Protein 2EQN (pdb70)

Organism: Homo sapiens (NCBI:txid9606)

Nearest PDB structures (foldseek):
  2eqn-assembly1_A  TM=1.010E+00  e=2.983E-18  Homo sapiens
  2v3m-assembly3_E  TM=7.539E-01  e=5.782E-04  Saccharomyces cerevisiae
  2rfk-assembly1_C  TM=7.757E-01  e=4.959E-03  Pyrococcus furiosus
  7v9a-assembly1_H  TM=7.697E-01  e=3.229E-02  Homo sapiens
  7v9a-assembly1_D  TM=6.393E-01  e=1.761E-02  Homo sapiens

Structure (mmCIF, N/CA/C/O backbone):
data_2EQN
#
_entry.id   2EQN
#
loop_
_atom_site.group_PDB
_atom_site.id
_atom_site.type_symbol
_atom_site.label_atom_id
_atom_site.label_alt_id
_atom_site.label_comp_id
_atom_site.label_asym_id
_atom_site.label_entity_id
_atom_site.label_seq_id
_atom_site.pdbx_PDB_ins_code
_atom_site.Cartn_x
_atom_site.Cartn_y
_atom_site.Cartn_z
_atom_site.occupancy
_atom_site.B_iso_or_equiv
_atom_site.auth_seq_id
_atom_site.auth_comp_id
_atom_site.auth_asym_id
_atom_site.auth_atom_id
_atom_site.pdbx_PDB_model_num
ATOM 1 N N . GLY A 1 1 ? -21.863 -13.633 -4.469 1.00 0.00 1 GLY A N 1
ATOM 2 C CA . GLY A 1 1 ? -21.122 -13.632 -5.716 1.00 0.00 1 GLY A CA 1
ATOM 3 C C . GLY A 1 1 ? -20.234 -14.852 -5.864 1.00 0.00 1 GLY A C 1
ATOM 4 O O . GLY A 1 1 ? -20.328 -15.795 -5.079 1.00 0.00 1 GLY A O 1
ATOM 8 N N . SER A 1 2 ? -19.370 -14.834 -6.874 1.00 0.00 2 SER A N 1
ATOM 9 C CA . SER A 1 2 ? -18.465 -15.950 -7.125 1.00 0.00 2 SER A CA 1
ATOM 10 C C . SER A 1 2 ? -17.498 -15.620 -8.258 1.00 0.00 2 SER A C 1
ATOM 11 O O . SER A 1 2 ? -17.709 -14.671 -9.013 1.00 0.00 2 SER A O 1
ATOM 19 N N . SER A 1 3 ? -16.435 -16.411 -8.369 1.00 0.00 3 SER A N 1
ATOM 20 C CA . SER A 1 3 ? -15.432 -16.202 -9.407 1.00 0.00 3 SER A CA 1
ATOM 21 C C . SER A 1 3 ? -14.700 -17.503 -9.725 1.00 0.00 3 SER A C 1
ATOM 22 O O . SER A 1 3 ? -14.262 -18.217 -8.824 1.00 0.00 3 SER A O 1
ATOM 30 N N . GLY A 1 4 ? -14.572 -17.803 -11.014 1.00 0.00 4 GLY A N 1
ATOM 31 C CA . GLY A 1 4 ? -13.893 -19.016 -11.429 1.00 0.00 4 GLY A CA 1
ATOM 32 C C . GLY A 1 4 ? -13.500 -18.989 -12.892 1.00 0.00 4 GLY A C 1
ATOM 33 O O . GLY A 1 4 ? -14.289 -19.361 -13.761 1.00 0.00 4 GLY A O 1
ATOM 37 N N . SER A 1 5 ? -12.277 -18.547 -13.167 1.00 0.00 5 SER A N 1
ATOM 38 C CA . SER A 1 5 ? -11.783 -18.467 -14.537 1.00 0.00 5 SER A CA 1
ATOM 39 C C . SER A 1 5 ? -10.330 -18.925 -14.618 1.00 0.00 5 SER A C 1
ATOM 40 O O . SER A 1 5 ? -9.607 -18.910 -13.622 1.00 0.00 5 SER A O 1
ATOM 48 N N . SER A 1 6 ? -9.910 -19.333 -15.812 1.00 0.00 6 SER A N 1
ATOM 49 C CA . SER A 1 6 ? -8.545 -19.799 -16.023 1.00 0.00 6 SER A CA 1
ATOM 50 C C . SER A 1 6 ? -7.796 -18.872 -16.976 1.00 0.00 6 SER A C 1
ATOM 51 O O . SER A 1 6 ? -7.720 -19.127 -18.177 1.00 0.00 6 SER A O 1
ATOM 59 N N . GLY A 1 7 ? -7.243 -17.794 -16.429 1.00 0.00 7 GLY A N 1
ATOM 60 C CA . GLY A 1 7 ? -6.507 -16.844 -17.243 1.00 0.00 7 GLY A CA 1
ATOM 61 C C . GLY A 1 7 ? -6.094 -15.611 -16.464 1.00 0.00 7 GLY A C 1
ATOM 62 O O . GLY A 1 7 ? -6.914 -14.732 -16.202 1.00 0.00 7 GLY A O 1
ATOM 66 N N . GLU A 1 8 ? -4.819 -15.546 -16.093 1.00 0.00 8 GLU A N 1
ATOM 67 C CA . GLU A 1 8 ? -4.300 -14.412 -15.338 1.00 0.00 8 GLU A CA 1
ATOM 68 C C . GLU A 1 8 ? -3.963 -13.248 -16.266 1.00 0.00 8 GLU A C 1
ATOM 69 O O . GLU A 1 8 ? -3.734 -13.439 -17.461 1.00 0.00 8 GLU A O 1
ATOM 81 N N . LEU A 1 9 ? -3.935 -12.043 -15.707 1.00 0.00 9 LEU A N 1
ATOM 82 C CA . LEU A 1 9 ? -3.626 -10.847 -16.484 1.00 0.00 9 LEU A CA 1
ATOM 83 C C . LEU A 1 9 ? -2.300 -10.238 -16.041 1.00 0.00 9 LEU A C 1
ATOM 84 O O . LEU A 1 9 ? -1.869 -10.391 -14.897 1.00 0.00 9 LEU A O 1
ATOM 100 N N . PRO A 1 10 ? -1.636 -9.529 -16.966 1.00 0.00 10 PRO A N 1
ATOM 101 C CA . PRO A 1 10 ? -0.350 -8.880 -16.693 1.00 0.00 10 PRO A CA 1
ATOM 102 C C . PRO A 1 10 ? -0.489 -7.695 -15.743 1.00 0.00 10 PRO A C 1
ATOM 103 O O . PRO A 1 10 ? 0.355 -7.483 -14.873 1.00 0.00 10 PRO A O 1
ATOM 114 N N . SER A 1 11 ? -1.560 -6.926 -15.915 1.00 0.00 11 SER A N 1
ATOM 115 C CA . SER A 1 11 ? -1.807 -5.761 -15.075 1.00 0.00 11 SER A CA 1
ATOM 116 C C . SER A 1 11 ? -2.478 -6.167 -13.766 1.00 0.00 11 SER A C 1
ATOM 117 O O . SER A 1 11 ? -3.288 -7.094 -13.732 1.00 0.00 11 SER A O 1
ATOM 125 N N . VAL A 1 12 ? -2.136 -5.466 -12.690 1.00 0.00 12 VAL A N 1
ATOM 126 C CA . VAL A 1 12 ? -2.706 -5.752 -11.379 1.00 0.00 12 VAL A CA 1
ATOM 127 C C . VAL A 1 12 ? -4.202 -5.458 -11.353 1.00 0.00 12 VAL A C 1
ATOM 128 O O . VAL A 1 12 ? -4.680 -4.564 -12.050 1.00 0.00 12 VAL A O 1
ATOM 141 N N . GLU A 1 13 ? -4.934 -6.217 -10.544 1.00 0.00 13 GLU A N 1
ATOM 142 C CA . GLU A 1 13 ? -6.377 -6.038 -10.429 1.00 0.00 13 GLU A CA 1
ATOM 143 C C . GLU A 1 13 ? -6.707 -4.844 -9.537 1.00 0.00 13 GLU A C 1
ATOM 144 O O . GLU A 1 13 ? -6.480 -4.878 -8.329 1.00 0.00 13 GLU A O 1
ATOM 156 N N . GLU A 1 14 ? -7.244 -3.790 -10.145 1.00 0.00 14 GLU A N 1
ATOM 157 C CA . GLU A 1 14 ? -7.604 -2.585 -9.406 1.00 0.00 14 GLU A CA 1
ATOM 158 C C . GLU A 1 14 ? -8.207 -2.939 -8.049 1.00 0.00 14 GLU A C 1
ATOM 159 O O . GLU A 1 14 ? -9.401 -3.221 -7.943 1.00 0.00 14 GLU A O 1
ATOM 171 N N . LEU A 1 15 ? -7.373 -2.921 -7.016 1.00 0.00 15 LEU A N 1
ATOM 172 C CA . LEU A 1 15 ? -7.822 -3.240 -5.665 1.00 0.00 15 LEU A CA 1
ATOM 173 C C . LEU A 1 15 ? -8.614 -2.082 -5.067 1.00 0.00 15 LEU A C 1
ATOM 174 O O . LEU A 1 15 ? -8.042 -1.079 -4.639 1.00 0.00 15 LEU A O 1
ATOM 190 N N . THR A 1 16 ? -9.935 -2.227 -5.039 1.00 0.00 16 THR A N 1
ATOM 191 C CA . THR A 1 16 ? -10.807 -1.195 -4.492 1.00 0.00 16 THR A CA 1
ATOM 192 C C . THR A 1 16 ? -11.642 -1.734 -3.337 1.00 0.00 16 THR A C 1
ATOM 193 O O . THR A 1 16 ? -12.659 -2.395 -3.549 1.00 0.00 16 THR A O 1
ATOM 204 N N . ILE A 1 17 ? -11.206 -1.449 -2.114 1.00 0.00 17 ILE A N 1
ATOM 205 C CA . ILE A 1 17 ? -11.915 -1.905 -0.925 1.00 0.00 17 ILE A CA 1
ATOM 206 C C . ILE A 1 17 ? -12.094 -0.770 0.077 1.00 0.00 17 ILE A C 1
ATOM 207 O O . ILE A 1 17 ? -11.120 -0.156 0.515 1.00 0.00 17 ILE A O 1
ATOM 223 N N . ILE A 1 18 ? -13.343 -0.498 0.438 1.00 0.00 18 ILE A N 1
ATOM 224 C CA . ILE A 1 18 ? -13.649 0.561 1.392 1.00 0.00 18 ILE A CA 1
ATOM 225 C C . ILE A 1 18 ? -13.770 0.008 2.808 1.00 0.00 18 ILE A C 1
ATOM 226 O O . ILE A 1 18 ? -14.495 -0.958 3.049 1.00 0.00 18 ILE A O 1
ATOM 242 N N . LEU A 1 19 ? -13.057 0.627 3.742 1.00 0.00 19 LEU A N 1
ATOM 243 C CA . LEU A 1 19 ? -13.085 0.199 5.136 1.00 0.00 19 LEU A CA 1
ATOM 244 C C . LEU A 1 19 ? -14.140 0.970 5.921 1.00 0.00 19 LEU A C 1
ATOM 245 O O . LEU A 1 19 ? -14.270 2.189 5.803 1.00 0.00 19 LEU A O 1
ATOM 261 N N . PRO A 1 20 ? -14.913 0.246 6.745 1.00 0.00 20 PRO A N 1
ATOM 262 C CA . PRO A 1 20 ? -15.968 0.843 7.569 1.00 0.00 20 PRO A CA 1
ATOM 263 C C . PRO A 1 20 ? -15.408 1.705 8.694 1.00 0.00 20 PRO A C 1
ATOM 264 O O . PRO A 1 20 ? -14.196 1.893 8.799 1.00 0.00 20 PRO A O 1
ATOM 275 N N . GLU A 1 21 ? -16.298 2.227 9.533 1.00 0.00 21 GLU A N 1
ATOM 276 C CA . GLU A 1 21 ? -15.890 3.071 10.650 1.00 0.00 21 GLU A CA 1
ATOM 277 C C . GLU A 1 21 ? -15.741 2.248 11.927 1.00 0.00 21 GLU A C 1
ATOM 278 O O . GLU A 1 21 ? -15.802 2.784 13.034 1.00 0.00 21 GLU A O 1
ATOM 290 N N . ASP A 1 22 ? -15.547 0.944 11.764 1.00 0.00 22 ASP A N 1
ATOM 291 C CA . ASP A 1 22 ? -15.389 0.046 12.902 1.00 0.00 22 ASP A CA 1
ATOM 292 C C . ASP A 1 22 ? -13.954 -0.462 12.999 1.00 0.00 22 ASP A C 1
ATOM 293 O O . ASP A 1 22 ? -13.565 -1.065 13.999 1.00 0.00 22 ASP A O 1
ATOM 302 N N . ILE A 1 23 ? -13.173 -0.216 11.952 1.00 0.00 23 ILE A N 1
ATOM 303 C CA . ILE A 1 23 ? -11.782 -0.649 11.919 1.00 0.00 23 ILE A CA 1
ATOM 304 C C . ILE A 1 23 ? -10.845 0.480 12.336 1.00 0.00 23 ILE A C 1
ATOM 305 O O . ILE A 1 23 ? -11.124 1.653 12.091 1.00 0.00 23 ILE A O 1
ATOM 321 N N . GLU A 1 24 ? -9.732 0.116 12.965 1.00 0.00 24 GLU A N 1
ATOM 322 C CA . GLU A 1 24 ? -8.753 1.099 13.414 1.00 0.00 24 GLU A CA 1
ATOM 323 C C . GLU A 1 24 ? -7.551 1.138 12.475 1.00 0.00 24 GLU A C 1
ATOM 324 O O . GLU A 1 24 ? -6.742 0.210 12.443 1.00 0.00 24 GLU A O 1
ATOM 336 N N . LEU A 1 25 ? -7.440 2.219 11.710 1.00 0.00 25 LEU A N 1
ATOM 337 C CA . LEU A 1 25 ? -6.337 2.380 10.769 1.00 0.00 25 LEU A CA 1
ATOM 338 C C . LEU A 1 25 ? -5.088 2.896 11.476 1.00 0.00 25 LEU A C 1
ATOM 339 O O . LEU A 1 25 ? -5.076 4.006 12.009 1.00 0.00 25 LEU A O 1
ATOM 355 N N . LYS A 1 26 ? -4.036 2.084 11.476 1.00 0.00 26 LYS A N 1
ATOM 356 C CA . LYS A 1 26 ? -2.780 2.458 12.114 1.00 0.00 26 LYS A CA 1
ATOM 357 C C . LYS A 1 26 ? -1.796 3.019 11.092 1.00 0.00 26 LYS A C 1
ATOM 358 O O . LYS A 1 26 ? -1.724 2.565 9.950 1.00 0.00 26 LYS A O 1
ATOM 377 N N . PRO A 1 27 ? -1.018 4.028 11.510 1.00 0.00 27 PRO A N 1
ATOM 378 C CA . PRO A 1 27 ? -0.023 4.671 10.647 1.00 0.00 27 PRO A CA 1
ATOM 379 C C . PRO A 1 27 ? 1.159 3.756 10.344 1.00 0.00 27 PRO A C 1
ATOM 380 O O . PRO A 1 27 ? 2.064 3.601 11.165 1.00 0.00 27 PRO A O 1
ATOM 391 N N . LEU A 1 28 ? 1.145 3.151 9.161 1.00 0.00 28 LEU A N 1
ATOM 392 C CA . LEU A 1 28 ? 2.217 2.251 8.749 1.00 0.00 28 LEU A CA 1
ATOM 393 C C . LEU A 1 28 ? 3.498 3.027 8.459 1.00 0.00 28 LEU A C 1
ATOM 394 O O . LEU A 1 28 ? 4.588 2.614 8.852 1.00 0.00 28 LEU A O 1
ATOM 410 N N . GLY A 1 29 ? 3.357 4.155 7.769 1.00 0.00 29 GLY A N 1
ATOM 411 C CA . GLY A 1 29 ? 4.511 4.971 7.440 1.00 0.00 29 GLY A CA 1
ATOM 412 C C . GLY A 1 29 ? 4.152 6.158 6.568 1.00 0.00 29 GLY A C 1
ATOM 413 O O . GLY A 1 29 ? 3.142 6.822 6.798 1.00 0.00 29 GLY A O 1
ATOM 417 N N . MET A 1 30 ? 4.981 6.425 5.564 1.00 0.00 30 MET A N 1
ATOM 418 C CA . MET A 1 30 ? 4.745 7.541 4.655 1.00 0.00 30 MET A CA 1
ATOM 419 C C . MET A 1 30 ? 5.572 7.389 3.382 1.00 0.00 30 MET A C 1
ATOM 420 O O . MET A 1 30 ? 6.746 7.024 3.433 1.00 0.00 30 MET A O 1
ATOM 434 N N . VAL A 1 31 ? 4.951 7.671 2.241 1.00 0.00 31 VAL A N 1
ATOM 435 C CA . VAL A 1 31 ? 5.630 7.567 0.955 1.00 0.00 31 VAL A CA 1
ATOM 436 C C . VAL A 1 31 ? 6.968 8.297 0.979 1.00 0.00 31 VAL A C 1
ATOM 437 O O . VAL A 1 31 ? 7.015 9.525 1.053 1.00 0.00 31 VAL A O 1
ATOM 450 N N . SER A 1 32 ? 8.054 7.534 0.916 1.00 0.00 32 SER A N 1
ATOM 451 C CA . SER A 1 32 ? 9.394 8.109 0.933 1.00 0.00 32 SER A CA 1
ATOM 452 C C . SER A 1 32 ? 9.951 8.232 -0.482 1.00 0.00 32 SER A C 1
ATOM 453 O O . SER A 1 32 ? 10.783 9.095 -0.761 1.00 0.00 32 SER A O 1
ATOM 461 N N . SER A 1 33 ? 9.486 7.361 -1.372 1.00 0.00 33 SER A N 1
ATOM 462 C CA . SER A 1 33 ? 9.939 7.368 -2.758 1.00 0.00 33 SER A CA 1
ATOM 463 C C . SER A 1 33 ? 8.941 6.650 -3.660 1.00 0.00 33 SER A C 1
ATOM 464 O O . SER A 1 33 ? 8.003 6.011 -3.181 1.00 0.00 33 SER A O 1
ATOM 472 N N . ILE A 1 34 ? 9.149 6.759 -4.968 1.00 0.00 34 ILE A N 1
ATOM 473 C CA . ILE A 1 34 ? 8.269 6.119 -5.937 1.00 0.00 34 ILE A CA 1
ATOM 474 C C . ILE A 1 34 ? 9.070 5.410 -7.024 1.00 0.00 34 ILE A C 1
ATOM 475 O O . ILE A 1 34 ? 10.002 5.980 -7.593 1.00 0.00 34 ILE A O 1
ATOM 491 N N . ILE A 1 35 ? 8.700 4.166 -7.308 1.00 0.00 35 ILE A N 1
ATOM 492 C CA . ILE A 1 35 ? 9.383 3.381 -8.328 1.00 0.00 35 ILE A CA 1
ATOM 493 C C . ILE A 1 35 ? 8.790 3.640 -9.709 1.00 0.00 35 ILE A C 1
ATOM 494 O O . ILE A 1 35 ? 7.642 4.065 -9.832 1.00 0.00 35 ILE A O 1
ATOM 510 N N . GLU A 1 36 ? 9.581 3.379 -10.745 1.00 0.00 36 GLU A N 1
ATOM 511 C CA . GLU A 1 36 ? 9.133 3.583 -12.118 1.00 0.00 36 GLU A CA 1
ATOM 512 C C . GLU A 1 36 ? 7.646 3.271 -12.257 1.00 0.00 36 GLU A C 1
ATOM 513 O O . GLU A 1 36 ? 6.922 3.960 -12.975 1.00 0.00 36 GLU A O 1
ATOM 525 N N . GLN A 1 37 ? 7.199 2.228 -11.565 1.00 0.00 37 GLN A N 1
ATOM 526 C CA . GLN A 1 37 ? 5.799 1.824 -11.613 1.00 0.00 37 GLN A CA 1
ATOM 527 C C . GLN A 1 37 ? 5.237 1.642 -10.207 1.00 0.00 37 GLN A C 1
ATOM 528 O O . GLN A 1 37 ? 4.088 1.994 -9.936 1.00 0.00 37 GLN A O 1
ATOM 542 N N . LEU A 1 38 ? 6.053 1.091 -9.315 1.00 0.00 38 LEU A N 1
ATOM 543 C CA . LEU A 1 38 ? 5.637 0.863 -7.936 1.00 0.00 38 LEU A CA 1
ATOM 544 C C . LEU A 1 38 ? 5.894 2.097 -7.078 1.00 0.00 38 LEU A C 1
ATOM 545 O O . LEU A 1 38 ? 6.461 3.084 -7.546 1.00 0.00 38 LEU A O 1
ATOM 561 N N . VAL A 1 39 ? 5.474 2.034 -5.818 1.00 0.00 39 VAL A N 1
ATOM 562 C CA . VAL A 1 39 ? 5.662 3.145 -4.893 1.00 0.00 39 VAL A CA 1
ATOM 563 C C . VAL A 1 39 ? 6.360 2.687 -3.618 1.00 0.00 39 VAL A C 1
ATOM 564 O O . VAL A 1 39 ? 6.041 1.632 -3.068 1.00 0.00 39 VAL A O 1
ATOM 577 N N . ILE A 1 40 ? 7.314 3.486 -3.152 1.00 0.00 40 ILE A N 1
ATOM 578 C CA . ILE A 1 40 ? 8.056 3.163 -1.940 1.00 0.00 40 ILE A CA 1
ATOM 579 C C . ILE A 1 40 ? 7.487 3.902 -0.733 1.00 0.00 40 ILE A C 1
ATOM 580 O O . ILE A 1 40 ? 7.310 5.120 -0.765 1.00 0.00 40 ILE A O 1
ATOM 596 N N . ILE A 1 41 ? 7.204 3.157 0.330 1.00 0.00 41 ILE A N 1
ATOM 597 C CA . ILE A 1 41 ? 6.658 3.742 1.548 1.00 0.00 41 ILE A CA 1
ATOM 598 C C . ILE A 1 41 ? 7.536 3.422 2.753 1.00 0.00 41 ILE A C 1
ATOM 599 O O . ILE A 1 41 ? 7.689 2.261 3.131 1.00 0.00 41 ILE A O 1
ATOM 615 N N . GLU A 1 42 ? 8.110 4.461 3.352 1.00 0.00 42 GLU A N 1
ATOM 616 C CA . GLU A 1 42 ? 8.973 4.290 4.516 1.00 0.00 42 GLU A CA 1
ATOM 617 C C . GLU A 1 42 ? 8.146 4.151 5.791 1.00 0.00 42 GLU A C 1
ATOM 618 O O . GLU A 1 42 ? 7.161 4.864 5.986 1.00 0.00 42 GLU A O 1
ATOM 630 N N . SER A 1 43 ? 8.552 3.226 6.655 1.00 0.00 43 SER A N 1
ATOM 631 C CA . SER A 1 43 ? 7.847 2.989 7.909 1.00 0.00 43 SER A CA 1
ATOM 632 C C . SER A 1 43 ? 8.352 3.927 9.002 1.00 0.00 43 SER A C 1
ATOM 633 O O . SER A 1 43 ? 9.240 4.747 8.769 1.00 0.00 43 SER A O 1
ATOM 641 N N . MET A 1 44 ? 7.780 3.798 10.194 1.00 0.00 44 MET A N 1
ATOM 642 C CA . MET A 1 44 ? 8.172 4.633 11.324 1.00 0.00 44 MET A CA 1
ATOM 643 C C . MET A 1 44 ? 8.576 3.776 12.519 1.00 0.00 44 MET A C 1
ATOM 644 O O . MET A 1 44 ? 9.756 3.679 12.857 1.00 0.00 44 MET A O 1
ATOM 658 N N . THR A 1 45 ? 7.589 3.154 13.156 1.00 0.00 45 THR A N 1
ATOM 659 C CA . THR A 1 45 ? 7.841 2.306 14.314 1.00 0.00 45 THR A CA 1
ATOM 660 C C . THR A 1 45 ? 6.558 1.643 14.801 1.00 0.00 45 THR A C 1
ATOM 661 O O . THR A 1 45 ? 5.463 1.989 14.359 1.00 0.00 45 THR A O 1
ATOM 672 N N . ASN A 1 46 ? 6.700 0.688 15.715 1.00 0.00 46 ASN A N 1
ATOM 673 C CA . ASN A 1 46 ? 5.551 -0.023 16.262 1.00 0.00 46 ASN A CA 1
ATOM 674 C C . ASN A 1 46 ? 4.745 -0.691 15.151 1.00 0.00 46 ASN A C 1
ATOM 675 O O . ASN A 1 46 ? 3.528 -0.848 15.260 1.00 0.00 46 ASN A O 1
ATOM 686 N N . LEU A 1 47 ? 5.431 -1.081 14.083 1.00 0.00 47 LEU A N 1
ATOM 687 C CA . LEU A 1 47 ? 4.780 -1.732 12.951 1.00 0.00 47 LEU A CA 1
ATOM 688 C C . LEU A 1 47 ? 4.624 -3.229 13.200 1.00 0.00 47 LEU A C 1
ATOM 689 O O . LEU A 1 47 ? 5.577 -3.928 13.545 1.00 0.00 47 LEU A O 1
ATOM 705 N N . PRO A 1 48 ? 3.395 -3.734 13.020 1.00 0.00 48 PRO A N 1
ATOM 706 C CA . PRO A 1 48 ? 3.086 -5.153 13.217 1.00 0.00 48 PRO A CA 1
ATOM 707 C C . PRO A 1 48 ? 3.713 -6.038 12.145 1.00 0.00 48 PRO A C 1
ATOM 708 O O . PRO A 1 48 ? 4.025 -5.590 11.041 1.00 0.00 48 PRO A O 1
ATOM 719 N N . PRO A 1 49 ? 3.902 -7.324 12.473 1.00 0.00 49 PRO A N 1
ATOM 720 C CA . PRO A 1 49 ? 4.492 -8.298 11.551 1.00 0.00 49 PRO A CA 1
ATOM 721 C C . PRO A 1 49 ? 3.564 -8.630 10.387 1.00 0.00 49 PRO A C 1
ATOM 722 O O . PRO A 1 49 ? 2.890 -9.660 10.391 1.00 0.00 49 PRO A O 1
ATOM 733 N N . VAL A 1 50 ? 3.535 -7.751 9.390 1.00 0.00 50 VAL A N 1
ATOM 734 C CA . VAL A 1 50 ? 2.691 -7.952 8.218 1.00 0.00 50 VAL A CA 1
ATOM 735 C C . VAL A 1 50 ? 3.512 -8.428 7.025 1.00 0.00 50 VAL A C 1
ATOM 736 O O . VAL A 1 50 ? 4.624 -7.956 6.796 1.00 0.00 50 VAL A O 1
ATOM 749 N N . ASN A 1 51 ? 2.954 -9.367 6.267 1.00 0.00 51 ASN A N 1
ATOM 750 C CA . ASN A 1 51 ? 3.635 -9.908 5.096 1.00 0.00 51 ASN A CA 1
ATOM 751 C C . ASN A 1 51 ? 3.167 -9.209 3.824 1.00 0.00 51 ASN A C 1
ATOM 752 O O . ASN A 1 51 ? 2.297 -8.340 3.866 1.00 0.00 51 ASN A O 1
ATOM 763 N N . GLU A 1 52 ? 3.751 -9.595 2.694 1.00 0.00 52 GLU A N 1
ATOM 764 C CA . GLU A 1 52 ? 3.394 -9.004 1.409 1.00 0.00 52 GLU A CA 1
ATOM 765 C C . GLU A 1 52 ? 1.883 -9.028 1.201 1.00 0.00 52 GLU A C 1
ATOM 766 O O . GLU A 1 52 ? 1.267 -7.997 0.931 1.00 0.00 52 GLU A O 1
ATOM 778 N N . GLU A 1 53 ? 1.292 -10.212 1.329 1.00 0.00 53 GLU A N 1
ATOM 779 C CA . GLU A 1 53 ? -0.147 -10.370 1.153 1.00 0.00 53 GLU A CA 1
ATOM 780 C C . GLU A 1 53 ? -0.907 -9.240 1.842 1.00 0.00 53 GLU A C 1
ATOM 781 O O . GLU A 1 53 ? -2.039 -8.923 1.475 1.00 0.00 53 GLU A O 1
ATOM 793 N N . THR A 1 54 ? -0.276 -8.635 2.844 1.00 0.00 54 THR A N 1
ATOM 794 C CA . THR A 1 54 ? -0.891 -7.542 3.586 1.00 0.00 54 THR A CA 1
ATOM 795 C C . THR A 1 54 ? -1.265 -6.391 2.659 1.00 0.00 54 THR A C 1
ATOM 796 O O . THR A 1 54 ? -0.435 -5.902 1.893 1.00 0.00 54 THR A O 1
ATOM 807 N N . VAL A 1 55 ? -2.521 -5.961 2.735 1.00 0.00 55 VAL A N 1
ATOM 808 C CA . VAL A 1 55 ? -3.005 -4.865 1.904 1.00 0.00 55 VAL A CA 1
ATOM 809 C C . VAL A 1 55 ? -2.848 -3.526 2.615 1.00 0.00 55 VAL A C 1
ATOM 810 O O . VAL A 1 55 ? -3.155 -3.401 3.801 1.00 0.00 55 VAL A O 1
ATOM 823 N N . ILE A 1 56 ? -2.369 -2.526 1.882 1.00 0.00 56 ILE A N 1
ATOM 824 C CA . ILE A 1 56 ? -2.173 -1.195 2.442 1.00 0.00 56 ILE A CA 1
ATOM 825 C C . ILE A 1 56 ? -3.343 -0.277 2.102 1.00 0.00 56 ILE A C 1
ATOM 826 O O . ILE A 1 56 ? -3.636 -0.036 0.931 1.00 0.00 56 ILE A O 1
ATOM 842 N N . PHE A 1 57 ? -4.007 0.233 3.133 1.00 0.00 57 PHE A N 1
ATOM 843 C CA . PHE A 1 57 ? -5.145 1.125 2.944 1.00 0.00 57 PHE A CA 1
ATOM 844 C C . PHE A 1 57 ? -4.698 2.584 2.941 1.00 0.00 57 PHE A C 1
ATOM 845 O O . PHE A 1 57 ? -3.781 2.966 3.668 1.00 0.00 57 PHE A O 1
ATOM 862 N N . LYS A 1 58 ? -5.352 3.395 2.117 1.00 0.00 58 LYS A N 1
ATOM 863 C CA . LYS A 1 58 ? -5.024 4.813 2.018 1.00 0.00 58 LYS A CA 1
ATOM 864 C C . LYS A 1 58 ? -5.635 5.595 3.176 1.00 0.00 58 LYS A C 1
ATOM 865 O O . LYS A 1 58 ? -6.349 5.035 4.007 1.00 0.00 58 LYS A O 1
ATOM 884 N N . SER A 1 59 ? -5.351 6.893 3.223 1.00 0.00 59 SER A N 1
ATOM 885 C CA . SER A 1 59 ? -5.871 7.751 4.281 1.00 0.00 59 SER A CA 1
ATOM 886 C C . SER A 1 59 ? -7.379 7.936 4.137 1.00 0.00 59 SER A C 1
ATOM 887 O O . SER A 1 59 ? -8.078 8.205 5.115 1.00 0.00 59 SER A O 1
ATOM 895 N N . ASP A 1 60 ? -7.872 7.791 2.913 1.00 0.00 60 ASP A N 1
ATOM 896 C CA . ASP A 1 60 ? -9.297 7.941 2.640 1.00 0.00 60 ASP A CA 1
ATOM 897 C C . ASP A 1 60 ? -10.020 6.604 2.772 1.00 0.00 60 ASP A C 1
ATOM 898 O O . ASP A 1 60 ? -11.119 6.427 2.247 1.00 0.00 60 ASP A O 1
ATOM 907 N N . ARG A 1 61 ? -9.394 5.666 3.476 1.00 0.00 61 ARG A N 1
ATOM 908 C CA . ARG A 1 61 ? -9.976 4.345 3.675 1.00 0.00 61 ARG A CA 1
ATOM 909 C C . ARG A 1 61 ? -10.194 3.640 2.339 1.00 0.00 61 ARG A C 1
ATOM 910 O O . ARG A 1 61 ? -11.259 3.075 2.091 1.00 0.00 61 ARG A O 1
ATOM 931 N N . GLN A 1 62 ? -9.179 3.678 1.482 1.00 0.00 62 GLN A N 1
ATOM 932 C CA . GLN A 1 62 ? -9.261 3.045 0.172 1.00 0.00 62 GLN A CA 1
ATOM 933 C C . GLN A 1 62 ? -8.039 2.170 -0.087 1.00 0.00 62 GLN A C 1
ATOM 934 O O . GLN A 1 62 ? -6.915 2.664 -0.168 1.00 0.00 62 GLN A O 1
ATOM 948 N N . ALA A 1 63 ? -8.267 0.867 -0.216 1.00 0.00 63 ALA A N 1
ATOM 949 C CA . ALA A 1 63 ? -7.185 -0.077 -0.467 1.00 0.00 63 ALA A CA 1
ATOM 950 C C . ALA A 1 63 ? -6.346 0.356 -1.666 1.00 0.00 63 ALA A C 1
ATOM 951 O O . ALA A 1 63 ? -6.694 0.074 -2.812 1.00 0.00 63 ALA A O 1
ATOM 958 N N . ALA A 1 64 ? -5.241 1.041 -1.392 1.00 0.00 64 ALA A N 1
ATOM 959 C CA . ALA A 1 64 ? -4.353 1.512 -2.448 1.00 0.00 64 ALA A CA 1
ATOM 960 C C . ALA A 1 64 ? -3.741 0.342 -3.211 1.00 0.00 64 ALA A C 1
ATOM 961 O O . ALA A 1 64 ? -3.485 0.437 -4.411 1.00 0.00 64 ALA A O 1
ATOM 968 N N . GLY A 1 65 ? -3.507 -0.761 -2.507 1.00 0.00 65 GLY A N 1
ATOM 969 C CA . GLY A 1 65 ? -2.926 -1.933 -3.136 1.00 0.00 65 GLY A CA 1
ATOM 970 C C . GLY A 1 65 ? -2.171 -2.804 -2.151 1.00 0.00 65 GLY A C 1
ATOM 971 O O . GLY A 1 65 ? -1.919 -2.398 -1.016 1.00 0.00 65 GLY A O 1
ATOM 975 N N . LYS A 1 66 ? -1.809 -4.007 -2.585 1.00 0.00 66 LYS A N 1
ATOM 976 C CA . LYS A 1 66 ? -1.078 -4.939 -1.735 1.00 0.00 66 LYS A CA 1
ATOM 977 C C . LYS A 1 66 ? 0.426 -4.706 -1.838 1.00 0.00 66 LYS A C 1
ATOM 978 O O . LYS A 1 66 ? 0.917 -4.202 -2.848 1.00 0.00 66 LYS A O 1
ATOM 997 N N . ILE A 1 67 ? 1.151 -5.076 -0.787 1.00 0.00 67 ILE A N 1
ATOM 998 C CA . ILE A 1 67 ? 2.598 -4.909 -0.762 1.00 0.00 67 ILE A CA 1
ATOM 999 C C . ILE A 1 67 ? 3.258 -5.648 -1.922 1.00 0.00 67 ILE A C 1
ATOM 1000 O O . ILE A 1 67 ? 3.238 -6.877 -1.980 1.00 0.00 67 ILE A O 1
ATOM 1016 N N . PHE A 1 68 ? 3.842 -4.889 -2.843 1.00 0.00 68 PHE A N 1
ATOM 1017 C CA . PHE A 1 68 ? 4.509 -5.471 -4.002 1.00 0.00 68 PHE A CA 1
ATOM 1018 C C . PHE A 1 68 ? 5.860 -6.063 -3.612 1.0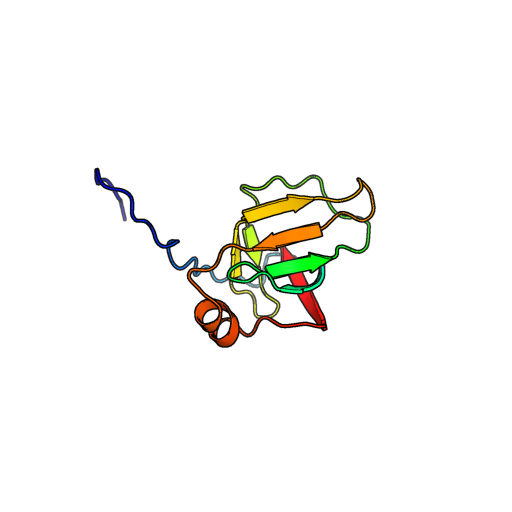0 0.00 68 PHE A C 1
ATOM 1019 O O . PHE A 1 68 ? 6.311 -7.046 -4.198 1.00 0.00 68 PHE A O 1
ATOM 1036 N N . GLU A 1 69 ? 6.501 -5.455 -2.618 1.00 0.00 69 GLU A N 1
ATOM 1037 C CA . GLU A 1 69 ? 7.801 -5.920 -2.151 1.00 0.00 69 GLU A CA 1
ATOM 1038 C C . GLU A 1 69 ? 8.253 -5.131 -0.925 1.00 0.00 69 GLU A C 1
ATOM 1039 O O . GLU A 1 69 ? 7.898 -3.963 -0.760 1.00 0.00 69 GLU A O 1
ATOM 1051 N N . ILE A 1 70 ? 9.037 -5.777 -0.069 1.00 0.00 70 ILE A N 1
ATOM 1052 C CA . ILE A 1 70 ? 9.538 -5.137 1.141 1.00 0.00 70 ILE A CA 1
ATOM 1053 C C . ILE A 1 70 ? 11.054 -5.262 1.242 1.00 0.00 70 ILE A C 1
ATOM 1054 O O . ILE A 1 70 ? 11.618 -6.329 0.999 1.00 0.00 70 ILE A O 1
ATOM 1070 N N . PHE A 1 71 ? 11.710 -4.164 1.603 1.00 0.00 71 PHE A N 1
ATOM 1071 C CA . PHE A 1 71 ? 13.162 -4.151 1.738 1.00 0.00 71 PHE A CA 1
ATOM 1072 C C . PHE A 1 71 ? 13.594 -3.234 2.879 1.00 0.00 71 PHE A C 1
ATOM 1073 O O . PHE A 1 71 ? 12.797 -2.455 3.400 1.00 0.00 71 PHE A O 1
ATOM 1090 N N . GLY A 1 72 ? 14.864 -3.334 3.262 1.00 0.00 72 GLY A N 1
ATOM 1091 C CA . GLY A 1 72 ? 15.380 -2.510 4.339 1.00 0.00 72 GLY A CA 1
ATOM 1092 C C . GLY A 1 72 ? 15.617 -3.300 5.611 1.00 0.00 72 GLY A C 1
ATOM 1093 O O . GLY A 1 72 ? 15.612 -4.531 5.613 1.00 0.00 72 GLY A O 1
ATOM 1097 N N . PRO A 1 73 ? 15.833 -2.585 6.725 1.00 0.00 73 PRO A N 1
ATOM 1098 C CA . PRO A 1 73 ? 16.078 -3.206 8.030 1.00 0.00 73 PRO A CA 1
ATOM 1099 C C . PRO A 1 73 ? 14.835 -3.887 8.591 1.00 0.00 73 PRO A C 1
ATOM 1100 O O . PRO A 1 73 ? 13.873 -4.141 7.865 1.00 0.00 73 PRO A O 1
ATOM 1111 N N . VAL A 1 74 ? 14.860 -4.180 9.887 1.00 0.00 74 VAL A N 1
ATOM 1112 C CA . VAL A 1 74 ? 13.733 -4.830 10.546 1.00 0.00 74 VAL A CA 1
ATOM 1113 C C . VAL A 1 74 ? 12.970 -3.847 11.427 1.00 0.00 74 VAL A C 1
ATOM 1114 O O . VAL A 1 74 ? 11.874 -4.145 11.902 1.00 0.00 74 VAL A O 1
ATOM 1127 N N . ALA A 1 75 ? 13.556 -2.674 11.641 1.00 0.00 75 ALA A N 1
ATOM 1128 C CA . ALA A 1 75 ? 12.930 -1.646 12.462 1.00 0.00 75 ALA A CA 1
ATOM 1129 C C . ALA A 1 75 ? 12.480 -0.462 11.613 1.00 0.00 75 ALA A C 1
ATOM 1130 O O . ALA A 1 75 ? 11.491 0.200 11.926 1.00 0.00 75 ALA A O 1
ATOM 1137 N N . HIS A 1 76 ? 13.214 -0.200 10.535 1.00 0.00 76 HIS A N 1
ATOM 1138 C CA . HIS A 1 76 ? 12.890 0.905 9.640 1.00 0.00 76 HIS A CA 1
ATOM 1139 C C . HIS A 1 76 ? 12.829 0.430 8.191 1.00 0.00 76 HIS A C 1
ATOM 1140 O O . HIS A 1 76 ? 13.420 1.028 7.291 1.00 0.00 76 HIS A O 1
ATOM 1154 N N . PRO A 1 77 ? 12.099 -0.671 7.959 1.00 0.00 77 PRO A N 1
ATOM 1155 C CA . PRO A 1 77 ? 11.945 -1.250 6.621 1.00 0.00 77 PRO A CA 1
ATOM 1156 C C . PRO A 1 77 ? 11.096 -0.376 5.705 1.00 0.00 77 PRO A C 1
ATOM 1157 O O . PRO A 1 77 ? 10.559 0.648 6.130 1.00 0.00 77 PRO A O 1
ATOM 1168 N N . PHE A 1 78 ? 10.977 -0.785 4.446 1.00 0.00 78 PHE A N 1
ATOM 1169 C CA . PHE A 1 78 ? 10.193 -0.038 3.470 1.00 0.00 78 PHE A CA 1
ATOM 1170 C C . PHE A 1 78 ? 9.285 -0.970 2.673 1.00 0.00 78 PHE A C 1
ATOM 1171 O O . PHE A 1 78 ? 9.734 -1.986 2.141 1.00 0.00 78 PHE A O 1
ATOM 1188 N N . TYR A 1 79 ? 8.007 -0.617 2.596 1.00 0.00 79 TYR A N 1
ATOM 1189 C CA . TYR A 1 79 ? 7.035 -1.423 1.867 1.00 0.00 79 TYR A CA 1
ATOM 1190 C C . TYR A 1 79 ? 6.748 -0.821 0.495 1.00 0.00 79 TYR A C 1
ATOM 1191 O O . TYR A 1 79 ? 6.622 0.395 0.351 1.00 0.00 79 TYR A O 1
ATOM 1209 N N . VAL A 1 80 ? 6.644 -1.682 -0.512 1.00 0.00 80 VAL A N 1
ATOM 1210 C CA . VAL A 1 80 ? 6.370 -1.238 -1.874 1.00 0.00 80 VAL A CA 1
ATOM 1211 C C . VAL A 1 80 ? 4.923 -1.520 -2.263 1.00 0.00 80 VAL A C 1
ATOM 1212 O O . VAL A 1 80 ? 4.304 -2.458 -1.758 1.00 0.00 80 VAL A O 1
ATOM 1225 N N . LEU A 1 81 ? 4.389 -0.704 -3.165 1.00 0.00 81 LEU A N 1
ATOM 1226 C CA . LEU A 1 81 ? 3.014 -0.865 -3.623 1.00 0.00 81 LEU A CA 1
ATOM 1227 C C . LEU A 1 81 ? 2.971 -1.192 -5.113 1.00 0.00 81 LEU A C 1
ATOM 1228 O O . LEU A 1 81 ? 3.734 -0.635 -5.902 1.00 0.00 81 LEU A O 1
ATOM 1244 N N . ARG A 1 82 ? 2.074 -2.096 -5.490 1.00 0.00 82 ARG A N 1
ATOM 1245 C CA . ARG A 1 82 ? 1.931 -2.496 -6.885 1.00 0.00 82 ARG A CA 1
ATOM 1246 C C . ARG A 1 82 ? 1.013 -1.535 -7.634 1.00 0.00 82 ARG A C 1
ATOM 1247 O O . ARG A 1 82 ? -0.016 -1.107 -7.111 1.00 0.00 82 ARG A O 1
ATOM 1268 N N . PHE A 1 83 ? 1.392 -1.200 -8.863 1.00 0.00 83 PHE A N 1
ATOM 1269 C CA . PHE A 1 83 ? 0.604 -0.289 -9.685 1.00 0.00 83 PHE A CA 1
ATOM 1270 C C . PHE A 1 83 ? 0.936 -0.465 -11.164 1.00 0.00 83 PHE A C 1
ATOM 1271 O O . PHE A 1 83 ? 2.103 -0.544 -11.544 1.00 0.00 83 PHE A O 1
ATOM 1288 N N . ASN A 1 84 ? -0.101 -0.527 -11.993 1.00 0.00 84 ASN A N 1
ATOM 1289 C CA . ASN A 1 84 ? 0.079 -0.695 -13.431 1.00 0.00 84 ASN A CA 1
ATOM 1290 C C . ASN A 1 84 ? 1.126 0.278 -13.965 1.00 0.00 84 ASN A C 1
ATOM 1291 O O . ASN A 1 84 ? 2.037 -0.114 -14.695 1.00 0.00 84 ASN A O 1
ATOM 1302 N N . SER A 1 85 ? 0.991 1.547 -13.595 1.00 0.00 85 SER A N 1
ATOM 1303 C CA . SER A 1 85 ? 1.923 2.577 -14.039 1.00 0.00 85 SER A CA 1
ATOM 1304 C C . SER A 1 85 ? 1.831 3.813 -13.150 1.00 0.00 85 SER A C 1
ATOM 1305 O O . SER A 1 85 ? 1.073 3.839 -12.180 1.00 0.00 85 SER A O 1
ATOM 1313 N N . SER A 1 86 ? 2.607 4.837 -13.489 1.00 0.00 86 SER A N 1
ATOM 1314 C CA . SER A 1 86 ? 2.617 6.076 -12.721 1.00 0.00 86 SER A CA 1
ATOM 1315 C C . SER A 1 86 ? 1.200 6.608 -12.529 1.00 0.00 86 SER A C 1
ATOM 1316 O O . SER A 1 86 ? 0.794 6.937 -11.414 1.00 0.00 86 SER A O 1
ATOM 1324 N N . ASP A 1 87 ? 0.452 6.689 -13.624 1.00 0.00 87 ASP A N 1
ATOM 1325 C CA . ASP A 1 87 ? -0.920 7.180 -13.578 1.00 0.00 87 ASP A CA 1
ATOM 1326 C C . ASP A 1 87 ? -1.703 6.501 -12.459 1.00 0.00 87 ASP A C 1
ATOM 1327 O O . ASP A 1 87 ? -2.264 7.166 -11.587 1.00 0.00 87 ASP A O 1
ATOM 1336 N N . HIS A 1 88 ? -1.738 5.172 -12.490 1.00 0.00 88 HIS A N 1
ATOM 1337 C CA . HIS A 1 88 ? -2.452 4.402 -11.478 1.00 0.00 88 HIS A CA 1
ATOM 1338 C C . HIS A 1 88 ? -2.280 5.028 -10.097 1.00 0.00 88 HIS A C 1
ATOM 1339 O O . HIS A 1 88 ? -3.190 4.985 -9.268 1.00 0.00 88 HIS A O 1
ATOM 1353 N N . ILE A 1 89 ? -1.109 5.609 -9.858 1.00 0.00 89 ILE A N 1
ATOM 1354 C CA . ILE A 1 89 ? -0.820 6.244 -8.578 1.00 0.00 89 ILE A CA 1
ATOM 1355 C C . ILE A 1 89 ? -1.489 7.610 -8.478 1.00 0.00 89 ILE A C 1
ATOM 1356 O O . ILE A 1 89 ? -2.268 7.864 -7.561 1.00 0.00 89 ILE A O 1
ATOM 1372 N N . GLU A 1 90 ? -1.179 8.486 -9.430 1.00 0.00 90 GLU A N 1
ATOM 1373 C CA . GLU A 1 90 ? -1.752 9.826 -9.449 1.00 0.00 90 GLU A CA 1
ATOM 1374 C C . GLU A 1 90 ? -3.233 9.791 -9.080 1.00 0.00 90 GLU A C 1
ATOM 1375 O O . GLU A 1 90 ? -3.706 10.606 -8.289 1.00 0.00 90 GLU A O 1
ATOM 1387 N N . SER A 1 91 ? -3.958 8.840 -9.661 1.00 0.00 91 SER A N 1
ATOM 1388 C CA . SER A 1 91 ? -5.386 8.700 -9.398 1.00 0.00 91 SER A CA 1
ATOM 1389 C C . SER A 1 91 ? -5.641 8.414 -7.921 1.00 0.00 91 SER A C 1
ATOM 1390 O O . SER A 1 91 ? -6.347 9.161 -7.244 1.00 0.00 91 SER A O 1
ATOM 1398 N N . LYS A 1 92 ? -5.060 7.325 -7.428 1.00 0.00 92 LYS A N 1
ATOM 1399 C CA . LYS A 1 92 ? -5.222 6.938 -6.031 1.00 0.00 92 LYS A CA 1
ATOM 1400 C C . LYS A 1 92 ? -4.975 8.125 -5.106 1.00 0.00 92 LYS A C 1
ATOM 1401 O O . LYS A 1 92 ? -5.523 8.191 -4.006 1.00 0.00 92 LYS A O 1
ATOM 1420 N N . GLY A 1 93 ? -4.146 9.061 -5.559 1.00 0.00 93 GLY A N 1
ATOM 1421 C CA . GLY A 1 93 ? -3.843 10.233 -4.759 1.00 0.00 93 GLY A CA 1
ATOM 1422 C C . GLY A 1 93 ? -2.593 10.055 -3.919 1.00 0.00 93 GLY A C 1
ATOM 1423 O O . GLY A 1 93 ? -2.266 10.907 -3.093 1.00 0.00 93 GLY A O 1
ATOM 1427 N N . ILE A 1 94 ? -1.895 8.944 -4.130 1.00 0.00 94 ILE A N 1
ATOM 1428 C CA . ILE A 1 94 ? -0.675 8.657 -3.386 1.00 0.00 94 ILE A CA 1
ATOM 1429 C C . ILE A 1 94 ? 0.493 9.492 -3.901 1.00 0.00 94 ILE A C 1
ATOM 1430 O O . ILE A 1 94 ? 0.623 9.723 -5.103 1.00 0.00 94 ILE A O 1
ATOM 1446 N N . LYS A 1 95 ? 1.341 9.942 -2.983 1.00 0.00 95 LYS A N 1
ATOM 1447 C CA . LYS A 1 95 ? 2.501 10.749 -3.342 1.00 0.00 95 LYS A CA 1
ATOM 1448 C C . LYS A 1 95 ? 3.439 10.915 -2.151 1.00 0.00 95 LYS A C 1
ATOM 1449 O O . LYS A 1 95 ? 3.143 10.455 -1.048 1.00 0.00 95 LYS A O 1
ATOM 1468 N N . ILE A 1 96 ? 4.569 11.575 -2.381 1.00 0.00 96 ILE A N 1
ATOM 1469 C CA . ILE A 1 96 ? 5.549 11.803 -1.326 1.00 0.00 96 ILE A CA 1
ATOM 1470 C C . ILE A 1 96 ? 4.926 12.546 -0.149 1.00 0.00 96 ILE A C 1
ATOM 1471 O O . ILE A 1 96 ? 4.093 13.435 -0.332 1.00 0.00 96 ILE A O 1
ATOM 1487 N N . LYS A 1 97 ? 5.336 12.179 1.060 1.00 0.00 97 LYS A N 1
ATOM 1488 C CA . LYS A 1 97 ? 4.822 12.813 2.268 1.00 0.00 97 LYS A CA 1
ATOM 1489 C C . LYS A 1 97 ? 3.368 12.419 2.513 1.00 0.00 97 LYS A C 1
ATOM 1490 O O . LYS A 1 97 ? 2.575 13.218 3.008 1.00 0.00 97 LYS A O 1
ATOM 1509 N N . GLU A 1 98 ? 3.028 11.183 2.163 1.00 0.00 98 GLU A N 1
ATOM 1510 C CA . GLU A 1 98 ? 1.670 10.684 2.345 1.00 0.00 98 GLU A CA 1
ATOM 1511 C C . GLU A 1 98 ? 1.648 9.511 3.321 1.00 0.00 98 GLU A C 1
ATOM 1512 O O . GLU A 1 98 ? 2.141 8.424 3.015 1.00 0.00 98 GLU A O 1
ATOM 1524 N N . THR A 1 99 ? 1.072 9.738 4.498 1.00 0.00 99 THR A N 1
ATOM 1525 C CA . THR A 1 99 ? 0.986 8.702 5.519 1.00 0.00 99 THR A CA 1
ATOM 1526 C C . THR A 1 99 ? -0.088 7.677 5.174 1.00 0.00 99 THR A C 1
ATOM 1527 O O . THR A 1 99 ? -1.243 8.031 4.939 1.00 0.00 99 THR A O 1
ATOM 1538 N N . MET A 1 100 ? 0.299 6.406 5.147 1.00 0.00 100 MET A N 1
ATOM 1539 C CA . MET A 1 100 ? -0.633 5.330 4.832 1.00 0.00 100 MET A CA 1
ATOM 1540 C C . MET A 1 100 ? -0.991 4.537 6.085 1.00 0.00 100 MET A C 1
ATOM 1541 O O . MET A 1 100 ? -0.418 4.755 7.153 1.00 0.00 100 MET A O 1
ATOM 1555 N N . TYR A 1 101 ? -1.939 3.618 5.947 1.00 0.00 101 TYR A N 1
ATOM 1556 C CA . TYR A 1 101 ? -2.375 2.794 7.069 1.00 0.00 101 TYR A CA 1
ATOM 1557 C C . TYR A 1 101 ? -2.789 1.404 6.596 1.00 0.00 101 TYR A C 1
ATOM 1558 O O . TYR A 1 101 ? -2.896 1.150 5.396 1.00 0.00 101 TYR A O 1
ATOM 1576 N N . PHE A 1 102 ? -3.023 0.508 7.549 1.00 0.00 102 PHE A N 1
ATOM 1577 C CA . PHE A 1 102 ? -3.426 -0.858 7.231 1.00 0.00 102 PHE A CA 1
ATOM 1578 C C . PHE A 1 102 ? -4.566 -1.313 8.137 1.00 0.00 102 PHE A C 1
ATOM 1579 O O . PHE A 1 102 ? -4.922 -0.629 9.096 1.00 0.00 102 PHE A O 1
ATOM 1596 N N . ALA A 1 103 ? -5.136 -2.472 7.825 1.00 0.00 103 ALA A N 1
ATOM 1597 C CA . ALA A 1 103 ? -6.235 -3.020 8.610 1.00 0.00 103 ALA A CA 1
ATOM 1598 C C . ALA A 1 103 ? -5.916 -4.432 9.090 1.00 0.00 103 ALA A C 1
ATOM 1599 O O . ALA A 1 103 ? -6.811 -5.179 9.486 1.00 0.00 103 ALA A O 1
ATOM 1606 N N . GLY A 1 1 ? -25.573 -8.845 -17.243 1.00 0.00 1 GLY A N 2
ATOM 1607 C CA . GLY A 1 1 ? -24.828 -9.800 -16.443 1.00 0.00 1 GLY A CA 2
ATOM 1608 C C . GLY A 1 1 ? -23.512 -10.193 -17.086 1.00 0.00 1 GLY A C 2
ATOM 1609 O O . GLY A 1 1 ? -23.326 -10.020 -18.290 1.00 0.00 1 GLY A O 2
ATOM 1613 N N . SER A 1 2 ? -22.597 -10.722 -16.280 1.00 0.00 2 SER A N 2
ATOM 1614 C CA . SER A 1 2 ? -21.289 -11.135 -16.776 1.00 0.00 2 SER A CA 2
ATOM 1615 C C . SER A 1 2 ? -21.403 -11.734 -18.174 1.00 0.00 2 SER A C 2
ATOM 1616 O O . SER A 1 2 ? -22.415 -12.345 -18.519 1.00 0.00 2 SER A O 2
ATOM 1624 N N . SER A 1 3 ? -20.358 -11.554 -18.975 1.00 0.00 3 SER A N 2
ATOM 1625 C CA . SER A 1 3 ? -20.341 -12.073 -20.338 1.00 0.00 3 SER A CA 2
ATOM 1626 C C . SER A 1 3 ? -19.490 -13.336 -20.428 1.00 0.00 3 SER A C 2
ATOM 1627 O O . SER A 1 3 ? -18.331 -13.348 -20.014 1.00 0.00 3 SER A O 2
ATOM 1635 N N . GLY A 1 4 ? -20.074 -14.399 -20.973 1.00 0.00 4 GLY A N 2
ATOM 1636 C CA . GLY A 1 4 ? -19.355 -15.652 -21.108 1.00 0.00 4 GLY A CA 2
ATOM 1637 C C . GLY A 1 4 ? -19.071 -16.305 -19.770 1.00 0.00 4 GLY A C 2
ATOM 1638 O O . GLY A 1 4 ? -19.933 -16.335 -18.891 1.00 0.00 4 GLY A O 2
ATOM 1642 N N . SER A 1 5 ? -17.861 -16.831 -19.615 1.00 0.00 5 SER A N 2
ATOM 1643 C CA . SER A 1 5 ? -17.468 -17.492 -18.376 1.00 0.00 5 SER A CA 2
ATOM 1644 C C . SER A 1 5 ? -16.107 -16.992 -17.902 1.00 0.00 5 SER A C 2
ATOM 1645 O O . SER A 1 5 ? -15.947 -16.592 -16.748 1.00 0.00 5 SER A O 2
ATOM 1653 N N . SER A 1 6 ? -15.128 -17.017 -18.801 1.00 0.00 6 SER A N 2
ATOM 1654 C CA . SER A 1 6 ? -13.779 -16.570 -18.475 1.00 0.00 6 SER A CA 2
ATOM 1655 C C . SER A 1 6 ? -13.519 -15.174 -19.032 1.00 0.00 6 SER A C 2
ATOM 1656 O O . SER A 1 6 ? -14.279 -14.673 -19.861 1.00 0.00 6 SER A O 2
ATOM 1664 N N . GLY A 1 7 ? -12.439 -14.550 -18.571 1.00 0.00 7 GLY A N 2
ATOM 1665 C CA . GLY A 1 7 ? -12.098 -13.218 -19.034 1.00 0.00 7 GLY A CA 2
ATOM 1666 C C . GLY A 1 7 ? -11.086 -12.534 -18.136 1.00 0.00 7 GLY A C 2
ATOM 1667 O O . GLY A 1 7 ? -11.271 -12.466 -16.922 1.00 0.00 7 GLY A O 2
ATOM 1671 N N . GLU A 1 8 ? -10.012 -12.027 -18.735 1.00 0.00 8 GLU A N 2
ATOM 1672 C CA . GLU A 1 8 ? -8.966 -11.348 -17.980 1.00 0.00 8 GLU A CA 2
ATOM 1673 C C . GLU A 1 8 ? -8.497 -10.092 -18.710 1.00 0.00 8 GLU A C 2
ATOM 1674 O O . GLU A 1 8 ? -8.726 -9.936 -19.910 1.00 0.00 8 GLU A O 2
ATOM 1686 N N . LEU A 1 9 ? -7.840 -9.201 -17.977 1.00 0.00 9 LEU A N 2
ATOM 1687 C CA . LEU A 1 9 ? -7.338 -7.958 -18.552 1.00 0.00 9 LEU A CA 2
ATOM 1688 C C . LEU A 1 9 ? -5.835 -7.821 -18.326 1.00 0.00 9 LEU A C 2
ATOM 1689 O O . LEU A 1 9 ? -5.265 -8.406 -17.405 1.00 0.00 9 LEU A O 2
ATOM 1705 N N . PRO A 1 10 ? -5.177 -7.027 -19.185 1.00 0.00 10 PRO A N 2
ATOM 1706 C CA . PRO A 1 10 ? -3.733 -6.792 -19.097 1.00 0.00 10 PRO A CA 2
ATOM 1707 C C . PRO A 1 10 ? -3.355 -5.955 -17.881 1.00 0.00 10 PRO A C 2
ATOM 1708 O O . PRO A 1 10 ? -2.365 -6.236 -17.205 1.00 0.00 10 PRO A O 2
ATOM 1719 N N . SER A 1 11 ? -4.149 -4.925 -17.606 1.00 0.00 11 SER A N 2
ATOM 1720 C CA . SER A 1 11 ? -3.895 -4.044 -16.472 1.00 0.00 11 SER A CA 2
ATOM 1721 C C . SER A 1 11 ? -4.111 -4.780 -15.154 1.00 0.00 11 SER A C 2
ATOM 1722 O O . SER A 1 11 ? -5.122 -5.458 -14.966 1.00 0.00 11 SER A O 2
ATOM 1730 N N . VAL A 1 12 ? -3.153 -4.642 -14.242 1.00 0.00 12 VAL A N 2
ATOM 1731 C CA . VAL A 1 12 ? -3.237 -5.292 -12.940 1.00 0.00 12 VAL A CA 2
ATOM 1732 C C . VAL A 1 12 ? -4.631 -5.143 -12.340 1.00 0.00 12 VAL A C 2
ATOM 1733 O O . VAL A 1 12 ? -5.239 -4.076 -12.418 1.00 0.00 12 VAL A O 2
ATOM 1746 N N . GLU A 1 13 ? -5.130 -6.220 -11.742 1.00 0.00 13 GLU A N 2
ATOM 1747 C CA . GLU A 1 13 ? -6.453 -6.207 -11.128 1.00 0.00 13 GLU A CA 2
ATOM 1748 C C . GLU A 1 13 ? -6.556 -5.104 -10.079 1.00 0.00 13 GLU A C 2
ATOM 1749 O O . GLU A 1 13 ? -6.304 -5.333 -8.897 1.00 0.00 13 GLU A O 2
ATOM 1761 N N . GLU A 1 14 ? -6.929 -3.907 -10.522 1.00 0.00 14 GLU A N 2
ATOM 1762 C CA . GLU A 1 14 ? -7.064 -2.768 -9.621 1.00 0.00 14 GLU A CA 2
ATOM 1763 C C . GLU A 1 14 ? -7.712 -3.189 -8.305 1.00 0.00 14 GLU A C 2
ATOM 1764 O O . GLU A 1 14 ? -8.766 -3.827 -8.295 1.00 0.00 14 GLU A O 2
ATOM 1776 N N . LEU A 1 15 ? -7.074 -2.829 -7.197 1.00 0.00 15 LEU A N 2
ATOM 1777 C CA . LEU A 1 15 ? -7.587 -3.169 -5.874 1.00 0.00 15 LEU A CA 2
ATOM 1778 C C . LEU A 1 15 ? -8.393 -2.014 -5.289 1.00 0.00 15 LEU A C 2
ATOM 1779 O O . LEU A 1 15 ? -7.830 -1.017 -4.834 1.00 0.00 15 LEU A O 2
ATOM 1795 N N . THR A 1 16 ? -9.715 -2.154 -5.303 1.00 0.00 16 THR A N 2
ATOM 1796 C CA . THR A 1 16 ? -10.598 -1.123 -4.773 1.00 0.00 16 THR A CA 2
ATOM 1797 C C . THR A 1 16 ? -11.454 -1.665 -3.634 1.00 0.00 16 THR A C 2
ATOM 1798 O O . THR A 1 16 ? -12.477 -2.310 -3.866 1.00 0.00 16 THR A O 2
ATOM 1809 N N . ILE A 1 17 ? -11.030 -1.399 -2.403 1.00 0.00 17 ILE A N 2
ATOM 1810 C CA . ILE A 1 17 ? -11.759 -1.859 -1.228 1.00 0.00 17 ILE A CA 2
ATOM 1811 C C . ILE A 1 17 ? -11.948 -0.729 -0.221 1.00 0.00 17 ILE A C 2
ATOM 1812 O O . ILE A 1 17 ? -10.983 -0.089 0.197 1.00 0.00 17 ILE A O 2
ATOM 1828 N N . ILE A 1 18 ? -13.197 -0.490 0.165 1.00 0.00 18 ILE A N 2
ATOM 1829 C CA . ILE A 1 18 ? -13.512 0.560 1.125 1.00 0.00 18 ILE A CA 2
ATOM 1830 C C . ILE A 1 18 ? -13.686 -0.012 2.528 1.00 0.00 18 ILE A C 2
ATOM 1831 O O . ILE A 1 18 ? -14.362 -1.023 2.719 1.00 0.00 18 ILE A O 2
ATOM 1847 N N . LEU A 1 19 ? -13.072 0.643 3.508 1.00 0.00 19 LEU A N 2
ATOM 1848 C CA . LEU A 1 19 ? -13.160 0.201 4.895 1.00 0.00 19 LEU A CA 2
ATOM 1849 C C . LEU A 1 19 ? -14.184 1.028 5.666 1.00 0.00 19 LEU A C 2
ATOM 1850 O O . LEU A 1 19 ? -14.237 2.253 5.559 1.00 0.00 19 LEU A O 2
ATOM 1866 N N . PRO A 1 20 ? -15.018 0.344 6.464 1.00 0.00 20 PRO A N 2
ATOM 1867 C CA . PRO A 1 20 ? -16.054 0.995 7.270 1.00 0.00 20 PRO A CA 2
ATOM 1868 C C . PRO A 1 20 ? -15.468 1.811 8.418 1.00 0.00 20 PRO A C 2
ATOM 1869 O O . PRO A 1 20 ? -14.251 1.923 8.552 1.00 0.00 20 PRO A O 2
ATOM 1880 N N . GLU A 1 21 ? -16.344 2.378 9.242 1.00 0.00 21 GLU A N 2
ATOM 1881 C CA . GLU A 1 21 ? -15.912 3.184 10.378 1.00 0.00 21 GLU A CA 2
ATOM 1882 C C . GLU A 1 21 ? -15.789 2.329 11.636 1.00 0.00 21 GLU A C 2
ATOM 1883 O O . GLU A 1 21 ? -15.685 2.851 12.746 1.00 0.00 21 GLU A O 2
ATOM 1895 N N . ASP A 1 22 ? -15.803 1.013 11.454 1.00 0.00 22 ASP A N 2
ATOM 1896 C CA . ASP A 1 22 ? -15.693 0.085 12.573 1.00 0.00 22 ASP A CA 2
ATOM 1897 C C . ASP A 1 22 ? -14.269 -0.446 12.701 1.00 0.00 22 ASP A C 2
ATOM 1898 O O . ASP A 1 22 ? -13.921 -1.085 13.694 1.00 0.00 22 ASP A O 2
ATOM 1907 N N . ILE A 1 23 ? -13.450 -0.179 11.689 1.00 0.00 23 ILE A N 2
ATOM 1908 C CA . ILE A 1 23 ? -12.064 -0.630 11.689 1.00 0.00 23 ILE A CA 2
ATOM 1909 C C . ILE A 1 23 ? -11.121 0.493 12.106 1.00 0.00 23 ILE A C 2
ATOM 1910 O O . ILE A 1 23 ? -11.378 1.665 11.835 1.00 0.00 23 ILE A O 2
ATOM 1926 N N . GLU A 1 24 ? -10.027 0.125 12.766 1.00 0.00 24 GLU A N 2
ATOM 1927 C CA . GLU A 1 24 ? -9.044 1.102 13.219 1.00 0.00 24 GLU A CA 2
ATOM 1928 C C . GLU A 1 24 ? -7.808 1.086 12.324 1.00 0.00 24 GLU A C 2
ATOM 1929 O O . GLU A 1 24 ? -7.066 0.104 12.288 1.00 0.00 24 GLU A O 2
ATOM 1941 N N . LEU A 1 25 ? -7.595 2.181 11.602 1.00 0.00 25 LEU A N 2
ATOM 1942 C CA . LEU A 1 25 ? -6.449 2.295 10.706 1.00 0.00 25 LEU A CA 2
ATOM 1943 C C . LEU A 1 25 ? -5.222 2.806 11.453 1.00 0.00 25 LEU A C 2
ATOM 1944 O O . LEU A 1 25 ? -5.244 3.888 12.039 1.00 0.00 25 LEU A O 2
ATOM 1960 N N . LYS A 1 26 ? -4.150 2.020 11.427 1.00 0.00 26 LYS A N 2
ATOM 1961 C CA . LYS A 1 26 ? -2.911 2.393 12.098 1.00 0.00 26 LYS A CA 2
ATOM 1962 C C . LYS A 1 26 ? -1.908 2.973 11.106 1.00 0.00 26 LYS A C 2
ATOM 1963 O O . LYS A 1 26 ? -1.809 2.536 9.959 1.00 0.00 26 LYS A O 2
ATOM 1982 N N . PRO A 1 27 ? -1.145 3.981 11.555 1.00 0.00 27 PRO A N 2
ATOM 1983 C CA . PRO A 1 27 ? -0.135 4.641 10.722 1.00 0.00 27 PRO A CA 2
ATOM 1984 C C . PRO A 1 27 ? 1.058 3.736 10.433 1.00 0.00 27 PRO A C 2
ATOM 1985 O O . PRO A 1 27 ? 1.955 3.588 11.265 1.00 0.00 27 PRO A O 2
ATOM 1996 N N . LEU A 1 28 ? 1.064 3.133 9.249 1.00 0.00 28 LEU A N 2
ATOM 1997 C CA . LEU A 1 28 ? 2.149 2.243 8.850 1.00 0.00 28 LEU A CA 2
ATOM 1998 C C . LEU A 1 28 ? 3.438 3.025 8.618 1.00 0.00 28 LEU A C 2
ATOM 1999 O O . LEU A 1 28 ? 4.507 2.631 9.081 1.00 0.00 28 LEU A O 2
ATOM 2015 N N . GLY A 1 29 ? 3.328 4.138 7.898 1.00 0.00 29 GLY A N 2
ATOM 2016 C CA . GLY A 1 29 ? 4.492 4.959 7.619 1.00 0.00 29 GLY A CA 2
ATOM 2017 C C . GLY A 1 29 ? 4.157 6.169 6.769 1.00 0.00 29 GLY A C 2
ATOM 2018 O O . GLY A 1 29 ? 3.170 6.859 7.022 1.00 0.00 29 GLY A O 2
ATOM 2022 N N . MET A 1 30 ? 4.982 6.429 5.761 1.00 0.00 30 MET A N 2
ATOM 2023 C CA . MET A 1 30 ? 4.769 7.565 4.872 1.00 0.00 30 MET A CA 2
ATOM 2024 C C . MET A 1 30 ? 5.593 7.421 3.597 1.00 0.00 30 MET A C 2
ATOM 2025 O O . MET A 1 30 ? 6.750 7.002 3.638 1.00 0.00 30 MET A O 2
ATOM 2039 N N . VAL A 1 31 ? 4.990 7.769 2.465 1.00 0.00 31 VAL A N 2
ATOM 2040 C CA . VAL A 1 31 ? 5.669 7.679 1.178 1.00 0.00 31 VAL A CA 2
ATOM 2041 C C . VAL A 1 31 ? 7.018 8.388 1.217 1.00 0.00 31 VAL A C 2
ATOM 2042 O O . VAL A 1 31 ? 7.116 9.535 1.652 1.00 0.00 31 VAL A O 2
ATOM 2055 N N . SER A 1 32 ? 8.057 7.697 0.759 1.00 0.00 32 SER A N 2
ATOM 2056 C CA . SER A 1 32 ? 9.402 8.258 0.744 1.00 0.00 32 SER A CA 2
ATOM 2057 C C . SER A 1 32 ? 9.947 8.329 -0.679 1.00 0.00 32 SER A C 2
ATOM 2058 O O . SER A 1 32 ? 10.752 9.200 -1.005 1.00 0.00 32 SER A O 2
ATOM 2066 N N . SER A 1 33 ? 9.500 7.404 -1.523 1.00 0.00 33 SER A N 2
ATOM 2067 C CA . SER A 1 33 ? 9.944 7.357 -2.911 1.00 0.00 33 SER A CA 2
ATOM 2068 C C . SER A 1 33 ? 8.915 6.650 -3.788 1.00 0.00 33 SER A C 2
ATOM 2069 O O . SER A 1 33 ? 7.980 6.025 -3.285 1.00 0.00 33 SER A O 2
ATOM 2077 N N . ILE A 1 34 ? 9.093 6.754 -5.100 1.00 0.00 34 ILE A N 2
ATOM 2078 C CA . ILE A 1 34 ? 8.181 6.125 -6.047 1.00 0.00 34 ILE A CA 2
ATOM 2079 C C . ILE A 1 34 ? 8.947 5.420 -7.162 1.00 0.00 34 ILE A C 2
ATOM 2080 O O . ILE A 1 34 ? 9.871 5.985 -7.747 1.00 0.00 34 ILE A O 2
ATOM 2096 N N . ILE A 1 35 ? 8.554 4.184 -7.452 1.00 0.00 35 ILE A N 2
ATOM 2097 C CA . ILE A 1 35 ? 9.201 3.403 -8.498 1.00 0.00 35 ILE A CA 2
ATOM 2098 C C . ILE A 1 35 ? 8.568 3.676 -9.859 1.00 0.00 35 ILE A C 2
ATOM 2099 O O . ILE A 1 35 ? 7.419 4.109 -9.943 1.00 0.00 35 ILE A O 2
ATOM 2115 N N . GLU A 1 36 ? 9.324 3.416 -10.920 1.00 0.00 36 GLU A N 2
ATOM 2116 C CA . GLU A 1 36 ? 8.835 3.632 -12.277 1.00 0.00 36 GLU A CA 2
ATOM 2117 C C . GLU A 1 36 ? 7.340 3.343 -12.369 1.00 0.00 36 GLU A C 2
ATOM 2118 O O . GLU A 1 36 ? 6.598 4.067 -13.033 1.00 0.00 36 GLU A O 2
ATOM 2130 N N . GLN A 1 37 ? 6.906 2.281 -11.699 1.00 0.00 37 GLN A N 2
ATOM 2131 C CA . GLN A 1 37 ? 5.500 1.895 -11.706 1.00 0.00 37 GLN A CA 2
ATOM 2132 C C . GLN A 1 37 ? 4.983 1.693 -10.286 1.00 0.00 37 GLN A C 2
ATOM 2133 O O . GLN A 1 37 ? 3.843 2.038 -9.973 1.00 0.00 37 GLN A O 2
ATOM 2147 N N . LEU A 1 38 ? 5.829 1.131 -9.429 1.00 0.00 38 LEU A N 2
ATOM 2148 C CA . LEU A 1 38 ? 5.458 0.883 -8.040 1.00 0.00 38 LEU A CA 2
ATOM 2149 C C . LEU A 1 38 ? 5.745 2.104 -7.172 1.00 0.00 38 LEU A C 2
ATOM 2150 O O . LEU A 1 38 ? 6.307 3.094 -7.642 1.00 0.00 38 LEU A O 2
ATOM 2166 N N . VAL A 1 39 ? 5.358 2.026 -5.903 1.00 0.00 39 VAL A N 2
ATOM 2167 C CA . VAL A 1 39 ? 5.577 3.124 -4.969 1.00 0.00 39 VAL A CA 2
ATOM 2168 C C . VAL A 1 39 ? 6.341 2.652 -3.736 1.00 0.00 39 VAL A C 2
ATOM 2169 O O . VAL A 1 39 ? 6.145 1.532 -3.263 1.00 0.00 39 VAL A O 2
ATOM 2182 N N . ILE A 1 40 ? 7.211 3.514 -3.221 1.00 0.00 40 ILE A N 2
ATOM 2183 C CA . ILE A 1 40 ? 8.004 3.186 -2.043 1.00 0.00 40 ILE A CA 2
ATOM 2184 C C . ILE A 1 40 ? 7.485 3.917 -0.810 1.00 0.00 40 ILE A C 2
ATOM 2185 O O . ILE A 1 40 ? 7.382 5.144 -0.802 1.00 0.00 40 ILE A O 2
ATOM 2201 N N . ILE A 1 41 ? 7.161 3.157 0.230 1.00 0.00 41 ILE A N 2
ATOM 2202 C CA . ILE A 1 41 ? 6.655 3.734 1.470 1.00 0.00 41 ILE A CA 2
ATOM 2203 C C . ILE A 1 41 ? 7.578 3.414 2.641 1.00 0.00 41 ILE A C 2
ATOM 2204 O O . ILE A 1 41 ? 7.853 2.249 2.927 1.00 0.00 41 ILE A O 2
ATOM 2220 N N . GLU A 1 42 ? 8.051 4.457 3.316 1.00 0.00 42 GLU A N 2
ATOM 2221 C CA . GLU A 1 42 ? 8.943 4.287 4.457 1.00 0.00 42 GLU A CA 2
ATOM 2222 C C . GLU A 1 42 ? 8.147 4.094 5.745 1.00 0.00 42 GLU A C 2
ATOM 2223 O O . GLU A 1 42 ? 7.044 4.622 5.890 1.00 0.00 42 GLU A O 2
ATOM 2235 N N . SER A 1 43 ? 8.714 3.335 6.676 1.00 0.00 43 SER A N 2
ATOM 2236 C CA . SER A 1 43 ? 8.056 3.068 7.950 1.00 0.00 43 SER A CA 2
ATOM 2237 C C . SER A 1 43 ? 8.615 3.968 9.049 1.00 0.00 43 SER A C 2
ATOM 2238 O O . SER A 1 43 ? 9.551 4.734 8.822 1.00 0.00 43 SER A O 2
ATOM 2246 N N . MET A 1 44 ? 8.033 3.869 10.239 1.00 0.00 44 MET A N 2
ATOM 2247 C CA . MET A 1 44 ? 8.472 4.673 11.374 1.00 0.00 44 MET A CA 2
ATOM 2248 C C . MET A 1 44 ? 8.861 3.785 12.551 1.00 0.00 44 MET A C 2
ATOM 2249 O O . MET A 1 44 ? 10.040 3.655 12.882 1.00 0.00 44 MET A O 2
ATOM 2263 N N . THR A 1 45 ? 7.862 3.174 13.181 1.00 0.00 45 THR A N 2
ATOM 2264 C CA . THR A 1 45 ? 8.100 2.299 14.323 1.00 0.00 45 THR A CA 2
ATOM 2265 C C . THR A 1 45 ? 6.805 1.652 14.799 1.00 0.00 45 THR A C 2
ATOM 2266 O O . THR A 1 45 ? 5.718 2.016 14.352 1.00 0.00 45 THR A O 2
ATOM 2277 N N . ASN A 1 46 ? 6.928 0.692 15.709 1.00 0.00 46 ASN A N 2
ATOM 2278 C CA . ASN A 1 46 ? 5.766 -0.006 16.247 1.00 0.00 46 ASN A CA 2
ATOM 2279 C C . ASN A 1 46 ? 4.956 -0.656 15.128 1.00 0.00 46 ASN A C 2
ATOM 2280 O O . ASN A 1 46 ? 3.745 -0.841 15.250 1.00 0.00 46 ASN A O 2
ATOM 2291 N N . LEU A 1 47 ? 5.634 -1.001 14.039 1.00 0.00 47 LEU A N 2
ATOM 2292 C CA . LEU A 1 47 ? 4.979 -1.631 12.898 1.00 0.00 47 LEU A CA 2
ATOM 2293 C C . LEU A 1 47 ? 4.817 -3.131 13.124 1.00 0.00 47 LEU A C 2
ATOM 2294 O O . LEU A 1 47 ? 5.766 -3.839 13.464 1.00 0.00 47 LEU A O 2
ATOM 2310 N N . PRO A 1 48 ? 3.588 -3.630 12.928 1.00 0.00 48 PRO A N 2
ATOM 2311 C CA . PRO A 1 48 ? 3.273 -5.051 13.102 1.00 0.00 48 PRO A CA 2
ATOM 2312 C C . PRO A 1 48 ? 3.905 -5.921 12.020 1.00 0.00 48 PRO A C 2
ATOM 2313 O O . PRO A 1 48 ? 4.224 -5.458 10.925 1.00 0.00 48 PRO A O 2
ATOM 2324 N N . PRO A 1 49 ? 4.089 -7.213 12.331 1.00 0.00 49 PRO A N 2
ATOM 2325 C CA . PRO A 1 49 ? 4.683 -8.175 11.398 1.00 0.00 49 PRO A CA 2
ATOM 2326 C C . PRO A 1 49 ? 3.762 -8.487 10.223 1.00 0.00 49 PRO A C 2
ATOM 2327 O O . PRO A 1 49 ? 3.085 -9.516 10.209 1.00 0.00 49 PRO A O 2
ATOM 2338 N N . VAL A 1 50 ? 3.741 -7.594 9.239 1.00 0.00 50 VAL A N 2
ATOM 2339 C CA . VAL A 1 50 ? 2.904 -7.776 8.059 1.00 0.00 50 VAL A CA 2
ATOM 2340 C C . VAL A 1 50 ? 3.724 -8.277 6.875 1.00 0.00 50 VAL A C 2
ATOM 2341 O O . VAL A 1 50 ? 4.871 -7.872 6.687 1.00 0.00 50 VAL A O 2
ATOM 2354 N N . ASN A 1 51 ? 3.128 -9.158 6.080 1.00 0.00 51 ASN A N 2
ATOM 2355 C CA . ASN A 1 51 ? 3.803 -9.715 4.913 1.00 0.00 51 ASN A CA 2
ATOM 2356 C C . ASN A 1 51 ? 3.309 -9.052 3.631 1.00 0.00 51 ASN A C 2
ATOM 2357 O O . ASN A 1 51 ? 2.474 -8.149 3.670 1.00 0.00 51 ASN A O 2
ATOM 2368 N N . GLU A 1 52 ? 3.830 -9.508 2.496 1.00 0.00 52 GLU A N 2
ATOM 2369 C CA . GLU A 1 52 ? 3.441 -8.959 1.203 1.00 0.00 52 GLU A CA 2
ATOM 2370 C C . GLU A 1 52 ? 1.927 -9.013 1.021 1.00 0.00 52 GLU A C 2
ATOM 2371 O O . GLU A 1 52 ? 1.290 -8.000 0.736 1.00 0.00 52 GLU A O 2
ATOM 2383 N N . GLU A 1 53 ? 1.360 -10.204 1.189 1.00 0.00 53 GLU A N 2
ATOM 2384 C CA . GLU A 1 53 ? -0.079 -10.391 1.042 1.00 0.00 53 GLU A CA 2
ATOM 2385 C C . GLU A 1 53 ? -0.847 -9.282 1.755 1.00 0.00 53 GLU A C 2
ATOM 2386 O O . GLU A 1 53 ? -1.998 -8.996 1.425 1.00 0.00 53 GLU A O 2
ATOM 2398 N N . THR A 1 54 ? -0.202 -8.661 2.738 1.00 0.00 54 THR A N 2
ATOM 2399 C CA . THR A 1 54 ? -0.824 -7.585 3.500 1.00 0.00 54 THR A CA 2
ATOM 2400 C C . THR A 1 54 ? -1.259 -6.445 2.587 1.00 0.00 54 THR A C 2
ATOM 2401 O O . THR A 1 54 ? -0.505 -6.012 1.715 1.00 0.00 54 THR A O 2
ATOM 2412 N N . VAL A 1 55 ? -2.479 -5.960 2.794 1.00 0.00 55 VAL A N 2
ATOM 2413 C CA . VAL A 1 55 ? -3.014 -4.867 1.990 1.00 0.00 55 VAL A CA 2
ATOM 2414 C C . VAL A 1 55 ? -2.749 -3.519 2.650 1.00 0.00 55 VAL A C 2
ATOM 2415 O O . VAL A 1 55 ? -2.710 -3.413 3.876 1.00 0.00 55 VAL A O 2
ATOM 2428 N N . ILE A 1 56 ? -2.567 -2.490 1.828 1.00 0.00 56 ILE A N 2
ATOM 2429 C CA . ILE A 1 56 ? -2.307 -1.147 2.333 1.00 0.00 56 ILE A CA 2
ATOM 2430 C C . ILE A 1 56 ? -3.478 -0.214 2.040 1.00 0.00 56 ILE A C 2
ATOM 2431 O O . ILE A 1 56 ? -3.850 -0.012 0.884 1.00 0.00 56 ILE A O 2
ATOM 2447 N N . PHE A 1 57 ? -4.053 0.353 3.095 1.00 0.00 57 PHE A N 2
ATOM 2448 C CA . PHE A 1 57 ? -5.180 1.267 2.952 1.00 0.00 57 PHE A CA 2
ATOM 2449 C C . PHE A 1 57 ? -4.708 2.717 2.944 1.00 0.00 57 PHE A C 2
ATOM 2450 O O . PHE A 1 57 ? -3.758 3.077 3.640 1.00 0.00 57 PHE A O 2
ATOM 2467 N N . LYS A 1 58 ? -5.377 3.547 2.152 1.00 0.00 58 LYS A N 2
ATOM 2468 C CA . LYS A 1 58 ? -5.029 4.960 2.052 1.00 0.00 58 LYS A CA 2
ATOM 2469 C C . LYS A 1 58 ? -5.670 5.759 3.182 1.00 0.00 58 LYS A C 2
ATOM 2470 O O . LYS A 1 58 ? -6.522 5.250 3.909 1.00 0.00 58 LYS A O 2
ATOM 2489 N N . SER A 1 59 ? -5.255 7.014 3.322 1.00 0.00 59 SER A N 2
ATOM 2490 C CA . SER A 1 59 ? -5.788 7.883 4.365 1.00 0.00 59 SER A CA 2
ATOM 2491 C C . SER A 1 59 ? -7.272 8.155 4.140 1.00 0.00 59 SER A C 2
ATOM 2492 O O . SER A 1 59 ? -7.975 8.607 5.043 1.00 0.00 59 SER A O 2
ATOM 2500 N N . ASP A 1 60 ? -7.741 7.876 2.929 1.00 0.00 60 ASP A N 2
ATOM 2501 C CA . ASP A 1 60 ? -9.142 8.088 2.584 1.00 0.00 60 ASP A CA 2
ATOM 2502 C C . ASP A 1 60 ? -9.936 6.792 2.713 1.00 0.00 60 ASP A C 2
ATOM 2503 O O . ASP A 1 60 ? -11.015 6.654 2.137 1.00 0.00 60 ASP A O 2
ATOM 2512 N N . ARG A 1 61 ? -9.394 5.845 3.471 1.00 0.00 61 ARG A N 2
ATOM 2513 C CA . ARG A 1 61 ? -10.050 4.559 3.673 1.00 0.00 61 ARG A CA 2
ATOM 2514 C C . ARG A 1 61 ? -10.252 3.836 2.344 1.00 0.00 61 ARG A C 2
ATOM 2515 O O . ARG A 1 61 ? -11.315 3.272 2.090 1.00 0.00 61 ARG A O 2
ATOM 2536 N N . GLN A 1 62 ? -9.224 3.859 1.502 1.00 0.00 62 GLN A N 2
ATOM 2537 C CA . GLN A 1 62 ? -9.289 3.207 0.200 1.00 0.00 62 GLN A CA 2
ATOM 2538 C C . GLN A 1 62 ? -8.078 2.307 -0.020 1.00 0.00 62 GLN A C 2
ATOM 2539 O O . GLN A 1 62 ? -6.939 2.771 -0.018 1.00 0.00 62 GLN A O 2
ATOM 2553 N N . ALA A 1 63 ? -8.333 1.016 -0.208 1.00 0.00 63 ALA A N 2
ATOM 2554 C CA . ALA A 1 63 ? -7.264 0.051 -0.431 1.00 0.00 63 ALA A CA 2
ATOM 2555 C C . ALA A 1 63 ? -6.404 0.450 -1.625 1.00 0.00 63 ALA A C 2
ATOM 2556 O O . ALA A 1 63 ? -6.746 0.161 -2.772 1.00 0.00 63 ALA A O 2
ATOM 2563 N N . ALA A 1 64 ? -5.288 1.115 -1.349 1.00 0.00 64 ALA A N 2
ATOM 2564 C CA . ALA A 1 64 ? -4.379 1.552 -2.401 1.00 0.00 64 ALA A CA 2
ATOM 2565 C C . ALA A 1 64 ? -3.819 0.362 -3.173 1.00 0.00 64 ALA A C 2
ATOM 2566 O O . ALA A 1 64 ? -3.625 0.432 -4.386 1.00 0.00 64 ALA A O 2
ATOM 2573 N N . GLY A 1 65 ? -3.562 -0.731 -2.461 1.00 0.00 65 GLY A N 2
ATOM 2574 C CA . GLY A 1 65 ? -3.026 -1.921 -3.096 1.00 0.00 65 GLY A CA 2
ATOM 2575 C C . GLY A 1 65 ? -2.237 -2.787 -2.134 1.00 0.00 65 GLY A C 2
ATOM 2576 O O . GLY A 1 65 ? -1.879 -2.347 -1.042 1.00 0.00 65 GLY A O 2
ATOM 2580 N N . LYS A 1 66 ? -1.966 -4.023 -2.539 1.00 0.00 66 LYS A N 2
ATOM 2581 C CA . LYS A 1 66 ? -1.214 -4.954 -1.706 1.00 0.00 66 LYS A CA 2
ATOM 2582 C C . LYS A 1 66 ? 0.287 -4.766 -1.899 1.00 0.00 66 LYS A C 2
ATOM 2583 O O . LYS A 1 66 ? 0.737 -4.331 -2.959 1.00 0.00 66 LYS A O 2
ATOM 2602 N N . ILE A 1 67 ? 1.057 -5.098 -0.868 1.00 0.00 67 ILE A N 2
ATOM 2603 C CA . ILE A 1 67 ? 2.508 -4.968 -0.926 1.00 0.00 67 ILE A CA 2
ATOM 2604 C C . ILE A 1 67 ? 3.090 -5.804 -2.061 1.00 0.00 67 ILE A C 2
ATOM 2605 O O . ILE A 1 67 ? 2.817 -7.000 -2.169 1.00 0.00 67 ILE A O 2
ATOM 2621 N N . PHE A 1 68 ? 3.894 -5.167 -2.905 1.00 0.00 68 PHE A N 2
ATOM 2622 C CA . PHE A 1 68 ? 4.516 -5.851 -4.033 1.00 0.00 68 PHE A CA 2
ATOM 2623 C C . PHE A 1 68 ? 5.914 -6.342 -3.667 1.00 0.00 68 PHE A C 2
ATOM 2624 O O . PHE A 1 68 ? 6.421 -7.296 -4.255 1.00 0.00 68 PHE A O 2
ATOM 2641 N N . GLU A 1 69 ? 6.531 -5.681 -2.692 1.00 0.00 69 GLU A N 2
ATOM 2642 C CA . GLU A 1 69 ? 7.870 -6.049 -2.248 1.00 0.00 69 GLU A CA 2
ATOM 2643 C C . GLU A 1 69 ? 8.270 -5.256 -1.007 1.00 0.00 69 GLU A C 2
ATOM 2644 O O . GLU A 1 69 ? 7.811 -4.132 -0.802 1.00 0.00 69 GLU A O 2
ATOM 2656 N N . ILE A 1 70 ? 9.126 -5.850 -0.183 1.00 0.00 70 ILE A N 2
ATOM 2657 C CA . ILE A 1 70 ? 9.588 -5.200 1.037 1.00 0.00 70 ILE A CA 2
ATOM 2658 C C . ILE A 1 70 ? 11.103 -5.303 1.175 1.00 0.00 70 ILE A C 2
ATOM 2659 O O . ILE A 1 70 ? 11.687 -6.362 0.946 1.00 0.00 70 ILE A O 2
ATOM 2675 N N . PHE A 1 71 ? 11.734 -4.196 1.553 1.00 0.00 71 PHE A N 2
ATOM 2676 C CA . PHE A 1 71 ? 13.182 -4.162 1.723 1.00 0.00 71 PHE A CA 2
ATOM 2677 C C . PHE A 1 71 ? 13.573 -3.221 2.859 1.00 0.00 71 PHE A C 2
ATOM 2678 O O . PHE A 1 71 ? 12.731 -2.518 3.416 1.00 0.00 71 PHE A O 2
ATOM 2695 N N . GLY A 1 72 ? 14.859 -3.214 3.197 1.00 0.00 72 GLY A N 2
ATOM 2696 C CA . GLY A 1 72 ? 15.341 -2.357 4.264 1.00 0.00 72 GLY A CA 2
ATOM 2697 C C . GLY A 1 72 ? 15.642 -3.126 5.535 1.00 0.00 72 GLY A C 2
ATOM 2698 O O . GLY A 1 72 ? 15.745 -4.353 5.533 1.00 0.00 72 GLY A O 2
ATOM 2702 N N . PRO A 1 73 ? 15.789 -2.398 6.652 1.00 0.00 73 PRO A N 2
ATOM 2703 C CA . PRO A 1 73 ? 16.083 -3.000 7.956 1.00 0.00 73 PRO A CA 2
ATOM 2704 C C . PRO A 1 73 ? 14.902 -3.789 8.510 1.00 0.00 73 PRO A C 2
ATOM 2705 O O . PRO A 1 73 ? 13.973 -4.131 7.778 1.00 0.00 73 PRO A O 2
ATOM 2716 N N . VAL A 1 74 ? 14.944 -4.076 9.807 1.00 0.00 74 VAL A N 2
ATOM 2717 C CA . VAL A 1 74 ? 13.876 -4.825 10.459 1.00 0.00 74 VAL A CA 2
ATOM 2718 C C . VAL A 1 74 ? 13.049 -3.922 11.368 1.00 0.00 74 VAL A C 2
ATOM 2719 O O . VAL A 1 74 ? 12.025 -4.340 11.908 1.00 0.00 74 VAL A O 2
ATOM 2732 N N . ALA A 1 75 ? 13.499 -2.683 11.531 1.00 0.00 75 ALA A N 2
ATOM 2733 C CA . ALA A 1 75 ? 12.799 -1.720 12.372 1.00 0.00 75 ALA A CA 2
ATOM 2734 C C . ALA A 1 75 ? 12.253 -0.562 11.543 1.00 0.00 75 ALA A C 2
ATOM 2735 O O . ALA A 1 75 ? 11.208 0.005 11.864 1.00 0.00 75 ALA A O 2
ATOM 2742 N N . HIS A 1 76 ? 12.966 -0.215 10.477 1.00 0.00 76 HIS A N 2
ATOM 2743 C CA . HIS A 1 76 ? 12.552 0.876 9.602 1.00 0.00 76 HIS A CA 2
ATOM 2744 C C . HIS A 1 76 ? 12.522 0.423 8.145 1.00 0.00 76 HIS A C 2
ATOM 2745 O O . HIS A 1 76 ? 13.020 1.103 7.248 1.00 0.00 76 HIS A O 2
ATOM 2759 N N . PRO A 1 77 ? 11.925 -0.754 7.903 1.00 0.00 77 PRO A N 2
ATOM 2760 C CA . PRO A 1 77 ? 11.816 -1.324 6.557 1.00 0.00 77 PRO A CA 2
ATOM 2761 C C . PRO A 1 77 ? 10.851 -0.542 5.673 1.00 0.00 77 PRO A C 2
ATOM 2762 O O . PRO A 1 77 ? 9.923 0.099 6.165 1.00 0.00 77 PRO A O 2
ATOM 2773 N N . PHE A 1 78 ? 11.077 -0.598 4.364 1.00 0.00 78 PHE A N 2
ATOM 2774 C CA . PHE A 1 78 ? 10.228 0.106 3.411 1.00 0.00 78 PHE A CA 2
ATOM 2775 C C . PHE A 1 78 ? 9.391 -0.878 2.599 1.00 0.00 78 PHE A C 2
ATOM 2776 O O . PHE A 1 78 ? 9.907 -1.864 2.074 1.00 0.00 78 PHE A O 2
ATOM 2793 N N . TYR A 1 79 ? 8.095 -0.602 2.500 1.00 0.00 79 TYR A N 2
ATOM 2794 C CA . TYR A 1 79 ? 7.184 -1.463 1.755 1.00 0.00 79 TYR A CA 2
ATOM 2795 C C . TYR A 1 79 ? 6.867 -0.866 0.388 1.00 0.00 79 TYR A C 2
ATOM 2796 O O . TYR A 1 79 ? 6.768 0.352 0.236 1.00 0.00 79 TYR A O 2
ATOM 2814 N N . VAL A 1 80 ? 6.707 -1.734 -0.607 1.00 0.00 80 VAL A N 2
ATOM 2815 C CA . VAL A 1 80 ? 6.398 -1.294 -1.962 1.00 0.00 80 VAL A CA 2
ATOM 2816 C C . VAL A 1 80 ? 4.954 -1.618 -2.330 1.00 0.00 80 VAL A C 2
ATOM 2817 O O . VAL A 1 80 ? 4.398 -2.622 -1.883 1.00 0.00 80 VAL A O 2
ATOM 2830 N N . LEU A 1 81 ? 4.352 -0.760 -3.146 1.00 0.00 81 LEU A N 2
ATOM 2831 C CA . LEU A 1 81 ? 2.971 -0.954 -3.575 1.00 0.00 81 LEU A CA 2
ATOM 2832 C C . LEU A 1 81 ? 2.905 -1.304 -5.058 1.00 0.00 81 LEU A C 2
ATOM 2833 O O . LEU A 1 81 ? 3.695 -0.803 -5.860 1.00 0.00 81 LEU A O 2
ATOM 2849 N N . ARG A 1 82 ? 1.958 -2.165 -5.417 1.00 0.00 82 ARG A N 2
ATOM 2850 C CA . ARG A 1 82 ? 1.789 -2.580 -6.804 1.00 0.00 82 ARG A CA 2
ATOM 2851 C C . ARG A 1 82 ? 0.986 -1.545 -7.588 1.00 0.00 82 ARG A C 2
ATOM 2852 O O . ARG A 1 82 ? 0.046 -0.948 -7.064 1.00 0.00 82 ARG A O 2
ATOM 2873 N N . PHE A 1 83 ? 1.365 -1.339 -8.845 1.00 0.00 83 PHE A N 2
ATOM 2874 C CA . PHE A 1 83 ? 0.682 -0.375 -9.700 1.00 0.00 83 PHE A CA 2
ATOM 2875 C C . PHE A 1 83 ? 1.089 -0.559 -11.159 1.00 0.00 83 PHE A C 2
ATOM 2876 O O . PHE A 1 83 ? 2.225 -0.926 -11.456 1.00 0.00 83 PHE A O 2
ATOM 2893 N N . ASN A 1 84 ? 0.152 -0.301 -12.066 1.00 0.00 84 ASN A N 2
ATOM 2894 C CA . ASN A 1 84 ? 0.412 -0.438 -13.494 1.00 0.00 84 ASN A CA 2
ATOM 2895 C C . ASN A 1 84 ? 1.460 0.570 -13.956 1.00 0.00 84 ASN A C 2
ATOM 2896 O O . ASN A 1 84 ? 2.465 0.202 -14.563 1.00 0.00 84 ASN A O 2
ATOM 2907 N N . SER A 1 85 ? 1.217 1.844 -13.663 1.00 0.00 85 SER A N 2
ATOM 2908 C CA . SER A 1 85 ? 2.137 2.906 -14.050 1.00 0.00 85 SER A CA 2
ATOM 2909 C C . SER A 1 85 ? 1.924 4.149 -13.193 1.00 0.00 85 SER A C 2
ATOM 2910 O O . SER A 1 85 ? 0.929 4.260 -12.476 1.00 0.00 85 SER A O 2
ATOM 2918 N N . SER A 1 86 ? 2.866 5.084 -13.271 1.00 0.00 86 SER A N 2
ATOM 2919 C CA . SER A 1 86 ? 2.785 6.318 -12.499 1.00 0.00 86 SER A CA 2
ATOM 2920 C C . SER A 1 86 ? 1.342 6.807 -12.407 1.00 0.00 86 SER A C 2
ATOM 2921 O O . SER A 1 86 ? 0.929 7.368 -11.392 1.00 0.00 86 SER A O 2
ATOM 2929 N N . ASP A 1 87 ? 0.582 6.590 -13.474 1.00 0.00 87 ASP A N 2
ATOM 2930 C CA . ASP A 1 87 ? -0.815 7.007 -13.515 1.00 0.00 87 ASP A CA 2
ATOM 2931 C C . ASP A 1 87 ? -1.618 6.328 -12.410 1.00 0.00 87 ASP A C 2
ATOM 2932 O O . ASP A 1 87 ? -2.213 6.994 -11.562 1.00 0.00 87 ASP A O 2
ATOM 2941 N N . HIS A 1 88 ? -1.630 4.999 -12.425 1.00 0.00 88 HIS A N 2
ATOM 2942 C CA . HIS A 1 88 ? -2.360 4.229 -11.424 1.00 0.00 88 HIS A CA 2
ATOM 2943 C C . HIS A 1 88 ? -2.187 4.840 -10.037 1.00 0.00 88 HIS A C 2
ATOM 2944 O O . HIS A 1 88 ? -3.073 4.737 -9.188 1.00 0.00 88 HIS A O 2
ATOM 2958 N N . ILE A 1 89 ? -1.042 5.475 -9.814 1.00 0.00 89 ILE A N 2
ATOM 2959 C CA . ILE A 1 89 ? -0.754 6.103 -8.530 1.00 0.00 89 ILE A CA 2
ATOM 2960 C C . ILE A 1 89 ? -1.470 7.443 -8.400 1.00 0.00 89 ILE A C 2
ATOM 2961 O O . ILE A 1 89 ? -2.285 7.637 -7.499 1.00 0.00 89 ILE A O 2
ATOM 2977 N N . GLU A 1 90 ? -1.161 8.363 -9.308 1.00 0.00 90 GLU A N 2
ATOM 2978 C CA . GLU A 1 90 ? -1.777 9.685 -9.295 1.00 0.00 90 GLU A CA 2
ATOM 2979 C C . GLU A 1 90 ? -3.260 9.591 -8.949 1.00 0.00 90 GLU A C 2
ATOM 2980 O O . GLU A 1 90 ? -3.725 10.211 -7.993 1.00 0.00 90 GLU A O 2
ATOM 2992 N N . SER A 1 91 ? -3.997 8.811 -9.733 1.00 0.00 91 SER A N 2
ATOM 2993 C CA . SER A 1 91 ? -5.428 8.639 -9.513 1.00 0.00 91 SER A CA 2
ATOM 2994 C C . SER A 1 91 ? -5.722 8.370 -8.040 1.00 0.00 91 SER A C 2
ATOM 2995 O O . SER A 1 91 ? -6.595 9.002 -7.444 1.00 0.00 91 SER A O 2
ATOM 3003 N N . LYS A 1 92 ? -4.987 7.428 -7.459 1.00 0.00 92 LYS A N 2
ATOM 3004 C CA . LYS A 1 92 ? -5.166 7.074 -6.056 1.00 0.00 92 LYS A CA 2
ATOM 3005 C C . LYS A 1 92 ? -4.898 8.275 -5.153 1.00 0.00 92 LYS A C 2
ATOM 3006 O O . LYS A 1 92 ? -5.485 8.400 -4.080 1.00 0.00 92 LYS A O 2
ATOM 3025 N N . GLY A 1 93 ? -4.008 9.157 -5.598 1.00 0.00 93 GLY A N 2
ATOM 3026 C CA . GLY A 1 93 ? -3.679 10.336 -4.819 1.00 0.00 93 GLY A CA 2
ATOM 3027 C C . GLY A 1 93 ? -2.438 10.143 -3.970 1.00 0.00 93 GLY A C 2
ATOM 3028 O O . GLY A 1 93 ? -2.077 11.015 -3.180 1.00 0.00 93 GLY A O 2
ATOM 3032 N N . ILE A 1 94 ? -1.785 8.997 -4.132 1.00 0.00 94 ILE A N 2
ATOM 3033 C CA . ILE A 1 94 ? -0.578 8.693 -3.374 1.00 0.00 94 ILE A CA 2
ATOM 3034 C C . ILE A 1 94 ? 0.604 9.522 -3.865 1.00 0.00 94 ILE A C 2
ATOM 3035 O O . ILE A 1 94 ? 0.737 9.788 -5.060 1.00 0.00 94 ILE A O 2
ATOM 3051 N N . LYS A 1 95 ? 1.461 9.928 -2.935 1.00 0.00 95 LYS A N 2
ATOM 3052 C CA . LYS A 1 95 ? 2.635 10.725 -3.271 1.00 0.00 95 LYS A CA 2
ATOM 3053 C C . LYS A 1 95 ? 3.559 10.869 -2.066 1.00 0.00 95 LYS A C 2
ATOM 3054 O O . LYS A 1 95 ? 3.227 10.435 -0.963 1.00 0.00 95 LYS A O 2
ATOM 3073 N N . ILE A 1 96 ? 4.718 11.482 -2.285 1.00 0.00 96 ILE A N 2
ATOM 3074 C CA . ILE A 1 96 ? 5.687 11.684 -1.215 1.00 0.00 96 ILE A CA 2
ATOM 3075 C C . ILE A 1 96 ? 5.065 12.437 -0.044 1.00 0.00 96 ILE A C 2
ATOM 3076 O O . ILE A 1 96 ? 4.235 13.326 -0.234 1.00 0.00 96 ILE A O 2
ATOM 3092 N N . LYS A 1 97 ? 5.472 12.075 1.168 1.00 0.00 97 LYS A N 2
ATOM 3093 C CA . LYS A 1 97 ? 4.958 12.718 2.372 1.00 0.00 97 LYS A CA 2
ATOM 3094 C C . LYS A 1 97 ? 3.480 12.396 2.571 1.00 0.00 97 LYS A C 2
ATOM 3095 O O . LYS A 1 97 ? 2.680 13.279 2.879 1.00 0.00 97 LYS A O 2
ATOM 3114 N N . GLU A 1 98 ? 3.126 11.127 2.394 1.00 0.00 98 GLU A N 2
ATOM 3115 C CA . GLU A 1 98 ? 1.744 10.690 2.556 1.00 0.00 98 GLU A CA 2
ATOM 3116 C C . GLU A 1 98 ? 1.655 9.510 3.519 1.00 0.00 98 GLU A C 2
ATOM 3117 O O . GLU A 1 98 ? 2.053 8.392 3.188 1.00 0.00 98 GLU A O 2
ATOM 3129 N N . THR A 1 99 ? 1.132 9.766 4.714 1.00 0.00 99 THR A N 2
ATOM 3130 C CA . THR A 1 99 ? 0.992 8.727 5.726 1.00 0.00 99 THR A CA 2
ATOM 3131 C C . THR A 1 99 ? -0.102 7.735 5.348 1.00 0.00 99 THR A C 2
ATOM 3132 O O . THR A 1 99 ? -1.257 8.113 5.158 1.00 0.00 99 THR A O 2
ATOM 3143 N N . MET A 1 100 ? 0.270 6.464 5.242 1.00 0.00 100 MET A N 2
ATOM 3144 C CA . MET A 1 100 ? -0.681 5.416 4.889 1.00 0.00 100 MET A CA 2
ATOM 3145 C C . MET A 1 100 ? -1.061 4.591 6.114 1.00 0.00 100 MET A C 2
ATOM 3146 O O . MET A 1 100 ? -0.487 4.760 7.190 1.00 0.00 100 MET A O 2
ATOM 3160 N N . TYR A 1 101 ? -2.031 3.700 5.943 1.00 0.00 101 TYR A N 2
ATOM 3161 C CA . TYR A 1 101 ? -2.490 2.851 7.036 1.00 0.00 101 TYR A CA 2
ATOM 3162 C C . TYR A 1 101 ? -2.880 1.468 6.525 1.00 0.00 101 TYR A C 2
ATOM 3163 O O . TYR A 1 101 ? -2.996 1.249 5.319 1.00 0.00 101 TYR A O 2
ATOM 3181 N N . PHE A 1 102 ? -3.081 0.536 7.451 1.00 0.00 102 PHE A N 2
ATOM 3182 C CA . PHE A 1 102 ? -3.458 -0.827 7.096 1.00 0.00 102 PHE A CA 2
ATOM 3183 C C . PHE A 1 102 ? -4.577 -1.335 8.000 1.00 0.00 102 PHE A C 2
ATOM 3184 O O . PHE A 1 102 ? -4.981 -0.659 8.945 1.00 0.00 102 PHE A O 2
ATOM 3201 N N . ALA A 1 103 ? -5.075 -2.530 7.700 1.00 0.00 103 ALA A N 2
ATOM 3202 C CA . ALA A 1 103 ? -6.147 -3.130 8.485 1.00 0.00 103 ALA A CA 2
ATOM 3203 C C . ALA A 1 103 ? -5.836 -4.585 8.817 1.00 0.00 103 ALA A C 2
ATOM 3204 O O . ALA A 1 103 ? -6.718 -5.341 9.227 1.00 0.00 103 ALA A O 2
ATOM 3211 N N . GLY A 1 1 ? -28.459 -14.878 -9.596 1.00 0.00 1 GLY A N 3
ATOM 3212 C CA . GLY A 1 1 ? -28.422 -15.769 -10.742 1.00 0.00 1 GLY A CA 3
ATOM 3213 C C . GLY A 1 1 ? -27.099 -16.498 -10.867 1.00 0.00 1 GLY A C 3
ATOM 3214 O O . GLY A 1 1 ? -26.975 -17.648 -10.446 1.00 0.00 1 GLY A O 3
ATOM 3218 N N . SER A 1 2 ? -26.109 -15.829 -11.448 1.00 0.00 2 SER A N 3
ATOM 3219 C CA . SER A 1 2 ? -24.790 -16.424 -11.632 1.00 0.00 2 SER A CA 3
ATOM 3220 C C . SER A 1 2 ? -23.805 -15.399 -12.187 1.00 0.00 2 SER A C 3
ATOM 3221 O O . SER A 1 2 ? -24.169 -14.254 -12.455 1.00 0.00 2 SER A O 3
ATOM 3229 N N . SER A 1 3 ? -22.555 -15.819 -12.355 1.00 0.00 3 SER A N 3
ATOM 3230 C CA . SER A 1 3 ? -21.516 -14.938 -12.873 1.00 0.00 3 SER A CA 3
ATOM 3231 C C . SER A 1 3 ? -20.413 -15.742 -13.555 1.00 0.00 3 SER A C 3
ATOM 3232 O O . SER A 1 3 ? -20.318 -16.957 -13.384 1.00 0.00 3 SER A O 3
ATOM 3240 N N . GLY A 1 4 ? -19.580 -15.053 -14.330 1.00 0.00 4 GLY A N 3
ATOM 3241 C CA . GLY A 1 4 ? -18.494 -15.718 -15.027 1.00 0.00 4 GLY A CA 3
ATOM 3242 C C . GLY A 1 4 ? -17.479 -14.741 -15.586 1.00 0.00 4 GLY A C 3
ATOM 3243 O O . GLY A 1 4 ? -17.731 -13.537 -15.638 1.00 0.00 4 GLY A O 3
ATOM 3247 N N . SER A 1 5 ? -16.329 -15.259 -16.003 1.00 0.00 5 SER A N 3
ATOM 3248 C CA . SER A 1 5 ? -15.269 -14.422 -16.555 1.00 0.00 5 SER A CA 3
ATOM 3249 C C . SER A 1 5 ? -14.548 -15.139 -17.692 1.00 0.00 5 SER A C 3
ATOM 3250 O O . SER A 1 5 ? -14.772 -16.325 -17.934 1.00 0.00 5 SER A O 3
ATOM 3258 N N . SER A 1 6 ? -13.680 -14.411 -18.387 1.00 0.00 6 SER A N 3
ATOM 3259 C CA . SER A 1 6 ? -12.927 -14.975 -19.501 1.00 0.00 6 SER A CA 3
ATOM 3260 C C . SER A 1 6 ? -11.437 -14.686 -19.351 1.00 0.00 6 SER A C 3
ATOM 3261 O O . SER A 1 6 ? -10.978 -13.576 -19.617 1.00 0.00 6 SER A O 3
ATOM 3269 N N . GLY A 1 7 ? -10.684 -15.696 -18.924 1.00 0.00 7 GLY A N 3
ATOM 3270 C CA . GLY A 1 7 ? -9.253 -15.531 -18.746 1.00 0.00 7 GLY A CA 3
ATOM 3271 C C . GLY A 1 7 ? -8.915 -14.459 -17.728 1.00 0.00 7 GLY A C 3
ATOM 3272 O O . GLY A 1 7 ? -9.525 -14.394 -16.661 1.00 0.00 7 GLY A O 3
ATOM 3276 N N . GLU A 1 8 ? -7.940 -13.619 -18.058 1.00 0.00 8 GLU A N 3
ATOM 3277 C CA . GLU A 1 8 ? -7.521 -12.547 -17.163 1.00 0.00 8 GLU A CA 3
ATOM 3278 C C . GLU A 1 8 ? -6.668 -11.521 -17.904 1.00 0.00 8 GLU A C 3
ATOM 3279 O O . GLU A 1 8 ? -6.020 -11.840 -18.902 1.00 0.00 8 GLU A O 3
ATOM 3291 N N . LEU A 1 9 ? -6.673 -10.288 -17.409 1.00 0.00 9 LEU A N 3
ATOM 3292 C CA . LEU A 1 9 ? -5.901 -9.214 -18.024 1.00 0.00 9 LEU A CA 3
ATOM 3293 C C . LEU A 1 9 ? -4.528 -9.088 -17.371 1.00 0.00 9 LEU A C 3
ATOM 3294 O O . LEU A 1 9 ? -4.323 -9.476 -16.221 1.00 0.00 9 LEU A O 3
ATOM 3310 N N . PRO A 1 10 ? -3.565 -8.530 -18.119 1.00 0.00 10 PRO A N 3
ATOM 3311 C CA . PRO A 1 10 ? -2.196 -8.336 -17.633 1.00 0.00 10 PRO A CA 3
ATOM 3312 C C . PRO A 1 10 ? -2.111 -7.265 -16.551 1.00 0.00 10 PRO A C 3
ATOM 3313 O O . PRO A 1 10 ? -1.347 -7.395 -15.594 1.00 0.00 10 PRO A O 3
ATOM 3324 N N . SER A 1 11 ? -2.901 -6.208 -16.708 1.00 0.00 11 SER A N 3
ATOM 3325 C CA . SER A 1 11 ? -2.912 -5.112 -15.745 1.00 0.00 11 SER A CA 3
ATOM 3326 C C . SER A 1 11 ? -3.386 -5.596 -14.378 1.00 0.00 11 SER A C 3
ATOM 3327 O O . SER A 1 11 ? -4.382 -6.312 -14.271 1.00 0.00 11 SER A O 3
ATOM 3335 N N . VAL A 1 12 ? -2.665 -5.198 -13.334 1.00 0.00 12 VAL A N 3
ATOM 3336 C CA . VAL A 1 12 ? -3.011 -5.589 -11.973 1.00 0.00 12 VAL A CA 3
ATOM 3337 C C . VAL A 1 12 ? -4.479 -5.302 -11.675 1.00 0.00 12 VAL A C 3
ATOM 3338 O O . VAL A 1 12 ? -5.053 -4.348 -12.200 1.00 0.00 12 VAL A O 3
ATOM 3351 N N . GLU A 1 13 ? -5.079 -6.133 -10.829 1.00 0.00 13 GLU A N 3
ATOM 3352 C CA . GLU A 1 13 ? -6.480 -5.968 -10.461 1.00 0.00 13 GLU A CA 3
ATOM 3353 C C . GLU A 1 13 ? -6.660 -4.779 -9.521 1.00 0.00 13 GLU A C 3
ATOM 3354 O O . GLU A 1 13 ? -6.485 -4.902 -8.309 1.00 0.00 13 GLU A O 3
ATOM 3366 N N . GLU A 1 14 ? -7.009 -3.630 -10.089 1.00 0.00 14 GLU A N 3
ATOM 3367 C CA . GLU A 1 14 ? -7.211 -2.419 -9.302 1.00 0.00 14 GLU A CA 3
ATOM 3368 C C . GLU A 1 14 ? -7.886 -2.741 -7.972 1.00 0.00 14 GLU A C 3
ATOM 3369 O O . GLU A 1 14 ? -9.105 -2.908 -7.906 1.00 0.00 14 GLU A O 3
ATOM 3381 N N . LEU A 1 15 ? -7.087 -2.828 -6.915 1.00 0.00 15 LEU A N 3
ATOM 3382 C CA . LEU A 1 15 ? -7.606 -3.131 -5.586 1.00 0.00 15 LEU A CA 3
ATOM 3383 C C . LEU A 1 15 ? -8.345 -1.930 -5.003 1.00 0.00 15 LEU A C 3
ATOM 3384 O O . LEU A 1 15 ? -7.728 -0.953 -4.579 1.00 0.00 15 LEU A O 3
ATOM 3400 N N . THR A 1 16 ? -9.672 -2.011 -4.983 1.00 0.00 16 THR A N 3
ATOM 3401 C CA . THR A 1 16 ? -10.496 -0.933 -4.452 1.00 0.00 16 THR A CA 3
ATOM 3402 C C . THR A 1 16 ? -11.418 -1.437 -3.349 1.00 0.00 16 THR A C 3
ATOM 3403 O O . THR A 1 16 ? -12.444 -2.061 -3.622 1.00 0.00 16 THR A O 3
ATOM 3414 N N . ILE A 1 17 ? -11.047 -1.164 -2.102 1.00 0.00 17 ILE A N 3
ATOM 3415 C CA . ILE A 1 17 ? -11.843 -1.590 -0.958 1.00 0.00 17 ILE A CA 3
ATOM 3416 C C . ILE A 1 17 ? -12.002 -0.459 0.052 1.00 0.00 17 ILE A C 3
ATOM 3417 O O . ILE A 1 17 ? -11.017 0.105 0.529 1.00 0.00 17 ILE A O 3
ATOM 3433 N N . ILE A 1 18 ? -13.249 -0.133 0.376 1.00 0.00 18 ILE A N 3
ATOM 3434 C CA . ILE A 1 18 ? -13.538 0.929 1.332 1.00 0.00 18 ILE A CA 3
ATOM 3435 C C . ILE A 1 18 ? -13.717 0.368 2.738 1.00 0.00 18 ILE A C 3
ATOM 3436 O O . ILE A 1 18 ? -14.395 -0.642 2.934 1.00 0.00 18 ILE A O 3
ATOM 3452 N N . LEU A 1 19 ? -13.108 1.030 3.716 1.00 0.00 19 LEU A N 3
ATOM 3453 C CA . LEU A 1 19 ? -13.203 0.600 5.106 1.00 0.00 19 LEU A CA 3
ATOM 3454 C C . LEU A 1 19 ? -14.151 1.500 5.892 1.00 0.00 19 LEU A C 3
ATOM 3455 O O . LEU A 1 19 ? -14.113 2.726 5.786 1.00 0.00 19 LEU A O 3
ATOM 3471 N N . PRO A 1 20 ? -15.021 0.879 6.703 1.00 0.00 20 PRO A N 3
ATOM 3472 C CA . PRO A 1 20 ? -15.993 1.605 7.525 1.00 0.00 20 PRO A CA 3
ATOM 3473 C C . PRO A 1 20 ? -15.331 2.374 8.663 1.00 0.00 20 PRO A C 3
ATOM 3474 O O . PRO A 1 20 ? -14.106 2.405 8.772 1.00 0.00 20 PRO A O 3
ATOM 3485 N N . GLU A 1 21 ? -16.149 2.992 9.509 1.00 0.00 21 GLU A N 3
ATOM 3486 C CA . GLU A 1 21 ? -15.641 3.761 10.638 1.00 0.00 21 GLU A CA 3
ATOM 3487 C C . GLU A 1 21 ? -15.546 2.892 11.889 1.00 0.00 21 GLU A C 3
ATOM 3488 O O . GLU A 1 21 ? -15.371 3.398 12.998 1.00 0.00 21 GLU A O 3
ATOM 3500 N N . ASP A 1 22 ? -15.662 1.582 11.702 1.00 0.00 22 ASP A N 3
ATOM 3501 C CA . ASP A 1 22 ? -15.589 0.642 12.815 1.00 0.00 22 ASP A CA 3
ATOM 3502 C C . ASP A 1 22 ? -14.200 0.017 12.907 1.00 0.00 22 ASP A C 3
ATOM 3503 O O . ASP A 1 22 ? -13.870 -0.641 13.894 1.00 0.00 22 ASP A O 3
ATOM 3512 N N . ILE A 1 23 ? -13.393 0.226 11.873 1.00 0.00 23 ILE A N 3
ATOM 3513 C CA . ILE A 1 23 ? -12.040 -0.316 11.838 1.00 0.00 23 ILE A CA 3
ATOM 3514 C C . ILE A 1 23 ? -11.016 0.733 12.258 1.00 0.00 23 ILE A C 3
ATOM 3515 O O . ILE A 1 23 ? -11.199 1.925 12.014 1.00 0.00 23 ILE A O 3
ATOM 3531 N N . GLU A 1 24 ? -9.938 0.279 12.890 1.00 0.00 24 GLU A N 3
ATOM 3532 C CA . GLU A 1 24 ? -8.884 1.180 13.343 1.00 0.00 24 GLU A CA 3
ATOM 3533 C C . GLU A 1 24 ? -7.686 1.134 12.398 1.00 0.00 24 GLU A C 3
ATOM 3534 O O . GLU A 1 24 ? -7.029 0.102 12.260 1.00 0.00 24 GLU A O 3
ATOM 3546 N N . LEU A 1 25 ? -7.409 2.260 11.749 1.00 0.00 25 LEU A N 3
ATOM 3547 C CA . LEU A 1 25 ? -6.291 2.350 10.817 1.00 0.00 25 LEU A CA 3
ATOM 3548 C C . LEU A 1 25 ? -5.030 2.838 11.523 1.00 0.00 25 LEU A C 3
ATOM 3549 O O . LEU A 1 25 ? -4.978 3.964 12.017 1.00 0.00 25 LEU A O 3
ATOM 3565 N N . LYS A 1 26 ? -4.014 1.983 11.567 1.00 0.00 26 LYS A N 3
ATOM 3566 C CA . LYS A 1 26 ? -2.751 2.327 12.209 1.00 0.00 26 LYS A CA 3
ATOM 3567 C C . LYS A 1 26 ? -1.768 2.910 11.199 1.00 0.00 26 LYS A C 3
ATOM 3568 O O . LYS A 1 26 ? -1.683 2.469 10.053 1.00 0.00 26 LYS A O 3
ATOM 3587 N N . PRO A 1 27 ? -1.007 3.926 11.633 1.00 0.00 27 PRO A N 3
ATOM 3588 C CA . PRO A 1 27 ? -0.014 4.590 10.782 1.00 0.00 27 PRO A CA 3
ATOM 3589 C C . PRO A 1 27 ? 1.182 3.694 10.478 1.00 0.00 27 PRO A C 3
ATOM 3590 O O . PRO A 1 27 ? 2.110 3.587 11.281 1.00 0.00 27 PRO A O 3
ATOM 3601 N N . LEU A 1 28 ? 1.154 3.053 9.315 1.00 0.00 28 LEU A N 3
ATOM 3602 C CA . LEU A 1 28 ? 2.237 2.166 8.905 1.00 0.00 28 LEU A CA 3
ATOM 3603 C C . LEU A 1 28 ? 3.497 2.960 8.577 1.00 0.00 28 LEU A C 3
ATOM 3604 O O . LEU A 1 28 ? 4.605 2.559 8.928 1.00 0.00 28 LEU A O 3
ATOM 3620 N N . GLY A 1 29 ? 3.318 4.092 7.902 1.00 0.00 29 GLY A N 3
ATOM 3621 C CA . GLY A 1 29 ? 4.449 4.927 7.540 1.00 0.00 29 GLY A CA 3
ATOM 3622 C C . GLY A 1 29 ? 4.066 6.040 6.586 1.00 0.00 29 GLY A C 3
ATOM 3623 O O . GLY A 1 29 ? 2.885 6.342 6.416 1.00 0.00 29 GLY A O 3
ATOM 3627 N N . MET A 1 30 ? 5.066 6.653 5.962 1.00 0.00 30 MET A N 3
ATOM 3628 C CA . MET A 1 30 ? 4.828 7.740 5.020 1.00 0.00 30 MET A CA 3
ATOM 3629 C C . MET A 1 30 ? 5.635 7.539 3.741 1.00 0.00 30 MET A C 3
ATOM 3630 O O . MET A 1 30 ? 6.785 7.101 3.783 1.00 0.00 30 MET A O 3
ATOM 3644 N N . VAL A 1 31 ? 5.025 7.860 2.604 1.00 0.00 31 VAL A N 3
ATOM 3645 C CA . VAL A 1 31 ? 5.687 7.715 1.314 1.00 0.00 31 VAL A CA 3
ATOM 3646 C C . VAL A 1 31 ? 7.063 8.372 1.325 1.00 0.00 31 VAL A C 3
ATOM 3647 O O . VAL A 1 31 ? 7.195 9.553 1.647 1.00 0.00 31 VAL A O 3
ATOM 3660 N N . SER A 1 32 ? 8.085 7.600 0.971 1.00 0.00 32 SER A N 3
ATOM 3661 C CA . SER A 1 32 ? 9.452 8.106 0.943 1.00 0.00 32 SER A CA 3
ATOM 3662 C C . SER A 1 32 ? 9.954 8.235 -0.492 1.00 0.00 32 SER A C 3
ATOM 3663 O O . SER A 1 32 ? 10.664 9.182 -0.830 1.00 0.00 32 SER A O 3
ATOM 3671 N N . SER A 1 33 ? 9.581 7.274 -1.331 1.00 0.00 33 SER A N 3
ATOM 3672 C CA . SER A 1 33 ? 9.997 7.277 -2.729 1.00 0.00 33 SER A CA 3
ATOM 3673 C C . SER A 1 33 ? 8.952 6.594 -3.608 1.00 0.00 33 SER A C 3
ATOM 3674 O O . SER A 1 33 ? 8.000 5.996 -3.107 1.00 0.00 33 SER A O 3
ATOM 3682 N N . ILE A 1 34 ? 9.139 6.689 -4.920 1.00 0.00 34 ILE A N 3
ATOM 3683 C CA . ILE A 1 34 ? 8.215 6.080 -5.868 1.00 0.00 34 ILE A CA 3
ATOM 3684 C C . ILE A 1 34 ? 8.965 5.413 -7.015 1.00 0.00 34 ILE A C 3
ATOM 3685 O O . ILE A 1 34 ? 9.865 6.006 -7.611 1.00 0.00 34 ILE A O 3
ATOM 3701 N N . ILE A 1 35 ? 8.588 4.176 -7.321 1.00 0.00 35 ILE A N 3
ATOM 3702 C CA . ILE A 1 35 ? 9.223 3.428 -8.399 1.00 0.00 35 ILE A CA 3
ATOM 3703 C C . ILE A 1 35 ? 8.560 3.726 -9.739 1.00 0.00 35 ILE A C 3
ATOM 3704 O O . ILE A 1 35 ? 7.397 4.125 -9.792 1.00 0.00 35 ILE A O 3
ATOM 3720 N N . GLU A 1 36 ? 9.307 3.526 -10.821 1.00 0.00 36 GLU A N 3
ATOM 3721 C CA . GLU A 1 36 ? 8.790 3.773 -12.162 1.00 0.00 36 GLU A CA 3
ATOM 3722 C C . GLU A 1 36 ? 7.316 3.388 -12.256 1.00 0.00 36 GLU A C 3
ATOM 3723 O O . GLU A 1 36 ? 6.515 4.104 -12.856 1.00 0.00 36 GLU A O 3
ATOM 3735 N N . GLN A 1 37 ? 6.968 2.252 -11.659 1.00 0.00 37 GLN A N 3
ATOM 3736 C CA . GLN A 1 37 ? 5.592 1.772 -11.677 1.00 0.00 37 GLN A CA 3
ATOM 3737 C C . GLN A 1 37 ? 5.064 1.579 -10.259 1.00 0.00 37 GLN A C 3
ATOM 3738 O O . GLN A 1 37 ? 3.899 1.859 -9.976 1.00 0.00 37 GLN A O 3
ATOM 3752 N N . LEU A 1 38 ? 5.928 1.099 -9.372 1.00 0.00 38 LEU A N 3
ATOM 3753 C CA . LEU A 1 38 ? 5.549 0.868 -7.982 1.00 0.00 38 LEU A CA 3
ATOM 3754 C C . LEU A 1 38 ? 5.833 2.100 -7.129 1.00 0.00 38 LEU A C 3
ATOM 3755 O O . LEU A 1 38 ? 6.399 3.083 -7.607 1.00 0.00 38 LEU A O 3
ATOM 3771 N N . VAL A 1 39 ? 5.437 2.040 -5.861 1.00 0.00 39 VAL A N 3
ATOM 3772 C CA . VAL A 1 39 ? 5.651 3.149 -4.940 1.00 0.00 39 VAL A CA 3
ATOM 3773 C C . VAL A 1 39 ? 6.370 2.684 -3.678 1.00 0.00 39 VAL A C 3
ATOM 3774 O O . VAL A 1 39 ? 6.105 1.596 -3.166 1.00 0.00 39 VAL A O 3
ATOM 3787 N N . ILE A 1 40 ? 7.280 3.516 -3.183 1.00 0.00 40 ILE A N 3
ATOM 3788 C CA . ILE A 1 40 ? 8.037 3.190 -1.980 1.00 0.00 40 ILE A CA 3
ATOM 3789 C C . ILE A 1 40 ? 7.479 3.924 -0.765 1.00 0.00 40 ILE A C 3
ATOM 3790 O O . ILE A 1 40 ? 7.331 5.146 -0.779 1.00 0.00 40 ILE A O 3
ATOM 3806 N N . ILE A 1 41 ? 7.174 3.170 0.286 1.00 0.00 41 ILE A N 3
ATOM 3807 C CA . ILE A 1 41 ? 6.636 3.749 1.510 1.00 0.00 41 ILE A CA 3
ATOM 3808 C C . ILE A 1 41 ? 7.558 3.485 2.695 1.00 0.00 41 ILE A C 3
ATOM 3809 O O . ILE A 1 41 ? 7.777 2.337 3.079 1.00 0.00 41 ILE A O 3
ATOM 3825 N N . GLU A 1 42 ? 8.095 4.556 3.271 1.00 0.00 42 GLU A N 3
ATOM 3826 C CA . GLU A 1 42 ? 8.993 4.439 4.414 1.00 0.00 42 GLU A CA 3
ATOM 3827 C C . GLU A 1 42 ? 8.206 4.285 5.712 1.00 0.00 42 GLU A C 3
ATOM 3828 O O . GLU A 1 42 ? 7.337 5.099 6.024 1.00 0.00 42 GLU A O 3
ATOM 3840 N N . SER A 1 43 ? 8.516 3.234 6.464 1.00 0.00 43 SER A N 3
ATOM 3841 C CA . SER A 1 43 ? 7.835 2.969 7.726 1.00 0.00 43 SER A CA 3
ATOM 3842 C C . SER A 1 43 ? 8.420 3.822 8.848 1.00 0.00 43 SER A C 3
ATOM 3843 O O . SER A 1 43 ? 9.514 4.370 8.719 1.00 0.00 43 SER A O 3
ATOM 3851 N N . MET A 1 44 ? 7.681 3.929 9.947 1.00 0.00 44 MET A N 3
ATOM 3852 C CA . MET A 1 44 ? 8.126 4.714 11.093 1.00 0.00 44 MET A CA 3
ATOM 3853 C C . MET A 1 44 ? 8.606 3.806 12.220 1.00 0.00 44 MET A C 3
ATOM 3854 O O . MET A 1 44 ? 9.805 3.714 12.490 1.00 0.00 44 MET A O 3
ATOM 3868 N N . THR A 1 45 ? 7.664 3.136 12.877 1.00 0.00 45 THR A N 3
ATOM 3869 C CA . THR A 1 45 ? 7.992 2.237 13.976 1.00 0.00 45 THR A CA 3
ATOM 3870 C C . THR A 1 45 ? 6.745 1.531 14.499 1.00 0.00 45 THR A C 3
ATOM 3871 O O . THR A 1 45 ? 5.642 1.751 14.001 1.00 0.00 45 THR A O 3
ATOM 3882 N N . ASN A 1 46 ? 6.929 0.683 15.505 1.00 0.00 46 ASN A N 3
ATOM 3883 C CA . ASN A 1 46 ? 5.819 -0.056 16.095 1.00 0.00 46 ASN A CA 3
ATOM 3884 C C . ASN A 1 46 ? 4.959 -0.701 15.013 1.00 0.00 46 ASN A C 3
ATOM 3885 O O . ASN A 1 46 ? 3.739 -0.803 15.152 1.00 0.00 46 ASN A O 3
ATOM 3896 N N . LEU A 1 47 ? 5.602 -1.136 13.935 1.00 0.00 47 LEU A N 3
ATOM 3897 C CA . LEU A 1 47 ? 4.896 -1.773 12.828 1.00 0.00 47 LEU A CA 3
ATOM 3898 C C . LEU A 1 47 ? 4.669 -3.255 13.108 1.00 0.00 47 LEU A C 3
ATOM 3899 O O . LEU A 1 47 ? 5.592 -3.996 13.449 1.00 0.00 47 LEU A O 3
ATOM 3915 N N . PRO A 1 48 ? 3.413 -3.700 12.958 1.00 0.00 48 PRO A N 3
ATOM 3916 C CA . PRO A 1 48 ? 3.036 -5.098 13.187 1.00 0.00 48 PRO A CA 3
ATOM 3917 C C . PRO A 1 48 ? 3.598 -6.032 12.120 1.00 0.00 48 PRO A C 3
ATOM 3918 O O . PRO A 1 48 ? 4.004 -5.605 11.039 1.00 0.00 48 PRO A O 3
ATOM 3929 N N . PRO A 1 49 ? 3.621 -7.337 12.429 1.00 0.00 49 PRO A N 3
ATOM 3930 C CA . PRO A 1 49 ? 4.130 -8.358 11.508 1.00 0.00 49 PRO A CA 3
ATOM 3931 C C . PRO A 1 49 ? 3.218 -8.559 10.303 1.00 0.00 49 PRO A C 3
ATOM 3932 O O . PRO A 1 49 ? 2.428 -9.502 10.260 1.00 0.00 49 PRO A O 3
ATOM 3943 N N . VAL A 1 50 ? 3.333 -7.667 9.324 1.00 0.00 50 VAL A N 3
ATOM 3944 C CA . VAL A 1 50 ? 2.520 -7.747 8.117 1.00 0.00 50 VAL A CA 3
ATOM 3945 C C . VAL A 1 50 ? 3.330 -8.287 6.944 1.00 0.00 50 VAL A C 3
ATOM 3946 O O . VAL A 1 50 ? 4.454 -7.851 6.700 1.00 0.00 50 VAL A O 3
ATOM 3959 N N . ASN A 1 51 ? 2.750 -9.238 6.219 1.00 0.00 51 ASN A N 3
ATOM 3960 C CA . ASN A 1 51 ? 3.418 -9.838 5.070 1.00 0.00 51 ASN A CA 3
ATOM 3961 C C . ASN A 1 51 ? 2.985 -9.160 3.774 1.00 0.00 51 ASN A C 3
ATOM 3962 O O . ASN A 1 51 ? 2.093 -8.313 3.774 1.00 0.00 51 ASN A O 3
ATOM 3973 N N . GLU A 1 52 ? 3.622 -9.541 2.671 1.00 0.00 52 GLU A N 3
ATOM 3974 C CA . GLU A 1 52 ? 3.302 -8.969 1.368 1.00 0.00 52 GLU A CA 3
ATOM 3975 C C . GLU A 1 52 ? 1.799 -9.013 1.110 1.00 0.00 52 GLU A C 3
ATOM 3976 O O . GLU A 1 52 ? 1.194 -8.009 0.736 1.00 0.00 52 GLU A O 3
ATOM 3988 N N . GLU A 1 53 ? 1.204 -10.185 1.310 1.00 0.00 53 GLU A N 3
ATOM 3989 C CA . GLU A 1 53 ? -0.228 -10.360 1.097 1.00 0.00 53 GLU A CA 3
ATOM 3990 C C . GLU A 1 53 ? -1.021 -9.255 1.791 1.00 0.00 53 GLU A C 3
ATOM 3991 O O . GLU A 1 53 ? -2.164 -8.975 1.430 1.00 0.00 53 GLU A O 3
ATOM 4003 N N . THR A 1 54 ? -0.404 -8.631 2.789 1.00 0.00 54 THR A N 3
ATOM 4004 C CA . THR A 1 54 ? -1.051 -7.558 3.535 1.00 0.00 54 THR A CA 3
ATOM 4005 C C . THR A 1 54 ? -1.439 -6.406 2.616 1.00 0.00 54 THR A C 3
ATOM 4006 O O . THR A 1 54 ? -0.626 -5.932 1.821 1.00 0.00 54 THR A O 3
ATOM 4017 N N . VAL A 1 55 ? -2.685 -5.957 2.730 1.00 0.00 55 VAL A N 3
ATOM 4018 C CA . VAL A 1 55 ? -3.179 -4.858 1.910 1.00 0.00 55 VAL A CA 3
ATOM 4019 C C . VAL A 1 55 ? -2.918 -3.513 2.578 1.00 0.00 55 VAL A C 3
ATOM 4020 O O . VAL A 1 55 ? -3.068 -3.372 3.793 1.00 0.00 55 VAL A O 3
ATOM 4033 N N . ILE A 1 56 ? -2.528 -2.526 1.778 1.00 0.00 56 ILE A N 3
ATOM 4034 C CA . ILE A 1 56 ? -2.248 -1.192 2.293 1.00 0.00 56 ILE A CA 3
ATOM 4035 C C . ILE A 1 56 ? -3.405 -0.239 2.010 1.00 0.00 56 ILE A C 3
ATOM 4036 O O . ILE A 1 56 ? -3.777 -0.022 0.857 1.00 0.00 56 ILE A O 3
ATOM 4052 N N . PHE A 1 57 ? -3.969 0.328 3.071 1.00 0.00 57 PHE A N 3
ATOM 4053 C CA . PHE A 1 57 ? -5.084 1.258 2.938 1.00 0.00 57 PHE A CA 3
ATOM 4054 C C . PHE A 1 57 ? -4.589 2.701 2.914 1.00 0.00 57 PHE A C 3
ATOM 4055 O O . PHE A 1 57 ? -3.556 3.025 3.502 1.00 0.00 57 PHE A O 3
ATOM 4072 N N . LYS A 1 58 ? -5.332 3.565 2.231 1.00 0.00 58 LYS A N 3
ATOM 4073 C CA . LYS A 1 58 ? -4.971 4.974 2.130 1.00 0.00 58 LYS A CA 3
ATOM 4074 C C . LYS A 1 58 ? -5.587 5.777 3.271 1.00 0.00 58 LYS A C 3
ATOM 4075 O O . LYS A 1 58 ? -6.353 5.244 4.074 1.00 0.00 58 LYS A O 3
ATOM 4094 N N . SER A 1 59 ? -5.250 7.061 3.334 1.00 0.00 59 SER A N 3
ATOM 4095 C CA . SER A 1 59 ? -5.769 7.937 4.379 1.00 0.00 59 SER A CA 3
ATOM 4096 C C . SER A 1 59 ? -7.270 8.153 4.210 1.00 0.00 59 SER A C 3
ATOM 4097 O O . SER A 1 59 ? -7.971 8.489 5.164 1.00 0.00 59 SER A O 3
ATOM 4105 N N . ASP A 1 60 ? -7.756 7.957 2.989 1.00 0.00 60 ASP A N 3
ATOM 4106 C CA . ASP A 1 60 ? -9.174 8.129 2.694 1.00 0.00 60 ASP A CA 3
ATOM 4107 C C . ASP A 1 60 ? -9.925 6.810 2.847 1.00 0.00 60 ASP A C 3
ATOM 4108 O O . ASP A 1 60 ? -11.042 6.660 2.352 1.00 0.00 60 ASP A O 3
ATOM 4117 N N . ARG A 1 61 ? -9.303 5.857 3.533 1.00 0.00 61 ARG A N 3
ATOM 4118 C CA . ARG A 1 61 ? -9.911 4.550 3.749 1.00 0.00 61 ARG A CA 3
ATOM 4119 C C . ARG A 1 61 ? -10.083 3.806 2.428 1.00 0.00 61 ARG A C 3
ATOM 4120 O O . ARG A 1 61 ? -11.047 3.064 2.245 1.00 0.00 61 ARG A O 3
ATOM 4141 N N . GLN A 1 62 ? -9.141 4.010 1.513 1.00 0.00 62 GLN A N 3
ATOM 4142 C CA . GLN A 1 62 ? -9.189 3.359 0.209 1.00 0.00 62 GLN A CA 3
ATOM 4143 C C . GLN A 1 62 ? -7.998 2.425 0.023 1.00 0.00 62 GLN A C 3
ATOM 4144 O O . GLN A 1 62 ? -6.847 2.860 0.041 1.00 0.00 62 GLN A O 3
ATOM 4158 N N . ALA A 1 63 ? -8.283 1.139 -0.157 1.00 0.00 63 ALA A N 3
ATOM 4159 C CA . ALA A 1 63 ? -7.235 0.144 -0.348 1.00 0.00 63 ALA A CA 3
ATOM 4160 C C . ALA A 1 63 ? -6.308 0.537 -1.493 1.00 0.00 63 ALA A C 3
ATOM 4161 O O . ALA A 1 63 ? -6.597 0.267 -2.659 1.00 0.00 63 ALA A O 3
ATOM 4168 N N . ALA A 1 64 ? -5.193 1.175 -1.154 1.00 0.00 64 ALA A N 3
ATOM 4169 C CA . ALA A 1 64 ? -4.223 1.604 -2.154 1.00 0.00 64 ALA A CA 3
ATOM 4170 C C . ALA A 1 64 ? -3.717 0.419 -2.970 1.00 0.00 64 ALA A C 3
ATOM 4171 O O . ALA A 1 64 ? -3.504 0.530 -4.177 1.00 0.00 64 ALA A O 3
ATOM 4178 N N . GLY A 1 65 ? -3.525 -0.715 -2.303 1.00 0.00 65 GLY A N 3
ATOM 4179 C CA . GLY A 1 65 ? -3.044 -1.903 -2.983 1.00 0.00 65 GLY A CA 3
ATOM 4180 C C . GLY A 1 65 ? -2.252 -2.815 -2.066 1.00 0.00 65 GLY A C 3
ATOM 4181 O O . GLY A 1 65 ? -1.865 -2.419 -0.967 1.00 0.00 65 GLY A O 3
ATOM 4185 N N . LYS A 1 66 ? -2.011 -4.041 -2.518 1.00 0.00 66 LYS A N 3
ATOM 4186 C CA . LYS A 1 66 ? -1.261 -5.013 -1.732 1.00 0.00 66 LYS A CA 3
ATOM 4187 C C . LYS A 1 66 ? 0.241 -4.832 -1.932 1.00 0.00 66 LYS A C 3
ATOM 4188 O O . LYS A 1 66 ? 0.690 -4.448 -3.013 1.00 0.00 66 LYS A O 3
ATOM 4207 N N . ILE A 1 67 ? 1.010 -5.113 -0.887 1.00 0.00 67 ILE A N 3
ATOM 4208 C CA . ILE A 1 67 ? 2.461 -4.983 -0.950 1.00 0.00 67 ILE A CA 3
ATOM 4209 C C . ILE A 1 67 ? 3.035 -5.791 -2.109 1.00 0.00 67 ILE A C 3
ATOM 4210 O O . ILE A 1 67 ? 2.594 -6.909 -2.379 1.00 0.00 67 ILE A O 3
ATOM 4226 N N . PHE A 1 68 ? 4.023 -5.219 -2.789 1.00 0.00 68 PHE A N 3
ATOM 4227 C CA . PHE A 1 68 ? 4.659 -5.886 -3.919 1.00 0.00 68 PHE A CA 3
ATOM 4228 C C . PHE A 1 68 ? 6.056 -6.374 -3.547 1.00 0.00 68 PHE A C 3
ATOM 4229 O O . PHE A 1 68 ? 6.549 -7.356 -4.100 1.00 0.00 68 PHE A O 3
ATOM 4246 N N . GLU A 1 69 ? 6.687 -5.680 -2.605 1.00 0.00 69 GLU A N 3
ATOM 4247 C CA . GLU A 1 69 ? 8.027 -6.042 -2.160 1.00 0.00 69 GLU A CA 3
ATOM 4248 C C . GLU A 1 69 ? 8.402 -5.283 -0.889 1.00 0.00 69 GLU A C 3
ATOM 4249 O O . GLU A 1 69 ? 7.949 -4.160 -0.669 1.00 0.00 69 GLU A O 3
ATOM 4261 N N . ILE A 1 70 ? 9.231 -5.906 -0.058 1.00 0.00 70 ILE A N 3
ATOM 4262 C CA . ILE A 1 70 ? 9.667 -5.290 1.189 1.00 0.00 70 ILE A CA 3
ATOM 4263 C C . ILE A 1 70 ? 11.184 -5.344 1.328 1.00 0.00 70 ILE A C 3
ATOM 4264 O O . ILE A 1 70 ? 11.794 -6.405 1.188 1.00 0.00 70 ILE A O 3
ATOM 4280 N N . PHE A 1 71 ? 11.789 -4.194 1.606 1.00 0.00 71 PHE A N 3
ATOM 4281 C CA . PHE A 1 71 ? 13.236 -4.110 1.765 1.00 0.00 71 PHE A CA 3
ATOM 4282 C C . PHE A 1 71 ? 13.603 -3.184 2.921 1.00 0.00 71 PHE A C 3
ATOM 4283 O O . PHE A 1 71 ? 12.740 -2.528 3.504 1.00 0.00 71 PHE A O 3
ATOM 4300 N N . GLY A 1 72 ? 14.891 -3.138 3.249 1.00 0.00 72 GLY A N 3
ATOM 4301 C CA . GLY A 1 72 ? 15.350 -2.292 4.335 1.00 0.00 72 GLY A CA 3
ATOM 4302 C C . GLY A 1 72 ? 15.656 -3.079 5.594 1.00 0.00 72 GLY A C 3
ATOM 4303 O O . GLY A 1 72 ? 15.781 -4.303 5.571 1.00 0.00 72 GLY A O 3
ATOM 4307 N N . PRO A 1 73 ? 15.782 -2.368 6.724 1.00 0.00 73 PRO A N 3
ATOM 4308 C CA . PRO A 1 73 ? 16.078 -2.987 8.020 1.00 0.00 73 PRO A CA 3
ATOM 4309 C C . PRO A 1 73 ? 14.907 -3.807 8.551 1.00 0.00 73 PRO A C 3
ATOM 4310 O O . PRO A 1 73 ? 13.989 -4.152 7.806 1.00 0.00 73 PRO A O 3
ATOM 4321 N N . VAL A 1 74 ? 14.945 -4.117 9.843 1.00 0.00 74 VAL A N 3
ATOM 4322 C CA . VAL A 1 74 ? 13.886 -4.896 10.474 1.00 0.00 74 VAL A CA 3
ATOM 4323 C C . VAL A 1 74 ? 13.034 -4.024 11.389 1.00 0.00 74 VAL A C 3
ATOM 4324 O O . VAL A 1 74 ? 12.015 -4.470 11.916 1.00 0.00 74 VAL A O 3
ATOM 4337 N N . ALA A 1 75 ? 13.458 -2.778 11.574 1.00 0.00 75 ALA A N 3
ATOM 4338 C CA . ALA A 1 75 ? 12.732 -1.842 12.424 1.00 0.00 75 ALA A CA 3
ATOM 4339 C C . ALA A 1 75 ? 12.172 -0.682 11.609 1.00 0.00 75 ALA A C 3
ATOM 4340 O O . ALA A 1 75 ? 11.117 -0.135 11.933 1.00 0.00 75 ALA A O 3
ATOM 4347 N N . HIS A 1 76 ? 12.885 -0.309 10.551 1.00 0.00 76 HIS A N 3
ATOM 4348 C CA . HIS A 1 76 ? 12.458 0.788 9.689 1.00 0.00 76 HIS A CA 3
ATOM 4349 C C . HIS A 1 76 ? 12.447 0.356 8.226 1.00 0.00 76 HIS A C 3
ATOM 4350 O O . HIS A 1 76 ? 12.938 1.060 7.342 1.00 0.00 76 HIS A O 3
ATOM 4364 N N . PRO A 1 77 ? 11.875 -0.828 7.961 1.00 0.00 77 PRO A N 3
ATOM 4365 C CA . PRO A 1 77 ? 11.787 -1.379 6.606 1.00 0.00 77 PRO A CA 3
ATOM 4366 C C . PRO A 1 77 ? 10.814 -0.602 5.726 1.00 0.00 77 PRO A C 3
ATOM 4367 O O . PRO A 1 77 ? 9.863 0.004 6.220 1.00 0.00 77 PRO A O 3
ATOM 4378 N N . PHE A 1 78 ? 11.056 -0.625 4.420 1.00 0.00 78 PHE A N 3
ATOM 4379 C CA . PHE A 1 78 ? 10.201 0.078 3.471 1.00 0.00 78 PHE A CA 3
ATOM 4380 C C . PHE A 1 78 ? 9.393 -0.909 2.632 1.00 0.00 78 PHE A C 3
ATOM 4381 O O . PHE A 1 78 ? 9.932 -1.889 2.117 1.00 0.00 78 PHE A O 3
ATOM 4398 N N . TYR A 1 79 ? 8.099 -0.642 2.501 1.00 0.00 79 TYR A N 3
ATOM 4399 C CA . TYR A 1 79 ? 7.215 -1.507 1.728 1.00 0.00 79 TYR A CA 3
ATOM 4400 C C . TYR A 1 79 ? 6.904 -0.892 0.367 1.00 0.00 79 TYR A C 3
ATOM 4401 O O . TYR A 1 79 ? 6.808 0.328 0.231 1.00 0.00 79 TYR A O 3
ATOM 4419 N N . VAL A 1 80 ? 6.748 -1.746 -0.640 1.00 0.00 80 VAL A N 3
ATOM 4420 C CA . VAL A 1 80 ? 6.446 -1.288 -1.991 1.00 0.00 80 VAL A CA 3
ATOM 4421 C C . VAL A 1 80 ? 5.005 -1.608 -2.370 1.00 0.00 80 VAL A C 3
ATOM 4422 O O . VAL A 1 80 ? 4.443 -2.612 -1.929 1.00 0.00 80 VAL A O 3
ATOM 4435 N N . LEU A 1 81 ? 4.410 -0.749 -3.191 1.00 0.00 81 LEU A N 3
ATOM 4436 C CA . LEU A 1 81 ? 3.033 -0.940 -3.631 1.00 0.00 81 LEU A CA 3
ATOM 4437 C C . LEU A 1 81 ? 2.977 -1.264 -5.121 1.00 0.00 81 LEU A C 3
ATOM 4438 O O . LEU A 1 81 ? 3.786 -0.767 -5.905 1.00 0.00 81 LEU A O 3
ATOM 4454 N N . ARG A 1 82 ? 2.016 -2.098 -5.505 1.00 0.00 82 ARG A N 3
ATOM 4455 C CA . ARG A 1 82 ? 1.854 -2.487 -6.901 1.00 0.00 82 ARG A CA 3
ATOM 4456 C C . ARG A 1 82 ? 0.980 -1.483 -7.647 1.00 0.00 82 ARG A C 3
ATOM 4457 O O . ARG A 1 82 ? -0.015 -0.993 -7.112 1.00 0.00 82 ARG A O 3
ATOM 4478 N N . PHE A 1 83 ? 1.358 -1.182 -8.884 1.00 0.00 83 PHE A N 3
ATOM 4479 C CA . PHE A 1 83 ? 0.610 -0.236 -9.703 1.00 0.00 83 PHE A CA 3
ATOM 4480 C C . PHE A 1 83 ? 0.976 -0.384 -11.177 1.00 0.00 83 PHE A C 3
ATOM 4481 O O . PHE A 1 83 ? 2.152 -0.400 -11.537 1.00 0.00 83 PHE A O 3
ATOM 4498 N N . ASN A 1 84 ? -0.041 -0.493 -12.026 1.00 0.00 84 ASN A N 3
ATOM 4499 C CA . ASN A 1 84 ? 0.172 -0.641 -13.461 1.00 0.00 84 ASN A CA 3
ATOM 4500 C C . ASN A 1 84 ? 1.213 0.356 -13.961 1.00 0.00 84 ASN A C 3
ATOM 4501 O O . ASN A 1 84 ? 2.187 -0.023 -14.612 1.00 0.00 84 ASN A O 3
ATOM 4512 N N . SER A 1 85 ? 1.000 1.631 -13.653 1.00 0.00 85 SER A N 3
ATOM 4513 C CA . SER A 1 85 ? 1.918 2.683 -14.074 1.00 0.00 85 SER A CA 3
ATOM 4514 C C . SER A 1 85 ? 1.705 3.950 -13.252 1.00 0.00 85 SER A C 3
ATOM 4515 O O . SER A 1 85 ? 0.866 3.986 -12.352 1.00 0.00 85 SER A O 3
ATOM 4523 N N . SER A 1 86 ? 2.471 4.989 -13.569 1.00 0.00 86 SER A N 3
ATOM 4524 C CA . SER A 1 86 ? 2.370 6.258 -12.858 1.00 0.00 86 SER A CA 3
ATOM 4525 C C . SER A 1 86 ? 0.916 6.704 -12.745 1.00 0.00 86 SER A C 3
ATOM 4526 O O . SER A 1 86 ? 0.435 7.024 -11.658 1.00 0.00 86 SER A O 3
ATOM 4534 N N . ASP A 1 87 ? 0.220 6.723 -13.877 1.00 0.00 87 ASP A N 3
ATOM 4535 C CA . ASP A 1 87 ? -1.180 7.128 -13.907 1.00 0.00 87 ASP A CA 3
ATOM 4536 C C . ASP A 1 87 ? -1.954 6.499 -12.753 1.00 0.00 87 ASP A C 3
ATOM 4537 O O . ASP A 1 87 ? -2.688 7.181 -12.038 1.00 0.00 87 ASP A O 3
ATOM 4546 N N . HIS A 1 88 ? -1.784 5.192 -12.577 1.00 0.00 88 HIS A N 3
ATOM 4547 C CA . HIS A 1 88 ? -2.466 4.470 -11.509 1.00 0.00 88 HIS A CA 3
ATOM 4548 C C . HIS A 1 88 ? -2.250 5.157 -10.164 1.00 0.00 88 HIS A C 3
ATOM 4549 O O . HIS A 1 88 ? -3.193 5.347 -9.395 1.00 0.00 88 HIS A O 3
ATOM 4563 N N . ILE A 1 89 ? -1.004 5.526 -9.887 1.00 0.00 89 ILE A N 3
ATOM 4564 C CA . ILE A 1 89 ? -0.666 6.191 -8.635 1.00 0.00 89 ILE A CA 3
ATOM 4565 C C . ILE A 1 89 ? -1.341 7.555 -8.538 1.00 0.00 89 ILE A C 3
ATOM 4566 O O . ILE A 1 89 ? -2.074 7.829 -7.588 1.00 0.00 89 ILE A O 3
ATOM 4582 N N . GLU A 1 90 ? -1.089 8.406 -9.528 1.00 0.00 90 GLU A N 3
ATOM 4583 C CA . GLU A 1 90 ? -1.674 9.742 -9.554 1.00 0.00 90 GLU A CA 3
ATOM 4584 C C . GLU A 1 90 ? -3.166 9.689 -9.238 1.00 0.00 90 GLU A C 3
ATOM 4585 O O . GLU A 1 90 ? -3.691 10.544 -8.525 1.00 0.00 90 GLU A O 3
ATOM 4597 N N . SER A 1 91 ? -3.843 8.678 -9.775 1.00 0.00 91 SER A N 3
ATOM 4598 C CA . SER A 1 91 ? -5.275 8.515 -9.555 1.00 0.00 91 SER A CA 3
ATOM 4599 C C . SER A 1 91 ? -5.579 8.326 -8.071 1.00 0.00 91 SER A C 3
ATOM 4600 O O . SER A 1 91 ? -6.366 9.069 -7.486 1.00 0.00 91 SER A O 3
ATOM 4608 N N . LYS A 1 92 ? -4.947 7.324 -7.468 1.00 0.00 92 LYS A N 3
ATOM 4609 C CA . LYS A 1 92 ? -5.147 7.035 -6.053 1.00 0.00 92 LYS A CA 3
ATOM 4610 C C . LYS A 1 92 ? -4.841 8.261 -5.199 1.00 0.00 92 LYS A C 3
ATOM 4611 O O . LYS A 1 92 ? -5.437 8.456 -4.140 1.00 0.00 92 LYS A O 3
ATOM 4630 N N . GLY A 1 93 ? -3.910 9.086 -5.667 1.00 0.00 93 GLY A N 3
ATOM 4631 C CA . GLY A 1 93 ? -3.543 10.283 -4.934 1.00 0.00 93 GLY A CA 3
ATOM 4632 C C . GLY A 1 93 ? -2.314 10.080 -4.070 1.00 0.00 93 GLY A C 3
ATOM 4633 O O . GLY A 1 93 ? -1.928 10.969 -3.310 1.00 0.00 93 GLY A O 3
ATOM 4637 N N . ILE A 1 94 ? -1.699 8.908 -4.185 1.00 0.00 94 ILE A N 3
ATOM 4638 C CA . ILE A 1 94 ? -0.508 8.591 -3.407 1.00 0.00 94 ILE A CA 3
ATOM 4639 C C . ILE A 1 94 ? 0.696 9.391 -3.895 1.00 0.00 94 ILE A C 3
ATOM 4640 O O . ILE A 1 94 ? 0.960 9.466 -5.096 1.00 0.00 94 ILE A O 3
ATOM 4656 N N . LYS A 1 95 ? 1.425 9.985 -2.957 1.00 0.00 95 LYS A N 3
ATOM 4657 C CA . LYS A 1 95 ? 2.603 10.777 -3.290 1.00 0.00 95 LYS A CA 3
ATOM 4658 C C . LYS A 1 95 ? 3.521 10.921 -2.080 1.00 0.00 95 LYS A C 3
ATOM 4659 O O . LYS A 1 95 ? 3.203 10.447 -0.988 1.00 0.00 95 LYS A O 3
ATOM 4678 N N . ILE A 1 96 ? 4.658 11.578 -2.281 1.00 0.00 96 ILE A N 3
ATOM 4679 C CA . ILE A 1 96 ? 5.620 11.786 -1.205 1.00 0.00 96 ILE A CA 3
ATOM 4680 C C . ILE A 1 96 ? 4.989 12.545 -0.043 1.00 0.00 96 ILE A C 3
ATOM 4681 O O . ILE A 1 96 ? 4.184 13.454 -0.244 1.00 0.00 96 ILE A O 3
ATOM 4697 N N . LYS A 1 97 ? 5.362 12.167 1.175 1.00 0.00 97 LYS A N 3
ATOM 4698 C CA . LYS A 1 97 ? 4.836 12.813 2.372 1.00 0.00 97 LYS A CA 3
ATOM 4699 C C . LYS A 1 97 ? 3.372 12.445 2.589 1.00 0.00 97 LYS A C 3
ATOM 4700 O O . LYS A 1 97 ? 2.570 13.278 3.012 1.00 0.00 97 LYS A O 3
ATOM 4719 N N . GLU A 1 98 ? 3.031 11.194 2.299 1.00 0.00 98 GLU A N 3
ATOM 4720 C CA . GLU A 1 98 ? 1.662 10.718 2.464 1.00 0.00 98 GLU A CA 3
ATOM 4721 C C . GLU A 1 98 ? 1.610 9.536 3.429 1.00 0.00 98 GLU A C 3
ATOM 4722 O O . GLU A 1 98 ? 2.065 8.438 3.110 1.00 0.00 98 GLU A O 3
ATOM 4734 N N . THR A 1 99 ? 1.051 9.771 4.613 1.00 0.00 99 THR A N 3
ATOM 4735 C CA . THR A 1 99 ? 0.941 8.728 5.625 1.00 0.00 99 THR A CA 3
ATOM 4736 C C . THR A 1 99 ? -0.140 7.718 5.258 1.00 0.00 99 THR A C 3
ATOM 4737 O O . THR A 1 99 ? -1.278 8.090 4.971 1.00 0.00 99 THR A O 3
ATOM 4748 N N . MET A 1 100 ? 0.222 6.440 5.271 1.00 0.00 100 MET A N 3
ATOM 4749 C CA . MET A 1 100 ? -0.719 5.376 4.941 1.00 0.00 100 MET A CA 3
ATOM 4750 C C . MET A 1 100 ? -1.081 4.566 6.182 1.00 0.00 100 MET A C 3
ATOM 4751 O O . MET A 1 100 ? -0.483 4.740 7.245 1.00 0.00 100 MET A O 3
ATOM 4765 N N . TYR A 1 101 ? -2.061 3.680 6.041 1.00 0.00 101 TYR A N 3
ATOM 4766 C CA . TYR A 1 101 ? -2.503 2.846 7.151 1.00 0.00 101 TYR A CA 3
ATOM 4767 C C . TYR A 1 101 ? -2.962 1.478 6.655 1.00 0.00 101 TYR A C 3
ATOM 4768 O O . TYR A 1 101 ? -3.181 1.279 5.460 1.00 0.00 101 TYR A O 3
ATOM 4786 N N . PHE A 1 102 ? -3.105 0.537 7.583 1.00 0.00 102 PHE A N 3
ATOM 4787 C CA . PHE A 1 102 ? -3.537 -0.814 7.242 1.00 0.00 102 PHE A CA 3
ATOM 4788 C C . PHE A 1 102 ? -4.645 -1.283 8.180 1.00 0.00 102 PHE A C 3
ATOM 4789 O O . PHE A 1 102 ? -4.904 -0.663 9.211 1.00 0.00 102 PHE A O 3
ATOM 4806 N N . ALA A 1 103 ? -5.296 -2.382 7.814 1.00 0.00 103 ALA A N 3
ATOM 4807 C CA . ALA A 1 103 ? -6.375 -2.937 8.623 1.00 0.00 103 ALA A CA 3
ATOM 4808 C C . ALA A 1 103 ? -6.076 -4.377 9.024 1.00 0.00 103 ALA A C 3
ATOM 4809 O O . ALA A 1 103 ? -5.733 -5.208 8.182 1.00 0.00 103 ALA A O 3
ATOM 4816 N N . GLY A 1 1 ? -21.167 -12.851 -13.607 1.00 0.00 1 GLY A N 4
ATOM 4817 C CA . GLY A 1 1 ? -21.081 -14.160 -14.227 1.00 0.00 1 GLY A CA 4
ATOM 4818 C C . GLY A 1 1 ? -20.493 -14.103 -15.622 1.00 0.00 1 GLY A C 4
ATOM 4819 O O . GLY A 1 1 ? -20.920 -13.299 -16.451 1.00 0.00 1 GLY A O 4
ATOM 4823 N N . SER A 1 2 ? -19.509 -14.958 -15.883 1.00 0.00 2 SER A N 4
ATOM 4824 C CA . SER A 1 2 ? -18.856 -14.998 -17.187 1.00 0.00 2 SER A CA 4
ATOM 4825 C C . SER A 1 2 ? -18.754 -16.431 -17.699 1.00 0.00 2 SER A C 4
ATOM 4826 O O . SER A 1 2 ? -18.779 -17.384 -16.920 1.00 0.00 2 SER A O 4
ATOM 4834 N N . SER A 1 3 ? -18.640 -16.575 -19.016 1.00 0.00 3 SER A N 4
ATOM 4835 C CA . SER A 1 3 ? -18.538 -17.892 -19.634 1.00 0.00 3 SER A CA 4
ATOM 4836 C C . SER A 1 3 ? -17.099 -18.398 -19.600 1.00 0.00 3 SER A C 4
ATOM 4837 O O . SER A 1 3 ? -16.593 -18.931 -20.586 1.00 0.00 3 SER A O 4
ATOM 4845 N N . GLY A 1 4 ? -16.446 -18.228 -18.454 1.00 0.00 4 GLY A N 4
ATOM 4846 C CA . GLY A 1 4 ? -15.072 -18.672 -18.311 1.00 0.00 4 GLY A CA 4
ATOM 4847 C C . GLY A 1 4 ? -14.434 -18.181 -17.027 1.00 0.00 4 GLY A C 4
ATOM 4848 O O . GLY A 1 4 ? -14.770 -17.105 -16.531 1.00 0.00 4 GLY A O 4
ATOM 4852 N N . SER A 1 5 ? -13.513 -18.971 -16.485 1.00 0.00 5 SER A N 4
ATOM 4853 C CA . SER A 1 5 ? -12.831 -18.613 -15.247 1.00 0.00 5 SER A CA 4
ATOM 4854 C C . SER A 1 5 ? -11.327 -18.491 -15.471 1.00 0.00 5 SER A C 4
ATOM 4855 O O . SER A 1 5 ? -10.590 -18.055 -14.587 1.00 0.00 5 SER A O 4
ATOM 4863 N N . SER A 1 6 ? -10.879 -18.881 -16.660 1.00 0.00 6 SER A N 4
ATOM 4864 C CA . SER A 1 6 ? -9.462 -18.820 -17.000 1.00 0.00 6 SER A CA 4
ATOM 4865 C C . SER A 1 6 ? -9.170 -17.621 -17.898 1.00 0.00 6 SER A C 4
ATOM 4866 O O . SER A 1 6 ? -10.010 -17.212 -18.699 1.00 0.00 6 SER A O 4
ATOM 4874 N N . GLY A 1 7 ? -7.972 -17.061 -17.756 1.00 0.00 7 GLY A N 4
ATOM 4875 C CA . GLY A 1 7 ? -7.590 -15.915 -18.560 1.00 0.00 7 GLY A CA 4
ATOM 4876 C C . GLY A 1 7 ? -7.176 -14.727 -17.714 1.00 0.00 7 GLY A C 4
ATOM 4877 O O . GLY A 1 7 ? -7.994 -14.156 -16.993 1.00 0.00 7 GLY A O 4
ATOM 4881 N N . GLU A 1 8 ? -5.903 -14.355 -17.802 1.00 0.00 8 GLU A N 4
ATOM 4882 C CA . GLU A 1 8 ? -5.383 -13.228 -17.036 1.00 0.00 8 GLU A CA 4
ATOM 4883 C C . GLU A 1 8 ? -5.472 -11.935 -17.842 1.00 0.00 8 GLU A C 4
ATOM 4884 O O . GLU A 1 8 ? -5.561 -11.961 -19.070 1.00 0.00 8 GLU A O 4
ATOM 4896 N N . LEU A 1 9 ? -5.448 -10.807 -17.142 1.00 0.00 9 LEU A N 4
ATOM 4897 C CA . LEU A 1 9 ? -5.527 -9.502 -17.790 1.00 0.00 9 LEU A CA 4
ATOM 4898 C C . LEU A 1 9 ? -4.152 -8.845 -17.861 1.00 0.00 9 LEU A C 4
ATOM 4899 O O . LEU A 1 9 ? -3.249 -9.153 -17.083 1.00 0.00 9 LEU A O 4
ATOM 4915 N N . PRO A 1 10 ? -3.989 -7.916 -18.814 1.00 0.00 10 PRO A N 4
ATOM 4916 C CA . PRO A 1 10 ? -2.728 -7.193 -19.007 1.00 0.00 10 PRO A CA 4
ATOM 4917 C C . PRO A 1 10 ? -2.438 -6.219 -17.870 1.00 0.00 10 PRO A C 4
ATOM 4918 O O . PRO A 1 10 ? -1.315 -6.151 -17.370 1.00 0.00 10 PRO A O 4
ATOM 4929 N N . SER A 1 11 ? -3.457 -5.468 -17.466 1.00 0.00 11 SER A N 4
ATOM 4930 C CA . SER A 1 11 ? -3.310 -4.495 -16.390 1.00 0.00 11 SER A CA 4
ATOM 4931 C C . SER A 1 11 ? -3.622 -5.130 -15.038 1.00 0.00 11 SER A C 4
ATOM 4932 O O . SER A 1 11 ? -4.631 -5.817 -14.879 1.00 0.00 11 SER A O 4
ATOM 4940 N N . VAL A 1 12 ? -2.748 -4.894 -14.064 1.00 0.00 12 VAL A N 4
ATOM 4941 C CA . VAL A 1 12 ? -2.929 -5.441 -12.725 1.00 0.00 12 VAL A CA 4
ATOM 4942 C C . VAL A 1 12 ? -4.352 -5.212 -12.226 1.00 0.00 12 VAL A C 4
ATOM 4943 O O . VAL A 1 12 ? -4.869 -4.098 -12.287 1.00 0.00 12 VAL A O 4
ATOM 4956 N N . GLU A 1 13 ? -4.978 -6.276 -11.733 1.00 0.00 13 GLU A N 4
ATOM 4957 C CA . GLU A 1 13 ? -6.342 -6.191 -11.224 1.00 0.00 13 GLU A CA 4
ATOM 4958 C C . GLU A 1 13 ? -6.429 -5.201 -10.065 1.00 0.00 13 GLU A C 4
ATOM 4959 O O . GLU A 1 13 ? -6.324 -5.584 -8.900 1.00 0.00 13 GLU A O 4
ATOM 4971 N N . GLU A 1 14 ? -6.621 -3.928 -10.396 1.00 0.00 14 GLU A N 4
ATOM 4972 C CA . GLU A 1 14 ? -6.720 -2.883 -9.383 1.00 0.00 14 GLU A CA 4
ATOM 4973 C C . GLU A 1 14 ? -7.515 -3.371 -8.175 1.00 0.00 14 GLU A C 4
ATOM 4974 O O . GLU A 1 14 ? -8.571 -3.989 -8.320 1.00 0.00 14 GLU A O 4
ATOM 4986 N N . LEU A 1 15 ? -7.001 -3.089 -6.983 1.00 0.00 15 LEU A N 4
ATOM 4987 C CA . LEU A 1 15 ? -7.662 -3.499 -5.748 1.00 0.00 15 LEU A CA 4
ATOM 4988 C C . LEU A 1 15 ? -8.419 -2.332 -5.123 1.00 0.00 15 LEU A C 4
ATOM 4989 O O . LEU A 1 15 ? -7.818 -1.428 -4.541 1.00 0.00 15 LEU A O 4
ATOM 5005 N N . THR A 1 16 ? -9.743 -2.359 -5.245 1.00 0.00 16 THR A N 4
ATOM 5006 C CA . THR A 1 16 ? -10.583 -1.304 -4.691 1.00 0.00 16 THR A CA 4
ATOM 5007 C C . THR A 1 16 ? -11.431 -1.826 -3.537 1.00 0.00 16 THR A C 4
ATOM 5008 O O . THR A 1 16 ? -12.380 -2.582 -3.745 1.00 0.00 16 THR A O 4
ATOM 5019 N N . ILE A 1 17 ? -11.083 -1.418 -2.321 1.00 0.00 17 ILE A N 4
ATOM 5020 C CA . ILE A 1 17 ? -11.815 -1.843 -1.135 1.00 0.00 17 ILE A CA 4
ATOM 5021 C C . ILE A 1 17 ? -12.024 -0.680 -0.171 1.00 0.00 17 ILE A C 4
ATOM 5022 O O . ILE A 1 17 ? -11.069 -0.020 0.238 1.00 0.00 17 ILE A O 4
ATOM 5038 N N . ILE A 1 18 ? -13.280 -0.435 0.187 1.00 0.00 18 ILE A N 4
ATOM 5039 C CA . ILE A 1 18 ? -13.615 0.647 1.105 1.00 0.00 18 ILE A CA 4
ATOM 5040 C C . ILE A 1 18 ? -13.732 0.136 2.537 1.00 0.00 18 ILE A C 4
ATOM 5041 O O . ILE A 1 18 ? -14.330 -0.911 2.788 1.00 0.00 18 ILE A O 4
ATOM 5057 N N . LEU A 1 19 ? -13.158 0.883 3.474 1.00 0.00 19 LEU A N 4
ATOM 5058 C CA . LEU A 1 19 ? -13.199 0.508 4.883 1.00 0.00 19 LEU A CA 4
ATOM 5059 C C . LEU A 1 19 ? -14.208 1.361 5.645 1.00 0.00 19 LEU A C 4
ATOM 5060 O O . LEU A 1 19 ? -14.260 2.583 5.500 1.00 0.00 19 LEU A O 4
ATOM 5076 N N . PRO A 1 20 ? -15.029 0.705 6.478 1.00 0.00 20 PRO A N 4
ATOM 5077 C CA . PRO A 1 20 ? -16.050 1.384 7.282 1.00 0.00 20 PRO A CA 4
ATOM 5078 C C . PRO A 1 20 ? -15.443 2.234 8.392 1.00 0.00 20 PRO A C 4
ATOM 5079 O O . PRO A 1 20 ? -14.222 2.328 8.517 1.00 0.00 20 PRO A O 4
ATOM 5090 N N . GLU A 1 21 ? -16.303 2.852 9.196 1.00 0.00 21 GLU A N 4
ATOM 5091 C CA . GLU A 1 21 ? -15.849 3.694 10.296 1.00 0.00 21 GLU A CA 4
ATOM 5092 C C . GLU A 1 21 ? -15.772 2.898 11.596 1.00 0.00 21 GLU A C 4
ATOM 5093 O O . GLU A 1 21 ? -15.809 3.466 12.688 1.00 0.00 21 GLU A O 4
ATOM 5105 N N . ASP A 1 22 ? -15.664 1.580 11.469 1.00 0.00 22 ASP A N 4
ATOM 5106 C CA . ASP A 1 22 ? -15.580 0.705 12.633 1.00 0.00 22 ASP A CA 4
ATOM 5107 C C . ASP A 1 22 ? -14.184 0.104 12.761 1.00 0.00 22 ASP A C 4
ATOM 5108 O O . ASP A 1 22 ? -13.849 -0.500 13.781 1.00 0.00 22 ASP A O 4
ATOM 5117 N N . ILE A 1 23 ? -13.375 0.273 11.721 1.00 0.00 23 ILE A N 4
ATOM 5118 C CA . ILE A 1 23 ? -12.015 -0.253 11.719 1.00 0.00 23 ILE A CA 4
ATOM 5119 C C . ILE A 1 23 ? -11.012 0.815 12.139 1.00 0.00 23 ILE A C 4
ATOM 5120 O O . ILE A 1 23 ? -11.196 1.999 11.857 1.00 0.00 23 ILE A O 4
ATOM 5136 N N . GLU A 1 24 ? -9.949 0.388 12.815 1.00 0.00 24 GLU A N 4
ATOM 5137 C CA . GLU A 1 24 ? -8.916 1.309 13.273 1.00 0.00 24 GLU A CA 4
ATOM 5138 C C . GLU A 1 24 ? -7.697 1.259 12.357 1.00 0.00 24 GLU A C 4
ATOM 5139 O O . GLU A 1 24 ? -6.992 0.250 12.297 1.00 0.00 24 GLU A O 4
ATOM 5151 N N . LEU A 1 25 ? -7.454 2.354 11.644 1.00 0.00 25 LEU A N 4
ATOM 5152 C CA . LEU A 1 25 ? -6.320 2.436 10.730 1.00 0.00 25 LEU A CA 4
ATOM 5153 C C . LEU A 1 25 ? -5.059 2.881 11.464 1.00 0.00 25 LEU A C 4
ATOM 5154 O O . LEU A 1 25 ? -4.990 3.996 11.980 1.00 0.00 25 LEU A O 4
ATOM 5170 N N . LYS A 1 26 ? -4.063 2.003 11.505 1.00 0.00 26 LYS A N 4
ATOM 5171 C CA . LYS A 1 26 ? -2.803 2.305 12.172 1.00 0.00 26 LYS A CA 4
ATOM 5172 C C . LYS A 1 26 ? -1.780 2.851 11.181 1.00 0.00 26 LYS A C 4
ATOM 5173 O O . LYS A 1 26 ? -1.692 2.408 10.036 1.00 0.00 26 LYS A O 4
ATOM 5192 N N . PRO A 1 27 ? -0.986 3.835 11.630 1.00 0.00 27 PRO A N 4
ATOM 5193 C CA . PRO A 1 27 ? 0.046 4.461 10.798 1.00 0.00 27 PRO A CA 4
ATOM 5194 C C . PRO A 1 27 ? 1.211 3.518 10.513 1.00 0.00 27 PRO A C 4
ATOM 5195 O O . PRO A 1 27 ? 1.987 3.186 11.410 1.00 0.00 27 PRO A O 4
ATOM 5206 N N . LEU A 1 28 ? 1.327 3.091 9.261 1.00 0.00 28 LEU A N 4
ATOM 5207 C CA . LEU A 1 28 ? 2.399 2.187 8.858 1.00 0.00 28 LEU A CA 4
ATOM 5208 C C . LEU A 1 28 ? 3.633 2.967 8.417 1.00 0.00 28 LEU A C 4
ATOM 5209 O O . LEU A 1 28 ? 4.763 2.574 8.702 1.00 0.00 28 LEU A O 4
ATOM 5225 N N . GLY A 1 29 ? 3.408 4.078 7.721 1.00 0.00 29 GLY A N 4
ATOM 5226 C CA . GLY A 1 29 ? 4.511 4.897 7.254 1.00 0.00 29 GLY A CA 4
ATOM 5227 C C . GLY A 1 29 ? 4.061 5.984 6.298 1.00 0.00 29 GLY A C 4
ATOM 5228 O O . GLY A 1 29 ? 2.865 6.239 6.155 1.00 0.00 29 GLY A O 4
ATOM 5232 N N . MET A 1 30 ? 5.021 6.628 5.642 1.00 0.00 30 MET A N 4
ATOM 5233 C CA . MET A 1 30 ? 4.717 7.694 4.695 1.00 0.00 30 MET A CA 4
ATOM 5234 C C . MET A 1 30 ? 5.521 7.525 3.410 1.00 0.00 30 MET A C 4
ATOM 5235 O O . MET A 1 30 ? 6.677 7.104 3.440 1.00 0.00 30 MET A O 4
ATOM 5249 N N . VAL A 1 31 ? 4.901 7.856 2.281 1.00 0.00 31 VAL A N 4
ATOM 5250 C CA . VAL A 1 31 ? 5.559 7.741 0.985 1.00 0.00 31 VAL A CA 4
ATOM 5251 C C . VAL A 1 31 ? 6.917 8.435 0.995 1.00 0.00 31 VAL A C 4
ATOM 5252 O O . VAL A 1 31 ? 6.999 9.658 1.102 1.00 0.00 31 VAL A O 4
ATOM 5265 N N . SER A 1 32 ? 7.979 7.644 0.883 1.00 0.00 32 SER A N 4
ATOM 5266 C CA . SER A 1 32 ? 9.335 8.182 0.882 1.00 0.00 32 SER A CA 4
ATOM 5267 C C . SER A 1 32 ? 9.867 8.312 -0.542 1.00 0.00 32 SER A C 4
ATOM 5268 O O . SER A 1 32 ? 10.585 9.259 -0.864 1.00 0.00 32 SER A O 4
ATOM 5276 N N . SER A 1 33 ? 9.509 7.353 -1.390 1.00 0.00 33 SER A N 4
ATOM 5277 C CA . SER A 1 33 ? 9.953 7.357 -2.779 1.00 0.00 33 SER A CA 4
ATOM 5278 C C . SER A 1 33 ? 8.941 6.650 -3.675 1.00 0.00 33 SER A C 4
ATOM 5279 O O . SER A 1 33 ? 8.015 5.999 -3.190 1.00 0.00 33 SER A O 4
ATOM 5287 N N . ILE A 1 34 ? 9.125 6.782 -4.984 1.00 0.00 34 ILE A N 4
ATOM 5288 C CA . ILE A 1 34 ? 8.229 6.155 -5.948 1.00 0.00 34 ILE A CA 4
ATOM 5289 C C . ILE A 1 34 ? 9.013 5.461 -7.056 1.00 0.00 34 ILE A C 4
ATOM 5290 O O . ILE A 1 34 ? 9.917 6.047 -7.653 1.00 0.00 34 ILE A O 4
ATOM 5306 N N . ILE A 1 35 ? 8.660 4.209 -7.327 1.00 0.00 35 ILE A N 4
ATOM 5307 C CA . ILE A 1 35 ? 9.329 3.435 -8.366 1.00 0.00 35 ILE A CA 4
ATOM 5308 C C . ILE A 1 35 ? 8.691 3.678 -9.729 1.00 0.00 35 ILE A C 4
ATOM 5309 O O . ILE A 1 35 ? 7.530 4.075 -9.820 1.00 0.00 35 ILE A O 4
ATOM 5325 N N . GLU A 1 36 ? 9.458 3.434 -10.788 1.00 0.00 36 GLU A N 4
ATOM 5326 C CA . GLU A 1 36 ? 8.966 3.626 -12.147 1.00 0.00 36 GLU A CA 4
ATOM 5327 C C . GLU A 1 36 ? 7.481 3.287 -12.241 1.00 0.00 36 GLU A C 4
ATOM 5328 O O . GLU A 1 36 ? 6.702 4.029 -12.839 1.00 0.00 36 GLU A O 4
ATOM 5340 N N . GLN A 1 37 ? 7.098 2.162 -11.646 1.00 0.00 37 GLN A N 4
ATOM 5341 C CA . GLN A 1 37 ? 5.707 1.724 -11.664 1.00 0.00 37 GLN A CA 4
ATOM 5342 C C . GLN A 1 37 ? 5.183 1.519 -10.246 1.00 0.00 37 GLN A C 4
ATOM 5343 O O . GLN A 1 37 ? 4.014 1.784 -9.961 1.00 0.00 37 GLN A O 4
ATOM 5357 N N . LEU A 1 38 ? 6.053 1.045 -9.362 1.00 0.00 38 LEU A N 4
ATOM 5358 C CA . LEU A 1 38 ? 5.679 0.804 -7.973 1.00 0.00 38 LEU A CA 4
ATOM 5359 C C . LEU A 1 38 ? 5.940 2.038 -7.116 1.00 0.00 38 LEU A C 4
ATOM 5360 O O . LEU A 1 38 ? 6.502 3.027 -7.587 1.00 0.00 38 LEU A O 4
ATOM 5376 N N . VAL A 1 39 ? 5.529 1.973 -5.853 1.00 0.00 39 VAL A N 4
ATOM 5377 C CA . VAL A 1 39 ? 5.721 3.084 -4.929 1.00 0.00 39 VAL A CA 4
ATOM 5378 C C . VAL A 1 39 ? 6.431 2.626 -3.660 1.00 0.00 39 VAL A C 4
ATOM 5379 O O . VAL A 1 39 ? 6.184 1.528 -3.160 1.00 0.00 39 VAL A O 4
ATOM 5392 N N . ILE A 1 40 ? 7.314 3.475 -3.143 1.00 0.00 40 ILE A N 4
ATOM 5393 C CA . ILE A 1 40 ? 8.058 3.158 -1.931 1.00 0.00 40 ILE A CA 4
ATOM 5394 C C . ILE A 1 40 ? 7.497 3.909 -0.728 1.00 0.00 40 ILE A C 4
ATOM 5395 O O . ILE A 1 40 ? 7.336 5.130 -0.766 1.00 0.00 40 ILE A O 4
ATOM 5411 N N . ILE A 1 41 ? 7.202 3.173 0.338 1.00 0.00 41 ILE A N 4
ATOM 5412 C CA . ILE A 1 41 ? 6.662 3.771 1.553 1.00 0.00 41 ILE A CA 4
ATOM 5413 C C . ILE A 1 41 ? 7.572 3.507 2.747 1.00 0.00 41 ILE A C 4
ATOM 5414 O O . ILE A 1 41 ? 7.832 2.357 3.099 1.00 0.00 41 ILE A O 4
ATOM 5430 N N . GLU A 1 42 ? 8.052 4.581 3.367 1.00 0.00 42 GLU A N 4
ATOM 5431 C CA . GLU A 1 42 ? 8.933 4.464 4.523 1.00 0.00 42 GLU A CA 4
ATOM 5432 C C . GLU A 1 42 ? 8.125 4.315 5.810 1.00 0.00 42 GLU A C 4
ATOM 5433 O O . GLU A 1 42 ? 7.170 5.054 6.045 1.00 0.00 42 GLU A O 4
ATOM 5445 N N . SER A 1 43 ? 8.517 3.352 6.639 1.00 0.00 43 SER A N 4
ATOM 5446 C CA . SER A 1 43 ? 7.827 3.102 7.899 1.00 0.00 43 SER A CA 4
ATOM 5447 C C . SER A 1 43 ? 8.344 4.031 8.994 1.00 0.00 43 SER A C 4
ATOM 5448 O O . SER A 1 43 ? 9.294 4.784 8.787 1.00 0.00 43 SER A O 4
ATOM 5456 N N . MET A 1 44 ? 7.709 3.971 10.160 1.00 0.00 44 MET A N 4
ATOM 5457 C CA . MET A 1 44 ? 8.104 4.805 11.289 1.00 0.00 44 MET A CA 4
ATOM 5458 C C . MET A 1 44 ? 8.609 3.950 12.446 1.00 0.00 44 MET A C 4
ATOM 5459 O O . MET A 1 44 ? 9.807 3.920 12.733 1.00 0.00 44 MET A O 4
ATOM 5473 N N . THR A 1 45 ? 7.690 3.256 13.110 1.00 0.00 45 THR A N 4
ATOM 5474 C CA . THR A 1 45 ? 8.042 2.402 14.237 1.00 0.00 45 THR A CA 4
ATOM 5475 C C . THR A 1 45 ? 6.823 1.653 14.762 1.00 0.00 45 THR A C 4
ATOM 5476 O O . THR A 1 45 ? 5.696 1.910 14.340 1.00 0.00 45 THR A O 4
ATOM 5487 N N . ASN A 1 46 ? 7.055 0.727 15.687 1.00 0.00 46 ASN A N 4
ATOM 5488 C CA . ASN A 1 46 ? 5.974 -0.059 16.270 1.00 0.00 46 ASN A CA 4
ATOM 5489 C C . ASN A 1 46 ? 5.118 -0.699 15.181 1.00 0.00 46 ASN A C 4
ATOM 5490 O O . ASN A 1 46 ? 3.907 -0.855 15.340 1.00 0.00 46 ASN A O 4
ATOM 5501 N N . LEU A 1 47 ? 5.757 -1.070 14.077 1.00 0.00 47 LEU A N 4
ATOM 5502 C CA . LEU A 1 47 ? 5.055 -1.695 12.961 1.00 0.00 47 LEU A CA 4
ATOM 5503 C C . LEU A 1 47 ? 4.870 -3.189 13.202 1.00 0.00 47 LEU A C 4
ATOM 5504 O O . LEU A 1 47 ? 5.817 -3.916 13.505 1.00 0.00 47 LEU A O 4
ATOM 5520 N N . PRO A 1 48 ? 3.623 -3.662 13.063 1.00 0.00 48 PRO A N 4
ATOM 5521 C CA . PRO A 1 48 ? 3.285 -5.075 13.259 1.00 0.00 48 PRO A CA 4
ATOM 5522 C C . PRO A 1 48 ? 3.849 -5.964 12.156 1.00 0.00 48 PRO A C 4
ATOM 5523 O O . PRO A 1 48 ? 4.182 -5.504 11.064 1.00 0.00 48 PRO A O 4
ATOM 5534 N N . PRO A 1 49 ? 3.960 -7.269 12.446 1.00 0.00 49 PRO A N 4
ATOM 5535 C CA . PRO A 1 49 ? 4.484 -8.250 11.491 1.00 0.00 49 PRO A CA 4
ATOM 5536 C C . PRO A 1 49 ? 3.530 -8.490 10.325 1.00 0.00 49 PRO A C 4
ATOM 5537 O O . PRO A 1 49 ? 2.786 -9.470 10.310 1.00 0.00 49 PRO A O 4
ATOM 5548 N N . VAL A 1 50 ? 3.559 -7.588 9.348 1.00 0.00 50 VAL A N 4
ATOM 5549 C CA . VAL A 1 50 ? 2.698 -7.702 8.177 1.00 0.00 50 VAL A CA 4
ATOM 5550 C C . VAL A 1 50 ? 3.461 -8.276 6.988 1.00 0.00 50 VAL A C 4
ATOM 5551 O O . VAL A 1 50 ? 4.593 -7.879 6.714 1.00 0.00 50 VAL A O 4
ATOM 5564 N N . ASN A 1 51 ? 2.833 -9.213 6.285 1.00 0.00 51 ASN A N 4
ATOM 5565 C CA . ASN A 1 51 ? 3.453 -9.842 5.125 1.00 0.00 51 ASN A CA 4
ATOM 5566 C C . ASN A 1 51 ? 3.019 -9.152 3.835 1.00 0.00 51 ASN A C 4
ATOM 5567 O O . ASN A 1 51 ? 2.180 -8.252 3.854 1.00 0.00 51 ASN A O 4
ATOM 5578 N N . GLU A 1 52 ? 3.596 -9.582 2.717 1.00 0.00 52 GLU A N 4
ATOM 5579 C CA . GLU A 1 52 ? 3.268 -9.005 1.419 1.00 0.00 52 GLU A CA 4
ATOM 5580 C C . GLU A 1 52 ? 1.762 -9.035 1.174 1.00 0.00 52 GLU A C 4
ATOM 5581 O O . GLU A 1 52 ? 1.153 -8.012 0.863 1.00 0.00 52 GLU A O 4
ATOM 5593 N N . GLU A 1 53 ? 1.169 -10.216 1.318 1.00 0.00 53 GLU A N 4
ATOM 5594 C CA . GLU A 1 53 ? -0.265 -10.380 1.111 1.00 0.00 53 GLU A CA 4
ATOM 5595 C C . GLU A 1 53 ? -1.045 -9.260 1.793 1.00 0.00 53 GLU A C 4
ATOM 5596 O O . GLU A 1 53 ? -2.186 -8.972 1.432 1.00 0.00 53 GLU A O 4
ATOM 5608 N N . THR A 1 54 ? -0.420 -8.630 2.784 1.00 0.00 54 THR A N 4
ATOM 5609 C CA . THR A 1 54 ? -1.054 -7.543 3.519 1.00 0.00 54 THR A CA 4
ATOM 5610 C C . THR A 1 54 ? -1.460 -6.410 2.583 1.00 0.00 54 THR A C 4
ATOM 5611 O O . THR A 1 54 ? -0.722 -6.057 1.663 1.00 0.00 54 THR A O 4
ATOM 5622 N N . VAL A 1 55 ? -2.638 -5.843 2.824 1.00 0.00 55 VAL A N 4
ATOM 5623 C CA . VAL A 1 55 ? -3.142 -4.749 2.003 1.00 0.00 55 VAL A CA 4
ATOM 5624 C C . VAL A 1 55 ? -2.868 -3.400 2.659 1.00 0.00 55 VAL A C 4
ATOM 5625 O O . VAL A 1 55 ? -2.958 -3.262 3.879 1.00 0.00 55 VAL A O 4
ATOM 5638 N N . ILE A 1 56 ? -2.535 -2.407 1.841 1.00 0.00 56 ILE A N 4
ATOM 5639 C CA . ILE A 1 56 ? -2.250 -1.068 2.341 1.00 0.00 56 ILE A CA 4
ATOM 5640 C C . ILE A 1 56 ? -3.421 -0.125 2.085 1.00 0.00 56 ILE A C 4
ATOM 5641 O O . ILE A 1 56 ? -3.791 0.125 0.937 1.00 0.00 56 ILE A O 4
ATOM 5657 N N . PHE A 1 57 ? -3.999 0.398 3.161 1.00 0.00 57 PHE A N 4
ATOM 5658 C CA . PHE A 1 57 ? -5.128 1.315 3.053 1.00 0.00 57 PHE A CA 4
ATOM 5659 C C . PHE A 1 57 ? -4.650 2.764 3.027 1.00 0.00 57 PHE A C 4
ATOM 5660 O O . PHE A 1 57 ? -3.718 3.136 3.741 1.00 0.00 57 PHE A O 4
ATOM 5677 N N . LYS A 1 58 ? -5.295 3.579 2.199 1.00 0.00 58 LYS A N 4
ATOM 5678 C CA . LYS A 1 58 ? -4.939 4.988 2.079 1.00 0.00 58 LYS A CA 4
ATOM 5679 C C . LYS A 1 58 ? -5.562 5.804 3.207 1.00 0.00 58 LYS A C 4
ATOM 5680 O O . LYS A 1 58 ? -6.425 5.316 3.936 1.00 0.00 58 LYS A O 4
ATOM 5699 N N . SER A 1 59 ? -5.120 7.051 3.343 1.00 0.00 59 SER A N 4
ATOM 5700 C CA . SER A 1 59 ? -5.633 7.934 4.384 1.00 0.00 59 SER A CA 4
ATOM 5701 C C . SER A 1 59 ? -7.102 8.265 4.139 1.00 0.00 59 SER A C 4
ATOM 5702 O O . SER A 1 59 ? -7.761 8.875 4.982 1.00 0.00 59 SER A O 4
ATOM 5710 N N . ASP A 1 60 ? -7.608 7.860 2.980 1.00 0.00 60 ASP A N 4
ATOM 5711 C CA . ASP A 1 60 ? -9.000 8.112 2.624 1.00 0.00 60 ASP A CA 4
ATOM 5712 C C . ASP A 1 60 ? -9.841 6.851 2.792 1.00 0.00 60 ASP A C 4
ATOM 5713 O O . ASP A 1 60 ? -10.985 6.790 2.340 1.00 0.00 60 ASP A O 4
ATOM 5722 N N . ARG A 1 61 ? -9.266 5.845 3.444 1.00 0.00 61 ARG A N 4
ATOM 5723 C CA . ARG A 1 61 ? -9.962 4.584 3.670 1.00 0.00 61 ARG A CA 4
ATOM 5724 C C . ARG A 1 61 ? -10.152 3.825 2.360 1.00 0.00 61 ARG A C 4
ATOM 5725 O O . ARG A 1 61 ? -11.186 3.195 2.141 1.00 0.00 61 ARG A O 4
ATOM 5746 N N . GLN A 1 62 ? -9.146 3.891 1.493 1.00 0.00 62 GLN A N 4
ATOM 5747 C CA . GLN A 1 62 ? -9.203 3.212 0.204 1.00 0.00 62 GLN A CA 4
ATOM 5748 C C . GLN A 1 62 ? -7.971 2.337 -0.005 1.00 0.00 62 GLN A C 4
ATOM 5749 O O . GLN A 1 62 ? -6.852 2.839 -0.105 1.00 0.00 62 GLN A O 4
ATOM 5763 N N . ALA A 1 63 ? -8.186 1.027 -0.069 1.00 0.00 63 ALA A N 4
ATOM 5764 C CA . ALA A 1 63 ? -7.093 0.083 -0.267 1.00 0.00 63 ALA A CA 4
ATOM 5765 C C . ALA A 1 63 ? -6.230 0.485 -1.458 1.00 0.00 63 ALA A C 4
ATOM 5766 O O . ALA A 1 63 ? -6.547 0.165 -2.603 1.00 0.00 63 ALA A O 4
ATOM 5773 N N . ALA A 1 64 ? -5.137 1.190 -1.181 1.00 0.00 64 ALA A N 4
ATOM 5774 C CA . ALA A 1 64 ? -4.228 1.635 -2.229 1.00 0.00 64 ALA A CA 4
ATOM 5775 C C . ALA A 1 64 ? -3.677 0.451 -3.017 1.00 0.00 64 ALA A C 4
ATOM 5776 O O . ALA A 1 64 ? -3.361 0.573 -4.199 1.00 0.00 64 ALA A O 4
ATOM 5783 N N . GLY A 1 65 ? -3.564 -0.695 -2.352 1.00 0.00 65 GLY A N 4
ATOM 5784 C CA . GLY A 1 65 ? -3.051 -1.885 -3.006 1.00 0.00 65 GLY A CA 4
ATOM 5785 C C . GLY A 1 65 ? -2.316 -2.801 -2.049 1.00 0.00 65 GLY A C 4
ATOM 5786 O O . GLY A 1 65 ? -2.095 -2.452 -0.889 1.00 0.00 65 GLY A O 4
ATOM 5790 N N . LYS A 1 66 ? -1.936 -3.979 -2.533 1.00 0.00 66 LYS A N 4
ATOM 5791 C CA . LYS A 1 66 ? -1.222 -4.950 -1.713 1.00 0.00 66 LYS A CA 4
ATOM 5792 C C . LYS A 1 66 ? 0.285 -4.824 -1.909 1.00 0.00 66 LYS A C 4
ATOM 5793 O O . LYS A 1 66 ? 0.753 -4.489 -2.998 1.00 0.00 66 LYS A O 4
ATOM 5812 N N . ILE A 1 67 ? 1.040 -5.095 -0.849 1.00 0.00 67 ILE A N 4
ATOM 5813 C CA . ILE A 1 67 ? 2.494 -5.014 -0.907 1.00 0.00 67 ILE A CA 4
ATOM 5814 C C . ILE A 1 67 ? 3.046 -5.848 -2.058 1.00 0.00 67 ILE A C 4
ATOM 5815 O O . ILE A 1 67 ? 2.672 -7.007 -2.235 1.00 0.00 67 ILE A O 4
ATOM 5831 N N . PHE A 1 68 ? 3.940 -5.250 -2.839 1.00 0.00 68 PHE A N 4
ATOM 5832 C CA . PHE A 1 68 ? 4.545 -5.937 -3.974 1.00 0.00 68 PHE A CA 4
ATOM 5833 C C . PHE A 1 68 ? 5.976 -6.360 -3.654 1.00 0.00 68 PHE A C 4
ATOM 5834 O O . PHE A 1 68 ? 6.532 -7.244 -4.303 1.00 0.00 68 PHE A O 4
ATOM 5851 N N . GLU A 1 69 ? 6.565 -5.720 -2.648 1.00 0.00 69 GLU A N 4
ATOM 5852 C CA . GLU A 1 69 ? 7.931 -6.028 -2.243 1.00 0.00 69 GLU A CA 4
ATOM 5853 C C . GLU A 1 69 ? 8.299 -5.288 -0.960 1.00 0.00 69 GLU A C 4
ATOM 5854 O O . GLU A 1 69 ? 7.776 -4.208 -0.683 1.00 0.00 69 GLU A O 4
ATOM 5866 N N . ILE A 1 70 ? 9.200 -5.877 -0.181 1.00 0.00 70 ILE A N 4
ATOM 5867 C CA . ILE A 1 70 ? 9.638 -5.274 1.071 1.00 0.00 70 ILE A CA 4
ATOM 5868 C C . ILE A 1 70 ? 11.153 -5.351 1.218 1.00 0.00 70 ILE A C 4
ATOM 5869 O O . ILE A 1 70 ? 11.753 -6.409 1.028 1.00 0.00 70 ILE A O 4
ATOM 5885 N N . PHE A 1 71 ? 11.767 -4.223 1.561 1.00 0.00 71 PHE A N 4
ATOM 5886 C CA . PHE A 1 71 ? 13.214 -4.163 1.735 1.00 0.00 71 PHE A CA 4
ATOM 5887 C C . PHE A 1 71 ? 13.583 -3.256 2.905 1.00 0.00 71 PHE A C 4
ATOM 5888 O O . PHE A 1 71 ? 12.725 -2.594 3.487 1.00 0.00 71 PHE A O 4
ATOM 5905 N N . GLY A 1 72 ? 14.869 -3.233 3.245 1.00 0.00 72 GLY A N 4
ATOM 5906 C CA . GLY A 1 72 ? 15.330 -2.405 4.345 1.00 0.00 72 GLY A CA 4
ATOM 5907 C C . GLY A 1 72 ? 15.618 -3.211 5.596 1.00 0.00 72 GLY A C 4
ATOM 5908 O O . GLY A 1 72 ? 15.721 -4.437 5.560 1.00 0.00 72 GLY A O 4
ATOM 5912 N N . PRO A 1 73 ? 15.753 -2.515 6.734 1.00 0.00 73 PRO A N 4
ATOM 5913 C CA . PRO A 1 73 ? 16.034 -3.153 8.024 1.00 0.00 73 PRO A CA 4
ATOM 5914 C C . PRO A 1 73 ? 14.848 -3.959 8.542 1.00 0.00 73 PRO A C 4
ATOM 5915 O O . PRO A 1 73 ? 13.927 -4.280 7.791 1.00 0.00 73 PRO A O 4
ATOM 5926 N N . VAL A 1 74 ? 14.876 -4.282 9.832 1.00 0.00 74 VAL A N 4
ATOM 5927 C CA . VAL A 1 74 ? 13.802 -5.049 10.451 1.00 0.00 74 VAL A CA 4
ATOM 5928 C C . VAL A 1 74 ? 12.944 -4.166 11.351 1.00 0.00 74 VAL A C 4
ATOM 5929 O O . VAL A 1 74 ? 11.905 -4.595 11.850 1.00 0.00 74 VAL A O 4
ATOM 5942 N N . ALA A 1 75 ? 13.387 -2.929 11.552 1.00 0.00 75 ALA A N 4
ATOM 5943 C CA . ALA A 1 75 ? 12.659 -1.984 12.390 1.00 0.00 75 ALA A CA 4
ATOM 5944 C C . ALA A 1 75 ? 12.129 -0.816 11.566 1.00 0.00 75 ALA A C 4
ATOM 5945 O O . ALA A 1 75 ? 11.050 -0.289 11.840 1.00 0.00 75 ALA A O 4
ATOM 5952 N N . HIS A 1 76 ? 12.894 -0.415 10.555 1.00 0.00 76 HIS A N 4
ATOM 5953 C CA . HIS A 1 76 ? 12.500 0.692 9.691 1.00 0.00 76 HIS A CA 4
ATOM 5954 C C . HIS A 1 76 ? 12.472 0.256 8.229 1.00 0.00 76 HIS A C 4
ATOM 5955 O O . HIS A 1 76 ? 12.973 0.946 7.340 1.00 0.00 76 HIS A O 4
ATOM 5969 N N . PRO A 1 77 ? 11.872 -0.916 7.972 1.00 0.00 77 PRO A N 4
ATOM 5970 C CA . PRO A 1 77 ? 11.765 -1.470 6.619 1.00 0.00 77 PRO A CA 4
ATOM 5971 C C . PRO A 1 77 ? 10.804 -0.674 5.742 1.00 0.00 77 PRO A C 4
ATOM 5972 O O . PRO A 1 77 ? 9.869 -0.046 6.239 1.00 0.00 77 PRO A O 4
ATOM 5983 N N . PHE A 1 78 ? 11.040 -0.705 4.434 1.00 0.00 78 PHE A N 4
ATOM 5984 C CA . PHE A 1 78 ? 10.196 0.014 3.487 1.00 0.00 78 PHE A CA 4
ATOM 5985 C C . PHE A 1 78 ? 9.360 -0.957 2.658 1.00 0.00 78 PHE A C 4
ATOM 5986 O O . PHE A 1 78 ? 9.876 -1.943 2.130 1.00 0.00 78 PHE A O 4
ATOM 6003 N N . TYR A 1 79 ? 8.068 -0.671 2.548 1.00 0.00 79 TYR A N 4
ATOM 6004 C CA . TYR A 1 79 ? 7.160 -1.519 1.785 1.00 0.00 79 TYR A CA 4
ATOM 6005 C C . TYR A 1 79 ? 6.885 -0.924 0.408 1.00 0.00 79 TYR A C 4
ATOM 6006 O O . TYR A 1 79 ? 6.854 0.296 0.240 1.00 0.00 79 TYR A O 4
ATOM 6024 N N . VAL A 1 80 ? 6.686 -1.794 -0.577 1.00 0.00 80 VAL A N 4
ATOM 6025 C CA . VAL A 1 80 ? 6.412 -1.356 -1.941 1.00 0.00 80 VAL A CA 4
ATOM 6026 C C . VAL A 1 80 ? 4.972 -1.663 -2.338 1.00 0.00 80 VAL A C 4
ATOM 6027 O O . VAL A 1 80 ? 4.411 -2.685 -1.939 1.00 0.00 80 VAL A O 4
ATOM 6040 N N . LEU A 1 81 ? 4.379 -0.773 -3.126 1.00 0.00 81 LEU A N 4
ATOM 6041 C CA . LEU A 1 81 ? 3.003 -0.949 -3.578 1.00 0.00 81 LEU A CA 4
ATOM 6042 C C . LEU A 1 81 ? 2.961 -1.347 -5.050 1.00 0.00 81 LEU A C 4
ATOM 6043 O O . LEU A 1 81 ? 3.842 -0.980 -5.828 1.00 0.00 81 LEU A O 4
ATOM 6059 N N . ARG A 1 82 ? 1.931 -2.097 -5.425 1.00 0.00 82 ARG A N 4
ATOM 6060 C CA . ARG A 1 82 ? 1.773 -2.544 -6.804 1.00 0.00 82 ARG A CA 4
ATOM 6061 C C . ARG A 1 82 ? 0.984 -1.524 -7.619 1.00 0.00 82 ARG A C 4
ATOM 6062 O O . ARG A 1 82 ? -0.001 -0.960 -7.142 1.00 0.00 82 ARG A O 4
ATOM 6083 N N . PHE A 1 83 ? 1.424 -1.291 -8.852 1.00 0.00 83 PHE A N 4
ATOM 6084 C CA . PHE A 1 83 ? 0.759 -0.337 -9.733 1.00 0.00 83 PHE A CA 4
ATOM 6085 C C . PHE A 1 83 ? 1.222 -0.517 -11.176 1.00 0.00 83 PHE A C 4
ATOM 6086 O O . PHE A 1 83 ? 2.393 -0.793 -11.433 1.00 0.00 83 PHE A O 4
ATOM 6103 N N . ASN A 1 84 ? 0.293 -0.359 -12.113 1.00 0.00 84 ASN A N 4
ATOM 6104 C CA . ASN A 1 84 ? 0.604 -0.505 -13.530 1.00 0.00 84 ASN A CA 4
ATOM 6105 C C . ASN A 1 84 ? 1.607 0.554 -13.978 1.00 0.00 84 ASN A C 4
ATOM 6106 O O . ASN A 1 84 ? 2.629 0.236 -14.588 1.00 0.00 84 ASN A O 4
ATOM 6117 N N . SER A 1 85 ? 1.309 1.812 -13.671 1.00 0.00 85 SER A N 4
ATOM 6118 C CA . SER A 1 85 ? 2.183 2.918 -14.045 1.00 0.00 85 SER A CA 4
ATOM 6119 C C . SER A 1 85 ? 1.893 4.151 -13.195 1.00 0.00 85 SER A C 4
ATOM 6120 O O . SER A 1 85 ? 0.968 4.155 -12.382 1.00 0.00 85 SER A O 4
ATOM 6128 N N . SER A 1 86 ? 2.689 5.197 -13.390 1.00 0.00 86 SER A N 4
ATOM 6129 C CA . SER A 1 86 ? 2.521 6.436 -12.639 1.00 0.00 86 SER A CA 4
ATOM 6130 C C . SER A 1 86 ? 1.046 6.804 -12.522 1.00 0.00 86 SER A C 4
ATOM 6131 O O . SER A 1 86 ? 0.558 7.121 -11.437 1.00 0.00 86 SER A O 4
ATOM 6139 N N . ASP A 1 87 ? 0.340 6.760 -13.647 1.00 0.00 87 ASP A N 4
ATOM 6140 C CA . ASP A 1 87 ? -1.080 7.088 -13.672 1.00 0.00 87 ASP A CA 4
ATOM 6141 C C . ASP A 1 87 ? -1.816 6.406 -12.523 1.00 0.00 87 ASP A C 4
ATOM 6142 O O . ASP A 1 87 ? -2.403 7.069 -11.667 1.00 0.00 87 ASP A O 4
ATOM 6151 N N . HIS A 1 88 ? -1.781 5.077 -12.510 1.00 0.00 88 HIS A N 4
ATOM 6152 C CA . HIS A 1 88 ? -2.445 4.305 -11.466 1.00 0.00 88 HIS A CA 4
ATOM 6153 C C . HIS A 1 88 ? -2.226 4.942 -10.097 1.00 0.00 88 HIS A C 4
ATOM 6154 O O . HIS A 1 88 ? -3.120 4.937 -9.250 1.00 0.00 88 HIS A O 4
ATOM 6168 N N . ILE A 1 89 ? -1.033 5.488 -9.888 1.00 0.00 89 ILE A N 4
ATOM 6169 C CA . ILE A 1 89 ? -0.698 6.129 -8.622 1.00 0.00 89 ILE A CA 4
ATOM 6170 C C . ILE A 1 89 ? -1.352 7.502 -8.511 1.00 0.00 89 ILE A C 4
ATOM 6171 O O . ILE A 1 89 ? -2.139 7.753 -7.598 1.00 0.00 89 ILE A O 4
ATOM 6187 N N . GLU A 1 90 ? -1.023 8.386 -9.447 1.00 0.00 90 GLU A N 4
ATOM 6188 C CA . GLU A 1 90 ? -1.579 9.733 -9.454 1.00 0.00 90 GLU A CA 4
ATOM 6189 C C . GLU A 1 90 ? -3.061 9.712 -9.089 1.00 0.00 90 GLU A C 4
ATOM 6190 O O . GLU A 1 90 ? -3.516 10.490 -8.251 1.00 0.00 90 GLU A O 4
ATOM 6202 N N . SER A 1 91 ? -3.808 8.816 -9.726 1.00 0.00 91 SER A N 4
ATOM 6203 C CA . SER A 1 91 ? -5.239 8.695 -9.472 1.00 0.00 91 SER A CA 4
ATOM 6204 C C . SER A 1 91 ? -5.507 8.407 -7.998 1.00 0.00 91 SER A C 4
ATOM 6205 O O . SER A 1 91 ? -6.204 9.163 -7.321 1.00 0.00 91 SER A O 4
ATOM 6213 N N . LYS A 1 92 ? -4.948 7.306 -7.506 1.00 0.00 92 LYS A N 4
ATOM 6214 C CA . LYS A 1 92 ? -5.123 6.916 -6.112 1.00 0.00 92 LYS A CA 4
ATOM 6215 C C . LYS A 1 92 ? -4.869 8.096 -5.180 1.00 0.00 92 LYS A C 4
ATOM 6216 O O . LYS A 1 92 ? -5.407 8.155 -4.075 1.00 0.00 92 LYS A O 4
ATOM 6235 N N . GLY A 1 93 ? -4.046 9.037 -5.634 1.00 0.00 93 GLY A N 4
ATOM 6236 C CA . GLY A 1 93 ? -3.736 10.204 -4.829 1.00 0.00 93 GLY A CA 4
ATOM 6237 C C . GLY A 1 93 ? -2.491 10.013 -3.986 1.00 0.00 93 GLY A C 4
ATOM 6238 O O . GLY A 1 93 ? -2.132 10.882 -3.191 1.00 0.00 93 GLY A O 4
ATOM 6242 N N . ILE A 1 94 ? -1.832 8.872 -4.158 1.00 0.00 94 ILE A N 4
ATOM 6243 C CA . ILE A 1 94 ? -0.620 8.570 -3.406 1.00 0.00 94 ILE A CA 4
ATOM 6244 C C . ILE A 1 94 ? 0.561 9.389 -3.914 1.00 0.00 94 ILE A C 4
ATOM 6245 O O . ILE A 1 94 ? 0.792 9.486 -5.120 1.00 0.00 94 ILE A O 4
ATOM 6261 N N . LYS A 1 95 ? 1.308 9.978 -2.986 1.00 0.00 95 LYS A N 4
ATOM 6262 C CA . LYS A 1 95 ? 2.469 10.787 -3.338 1.00 0.00 95 LYS A CA 4
ATOM 6263 C C . LYS A 1 95 ? 3.392 10.966 -2.137 1.00 0.00 95 LYS A C 4
ATOM 6264 O O . LYS A 1 95 ? 3.054 10.576 -1.019 1.00 0.00 95 LYS A O 4
ATOM 6283 N N . ILE A 1 96 ? 4.557 11.558 -2.375 1.00 0.00 96 ILE A N 4
ATOM 6284 C CA . ILE A 1 96 ? 5.527 11.791 -1.312 1.00 0.00 96 ILE A CA 4
ATOM 6285 C C . ILE A 1 96 ? 4.888 12.520 -0.135 1.00 0.00 96 ILE A C 4
ATOM 6286 O O . ILE A 1 96 ? 4.037 13.391 -0.317 1.00 0.00 96 ILE A O 4
ATOM 6302 N N . LYS A 1 97 ? 5.306 12.160 1.074 1.00 0.00 97 LYS A N 4
ATOM 6303 C CA . LYS A 1 97 ? 4.778 12.781 2.283 1.00 0.00 97 LYS A CA 4
ATOM 6304 C C . LYS A 1 97 ? 3.316 12.401 2.496 1.00 0.00 97 LYS A C 4
ATOM 6305 O O . LYS A 1 97 ? 2.498 13.237 2.878 1.00 0.00 97 LYS A O 4
ATOM 6324 N N . GLU A 1 98 ? 2.996 11.135 2.248 1.00 0.00 98 GLU A N 4
ATOM 6325 C CA . GLU A 1 98 ? 1.633 10.645 2.414 1.00 0.00 98 GLU A CA 4
ATOM 6326 C C . GLU A 1 98 ? 1.588 9.486 3.406 1.00 0.00 98 GLU A C 4
ATOM 6327 O O . GLU A 1 98 ? 2.071 8.390 3.120 1.00 0.00 98 GLU A O 4
ATOM 6339 N N . THR A 1 99 ? 1.005 9.736 4.574 1.00 0.00 99 THR A N 4
ATOM 6340 C CA . THR A 1 99 ? 0.898 8.715 5.608 1.00 0.00 99 THR A CA 4
ATOM 6341 C C . THR A 1 99 ? -0.167 7.683 5.255 1.00 0.00 99 THR A C 4
ATOM 6342 O O . THR A 1 99 ? -1.326 8.027 5.025 1.00 0.00 99 THR A O 4
ATOM 6353 N N . MET A 1 100 ? 0.233 6.417 5.215 1.00 0.00 100 MET A N 4
ATOM 6354 C CA . MET A 1 100 ? -0.689 5.334 4.891 1.00 0.00 100 MET A CA 4
ATOM 6355 C C . MET A 1 100 ? -1.022 4.514 6.133 1.00 0.00 100 MET A C 4
ATOM 6356 O O . MET A 1 100 ? -0.408 4.687 7.186 1.00 0.00 100 MET A O 4
ATOM 6370 N N . TYR A 1 101 ? -1.997 3.621 6.003 1.00 0.00 101 TYR A N 4
ATOM 6371 C CA . TYR A 1 101 ? -2.413 2.776 7.116 1.00 0.00 101 TYR A CA 4
ATOM 6372 C C . TYR A 1 101 ? -2.836 1.395 6.623 1.00 0.00 101 TYR A C 4
ATOM 6373 O O . TYR A 1 101 ? -2.949 1.160 5.420 1.00 0.00 101 TYR A O 4
ATOM 6391 N N . PHE A 1 102 ? -3.068 0.485 7.563 1.00 0.00 102 PHE A N 4
ATOM 6392 C CA . PHE A 1 102 ? -3.478 -0.873 7.227 1.00 0.00 102 PHE A CA 4
ATOM 6393 C C . PHE A 1 102 ? -4.610 -1.341 8.137 1.00 0.00 102 PHE A C 4
ATOM 6394 O O . PHE A 1 102 ? -4.924 -0.695 9.137 1.00 0.00 102 PHE A O 4
ATOM 6411 N N . ALA A 1 103 ? -5.219 -2.468 7.783 1.00 0.00 103 ALA A N 4
ATOM 6412 C CA . ALA A 1 103 ? -6.315 -3.023 8.568 1.00 0.00 103 ALA A CA 4
ATOM 6413 C C . ALA A 1 103 ? -6.275 -4.548 8.564 1.00 0.00 103 ALA A C 4
ATOM 6414 O O . ALA A 1 103 ? -6.002 -5.169 7.536 1.00 0.00 103 ALA A O 4
ATOM 6421 N N . GLY A 1 1 ? -20.028 -18.434 -13.047 1.00 0.00 1 GLY A N 5
ATOM 6422 C CA . GLY A 1 1 ? -19.439 -18.030 -14.311 1.00 0.00 1 GLY A CA 5
ATOM 6423 C C . GLY A 1 1 ? -17.978 -17.649 -14.174 1.00 0.00 1 GLY A C 5
ATOM 6424 O O . GLY A 1 1 ? -17.573 -16.559 -14.577 1.00 0.00 1 GLY A O 5
ATOM 6428 N N . SER A 1 2 ? -17.185 -18.550 -13.603 1.00 0.00 2 SER A N 5
ATOM 6429 C CA . SER A 1 2 ? -15.761 -18.301 -13.410 1.00 0.00 2 SER A CA 5
ATOM 6430 C C . SER A 1 2 ? -14.965 -19.599 -13.503 1.00 0.00 2 SER A C 5
ATOM 6431 O O . SER A 1 2 ? -15.339 -20.613 -12.913 1.00 0.00 2 SER A O 5
ATOM 6439 N N . SER A 1 3 ? -13.865 -19.559 -14.248 1.00 0.00 3 SER A N 5
ATOM 6440 C CA . SER A 1 3 ? -13.017 -20.733 -14.422 1.00 0.00 3 SER A CA 5
ATOM 6441 C C . SER A 1 3 ? -11.653 -20.518 -13.774 1.00 0.00 3 SER A C 5
ATOM 6442 O O . SER A 1 3 ? -11.356 -19.436 -13.270 1.00 0.00 3 SER A O 5
ATOM 6450 N N . GLY A 1 4 ? -10.826 -21.560 -13.791 1.00 0.00 4 GLY A N 5
ATOM 6451 C CA . GLY A 1 4 ? -9.503 -21.466 -13.202 1.00 0.00 4 GLY A CA 5
ATOM 6452 C C . GLY A 1 4 ? -8.676 -20.349 -13.807 1.00 0.00 4 GLY A C 5
ATOM 6453 O O . GLY A 1 4 ? -8.866 -19.987 -14.969 1.00 0.00 4 GLY A O 5
ATOM 6457 N N . SER A 1 5 ? -7.757 -19.800 -13.019 1.00 0.00 5 SER A N 5
ATOM 6458 C CA . SER A 1 5 ? -6.902 -18.714 -13.483 1.00 0.00 5 SER A CA 5
ATOM 6459 C C . SER A 1 5 ? -5.798 -19.242 -14.394 1.00 0.00 5 SER A C 5
ATOM 6460 O O . SER A 1 5 ? -5.068 -20.165 -14.032 1.00 0.00 5 SER A O 5
ATOM 6468 N N . SER A 1 6 ? -5.684 -18.651 -15.578 1.00 0.00 6 SER A N 5
ATOM 6469 C CA . SER A 1 6 ? -4.672 -19.063 -16.544 1.00 0.00 6 SER A CA 5
ATOM 6470 C C . SER A 1 6 ? -3.415 -18.208 -16.413 1.00 0.00 6 SER A C 5
ATOM 6471 O O . SER A 1 6 ? -3.288 -17.168 -17.058 1.00 0.00 6 SER A O 5
ATOM 6479 N N . GLY A 1 7 ? -2.488 -18.655 -15.571 1.00 0.00 7 GLY A N 5
ATOM 6480 C CA . GLY A 1 7 ? -1.253 -17.920 -15.369 1.00 0.00 7 GLY A CA 5
ATOM 6481 C C . GLY A 1 7 ? -1.485 -16.553 -14.756 1.00 0.00 7 GLY A C 5
ATOM 6482 O O . GLY A 1 7 ? -2.389 -16.379 -13.939 1.00 0.00 7 GLY A O 5
ATOM 6486 N N . GLU A 1 8 ? -0.667 -15.582 -15.149 1.00 0.00 8 GLU A N 5
ATOM 6487 C CA . GLU A 1 8 ? -0.787 -14.225 -14.629 1.00 0.00 8 GLU A CA 5
ATOM 6488 C C . GLU A 1 8 ? -1.260 -13.266 -15.717 1.00 0.00 8 GLU A C 5
ATOM 6489 O O . GLU A 1 8 ? -1.053 -13.508 -16.907 1.00 0.00 8 GLU A O 5
ATOM 6501 N N . LEU A 1 9 ? -1.896 -12.176 -15.301 1.00 0.00 9 LEU A N 5
ATOM 6502 C CA . LEU A 1 9 ? -2.399 -11.179 -16.239 1.00 0.00 9 LEU A CA 5
ATOM 6503 C C . LEU A 1 9 ? -1.467 -9.973 -16.304 1.00 0.00 9 LEU A C 5
ATOM 6504 O O . LEU A 1 9 ? -0.723 -9.681 -15.367 1.00 0.00 9 LEU A O 5
ATOM 6520 N N . PRO A 1 10 ? -1.509 -9.252 -17.434 1.00 0.00 10 PRO A N 5
ATOM 6521 C CA . PRO A 1 10 ? -0.677 -8.064 -17.647 1.00 0.00 10 PRO A CA 5
ATOM 6522 C C . PRO A 1 10 ? -1.104 -6.893 -16.769 1.00 0.00 10 PRO A C 5
ATOM 6523 O O . PRO A 1 10 ? -0.266 -6.190 -16.204 1.00 0.00 10 PRO A O 5
ATOM 6534 N N . SER A 1 11 ? -2.413 -6.688 -16.658 1.00 0.00 11 SER A N 5
ATOM 6535 C CA . SER A 1 11 ? -2.951 -5.599 -15.850 1.00 0.00 11 SER A CA 5
ATOM 6536 C C . SER A 1 11 ? -3.349 -6.097 -14.464 1.00 0.00 11 SER A C 5
ATOM 6537 O O . SER A 1 11 ? -3.713 -7.260 -14.290 1.00 0.00 11 SER A O 5
ATOM 6545 N N . VAL A 1 12 ? -3.278 -5.206 -13.480 1.00 0.00 12 VAL A N 5
ATOM 6546 C CA . VAL A 1 12 ? -3.632 -5.552 -12.108 1.00 0.00 12 VAL A CA 5
ATOM 6547 C C . VAL A 1 12 ? -5.033 -5.063 -11.762 1.00 0.00 12 VAL A C 5
ATOM 6548 O O . VAL A 1 12 ? -5.348 -3.885 -11.929 1.00 0.00 12 VAL A O 5
ATOM 6561 N N . GLU A 1 13 ? -5.870 -5.975 -11.278 1.00 0.00 13 GLU A N 5
ATOM 6562 C CA . GLU A 1 13 ? -7.239 -5.635 -10.908 1.00 0.00 13 GLU A CA 5
ATOM 6563 C C . GLU A 1 13 ? -7.261 -4.498 -9.890 1.00 0.00 13 GLU A C 5
ATOM 6564 O O . GLU A 1 13 ? -7.056 -4.717 -8.697 1.00 0.00 13 GLU A O 5
ATOM 6576 N N . GLU A 1 14 ? -7.512 -3.285 -10.372 1.00 0.00 14 GLU A N 5
ATOM 6577 C CA . GLU A 1 14 ? -7.559 -2.114 -9.504 1.00 0.00 14 GLU A CA 5
ATOM 6578 C C . GLU A 1 14 ? -8.178 -2.462 -8.154 1.00 0.00 14 GLU A C 5
ATOM 6579 O O . GLU A 1 14 ? -9.400 -2.553 -8.023 1.00 0.00 14 GLU A O 5
ATOM 6591 N N . LEU A 1 15 ? -7.328 -2.657 -7.152 1.00 0.00 15 LEU A N 5
ATOM 6592 C CA . LEU A 1 15 ? -7.790 -2.996 -5.810 1.00 0.00 15 LEU A CA 5
ATOM 6593 C C . LEU A 1 15 ? -8.548 -1.829 -5.184 1.00 0.00 15 LEU A C 5
ATOM 6594 O O . LEU A 1 15 ? -7.946 -0.849 -4.743 1.00 0.00 15 LEU A O 5
ATOM 6610 N N . THR A 1 16 ? -9.872 -1.941 -5.1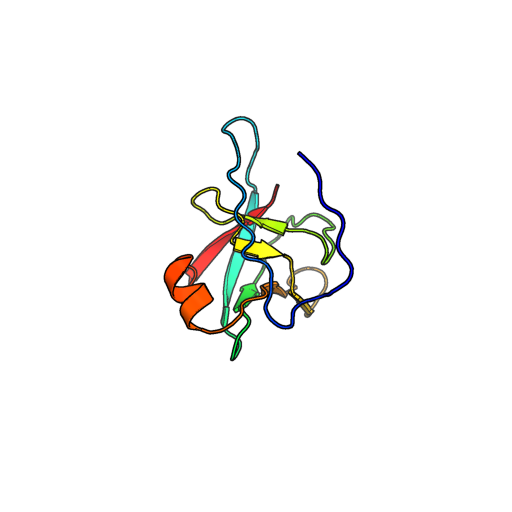47 1.00 0.00 16 THR A N 5
ATOM 6611 C CA . THR A 1 16 ? -10.711 -0.897 -4.574 1.00 0.00 16 THR A CA 5
ATOM 6612 C C . THR A 1 16 ? -11.579 -1.446 -3.446 1.00 0.00 16 THR A C 5
ATOM 6613 O O . THR A 1 16 ? -12.612 -2.069 -3.693 1.00 0.00 16 THR A O 5
ATOM 6624 N N . ILE A 1 17 ? -11.153 -1.209 -2.210 1.00 0.00 17 ILE A N 5
ATOM 6625 C CA . ILE A 1 17 ? -11.892 -1.679 -1.045 1.00 0.00 17 ILE A CA 5
ATOM 6626 C C . ILE A 1 17 ? -12.123 -0.548 -0.048 1.00 0.00 17 ILE A C 5
ATOM 6627 O O . ILE A 1 17 ? -11.173 0.038 0.471 1.00 0.00 17 ILE A O 5
ATOM 6643 N N . ILE A 1 18 ? -13.390 -0.248 0.215 1.00 0.00 18 ILE A N 5
ATOM 6644 C CA . ILE A 1 18 ? -13.745 0.810 1.152 1.00 0.00 18 ILE A CA 5
ATOM 6645 C C . ILE A 1 18 ? -13.925 0.258 2.563 1.00 0.00 18 ILE A C 5
ATOM 6646 O O . ILE A 1 18 ? -14.555 -0.782 2.759 1.00 0.00 18 ILE A O 5
ATOM 6662 N N . LEU A 1 19 ? -13.368 0.962 3.542 1.00 0.00 19 LEU A N 5
ATOM 6663 C CA . LEU A 1 19 ? -13.468 0.544 4.937 1.00 0.00 19 LEU A CA 5
ATOM 6664 C C . LEU A 1 19 ? -14.464 1.415 5.696 1.00 0.00 19 LEU A C 5
ATOM 6665 O O . LEU A 1 19 ? -14.475 2.640 5.574 1.00 0.00 19 LEU A O 5
ATOM 6681 N N . PRO A 1 20 ? -15.320 0.769 6.502 1.00 0.00 20 PRO A N 5
ATOM 6682 C CA . PRO A 1 20 ? -16.334 1.466 7.300 1.00 0.00 20 PRO A CA 5
ATOM 6683 C C . PRO A 1 20 ? -15.721 2.275 8.437 1.00 0.00 20 PRO A C 5
ATOM 6684 O O . PRO A 1 20 ? -14.502 2.305 8.602 1.00 0.00 20 PRO A O 5
ATOM 6695 N N . GLU A 1 21 ? -16.575 2.930 9.218 1.00 0.00 21 GLU A N 5
ATOM 6696 C CA . GLU A 1 21 ? -16.115 3.740 10.340 1.00 0.00 21 GLU A CA 5
ATOM 6697 C C . GLU A 1 21 ? -16.060 2.914 11.622 1.00 0.00 21 GLU A C 5
ATOM 6698 O O . GLU A 1 21 ? -16.082 3.458 12.726 1.00 0.00 21 GLU A O 5
ATOM 6710 N N . ASP A 1 22 ? -15.988 1.597 11.466 1.00 0.00 22 ASP A N 5
ATOM 6711 C CA . ASP A 1 22 ? -15.929 0.694 12.610 1.00 0.00 22 ASP A CA 5
ATOM 6712 C C . ASP A 1 22 ? -14.544 0.066 12.736 1.00 0.00 22 ASP A C 5
ATOM 6713 O O . ASP A 1 22 ? -14.229 -0.568 13.744 1.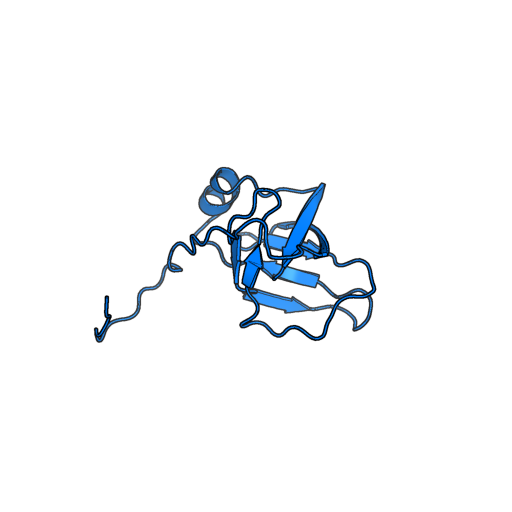00 0.00 22 ASP A O 5
ATOM 6722 N N . ILE A 1 23 ? -13.723 0.247 11.708 1.00 0.00 23 ILE A N 5
ATOM 6723 C CA . ILE A 1 23 ? -12.372 -0.301 11.704 1.00 0.00 23 ILE A CA 5
ATOM 6724 C C . ILE A 1 23 ? -11.350 0.751 12.122 1.00 0.00 23 ILE A C 5
ATOM 6725 O O . ILE A 1 23 ? -11.524 1.939 11.853 1.00 0.00 23 ILE A O 5
ATOM 6741 N N . GLU A 1 24 ? -10.284 0.305 12.778 1.00 0.00 24 GLU A N 5
ATOM 6742 C CA . GLU A 1 24 ? -9.234 1.209 13.231 1.00 0.00 24 GLU A CA 5
ATOM 6743 C C . GLU A 1 24 ? -8.039 1.175 12.282 1.00 0.00 24 GLU A C 5
ATOM 6744 O O . GLU A 1 24 ? -7.470 0.115 12.019 1.00 0.00 24 GLU A O 5
ATOM 6756 N N . LEU A 1 25 ? -7.666 2.343 11.770 1.00 0.00 25 LEU A N 5
ATOM 6757 C CA . LEU A 1 25 ? -6.540 2.448 10.848 1.00 0.00 25 LEU A CA 5
ATOM 6758 C C . LEU A 1 25 ? -5.279 2.900 11.579 1.00 0.00 25 LEU A C 5
ATOM 6759 O O . LEU A 1 25 ? -5.258 3.958 12.209 1.00 0.00 25 LEU A O 5
ATOM 6775 N N . LYS A 1 26 ? -4.228 2.093 11.488 1.00 0.00 26 LYS A N 5
ATOM 6776 C CA . LYS A 1 26 ? -2.961 2.410 12.137 1.00 0.00 26 LYS A CA 5
ATOM 6777 C C . LYS A 1 26 ? -1.959 2.968 11.131 1.00 0.00 26 LYS A C 5
ATOM 6778 O O . LYS A 1 26 ? -1.916 2.560 9.970 1.00 0.00 26 LYS A O 5
ATOM 6797 N N . PRO A 1 27 ? -1.133 3.922 11.585 1.00 0.00 27 PRO A N 5
ATOM 6798 C CA . PRO A 1 27 ? -0.115 4.555 10.740 1.00 0.00 27 PRO A CA 5
ATOM 6799 C C . PRO A 1 27 ? 1.021 3.601 10.389 1.00 0.00 27 PRO A C 5
ATOM 6800 O O . PRO A 1 27 ? 1.910 3.350 11.205 1.00 0.00 27 PRO A O 5
ATOM 6811 N N . LEU A 1 28 ? 0.988 3.071 9.171 1.00 0.00 28 LEU A N 5
ATOM 6812 C CA . LEU A 1 28 ? 2.017 2.145 8.711 1.00 0.00 28 LEU A CA 5
ATOM 6813 C C . LEU A 1 28 ? 3.319 2.880 8.413 1.00 0.00 28 LEU A C 5
ATOM 6814 O O . LEU A 1 28 ? 4.406 2.376 8.692 1.00 0.00 28 LEU A O 5
ATOM 6830 N N . GLY A 1 29 ? 3.201 4.078 7.847 1.00 0.00 29 GLY A N 5
ATOM 6831 C CA . GLY A 1 29 ? 4.376 4.865 7.523 1.00 0.00 29 GLY A CA 5
ATOM 6832 C C . GLY A 1 29 ? 4.054 6.046 6.629 1.00 0.00 29 GLY A C 5
ATOM 6833 O O . GLY A 1 29 ? 2.984 6.642 6.739 1.00 0.00 29 GLY A O 5
ATOM 6837 N N . MET A 1 30 ? 4.985 6.385 5.743 1.00 0.00 30 MET A N 5
ATOM 6838 C CA . MET A 1 30 ? 4.794 7.504 4.827 1.00 0.00 30 MET A CA 5
ATOM 6839 C C . MET A 1 30 ? 5.592 7.297 3.543 1.00 0.00 30 MET A C 5
ATOM 6840 O O . MET A 1 30 ? 6.680 6.722 3.562 1.00 0.00 30 MET A O 5
ATOM 6854 N N . VAL A 1 31 ? 5.043 7.769 2.428 1.00 0.00 31 VAL A N 5
ATOM 6855 C CA . VAL A 1 31 ? 5.704 7.637 1.135 1.00 0.00 31 VAL A CA 5
ATOM 6856 C C . VAL A 1 31 ? 7.110 8.225 1.174 1.00 0.00 31 VAL A C 5
ATOM 6857 O O . VAL A 1 31 ? 7.287 9.421 1.407 1.00 0.00 31 VAL A O 5
ATOM 6870 N N . SER A 1 32 ? 8.107 7.378 0.942 1.00 0.00 32 SER A N 5
ATOM 6871 C CA . SER A 1 32 ? 9.499 7.813 0.954 1.00 0.00 32 SER A CA 5
ATOM 6872 C C . SER A 1 32 ? 10.024 7.991 -0.468 1.00 0.00 32 SER A C 5
ATOM 6873 O O . SER A 1 32 ? 10.798 8.907 -0.745 1.00 0.00 32 SER A O 5
ATOM 6881 N N . SER A 1 33 ? 9.597 7.108 -1.365 1.00 0.00 33 SER A N 5
ATOM 6882 C CA . SER A 1 33 ? 10.026 7.164 -2.757 1.00 0.00 33 SER A CA 5
ATOM 6883 C C . SER A 1 33 ? 8.979 6.538 -3.674 1.00 0.00 33 SER A C 5
ATOM 6884 O O . SER A 1 33 ? 8.006 5.944 -3.208 1.00 0.00 33 SER A O 5
ATOM 6892 N N . ILE A 1 34 ? 9.187 6.676 -4.979 1.00 0.00 34 ILE A N 5
ATOM 6893 C CA . ILE A 1 34 ? 8.263 6.124 -5.962 1.00 0.00 34 ILE A CA 5
ATOM 6894 C C . ILE A 1 34 ? 9.013 5.437 -7.097 1.00 0.00 34 ILE A C 5
ATOM 6895 O O . ILE A 1 34 ? 9.912 6.021 -7.704 1.00 0.00 34 ILE A O 5
ATOM 6911 N N . ILE A 1 35 ? 8.638 4.194 -7.381 1.00 0.00 35 ILE A N 5
ATOM 6912 C CA . ILE A 1 35 ? 9.274 3.429 -8.446 1.00 0.00 35 ILE A CA 5
ATOM 6913 C C . ILE A 1 35 ? 8.601 3.692 -9.789 1.00 0.00 35 ILE A C 5
ATOM 6914 O O . ILE A 1 35 ? 7.429 4.063 -9.845 1.00 0.00 35 ILE A O 5
ATOM 6930 N N . GLU A 1 36 ? 9.352 3.497 -10.869 1.00 0.00 36 GLU A N 5
ATOM 6931 C CA . GLU A 1 36 ? 8.827 3.713 -12.212 1.00 0.00 36 GLU A CA 5
ATOM 6932 C C . GLU A 1 36 ? 7.346 3.354 -12.282 1.00 0.00 36 GLU A C 5
ATOM 6933 O O . GLU A 1 36 ? 6.540 4.106 -12.830 1.00 0.00 36 GLU A O 5
ATOM 6945 N N . GLN A 1 37 ? 6.995 2.201 -11.722 1.00 0.00 37 GLN A N 5
ATOM 6946 C CA . GLN A 1 37 ? 5.611 1.742 -11.722 1.00 0.00 37 GLN A CA 5
ATOM 6947 C C . GLN A 1 37 ? 5.096 1.568 -10.297 1.00 0.00 37 GLN A C 5
ATOM 6948 O O . GLN A 1 37 ? 3.940 1.875 -10.002 1.00 0.00 37 GLN A O 5
ATOM 6962 N N . LEU A 1 38 ? 5.959 1.072 -9.418 1.00 0.00 38 LEU A N 5
ATOM 6963 C CA . LEU A 1 38 ? 5.591 0.855 -8.023 1.00 0.00 38 LEU A CA 5
ATOM 6964 C C . LEU A 1 38 ? 5.874 2.099 -7.186 1.00 0.00 38 LEU A C 5
ATOM 6965 O O . LEU A 1 38 ? 6.440 3.075 -7.678 1.00 0.00 38 LEU A O 5
ATOM 6981 N N . VAL A 1 39 ? 5.477 2.055 -5.918 1.00 0.00 39 VAL A N 5
ATOM 6982 C CA . VAL A 1 39 ? 5.691 3.177 -5.011 1.00 0.00 39 VAL A CA 5
ATOM 6983 C C . VAL A 1 39 ? 6.391 2.726 -3.734 1.00 0.00 39 VAL A C 5
ATOM 6984 O O . VAL A 1 39 ? 6.033 1.704 -3.146 1.00 0.00 39 VAL A O 5
ATOM 6997 N N . ILE A 1 40 ? 7.389 3.493 -3.310 1.00 0.00 40 ILE A N 5
ATOM 6998 C CA . ILE A 1 40 ? 8.137 3.173 -2.101 1.00 0.00 40 ILE A CA 5
ATOM 6999 C C . ILE A 1 40 ? 7.550 3.884 -0.886 1.00 0.00 40 ILE A C 5
ATOM 7000 O O . ILE A 1 40 ? 7.226 5.070 -0.945 1.00 0.00 40 ILE A O 5
ATOM 7016 N N . ILE A 1 41 ? 7.418 3.151 0.214 1.00 0.00 41 ILE A N 5
ATOM 7017 C CA . ILE A 1 41 ? 6.873 3.712 1.444 1.00 0.00 41 ILE A CA 5
ATOM 7018 C C . ILE A 1 41 ? 7.748 3.363 2.643 1.00 0.00 41 ILE A C 5
ATOM 7019 O O . ILE A 1 41 ? 8.053 2.195 2.881 1.00 0.00 41 ILE A O 5
ATOM 7035 N N . GLU A 1 42 ? 8.146 4.384 3.395 1.00 0.00 42 GLU A N 5
ATOM 7036 C CA . GLU A 1 42 ? 8.986 4.184 4.571 1.00 0.00 42 GLU A CA 5
ATOM 7037 C C . GLU A 1 42 ? 8.135 3.898 5.805 1.00 0.00 42 GLU A C 5
ATOM 7038 O O . GLU A 1 42 ? 6.961 4.264 5.861 1.00 0.00 42 GLU A O 5
ATOM 7050 N N . SER A 1 43 ? 8.736 3.242 6.792 1.00 0.00 43 SER A N 5
ATOM 7051 C CA . SER A 1 43 ? 8.034 2.903 8.024 1.00 0.00 43 SER A CA 5
ATOM 7052 C C . SER A 1 43 ? 8.505 3.782 9.178 1.00 0.00 43 SER A C 5
ATOM 7053 O O . SER A 1 43 ? 9.598 4.347 9.136 1.00 0.00 43 SER A O 5
ATOM 7061 N N . MET A 1 44 ? 7.673 3.892 10.208 1.00 0.00 44 MET A N 5
ATOM 7062 C CA . MET A 1 44 ? 8.004 4.701 11.375 1.00 0.00 44 MET A CA 5
ATOM 7063 C C . MET A 1 44 ? 8.496 3.825 12.522 1.00 0.00 44 MET A C 5
ATOM 7064 O O . MET A 1 44 ? 9.689 3.798 12.830 1.00 0.00 44 MET A O 5
ATOM 7078 N N . THR A 1 45 ? 7.571 3.109 13.153 1.00 0.00 45 THR A N 5
ATOM 7079 C CA . THR A 1 45 ? 7.911 2.232 14.267 1.00 0.00 45 THR A CA 5
ATOM 7080 C C . THR A 1 45 ? 6.688 1.465 14.756 1.00 0.00 45 THR A C 5
ATOM 7081 O O . THR A 1 45 ? 5.559 1.770 14.375 1.00 0.00 45 THR A O 5
ATOM 7092 N N . ASN A 1 46 ? 6.920 0.468 15.604 1.00 0.00 46 ASN A N 5
ATOM 7093 C CA . ASN A 1 46 ? 5.836 -0.343 16.146 1.00 0.00 46 ASN A CA 5
ATOM 7094 C C . ASN A 1 46 ? 5.020 -0.979 15.024 1.00 0.00 46 ASN A C 5
ATOM 7095 O O . ASN A 1 46 ? 3.825 -1.235 15.179 1.00 0.00 46 ASN A O 5
ATOM 7106 N N . LEU A 1 47 ? 5.673 -1.232 13.895 1.00 0.00 47 LEU A N 5
ATOM 7107 C CA . LEU A 1 47 ? 5.009 -1.839 12.747 1.00 0.00 47 LEU A CA 5
ATOM 7108 C C . LEU A 1 47 ? 4.884 -3.349 12.926 1.00 0.00 47 LEU A C 5
ATOM 7109 O O . LEU A 1 47 ? 5.856 -4.046 13.219 1.00 0.00 47 LEU A O 5
ATOM 7125 N N . PRO A 1 48 ? 3.661 -3.868 12.743 1.00 0.00 48 PRO A N 5
ATOM 7126 C CA . PRO A 1 48 ? 3.381 -5.301 12.876 1.00 0.00 48 PRO A CA 5
ATOM 7127 C C . PRO A 1 48 ? 4.004 -6.120 11.750 1.00 0.00 48 PRO A C 5
ATOM 7128 O O . PRO A 1 48 ? 4.290 -5.612 10.666 1.00 0.00 48 PRO A O 5
ATOM 7139 N N . PRO A 1 49 ? 4.219 -7.418 12.011 1.00 0.00 49 PRO A N 5
ATOM 7140 C CA . PRO A 1 49 ? 4.809 -8.335 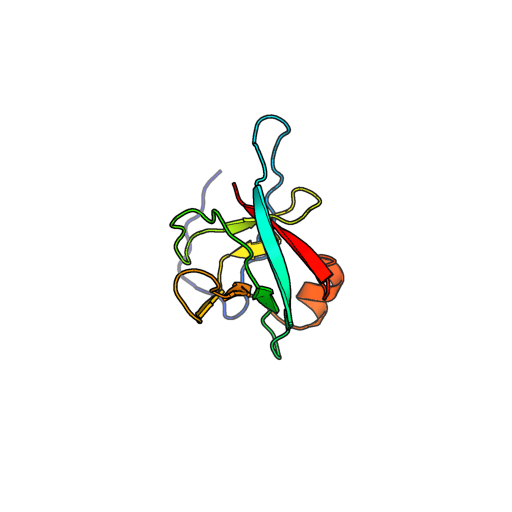11.032 1.00 0.00 49 PRO A CA 5
ATOM 7141 C C . PRO A 1 49 ? 3.867 -8.624 9.867 1.00 0.00 49 PRO A C 5
ATOM 7142 O O . PRO A 1 49 ? 3.199 -9.657 9.838 1.00 0.00 49 PRO A O 5
ATOM 7153 N N . VAL A 1 50 ? 3.820 -7.704 8.908 1.00 0.00 50 VAL A N 5
ATOM 7154 C CA . VAL A 1 50 ? 2.961 -7.861 7.741 1.00 0.00 50 VAL A CA 5
ATOM 7155 C C . VAL A 1 50 ? 3.772 -8.251 6.510 1.00 0.00 50 VAL A C 5
ATOM 7156 O O . VAL A 1 50 ? 4.805 -7.650 6.219 1.00 0.00 50 VAL A O 5
ATOM 7169 N N . ASN A 1 51 ? 3.297 -9.263 5.791 1.00 0.00 51 ASN A N 5
ATOM 7170 C CA . ASN A 1 51 ? 3.979 -9.734 4.591 1.00 0.00 51 ASN A CA 5
ATOM 7171 C C . ASN A 1 51 ? 3.392 -9.083 3.341 1.00 0.00 51 ASN A C 5
ATOM 7172 O O . ASN A 1 51 ? 2.440 -8.308 3.422 1.00 0.00 51 ASN A O 5
ATOM 7183 N N . GLU A 1 52 ? 3.968 -9.405 2.187 1.00 0.00 52 GLU A N 5
ATOM 7184 C CA . GLU A 1 52 ? 3.502 -8.852 0.921 1.00 0.00 52 GLU A CA 5
ATOM 7185 C C . GLU A 1 52 ? 1.985 -8.966 0.802 1.00 0.00 52 GLU A C 5
ATOM 7186 O O . GLU A 1 52 ? 1.299 -7.984 0.525 1.00 0.00 52 GLU A O 5
ATOM 7198 N N . GLU A 1 53 ? 1.470 -10.174 1.014 1.00 0.00 53 GLU A N 5
ATOM 7199 C CA . GLU A 1 53 ? 0.035 -10.417 0.930 1.00 0.00 53 GLU A CA 5
ATOM 7200 C C . GLU A 1 53 ? -0.744 -9.345 1.687 1.00 0.00 53 GLU A C 5
ATOM 7201 O O . GLU A 1 53 ? -1.927 -9.120 1.427 1.00 0.00 53 GLU A O 5
ATOM 7213 N N . THR A 1 54 ? -0.072 -8.686 2.625 1.00 0.00 54 THR A N 5
ATOM 7214 C CA . THR A 1 54 ? -0.700 -7.639 3.422 1.00 0.00 54 THR A CA 5
ATOM 7215 C C . THR A 1 54 ? -1.162 -6.482 2.543 1.00 0.00 54 THR A C 5
ATOM 7216 O O . THR A 1 54 ? -0.413 -5.994 1.697 1.00 0.00 54 THR A O 5
ATOM 7227 N N . VAL A 1 55 ? -2.401 -6.046 2.750 1.00 0.00 55 VAL A N 5
ATOM 7228 C CA . VAL A 1 55 ? -2.963 -4.944 1.978 1.00 0.00 55 VAL A CA 5
ATOM 7229 C C . VAL A 1 55 ? -2.723 -3.608 2.672 1.00 0.00 55 VAL A C 5
ATOM 7230 O O . VAL A 1 55 ? -2.824 -3.506 3.895 1.00 0.00 55 VAL A O 5
ATOM 7243 N N . ILE A 1 56 ? -2.406 -2.587 1.884 1.00 0.00 56 ILE A N 5
ATOM 7244 C CA . ILE A 1 56 ? -2.154 -1.256 2.423 1.00 0.00 56 ILE A CA 5
ATOM 7245 C C . ILE A 1 56 ? -3.304 -0.307 2.104 1.00 0.00 56 ILE A C 5
ATOM 7246 O O . ILE A 1 56 ? -3.689 -0.147 0.946 1.00 0.00 56 ILE A O 5
ATOM 7262 N N . PHE A 1 57 ? -3.848 0.322 3.141 1.00 0.00 57 PHE A N 5
ATOM 7263 C CA . PHE A 1 57 ? -4.955 1.257 2.972 1.00 0.00 57 PHE A CA 5
ATOM 7264 C C . PHE A 1 57 ? -4.448 2.696 2.923 1.00 0.00 57 PHE A C 5
ATOM 7265 O O . PHE A 1 57 ? -3.414 3.023 3.506 1.00 0.00 57 PHE A O 5
ATOM 7282 N N . LYS A 1 58 ? -5.184 3.552 2.221 1.00 0.00 58 LYS A N 5
ATOM 7283 C CA . LYS A 1 58 ? -4.812 4.956 2.095 1.00 0.00 58 LYS A CA 5
ATOM 7284 C C . LYS A 1 58 ? -5.390 5.778 3.243 1.00 0.00 58 LYS A C 5
ATOM 7285 O O . LYS A 1 58 ? -6.230 5.295 4.002 1.00 0.00 58 LYS A O 5
ATOM 7304 N N . SER A 1 59 ? -4.936 7.021 3.362 1.00 0.00 59 SER A N 5
ATOM 7305 C CA . SER A 1 59 ? -5.407 7.909 4.418 1.00 0.00 59 SER A CA 5
ATOM 7306 C C . SER A 1 59 ? -6.888 8.228 4.240 1.00 0.00 59 SER A C 5
ATOM 7307 O O . SER A 1 59 ? -7.564 8.639 5.183 1.00 0.00 59 SER A O 5
ATOM 7315 N N . ASP A 1 60 ? -7.386 8.036 3.023 1.00 0.00 60 ASP A N 5
ATOM 7316 C CA . ASP A 1 60 ? -8.787 8.301 2.719 1.00 0.00 60 ASP A CA 5
ATOM 7317 C C . ASP A 1 60 ? -9.632 7.045 2.909 1.00 0.00 60 ASP A C 5
ATOM 7318 O O . ASP A 1 60 ? -10.749 6.954 2.401 1.00 0.00 60 ASP A O 5
ATOM 7327 N N . ARG A 1 61 ? -9.090 6.079 3.643 1.00 0.00 61 ARG A N 5
ATOM 7328 C CA . ARG A 1 61 ? -9.792 4.827 3.898 1.00 0.00 61 ARG A CA 5
ATOM 7329 C C . ARG A 1 61 ? -10.072 4.086 2.594 1.00 0.00 61 ARG A C 5
ATOM 7330 O O . ARG A 1 61 ? -11.171 3.572 2.385 1.00 0.00 61 ARG A O 5
ATOM 7351 N N . GLN A 1 62 ? -9.072 4.036 1.721 1.00 0.00 62 GLN A N 5
ATOM 7352 C CA . GLN A 1 62 ? -9.211 3.359 0.437 1.00 0.00 62 GLN A CA 5
ATOM 7353 C C . GLN A 1 62 ? -8.018 2.448 0.169 1.00 0.00 62 GLN A C 5
ATOM 7354 O O . GLN A 1 62 ? -6.875 2.901 0.132 1.00 0.00 62 GLN A O 5
ATOM 7368 N N . ALA A 1 63 ? -8.292 1.161 -0.017 1.00 0.00 63 ALA A N 5
ATOM 7369 C CA . ALA A 1 63 ? -7.241 0.186 -0.282 1.00 0.00 63 ALA A CA 5
ATOM 7370 C C . ALA A 1 63 ? -6.427 0.579 -1.510 1.00 0.00 63 ALA A C 5
ATOM 7371 O O . ALA A 1 63 ? -6.889 0.443 -2.643 1.00 0.00 63 ALA A O 5
ATOM 7378 N N . ALA A 1 64 ? -5.213 1.067 -1.278 1.00 0.00 64 ALA A N 5
ATOM 7379 C CA . ALA A 1 64 ? -4.334 1.478 -2.366 1.00 0.00 64 ALA A CA 5
ATOM 7380 C C . ALA A 1 64 ? -3.809 0.269 -3.134 1.00 0.00 64 ALA A C 5
ATOM 7381 O O . ALA A 1 64 ? -3.647 0.319 -4.352 1.00 0.00 64 ALA A O 5
ATOM 7388 N N . GLY A 1 65 ? -3.546 -0.816 -2.413 1.00 0.00 65 GLY A N 5
ATOM 7389 C CA . GLY A 1 65 ? -3.042 -2.022 -3.044 1.00 0.00 65 GLY A CA 5
ATOM 7390 C C . GLY A 1 65 ? -2.290 -2.913 -2.076 1.00 0.00 65 GLY A C 5
ATOM 7391 O O . GLY A 1 65 ? -2.075 -2.545 -0.920 1.00 0.00 65 GLY A O 5
ATOM 7395 N N . LYS A 1 66 ? -1.888 -4.089 -2.545 1.00 0.00 66 LYS A N 5
ATOM 7396 C CA . LYS A 1 66 ? -1.156 -5.036 -1.714 1.00 0.00 66 LYS A CA 5
ATOM 7397 C C . LYS A 1 66 ? 0.349 -4.852 -1.876 1.00 0.00 66 LYS A C 5
ATOM 7398 O O . LYS A 1 66 ? 0.835 -4.567 -2.971 1.00 0.00 66 LYS A O 5
ATOM 7417 N N . ILE A 1 67 ? 1.083 -5.019 -0.780 1.00 0.00 67 ILE A N 5
ATOM 7418 C CA . ILE A 1 67 ? 2.533 -4.873 -0.803 1.00 0.00 67 ILE A CA 5
ATOM 7419 C C . ILE A 1 67 ? 3.152 -5.715 -1.913 1.00 0.00 67 ILE A C 5
ATOM 7420 O O . ILE A 1 67 ? 2.895 -6.915 -2.014 1.00 0.00 67 ILE A O 5
ATOM 7436 N N . PHE A 1 68 ? 3.973 -5.079 -2.743 1.00 0.00 68 PHE A N 5
ATOM 7437 C CA . PHE A 1 68 ? 4.631 -5.770 -3.846 1.00 0.00 68 PHE A CA 5
ATOM 7438 C C . PHE A 1 68 ? 5.999 -6.294 -3.420 1.00 0.00 68 PHE A C 5
ATOM 7439 O O . PHE A 1 68 ? 6.428 -7.362 -3.855 1.00 0.00 68 PHE A O 5
ATOM 7456 N N . GLU A 1 69 ? 6.679 -5.533 -2.567 1.00 0.00 69 GLU A N 5
ATOM 7457 C CA . GLU A 1 69 ? 7.999 -5.920 -2.084 1.00 0.00 69 GLU A CA 5
ATOM 7458 C C . GLU A 1 69 ? 8.356 -5.161 -0.810 1.00 0.00 69 GLU A C 5
ATOM 7459 O O . GLU A 1 69 ? 7.907 -4.034 -0.600 1.00 0.00 69 GLU A O 5
ATOM 7471 N N . ILE A 1 70 ? 9.166 -5.787 0.037 1.00 0.00 70 ILE A N 5
ATOM 7472 C CA . ILE A 1 70 ? 9.583 -5.171 1.291 1.00 0.00 70 ILE A CA 5
ATOM 7473 C C . ILE A 1 70 ? 11.096 -5.255 1.467 1.00 0.00 70 ILE A C 5
ATOM 7474 O O . ILE A 1 70 ? 11.680 -6.336 1.402 1.00 0.00 70 ILE A O 5
ATOM 7490 N N . PHE A 1 71 ? 11.724 -4.106 1.692 1.00 0.00 71 PHE A N 5
ATOM 7491 C CA . PHE A 1 71 ? 13.169 -4.048 1.879 1.00 0.00 71 PHE A CA 5
ATOM 7492 C C . PHE A 1 71 ? 13.531 -3.124 3.038 1.00 0.00 71 PHE A C 5
ATOM 7493 O O . PHE A 1 71 ? 12.670 -2.450 3.602 1.00 0.00 71 PHE A O 5
ATOM 7510 N N . GLY A 1 72 ? 14.814 -3.098 3.389 1.00 0.00 72 GLY A N 5
ATOM 7511 C CA . GLY A 1 72 ? 15.268 -2.255 4.478 1.00 0.00 72 GLY A CA 5
ATOM 7512 C C . GLY A 1 72 ? 15.502 -3.035 5.757 1.00 0.00 72 GLY A C 5
ATOM 7513 O O . GLY A 1 72 ? 15.542 -4.265 5.760 1.00 0.00 72 GLY A O 5
ATOM 7517 N N . PRO A 1 73 ? 15.664 -2.311 6.875 1.00 0.00 73 PRO A N 5
ATOM 7518 C CA . PRO A 1 73 ? 15.899 -2.923 8.186 1.00 0.00 73 PRO A CA 5
ATOM 7519 C C . PRO A 1 73 ? 14.667 -3.649 8.716 1.00 0.00 73 PRO A C 5
ATOM 7520 O O . PRO A 1 73 ? 13.738 -3.946 7.966 1.00 0.00 73 PRO A O 5
ATOM 7531 N N . VAL A 1 74 ? 14.667 -3.933 10.015 1.00 0.00 74 VAL A N 5
ATOM 7532 C CA . VAL A 1 74 ? 13.548 -4.623 10.647 1.00 0.00 74 VAL A CA 5
ATOM 7533 C C . VAL A 1 74 ? 12.745 -3.674 11.529 1.00 0.00 74 VAL A C 5
ATOM 7534 O O . VAL A 1 74 ? 11.690 -4.037 12.049 1.00 0.00 74 VAL A O 5
ATOM 7547 N N . ALA A 1 75 ? 13.251 -2.457 11.694 1.00 0.00 75 ALA A N 5
ATOM 7548 C CA . ALA A 1 75 ? 12.580 -1.454 12.512 1.00 0.00 75 ALA A CA 5
ATOM 7549 C C . ALA A 1 75 ? 12.043 -0.315 11.653 1.00 0.00 75 ALA A C 5
ATOM 7550 O O . ALA A 1 75 ? 11.011 0.280 11.967 1.00 0.00 75 ALA A O 5
ATOM 7557 N N . HIS A 1 76 ? 12.749 -0.014 10.568 1.00 0.00 76 HIS A N 5
ATOM 7558 C CA . HIS A 1 76 ? 12.342 1.055 9.663 1.00 0.00 76 HIS A CA 5
ATOM 7559 C C . HIS A 1 76 ? 12.354 0.575 8.215 1.00 0.00 76 HIS A C 5
ATOM 7560 O O . HIS A 1 76 ? 12.900 1.226 7.324 1.00 0.00 76 HIS A O 5
ATOM 7574 N N . PRO A 1 77 ? 11.737 -0.591 7.972 1.00 0.00 77 PRO A N 5
ATOM 7575 C CA . PRO A 1 77 ? 11.663 -1.184 6.634 1.00 0.00 77 PRO A CA 5
ATOM 7576 C C . PRO A 1 77 ? 10.751 -0.396 5.700 1.00 0.00 77 PRO A C 5
ATOM 7577 O O . PRO A 1 77 ? 9.810 0.262 6.145 1.00 0.00 77 PRO A O 5
ATOM 7588 N N . PHE A 1 78 ? 11.035 -0.466 4.404 1.00 0.00 78 PHE A N 5
ATOM 7589 C CA . PHE A 1 78 ? 10.240 0.242 3.407 1.00 0.00 78 PHE A CA 5
ATOM 7590 C C . PHE A 1 78 ? 9.404 -0.735 2.585 1.00 0.00 78 PHE A C 5
ATOM 7591 O O . PHE A 1 78 ? 9.917 -1.731 2.074 1.00 0.00 78 PHE A O 5
ATOM 7608 N N . TYR A 1 79 ? 8.114 -0.442 2.462 1.00 0.00 79 TYR A N 5
ATOM 7609 C CA . TYR A 1 79 ? 7.205 -1.295 1.705 1.00 0.00 79 TYR A CA 5
ATOM 7610 C C . TYR A 1 79 ? 6.958 -0.725 0.311 1.00 0.00 79 TYR A C 5
ATOM 7611 O O . TYR A 1 79 ? 7.005 0.488 0.106 1.00 0.00 79 TYR A O 5
ATOM 7629 N N . VAL A 1 80 ? 6.694 -1.610 -0.645 1.00 0.00 80 VAL A N 5
ATOM 7630 C CA . VAL A 1 80 ? 6.437 -1.198 -2.019 1.00 0.00 80 VAL A CA 5
ATOM 7631 C C . VAL A 1 80 ? 5.001 -1.505 -2.426 1.00 0.00 80 VAL A C 5
ATOM 7632 O O . VAL A 1 80 ? 4.401 -2.470 -1.948 1.00 0.00 80 VAL A O 5
ATOM 7645 N N . LEU A 1 81 ? 4.453 -0.680 -3.311 1.00 0.00 81 LEU A N 5
ATOM 7646 C CA . LEU A 1 81 ? 3.085 -0.864 -3.784 1.00 0.00 81 LEU A CA 5
ATOM 7647 C C . LEU A 1 81 ? 3.058 -1.115 -5.288 1.00 0.00 81 LEU A C 5
ATOM 7648 O O . LEU A 1 81 ? 3.740 -0.433 -6.054 1.00 0.00 81 LEU A O 5
ATOM 7664 N N . ARG A 1 82 ? 2.265 -2.096 -5.705 1.00 0.00 82 ARG A N 5
ATOM 7665 C CA . ARG A 1 82 ? 2.148 -2.437 -7.117 1.00 0.00 82 ARG A CA 5
ATOM 7666 C C . ARG A 1 82 ? 1.180 -1.494 -7.826 1.00 0.00 82 ARG A C 5
ATOM 7667 O O . ARG A 1 82 ? 0.204 -1.030 -7.235 1.00 0.00 82 ARG A O 5
ATOM 7688 N N . PHE A 1 83 ? 1.456 -1.214 -9.095 1.00 0.00 83 PHE A N 5
ATOM 7689 C CA . PHE A 1 83 ? 0.611 -0.325 -9.884 1.00 0.00 83 PHE A CA 5
ATOM 7690 C C . PHE A 1 83 ? 0.902 -0.479 -11.374 1.00 0.00 83 PHE A C 5
ATOM 7691 O O . PHE A 1 83 ? 2.055 -0.612 -11.781 1.00 0.00 83 PHE A O 5
ATOM 7708 N N . ASN A 1 84 ? -0.153 -0.460 -12.182 1.00 0.00 84 ASN A N 5
ATOM 7709 C CA . ASN A 1 84 ? -0.012 -0.598 -13.627 1.00 0.00 84 ASN A CA 5
ATOM 7710 C C . ASN A 1 84 ? 0.998 0.407 -14.173 1.00 0.00 84 ASN A C 5
ATOM 7711 O O . ASN A 1 84 ? 1.944 0.036 -14.868 1.00 0.00 84 ASN A O 5
ATOM 7722 N N . SER A 1 85 ? 0.790 1.680 -13.853 1.00 0.00 85 SER A N 5
ATOM 7723 C CA . SER A 1 85 ? 1.680 2.739 -14.314 1.00 0.00 85 SER A CA 5
ATOM 7724 C C . SER A 1 85 ? 1.567 3.971 -13.421 1.00 0.00 85 SER A C 5
ATOM 7725 O O . SER A 1 85 ? 0.734 4.021 -12.516 1.00 0.00 85 SER A O 5
ATOM 7733 N N . SER A 1 86 ? 2.412 4.963 -13.683 1.00 0.00 86 SER A N 5
ATOM 7734 C CA . SER A 1 86 ? 2.410 6.195 -12.901 1.00 0.00 86 SER A CA 5
ATOM 7735 C C . SER A 1 86 ? 0.990 6.721 -12.719 1.00 0.00 86 SER A C 5
ATOM 7736 O O . SER A 1 86 ? 0.619 7.178 -11.638 1.00 0.00 86 SER A O 5
ATOM 7744 N N . ASP A 1 87 ? 0.200 6.654 -13.785 1.00 0.00 87 ASP A N 5
ATOM 7745 C CA . ASP A 1 87 ? -1.180 7.122 -13.745 1.00 0.00 87 ASP A CA 5
ATOM 7746 C C . ASP A 1 87 ? -1.934 6.493 -12.578 1.00 0.00 87 ASP A C 5
ATOM 7747 O O . ASP A 1 87 ? -2.479 7.195 -11.726 1.00 0.00 87 ASP A O 5
ATOM 7756 N N . HIS A 1 88 ? -1.963 5.164 -12.547 1.00 0.00 88 HIS A N 5
ATOM 7757 C CA . HIS A 1 88 ? -2.651 4.439 -11.484 1.00 0.00 88 HIS A CA 5
ATOM 7758 C C . HIS A 1 88 ? -2.400 5.094 -10.129 1.00 0.00 88 HIS A C 5
ATOM 7759 O O . HIS A 1 88 ? -3.305 5.195 -9.301 1.00 0.00 88 HIS A O 5
ATOM 7773 N N . ILE A 1 89 ? -1.166 5.536 -9.911 1.00 0.00 89 ILE A N 5
ATOM 7774 C CA . ILE A 1 89 ? -0.797 6.181 -8.657 1.00 0.00 89 ILE A CA 5
ATOM 7775 C C . ILE A 1 89 ? -1.441 7.557 -8.536 1.00 0.00 89 ILE A C 5
ATOM 7776 O O . ILE A 1 89 ? -2.172 7.830 -7.584 1.00 0.00 89 ILE A O 5
ATOM 7792 N N . GLU A 1 90 ? -1.167 8.421 -9.509 1.00 0.00 90 GLU A N 5
ATOM 7793 C CA . GLU A 1 90 ? -1.721 9.770 -9.511 1.00 0.00 90 GLU A CA 5
ATOM 7794 C C . GLU A 1 90 ? -3.206 9.748 -9.158 1.00 0.00 90 GLU A C 5
ATOM 7795 O O . GLU A 1 90 ? -3.685 10.587 -8.396 1.00 0.00 90 GLU A O 5
ATOM 7807 N N . SER A 1 91 ? -3.927 8.783 -9.719 1.00 0.00 91 SER A N 5
ATOM 7808 C CA . SER A 1 91 ? -5.358 8.654 -9.468 1.00 0.00 91 SER A CA 5
ATOM 7809 C C . SER A 1 91 ? -5.633 8.457 -7.980 1.00 0.00 91 SER A C 5
ATOM 7810 O O . SER A 1 91 ? -6.422 9.187 -7.380 1.00 0.00 91 SER A O 5
ATOM 7818 N N . LYS A 1 92 ? -4.975 7.464 -7.391 1.00 0.00 92 LYS A N 5
ATOM 7819 C CA . LYS A 1 92 ? -5.145 7.168 -5.973 1.00 0.00 92 LYS A CA 5
ATOM 7820 C C . LYS A 1 92 ? -4.818 8.390 -5.120 1.00 0.00 92 LYS A C 5
ATOM 7821 O O . LYS A 1 92 ? -5.400 8.589 -4.054 1.00 0.00 92 LYS A O 5
ATOM 7840 N N . GLY A 1 93 ? -3.883 9.206 -5.596 1.00 0.00 93 GLY A N 5
ATOM 7841 C CA . GLY A 1 93 ? -3.495 10.398 -4.865 1.00 0.00 93 GLY A CA 5
ATOM 7842 C C . GLY A 1 93 ? -2.280 10.170 -3.988 1.00 0.00 93 GLY A C 5
ATOM 7843 O O . GLY A 1 93 ? -1.932 11.019 -3.166 1.00 0.00 93 GLY A O 5
ATOM 7847 N N . ILE A 1 94 ? -1.634 9.022 -4.161 1.00 0.00 94 ILE A N 5
ATOM 7848 C CA . ILE A 1 94 ? -0.451 8.686 -3.378 1.00 0.00 94 ILE A CA 5
ATOM 7849 C C . ILE A 1 94 ? 0.767 9.466 -3.860 1.00 0.00 94 ILE A C 5
ATOM 7850 O O . ILE A 1 94 ? 1.027 9.554 -5.061 1.00 0.00 94 ILE A O 5
ATOM 7866 N N . LYS A 1 95 ? 1.513 10.030 -2.917 1.00 0.00 95 LYS A N 5
ATOM 7867 C CA . LYS A 1 95 ? 2.707 10.801 -3.244 1.00 0.00 95 LYS A CA 5
ATOM 7868 C C . LYS A 1 95 ? 3.616 10.938 -2.027 1.00 0.00 95 LYS A C 5
ATOM 7869 O O . LYS A 1 95 ? 3.254 10.535 -0.921 1.00 0.00 95 LYS A O 5
ATOM 7888 N N . ILE A 1 96 ? 4.797 11.510 -2.238 1.00 0.00 96 ILE A N 5
ATOM 7889 C CA . ILE A 1 96 ? 5.756 11.702 -1.157 1.00 0.00 96 ILE A CA 5
ATOM 7890 C C . ILE A 1 96 ? 5.124 12.451 0.012 1.00 0.00 96 ILE A C 5
ATOM 7891 O O . ILE A 1 96 ? 4.310 13.353 -0.182 1.00 0.00 96 ILE A O 5
ATOM 7907 N N . LYS A 1 97 ? 5.507 12.072 1.227 1.00 0.00 97 LYS A N 5
ATOM 7908 C CA . LYS A 1 97 ? 4.982 12.709 2.428 1.00 0.00 97 LYS A CA 5
ATOM 7909 C C . LYS A 1 97 ? 3.506 12.375 2.620 1.00 0.00 97 LYS A C 5
ATOM 7910 O O . LYS A 1 97 ? 2.712 13.232 3.008 1.00 0.00 97 LYS A O 5
ATOM 7929 N N . GLU A 1 98 ? 3.146 11.125 2.346 1.00 0.00 98 GLU A N 5
ATOM 7930 C CA . GLU A 1 98 ? 1.764 10.680 2.489 1.00 0.00 98 GLU A CA 5
ATOM 7931 C C . GLU A 1 98 ? 1.665 9.525 3.481 1.00 0.00 98 GLU A C 5
ATOM 7932 O O . GLU A 1 98 ? 2.121 8.414 3.207 1.00 0.00 98 GLU A O 5
ATOM 7944 N N . THR A 1 99 ? 1.066 9.795 4.637 1.00 0.00 99 THR A N 5
ATOM 7945 C CA . THR A 1 99 ? 0.908 8.780 5.671 1.00 0.00 99 THR A CA 5
ATOM 7946 C C . THR A 1 99 ? -0.167 7.769 5.290 1.00 0.00 99 THR A C 5
ATOM 7947 O O . THR A 1 99 ? -1.309 8.138 5.015 1.00 0.00 99 THR A O 5
ATOM 7958 N N . MET A 1 100 ? 0.205 6.494 5.277 1.00 0.00 100 MET A N 5
ATOM 7959 C CA . MET A 1 100 ? -0.730 5.429 4.931 1.00 0.00 100 MET A CA 5
ATOM 7960 C C . MET A 1 100 ? -1.112 4.619 6.165 1.00 0.00 100 MET A C 5
ATOM 7961 O O . MET A 1 100 ? -0.522 4.782 7.234 1.00 0.00 100 MET A O 5
ATOM 7975 N N . TYR A 1 101 ? -2.103 3.747 6.012 1.00 0.00 101 TYR A N 5
ATOM 7976 C CA . TYR A 1 101 ? -2.566 2.914 7.115 1.00 0.00 101 TYR A CA 5
ATOM 7977 C C . TYR A 1 101 ? -3.055 1.561 6.608 1.00 0.00 101 TYR A C 5
ATOM 7978 O O . TYR A 1 101 ? -3.273 1.375 5.411 1.00 0.00 101 TYR A O 5
ATOM 7996 N N . PHE A 1 102 ? -3.226 0.618 7.529 1.00 0.00 102 PHE A N 5
ATOM 7997 C CA . PHE A 1 102 ? -3.689 -0.719 7.177 1.00 0.00 102 PHE A CA 5
ATOM 7998 C C . PHE A 1 102 ? -4.794 -1.178 8.124 1.00 0.00 102 PHE A C 5
ATOM 7999 O O . PHE A 1 102 ? -5.129 -0.488 9.085 1.00 0.00 102 PHE A O 5
ATOM 8016 N N . ALA A 1 103 ? -5.357 -2.349 7.842 1.00 0.00 103 ALA A N 5
ATOM 8017 C CA . ALA A 1 103 ? -6.423 -2.902 8.668 1.00 0.00 103 ALA A CA 5
ATOM 8018 C C . ALA A 1 103 ? -6.263 -4.410 8.834 1.00 0.00 103 ALA A C 5
ATOM 8019 O O . ALA A 1 103 ? -5.443 -5.034 8.160 1.00 0.00 103 ALA A O 5
ATOM 8026 N N . GLY A 1 1 ? -27.538 -13.646 -11.646 1.00 0.00 1 GLY A N 6
ATOM 8027 C CA . GLY A 1 1 ? -26.950 -13.681 -12.973 1.00 0.00 1 GLY A CA 6
ATOM 8028 C C . GLY A 1 1 ? -25.492 -14.093 -12.949 1.00 0.00 1 GLY A C 6
ATOM 8029 O O . GLY A 1 1 ? -24.920 -14.318 -11.883 1.00 0.00 1 GLY A O 6
ATOM 8033 N N . SER A 1 2 ? -24.888 -14.193 -14.129 1.00 0.00 2 SER A N 6
ATOM 8034 C CA . SER A 1 2 ? -23.488 -14.585 -14.241 1.00 0.00 2 SER A CA 6
ATOM 8035 C C . SER A 1 2 ? -22.862 -14.014 -15.509 1.00 0.00 2 SER A C 6
ATOM 8036 O O . SER A 1 2 ? -23.328 -14.278 -16.618 1.00 0.00 2 SER A O 6
ATOM 8044 N N . SER A 1 3 ? -21.804 -13.228 -15.338 1.00 0.00 3 SER A N 6
ATOM 8045 C CA . SER A 1 3 ? -21.116 -12.615 -16.468 1.00 0.00 3 SER A CA 6
ATOM 8046 C C . SER A 1 3 ? -19.694 -12.216 -16.086 1.00 0.00 3 SER A C 6
ATOM 8047 O O . SER A 1 3 ? -19.477 -11.520 -15.095 1.00 0.00 3 SER A O 6
ATOM 8055 N N . GLY A 1 4 ? -18.727 -12.662 -16.882 1.00 0.00 4 GLY A N 6
ATOM 8056 C CA . GLY A 1 4 ? -17.337 -12.343 -16.612 1.00 0.00 4 GLY A CA 6
ATOM 8057 C C . GLY A 1 4 ? -16.456 -13.575 -16.575 1.00 0.00 4 GLY A C 6
ATOM 8058 O O . GLY A 1 4 ? -16.716 -14.555 -17.274 1.00 0.00 4 GLY A O 6
ATOM 8062 N N . SER A 1 5 ? -15.408 -13.527 -15.759 1.00 0.00 5 SER A N 6
ATOM 8063 C CA . SER A 1 5 ? -14.481 -14.647 -15.637 1.00 0.00 5 SER A CA 6
ATOM 8064 C C . SER A 1 5 ? -14.157 -15.234 -17.008 1.00 0.00 5 SER A C 6
ATOM 8065 O O . SER A 1 5 ? -14.030 -16.449 -17.160 1.00 0.00 5 SER A O 6
ATOM 8073 N N . SER A 1 6 ? -14.023 -14.362 -18.002 1.00 0.00 6 SER A N 6
ATOM 8074 C CA . SER A 1 6 ? -13.717 -14.793 -19.361 1.00 0.00 6 SER A CA 6
ATOM 8075 C C . SER A 1 6 ? -12.265 -15.248 -19.473 1.00 0.00 6 SER A C 6
ATOM 8076 O O . SER A 1 6 ? -11.984 -16.365 -19.906 1.00 0.00 6 SER A O 6
ATOM 8084 N N . GLY A 1 7 ? -11.345 -14.373 -19.077 1.00 0.00 7 GLY A N 6
ATOM 8085 C CA . GLY A 1 7 ? -9.933 -14.701 -19.141 1.00 0.00 7 GLY A CA 6
ATOM 8086 C C . GLY A 1 7 ? -9.095 -13.836 -18.221 1.00 0.00 7 GLY A C 6
ATOM 8087 O O . GLY A 1 7 ? -9.512 -13.517 -17.108 1.00 0.00 7 GLY A O 6
ATOM 8091 N N . GLU A 1 8 ? -7.908 -13.457 -18.686 1.00 0.00 8 GLU A N 6
ATOM 8092 C CA . GLU A 1 8 ? -7.009 -12.626 -17.894 1.00 0.00 8 GLU A CA 6
ATOM 8093 C C . GLU A 1 8 ? -6.780 -11.277 -18.569 1.00 0.00 8 GLU A C 6
ATOM 8094 O O . GLU A 1 8 ? -6.982 -11.131 -19.776 1.00 0.00 8 GLU A O 6
ATOM 8106 N N . LEU A 1 9 ? -6.357 -10.293 -17.783 1.00 0.00 9 LEU A N 6
ATOM 8107 C CA . LEU A 1 9 ? -6.101 -8.954 -18.304 1.00 0.00 9 LEU A CA 6
ATOM 8108 C C . LEU A 1 9 ? -4.630 -8.583 -18.149 1.00 0.00 9 LEU A C 6
ATOM 8109 O O . LEU A 1 9 ? -3.932 -9.067 -17.259 1.00 0.00 9 LEU A O 6
ATOM 8125 N N . PRO A 1 10 ? -4.146 -7.700 -19.036 1.00 0.00 10 PRO A N 6
ATOM 8126 C CA . PRO A 1 10 ? -2.754 -7.241 -19.017 1.00 0.00 10 PRO A CA 6
ATOM 8127 C C . PRO A 1 10 ? -2.454 -6.349 -17.818 1.00 0.00 10 PRO A C 6
ATOM 8128 O O . PRO A 1 10 ? -1.454 -6.540 -17.125 1.00 0.00 10 PRO A O 6
ATOM 8139 N N . SER A 1 11 ? -3.325 -5.375 -17.577 1.00 0.00 11 SER A N 6
ATOM 8140 C CA . SER A 1 11 ? -3.151 -4.451 -16.462 1.00 0.00 11 SER A CA 6
ATOM 8141 C C . SER A 1 11 ? -3.565 -5.103 -15.147 1.00 0.00 11 SER A C 6
ATOM 8142 O O . SER A 1 11 ? -4.607 -5.752 -15.063 1.00 0.00 11 SER A O 6
ATOM 8150 N N . VAL A 1 12 ? -2.738 -4.926 -14.120 1.00 0.00 12 VAL A N 6
ATOM 8151 C CA . VAL A 1 12 ? -3.017 -5.496 -12.808 1.00 0.00 12 VAL A CA 6
ATOM 8152 C C . VAL A 1 12 ? -4.447 -5.198 -12.371 1.00 0.00 12 VAL A C 6
ATOM 8153 O O . VAL A 1 12 ? -4.989 -4.135 -12.672 1.00 0.00 12 VAL A O 6
ATOM 8166 N N . GLU A 1 13 ? -5.053 -6.143 -11.660 1.00 0.00 13 GLU A N 6
ATOM 8167 C CA . GLU A 1 13 ? -6.421 -5.981 -11.182 1.00 0.00 13 GLU A CA 6
ATOM 8168 C C . GLU A 1 13 ? -6.478 -4.993 -10.021 1.00 0.00 13 GLU A C 6
ATOM 8169 O O . GLU A 1 13 ? -6.463 -5.388 -8.856 1.00 0.00 13 GLU A O 6
ATOM 8181 N N . GLU A 1 14 ? -6.543 -3.706 -10.349 1.00 0.00 14 GLU A N 6
ATOM 8182 C CA . GLU A 1 14 ? -6.601 -2.662 -9.334 1.00 0.00 14 GLU A CA 6
ATOM 8183 C C . GLU A 1 14 ? -7.463 -3.098 -8.153 1.00 0.00 14 GLU A C 6
ATOM 8184 O O . GLU A 1 14 ? -8.596 -3.550 -8.329 1.00 0.00 14 GLU A O 6
ATOM 8196 N N . LEU A 1 15 ? -6.920 -2.961 -6.948 1.00 0.00 15 LEU A N 6
ATOM 8197 C CA . LEU A 1 15 ? -7.638 -3.341 -5.737 1.00 0.00 15 LEU A CA 6
ATOM 8198 C C . LEU A 1 15 ? -8.392 -2.150 -5.154 1.00 0.00 15 LEU A C 6
ATOM 8199 O O . LEU A 1 15 ? -7.788 -1.222 -4.613 1.00 0.00 15 LEU A O 6
ATOM 8215 N N . THR A 1 16 ? -9.716 -2.182 -5.266 1.00 0.00 16 THR A N 6
ATOM 8216 C CA . THR A 1 16 ? -10.553 -1.106 -4.750 1.00 0.00 16 THR A CA 6
ATOM 8217 C C . THR A 1 16 ? -11.461 -1.604 -3.632 1.00 0.00 16 THR A C 6
ATOM 8218 O O . THR A 1 16 ? -12.471 -2.262 -3.886 1.00 0.00 16 THR A O 6
ATOM 8229 N N . ILE A 1 17 ? -11.097 -1.286 -2.394 1.00 0.00 17 ILE A N 6
ATOM 8230 C CA . ILE A 1 17 ? -11.881 -1.701 -1.237 1.00 0.00 17 ILE A CA 6
ATOM 8231 C C . ILE A 1 17 ? -12.015 -0.564 -0.229 1.00 0.00 17 ILE A C 6
ATOM 8232 O O . ILE A 1 17 ? -11.018 -0.051 0.279 1.00 0.00 17 ILE A O 6
ATOM 8248 N N . ILE A 1 18 ? -13.254 -0.179 0.057 1.00 0.00 18 ILE A N 6
ATOM 8249 C CA . ILE A 1 18 ? -13.519 0.895 1.007 1.00 0.00 18 ILE A CA 6
ATOM 8250 C C . ILE A 1 18 ? -13.709 0.346 2.417 1.00 0.00 18 ILE A C 6
ATOM 8251 O O . ILE A 1 18 ? -14.414 -0.642 2.621 1.00 0.00 18 ILE A O 6
ATOM 8267 N N . LEU A 1 19 ? -13.076 0.995 3.388 1.00 0.00 19 LEU A N 6
ATOM 8268 C CA . LEU A 1 19 ? -13.176 0.574 4.781 1.00 0.00 19 LEU A CA 6
ATOM 8269 C C . LEU A 1 19 ? -14.168 1.447 5.544 1.00 0.00 19 LEU A C 6
ATOM 8270 O O . LEU A 1 19 ? -14.179 2.672 5.420 1.00 0.00 19 LEU A O 6
ATOM 8286 N N . PRO A 1 20 ? -15.021 0.803 6.355 1.00 0.00 20 PRO A N 6
ATOM 8287 C CA . PRO A 1 20 ? -16.031 1.501 7.156 1.00 0.00 20 PRO A CA 6
ATOM 8288 C C . PRO A 1 20 ? -15.412 2.312 8.289 1.00 0.00 20 PRO A C 6
ATOM 8289 O O . PRO A 1 20 ? -14.192 2.348 8.445 1.00 0.00 20 PRO A O 6
ATOM 8300 N N . GLU A 1 21 ? -16.263 2.962 9.078 1.00 0.00 21 GLU A N 6
ATOM 8301 C CA . GLU A 1 21 ? -15.798 3.773 10.197 1.00 0.00 21 GLU A CA 6
ATOM 8302 C C . GLU A 1 21 ? -15.725 2.944 11.477 1.00 0.00 21 GLU A C 6
ATOM 8303 O O . GLU A 1 21 ? -15.637 3.489 12.577 1.00 0.00 21 GLU A O 6
ATOM 8315 N N . ASP A 1 22 ? -15.761 1.625 11.323 1.00 0.00 22 ASP A N 6
ATOM 8316 C CA . ASP A 1 22 ? -15.699 0.720 12.464 1.00 0.00 22 ASP A CA 6
ATOM 8317 C C . ASP A 1 22 ? -14.303 0.124 12.609 1.00 0.00 22 ASP A C 6
ATOM 8318 O O . ASP A 1 22 ? -13.993 -0.519 13.613 1.00 0.00 22 ASP A O 6
ATOM 8327 N N . ILE A 1 23 ? -13.465 0.340 11.601 1.00 0.00 23 ILE A N 6
ATOM 8328 C CA . ILE A 1 23 ? -12.102 -0.177 11.616 1.00 0.00 23 ILE A CA 6
ATOM 8329 C C . ILE A 1 23 ? -11.109 0.905 12.026 1.00 0.00 23 ILE A C 6
ATOM 8330 O O . ILE A 1 23 ? -11.308 2.085 11.738 1.00 0.00 23 ILE A O 6
ATOM 8346 N N . GLU A 1 24 ? -10.037 0.494 12.697 1.00 0.00 24 GLU A N 6
ATOM 8347 C CA . GLU A 1 24 ? -9.012 1.429 13.145 1.00 0.00 24 GLU A CA 6
ATOM 8348 C C . GLU A 1 24 ? -7.786 1.367 12.239 1.00 0.00 24 GLU A C 6
ATOM 8349 O O . GLU A 1 24 ? -7.085 0.355 12.192 1.00 0.00 24 GLU A O 6
ATOM 8361 N N . LEU A 1 25 ? -7.532 2.456 11.521 1.00 0.00 25 LEU A N 6
ATOM 8362 C CA . LEU A 1 25 ? -6.391 2.527 10.616 1.00 0.00 25 LEU A CA 6
ATOM 8363 C C . LEU A 1 25 ? -5.135 2.974 11.356 1.00 0.00 25 LEU A C 6
ATOM 8364 O O . LEU A 1 25 ? -5.049 4.108 11.826 1.00 0.00 25 LEU A O 6
ATOM 8380 N N . LYS A 1 26 ? -4.161 2.075 11.455 1.00 0.00 26 LYS A N 6
ATOM 8381 C CA . LYS A 1 26 ? -2.907 2.377 12.135 1.00 0.00 26 LYS A CA 6
ATOM 8382 C C . LYS A 1 26 ? -1.887 2.960 11.162 1.00 0.00 26 LYS A C 6
ATOM 8383 O O . LYS A 1 26 ? -1.781 2.539 10.010 1.00 0.00 26 LYS A O 6
ATOM 8402 N N . PRO A 1 27 ? -1.118 3.951 11.635 1.00 0.00 27 PRO A N 6
ATOM 8403 C CA . PRO A 1 27 ? -0.091 4.612 10.823 1.00 0.00 27 PRO A CA 6
ATOM 8404 C C . PRO A 1 27 ? 1.095 3.698 10.532 1.00 0.00 27 PRO A C 6
ATOM 8405 O O . PRO A 1 27 ? 1.985 3.535 11.367 1.00 0.00 27 PRO A O 6
ATOM 8416 N N . LEU A 1 28 ? 1.101 3.105 9.344 1.00 0.00 28 LEU A N 6
ATOM 8417 C CA . LEU A 1 28 ? 2.178 2.207 8.942 1.00 0.00 28 LEU A CA 6
ATOM 8418 C C . LEU A 1 28 ? 3.430 2.993 8.567 1.00 0.00 28 LEU A C 6
ATOM 8419 O O . LEU A 1 28 ? 4.546 2.600 8.903 1.00 0.00 28 LEU A O 6
ATOM 8435 N N . GLY A 1 29 ? 3.236 4.108 7.869 1.00 0.00 29 GLY A N 6
ATOM 8436 C CA . GLY A 1 29 ? 4.358 4.933 7.462 1.00 0.00 29 GLY A CA 6
ATOM 8437 C C . GLY A 1 29 ? 3.949 6.039 6.509 1.00 0.00 29 GLY A C 6
ATOM 8438 O O . GLY A 1 29 ? 2.779 6.416 6.451 1.00 0.00 29 GLY A O 6
ATOM 8442 N N . MET A 1 30 ? 4.916 6.562 5.762 1.00 0.00 30 MET A N 6
ATOM 8443 C CA . MET A 1 30 ? 4.649 7.632 4.807 1.00 0.00 30 MET A CA 6
ATOM 8444 C C . MET A 1 30 ? 5.471 7.444 3.536 1.00 0.00 30 MET A C 6
ATOM 8445 O O . MET A 1 30 ? 6.626 7.023 3.588 1.00 0.00 30 MET A O 6
ATOM 8459 N N . VAL A 1 31 ? 4.867 7.758 2.394 1.00 0.00 31 VAL A N 6
ATOM 8460 C CA . VAL A 1 31 ? 5.543 7.624 1.110 1.00 0.00 31 VAL A CA 6
ATOM 8461 C C . VAL A 1 31 ? 6.921 8.274 1.144 1.00 0.00 31 VAL A C 6
ATOM 8462 O O . VAL A 1 31 ? 7.048 9.471 1.400 1.00 0.00 31 VAL A O 6
ATOM 8475 N N . SER A 1 32 ? 7.952 7.477 0.882 1.00 0.00 32 SER A N 6
ATOM 8476 C CA . SER A 1 32 ? 9.323 7.974 0.886 1.00 0.00 32 SER A CA 6
ATOM 8477 C C . SER A 1 32 ? 9.848 8.130 -0.538 1.00 0.00 32 SER A C 6
ATOM 8478 O O . SER A 1 32 ? 10.578 9.073 -0.842 1.00 0.00 32 SER A O 6
ATOM 8486 N N . SER A 1 33 ? 9.471 7.197 -1.407 1.00 0.00 33 SER A N 6
ATOM 8487 C CA . SER A 1 33 ? 9.906 7.228 -2.798 1.00 0.00 33 SER A CA 6
ATOM 8488 C C . SER A 1 33 ? 8.893 6.530 -3.700 1.00 0.00 33 SER A C 6
ATOM 8489 O O . SER A 1 33 ? 7.944 5.908 -3.221 1.00 0.00 33 SER A O 6
ATOM 8497 N N . ILE A 1 34 ? 9.100 6.639 -5.008 1.00 0.00 34 ILE A N 6
ATOM 8498 C CA . ILE A 1 34 ? 8.206 6.018 -5.977 1.00 0.00 34 ILE A CA 6
ATOM 8499 C C . ILE A 1 34 ? 8.992 5.330 -7.088 1.00 0.00 34 ILE A C 6
ATOM 8500 O O . ILE A 1 34 ? 9.866 5.935 -7.710 1.00 0.00 34 ILE A O 6
ATOM 8516 N N . ILE A 1 35 ? 8.674 4.063 -7.334 1.00 0.00 35 ILE A N 6
ATOM 8517 C CA . ILE A 1 35 ? 9.349 3.295 -8.372 1.00 0.00 35 ILE A CA 6
ATOM 8518 C C . ILE A 1 35 ? 8.674 3.489 -9.726 1.00 0.00 35 ILE A C 6
ATOM 8519 O O . ILE A 1 35 ? 7.500 3.849 -9.799 1.00 0.00 35 ILE A O 6
ATOM 8535 N N . GLU A 1 36 ? 9.425 3.246 -10.796 1.00 0.00 36 GLU A N 6
ATOM 8536 C CA . GLU A 1 36 ? 8.898 3.393 -12.147 1.00 0.00 36 GLU A CA 6
ATOM 8537 C C . GLU A 1 36 ? 7.411 3.051 -12.192 1.00 0.00 36 GLU A C 6
ATOM 8538 O O . GLU A 1 36 ? 6.601 3.829 -12.694 1.00 0.00 36 GLU A O 6
ATOM 8550 N N . GLN A 1 37 ? 7.063 1.882 -11.665 1.00 0.00 37 GLN A N 6
ATOM 8551 C CA . GLN A 1 37 ? 5.675 1.436 -11.646 1.00 0.00 37 GLN A CA 6
ATOM 8552 C C . GLN A 1 37 ? 5.171 1.286 -10.215 1.00 0.00 37 GLN A C 6
ATOM 8553 O O . GLN A 1 37 ? 4.024 1.619 -9.911 1.00 0.00 37 GLN A O 6
ATOM 8567 N N . LEU A 1 38 ? 6.034 0.783 -9.339 1.00 0.00 38 LEU A N 6
ATOM 8568 C CA . LEU A 1 38 ? 5.676 0.588 -7.938 1.00 0.00 38 LEU A CA 6
ATOM 8569 C C . LEU A 1 38 ? 5.963 1.845 -7.123 1.00 0.00 38 LEU A C 6
ATOM 8570 O O . LEU A 1 38 ? 6.559 2.799 -7.622 1.00 0.00 38 LEU A O 6
ATOM 8586 N N . VAL A 1 39 ? 5.536 1.838 -5.864 1.00 0.00 39 VAL A N 6
ATOM 8587 C CA . VAL A 1 39 ? 5.750 2.976 -4.978 1.00 0.00 39 VAL A CA 6
ATOM 8588 C C . VAL A 1 39 ? 6.437 2.546 -3.686 1.00 0.00 39 VAL A C 6
ATOM 8589 O O . VAL A 1 39 ? 6.123 1.495 -3.125 1.00 0.00 39 VAL A O 6
ATOM 8602 N N . ILE A 1 40 ? 7.374 3.363 -3.220 1.00 0.00 40 ILE A N 6
ATOM 8603 C CA . ILE A 1 40 ? 8.104 3.068 -1.994 1.00 0.00 40 ILE A CA 6
ATOM 8604 C C . ILE A 1 40 ? 7.516 3.825 -0.808 1.00 0.00 40 ILE A C 6
ATOM 8605 O O . ILE A 1 40 ? 7.241 5.022 -0.897 1.00 0.00 40 ILE A O 6
ATOM 8621 N N . ILE A 1 41 ? 7.327 3.119 0.302 1.00 0.00 41 ILE A N 6
ATOM 8622 C CA . ILE A 1 41 ? 6.774 3.726 1.507 1.00 0.00 41 ILE A CA 6
ATOM 8623 C C . ILE A 1 41 ? 7.677 3.479 2.711 1.00 0.00 41 ILE A C 6
ATOM 8624 O O . ILE A 1 41 ? 8.012 2.337 3.024 1.00 0.00 41 ILE A O 6
ATOM 8640 N N . GLU A 1 42 ? 8.067 4.558 3.382 1.00 0.00 42 GLU A N 6
ATOM 8641 C CA . GLU A 1 42 ? 8.931 4.458 4.553 1.00 0.00 42 GLU A CA 6
ATOM 8642 C C . GLU A 1 42 ? 8.109 4.231 5.818 1.00 0.00 42 GLU A C 6
ATOM 8643 O O . GLU A 1 42 ? 6.986 4.721 5.937 1.00 0.00 42 GLU A O 6
ATOM 8655 N N . SER A 1 43 ? 8.677 3.485 6.760 1.00 0.00 43 SER A N 6
ATOM 8656 C CA . SER A 1 43 ? 7.996 3.189 8.015 1.00 0.00 43 SER A CA 6
ATOM 8657 C C . SER A 1 43 ? 8.603 3.988 9.164 1.00 0.00 43 SER A C 6
ATOM 8658 O O . SER A 1 43 ? 9.734 4.464 9.073 1.00 0.00 43 SER A O 6
ATOM 8666 N N . MET A 1 44 ? 7.842 4.129 10.245 1.00 0.00 44 MET A N 6
ATOM 8667 C CA . MET A 1 44 ? 8.305 4.869 11.413 1.00 0.00 44 MET A CA 6
ATOM 8668 C C . MET A 1 44 ? 8.711 3.917 12.534 1.00 0.00 44 MET A C 6
ATOM 8669 O O . MET A 1 44 ? 9.895 3.765 12.836 1.00 0.00 44 MET A O 6
ATOM 8683 N N . THR A 1 45 ? 7.720 3.277 13.148 1.00 0.00 45 THR A N 6
ATOM 8684 C CA . THR A 1 45 ? 7.974 2.342 14.236 1.00 0.00 45 THR A CA 6
ATOM 8685 C C . THR A 1 45 ? 6.683 1.677 14.702 1.00 0.00 45 THR A C 6
ATOM 8686 O O . THR A 1 45 ? 5.595 2.030 14.251 1.00 0.00 45 THR A O 6
ATOM 8697 N N . ASN A 1 46 ? 6.813 0.714 15.609 1.00 0.00 46 ASN A N 6
ATOM 8698 C CA . ASN A 1 46 ? 5.655 0.000 16.136 1.00 0.00 46 ASN A CA 6
ATOM 8699 C C . ASN A 1 46 ? 4.861 -0.655 15.010 1.00 0.00 46 ASN A C 6
ATOM 8700 O O . ASN A 1 46 ? 3.643 -0.811 15.104 1.00 0.00 46 ASN A O 6
ATOM 8711 N N . LEU A 1 47 ? 5.559 -1.038 13.946 1.00 0.00 47 LEU A N 6
ATOM 8712 C CA . LEU A 1 47 ? 4.919 -1.677 12.802 1.00 0.00 47 LEU A CA 6
ATOM 8713 C C . LEU A 1 47 ? 4.715 -3.167 13.054 1.00 0.00 47 LEU A C 6
ATOM 8714 O O . LEU A 1 47 ? 5.646 -3.898 13.394 1.00 0.00 47 LEU A O 6
ATOM 8730 N N . PRO A 1 48 ? 3.468 -3.631 12.884 1.00 0.00 48 PRO A N 6
ATOM 8731 C CA . PRO A 1 48 ? 3.113 -5.039 13.086 1.00 0.00 48 PRO A CA 6
ATOM 8732 C C . PRO A 1 48 ? 3.702 -5.945 12.010 1.00 0.00 48 PRO A C 6
ATOM 8733 O O . PRO A 1 48 ? 4.070 -5.501 10.923 1.00 0.00 48 PRO A O 6
ATOM 8744 N N . PRO A 1 49 ? 3.794 -7.248 12.318 1.00 0.00 49 PRO A N 6
ATOM 8745 C CA . PRO A 1 49 ? 4.337 -8.244 11.390 1.00 0.00 49 PRO A CA 6
ATOM 8746 C C . PRO A 1 49 ? 3.416 -8.490 10.200 1.00 0.00 49 PRO A C 6
ATOM 8747 O O . PRO A 1 49 ? 2.673 -9.471 10.170 1.00 0.00 49 PRO A O 6
ATOM 8758 N N . VAL A 1 50 ? 3.471 -7.594 9.220 1.00 0.00 50 VAL A N 6
ATOM 8759 C CA . VAL A 1 50 ? 2.642 -7.715 8.026 1.00 0.00 50 VAL A CA 6
ATOM 8760 C C . VAL A 1 50 ? 3.452 -8.243 6.847 1.00 0.00 50 VAL A C 6
ATOM 8761 O O . VAL A 1 50 ? 4.553 -7.768 6.575 1.00 0.00 50 VAL A O 6
ATOM 8774 N N . ASN A 1 51 ? 2.897 -9.230 6.151 1.00 0.00 51 ASN A N 6
ATOM 8775 C CA . ASN A 1 51 ? 3.567 -9.824 5.000 1.00 0.00 51 ASN A CA 6
ATOM 8776 C C . ASN A 1 51 ? 3.091 -9.180 3.701 1.00 0.00 51 ASN A C 6
ATOM 8777 O O . ASN A 1 51 ? 2.191 -8.341 3.707 1.00 0.00 51 ASN A O 6
ATOM 8788 N N . GLU A 1 52 ? 3.702 -9.580 2.590 1.00 0.00 52 GLU A N 6
ATOM 8789 C CA . GLU A 1 52 ? 3.340 -9.042 1.284 1.00 0.00 52 GLU A CA 6
ATOM 8790 C C . GLU A 1 52 ? 1.831 -9.110 1.066 1.00 0.00 52 GLU A C 6
ATOM 8791 O O . GLU A 1 52 ? 1.209 -8.131 0.655 1.00 0.00 52 GLU A O 6
ATOM 8803 N N . GLU A 1 53 ? 1.251 -10.273 1.345 1.00 0.00 53 GLU A N 6
ATOM 8804 C CA . GLU A 1 53 ? -0.185 -10.469 1.178 1.00 0.00 53 GLU A CA 6
ATOM 8805 C C . GLU A 1 53 ? -0.970 -9.374 1.894 1.00 0.00 53 GLU A C 6
ATOM 8806 O O . GLU A 1 53 ? -2.156 -9.172 1.633 1.00 0.00 53 GLU A O 6
ATOM 8818 N N . THR A 1 54 ? -0.300 -8.668 2.800 1.00 0.00 54 THR A N 6
ATOM 8819 C CA . THR A 1 54 ? -0.933 -7.595 3.555 1.00 0.00 54 THR A CA 6
ATOM 8820 C C . THR A 1 54 ? -1.379 -6.464 2.635 1.00 0.00 54 THR A C 6
ATOM 8821 O O . THR A 1 54 ? -0.611 -5.996 1.794 1.00 0.00 54 THR A O 6
ATOM 8832 N N . VAL A 1 55 ? -2.624 -6.029 2.800 1.00 0.00 55 VAL A N 6
ATOM 8833 C CA . VAL A 1 55 ? -3.171 -4.950 1.985 1.00 0.00 55 VAL A CA 6
ATOM 8834 C C . VAL A 1 55 ? -2.971 -3.597 2.658 1.00 0.00 55 VAL A C 6
ATOM 8835 O O . VAL A 1 55 ? -3.245 -3.438 3.848 1.00 0.00 55 VAL A O 6
ATOM 8848 N N . ILE A 1 56 ? -2.491 -2.625 1.889 1.00 0.00 56 ILE A N 6
ATOM 8849 C CA . ILE A 1 56 ? -2.256 -1.285 2.411 1.00 0.00 56 ILE A CA 6
ATOM 8850 C C . ILE A 1 56 ? -3.409 -0.350 2.064 1.00 0.00 56 ILE A C 6
ATOM 8851 O O . ILE A 1 56 ? -3.770 -0.198 0.897 1.00 0.00 56 ILE A O 6
ATOM 8867 N N . PHE A 1 57 ? -3.984 0.277 3.085 1.00 0.00 57 PHE A N 6
ATOM 8868 C CA . PHE A 1 57 ? -5.096 1.199 2.889 1.00 0.00 57 PHE A CA 6
ATOM 8869 C C . PHE A 1 57 ? -4.607 2.644 2.860 1.00 0.00 57 PHE A C 6
ATOM 8870 O O . PHE A 1 57 ? -3.615 2.988 3.503 1.00 0.00 57 PHE A O 6
ATOM 8887 N N . LYS A 1 58 ? -5.309 3.485 2.110 1.00 0.00 58 LYS A N 6
ATOM 8888 C CA . LYS A 1 58 ? -4.949 4.893 1.996 1.00 0.00 58 LYS A CA 6
ATOM 8889 C C . LYS A 1 58 ? -5.570 5.707 3.126 1.00 0.00 58 LYS A C 6
ATOM 8890 O O . LYS A 1 58 ? -6.339 5.182 3.931 1.00 0.00 58 LYS A O 6
ATOM 8909 N N . SER A 1 59 ? -5.233 6.992 3.179 1.00 0.00 59 SER A N 6
ATOM 8910 C CA . SER A 1 59 ? -5.757 7.877 4.213 1.00 0.00 59 SER A CA 6
ATOM 8911 C C . SER A 1 59 ? -7.258 8.086 4.040 1.00 0.00 59 SER A C 6
ATOM 8912 O O . SER A 1 59 ? -7.960 8.438 4.988 1.00 0.00 59 SER A O 6
ATOM 8920 N N . ASP A 1 60 ? -7.743 7.865 2.824 1.00 0.00 60 ASP A N 6
ATOM 8921 C CA . ASP A 1 60 ? -9.162 8.027 2.525 1.00 0.00 60 ASP A CA 6
ATOM 8922 C C . ASP A 1 60 ? -9.902 6.700 2.668 1.00 0.00 60 ASP A C 6
ATOM 8923 O O . ASP A 1 60 ? -10.968 6.508 2.083 1.00 0.00 60 ASP A O 6
ATOM 8932 N N . ARG A 1 61 ? -9.328 5.789 3.446 1.00 0.00 61 ARG A N 6
ATOM 8933 C CA . ARG A 1 61 ? -9.932 4.480 3.664 1.00 0.00 61 ARG A CA 6
ATOM 8934 C C . ARG A 1 61 ? -10.109 3.737 2.342 1.00 0.00 61 ARG A C 6
ATOM 8935 O O . ARG A 1 61 ? -11.079 3.003 2.158 1.00 0.00 61 ARG A O 6
ATOM 8956 N N . GLN A 1 62 ? -9.164 3.934 1.428 1.00 0.00 62 GLN A N 6
ATOM 8957 C CA . GLN A 1 62 ? -9.217 3.283 0.124 1.00 0.00 62 GLN A CA 6
ATOM 8958 C C . GLN A 1 62 ? -7.996 2.395 -0.091 1.00 0.00 62 GLN A C 6
ATOM 8959 O O . GLN A 1 62 ? -6.860 2.870 -0.072 1.00 0.00 62 GLN A O 6
ATOM 8973 N N . ALA A 1 63 ? -8.237 1.104 -0.294 1.00 0.00 63 ALA A N 6
ATOM 8974 C CA . ALA A 1 63 ? -7.157 0.151 -0.514 1.00 0.00 63 ALA A CA 6
ATOM 8975 C C . ALA A 1 63 ? -6.233 0.617 -1.634 1.00 0.00 63 ALA A C 6
ATOM 8976 O O . ALA A 1 63 ? -6.589 0.558 -2.810 1.00 0.00 63 ALA A O 6
ATOM 8983 N N . ALA A 1 64 ? -5.044 1.080 -1.260 1.00 0.00 64 ALA A N 6
ATOM 8984 C CA . ALA A 1 64 ? -4.069 1.555 -2.233 1.00 0.00 64 ALA A CA 6
ATOM 8985 C C . ALA A 1 64 ? -3.507 0.400 -3.056 1.00 0.00 64 ALA A C 6
ATOM 8986 O O . ALA A 1 64 ? -3.253 0.542 -4.251 1.00 0.00 64 ALA A O 6
ATOM 8993 N N . GLY A 1 65 ? -3.315 -0.744 -2.407 1.00 0.00 65 GLY A N 6
ATOM 8994 C CA . GLY A 1 65 ? -2.784 -1.907 -3.094 1.00 0.00 65 GLY A CA 6
ATOM 8995 C C . GLY A 1 65 ? -2.039 -2.842 -2.162 1.00 0.00 65 GLY A C 6
ATOM 8996 O O . GLY A 1 65 ? -1.598 -2.437 -1.086 1.00 0.00 65 GLY A O 6
ATOM 9000 N N . LYS A 1 66 ? -1.899 -4.097 -2.573 1.00 0.00 66 LYS A N 6
ATOM 9001 C CA . LYS A 1 66 ? -1.203 -5.094 -1.767 1.00 0.00 66 LYS A CA 6
ATOM 9002 C C . LYS A 1 66 ? 0.307 -4.983 -1.950 1.00 0.00 66 LYS A C 6
ATOM 9003 O O . LYS A 1 66 ? 0.794 -4.788 -3.063 1.00 0.00 66 LYS A O 6
ATOM 9022 N N . ILE A 1 67 ? 1.042 -5.109 -0.850 1.00 0.00 67 ILE A N 6
ATOM 9023 C CA . ILE A 1 67 ? 2.496 -5.025 -0.890 1.00 0.00 67 ILE A CA 6
ATOM 9024 C C . ILE A 1 67 ? 3.061 -5.822 -2.060 1.00 0.00 67 ILE A C 6
ATOM 9025 O O . ILE A 1 67 ? 2.589 -6.918 -2.365 1.00 0.00 67 ILE A O 6
ATOM 9041 N N . PHE A 1 68 ? 4.076 -5.266 -2.713 1.00 0.00 68 PHE A N 6
ATOM 9042 C CA . PHE A 1 68 ? 4.707 -5.926 -3.851 1.00 0.00 68 PHE A CA 6
ATOM 9043 C C . PHE A 1 68 ? 6.125 -6.369 -3.505 1.00 0.00 68 PHE A C 6
ATOM 9044 O O . PHE A 1 68 ? 6.665 -7.289 -4.117 1.00 0.00 68 PHE A O 6
ATOM 9061 N N . GLU A 1 69 ? 6.722 -5.705 -2.519 1.00 0.00 69 GLU A N 6
ATOM 9062 C CA . GLU A 1 69 ? 8.078 -6.030 -2.093 1.00 0.00 69 GLU A CA 6
ATOM 9063 C C . GLU A 1 69 ? 8.451 -5.258 -0.831 1.00 0.00 69 GLU A C 6
ATOM 9064 O O . GLU A 1 69 ? 7.941 -4.164 -0.586 1.00 0.00 69 GLU A O 6
ATOM 9076 N N . ILE A 1 70 ? 9.344 -5.835 -0.033 1.00 0.00 70 ILE A N 6
ATOM 9077 C CA . ILE A 1 70 ? 9.785 -5.201 1.203 1.00 0.00 70 ILE A CA 6
ATOM 9078 C C . ILE A 1 70 ? 11.304 -5.255 1.336 1.00 0.00 70 ILE A C 6
ATOM 9079 O O . ILE A 1 70 ? 11.911 -6.318 1.210 1.00 0.00 70 ILE A O 6
ATOM 9095 N N . PHE A 1 71 ? 11.911 -4.101 1.593 1.00 0.00 71 PHE A N 6
ATOM 9096 C CA . PHE A 1 71 ? 13.359 -4.016 1.745 1.00 0.00 71 PHE A CA 6
ATOM 9097 C C . PHE A 1 71 ? 13.731 -3.095 2.903 1.00 0.00 71 PHE A C 6
ATOM 9098 O O . PHE A 1 71 ? 12.898 -2.339 3.402 1.00 0.00 71 PHE A O 6
ATOM 9115 N N . GLY A 1 72 ? 14.989 -3.166 3.327 1.00 0.00 72 GLY A N 6
ATOM 9116 C CA . GLY A 1 72 ? 15.451 -2.335 4.423 1.00 0.00 72 GLY A CA 6
ATOM 9117 C C . GLY A 1 72 ? 15.667 -3.125 5.698 1.00 0.00 72 GLY A C 6
ATOM 9118 O O . GLY A 1 72 ? 15.675 -4.356 5.697 1.00 0.00 72 GLY A O 6
ATOM 9122 N N . PRO A 1 73 ? 15.850 -2.410 6.818 1.00 0.00 73 PRO A N 6
ATOM 9123 C CA . PRO A 1 73 ? 16.072 -3.032 8.127 1.00 0.00 73 PRO A CA 6
ATOM 9124 C C . PRO A 1 73 ? 14.823 -3.727 8.658 1.00 0.00 73 PRO A C 6
ATOM 9125 O O . PRO A 1 73 ? 13.881 -3.989 7.910 1.00 0.00 73 PRO A O 6
ATOM 9136 N N . VAL A 1 74 ? 14.822 -4.024 9.954 1.00 0.00 74 VAL A N 6
ATOM 9137 C CA . VAL A 1 74 ? 13.688 -4.687 10.585 1.00 0.00 74 VAL A CA 6
ATOM 9138 C C . VAL A 1 74 ? 12.870 -3.706 11.417 1.00 0.00 74 VAL A C 6
ATOM 9139 O O . VAL A 1 74 ? 11.739 -3.997 11.804 1.00 0.00 74 VAL A O 6
ATOM 9152 N N . ALA A 1 75 ? 13.451 -2.542 11.689 1.00 0.00 75 ALA A N 6
ATOM 9153 C CA . ALA A 1 75 ? 12.775 -1.516 12.473 1.00 0.00 75 ALA A CA 6
ATOM 9154 C C . ALA A 1 75 ? 12.329 -0.355 11.590 1.00 0.00 75 ALA A C 6
ATOM 9155 O O . ALA A 1 75 ? 11.295 0.266 11.840 1.00 0.00 75 ALA A O 6
ATOM 9162 N N . HIS A 1 76 ? 13.114 -0.068 10.557 1.00 0.00 76 HIS A N 6
ATOM 9163 C CA . HIS A 1 76 ? 12.799 1.019 9.637 1.00 0.00 76 HIS A CA 6
ATOM 9164 C C . HIS A 1 76 ? 12.773 0.520 8.195 1.00 0.00 76 HIS A C 6
ATOM 9165 O O . HIS A 1 76 ? 13.377 1.109 7.298 1.00 0.00 76 HIS A O 6
ATOM 9179 N N . PRO A 1 77 ? 12.059 -0.592 7.966 1.00 0.00 77 PRO A N 6
ATOM 9180 C CA . PRO A 1 77 ? 11.938 -1.195 6.635 1.00 0.00 77 PRO A CA 6
ATOM 9181 C C . PRO A 1 77 ? 11.100 -0.343 5.687 1.00 0.00 77 PRO A C 6
ATOM 9182 O O . PRO A 1 77 ? 10.553 0.687 6.081 1.00 0.00 77 PRO A O 6
ATOM 9193 N N . PHE A 1 78 ? 11.004 -0.780 4.436 1.00 0.00 78 PHE A N 6
ATOM 9194 C CA . PHE A 1 78 ? 10.232 -0.058 3.431 1.00 0.00 78 PHE A CA 6
ATOM 9195 C C . PHE A 1 78 ? 9.370 -1.016 2.615 1.00 0.00 78 PHE A C 6
ATOM 9196 O O . PHE A 1 78 ? 9.861 -2.013 2.085 1.00 0.00 78 PHE A O 6
ATOM 9213 N N . TYR A 1 79 ? 8.081 -0.706 2.519 1.00 0.00 79 TYR A N 6
ATOM 9214 C CA . TYR A 1 79 ? 7.149 -1.541 1.771 1.00 0.00 79 TYR A CA 6
ATOM 9215 C C . TYR A 1 79 ? 6.884 -0.955 0.387 1.00 0.00 79 TYR A C 6
ATOM 9216 O O . TYR A 1 79 ? 6.836 0.263 0.214 1.00 0.00 79 TYR A O 6
ATOM 9234 N N . VAL A 1 80 ? 6.710 -1.833 -0.596 1.00 0.00 80 VAL A N 6
ATOM 9235 C CA . VAL A 1 80 ? 6.448 -1.405 -1.965 1.00 0.00 80 VAL A CA 6
ATOM 9236 C C . VAL A 1 80 ? 5.006 -1.696 -2.365 1.00 0.00 80 VAL A C 6
ATOM 9237 O O . VAL A 1 80 ? 4.407 -2.668 -1.904 1.00 0.00 80 VAL A O 6
ATOM 9250 N N . LEU A 1 81 ? 4.454 -0.848 -3.226 1.00 0.00 81 LEU A N 6
ATOM 9251 C CA . LEU A 1 81 ? 3.081 -1.014 -3.690 1.00 0.00 81 LEU A CA 6
ATOM 9252 C C . LEU A 1 81 ? 3.044 -1.323 -5.184 1.00 0.00 81 LEU A C 6
ATOM 9253 O O . LEU A 1 81 ? 3.833 -0.781 -5.959 1.00 0.00 81 LEU A O 6
ATOM 9269 N N . ARG A 1 82 ? 2.123 -2.194 -5.580 1.00 0.00 82 ARG A N 6
ATOM 9270 C CA . ARG A 1 82 ? 1.982 -2.573 -6.981 1.00 0.00 82 ARG A CA 6
ATOM 9271 C C . ARG A 1 82 ? 1.106 -1.573 -7.730 1.00 0.00 82 ARG A C 6
ATOM 9272 O O . ARG A 1 82 ? 0.104 -1.092 -7.201 1.00 0.00 82 ARG A O 6
ATOM 9293 N N . PHE A 1 83 ? 1.492 -1.265 -8.964 1.00 0.00 83 PHE A N 6
ATOM 9294 C CA . PHE A 1 83 ? 0.743 -0.321 -9.785 1.00 0.00 83 PHE A CA 6
ATOM 9295 C C . PHE A 1 83 ? 1.143 -0.440 -11.253 1.00 0.00 83 PHE A C 6
ATOM 9296 O O . PHE A 1 83 ? 2.327 -0.499 -11.581 1.00 0.00 83 PHE A O 6
ATOM 9313 N N . ASN A 1 84 ? 0.146 -0.475 -12.131 1.00 0.00 84 ASN A N 6
ATOM 9314 C CA . ASN A 1 84 ? 0.393 -0.589 -13.564 1.00 0.00 84 ASN A CA 6
ATOM 9315 C C . ASN A 1 84 ? 1.368 0.487 -14.034 1.00 0.00 84 ASN A C 6
ATOM 9316 O O . ASN A 1 84 ? 2.466 0.183 -14.499 1.00 0.00 84 ASN A O 6
ATOM 9327 N N . SER A 1 85 ? 0.958 1.745 -13.909 1.00 0.00 85 SER A N 6
ATOM 9328 C CA . SER A 1 85 ? 1.792 2.866 -14.324 1.00 0.00 85 SER A CA 6
ATOM 9329 C C . SER A 1 85 ? 1.600 4.060 -13.394 1.00 0.00 85 SER A C 6
ATOM 9330 O O . SER A 1 85 ? 0.736 4.046 -12.518 1.00 0.00 85 SER A O 6
ATOM 9338 N N . SER A 1 86 ? 2.413 5.094 -13.592 1.00 0.00 86 SER A N 6
ATOM 9339 C CA . SER A 1 86 ? 2.336 6.295 -12.770 1.00 0.00 86 SER A CA 6
ATOM 9340 C C . SER A 1 86 ? 0.895 6.781 -12.651 1.00 0.00 86 SER A C 6
ATOM 9341 O O . SER A 1 86 ? 0.421 7.093 -11.559 1.00 0.00 86 SER A O 6
ATOM 9349 N N . ASP A 1 87 ? 0.203 6.843 -13.784 1.00 0.00 87 ASP A N 6
ATOM 9350 C CA . ASP A 1 87 ? -1.185 7.290 -13.809 1.00 0.00 87 ASP A CA 6
ATOM 9351 C C . ASP A 1 87 ? -1.993 6.615 -12.706 1.00 0.00 87 ASP A C 6
ATOM 9352 O O . ASP A 1 87 ? -2.718 7.275 -11.961 1.00 0.00 87 ASP A O 6
ATOM 9361 N N . HIS A 1 88 ? -1.864 5.296 -12.607 1.00 0.00 88 HIS A N 6
ATOM 9362 C CA . HIS A 1 88 ? -2.583 4.531 -11.594 1.00 0.00 88 HIS A CA 6
ATOM 9363 C C . HIS A 1 88 ? -2.445 5.182 -10.222 1.00 0.00 88 HIS A C 6
ATOM 9364 O O . HIS A 1 88 ? -3.434 5.378 -9.515 1.00 0.00 88 HIS A O 6
ATOM 9378 N N . ILE A 1 89 ? -1.213 5.514 -9.851 1.00 0.00 89 ILE A N 6
ATOM 9379 C CA . ILE A 1 89 ? -0.946 6.143 -8.564 1.00 0.00 89 ILE A CA 6
ATOM 9380 C C . ILE A 1 89 ? -1.524 7.553 -8.510 1.00 0.00 89 ILE A C 6
ATOM 9381 O O . ILE A 1 89 ? -2.385 7.851 -7.683 1.00 0.00 89 ILE A O 6
ATOM 9397 N N . GLU A 1 90 ? -1.046 8.417 -9.401 1.00 0.00 90 GLU A N 6
ATOM 9398 C CA . GLU A 1 90 ? -1.518 9.796 -9.455 1.00 0.00 90 GLU A CA 6
ATOM 9399 C C . GLU A 1 90 ? -3.016 9.871 -9.178 1.00 0.00 90 GLU A C 6
ATOM 9400 O O . GLU A 1 90 ? -3.496 10.812 -8.547 1.00 0.00 90 GLU A O 6
ATOM 9412 N N . SER A 1 91 ? -3.751 8.871 -9.656 1.00 0.00 91 SER A N 6
ATOM 9413 C CA . SER A 1 91 ? -5.195 8.824 -9.465 1.00 0.00 91 SER A CA 6
ATOM 9414 C C . SER A 1 91 ? -5.541 8.540 -8.006 1.00 0.00 91 SER A C 6
ATOM 9415 O O . SER A 1 91 ? -6.349 9.243 -7.398 1.00 0.00 91 SER A O 6
ATOM 9423 N N . LYS A 1 92 ? -4.924 7.503 -7.450 1.00 0.00 92 LYS A N 6
ATOM 9424 C CA . LYS A 1 92 ? -5.163 7.124 -6.062 1.00 0.00 92 LYS A CA 6
ATOM 9425 C C . LYS A 1 92 ? -4.953 8.312 -5.129 1.00 0.00 92 LYS A C 6
ATOM 9426 O O . LYS A 1 92 ? -5.654 8.460 -4.129 1.00 0.00 92 LYS A O 6
ATOM 9445 N N . GLY A 1 93 ? -3.984 9.158 -5.465 1.00 0.00 93 GLY A N 6
ATOM 9446 C CA . GLY A 1 93 ? -3.701 10.324 -4.647 1.00 0.00 93 GLY A CA 6
ATOM 9447 C C . GLY A 1 93 ? -2.451 10.152 -3.807 1.00 0.00 93 GLY A C 6
ATOM 9448 O O . GLY A 1 93 ? -2.106 11.026 -3.011 1.00 0.00 93 GLY A O 6
ATOM 9452 N N . ILE A 1 94 ? -1.773 9.023 -3.982 1.00 0.00 94 ILE A N 6
ATOM 9453 C CA . ILE A 1 94 ? -0.555 8.740 -3.232 1.00 0.00 94 ILE A CA 6
ATOM 9454 C C . ILE A 1 94 ? 0.612 9.579 -3.743 1.00 0.00 94 ILE A C 6
ATOM 9455 O O . ILE A 1 94 ? 0.792 9.743 -4.949 1.00 0.00 94 ILE A O 6
ATOM 9471 N N . LYS A 1 95 ? 1.404 10.106 -2.815 1.00 0.00 95 LYS A N 6
ATOM 9472 C CA . LYS A 1 95 ? 2.557 10.926 -3.170 1.00 0.00 95 LYS A CA 6
ATOM 9473 C C . LYS A 1 95 ? 3.520 11.047 -1.993 1.00 0.00 95 LYS A C 6
ATOM 9474 O O . LYS A 1 95 ? 3.202 10.644 -0.874 1.00 0.00 95 LYS A O 6
ATOM 9493 N N . ILE A 1 96 ? 4.697 11.607 -2.253 1.00 0.00 96 ILE A N 6
ATOM 9494 C CA . ILE A 1 96 ? 5.704 11.784 -1.215 1.00 0.00 96 ILE A CA 6
ATOM 9495 C C . ILE A 1 96 ? 5.125 12.511 -0.006 1.00 0.00 96 ILE A C 6
ATOM 9496 O O . ILE A 1 96 ? 4.301 13.414 -0.146 1.00 0.00 96 ILE A O 6
ATOM 9512 N N . LYS A 1 97 ? 5.565 12.112 1.183 1.00 0.00 97 LYS A N 6
ATOM 9513 C CA . LYS A 1 97 ? 5.094 12.727 2.419 1.00 0.00 97 LYS A CA 6
ATOM 9514 C C . LYS A 1 97 ? 3.621 12.410 2.657 1.00 0.00 97 LYS A C 6
ATOM 9515 O O . LYS A 1 97 ? 2.877 13.236 3.185 1.00 0.00 97 LYS A O 6
ATOM 9534 N N . GLU A 1 98 ? 3.208 11.209 2.265 1.00 0.00 98 GLU A N 6
ATOM 9535 C CA . GLU A 1 98 ? 1.823 10.784 2.437 1.00 0.00 98 GLU A CA 6
ATOM 9536 C C . GLU A 1 98 ? 1.730 9.617 3.416 1.00 0.00 98 GLU A C 6
ATOM 9537 O O . GLU A 1 98 ? 2.191 8.512 3.130 1.00 0.00 98 GLU A O 6
ATOM 9549 N N . THR A 1 99 ? 1.130 9.871 4.575 1.00 0.00 99 THR A N 6
ATOM 9550 C CA . THR A 1 99 ? 0.977 8.844 5.598 1.00 0.00 99 THR A CA 6
ATOM 9551 C C . THR A 1 99 ? -0.075 7.818 5.193 1.00 0.00 99 THR A C 6
ATOM 9552 O O . THR A 1 99 ? -1.171 8.175 4.763 1.00 0.00 99 THR A O 6
ATOM 9563 N N . MET A 1 100 ? 0.266 6.541 5.334 1.00 0.00 100 MET A N 6
ATOM 9564 C CA . MET A 1 100 ? -0.651 5.462 4.984 1.00 0.00 100 MET A CA 6
ATOM 9565 C C . MET A 1 100 ? -1.032 4.651 6.219 1.00 0.00 100 MET A C 6
ATOM 9566 O O . MET A 1 100 ? -0.479 4.852 7.300 1.00 0.00 100 MET A O 6
ATOM 9580 N N . TYR A 1 101 ? -1.979 3.735 6.050 1.00 0.00 101 TYR A N 6
ATOM 9581 C CA . TYR A 1 101 ? -2.436 2.896 7.151 1.00 0.00 101 TYR A CA 6
ATOM 9582 C C . TYR A 1 101 ? -2.891 1.531 6.644 1.00 0.00 101 TYR A C 6
ATOM 9583 O O . TYR A 1 101 ? -3.020 1.315 5.438 1.00 0.00 101 TYR A O 6
ATOM 9601 N N . PHE A 1 102 ? -3.135 0.613 7.573 1.00 0.00 102 PHE A N 6
ATOM 9602 C CA . PHE A 1 102 ? -3.576 -0.732 7.221 1.00 0.00 102 PHE A CA 6
ATOM 9603 C C . PHE A 1 102 ? -4.724 -1.181 8.122 1.00 0.00 102 PHE A C 6
ATOM 9604 O O . PHE A 1 102 ? -5.080 -0.495 9.079 1.00 0.00 102 PHE A O 6
ATOM 9621 N N . ALA A 1 103 ? -5.298 -2.336 7.806 1.00 0.00 103 ALA A N 6
ATOM 9622 C CA . ALA A 1 103 ? -6.404 -2.878 8.586 1.00 0.00 103 ALA A CA 6
ATOM 9623 C C . ALA A 1 103 ? -6.188 -4.356 8.891 1.00 0.00 103 ALA A C 6
ATOM 9624 O O . ALA A 1 103 ? -5.510 -5.062 8.143 1.00 0.00 103 ALA A O 6
ATOM 9631 N N . GLY A 1 1 ? 2.809 -11.482 -22.806 1.00 0.00 1 GLY A N 7
ATOM 9632 C CA . GLY A 1 1 ? 2.058 -12.688 -22.510 1.00 0.00 1 GLY A CA 7
ATOM 9633 C C . GLY A 1 1 ? 2.051 -13.666 -23.667 1.00 0.00 1 GLY A C 7
ATOM 9634 O O . GLY A 1 1 ? 3.072 -14.278 -23.978 1.00 0.00 1 GLY A O 7
ATOM 9638 N N . SER A 1 2 ? 0.895 -13.815 -24.308 1.00 0.00 2 SER A N 7
ATOM 9639 C CA . SER A 1 2 ? 0.758 -14.730 -25.434 1.00 0.00 2 SER A CA 7
ATOM 9640 C C . SER A 1 2 ? -0.292 -14.225 -26.419 1.00 0.00 2 SER A C 7
ATOM 9641 O O . SER A 1 2 ? -1.229 -13.524 -26.039 1.00 0.00 2 SER A O 7
ATOM 9649 N N . SER A 1 3 ? -0.128 -14.589 -27.687 1.00 0.00 3 SER A N 7
ATOM 9650 C CA . SER A 1 3 ? -1.059 -14.170 -28.729 1.00 0.00 3 SER A CA 7
ATOM 9651 C C . SER A 1 3 ? -2.478 -14.627 -28.404 1.00 0.00 3 SER A C 7
ATOM 9652 O O . SER A 1 3 ? -2.883 -15.733 -28.758 1.00 0.00 3 SER A O 7
ATOM 9660 N N . GLY A 1 4 ? -3.230 -13.764 -27.727 1.00 0.00 4 GLY A N 7
ATOM 9661 C CA . GLY A 1 4 ? -4.596 -14.095 -27.365 1.00 0.00 4 GLY A CA 7
ATOM 9662 C C . GLY A 1 4 ? -4.720 -14.546 -25.923 1.00 0.00 4 GLY A C 7
ATOM 9663 O O . GLY A 1 4 ? -5.445 -15.495 -25.622 1.00 0.00 4 GLY A O 7
ATOM 9667 N N . SER A 1 5 ? -4.011 -13.865 -25.028 1.00 0.00 5 SER A N 7
ATOM 9668 C CA . SER A 1 5 ? -4.041 -14.204 -23.610 1.00 0.00 5 SER A CA 7
ATOM 9669 C C . SER A 1 5 ? -5.427 -14.693 -23.198 1.00 0.00 5 SER A C 7
ATOM 9670 O O . SER A 1 5 ? -6.417 -13.974 -23.334 1.00 0.00 5 SER A O 7
ATOM 9678 N N . SER A 1 6 ? -5.488 -15.921 -22.694 1.00 0.00 6 SER A N 7
ATOM 9679 C CA . SER A 1 6 ? -6.751 -16.509 -22.265 1.00 0.00 6 SER A CA 7
ATOM 9680 C C . SER A 1 6 ? -6.662 -16.994 -20.821 1.00 0.00 6 SER A C 7
ATOM 9681 O O . SER A 1 6 ? -6.441 -18.177 -20.564 1.00 0.00 6 SER A O 7
ATOM 9689 N N . GLY A 1 7 ? -6.836 -16.070 -19.881 1.00 0.00 7 GLY A N 7
ATOM 9690 C CA . GLY A 1 7 ? -6.772 -16.421 -18.474 1.00 0.00 7 GLY A CA 7
ATOM 9691 C C . GLY A 1 7 ? -6.293 -15.270 -17.611 1.00 0.00 7 GLY A C 7
ATOM 9692 O O . GLY A 1 7 ? -6.921 -14.938 -16.606 1.00 0.00 7 GLY A O 7
ATOM 9696 N N . GLU A 1 8 ? -5.178 -14.663 -18.003 1.00 0.00 8 GLU A N 7
ATOM 9697 C CA . GLU A 1 8 ? -4.615 -13.545 -17.255 1.00 0.00 8 GLU A CA 7
ATOM 9698 C C . GLU A 1 8 ? -4.709 -12.250 -18.058 1.00 0.00 8 GLU A C 7
ATOM 9699 O O . GLU A 1 8 ? -4.809 -12.274 -19.286 1.00 0.00 8 GLU A O 7
ATOM 9711 N N . LEU A 1 9 ? -4.677 -11.123 -17.357 1.00 0.00 9 LEU A N 7
ATOM 9712 C CA . LEU A 1 9 ? -4.759 -9.817 -18.003 1.00 0.00 9 LEU A CA 7
ATOM 9713 C C . LEU A 1 9 ? -3.440 -9.062 -17.874 1.00 0.00 9 LEU A C 7
ATOM 9714 O O . LEU A 1 9 ? -2.653 -9.291 -16.956 1.00 0.00 9 LEU A O 7
ATOM 9730 N N . PRO A 1 10 ? -3.193 -8.137 -18.814 1.00 0.00 10 PRO A N 7
ATOM 9731 C CA . PRO A 1 10 ? -1.972 -7.327 -18.826 1.00 0.00 10 PRO A CA 7
ATOM 9732 C C . PRO A 1 10 ? -1.935 -6.317 -17.684 1.00 0.00 10 PRO A C 7
ATOM 9733 O O . PRO A 1 10 ? -0.895 -6.112 -17.057 1.00 0.00 10 PRO A O 7
ATOM 9744 N N . SER A 1 11 ? -3.076 -5.690 -17.418 1.00 0.00 11 SER A N 7
ATOM 9745 C CA . SER A 1 11 ? -3.173 -4.699 -16.352 1.00 0.00 11 SER A CA 7
ATOM 9746 C C . SER A 1 11 ? -3.576 -5.355 -15.035 1.00 0.00 11 SER A C 7
ATOM 9747 O O . SER A 1 11 ? -4.374 -6.292 -15.013 1.00 0.00 11 SER A O 7
ATOM 9755 N N . VAL A 1 12 ? -3.016 -4.856 -13.937 1.00 0.00 12 VAL A N 7
ATOM 9756 C CA . VAL A 1 12 ? -3.316 -5.391 -12.615 1.00 0.00 12 VAL A CA 7
ATOM 9757 C C . VAL A 1 12 ? -4.686 -4.928 -12.132 1.00 0.00 12 VAL A C 7
ATOM 9758 O O . VAL A 1 12 ? -4.989 -3.736 -12.148 1.00 0.00 12 VAL A O 7
ATOM 9771 N N . GLU A 1 13 ? -5.509 -5.880 -11.704 1.00 0.00 13 GLU A N 7
ATOM 9772 C CA . GLU A 1 13 ? -6.848 -5.568 -11.217 1.00 0.00 13 GLU A CA 7
ATOM 9773 C C . GLU A 1 13 ? -6.782 -4.760 -9.924 1.00 0.00 13 GLU A C 7
ATOM 9774 O O . GLU A 1 13 ? -6.737 -5.322 -8.831 1.00 0.00 13 GLU A O 7
ATOM 9786 N N . GLU A 1 14 ? -6.777 -3.438 -10.060 1.00 0.00 14 GLU A N 7
ATOM 9787 C CA . GLU A 1 14 ? -6.715 -2.552 -8.903 1.00 0.00 14 GLU A CA 7
ATOM 9788 C C . GLU A 1 14 ? -7.601 -3.069 -7.774 1.00 0.00 14 GLU A C 7
ATOM 9789 O O . GLU A 1 14 ? -8.635 -3.693 -8.017 1.00 0.00 14 GLU A O 7
ATOM 9801 N N . LEU A 1 15 ? -7.189 -2.806 -6.539 1.00 0.00 15 LEU A N 7
ATOM 9802 C CA . LEU A 1 15 ? -7.945 -3.245 -5.370 1.00 0.00 15 LEU A CA 7
ATOM 9803 C C . LEU A 1 15 ? -8.721 -2.085 -4.756 1.00 0.00 15 LEU A C 7
ATOM 9804 O O . LEU A 1 15 ? -8.146 -1.218 -4.097 1.00 0.00 15 LEU A O 7
ATOM 9820 N N . THR A 1 16 ? -10.032 -2.074 -4.975 1.00 0.00 16 THR A N 7
ATOM 9821 C CA . THR A 1 16 ? -10.888 -1.022 -4.443 1.00 0.00 16 THR A CA 7
ATOM 9822 C C . THR A 1 16 ? -11.731 -1.534 -3.281 1.00 0.00 16 THR A C 7
ATOM 9823 O O . THR A 1 16 ? -12.789 -2.130 -3.486 1.00 0.00 16 THR A O 7
ATOM 9834 N N . ILE A 1 17 ? -11.258 -1.297 -2.063 1.00 0.00 17 ILE A N 7
ATOM 9835 C CA . ILE A 1 17 ? -11.970 -1.733 -0.868 1.00 0.00 17 ILE A CA 7
ATOM 9836 C C . ILE A 1 17 ? -12.148 -0.583 0.117 1.00 0.00 17 ILE A C 7
ATOM 9837 O O . ILE A 1 17 ? -11.171 0.003 0.585 1.00 0.00 17 ILE A O 7
ATOM 9853 N N . ILE A 1 18 ? -13.400 -0.266 0.428 1.00 0.00 18 ILE A N 7
ATOM 9854 C CA . ILE A 1 18 ? -13.706 0.813 1.360 1.00 0.00 18 ILE A CA 7
ATOM 9855 C C . ILE A 1 18 ? -13.883 0.280 2.778 1.00 0.00 18 ILE A C 7
ATOM 9856 O O . ILE A 1 18 ? -14.530 -0.746 2.992 1.00 0.00 18 ILE A O 7
ATOM 9872 N N . LEU A 1 19 ? -13.305 0.984 3.745 1.00 0.00 19 LEU A N 7
ATOM 9873 C CA . LEU A 1 19 ? -13.400 0.584 5.145 1.00 0.00 19 LEU A CA 7
ATOM 9874 C C . LEU A 1 19 ? -14.388 1.469 5.898 1.00 0.00 19 LEU A C 7
ATOM 9875 O O . LEU A 1 19 ? -14.393 2.692 5.760 1.00 0.00 19 LEU A O 7
ATOM 9891 N N . PRO A 1 20 ? -15.242 0.838 6.717 1.00 0.00 20 PRO A N 7
ATOM 9892 C CA . PRO A 1 20 ? -16.249 1.550 7.511 1.00 0.00 20 PRO A CA 7
ATOM 9893 C C . PRO A 1 20 ? -15.626 2.371 8.635 1.00 0.00 20 PRO A C 7
ATOM 9894 O O . PRO A 1 20 ? -14.403 2.461 8.745 1.00 0.00 20 PRO A O 7
ATOM 9905 N N . GLU A 1 21 ? -16.474 2.968 9.466 1.00 0.00 21 GLU A N 7
ATOM 9906 C CA . GLU A 1 21 ? -16.005 3.782 10.581 1.00 0.00 21 GLU A CA 7
ATOM 9907 C C . GLU A 1 21 ? -15.921 2.955 11.861 1.00 0.00 21 GLU A C 7
ATOM 9908 O O . GLU A 1 21 ? -15.908 3.500 12.965 1.00 0.00 21 GLU A O 7
ATOM 9920 N N . ASP A 1 22 ? -15.864 1.637 11.704 1.00 0.00 22 ASP A N 7
ATOM 9921 C CA . ASP A 1 22 ? -15.781 0.734 12.846 1.00 0.00 22 ASP A CA 7
ATOM 9922 C C . ASP A 1 22 ? -14.391 0.113 12.947 1.00 0.00 22 ASP A C 7
ATOM 9923 O O . ASP A 1 22 ? -14.054 -0.517 13.950 1.00 0.00 22 ASP A O 7
ATOM 9932 N N . ILE A 1 23 ? -13.590 0.295 11.903 1.00 0.00 23 ILE A N 7
ATOM 9933 C CA . ILE A 1 23 ? -12.238 -0.248 11.875 1.00 0.00 23 ILE A CA 7
ATOM 9934 C C . ILE A 1 23 ? -11.214 0.807 12.281 1.00 0.00 23 ILE A C 7
ATOM 9935 O O . ILE A 1 23 ? -11.354 1.983 11.947 1.00 0.00 23 ILE A O 7
ATOM 9951 N N . GLU A 1 24 ? -10.183 0.377 13.001 1.00 0.00 24 GLU A N 7
ATOM 9952 C CA . GLU A 1 24 ? -9.134 1.285 13.452 1.00 0.00 24 GLU A CA 7
ATOM 9953 C C . GLU A 1 24 ? -7.926 1.225 12.521 1.00 0.00 24 GLU A C 7
ATOM 9954 O O . GLU A 1 24 ? -7.296 0.177 12.369 1.00 0.00 24 GLU A O 7
ATOM 9966 N N . LEU A 1 25 ? -7.609 2.355 11.900 1.00 0.00 25 LEU A N 7
ATOM 9967 C CA . LEU A 1 25 ? -6.477 2.433 10.983 1.00 0.00 25 LEU A CA 7
ATOM 9968 C C . LEU A 1 25 ? -5.218 2.893 11.711 1.00 0.00 25 LEU A C 7
ATOM 9969 O O . LEU A 1 25 ? -5.208 3.942 12.356 1.00 0.00 25 LEU A O 7
ATOM 9985 N N . LYS A 1 26 ? -4.155 2.103 11.601 1.00 0.00 26 LYS A N 7
ATOM 9986 C CA . LYS A 1 26 ? -2.889 2.430 12.245 1.00 0.00 26 LYS A CA 7
ATOM 9987 C C . LYS A 1 26 ? -1.884 2.964 11.229 1.00 0.00 26 LYS A C 7
ATOM 9988 O O . LYS A 1 26 ? -1.830 2.521 10.082 1.00 0.00 26 LYS A O 7
ATOM 10007 N N . PRO A 1 27 ? -1.066 3.936 11.659 1.00 0.00 27 PRO A N 7
ATOM 10008 C CA . PRO A 1 27 ? -0.047 4.550 10.803 1.00 0.00 27 PRO A CA 7
ATOM 10009 C C . PRO A 1 27 ? 1.098 3.593 10.488 1.00 0.00 27 PRO A C 7
ATOM 10010 O O . PRO A 1 27 ? 1.910 3.273 11.356 1.00 0.00 27 PRO A O 7
ATOM 10021 N N . LEU A 1 28 ? 1.156 3.139 9.241 1.00 0.00 28 LEU A N 7
ATOM 10022 C CA . LEU A 1 28 ? 2.203 2.218 8.810 1.00 0.00 28 LEU A CA 7
ATOM 10023 C C . LEU A 1 28 ? 3.475 2.973 8.440 1.00 0.00 28 LEU A C 7
ATOM 10024 O O . LEU A 1 28 ? 4.584 2.498 8.681 1.00 0.00 28 LEU A O 7
ATOM 10040 N N . GLY A 1 29 ? 3.306 4.155 7.854 1.00 0.00 29 GLY A N 7
ATOM 10041 C CA . GLY A 1 29 ? 4.448 4.959 7.462 1.00 0.00 29 GLY A CA 7
ATOM 10042 C C . GLY A 1 29 ? 4.062 6.117 6.564 1.00 0.00 29 GLY A C 7
ATOM 10043 O O . GLY A 1 29 ? 2.987 6.697 6.716 1.00 0.00 29 GLY A O 7
ATOM 10047 N N . MET A 1 30 ? 4.941 6.456 5.626 1.00 0.00 30 MET A N 7
ATOM 10048 C CA . MET A 1 30 ? 4.686 7.553 4.701 1.00 0.00 30 MET A CA 7
ATOM 10049 C C . MET A 1 30 ? 5.518 7.399 3.432 1.00 0.00 30 MET A C 7
ATOM 10050 O O . MET A 1 30 ? 6.689 7.024 3.487 1.00 0.00 30 MET A O 7
ATOM 10064 N N . VAL A 1 31 ? 4.905 7.690 2.288 1.00 0.00 31 VAL A N 7
ATOM 10065 C CA . VAL A 1 31 ? 5.590 7.585 1.005 1.00 0.00 31 VAL A CA 7
ATOM 10066 C C . VAL A 1 31 ? 6.979 8.210 1.071 1.00 0.00 31 VAL A C 7
ATOM 10067 O O . VAL A 1 31 ? 7.120 9.411 1.299 1.00 0.00 31 VAL A O 7
ATOM 10080 N N . SER A 1 32 ? 8.002 7.386 0.869 1.00 0.00 32 SER A N 7
ATOM 10081 C CA . SER A 1 32 ? 9.382 7.857 0.908 1.00 0.00 32 SER A CA 7
ATOM 10082 C C . SER A 1 32 ? 9.931 8.048 -0.503 1.00 0.00 32 SER A C 7
ATOM 10083 O O . SER A 1 32 ? 10.718 8.960 -0.757 1.00 0.00 32 SER A O 7
ATOM 10091 N N . SER A 1 33 ? 9.510 7.180 -1.417 1.00 0.00 33 SER A N 7
ATOM 10092 C CA . SER A 1 33 ? 9.962 7.249 -2.802 1.00 0.00 33 SER A CA 7
ATOM 10093 C C . SER A 1 33 ? 8.933 6.627 -3.741 1.00 0.00 33 SER A C 7
ATOM 10094 O O . SER A 1 33 ? 7.957 6.022 -3.296 1.00 0.00 33 SER A O 7
ATOM 10102 N N . ILE A 1 34 ? 9.158 6.781 -5.041 1.00 0.00 34 ILE A N 7
ATOM 10103 C CA . ILE A 1 34 ? 8.252 6.234 -6.043 1.00 0.00 34 ILE A CA 7
ATOM 10104 C C . ILE A 1 34 ? 9.021 5.520 -7.149 1.00 0.00 34 ILE A C 7
ATOM 10105 O O . ILE A 1 34 ? 9.931 6.088 -7.753 1.00 0.00 34 ILE A O 7
ATOM 10121 N N . ILE A 1 35 ? 8.649 4.271 -7.409 1.00 0.00 35 ILE A N 7
ATOM 10122 C CA . ILE A 1 35 ? 9.302 3.480 -8.445 1.00 0.00 35 ILE A CA 7
ATOM 10123 C C . ILE A 1 35 ? 8.662 3.722 -9.807 1.00 0.00 35 ILE A C 7
ATOM 10124 O O . ILE A 1 35 ? 7.487 4.078 -9.898 1.00 0.00 35 ILE A O 7
ATOM 10140 N N . GLU A 1 36 ? 9.443 3.525 -10.865 1.00 0.00 36 GLU A N 7
ATOM 10141 C CA . GLU A 1 36 ? 8.951 3.722 -12.224 1.00 0.00 36 GLU A CA 7
ATOM 10142 C C . GLU A 1 36 ? 7.473 3.357 -12.326 1.00 0.00 36 GLU A C 7
ATOM 10143 O O . GLU A 1 36 ? 6.686 4.079 -12.937 1.00 0.00 36 GLU A O 7
ATOM 10155 N N . GLN A 1 37 ? 7.104 2.231 -11.723 1.00 0.00 37 GLN A N 7
ATOM 10156 C CA . GLN A 1 37 ? 5.722 1.769 -11.746 1.00 0.00 37 GLN A CA 7
ATOM 10157 C C . GLN A 1 37 ? 5.186 1.580 -10.331 1.00 0.00 37 GLN A C 7
ATOM 10158 O O . GLN A 1 37 ? 4.019 1.860 -10.054 1.00 0.00 37 GLN A O 7
ATOM 10172 N N . LEU A 1 38 ? 6.046 1.103 -9.438 1.00 0.00 38 LEU A N 7
ATOM 10173 C CA . LEU A 1 38 ? 5.660 0.876 -8.049 1.00 0.00 38 LEU A CA 7
ATOM 10174 C C . LEU A 1 38 ? 5.937 2.111 -7.198 1.00 0.00 38 LEU A C 7
ATOM 10175 O O . LEU A 1 38 ? 6.497 3.096 -7.679 1.00 0.00 38 LEU A O 7
ATOM 10191 N N . VAL A 1 39 ? 5.543 2.050 -5.930 1.00 0.00 39 VAL A N 7
ATOM 10192 C CA . VAL A 1 39 ? 5.752 3.161 -5.010 1.00 0.00 39 VAL A CA 7
ATOM 10193 C C . VAL A 1 39 ? 6.425 2.692 -3.725 1.00 0.00 39 VAL A C 7
ATOM 10194 O O . VAL A 1 39 ? 6.085 1.640 -3.183 1.00 0.00 39 VAL A O 7
ATOM 10207 N N . ILE A 1 40 ? 7.380 3.479 -3.242 1.00 0.00 40 ILE A N 7
ATOM 10208 C CA . ILE A 1 40 ? 8.100 3.145 -2.020 1.00 0.00 40 ILE A CA 7
ATOM 10209 C C . ILE A 1 40 ? 7.498 3.861 -0.815 1.00 0.00 40 ILE A C 7
ATOM 10210 O O . ILE A 1 40 ? 7.212 5.057 -0.870 1.00 0.00 40 ILE A O 7
ATOM 10226 N N . ILE A 1 41 ? 7.310 3.120 0.272 1.00 0.00 41 ILE A N 7
ATOM 10227 C CA . ILE A 1 41 ? 6.745 3.685 1.492 1.00 0.00 41 ILE A CA 7
ATOM 10228 C C . ILE A 1 41 ? 7.601 3.339 2.706 1.00 0.00 41 ILE A C 7
ATOM 10229 O O . ILE A 1 41 ? 7.749 2.171 3.060 1.00 0.00 41 ILE A O 7
ATOM 10245 N N . GLU A 1 42 ? 8.162 4.365 3.339 1.00 0.00 42 GLU A N 7
ATOM 10246 C CA . GLU A 1 42 ? 9.003 4.170 4.514 1.00 0.00 42 GLU A CA 7
ATOM 10247 C C . GLU A 1 42 ? 8.158 4.106 5.783 1.00 0.00 42 GLU A C 7
ATOM 10248 O O . GLU A 1 42 ? 7.209 4.873 5.949 1.00 0.00 42 GLU A O 7
ATOM 10260 N N . SER A 1 43 ? 8.509 3.185 6.675 1.00 0.00 43 SER A N 7
ATOM 10261 C CA . SER A 1 43 ? 7.781 3.018 7.928 1.00 0.00 43 SER A CA 7
ATOM 10262 C C . SER A 1 43 ? 8.417 3.845 9.040 1.00 0.00 43 SER A C 7
ATOM 10263 O O . SER A 1 43 ? 9.557 4.293 8.922 1.00 0.00 43 SER A O 7
ATOM 10271 N N . MET A 1 44 ? 7.670 4.044 10.122 1.00 0.00 44 MET A N 7
ATOM 10272 C CA . MET A 1 44 ? 8.161 4.816 11.257 1.00 0.00 44 MET A CA 7
ATOM 10273 C C . MET A 1 44 ? 8.557 3.898 12.409 1.00 0.00 44 MET A C 7
ATOM 10274 O O . MET A 1 44 ? 9.740 3.733 12.707 1.00 0.00 44 MET A O 7
ATOM 10288 N N . THR A 1 45 ? 7.559 3.303 13.056 1.00 0.00 45 THR A N 7
ATOM 10289 C CA . THR A 1 45 ? 7.803 2.403 14.176 1.00 0.00 45 THR A CA 7
ATOM 10290 C C . THR A 1 45 ? 6.504 1.780 14.674 1.00 0.00 45 THR A C 7
ATOM 10291 O O . THR A 1 45 ? 5.417 2.165 14.247 1.00 0.00 45 THR A O 7
ATOM 10302 N N . ASN A 1 46 ? 6.625 0.815 15.579 1.00 0.00 46 ASN A N 7
ATOM 10303 C CA . ASN A 1 46 ? 5.460 0.138 16.136 1.00 0.00 46 ASN A CA 7
ATOM 10304 C C . ASN A 1 46 ? 4.638 -0.525 15.034 1.00 0.00 46 ASN A C 7
ATOM 10305 O O . ASN A 1 46 ? 3.416 -0.638 15.139 1.00 0.00 46 ASN A O 7
ATOM 10316 N N . LEU A 1 47 ? 5.316 -0.960 13.978 1.00 0.00 47 LEU A N 7
ATOM 10317 C CA . LEU A 1 47 ? 4.650 -1.613 12.857 1.00 0.00 47 LEU A CA 7
ATOM 10318 C C . LEU A 1 47 ? 4.497 -3.109 13.110 1.00 0.00 47 LEU A C 7
ATOM 10319 O O . LEU A 1 47 ? 5.451 -3.806 13.454 1.00 0.00 47 LEU A O 7
ATOM 10335 N N . PRO A 1 48 ? 3.267 -3.616 12.933 1.00 0.00 48 PRO A N 7
ATOM 10336 C CA . PRO A 1 48 ? 2.960 -5.035 13.135 1.00 0.00 48 PRO A CA 7
ATOM 10337 C C . PRO A 1 48 ? 3.586 -5.921 12.063 1.00 0.00 48 PRO A C 7
ATOM 10338 O O . PRO A 1 48 ? 3.944 -5.465 10.977 1.00 0.00 48 PRO A O 7
ATOM 10349 N N . PRO A 1 49 ? 3.721 -7.220 12.372 1.00 0.00 49 PRO A N 7
ATOM 10350 C CA . PRO A 1 49 ? 4.303 -8.197 11.447 1.00 0.00 49 PRO A CA 7
ATOM 10351 C C . PRO A 1 49 ? 3.397 -8.475 10.252 1.00 0.00 49 PRO A C 7
ATOM 10352 O O . PRO A 1 49 ? 2.687 -9.480 10.219 1.00 0.00 49 PRO A O 7
ATOM 10363 N N . VAL A 1 50 ? 3.428 -7.578 9.272 1.00 0.00 50 VAL A N 7
ATOM 10364 C CA . VAL A 1 50 ? 2.611 -7.728 8.073 1.00 0.00 50 VAL A CA 7
ATOM 10365 C C . VAL A 1 50 ? 3.446 -8.219 6.896 1.00 0.00 50 VAL A C 7
ATOM 10366 O O . VAL A 1 50 ? 4.518 -7.683 6.616 1.00 0.00 50 VAL A O 7
ATOM 10379 N N . ASN A 1 51 ? 2.948 -9.242 6.210 1.00 0.00 51 ASN A N 7
ATOM 10380 C CA . ASN A 1 51 ? 3.648 -9.806 5.062 1.00 0.00 51 ASN A CA 7
ATOM 10381 C C . ASN A 1 51 ? 3.190 -9.144 3.766 1.00 0.00 51 ASN A C 7
ATOM 10382 O O . ASN A 1 51 ? 2.278 -8.318 3.768 1.00 0.00 51 ASN A O 7
ATOM 10393 N N . GLU A 1 52 ? 3.829 -9.514 2.660 1.00 0.00 52 GLU A N 7
ATOM 10394 C CA . GLU A 1 52 ? 3.487 -8.956 1.358 1.00 0.00 52 GLU A CA 7
ATOM 10395 C C . GLU A 1 52 ? 1.982 -9.024 1.115 1.00 0.00 52 GLU A C 7
ATOM 10396 O O . GLU A 1 52 ? 1.363 -8.040 0.713 1.00 0.00 52 GLU A O 7
ATOM 10408 N N . GLU A 1 53 ? 1.401 -10.194 1.362 1.00 0.00 53 GLU A N 7
ATOM 10409 C CA . GLU A 1 53 ? -0.031 -10.391 1.169 1.00 0.00 53 GLU A CA 7
ATOM 10410 C C . GLU A 1 53 ? -0.830 -9.301 1.876 1.00 0.00 53 GLU A C 7
ATOM 10411 O O . GLU A 1 53 ? -1.989 -9.047 1.543 1.00 0.00 53 GLU A O 7
ATOM 10423 N N . THR A 1 54 ? -0.204 -8.657 2.857 1.00 0.00 54 THR A N 7
ATOM 10424 C CA . THR A 1 54 ? -0.856 -7.595 3.613 1.00 0.00 54 THR A CA 7
ATOM 10425 C C . THR A 1 54 ? -1.268 -6.445 2.702 1.00 0.00 54 THR A C 7
ATOM 10426 O O . THR A 1 54 ? -0.489 -5.995 1.861 1.00 0.00 54 THR A O 7
ATOM 10437 N N . VAL A 1 55 ? -2.498 -5.971 2.874 1.00 0.00 55 VAL A N 7
ATOM 10438 C CA . VAL A 1 55 ? -3.013 -4.871 2.068 1.00 0.00 55 VAL A CA 7
ATOM 10439 C C . VAL A 1 55 ? -2.742 -3.527 2.735 1.00 0.00 55 VAL A C 7
ATOM 10440 O O . VAL A 1 55 ? -2.867 -3.390 3.952 1.00 0.00 55 VAL A O 7
ATOM 10453 N N . ILE A 1 56 ? -2.370 -2.537 1.929 1.00 0.00 56 ILE A N 7
ATOM 10454 C CA . ILE A 1 56 ? -2.083 -1.203 2.442 1.00 0.00 56 ILE A CA 7
ATOM 10455 C C . ILE A 1 56 ? -3.221 -0.238 2.129 1.00 0.00 56 ILE A C 7
ATOM 10456 O O . ILE A 1 56 ? -3.517 0.034 0.965 1.00 0.00 56 ILE A O 7
ATOM 10472 N N . PHE A 1 57 ? -3.855 0.280 3.176 1.00 0.00 57 PHE A N 7
ATOM 10473 C CA . PHE A 1 57 ? -4.960 1.217 3.013 1.00 0.00 57 PHE A CA 7
ATOM 10474 C C . PHE A 1 57 ? -4.451 2.655 2.956 1.00 0.00 57 PHE A C 7
ATOM 10475 O O . PHE A 1 57 ? -3.419 2.984 3.541 1.00 0.00 57 PHE A O 7
ATOM 10492 N N . LYS A 1 58 ? -5.182 3.507 2.246 1.00 0.00 58 LYS A N 7
ATOM 10493 C CA . LYS A 1 58 ? -4.807 4.909 2.111 1.00 0.00 58 LYS A CA 7
ATOM 10494 C C . LYS A 1 58 ? -5.377 5.738 3.258 1.00 0.00 58 LYS A C 7
ATOM 10495 O O . LYS A 1 58 ? -6.210 5.259 4.028 1.00 0.00 58 LYS A O 7
ATOM 10514 N N . SER A 1 59 ? -4.923 6.983 3.365 1.00 0.00 59 SER A N 7
ATOM 10515 C CA . SER A 1 59 ? -5.386 7.877 4.420 1.00 0.00 59 SER A CA 7
ATOM 10516 C C . SER A 1 59 ? -6.853 8.243 4.216 1.00 0.00 59 SER A C 7
ATOM 10517 O O . SER A 1 59 ? -7.498 8.790 5.111 1.00 0.00 59 SER A O 7
ATOM 10525 N N . ASP A 1 60 ? -7.374 7.937 3.033 1.00 0.00 60 ASP A N 7
ATOM 10526 C CA . ASP A 1 60 ? -8.765 8.232 2.711 1.00 0.00 60 ASP A CA 7
ATOM 10527 C C . ASP A 1 60 ? -9.632 6.984 2.850 1.00 0.00 60 ASP A C 7
ATOM 10528 O O . ASP A 1 60 ? -10.738 6.922 2.314 1.00 0.00 60 ASP A O 7
ATOM 10537 N N . ARG A 1 61 ? -9.121 5.993 3.573 1.00 0.00 61 ARG A N 7
ATOM 10538 C CA . ARG A 1 61 ? -9.847 4.746 3.780 1.00 0.00 61 ARG A CA 7
ATOM 10539 C C . ARG A 1 61 ? -10.078 4.024 2.456 1.00 0.00 61 ARG A C 7
ATOM 10540 O O . ARG A 1 61 ? -11.180 3.550 2.181 1.00 0.00 61 ARG A O 7
ATOM 10561 N N . GLN A 1 62 ? -9.032 3.946 1.640 1.00 0.00 62 GLN A N 7
ATOM 10562 C CA . GLN A 1 62 ? -9.122 3.284 0.344 1.00 0.00 62 GLN A CA 7
ATOM 10563 C C . GLN A 1 62 ? -7.930 2.359 0.121 1.00 0.00 62 GLN A C 7
ATOM 10564 O O . GLN A 1 62 ? -6.784 2.807 0.079 1.00 0.00 62 GLN A O 7
ATOM 10578 N N . ALA A 1 63 ? -8.207 1.067 -0.020 1.00 0.00 63 ALA A N 7
ATOM 10579 C CA . ALA A 1 63 ? -7.158 0.080 -0.240 1.00 0.00 63 ALA A CA 7
ATOM 10580 C C . ALA A 1 63 ? -6.282 0.465 -1.428 1.00 0.00 63 ALA A C 7
ATOM 10581 O O . ALA A 1 63 ? -6.630 0.203 -2.579 1.00 0.00 63 ALA A O 7
ATOM 10588 N N . ALA A 1 64 ? -5.144 1.090 -1.140 1.00 0.00 64 ALA A N 7
ATOM 10589 C CA . ALA A 1 64 ? -4.218 1.510 -2.185 1.00 0.00 64 ALA A CA 7
ATOM 10590 C C . ALA A 1 64 ? -3.694 0.311 -2.968 1.00 0.00 64 ALA A C 7
ATOM 10591 O O . ALA A 1 64 ? -3.439 0.405 -4.168 1.00 0.00 64 ALA A O 7
ATOM 10598 N N . GLY A 1 65 ? -3.535 -0.816 -2.281 1.00 0.00 65 GLY A N 7
ATOM 10599 C CA . GLY A 1 65 ? -3.041 -2.016 -2.930 1.00 0.00 65 GLY A CA 7
ATOM 10600 C C . GLY A 1 65 ? -2.267 -2.910 -1.982 1.00 0.00 65 GLY A C 7
ATOM 10601 O O . GLY A 1 65 ? -2.003 -2.536 -0.839 1.00 0.00 65 GLY A O 7
ATOM 10605 N N . LYS A 1 66 ? -1.902 -4.097 -2.455 1.00 0.00 66 LYS A N 7
ATOM 10606 C CA . LYS A 1 66 ? -1.153 -5.049 -1.642 1.00 0.00 66 LYS A CA 7
ATOM 10607 C C . LYS A 1 66 ? 0.349 -4.857 -1.825 1.00 0.00 66 LYS A C 7
ATOM 10608 O O . LYS A 1 66 ? 0.813 -4.520 -2.915 1.00 0.00 66 LYS A O 7
ATOM 10627 N N . ILE A 1 67 ? 1.103 -5.074 -0.753 1.00 0.00 67 ILE A N 7
ATOM 10628 C CA . ILE A 1 67 ? 2.552 -4.927 -0.797 1.00 0.00 67 ILE A CA 7
ATOM 10629 C C . ILE A 1 67 ? 3.149 -5.710 -1.961 1.00 0.00 67 ILE A C 7
ATOM 10630 O O . ILE A 1 67 ? 2.899 -6.906 -2.112 1.00 0.00 67 ILE A O 7
ATOM 10646 N N . PHE A 1 68 ? 3.941 -5.028 -2.782 1.00 0.00 68 PHE A N 7
ATOM 10647 C CA . PHE A 1 68 ? 4.575 -5.660 -3.933 1.00 0.00 68 PHE A CA 7
ATOM 10648 C C . PHE A 1 68 ? 5.965 -6.176 -3.573 1.00 0.00 68 PHE A C 7
ATOM 10649 O O . PHE A 1 68 ? 6.467 -7.118 -4.187 1.00 0.00 68 PHE A O 7
ATOM 10666 N N . GLU A 1 69 ? 6.582 -5.552 -2.574 1.00 0.00 69 GLU A N 7
ATOM 10667 C CA . GLU A 1 69 ? 7.914 -5.948 -2.133 1.00 0.00 69 GLU A CA 7
ATOM 10668 C C . GLU A 1 69 ? 8.330 -5.167 -0.890 1.00 0.00 69 GLU A C 7
ATOM 10669 O O . GLU A 1 69 ? 7.903 -4.030 -0.687 1.00 0.00 69 GLU A O 7
ATOM 10681 N N . ILE A 1 70 ? 9.165 -5.786 -0.061 1.00 0.00 70 ILE A N 7
ATOM 10682 C CA . ILE A 1 70 ? 9.638 -5.149 1.161 1.00 0.00 70 ILE A CA 7
ATOM 10683 C C . ILE A 1 70 ? 11.158 -5.225 1.267 1.00 0.00 70 ILE A C 7
ATOM 10684 O O . ILE A 1 70 ? 11.752 -6.287 1.084 1.00 0.00 70 ILE A O 7
ATOM 10700 N N . PHE A 1 71 ? 11.782 -4.089 1.564 1.00 0.00 71 PHE A N 7
ATOM 10701 C CA . PHE A 1 71 ? 13.233 -4.026 1.695 1.00 0.00 71 PHE A CA 7
ATOM 10702 C C . PHE A 1 71 ? 13.635 -3.104 2.842 1.00 0.00 71 PHE A C 7
ATOM 10703 O O . PHE A 1 71 ? 12.844 -2.279 3.297 1.00 0.00 71 PHE A O 7
ATOM 10720 N N . GLY A 1 72 ? 14.873 -3.250 3.305 1.00 0.00 72 GLY A N 7
ATOM 10721 C CA . GLY A 1 72 ? 15.360 -2.425 4.394 1.00 0.00 72 GLY A CA 7
ATOM 10722 C C . GLY A 1 72 ? 15.554 -3.211 5.676 1.00 0.00 72 GLY A C 7
ATOM 10723 O O . GLY A 1 72 ? 15.538 -4.442 5.682 1.00 0.00 72 GLY A O 7
ATOM 10727 N N . PRO A 1 73 ? 15.746 -2.493 6.792 1.00 0.00 73 PRO A N 7
ATOM 10728 C CA . PRO A 1 73 ? 15.949 -3.112 8.106 1.00 0.00 73 PRO A CA 7
ATOM 10729 C C . PRO A 1 73 ? 14.684 -3.779 8.634 1.00 0.00 73 PRO A C 7
ATOM 10730 O O . PRO A 1 73 ? 13.741 -4.028 7.883 1.00 0.00 73 PRO A O 7
ATOM 10741 N N . VAL A 1 74 ? 14.670 -4.066 9.932 1.00 0.00 74 VAL A N 7
ATOM 10742 C CA . VAL A 1 74 ? 13.519 -4.704 10.561 1.00 0.00 74 VAL A CA 7
ATOM 10743 C C . VAL A 1 74 ? 12.735 -3.709 11.409 1.00 0.00 74 VAL A C 7
ATOM 10744 O O . VAL A 1 74 ? 11.613 -3.986 11.831 1.00 0.00 74 VAL A O 7
ATOM 10757 N N . ALA A 1 75 ? 13.333 -2.547 11.653 1.00 0.00 75 ALA A N 7
ATOM 10758 C CA . ALA A 1 75 ? 12.689 -1.509 12.448 1.00 0.00 75 ALA A CA 7
ATOM 10759 C C . ALA A 1 75 ? 12.272 -0.330 11.575 1.00 0.00 75 ALA A C 7
ATOM 10760 O O . ALA A 1 75 ? 11.293 0.358 11.870 1.00 0.00 75 ALA A O 7
ATOM 10767 N N . HIS A 1 76 ? 13.020 -0.100 10.501 1.00 0.00 76 HIS A N 7
ATOM 10768 C CA . HIS A 1 76 ? 12.728 0.998 9.586 1.00 0.00 76 HIS A CA 7
ATOM 10769 C C . HIS A 1 76 ? 12.729 0.513 8.139 1.00 0.00 76 HIS A C 7
ATOM 10770 O O . HIS A 1 76 ? 13.360 1.102 7.262 1.00 0.00 76 HIS A O 7
ATOM 10784 N N . PRO A 1 77 ? 12.005 -0.587 7.882 1.00 0.00 77 PRO A N 7
ATOM 10785 C CA . PRO A 1 77 ? 11.907 -1.175 6.543 1.00 0.00 77 PRO A CA 7
ATOM 10786 C C . PRO A 1 77 ? 11.102 -0.303 5.585 1.00 0.00 77 PRO A C 7
ATOM 10787 O O . PRO A 1 77 ? 10.610 0.761 5.962 1.00 0.00 77 PRO A O 7
ATOM 10798 N N . PHE A 1 78 ? 10.972 -0.761 4.344 1.00 0.00 78 PHE A N 7
ATOM 10799 C CA . PHE A 1 78 ? 10.227 -0.022 3.332 1.00 0.00 78 PHE A CA 7
ATOM 10800 C C . PHE A 1 78 ? 9.302 -0.951 2.551 1.00 0.00 78 PHE A C 7
ATOM 10801 O O . PHE A 1 78 ? 9.735 -1.977 2.024 1.00 0.00 78 PHE A O 7
ATOM 10818 N N . TYR A 1 79 ? 8.027 -0.585 2.480 1.00 0.00 79 TYR A N 7
ATOM 10819 C CA . TYR A 1 79 ? 7.040 -1.386 1.767 1.00 0.00 79 TYR A CA 7
ATOM 10820 C C . TYR A 1 79 ? 6.751 -0.795 0.390 1.00 0.00 79 TYR A C 7
ATOM 10821 O O . TYR A 1 79 ? 6.590 0.416 0.242 1.00 0.00 79 TYR A O 7
ATOM 10839 N N . VAL A 1 80 ? 6.686 -1.661 -0.616 1.00 0.00 80 VAL A N 7
ATOM 10840 C CA . VAL A 1 80 ? 6.415 -1.228 -1.982 1.00 0.00 80 VAL A CA 7
ATOM 10841 C C . VAL A 1 80 ? 4.970 -1.518 -2.374 1.00 0.00 80 VAL A C 7
ATOM 10842 O O . VAL A 1 80 ? 4.357 -2.461 -1.872 1.00 0.00 80 VAL A O 7
ATOM 10855 N N . LEU A 1 81 ? 4.432 -0.702 -3.273 1.00 0.00 81 LEU A N 7
ATOM 10856 C CA . LEU A 1 81 ? 3.059 -0.870 -3.734 1.00 0.00 81 LEU A CA 7
ATOM 10857 C C . LEU A 1 81 ? 3.017 -1.140 -5.235 1.00 0.00 81 LEU A C 7
ATOM 10858 O O . LEU A 1 81 ? 3.748 -0.520 -6.008 1.00 0.00 81 LEU A O 7
ATOM 10874 N N . ARG A 1 82 ? 2.155 -2.067 -5.641 1.00 0.00 82 ARG A N 7
ATOM 10875 C CA . ARG A 1 82 ? 2.018 -2.417 -7.049 1.00 0.00 82 ARG A CA 7
ATOM 10876 C C . ARG A 1 82 ? 1.109 -1.426 -7.770 1.00 0.00 82 ARG A C 7
ATOM 10877 O O . ARG A 1 82 ? 0.130 -0.939 -7.203 1.00 0.00 82 ARG A O 7
ATOM 10898 N N . PHE A 1 83 ? 1.440 -1.131 -9.023 1.00 0.00 83 PHE A N 7
ATOM 10899 C CA . PHE A 1 83 ? 0.655 -0.196 -9.821 1.00 0.00 83 PHE A CA 7
ATOM 10900 C C . PHE A 1 83 ? 1.031 -0.292 -11.297 1.00 0.00 83 PHE A C 7
ATOM 10901 O O . PHE A 1 83 ? 2.209 -0.267 -11.651 1.00 0.00 83 PHE A O 7
ATOM 10918 N N . ASN A 1 84 ? 0.020 -0.402 -12.153 1.00 0.00 84 ASN A N 7
ATOM 10919 C CA . ASN A 1 84 ? 0.244 -0.502 -13.590 1.00 0.00 84 ASN A CA 7
ATOM 10920 C C . ASN A 1 84 ? 1.315 0.485 -14.045 1.00 0.00 84 ASN A C 7
ATOM 10921 O O . ASN A 1 84 ? 2.294 0.103 -14.686 1.00 0.00 84 ASN A O 7
ATOM 10932 N N . SER A 1 85 ? 1.121 1.756 -13.708 1.00 0.00 85 SER A N 7
ATOM 10933 C CA . SER A 1 85 ? 2.068 2.799 -14.083 1.00 0.00 85 SER A CA 7
ATOM 10934 C C . SER A 1 85 ? 1.911 4.024 -13.187 1.00 0.00 85 SER A C 7
ATOM 10935 O O . SER A 1 85 ? 1.075 4.043 -12.284 1.00 0.00 85 SER A O 7
ATOM 10943 N N . SER A 1 86 ? 2.721 5.046 -13.445 1.00 0.00 86 SER A N 7
ATOM 10944 C CA . SER A 1 86 ? 2.676 6.274 -12.660 1.00 0.00 86 SER A CA 7
ATOM 10945 C C . SER A 1 86 ? 1.248 6.802 -12.560 1.00 0.00 86 SER A C 7
ATOM 10946 O O . SER A 1 86 ? 0.850 7.356 -11.535 1.00 0.00 86 SER A O 7
ATOM 10954 N N . ASP A 1 87 ? 0.483 6.628 -13.632 1.00 0.00 87 ASP A N 7
ATOM 10955 C CA . ASP A 1 87 ? -0.901 7.086 -13.666 1.00 0.00 87 ASP A CA 7
ATOM 10956 C C . ASP A 1 87 ? -1.714 6.441 -12.548 1.00 0.00 87 ASP A C 7
ATOM 10957 O O . ASP A 1 87 ? -2.325 7.133 -11.732 1.00 0.00 87 ASP A O 7
ATOM 10966 N N . HIS A 1 88 ? -1.719 5.112 -12.516 1.00 0.00 88 HIS A N 7
ATOM 10967 C CA . HIS A 1 88 ? -2.458 4.374 -11.498 1.00 0.00 88 HIS A CA 7
ATOM 10968 C C . HIS A 1 88 ? -2.269 5.008 -10.123 1.00 0.00 88 HIS A C 7
ATOM 10969 O O . HIS A 1 88 ? -3.146 4.920 -9.263 1.00 0.00 88 HIS A O 7
ATOM 10983 N N . ILE A 1 89 ? -1.120 5.645 -9.924 1.00 0.00 89 ILE A N 7
ATOM 10984 C CA . ILE A 1 89 ? -0.818 6.293 -8.654 1.00 0.00 89 ILE A CA 7
ATOM 10985 C C . ILE A 1 89 ? -1.494 7.656 -8.557 1.00 0.00 89 ILE A C 7
ATOM 10986 O O . ILE A 1 89 ? -2.244 7.923 -7.619 1.00 0.00 89 ILE A O 7
ATOM 11002 N N . GLU A 1 90 ? -1.224 8.515 -9.536 1.00 0.00 90 GLU A N 7
ATOM 11003 C CA . GLU A 1 90 ? -1.808 9.851 -9.561 1.00 0.00 90 GLU A CA 7
ATOM 11004 C C . GLU A 1 90 ? -3.292 9.803 -9.209 1.00 0.00 90 GLU A C 7
ATOM 11005 O O . GLU A 1 90 ? -3.798 10.661 -8.486 1.00 0.00 90 GLU A O 7
ATOM 11017 N N . SER A 1 91 ? -3.985 8.793 -9.727 1.00 0.00 91 SER A N 7
ATOM 11018 C CA . SER A 1 91 ? -5.412 8.635 -9.472 1.00 0.00 91 SER A CA 7
ATOM 11019 C C . SER A 1 91 ? -5.675 8.390 -7.989 1.00 0.00 91 SER A C 7
ATOM 11020 O O . SER A 1 91 ? -6.512 9.053 -7.377 1.00 0.00 91 SER A O 7
ATOM 11028 N N . LYS A 1 92 ? -4.953 7.433 -7.417 1.00 0.00 92 LYS A N 7
ATOM 11029 C CA . LYS A 1 92 ? -5.105 7.099 -6.006 1.00 0.00 92 LYS A CA 7
ATOM 11030 C C . LYS A 1 92 ? -4.725 8.283 -5.123 1.00 0.00 92 LYS A C 7
ATOM 11031 O O . LYS A 1 92 ? -5.154 8.376 -3.973 1.00 0.00 92 LYS A O 7
ATOM 11050 N N . GLY A 1 93 ? -3.918 9.188 -5.669 1.00 0.00 93 GLY A N 7
ATOM 11051 C CA . GLY A 1 93 ? -3.496 10.355 -4.916 1.00 0.00 93 GLY A CA 7
ATOM 11052 C C . GLY A 1 93 ? -2.236 10.102 -4.112 1.00 0.00 93 GLY A C 7
ATOM 11053 O O . GLY A 1 93 ? -1.750 10.991 -3.412 1.00 0.00 93 GLY A O 7
ATOM 11057 N N . ILE A 1 94 ? -1.709 8.887 -4.210 1.00 0.00 94 ILE A N 7
ATOM 11058 C CA . ILE A 1 94 ? -0.499 8.519 -3.484 1.00 0.00 94 ILE A CA 7
ATOM 11059 C C . ILE A 1 94 ? 0.702 9.322 -3.976 1.00 0.00 94 ILE A C 7
ATOM 11060 O O . ILE A 1 94 ? 0.955 9.408 -5.177 1.00 0.00 94 ILE A O 7
ATOM 11076 N N . LYS A 1 95 ? 1.439 9.907 -3.038 1.00 0.00 95 LYS A N 7
ATOM 11077 C CA . LYS A 1 95 ? 2.615 10.700 -3.373 1.00 0.00 95 LYS A CA 7
ATOM 11078 C C . LYS A 1 95 ? 3.525 10.864 -2.160 1.00 0.00 95 LYS A C 7
ATOM 11079 O O . LYS A 1 95 ? 3.199 10.410 -1.063 1.00 0.00 95 LYS A O 7
ATOM 11098 N N . ILE A 1 96 ? 4.665 11.516 -2.365 1.00 0.00 96 ILE A N 7
ATOM 11099 C CA . ILE A 1 96 ? 5.619 11.741 -1.286 1.00 0.00 96 ILE A CA 7
ATOM 11100 C C . ILE A 1 96 ? 4.971 12.488 -0.126 1.00 0.00 96 ILE A C 7
ATOM 11101 O O . ILE A 1 96 ? 4.136 13.369 -0.329 1.00 0.00 96 ILE A O 7
ATOM 11117 N N . LYS A 1 97 ? 5.364 12.132 1.093 1.00 0.00 97 LYS A N 7
ATOM 11118 C CA . LYS A 1 97 ? 4.824 12.770 2.288 1.00 0.00 97 LYS A CA 7
ATOM 11119 C C . LYS A 1 97 ? 3.350 12.423 2.471 1.00 0.00 97 LYS A C 7
ATOM 11120 O O . LYS A 1 97 ? 2.533 13.291 2.778 1.00 0.00 97 LYS A O 7
ATOM 11139 N N . GLU A 1 98 ? 3.018 11.150 2.283 1.00 0.00 98 GLU A N 7
ATOM 11140 C CA . GLU A 1 98 ? 1.642 10.690 2.429 1.00 0.00 98 GLU A CA 7
ATOM 11141 C C . GLU A 1 98 ? 1.559 9.527 3.413 1.00 0.00 98 GLU A C 7
ATOM 11142 O O . GLU A 1 98 ? 1.987 8.412 3.113 1.00 0.00 98 GLU A O 7
ATOM 11154 N N . THR A 1 99 ? 1.004 9.795 4.592 1.00 0.00 99 THR A N 7
ATOM 11155 C CA . THR A 1 99 ? 0.866 8.773 5.621 1.00 0.00 99 THR A CA 7
ATOM 11156 C C . THR A 1 99 ? -0.199 7.750 5.241 1.00 0.00 99 THR A C 7
ATOM 11157 O O . THR A 1 99 ? -1.334 8.108 4.929 1.00 0.00 99 THR A O 7
ATOM 11168 N N . MET A 1 100 ? 0.176 6.475 5.268 1.00 0.00 100 MET A N 7
ATOM 11169 C CA . MET A 1 100 ? -0.748 5.400 4.928 1.00 0.00 100 MET A CA 7
ATOM 11170 C C . MET A 1 100 ? -1.143 4.608 6.170 1.00 0.00 100 MET A C 7
ATOM 11171 O O . MET A 1 100 ? -0.589 4.813 7.251 1.00 0.00 100 MET A O 7
ATOM 11185 N N . TYR A 1 101 ? -2.104 3.705 6.010 1.00 0.00 101 TYR A N 7
ATOM 11186 C CA . TYR A 1 101 ? -2.574 2.885 7.120 1.00 0.00 101 TYR A CA 7
ATOM 11187 C C . TYR A 1 101 ? -3.002 1.503 6.634 1.00 0.00 101 TYR A C 7
ATOM 11188 O O . TYR A 1 101 ? -3.173 1.280 5.435 1.00 0.00 101 TYR A O 7
ATOM 11206 N N . PHE A 1 102 ? -3.174 0.580 7.573 1.00 0.00 102 PHE A N 7
ATOM 11207 C CA . PHE A 1 102 ? -3.582 -0.781 7.242 1.00 0.00 102 PHE A CA 7
ATOM 11208 C C . PHE A 1 102 ? -4.715 -1.246 8.153 1.00 0.00 102 PHE A C 7
ATOM 11209 O O . PHE A 1 102 ? -5.095 -0.549 9.094 1.00 0.00 102 PHE A O 7
ATOM 11226 N N . ALA A 1 103 ? -5.250 -2.428 7.865 1.00 0.00 103 ALA A N 7
ATOM 11227 C CA . ALA A 1 103 ? -6.337 -2.987 8.658 1.00 0.00 103 ALA A CA 7
ATOM 11228 C C . ALA A 1 103 ? -5.996 -4.392 9.145 1.00 0.00 103 ALA A C 7
ATOM 11229 O O . ALA A 1 103 ? -6.130 -4.698 10.330 1.00 0.00 103 ALA A O 7
ATOM 11236 N N . GLY A 1 1 ? -17.192 -17.253 -7.401 1.00 0.00 1 GLY A N 8
ATOM 11237 C CA . GLY A 1 1 ? -16.546 -16.009 -7.776 1.00 0.00 1 GLY A CA 8
ATOM 11238 C C . GLY A 1 1 ? -16.082 -16.008 -9.219 1.00 0.00 1 GLY A C 8
ATOM 11239 O O . GLY A 1 1 ? -15.574 -17.013 -9.715 1.00 0.00 1 GLY A O 8
ATOM 11243 N N . SER A 1 2 ? -16.258 -14.877 -9.895 1.00 0.00 2 SER A N 8
ATOM 11244 C CA . SER A 1 2 ? -15.859 -14.752 -11.292 1.00 0.00 2 SER A CA 8
ATOM 11245 C C . SER A 1 2 ? -14.810 -13.657 -11.461 1.00 0.00 2 SER A C 8
ATOM 11246 O O . SER A 1 2 ? -14.775 -12.692 -10.697 1.00 0.00 2 SER A O 8
ATOM 11254 N N . SER A 1 3 ? -13.956 -13.814 -12.467 1.00 0.00 3 SER A N 8
ATOM 11255 C CA . SER A 1 3 ? -12.903 -12.842 -12.735 1.00 0.00 3 SER A CA 8
ATOM 11256 C C . SER A 1 3 ? -13.169 -12.099 -14.040 1.00 0.00 3 SER A C 8
ATOM 11257 O O . SER A 1 3 ? -13.299 -10.875 -14.056 1.00 0.00 3 SER A O 8
ATOM 11265 N N . GLY A 1 4 ? -13.250 -12.849 -15.136 1.00 0.00 4 GLY A N 8
ATOM 11266 C CA . GLY A 1 4 ? -13.500 -12.245 -16.431 1.00 0.00 4 GLY A CA 8
ATOM 11267 C C . GLY A 1 4 ? -13.979 -13.252 -17.457 1.00 0.00 4 GLY A C 8
ATOM 11268 O O . GLY A 1 4 ? -13.174 -13.876 -18.148 1.00 0.00 4 GLY A O 8
ATOM 11272 N N . SER A 1 5 ? -15.295 -13.413 -17.557 1.00 0.00 5 SER A N 8
ATOM 11273 C CA . SER A 1 5 ? -15.881 -14.356 -18.502 1.00 0.00 5 SER A CA 8
ATOM 11274 C C . SER A 1 5 ? -15.323 -14.136 -19.905 1.00 0.00 5 SER A C 8
ATOM 11275 O O . SER A 1 5 ? -14.778 -15.053 -20.519 1.00 0.00 5 SER A O 8
ATOM 11283 N N . SER A 1 6 ? -15.463 -12.913 -20.406 1.00 0.00 6 SER A N 8
ATOM 11284 C CA . SER A 1 6 ? -14.978 -12.571 -21.737 1.00 0.00 6 SER A CA 8
ATOM 11285 C C . SER A 1 6 ? -13.470 -12.784 -21.837 1.00 0.00 6 SER A C 8
ATOM 11286 O O . SER A 1 6 ? -12.983 -13.439 -22.757 1.00 0.00 6 SER A O 8
ATOM 11294 N N . GLY A 1 7 ? -12.735 -12.224 -20.880 1.00 0.00 7 GLY A N 8
ATOM 11295 C CA . GLY A 1 7 ? -11.291 -12.362 -20.877 1.00 0.00 7 GLY A CA 8
ATOM 11296 C C . GLY A 1 7 ? -10.636 -11.588 -19.750 1.00 0.00 7 GLY A C 8
ATOM 11297 O O . GLY A 1 7 ? -11.288 -11.246 -18.764 1.00 0.00 7 GLY A O 8
ATOM 11301 N N . GLU A 1 8 ? -9.344 -11.314 -19.895 1.00 0.00 8 GLU A N 8
ATOM 11302 C CA . GLU A 1 8 ? -8.601 -10.577 -18.879 1.00 0.00 8 GLU A CA 8
ATOM 11303 C C . GLU A 1 8 ? -8.483 -9.103 -19.253 1.00 0.00 8 GLU A C 8
ATOM 11304 O O . GLU A 1 8 ? -8.624 -8.733 -20.420 1.00 0.00 8 GLU A O 8
ATOM 11316 N N . LEU A 1 9 ? -8.223 -8.265 -18.256 1.00 0.00 9 LEU A N 8
ATOM 11317 C CA . LEU A 1 9 ? -8.086 -6.829 -18.479 1.00 0.00 9 LEU A CA 8
ATOM 11318 C C . LEU A 1 9 ? -6.620 -6.441 -18.639 1.00 0.00 9 LEU A C 8
ATOM 11319 O O . LEU A 1 9 ? -5.716 -7.119 -18.150 1.00 0.00 9 LEU A O 8
ATOM 11335 N N . PRO A 1 10 ? -6.377 -5.322 -19.337 1.00 0.00 10 PRO A N 8
ATOM 11336 C CA . PRO A 1 10 ? -5.021 -4.816 -19.575 1.00 0.00 10 PRO A CA 8
ATOM 11337 C C . PRO A 1 10 ? -4.371 -4.281 -18.304 1.00 0.00 10 PRO A C 8
ATOM 11338 O O . PRO A 1 10 ? -3.187 -4.511 -18.057 1.00 0.00 10 PRO A O 8
ATOM 11349 N N . SER A 1 11 ? -5.152 -3.567 -17.500 1.00 0.00 11 SER A N 8
ATOM 11350 C CA . SER A 1 11 ? -4.651 -2.997 -16.255 1.00 0.00 11 SER A CA 8
ATOM 11351 C C . SER A 1 11 ? -4.752 -4.006 -15.115 1.00 0.00 11 SER A C 8
ATOM 11352 O O . SER A 1 11 ? -5.780 -4.660 -14.940 1.00 0.00 11 SER A O 8
ATOM 11360 N N . VAL A 1 12 ? -3.677 -4.126 -14.342 1.00 0.00 12 VAL A N 8
ATOM 11361 C CA . VAL A 1 12 ? -3.644 -5.054 -13.218 1.00 0.00 12 VAL A CA 8
ATOM 11362 C C . VAL A 1 12 ? -4.946 -5.005 -12.426 1.00 0.00 12 VAL A C 8
ATOM 11363 O O . VAL A 1 12 ? -5.580 -3.955 -12.321 1.00 0.00 12 VAL A O 8
ATOM 11376 N N . GLU A 1 13 ? -5.338 -6.147 -11.871 1.00 0.00 13 GLU A N 8
ATOM 11377 C CA . GLU A 1 13 ? -6.566 -6.233 -11.088 1.00 0.00 13 GLU A CA 8
ATOM 11378 C C . GLU A 1 13 ? -6.503 -5.310 -9.875 1.00 0.00 13 GLU A C 8
ATOM 11379 O O . GLU A 1 13 ? -6.294 -5.761 -8.750 1.00 0.00 13 GLU A O 8
ATOM 11391 N N . GLU A 1 14 ? -6.687 -4.015 -10.114 1.00 0.00 14 GLU A N 8
ATOM 11392 C CA . GLU A 1 14 ? -6.650 -3.028 -9.042 1.00 0.00 14 GLU A CA 8
ATOM 11393 C C . GLU A 1 14 ? -7.437 -3.513 -7.828 1.00 0.00 14 GLU A C 8
ATOM 11394 O O . GLU A 1 14 ? -8.434 -4.224 -7.965 1.00 0.00 14 GLU A O 8
ATOM 11406 N N . LEU A 1 15 ? -6.983 -3.125 -6.642 1.00 0.00 15 LEU A N 8
ATOM 11407 C CA . LEU A 1 15 ? -7.645 -3.520 -5.403 1.00 0.00 15 LEU A CA 8
ATOM 11408 C C . LEU A 1 15 ? -8.436 -2.357 -4.814 1.00 0.00 15 LEU A C 8
ATOM 11409 O O . LEU A 1 15 ? -7.870 -1.456 -4.194 1.00 0.00 15 LEU A O 8
ATOM 11425 N N . THR A 1 16 ? -9.751 -2.384 -5.009 1.00 0.00 16 THR A N 8
ATOM 11426 C CA . THR A 1 16 ? -10.621 -1.333 -4.496 1.00 0.00 16 THR A CA 8
ATOM 11427 C C . THR A 1 16 ? -11.453 -1.833 -3.320 1.00 0.00 16 THR A C 8
ATOM 11428 O O . THR A 1 16 ? -12.430 -2.559 -3.503 1.00 0.00 16 THR A O 8
ATOM 11439 N N . ILE A 1 17 ? -11.059 -1.440 -2.113 1.00 0.00 17 ILE A N 8
ATOM 11440 C CA . ILE A 1 17 ? -11.769 -1.847 -0.908 1.00 0.00 17 ILE A CA 8
ATOM 11441 C C . ILE A 1 17 ? -11.916 -0.681 0.064 1.00 0.00 17 ILE A C 8
ATOM 11442 O O . ILE A 1 17 ? -10.933 -0.033 0.424 1.00 0.00 17 ILE A O 8
ATOM 11458 N N . ILE A 1 18 ? -13.148 -0.422 0.487 1.00 0.00 18 ILE A N 8
ATOM 11459 C CA . ILE A 1 18 ? -13.423 0.663 1.420 1.00 0.00 18 ILE A CA 8
ATOM 11460 C C . ILE A 1 18 ? -13.624 0.134 2.836 1.00 0.00 18 ILE A C 8
ATOM 11461 O O . ILE A 1 18 ? -14.367 -0.824 3.053 1.00 0.00 18 ILE A O 8
ATOM 11477 N N . LEU A 1 19 ? -12.957 0.764 3.797 1.00 0.00 19 LEU A N 8
ATOM 11478 C CA . LEU A 1 19 ? -13.063 0.358 5.194 1.00 0.00 19 LEU A CA 8
ATOM 11479 C C . LEU A 1 19 ? -14.076 1.223 5.937 1.00 0.00 19 LEU A C 8
ATOM 11480 O O . LEU A 1 19 ? -14.119 2.444 5.783 1.00 0.00 19 LEU A O 8
ATOM 11496 N N . PRO A 1 20 ? -14.912 0.578 6.765 1.00 0.00 20 PRO A N 8
ATOM 11497 C CA . PRO A 1 20 ? -15.938 1.269 7.551 1.00 0.00 20 PRO A CA 8
ATOM 11498 C C . PRO A 1 20 ? -15.339 2.123 8.663 1.00 0.00 20 PRO A C 8
ATOM 11499 O O . PRO A 1 20 ? -14.120 2.216 8.797 1.00 0.00 20 PRO A O 8
ATOM 11510 N N . GLU A 1 21 ? -16.206 2.744 9.457 1.00 0.00 21 GLU A N 8
ATOM 11511 C CA . GLU A 1 21 ? -15.760 3.591 10.558 1.00 0.00 21 GLU A CA 8
ATOM 11512 C C . GLU A 1 21 ? -15.645 2.788 11.850 1.00 0.00 21 GLU A C 8
ATOM 11513 O O . GLU A 1 21 ? -15.617 3.353 12.944 1.00 0.00 21 GLU A O 8
ATOM 11525 N N . ASP A 1 22 ? -15.578 1.468 11.715 1.00 0.00 22 ASP A N 8
ATOM 11526 C CA . ASP A 1 22 ? -15.465 0.586 12.871 1.00 0.00 22 ASP A CA 8
ATOM 11527 C C . ASP A 1 22 ? -14.051 0.027 12.992 1.00 0.00 22 ASP A C 8
ATOM 11528 O O . ASP A 1 22 ? -13.695 -0.573 14.007 1.00 0.00 22 ASP A O 8
ATOM 11537 N N . ILE A 1 23 ? -13.250 0.227 11.950 1.00 0.00 23 ILE A N 8
ATOM 11538 C CA . ILE A 1 23 ? -11.876 -0.257 11.940 1.00 0.00 23 ILE A CA 8
ATOM 11539 C C . ILE A 1 23 ? -10.897 0.858 12.289 1.00 0.00 23 ILE A C 8
ATOM 11540 O O . ILE A 1 23 ? -11.134 2.025 11.978 1.00 0.00 23 ILE A O 8
ATOM 11556 N N . GLU A 1 24 ? -9.796 0.491 12.937 1.00 0.00 24 GLU A N 8
ATOM 11557 C CA . GLU A 1 24 ? -8.780 1.462 13.328 1.00 0.00 24 GLU A CA 8
ATOM 11558 C C . GLU A 1 24 ? -7.559 1.369 12.417 1.00 0.00 24 GLU A C 8
ATOM 11559 O O . GLU A 1 24 ? -6.788 0.411 12.490 1.00 0.00 24 GLU A O 8
ATOM 11571 N N . LEU A 1 25 ? -7.390 2.369 11.560 1.00 0.00 25 LEU A N 8
ATOM 11572 C CA . LEU A 1 25 ? -6.264 2.401 10.634 1.00 0.00 25 LEU A CA 8
ATOM 11573 C C . LEU A 1 25 ? -4.997 2.883 11.334 1.00 0.00 25 LEU A C 8
ATOM 11574 O O . LEU A 1 25 ? -4.901 4.041 11.739 1.00 0.00 25 LEU A O 8
ATOM 11590 N N . LYS A 1 26 ? -4.025 1.987 11.470 1.00 0.00 26 LYS A N 8
ATOM 11591 C CA . LYS A 1 26 ? -2.762 2.320 12.118 1.00 0.00 26 LYS A CA 8
ATOM 11592 C C . LYS A 1 26 ? -1.772 2.900 11.112 1.00 0.00 26 LYS A C 8
ATOM 11593 O O . LYS A 1 26 ? -1.678 2.453 9.969 1.00 0.00 26 LYS A O 8
ATOM 11612 N N . PRO A 1 27 ? -1.014 3.918 11.546 1.00 0.00 27 PRO A N 8
ATOM 11613 C CA . PRO A 1 27 ? -0.016 4.578 10.700 1.00 0.00 27 PRO A CA 8
ATOM 11614 C C . PRO A 1 27 ? 1.183 3.681 10.409 1.00 0.00 27 PRO A C 8
ATOM 11615 O O . PRO A 1 27 ? 2.113 3.591 11.211 1.00 0.00 27 PRO A O 8
ATOM 11626 N N . LEU A 1 28 ? 1.154 3.020 9.257 1.00 0.00 28 LEU A N 8
ATOM 11627 C CA . LEU A 1 28 ? 2.239 2.130 8.860 1.00 0.00 28 LEU A CA 8
ATOM 11628 C C . LEU A 1 28 ? 3.492 2.923 8.501 1.00 0.00 28 LEU A C 8
ATOM 11629 O O . LEU A 1 28 ? 4.608 2.519 8.822 1.00 0.00 28 LEU A O 8
ATOM 11645 N N . GLY A 1 29 ? 3.297 4.058 7.836 1.00 0.00 29 GLY A N 8
ATOM 11646 C CA . GLY A 1 29 ? 4.419 4.892 7.447 1.00 0.00 29 GLY A CA 8
ATOM 11647 C C . GLY A 1 29 ? 4.005 6.037 6.544 1.00 0.00 29 GLY A C 8
ATOM 11648 O O . GLY A 1 29 ? 2.896 6.558 6.660 1.00 0.00 29 GLY A O 8
ATOM 11652 N N . MET A 1 30 ? 4.899 6.431 5.643 1.00 0.00 30 MET A N 8
ATOM 11653 C CA . MET A 1 30 ? 4.620 7.523 4.717 1.00 0.00 30 MET A CA 8
ATOM 11654 C C . MET A 1 30 ? 5.456 7.387 3.449 1.00 0.00 30 MET A C 8
ATOM 11655 O O . MET A 1 30 ? 6.629 7.015 3.503 1.00 0.00 30 MET A O 8
ATOM 11669 N N . VAL A 1 31 ? 4.845 7.689 2.307 1.00 0.00 31 VAL A N 8
ATOM 11670 C CA . VAL A 1 31 ? 5.534 7.601 1.025 1.00 0.00 31 VAL A CA 8
ATOM 11671 C C . VAL A 1 31 ? 6.918 8.235 1.100 1.00 0.00 31 VAL A C 8
ATOM 11672 O O . VAL A 1 31 ? 7.051 9.430 1.363 1.00 0.00 31 VAL A O 8
ATOM 11685 N N . SER A 1 32 ? 7.947 7.426 0.867 1.00 0.00 32 SER A N 8
ATOM 11686 C CA . SER A 1 32 ? 9.323 7.907 0.911 1.00 0.00 32 SER A CA 8
ATOM 11687 C C . SER A 1 32 ? 9.873 8.108 -0.498 1.00 0.00 32 SER A C 8
ATOM 11688 O O . SER A 1 32 ? 10.636 9.041 -0.751 1.00 0.00 32 SER A O 8
ATOM 11696 N N . SER A 1 33 ? 9.482 7.225 -1.411 1.00 0.00 33 SER A N 8
ATOM 11697 C CA . SER A 1 33 ? 9.939 7.301 -2.794 1.00 0.00 33 SER A CA 8
ATOM 11698 C C . SER A 1 33 ? 8.918 6.674 -3.738 1.00 0.00 33 SER A C 8
ATOM 11699 O O . SER A 1 33 ? 7.941 6.066 -3.299 1.00 0.00 33 SER A O 8
ATOM 11707 N N . ILE A 1 34 ? 9.152 6.827 -5.037 1.00 0.00 34 ILE A N 8
ATOM 11708 C CA . ILE A 1 34 ? 8.254 6.275 -6.045 1.00 0.00 34 ILE A CA 8
ATOM 11709 C C . ILE A 1 34 ? 9.033 5.554 -7.139 1.00 0.00 34 ILE A C 8
ATOM 11710 O O . ILE A 1 34 ? 9.934 6.126 -7.754 1.00 0.00 34 ILE A O 8
ATOM 11726 N N . ILE A 1 35 ? 8.679 4.295 -7.378 1.00 0.00 35 ILE A N 8
ATOM 11727 C CA . ILE A 1 35 ? 9.344 3.497 -8.401 1.00 0.00 35 ILE A CA 8
ATOM 11728 C C . ILE A 1 35 ? 8.700 3.708 -9.767 1.00 0.00 35 ILE A C 8
ATOM 11729 O O . ILE A 1 35 ? 7.529 4.071 -9.862 1.00 0.00 35 ILE A O 8
ATOM 11745 N N . GLU A 1 36 ? 9.475 3.476 -10.822 1.00 0.00 36 GLU A N 8
ATOM 11746 C CA . GLU A 1 36 ? 8.980 3.640 -12.184 1.00 0.00 36 GLU A CA 8
ATOM 11747 C C . GLU A 1 36 ? 7.505 3.258 -12.276 1.00 0.00 36 GLU A C 8
ATOM 11748 O O . GLU A 1 36 ? 6.697 3.995 -12.840 1.00 0.00 36 GLU A O 8
ATOM 11760 N N . GLN A 1 37 ? 7.165 2.100 -11.719 1.00 0.00 37 GLN A N 8
ATOM 11761 C CA . GLN A 1 37 ? 5.788 1.619 -11.739 1.00 0.00 37 GLN A CA 8
ATOM 11762 C C . GLN A 1 37 ? 5.260 1.421 -10.322 1.00 0.00 37 GLN A C 8
ATOM 11763 O O . GLN A 1 37 ? 4.068 1.592 -10.064 1.00 0.00 37 GLN A O 8
ATOM 11777 N N . LEU A 1 38 ? 6.153 1.058 -9.408 1.00 0.00 38 LEU A N 8
ATOM 11778 C CA . LEU A 1 38 ? 5.776 0.836 -8.017 1.00 0.00 38 LEU A CA 8
ATOM 11779 C C . LEU A 1 38 ? 6.045 2.079 -7.175 1.00 0.00 38 LEU A C 8
ATOM 11780 O O . LEU A 1 38 ? 6.585 3.070 -7.667 1.00 0.00 38 LEU A O 8
ATOM 11796 N N . VAL A 1 39 ? 5.666 2.019 -5.902 1.00 0.00 39 VAL A N 8
ATOM 11797 C CA . VAL A 1 39 ? 5.869 3.139 -4.990 1.00 0.00 39 VAL A CA 8
ATOM 11798 C C . VAL A 1 39 ? 6.532 2.681 -3.696 1.00 0.00 39 VAL A C 8
ATOM 11799 O O . VAL A 1 39 ? 6.208 1.618 -3.164 1.00 0.00 39 VAL A O 8
ATOM 11812 N N . ILE A 1 40 ? 7.460 3.489 -3.195 1.00 0.00 40 ILE A N 8
ATOM 11813 C CA . ILE A 1 40 ? 8.167 3.167 -1.962 1.00 0.00 40 ILE A CA 8
ATOM 11814 C C . ILE A 1 40 ? 7.543 3.881 -0.768 1.00 0.00 40 ILE A C 8
ATOM 11815 O O . ILE A 1 40 ? 7.227 5.069 -0.839 1.00 0.00 40 ILE A O 8
ATOM 11831 N N . ILE A 1 41 ? 7.371 3.151 0.328 1.00 0.00 41 ILE A N 8
ATOM 11832 C CA . ILE A 1 41 ? 6.788 3.716 1.539 1.00 0.00 41 ILE A CA 8
ATOM 11833 C C . ILE A 1 41 ? 7.656 3.419 2.757 1.00 0.00 41 ILE A C 8
ATOM 11834 O O . ILE A 1 41 ? 7.852 2.261 3.125 1.00 0.00 41 ILE A O 8
ATOM 11850 N N . GLU A 1 42 ? 8.173 4.474 3.380 1.00 0.00 42 GLU A N 8
ATOM 11851 C CA . GLU A 1 42 ? 9.020 4.326 4.558 1.00 0.00 42 GLU A CA 8
ATOM 11852 C C . GLU A 1 42 ? 8.175 4.215 5.824 1.00 0.00 42 GLU A C 8
ATOM 11853 O O . GLU A 1 42 ? 7.200 4.946 5.999 1.00 0.00 42 GLU A O 8
ATOM 11865 N N . SER A 1 43 ? 8.558 3.296 6.705 1.00 0.00 43 SER A N 8
ATOM 11866 C CA . SER A 1 43 ? 7.834 3.086 7.953 1.00 0.00 43 SER A CA 8
ATOM 11867 C C . SER A 1 43 ? 8.419 3.943 9.071 1.00 0.00 43 SER A C 8
ATOM 11868 O O . SER A 1 43 ? 9.451 4.591 8.896 1.00 0.00 43 SER A O 8
ATOM 11876 N N . MET A 1 44 ? 7.751 3.942 10.220 1.00 0.00 44 MET A N 8
ATOM 11877 C CA . MET A 1 44 ? 8.205 4.719 11.368 1.00 0.00 44 MET A CA 8
ATOM 11878 C C . MET A 1 44 ? 8.589 3.804 12.526 1.00 0.00 44 MET A C 8
ATOM 11879 O O . MET A 1 44 ? 9.767 3.664 12.857 1.00 0.00 44 MET A O 8
ATOM 11893 N N . THR A 1 45 ? 7.588 3.182 13.141 1.00 0.00 45 THR A N 8
ATOM 11894 C CA . THR A 1 45 ? 7.821 2.281 14.263 1.00 0.00 45 THR A CA 8
ATOM 11895 C C . THR A 1 45 ? 6.525 1.617 14.713 1.00 0.00 45 THR A C 8
ATOM 11896 O O . THR A 1 45 ? 5.449 1.923 14.201 1.00 0.00 45 THR A O 8
ATOM 11907 N N . ASN A 1 46 ? 6.636 0.705 15.674 1.00 0.00 46 ASN A N 8
ATOM 11908 C CA . ASN A 1 46 ? 5.471 -0.003 16.193 1.00 0.00 46 ASN A CA 8
ATOM 11909 C C . ASN A 1 46 ? 4.678 -0.649 15.062 1.00 0.00 46 ASN A C 8
ATOM 11910 O O . ASN A 1 46 ? 3.451 -0.736 15.119 1.00 0.00 46 ASN A O 8
ATOM 11921 N N . LEU A 1 47 ? 5.387 -1.102 14.033 1.00 0.00 47 LEU A N 8
ATOM 11922 C CA . LEU A 1 47 ? 4.751 -1.742 12.887 1.00 0.00 47 LEU A CA 8
ATOM 11923 C C . LEU A 1 47 ? 4.501 -3.222 13.159 1.00 0.00 47 LEU A C 8
ATOM 11924 O O . LEU A 1 47 ? 5.397 -3.964 13.563 1.00 0.00 47 LEU A O 8
ATOM 11940 N N . PRO A 1 48 ? 3.255 -3.663 12.931 1.00 0.00 48 PRO A N 8
ATOM 11941 C CA . PRO A 1 48 ? 2.859 -5.059 13.142 1.00 0.00 48 PRO A CA 8
ATOM 11942 C C . PRO A 1 48 ? 3.485 -6.000 12.119 1.00 0.00 48 PRO A C 8
ATOM 11943 O O . PRO A 1 48 ? 3.871 -5.596 11.022 1.00 0.00 48 PRO A O 8
ATOM 11954 N N . PRO A 1 49 ? 3.589 -7.287 12.483 1.00 0.00 49 PRO A N 8
ATOM 11955 C CA . PRO A 1 49 ? 4.167 -8.313 11.610 1.00 0.00 49 PRO A CA 8
ATOM 11956 C C . PRO A 1 49 ? 3.277 -8.622 10.411 1.00 0.00 49 PRO A C 8
ATOM 11957 O O . PRO A 1 49 ? 2.541 -9.609 10.410 1.00 0.00 49 PRO A O 8
ATOM 11968 N N . VAL A 1 50 ? 3.349 -7.773 9.391 1.00 0.00 50 VAL A N 8
ATOM 11969 C CA . VAL A 1 50 ? 2.551 -7.956 8.185 1.00 0.00 50 VAL A CA 8
ATOM 11970 C C . VAL A 1 50 ? 3.419 -8.404 7.015 1.00 0.00 50 VAL A C 8
ATOM 11971 O O . VAL A 1 50 ? 4.556 -7.957 6.865 1.00 0.00 50 VAL A O 8
ATOM 11984 N N . ASN A 1 51 ? 2.875 -9.289 6.186 1.00 0.00 51 ASN A N 8
ATOM 11985 C CA . ASN A 1 51 ? 3.600 -9.798 5.027 1.00 0.00 51 ASN A CA 8
ATOM 11986 C C . ASN A 1 51 ? 3.125 -9.119 3.747 1.00 0.00 51 ASN A C 8
ATOM 11987 O O . ASN A 1 51 ? 2.217 -8.288 3.774 1.00 0.00 51 ASN A O 8
ATOM 11998 N N . GLU A 1 52 ? 3.744 -9.479 2.627 1.00 0.00 52 GLU A N 8
ATOM 11999 C CA . GLU A 1 52 ? 3.383 -8.904 1.336 1.00 0.00 52 GLU A CA 8
ATOM 12000 C C . GLU A 1 52 ? 1.876 -8.979 1.109 1.00 0.00 52 GLU A C 8
ATOM 12001 O O . GLU A 1 52 ? 1.227 -7.967 0.846 1.00 0.00 52 GLU A O 8
ATOM 12013 N N . GLU A 1 53 ? 1.327 -10.185 1.213 1.00 0.00 53 GLU A N 8
ATOM 12014 C CA . GLU A 1 53 ? -0.103 -10.392 1.018 1.00 0.00 53 GLU A CA 8
ATOM 12015 C C . GLU A 1 53 ? -0.910 -9.287 1.693 1.00 0.00 53 GLU A C 8
ATOM 12016 O O . GLU A 1 53 ? -2.034 -8.987 1.288 1.00 0.00 53 GLU A O 8
ATOM 12028 N N . THR A 1 54 ? -0.329 -8.685 2.725 1.00 0.00 54 THR A N 8
ATOM 12029 C CA . THR A 1 54 ? -0.993 -7.614 3.458 1.00 0.00 54 THR A CA 8
ATOM 12030 C C . THR A 1 54 ? -1.359 -6.459 2.533 1.00 0.00 54 THR A C 8
ATOM 12031 O O . THR A 1 54 ? -0.551 -6.029 1.711 1.00 0.00 54 THR A O 8
ATOM 12042 N N . VAL A 1 55 ? -2.583 -5.960 2.674 1.00 0.00 55 VAL A N 8
ATOM 12043 C CA . VAL A 1 55 ? -3.056 -4.853 1.851 1.00 0.00 55 VAL A CA 8
ATOM 12044 C C . VAL A 1 55 ? -2.814 -3.514 2.540 1.00 0.00 55 VAL A C 8
ATOM 12045 O O . VAL A 1 55 ? -2.946 -3.399 3.759 1.00 0.00 55 VAL A O 8
ATOM 12058 N N . ILE A 1 56 ? -2.461 -2.505 1.751 1.00 0.00 56 ILE A N 8
ATOM 12059 C CA . ILE A 1 56 ? -2.202 -1.174 2.285 1.00 0.00 56 ILE A CA 8
ATOM 12060 C C . ILE A 1 56 ? -3.371 -0.234 2.009 1.00 0.00 56 ILE A C 8
ATOM 12061 O O . ILE A 1 56 ? -3.750 -0.019 0.858 1.00 0.00 56 ILE A O 8
ATOM 12077 N N . PHE A 1 57 ? -3.938 0.324 3.073 1.00 0.00 57 PHE A N 8
ATOM 12078 C CA . PHE A 1 57 ? -5.064 1.242 2.946 1.00 0.00 57 PHE A CA 8
ATOM 12079 C C . PHE A 1 57 ? -4.588 2.692 2.965 1.00 0.00 57 PHE A C 8
ATOM 12080 O O . PHE A 1 57 ? -3.643 3.039 3.674 1.00 0.00 57 PHE A O 8
ATOM 12097 N N . LYS A 1 58 ? -5.250 3.536 2.180 1.00 0.00 58 LYS A N 8
ATOM 12098 C CA . LYS A 1 58 ? -4.897 4.948 2.105 1.00 0.00 58 LYS A CA 8
ATOM 12099 C C . LYS A 1 58 ? -5.527 5.728 3.255 1.00 0.00 58 LYS A C 8
ATOM 12100 O O . LYS A 1 58 ? -6.380 5.210 3.975 1.00 0.00 58 LYS A O 8
ATOM 12119 N N . SER A 1 59 ? -5.101 6.976 3.421 1.00 0.00 59 SER A N 8
ATOM 12120 C CA . SER A 1 59 ? -5.622 7.827 4.485 1.00 0.00 59 SER A CA 8
ATOM 12121 C C . SER A 1 59 ? -7.132 7.997 4.354 1.00 0.00 59 SER A C 8
ATOM 12122 O O . SER A 1 59 ? -7.834 8.199 5.345 1.00 0.00 59 SER A O 8
ATOM 12130 N N . ASP A 1 60 ? -7.626 7.915 3.123 1.00 0.00 60 ASP A N 8
ATOM 12131 C CA . ASP A 1 60 ? -9.053 8.059 2.861 1.00 0.00 60 ASP A CA 8
ATOM 12132 C C . ASP A 1 60 ? -9.760 6.709 2.942 1.00 0.00 60 ASP A C 8
ATOM 12133 O O . ASP A 1 60 ? -10.835 6.525 2.371 1.00 0.00 60 ASP A O 8
ATOM 12142 N N . ARG A 1 61 ? -9.148 5.768 3.654 1.00 0.00 61 ARG A N 8
ATOM 12143 C CA . ARG A 1 61 ? -9.717 4.435 3.807 1.00 0.00 61 ARG A CA 8
ATOM 12144 C C . ARG A 1 61 ? -9.941 3.780 2.448 1.00 0.00 61 ARG A C 8
ATOM 12145 O O . ARG A 1 61 ? -11.019 3.253 2.172 1.00 0.00 61 ARG A O 8
ATOM 12166 N N . GLN A 1 62 ? -8.916 3.817 1.602 1.00 0.00 62 GLN A N 8
ATOM 12167 C CA . GLN A 1 62 ? -9.002 3.228 0.271 1.00 0.00 62 GLN A CA 8
ATOM 12168 C C . GLN A 1 62 ? -7.808 2.318 0.000 1.00 0.00 62 GLN A C 8
ATOM 12169 O O . GLN A 1 62 ? -6.666 2.775 -0.049 1.00 0.00 62 GLN A O 8
ATOM 12183 N N . ALA A 1 63 ? -8.080 1.029 -0.174 1.00 0.00 63 ALA A N 8
ATOM 12184 C CA . ALA A 1 63 ? -7.028 0.056 -0.442 1.00 0.00 63 ALA A CA 8
ATOM 12185 C C . ALA A 1 63 ? -6.198 0.465 -1.654 1.00 0.00 63 ALA A C 8
ATOM 12186 O O . ALA A 1 63 ? -6.567 0.186 -2.794 1.00 0.00 63 ALA A O 8
ATOM 12193 N N . ALA A 1 64 ? -5.074 1.128 -1.399 1.00 0.00 64 ALA A N 8
ATOM 12194 C CA . ALA A 1 64 ? -4.191 1.574 -2.469 1.00 0.00 64 ALA A CA 8
ATOM 12195 C C . ALA A 1 64 ? -3.607 0.388 -3.229 1.00 0.00 64 ALA A C 8
ATOM 12196 O O . ALA A 1 64 ? -3.264 0.499 -4.405 1.00 0.00 64 ALA A O 8
ATOM 12203 N N . GLY A 1 65 ? -3.496 -0.749 -2.548 1.00 0.00 65 GLY A N 8
ATOM 12204 C CA . GLY A 1 65 ? -2.952 -1.939 -3.175 1.00 0.00 65 GLY A CA 8
ATOM 12205 C C . GLY A 1 65 ? -2.187 -2.811 -2.199 1.00 0.00 65 GLY A C 8
ATOM 12206 O O . GLY A 1 65 ? -1.912 -2.400 -1.071 1.00 0.00 65 GLY A O 8
ATOM 12210 N N . LYS A 1 66 ? -1.842 -4.019 -2.631 1.00 0.00 66 LYS A N 8
ATOM 12211 C CA . LYS A 1 66 ? -1.104 -4.952 -1.788 1.00 0.00 66 LYS A CA 8
ATOM 12212 C C . LYS A 1 66 ? 0.395 -4.680 -1.858 1.00 0.00 66 LYS A C 8
ATOM 12213 O O . LYS A 1 66 ? 0.896 -4.167 -2.859 1.00 0.00 66 LYS A O 8
ATOM 12232 N N . ILE A 1 67 ? 1.105 -5.028 -0.790 1.00 0.00 67 ILE A N 8
ATOM 12233 C CA . ILE A 1 67 ? 2.547 -4.823 -0.732 1.00 0.00 67 ILE A CA 8
ATOM 12234 C C . ILE A 1 67 ? 3.249 -5.531 -1.886 1.00 0.00 67 ILE A C 8
ATOM 12235 O O . ILE A 1 67 ? 3.302 -6.760 -1.935 1.00 0.00 67 ILE A O 8
ATOM 12251 N N . PHE A 1 68 ? 3.789 -4.747 -2.813 1.00 0.00 68 PHE A N 8
ATOM 12252 C CA . PHE A 1 68 ? 4.490 -5.298 -3.967 1.00 0.00 68 PHE A CA 8
ATOM 12253 C C . PHE A 1 68 ? 5.798 -5.959 -3.544 1.00 0.00 68 PHE A C 8
ATOM 12254 O O . PHE A 1 68 ? 6.144 -7.037 -4.026 1.00 0.00 68 PHE A O 8
ATOM 12271 N N . GLU A 1 69 ? 6.521 -5.303 -2.641 1.00 0.00 69 GLU A N 8
ATOM 12272 C CA . GLU A 1 69 ? 7.792 -5.827 -2.154 1.00 0.00 69 GLU A CA 8
ATOM 12273 C C . GLU A 1 69 ? 8.269 -5.049 -0.932 1.00 0.00 69 GLU A C 8
ATOM 12274 O O . GLU A 1 69 ? 8.009 -3.852 -0.805 1.00 0.00 69 GLU A O 8
ATOM 12286 N N . ILE A 1 70 ? 8.967 -5.737 -0.035 1.00 0.00 70 ILE A N 8
ATOM 12287 C CA . ILE A 1 70 ? 9.480 -5.111 1.177 1.00 0.00 70 ILE A CA 8
ATOM 12288 C C . ILE A 1 70 ? 10.997 -5.235 1.260 1.00 0.00 70 ILE A C 8
ATOM 12289 O O . ILE A 1 70 ? 11.561 -6.292 0.974 1.00 0.00 70 ILE A O 8
ATOM 12305 N N . PHE A 1 71 ? 11.654 -4.150 1.655 1.00 0.00 71 PHE A N 8
ATOM 12306 C CA . PHE A 1 71 ? 13.107 -4.137 1.777 1.00 0.00 71 PHE A CA 8
ATOM 12307 C C . PHE A 1 71 ? 13.549 -3.234 2.925 1.00 0.00 71 PHE A C 8
ATOM 12308 O O . PHE A 1 71 ? 12.754 -2.470 3.470 1.00 0.00 71 PHE A O 8
ATOM 12325 N N . GLY A 1 72 ? 14.825 -3.329 3.288 1.00 0.00 72 GLY A N 8
ATOM 12326 C CA . GLY A 1 72 ? 15.351 -2.517 4.369 1.00 0.00 72 GLY A CA 8
ATOM 12327 C C . GLY A 1 72 ? 15.620 -3.324 5.623 1.00 0.00 72 GLY A C 8
ATOM 12328 O O . GLY A 1 72 ? 15.647 -4.555 5.601 1.00 0.00 72 GLY A O 8
ATOM 12332 N N . PRO A 1 73 ? 15.827 -2.625 6.749 1.00 0.00 73 PRO A N 8
ATOM 12333 C CA . PRO A 1 73 ? 16.100 -3.265 8.039 1.00 0.00 73 PRO A CA 8
ATOM 12334 C C . PRO A 1 73 ? 14.880 -3.990 8.597 1.00 0.00 73 PRO A C 8
ATOM 12335 O O . PRO A 1 73 ? 13.919 -4.254 7.875 1.00 0.00 73 PRO A O 8
ATOM 12346 N N . VAL A 1 74 ? 14.924 -4.308 9.887 1.00 0.00 74 VAL A N 8
ATOM 12347 C CA . VAL A 1 74 ? 13.821 -5.000 10.542 1.00 0.00 74 VAL A CA 8
ATOM 12348 C C . VAL A 1 74 ? 13.067 -4.067 11.482 1.00 0.00 74 VAL A C 8
ATOM 12349 O O . VAL A 1 74 ? 12.011 -4.419 12.007 1.00 0.00 74 VAL A O 8
ATOM 12362 N N . ALA A 1 75 ? 13.616 -2.874 11.689 1.00 0.00 75 ALA A N 8
ATOM 12363 C CA . ALA A 1 75 ? 12.994 -1.888 12.564 1.00 0.00 75 ALA A CA 8
ATOM 12364 C C . ALA A 1 75 ? 12.520 -0.674 11.773 1.00 0.00 75 ALA A C 8
ATOM 12365 O O . ALA A 1 75 ? 11.561 -0.005 12.158 1.00 0.00 75 ALA A O 8
ATOM 12372 N N . HIS A 1 76 ? 13.200 -0.393 10.666 1.00 0.00 76 HIS A N 8
ATOM 12373 C CA . HIS A 1 76 ? 12.849 0.743 9.821 1.00 0.00 76 HIS A CA 8
ATOM 12374 C C . HIS A 1 76 ? 12.763 0.323 8.356 1.00 0.00 76 HIS A C 8
ATOM 12375 O O . HIS A 1 76 ? 13.292 0.986 7.463 1.00 0.00 76 HIS A O 8
ATOM 12389 N N . PRO A 1 77 ? 12.081 -0.804 8.101 1.00 0.00 77 PRO A N 8
ATOM 12390 C CA . PRO A 1 77 ? 11.911 -1.336 6.746 1.00 0.00 77 PRO A CA 8
ATOM 12391 C C . PRO A 1 77 ? 10.989 -0.470 5.895 1.00 0.00 77 PRO A C 8
ATOM 12392 O O . PRO A 1 77 ? 10.301 0.412 6.408 1.00 0.00 77 PRO A O 8
ATOM 12403 N N . PHE A 1 78 ? 10.979 -0.729 4.591 1.00 0.00 78 PHE A N 8
ATOM 12404 C CA . PHE A 1 78 ? 10.141 0.028 3.668 1.00 0.00 78 PHE A CA 8
ATOM 12405 C C . PHE A 1 78 ? 9.273 -0.907 2.831 1.00 0.00 78 PHE A C 8
ATOM 12406 O O . PHE A 1 78 ? 9.751 -1.916 2.311 1.00 0.00 78 PHE A O 8
ATOM 12423 N N . TYR A 1 79 ? 7.996 -0.564 2.705 1.00 0.00 79 TYR A N 8
ATOM 12424 C CA . TYR A 1 79 ? 7.060 -1.373 1.934 1.00 0.00 79 TYR A CA 8
ATOM 12425 C C . TYR A 1 79 ? 6.814 -0.759 0.559 1.00 0.00 79 TYR A C 8
ATOM 12426 O O . TYR A 1 79 ? 6.745 0.462 0.414 1.00 0.00 79 TYR A O 8
ATOM 12444 N N . VAL A 1 80 ? 6.681 -1.615 -0.449 1.00 0.00 80 VAL A N 8
ATOM 12445 C CA . VAL A 1 80 ? 6.440 -1.159 -1.813 1.00 0.00 80 VAL A CA 8
ATOM 12446 C C . VAL A 1 80 ? 5.014 -1.471 -2.253 1.00 0.00 80 VAL A C 8
ATOM 12447 O O . VAL A 1 80 ? 4.381 -2.394 -1.738 1.00 0.00 80 VAL A O 8
ATOM 12460 N N . LEU A 1 81 ? 4.513 -0.695 -3.208 1.00 0.00 81 LEU A N 8
ATOM 12461 C CA . LEU A 1 81 ? 3.161 -0.888 -3.719 1.00 0.00 81 LEU A CA 8
ATOM 12462 C C . LEU A 1 81 ? 3.183 -1.212 -5.209 1.00 0.00 81 LEU A C 8
ATOM 12463 O O . LEU A 1 81 ? 3.990 -0.666 -5.961 1.00 0.00 81 LEU A O 8
ATOM 12479 N N . ARG A 1 82 ? 2.289 -2.101 -5.630 1.00 0.00 82 ARG A N 8
ATOM 12480 C CA . ARG A 1 82 ? 2.205 -2.497 -7.030 1.00 0.00 82 ARG A CA 8
ATOM 12481 C C . ARG A 1 82 ? 1.274 -1.568 -7.803 1.00 0.00 82 ARG A C 8
ATOM 12482 O O . ARG A 1 82 ? 0.330 -1.011 -7.242 1.00 0.00 82 ARG A O 8
ATOM 12503 N N . PHE A 1 83 ? 1.545 -1.405 -9.094 1.00 0.00 83 PHE A N 8
ATOM 12504 C CA . PHE A 1 83 ? 0.733 -0.543 -9.943 1.00 0.00 83 PHE A CA 8
ATOM 12505 C C . PHE A 1 83 ? 1.058 -0.769 -11.417 1.00 0.00 83 PHE A C 8
ATOM 12506 O O . PHE A 1 83 ? 2.222 -0.770 -11.813 1.00 0.00 83 PHE A O 8
ATOM 12523 N N . ASN A 1 84 ? 0.019 -0.960 -12.223 1.00 0.00 84 ASN A N 8
ATOM 12524 C CA . ASN A 1 84 ? 0.193 -1.188 -13.653 1.00 0.00 84 ASN A CA 8
ATOM 12525 C C . ASN A 1 84 ? 1.060 -0.099 -14.276 1.00 0.00 84 ASN A C 8
ATOM 12526 O O . ASN A 1 84 ? 2.005 -0.388 -15.010 1.00 0.00 84 ASN A O 8
ATOM 12537 N N . SER A 1 85 ? 0.732 1.154 -13.978 1.00 0.00 85 SER A N 8
ATOM 12538 C CA . SER A 1 85 ? 1.478 2.287 -14.512 1.00 0.00 85 SER A CA 8
ATOM 12539 C C . SER A 1 85 ? 1.562 3.414 -13.486 1.00 0.00 85 SER A C 8
ATOM 12540 O O . SER A 1 85 ? 1.072 3.284 -12.364 1.00 0.00 85 SER A O 8
ATOM 12548 N N . SER A 1 86 ? 2.186 4.519 -13.880 1.00 0.00 86 SER A N 8
ATOM 12549 C CA . SER A 1 86 ? 2.338 5.668 -12.994 1.00 0.00 86 SER A CA 8
ATOM 12550 C C . SER A 1 86 ? 0.990 6.332 -12.730 1.00 0.00 86 SER A C 8
ATOM 12551 O O . SER A 1 86 ? 0.629 6.593 -11.582 1.00 0.00 86 SER A O 8
ATOM 12559 N N . ASP A 1 87 ? 0.251 6.602 -13.800 1.00 0.00 87 ASP A N 8
ATOM 12560 C CA . ASP A 1 87 ? -1.058 7.235 -13.685 1.00 0.00 87 ASP A CA 8
ATOM 12561 C C . ASP A 1 87 ? -1.885 6.576 -12.586 1.00 0.00 87 ASP A C 8
ATOM 12562 O O . ASP A 1 87 ? -2.591 7.251 -11.836 1.00 0.00 87 ASP A O 8
ATOM 12571 N N . HIS A 1 88 ? -1.794 5.253 -12.496 1.00 0.00 88 HIS A N 8
ATOM 12572 C CA . HIS A 1 88 ? -2.535 4.502 -11.488 1.00 0.00 88 HIS A CA 8
ATOM 12573 C C . HIS A 1 88 ? -2.383 5.143 -10.112 1.00 0.00 88 HIS A C 8
ATOM 12574 O O . HIS A 1 88 ? -3.369 5.368 -9.410 1.00 0.00 88 HIS A O 8
ATOM 12588 N N . ILE A 1 89 ? -1.143 5.435 -9.734 1.00 0.00 89 ILE A N 8
ATOM 12589 C CA . ILE A 1 89 ? -0.863 6.050 -8.443 1.00 0.00 89 ILE A CA 8
ATOM 12590 C C . ILE A 1 89 ? -1.484 7.440 -8.350 1.00 0.00 89 ILE A C 8
ATOM 12591 O O . ILE A 1 89 ? -2.302 7.707 -7.471 1.00 0.00 89 ILE A O 8
ATOM 12607 N N . GLU A 1 90 ? -1.091 8.320 -9.266 1.00 0.00 90 GLU A N 8
ATOM 12608 C CA . GLU A 1 90 ? -1.611 9.682 -9.287 1.00 0.00 90 GLU A CA 8
ATOM 12609 C C . GLU A 1 90 ? -3.097 9.703 -8.941 1.00 0.00 90 GLU A C 8
ATOM 12610 O O . GLU A 1 90 ? -3.538 10.484 -8.098 1.00 0.00 90 GLU A O 8
ATOM 12622 N N . SER A 1 91 ? -3.864 8.840 -9.599 1.00 0.00 91 SER A N 8
ATOM 12623 C CA . SER A 1 91 ? -5.302 8.762 -9.365 1.00 0.00 91 SER A CA 8
ATOM 12624 C C . SER A 1 91 ? -5.598 8.476 -7.896 1.00 0.00 91 SER A C 8
ATOM 12625 O O . SER A 1 91 ? -6.450 9.121 -7.285 1.00 0.00 91 SER A O 8
ATOM 12633 N N . LYS A 1 92 ? -4.887 7.503 -7.334 1.00 0.00 92 LYS A N 8
ATOM 12634 C CA . LYS A 1 92 ? -5.071 7.130 -5.937 1.00 0.00 92 LYS A CA 8
ATOM 12635 C C . LYS A 1 92 ? -4.819 8.321 -5.018 1.00 0.00 92 LYS A C 8
ATOM 12636 O O . LYS A 1 92 ? -5.360 8.392 -3.915 1.00 0.00 92 LYS A O 8
ATOM 12655 N N . GLY A 1 93 ? -3.996 9.257 -5.481 1.00 0.00 93 GLY A N 8
ATOM 12656 C CA . GLY A 1 93 ? -3.688 10.433 -4.689 1.00 0.00 93 GLY A CA 8
ATOM 12657 C C . GLY A 1 93 ? -2.462 10.241 -3.818 1.00 0.00 93 GLY A C 8
ATOM 12658 O O . GLY A 1 93 ? -2.164 11.076 -2.963 1.00 0.00 93 GLY A O 8
ATOM 12662 N N . ILE A 1 94 ? -1.751 9.140 -4.034 1.00 0.00 94 ILE A N 8
ATOM 12663 C CA . ILE A 1 94 ? -0.552 8.842 -3.262 1.00 0.00 94 ILE A CA 8
ATOM 12664 C C . ILE A 1 94 ? 0.643 9.641 -3.771 1.00 0.00 94 ILE A C 8
ATOM 12665 O O . ILE A 1 94 ? 0.791 9.859 -4.974 1.00 0.00 94 ILE A O 8
ATOM 12681 N N . LYS A 1 95 ? 1.494 10.075 -2.848 1.00 0.00 95 LYS A N 8
ATOM 12682 C CA . LYS A 1 95 ? 2.679 10.848 -3.202 1.00 0.00 95 LYS A CA 8
ATOM 12683 C C . LYS A 1 95 ? 3.585 11.040 -1.990 1.00 0.00 95 LYS A C 8
ATOM 12684 O O . LYS A 1 95 ? 3.223 10.680 -0.870 1.00 0.00 95 LYS A O 8
ATOM 12703 N N . ILE A 1 96 ? 4.762 11.612 -2.222 1.00 0.00 96 ILE A N 8
ATOM 12704 C CA . ILE A 1 96 ? 5.718 11.854 -1.149 1.00 0.00 96 ILE A CA 8
ATOM 12705 C C . ILE A 1 96 ? 5.069 12.613 0.004 1.00 0.00 96 ILE A C 8
ATOM 12706 O O . ILE A 1 96 ? 4.229 13.488 -0.209 1.00 0.00 96 ILE A O 8
ATOM 12722 N N . LYS A 1 97 ? 5.465 12.274 1.226 1.00 0.00 97 LYS A N 8
ATOM 12723 C CA . LYS A 1 97 ? 4.926 12.925 2.414 1.00 0.00 97 LYS A CA 8
ATOM 12724 C C . LYS A 1 97 ? 3.459 12.559 2.616 1.00 0.00 97 LYS A C 8
ATOM 12725 O O . LYS A 1 97 ? 2.652 13.395 3.022 1.00 0.00 97 LYS A O 8
ATOM 12744 N N . GLU A 1 98 ? 3.122 11.305 2.332 1.00 0.00 98 GLU A N 8
ATOM 12745 C CA . GLU A 1 98 ? 1.752 10.830 2.484 1.00 0.00 98 GLU A CA 8
ATOM 12746 C C . GLU A 1 98 ? 1.693 9.631 3.426 1.00 0.00 98 GLU A C 8
ATOM 12747 O O . GLU A 1 98 ? 2.156 8.540 3.091 1.00 0.00 98 GLU A O 8
ATOM 12759 N N . THR A 1 99 ? 1.122 9.842 4.608 1.00 0.00 99 THR A N 8
ATOM 12760 C CA . THR A 1 99 ? 1.004 8.781 5.600 1.00 0.00 99 THR A CA 8
ATOM 12761 C C . THR A 1 99 ? -0.037 7.749 5.181 1.00 0.00 99 THR A C 8
ATOM 12762 O O . THR A 1 99 ? -1.141 8.102 4.766 1.00 0.00 99 THR A O 8
ATOM 12773 N N . MET A 1 100 ? 0.321 6.475 5.292 1.00 0.00 100 MET A N 8
ATOM 12774 C CA . MET A 1 100 ? -0.585 5.392 4.926 1.00 0.00 100 MET A CA 8
ATOM 12775 C C . MET A 1 100 ? -0.965 4.564 6.149 1.00 0.00 100 MET A C 8
ATOM 12776 O O . MET A 1 100 ? -0.416 4.754 7.234 1.00 0.00 100 MET A O 8
ATOM 12790 N N . TYR A 1 101 ? -1.907 3.645 5.966 1.00 0.00 101 TYR A N 8
ATOM 12791 C CA . TYR A 1 101 ? -2.362 2.791 7.056 1.00 0.00 101 TYR A CA 8
ATOM 12792 C C . TYR A 1 101 ? -2.800 1.426 6.532 1.00 0.00 101 TYR A C 8
ATOM 12793 O O . TYR A 1 101 ? -2.884 1.210 5.323 1.00 0.00 101 TYR A O 8
ATOM 12811 N N . PHE A 1 102 ? -3.078 0.508 7.452 1.00 0.00 102 PHE A N 8
ATOM 12812 C CA . PHE A 1 102 ? -3.507 -0.837 7.084 1.00 0.00 102 PHE A CA 8
ATOM 12813 C C . PHE A 1 102 ? -4.669 -1.295 7.960 1.00 0.00 102 PHE A C 8
ATOM 12814 O O . PHE A 1 102 ? -5.041 -0.620 8.919 1.00 0.00 102 PHE A O 8
ATOM 12831 N N . ALA A 1 103 ? -5.239 -2.447 7.621 1.00 0.00 103 ALA A N 8
ATOM 12832 C CA . ALA A 1 103 ? -6.358 -2.997 8.376 1.00 0.00 103 ALA A CA 8
ATOM 12833 C C . ALA A 1 103 ? -6.089 -4.442 8.781 1.00 0.00 103 ALA A C 8
ATOM 12834 O O . ALA A 1 103 ? -6.767 -4.989 9.652 1.00 0.00 103 ALA A O 8
ATOM 12841 N N . GLY A 1 1 ? -23.584 -13.463 -6.017 1.00 0.00 1 GLY A N 9
ATOM 12842 C CA . GLY A 1 1 ? -22.861 -14.646 -6.447 1.00 0.00 1 GLY A CA 9
ATOM 12843 C C . GLY A 1 1 ? -22.560 -14.633 -7.933 1.00 0.00 1 GLY A C 9
ATOM 12844 O O . GLY A 1 1 ? -22.245 -13.587 -8.500 1.00 0.00 1 GLY A O 9
ATOM 12848 N N . SER A 1 2 ? -22.654 -15.798 -8.565 1.00 0.00 2 SER A N 9
ATOM 12849 C CA . SER A 1 2 ? -22.383 -15.918 -9.992 1.00 0.00 2 SER A CA 9
ATOM 12850 C C . SER A 1 2 ? -20.940 -15.534 -10.306 1.00 0.00 2 SER A C 9
ATOM 12851 O O . SER A 1 2 ? -20.671 -14.833 -11.281 1.00 0.00 2 SER A O 9
ATOM 12859 N N . SER A 1 3 ? -20.016 -16.000 -9.472 1.00 0.00 3 SER A N 9
ATOM 12860 C CA . SER A 1 3 ? -18.600 -15.703 -9.656 1.00 0.00 3 SER A CA 9
ATOM 12861 C C . SER A 1 3 ? -17.965 -16.678 -10.643 1.00 0.00 3 SER A C 9
ATOM 12862 O O . SER A 1 3 ? -17.497 -17.749 -10.261 1.00 0.00 3 SER A O 9
ATOM 12870 N N . GLY A 1 4 ? -17.953 -16.297 -11.917 1.00 0.00 4 GLY A N 9
ATOM 12871 C CA . GLY A 1 4 ? -17.373 -17.147 -12.940 1.00 0.00 4 GLY A CA 9
ATOM 12872 C C . GLY A 1 4 ? -16.364 -16.414 -13.801 1.00 0.00 4 GLY A C 9
ATOM 12873 O O . GLY A 1 4 ? -16.732 -15.574 -14.622 1.00 0.00 4 GLY A O 9
ATOM 12877 N N . SER A 1 5 ? -15.087 -16.729 -13.610 1.00 0.00 5 SER A N 9
ATOM 12878 C CA . SER A 1 5 ? -14.020 -16.089 -14.372 1.00 0.00 5 SER A CA 9
ATOM 12879 C C . SER A 1 5 ? -12.762 -16.952 -14.374 1.00 0.00 5 SER A C 9
ATOM 12880 O O . SER A 1 5 ? -12.239 -17.310 -13.319 1.00 0.00 5 SER A O 9
ATOM 12888 N N . SER A 1 6 ? -12.280 -17.282 -15.569 1.00 0.00 6 SER A N 9
ATOM 12889 C CA . SER A 1 6 ? -11.086 -18.106 -15.710 1.00 0.00 6 SER A CA 9
ATOM 12890 C C . SER A 1 6 ? -10.047 -17.411 -16.585 1.00 0.00 6 SER A C 9
ATOM 12891 O O . SER A 1 6 ? -10.386 -16.754 -17.568 1.00 0.00 6 SER A O 9
ATOM 12899 N N . GLY A 1 7 ? -8.778 -17.561 -16.218 1.00 0.00 7 GLY A N 9
ATOM 12900 C CA . GLY A 1 7 ? -7.707 -16.942 -16.978 1.00 0.00 7 GLY A CA 9
ATOM 12901 C C . GLY A 1 7 ? -7.381 -15.545 -16.489 1.00 0.00 7 GLY A C 9
ATOM 12902 O O . GLY A 1 7 ? -7.726 -14.557 -17.137 1.00 0.00 7 GLY A O 9
ATOM 12906 N N . GLU A 1 8 ? -6.716 -15.462 -15.340 1.00 0.00 8 GLU A N 9
ATOM 12907 C CA . GLU A 1 8 ? -6.346 -14.174 -14.764 1.00 0.00 8 GLU A CA 9
ATOM 12908 C C . GLU A 1 8 ? -5.222 -13.523 -15.564 1.00 0.00 8 GLU A C 9
ATOM 12909 O O . GLU A 1 8 ? -4.524 -14.188 -16.330 1.00 0.00 8 GLU A O 9
ATOM 12921 N N . LEU A 1 9 ? -5.053 -12.218 -15.381 1.00 0.00 9 LEU A N 9
ATOM 12922 C CA . LEU A 1 9 ? -4.014 -11.475 -16.086 1.00 0.00 9 LEU A CA 9
ATOM 12923 C C . LEU A 1 9 ? -2.753 -11.362 -15.235 1.00 0.00 9 LEU A C 9
ATOM 12924 O O . LEU A 1 9 ? -2.801 -11.384 -14.005 1.00 0.00 9 LEU A O 9
ATOM 12940 N N . PRO A 1 10 ? -1.597 -11.236 -15.903 1.00 0.00 10 PRO A N 9
ATOM 12941 C CA . PRO A 1 10 ? -0.302 -11.113 -15.228 1.00 0.00 10 PRO A CA 9
ATOM 12942 C C . PRO A 1 10 ? -0.146 -9.777 -14.510 1.00 0.00 10 PRO A C 9
ATOM 12943 O O . PRO A 1 10 ? 0.507 -9.693 -13.470 1.00 0.00 10 PRO A O 9
ATOM 12954 N N . SER A 1 11 ? -0.750 -8.735 -15.072 1.00 0.00 11 SER A N 9
ATOM 12955 C CA . SER A 1 11 ? -0.676 -7.401 -14.486 1.00 0.00 11 SER A CA 9
ATOM 12956 C C . SER A 1 11 ? -1.543 -7.308 -13.235 1.00 0.00 11 SER A C 9
ATOM 12957 O O . SER A 1 11 ? -2.324 -8.212 -12.938 1.00 0.00 11 SER A O 9
ATOM 12965 N N . VAL A 1 12 ? -1.400 -6.207 -12.504 1.00 0.00 12 VAL A N 9
ATOM 12966 C CA . VAL A 1 12 ? -2.170 -5.993 -11.284 1.00 0.00 12 VAL A CA 9
ATOM 12967 C C . VAL A 1 12 ? -3.618 -5.642 -11.603 1.00 0.00 12 VAL A C 9
ATOM 12968 O O . VAL A 1 12 ? -3.913 -5.082 -12.658 1.00 0.00 12 VAL A O 9
ATOM 12981 N N . GLU A 1 13 ? -4.519 -5.976 -10.684 1.00 0.00 13 GLU A N 9
ATOM 12982 C CA . GLU A 1 13 ? -5.938 -5.695 -10.869 1.00 0.00 13 GLU A CA 9
ATOM 12983 C C . GLU A 1 13 ? -6.392 -4.560 -9.955 1.00 0.00 13 GLU A C 9
ATOM 12984 O O . GLU A 1 13 ? -6.265 -4.645 -8.734 1.00 0.00 13 GLU A O 9
ATOM 12996 N N . GLU A 1 14 ? -6.920 -3.499 -10.557 1.00 0.00 14 GLU A N 9
ATOM 12997 C CA . GLU A 1 14 ? -7.391 -2.347 -9.797 1.00 0.00 14 GLU A CA 9
ATOM 12998 C C . GLU A 1 14 ? -8.000 -2.784 -8.468 1.00 0.00 14 GLU A C 9
ATOM 12999 O O . GLU A 1 14 ? -9.179 -3.136 -8.397 1.00 0.00 14 GLU A O 9
ATOM 13011 N N . LEU A 1 15 ? -7.189 -2.759 -7.416 1.00 0.00 15 LEU A N 9
ATOM 13012 C CA . LEU A 1 15 ? -7.647 -3.153 -6.088 1.00 0.00 15 LEU A CA 9
ATOM 13013 C C . LEU A 1 15 ? -8.482 -2.047 -5.450 1.00 0.00 15 LEU A C 9
ATOM 13014 O O . LEU A 1 15 ? -7.944 -1.077 -4.915 1.00 0.00 15 LEU A O 9
ATOM 13030 N N . THR A 1 16 ? -9.801 -2.201 -5.508 1.00 0.00 16 THR A N 9
ATOM 13031 C CA . THR A 1 16 ? -10.711 -1.217 -4.935 1.00 0.00 16 THR A CA 9
ATOM 13032 C C . THR A 1 16 ? -11.487 -1.803 -3.761 1.00 0.00 16 THR A C 9
ATOM 13033 O O . THR A 1 16 ? -12.426 -2.576 -3.950 1.00 0.00 16 THR A O 9
ATOM 13044 N N . ILE A 1 17 ? -11.089 -1.430 -2.550 1.00 0.00 17 ILE A N 9
ATOM 13045 C CA . ILE A 1 17 ? -11.748 -1.918 -1.345 1.00 0.00 17 ILE A CA 9
ATOM 13046 C C . ILE A 1 17 ? -11.988 -0.785 -0.353 1.00 0.00 17 ILE A C 9
ATOM 13047 O O . ILE A 1 17 ? -11.051 -0.107 0.069 1.00 0.00 17 ILE A O 9
ATOM 13063 N N . ILE A 1 18 ? -13.249 -0.588 0.018 1.00 0.00 18 ILE A N 9
ATOM 13064 C CA . ILE A 1 18 ? -13.612 0.460 0.963 1.00 0.00 18 ILE A CA 9
ATOM 13065 C C . ILE A 1 18 ? -13.737 -0.095 2.378 1.00 0.00 18 ILE A C 9
ATOM 13066 O O . ILE A 1 18 ? -14.337 -1.149 2.592 1.00 0.00 18 ILE A O 9
ATOM 13082 N N . LEU A 1 19 ? -13.170 0.622 3.341 1.00 0.00 19 LEU A N 9
ATOM 13083 C CA . LEU A 1 19 ? -13.219 0.203 4.738 1.00 0.00 19 LEU A CA 9
ATOM 13084 C C . LEU A 1 19 ? -14.251 1.015 5.514 1.00 0.00 19 LEU A C 9
ATOM 13085 O O . LEU A 1 19 ? -14.337 2.237 5.389 1.00 0.00 19 LEU A O 9
ATOM 13101 N N . PRO A 1 20 ? -15.053 0.322 6.336 1.00 0.00 20 PRO A N 9
ATOM 13102 C CA . PRO A 1 20 ? -16.091 0.959 7.151 1.00 0.00 20 PRO A CA 9
ATOM 13103 C C . PRO A 1 20 ? -15.507 1.807 8.276 1.00 0.00 20 PRO A C 9
ATOM 13104 O O . PRO A 1 20 ? -14.289 1.922 8.410 1.00 0.00 20 PRO A O 9
ATOM 13115 N N . GLU A 1 21 ? -16.383 2.399 9.082 1.00 0.00 21 GLU A N 9
ATOM 13116 C CA . GLU A 1 21 ? -15.952 3.237 10.195 1.00 0.00 21 GLU A CA 9
ATOM 13117 C C . GLU A 1 21 ? -15.810 2.414 11.472 1.00 0.00 21 GLU A C 9
ATOM 13118 O O . GLU A 1 21 ? -15.786 2.960 12.575 1.00 0.00 21 GLU A O 9
ATOM 13130 N N . ASP A 1 22 ? -15.716 1.098 11.313 1.00 0.00 22 ASP A N 9
ATOM 13131 C CA . ASP A 1 22 ? -15.576 0.199 12.453 1.00 0.00 22 ASP A CA 9
ATOM 13132 C C . ASP A 1 22 ? -14.145 -0.318 12.564 1.00 0.00 22 ASP A C 9
ATOM 13133 O O . ASP A 1 22 ? -13.766 -0.911 13.574 1.00 0.00 22 ASP A O 9
ATOM 13142 N N . ILE A 1 23 ? -13.357 -0.091 11.519 1.00 0.00 23 ILE A N 9
ATOM 13143 C CA . ILE A 1 23 ? -11.968 -0.534 11.500 1.00 0.00 23 ILE A CA 9
ATOM 13144 C C . ILE A 1 23 ? -11.025 0.596 11.901 1.00 0.00 23 ILE A C 9
ATOM 13145 O O . ILE A 1 23 ? -11.255 1.757 11.567 1.00 0.00 23 ILE A O 9
ATOM 13161 N N . GLU A 1 24 ? -9.962 0.245 12.619 1.00 0.00 24 GLU A N 9
ATOM 13162 C CA . GLU A 1 24 ? -8.984 1.230 13.065 1.00 0.00 24 GLU A CA 9
ATOM 13163 C C . GLU A 1 24 ? -7.749 1.214 12.169 1.00 0.00 24 GLU A C 9
ATOM 13164 O O . GLU A 1 24 ? -6.992 0.242 12.153 1.00 0.00 24 GLU A O 9
ATOM 13176 N N . LEU A 1 25 ? -7.551 2.296 11.425 1.00 0.00 25 LEU A N 9
ATOM 13177 C CA . LEU A 1 25 ? -6.408 2.407 10.525 1.00 0.00 25 LEU A CA 9
ATOM 13178 C C . LEU A 1 25 ? -5.169 2.888 11.275 1.00 0.00 25 LEU A C 9
ATOM 13179 O O . LEU A 1 25 ? -5.120 4.022 11.752 1.00 0.00 25 LEU A O 9
ATOM 13195 N N . LYS A 1 26 ? -4.169 2.019 11.374 1.00 0.00 26 LYS A N 9
ATOM 13196 C CA . LYS A 1 26 ? -2.928 2.355 12.062 1.00 0.00 26 LYS A CA 9
ATOM 13197 C C . LYS A 1 26 ? -1.886 2.878 11.080 1.00 0.00 26 LYS A C 9
ATOM 13198 O O . LYS A 1 26 ? -1.780 2.415 9.944 1.00 0.00 26 LYS A O 9
ATOM 13217 N N . PRO A 1 27 ? -1.094 3.865 11.525 1.00 0.00 27 PRO A N 9
ATOM 13218 C CA . PRO A 1 27 ? -0.044 4.471 10.701 1.00 0.00 27 PRO A CA 9
ATOM 13219 C C . PRO A 1 27 ? 1.120 3.518 10.452 1.00 0.00 27 PRO A C 9
ATOM 13220 O O . PRO A 1 27 ? 1.855 3.165 11.376 1.00 0.00 27 PRO A O 9
ATOM 13231 N N . LEU A 1 28 ? 1.283 3.104 9.201 1.00 0.00 28 LEU A N 9
ATOM 13232 C CA . LEU A 1 28 ? 2.359 2.191 8.831 1.00 0.00 28 LEU A CA 9
ATOM 13233 C C . LEU A 1 28 ? 3.613 2.961 8.431 1.00 0.00 28 LEU A C 9
ATOM 13234 O O . LEU A 1 28 ? 4.730 2.560 8.755 1.00 0.00 28 LEU A O 9
ATOM 13250 N N . GLY A 1 29 ? 3.420 4.072 7.727 1.00 0.00 29 GLY A N 9
ATOM 13251 C CA . GLY A 1 29 ? 4.544 4.883 7.296 1.00 0.00 29 GLY A CA 9
ATOM 13252 C C . GLY A 1 29 ? 4.142 5.949 6.297 1.00 0.00 29 GLY A C 9
ATOM 13253 O O . GLY A 1 29 ? 2.965 6.081 5.961 1.00 0.00 29 GLY A O 9
ATOM 13257 N N . MET A 1 30 ? 5.121 6.712 5.821 1.00 0.00 30 MET A N 9
ATOM 13258 C CA . MET A 1 30 ? 4.861 7.772 4.854 1.00 0.00 30 MET A CA 9
ATOM 13259 C C . MET A 1 30 ? 5.668 7.553 3.578 1.00 0.00 30 MET A C 9
ATOM 13260 O O . MET A 1 30 ? 6.817 7.113 3.626 1.00 0.00 30 MET A O 9
ATOM 13274 N N . VAL A 1 31 ? 5.059 7.864 2.438 1.00 0.00 31 VAL A N 9
ATOM 13275 C CA . VAL A 1 31 ? 5.721 7.702 1.149 1.00 0.00 31 VAL A CA 9
ATOM 13276 C C . VAL A 1 31 ? 7.114 8.322 1.165 1.00 0.00 31 VAL A C 9
ATOM 13277 O O . VAL A 1 31 ? 7.268 9.521 1.394 1.00 0.00 31 VAL A O 9
ATOM 13290 N N . SER A 1 32 ? 8.126 7.496 0.919 1.00 0.00 32 SER A N 9
ATOM 13291 C CA . SER A 1 32 ? 9.508 7.963 0.908 1.00 0.00 32 SER A CA 9
ATOM 13292 C C . SER A 1 32 ? 10.012 8.135 -0.522 1.00 0.00 32 SER A C 9
ATOM 13293 O O . SER A 1 32 ? 10.680 9.118 -0.842 1.00 0.00 32 SER A O 9
ATOM 13301 N N . SER A 1 33 ? 9.685 7.172 -1.378 1.00 0.00 33 SER A N 9
ATOM 13302 C CA . SER A 1 33 ? 10.108 7.213 -2.773 1.00 0.00 33 SER A CA 9
ATOM 13303 C C . SER A 1 33 ? 9.066 6.559 -3.675 1.00 0.00 33 SER A C 9
ATOM 13304 O O . SER A 1 33 ? 8.105 5.957 -3.196 1.00 0.00 33 SER A O 9
ATOM 13312 N N . ILE A 1 34 ? 9.265 6.682 -4.983 1.00 0.00 34 ILE A N 9
ATOM 13313 C CA . ILE A 1 34 ? 8.344 6.102 -5.953 1.00 0.00 34 ILE A CA 9
ATOM 13314 C C . ILE A 1 34 ? 9.099 5.391 -7.071 1.00 0.00 34 ILE A C 9
ATOM 13315 O O . ILE A 1 34 ? 9.980 5.972 -7.705 1.00 0.00 34 ILE A O 9
ATOM 13331 N N . ILE A 1 35 ? 8.746 4.132 -7.308 1.00 0.00 35 ILE A N 9
ATOM 13332 C CA . ILE A 1 35 ? 9.389 3.343 -8.352 1.00 0.00 35 ILE A CA 9
ATOM 13333 C C . ILE A 1 35 ? 8.708 3.556 -9.699 1.00 0.00 35 ILE A C 9
ATOM 13334 O O . ILE A 1 35 ? 7.543 3.947 -9.762 1.00 0.00 35 ILE A O 9
ATOM 13350 N N . GLU A 1 36 ? 9.442 3.293 -10.776 1.00 0.00 36 GLU A N 9
ATOM 13351 C CA . GLU A 1 36 ? 8.908 3.455 -12.123 1.00 0.00 36 GLU A CA 9
ATOM 13352 C C . GLU A 1 36 ? 7.419 3.125 -12.160 1.00 0.00 36 GLU A C 9
ATOM 13353 O O . GLU A 1 36 ? 6.604 3.936 -12.600 1.00 0.00 36 GLU A O 9
ATOM 13365 N N . GLN A 1 37 ? 7.071 1.929 -11.697 1.00 0.00 37 GLN A N 9
ATOM 13366 C CA . GLN A 1 37 ? 5.681 1.491 -11.679 1.00 0.00 37 GLN A CA 9
ATOM 13367 C C . GLN A 1 37 ? 5.172 1.354 -10.248 1.00 0.00 37 GLN A C 9
ATOM 13368 O O . GLN A 1 37 ? 4.021 1.681 -9.953 1.00 0.00 37 GLN A O 9
ATOM 13382 N N . LEU A 1 38 ? 6.035 0.870 -9.362 1.00 0.00 38 LEU A N 9
ATOM 13383 C CA . LEU A 1 38 ? 5.672 0.689 -7.960 1.00 0.00 38 LEU A CA 9
ATOM 13384 C C . LEU A 1 38 ? 6.008 1.935 -7.147 1.00 0.00 38 LEU A C 9
ATOM 13385 O O . LEU A 1 38 ? 6.601 2.883 -7.660 1.00 0.00 38 LEU A O 9
ATOM 13401 N N . VAL A 1 39 ? 5.626 1.924 -5.873 1.00 0.00 39 VAL A N 9
ATOM 13402 C CA . VAL A 1 39 ? 5.889 3.051 -4.987 1.00 0.00 39 VAL A CA 9
ATOM 13403 C C . VAL A 1 39 ? 6.576 2.594 -3.705 1.00 0.00 39 VAL A C 9
ATOM 13404 O O . VAL A 1 39 ? 6.296 1.510 -3.192 1.00 0.00 39 VAL A O 9
ATOM 13417 N N . ILE A 1 40 ? 7.476 3.427 -3.193 1.00 0.00 40 ILE A N 9
ATOM 13418 C CA . ILE A 1 40 ? 8.202 3.108 -1.970 1.00 0.00 40 ILE A CA 9
ATOM 13419 C C . ILE A 1 40 ? 7.635 3.874 -0.779 1.00 0.00 40 ILE A C 9
ATOM 13420 O O . ILE A 1 40 ? 7.401 5.080 -0.858 1.00 0.00 40 ILE A O 9
ATOM 13436 N N . ILE A 1 41 ? 7.419 3.165 0.324 1.00 0.00 41 ILE A N 9
ATOM 13437 C CA . ILE A 1 41 ? 6.883 3.779 1.533 1.00 0.00 41 ILE A CA 9
ATOM 13438 C C . ILE A 1 41 ? 7.798 3.533 2.727 1.00 0.00 41 ILE A C 9
ATOM 13439 O O . ILE A 1 41 ? 8.186 2.397 3.000 1.00 0.00 41 ILE A O 9
ATOM 13455 N N . GLU A 1 42 ? 8.138 4.604 3.436 1.00 0.00 42 GLU A N 9
ATOM 13456 C CA . GLU A 1 42 ? 9.007 4.503 4.603 1.00 0.00 42 GLU A CA 9
ATOM 13457 C C . GLU A 1 42 ? 8.188 4.342 5.880 1.00 0.00 42 GLU A C 9
ATOM 13458 O O . GLU A 1 42 ? 7.272 5.121 6.145 1.00 0.00 42 GLU A O 9
ATOM 13470 N N . SER A 1 43 ? 8.524 3.325 6.667 1.00 0.00 43 SER A N 9
ATOM 13471 C CA . SER A 1 43 ? 7.817 3.057 7.913 1.00 0.00 43 SER A CA 9
ATOM 13472 C C . SER A 1 43 ? 8.281 4.005 9.015 1.00 0.00 43 SER A C 9
ATOM 13473 O O . SER A 1 43 ? 9.191 4.808 8.815 1.00 0.00 43 SER A O 9
ATOM 13481 N N . MET A 1 44 ? 7.648 3.904 10.179 1.00 0.00 44 MET A N 9
ATOM 13482 C CA . MET A 1 44 ? 7.996 4.751 11.314 1.00 0.00 44 MET A CA 9
ATOM 13483 C C . MET A 1 44 ? 8.364 3.907 12.530 1.00 0.00 44 MET A C 9
ATOM 13484 O O . MET A 1 44 ? 9.532 3.825 12.912 1.00 0.00 44 MET A O 9
ATOM 13498 N N . THR A 1 45 ? 7.360 3.280 13.136 1.00 0.00 45 THR A N 9
ATOM 13499 C CA . THR A 1 45 ? 7.579 2.444 14.309 1.00 0.00 45 THR A CA 9
ATOM 13500 C C . THR A 1 45 ? 6.284 1.775 14.756 1.00 0.00 45 THR A C 9
ATOM 13501 O O . THR A 1 45 ? 5.207 2.084 14.248 1.00 0.00 45 THR A O 9
ATOM 13512 N N . ASN A 1 46 ? 6.396 0.856 15.710 1.00 0.00 46 ASN A N 9
ATOM 13513 C CA . ASN A 1 46 ? 5.233 0.143 16.225 1.00 0.00 46 ASN A CA 9
ATOM 13514 C C . ASN A 1 46 ? 4.459 -0.525 15.093 1.00 0.00 46 ASN A C 9
ATOM 13515 O O . ASN A 1 46 ? 3.235 -0.650 15.152 1.00 0.00 46 ASN A O 9
ATOM 13526 N N . LEU A 1 47 ? 5.180 -0.954 14.063 1.00 0.00 47 LEU A N 9
ATOM 13527 C CA . LEU A 1 47 ? 4.562 -1.611 12.917 1.00 0.00 47 LEU A CA 9
ATOM 13528 C C . LEU A 1 47 ? 4.384 -3.104 13.175 1.00 0.00 47 LEU A C 9
ATOM 13529 O O . LEU A 1 47 ? 5.318 -3.809 13.557 1.00 0.00 47 LEU A O 9
ATOM 13545 N N . PRO A 1 48 ? 3.156 -3.599 12.961 1.00 0.00 48 PRO A N 9
ATOM 13546 C CA . PRO A 1 48 ? 2.827 -5.014 13.162 1.00 0.00 48 PRO A CA 9
ATOM 13547 C C . PRO A 1 48 ? 3.479 -5.914 12.118 1.00 0.00 48 PRO A C 9
ATOM 13548 O O . PRO A 1 48 ? 3.828 -5.480 11.021 1.00 0.00 48 PRO A O 9
ATOM 13559 N N . PRO A 1 49 ? 3.646 -7.199 12.466 1.00 0.00 49 PRO A N 9
ATOM 13560 C CA . PRO A 1 49 ? 4.256 -8.188 11.572 1.00 0.00 49 PRO A CA 9
ATOM 13561 C C . PRO A 1 49 ? 3.362 -8.524 10.383 1.00 0.00 49 PRO A C 9
ATOM 13562 O O . PRO A 1 49 ? 2.677 -9.547 10.379 1.00 0.00 49 PRO A O 9
ATOM 13573 N N . VAL A 1 50 ? 3.373 -7.657 9.376 1.00 0.00 50 VAL A N 9
ATOM 13574 C CA . VAL A 1 50 ? 2.564 -7.863 8.181 1.00 0.00 50 VAL A CA 9
ATOM 13575 C C . VAL A 1 50 ? 3.418 -8.357 7.018 1.00 0.00 50 VAL A C 9
ATOM 13576 O O . VAL A 1 50 ? 4.557 -7.927 6.845 1.00 0.00 50 VAL A O 9
ATOM 13589 N N . ASN A 1 51 ? 2.858 -9.263 6.224 1.00 0.00 51 ASN A N 9
ATOM 13590 C CA . ASN A 1 51 ? 3.568 -9.817 5.076 1.00 0.00 51 ASN A CA 9
ATOM 13591 C C . ASN A 1 51 ? 3.103 -9.160 3.780 1.00 0.00 51 ASN A C 9
ATOM 13592 O O . ASN A 1 51 ? 2.231 -8.292 3.791 1.00 0.00 51 ASN A O 9
ATOM 13603 N N . GLU A 1 52 ? 3.692 -9.581 2.665 1.00 0.00 52 GLU A N 9
ATOM 13604 C CA . GLU A 1 52 ? 3.338 -9.032 1.361 1.00 0.00 52 GLU A CA 9
ATOM 13605 C C . GLU A 1 52 ? 1.828 -9.068 1.148 1.00 0.00 52 GLU A C 9
ATOM 13606 O O . GLU A 1 52 ? 1.217 -8.059 0.795 1.00 0.00 52 GLU A O 9
ATOM 13618 N N . GLU A 1 53 ? 1.233 -10.237 1.365 1.00 0.00 53 GLU A N 9
ATOM 13619 C CA . GLU A 1 53 ? -0.206 -10.404 1.195 1.00 0.00 53 GLU A CA 9
ATOM 13620 C C . GLU A 1 53 ? -0.969 -9.270 1.873 1.00 0.00 53 GLU A C 9
ATOM 13621 O O . GLU A 1 53 ? -2.098 -8.952 1.496 1.00 0.00 53 GLU A O 9
ATOM 13633 N N . THR A 1 54 ? -0.345 -8.662 2.877 1.00 0.00 54 THR A N 9
ATOM 13634 C CA . THR A 1 54 ? -0.965 -7.565 3.610 1.00 0.00 54 THR A CA 9
ATOM 13635 C C . THR A 1 54 ? -1.326 -6.415 2.677 1.00 0.00 54 THR A C 9
ATOM 13636 O O . THR A 1 54 ? -0.502 -5.969 1.878 1.00 0.00 54 THR A O 9
ATOM 13647 N N . VAL A 1 55 ? -2.562 -5.938 2.784 1.00 0.00 55 VAL A N 9
ATOM 13648 C CA . VAL A 1 55 ? -3.032 -4.838 1.950 1.00 0.00 55 VAL A CA 9
ATOM 13649 C C . VAL A 1 55 ? -2.725 -3.491 2.594 1.00 0.00 55 VAL A C 9
ATOM 13650 O O . VAL A 1 55 ? -2.621 -3.385 3.816 1.00 0.00 55 VAL A O 9
ATOM 13663 N N . ILE A 1 56 ? -2.581 -2.463 1.764 1.00 0.00 56 ILE A N 9
ATOM 13664 C CA . ILE A 1 56 ? -2.288 -1.122 2.253 1.00 0.00 56 ILE A CA 9
ATOM 13665 C C . ILE A 1 56 ? -3.454 -0.174 1.991 1.00 0.00 56 ILE A C 9
ATOM 13666 O O . ILE A 1 56 ? -3.803 0.095 0.841 1.00 0.00 56 ILE A O 9
ATOM 13682 N N . PHE A 1 57 ? -4.052 0.330 3.065 1.00 0.00 57 PHE A N 9
ATOM 13683 C CA . PHE A 1 57 ? -5.17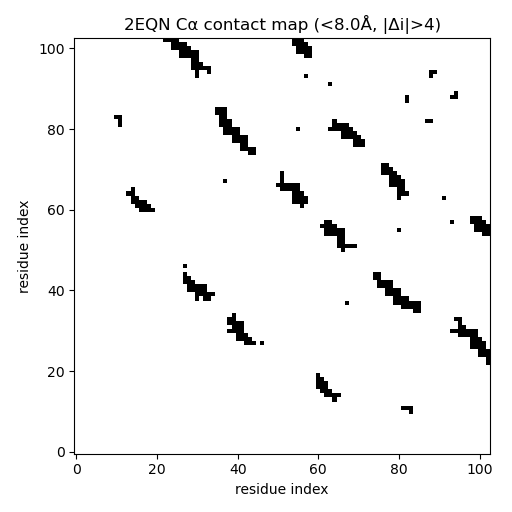8 1.249 2.952 1.00 0.00 57 PHE A CA 9
ATOM 13684 C C . PHE A 1 57 ? -4.703 2.699 2.988 1.00 0.00 57 PHE A C 9
ATOM 13685 O O . PHE A 1 57 ? -3.769 3.041 3.714 1.00 0.00 57 PHE A O 9
ATOM 13702 N N . LYS A 1 58 ? -5.353 3.548 2.199 1.00 0.00 58 LYS A N 9
ATOM 13703 C CA . LYS A 1 58 ? -5.000 4.961 2.139 1.00 0.00 58 LYS A CA 9
ATOM 13704 C C . LYS A 1 58 ? -5.636 5.730 3.293 1.00 0.00 58 LYS A C 9
ATOM 13705 O O . LYS A 1 58 ? -6.381 5.164 4.093 1.00 0.00 58 LYS A O 9
ATOM 13724 N N . SER A 1 59 ? -5.339 7.024 3.371 1.00 0.00 59 SER A N 9
ATOM 13725 C CA . SER A 1 59 ? -5.881 7.870 4.428 1.00 0.00 59 SER A CA 9
ATOM 13726 C C . SER A 1 59 ? -7.372 8.116 4.216 1.00 0.00 59 SER A C 9
ATOM 13727 O O . SER A 1 59 ? -8.067 8.593 5.113 1.00 0.00 59 SER A O 9
ATOM 13735 N N . ASP A 1 60 ? -7.856 7.786 3.024 1.00 0.00 60 ASP A N 9
ATOM 13736 C CA . ASP A 1 60 ? -9.264 7.970 2.693 1.00 0.00 60 ASP A CA 9
ATOM 13737 C C . ASP A 1 60 ? -10.026 6.654 2.813 1.00 0.00 60 ASP A C 9
ATOM 13738 O O . ASP A 1 60 ? -11.132 6.516 2.290 1.00 0.00 60 ASP A O 9
ATOM 13747 N N . ARG A 1 61 ? -9.427 5.690 3.504 1.00 0.00 61 ARG A N 9
ATOM 13748 C CA . ARG A 1 61 ? -10.049 4.385 3.691 1.00 0.00 61 ARG A CA 9
ATOM 13749 C C . ARG A 1 61 ? -10.222 3.669 2.354 1.00 0.00 61 ARG A C 9
ATOM 13750 O O . ARG A 1 61 ? -11.265 3.072 2.090 1.00 0.00 61 ARG A O 9
ATOM 13771 N N . GLN A 1 62 ? -9.193 3.735 1.515 1.00 0.00 62 GLN A N 9
ATOM 13772 C CA . GLN A 1 62 ? -9.233 3.095 0.206 1.00 0.00 62 GLN A CA 9
ATOM 13773 C C . GLN A 1 62 ? -8.016 2.199 0.001 1.00 0.00 62 GLN A C 9
ATOM 13774 O O . GLN A 1 62 ? -6.878 2.668 0.024 1.00 0.00 62 GLN A O 9
ATOM 13788 N N . ALA A 1 63 ? -8.263 0.909 -0.199 1.00 0.00 63 ALA A N 9
ATOM 13789 C CA . ALA A 1 63 ? -7.187 -0.052 -0.410 1.00 0.00 63 ALA A CA 9
ATOM 13790 C C . ALA A 1 63 ? -6.333 0.336 -1.613 1.00 0.00 63 ALA A C 9
ATOM 13791 O O . ALA A 1 63 ? -6.613 -0.067 -2.741 1.00 0.00 63 ALA A O 9
ATOM 13798 N N . ALA A 1 64 ? -5.290 1.121 -1.363 1.00 0.00 64 ALA A N 9
ATOM 13799 C CA . ALA A 1 64 ? -4.394 1.562 -2.425 1.00 0.00 64 ALA A CA 9
ATOM 13800 C C . ALA A 1 64 ? -3.811 0.373 -3.181 1.00 0.00 64 ALA A C 9
ATOM 13801 O O . ALA A 1 64 ? -3.528 0.462 -4.374 1.00 0.00 64 ALA A O 9
ATOM 13808 N N . GLY A 1 65 ? -3.634 -0.741 -2.476 1.00 0.00 65 GLY A N 9
ATOM 13809 C CA . GLY A 1 65 ? -3.085 -1.932 -3.097 1.00 0.00 65 GLY A CA 9
ATOM 13810 C C . GLY A 1 65 ? -2.321 -2.798 -2.115 1.00 0.00 65 GLY A C 9
ATOM 13811 O O . GLY A 1 65 ? -2.092 -2.401 -0.973 1.00 0.00 65 GLY A O 9
ATOM 13815 N N . LYS A 1 66 ? -1.927 -3.987 -2.559 1.00 0.00 66 LYS A N 9
ATOM 13816 C CA . LYS A 1 66 ? -1.185 -4.913 -1.712 1.00 0.00 66 LYS A CA 9
ATOM 13817 C C . LYS A 1 66 ? 0.318 -4.708 -1.868 1.00 0.00 66 LYS A C 9
ATOM 13818 O O . LYS A 1 66 ? 0.777 -4.142 -2.861 1.00 0.00 66 LYS A O 9
ATOM 13837 N N . ILE A 1 67 ? 1.079 -5.172 -0.883 1.00 0.00 67 ILE A N 9
ATOM 13838 C CA . ILE A 1 67 ? 2.531 -5.041 -0.913 1.00 0.00 67 ILE A CA 9
ATOM 13839 C C . ILE A 1 67 ? 3.131 -5.846 -2.061 1.00 0.00 67 ILE A C 9
ATOM 13840 O O . ILE A 1 67 ? 2.796 -7.014 -2.256 1.00 0.00 67 ILE A O 9
ATOM 13856 N N . PHE A 1 68 ? 4.022 -5.213 -2.817 1.00 0.00 68 PHE A N 9
ATOM 13857 C CA . PHE A 1 68 ? 4.671 -5.870 -3.946 1.00 0.00 68 PHE A CA 9
ATOM 13858 C C . PHE A 1 68 ? 6.082 -6.318 -3.576 1.00 0.00 68 PHE A C 9
ATOM 13859 O O . PHE A 1 68 ? 6.636 -7.229 -4.191 1.00 0.00 68 PHE A O 9
ATOM 13876 N N . GLU A 1 69 ? 6.657 -5.672 -2.566 1.00 0.00 69 GLU A N 9
ATOM 13877 C CA . GLU A 1 69 ? 8.003 -6.004 -2.116 1.00 0.00 69 GLU A CA 9
ATOM 13878 C C . GLU A 1 69 ? 8.376 -5.197 -0.875 1.00 0.00 69 GLU A C 9
ATOM 13879 O O . GLU A 1 69 ? 7.915 -4.070 -0.693 1.00 0.00 69 GLU A O 9
ATOM 13891 N N . ILE A 1 70 ? 9.211 -5.784 -0.024 1.00 0.00 70 ILE A N 9
ATOM 13892 C CA . ILE A 1 70 ? 9.646 -5.120 1.199 1.00 0.00 70 ILE A CA 9
ATOM 13893 C C . ILE A 1 70 ? 11.154 -5.247 1.387 1.00 0.00 70 ILE A C 9
ATOM 13894 O O . ILE A 1 70 ? 11.717 -6.334 1.260 1.00 0.00 70 ILE A O 9
ATOM 13910 N N . PHE A 1 71 ? 11.802 -4.127 1.691 1.00 0.00 71 PHE A N 9
ATOM 13911 C CA . PHE A 1 71 ? 13.246 -4.112 1.898 1.00 0.00 71 PHE A CA 9
ATOM 13912 C C . PHE A 1 71 ? 13.617 -3.216 3.076 1.00 0.00 71 PHE A C 9
ATOM 13913 O O . PHE A 1 71 ? 12.768 -2.522 3.634 1.00 0.00 71 PHE A O 9
ATOM 13930 N N . GLY A 1 72 ? 14.893 -3.239 3.450 1.00 0.00 72 GLY A N 9
ATOM 13931 C CA . GLY A 1 72 ? 15.355 -2.427 4.560 1.00 0.00 72 GLY A CA 9
ATOM 13932 C C . GLY A 1 72 ? 15.560 -3.236 5.826 1.00 0.00 72 GLY A C 9
ATOM 13933 O O . GLY A 1 72 ? 15.550 -4.467 5.809 1.00 0.00 72 GLY A O 9
ATOM 13937 N N . PRO A 1 73 ? 15.753 -2.538 6.954 1.00 0.00 73 PRO A N 9
ATOM 13938 C CA . PRO A 1 73 ? 15.966 -3.179 8.255 1.00 0.00 73 PRO A CA 9
ATOM 13939 C C . PRO A 1 73 ? 14.707 -3.863 8.778 1.00 0.00 73 PRO A C 9
ATOM 13940 O O . PRO A 1 73 ? 13.762 -4.104 8.026 1.00 0.00 73 PRO A O 9
ATOM 13951 N N . VAL A 1 74 ? 14.701 -4.174 10.070 1.00 0.00 74 VAL A N 9
ATOM 13952 C CA . VAL A 1 74 ? 13.557 -4.829 10.693 1.00 0.00 74 VAL A CA 9
ATOM 13953 C C . VAL A 1 74 ? 12.781 -3.858 11.575 1.00 0.00 74 VAL A C 9
ATOM 13954 O O . VAL A 1 74 ? 11.681 -4.164 12.035 1.00 0.00 74 VAL A O 9
ATOM 13967 N N . ALA A 1 75 ? 13.361 -2.684 11.807 1.00 0.00 75 ALA A N 9
ATOM 13968 C CA . ALA A 1 75 ? 12.722 -1.666 12.631 1.00 0.00 75 ALA A CA 9
ATOM 13969 C C . ALA A 1 75 ? 12.251 -0.489 11.784 1.00 0.00 75 ALA A C 9
ATOM 13970 O O . ALA A 1 75 ? 11.243 0.147 12.092 1.00 0.00 75 ALA A O 9
ATOM 13977 N N . HIS A 1 76 ? 12.987 -0.204 10.714 1.00 0.00 76 HIS A N 9
ATOM 13978 C CA . HIS A 1 76 ? 12.645 0.898 9.822 1.00 0.00 76 HIS A CA 9
ATOM 13979 C C . HIS A 1 76 ? 12.627 0.434 8.369 1.00 0.00 76 HIS A C 9
ATOM 13980 O O . HIS A 1 76 ? 13.219 1.056 7.486 1.00 0.00 76 HIS A O 9
ATOM 13994 N N . PRO A 1 77 ? 11.933 -0.684 8.112 1.00 0.00 77 PRO A N 9
ATOM 13995 C CA . PRO A 1 77 ? 11.821 -1.256 6.767 1.00 0.00 77 PRO A CA 9
ATOM 13996 C C . PRO A 1 77 ? 10.968 -0.397 5.840 1.00 0.00 77 PRO A C 9
ATOM 13997 O O . PRO A 1 77 ? 10.364 0.586 6.270 1.00 0.00 77 PRO A O 9
ATOM 14008 N N . PHE A 1 78 ? 10.921 -0.774 4.567 1.00 0.00 78 PHE A N 9
ATOM 14009 C CA . PHE A 1 78 ? 10.141 -0.037 3.579 1.00 0.00 78 PHE A CA 9
ATOM 14010 C C . PHE A 1 78 ? 9.292 -0.986 2.739 1.00 0.00 78 PHE A C 9
ATOM 14011 O O . PHE A 1 78 ? 9.791 -1.978 2.208 1.00 0.00 78 PHE A O 9
ATOM 14028 N N . TYR A 1 79 ? 8.006 -0.674 2.624 1.00 0.00 79 TYR A N 9
ATOM 14029 C CA . TYR A 1 79 ? 7.085 -1.500 1.851 1.00 0.00 79 TYR A CA 9
ATOM 14030 C C . TYR A 1 79 ? 6.849 -0.903 0.468 1.00 0.00 79 TYR A C 9
ATOM 14031 O O . TYR A 1 79 ? 6.848 0.316 0.296 1.00 0.00 79 TYR A O 9
ATOM 14049 N N . VAL A 1 80 ? 6.647 -1.772 -0.518 1.00 0.00 80 VAL A N 9
ATOM 14050 C CA . VAL A 1 80 ? 6.407 -1.332 -1.887 1.00 0.00 80 VAL A CA 9
ATOM 14051 C C . VAL A 1 80 ? 4.971 -1.619 -2.313 1.00 0.00 80 VAL A C 9
ATOM 14052 O O . VAL A 1 80 ? 4.384 -2.627 -1.917 1.00 0.00 80 VAL A O 9
ATOM 14065 N N . LEU A 1 81 ? 4.410 -0.727 -3.122 1.00 0.00 81 LEU A N 9
ATOM 14066 C CA . LEU A 1 81 ? 3.042 -0.885 -3.603 1.00 0.00 81 LEU A CA 9
ATOM 14067 C C . LEU A 1 81 ? 3.023 -1.214 -5.092 1.00 0.00 81 LEU A C 9
ATOM 14068 O O . LEU A 1 81 ? 3.845 -0.713 -5.859 1.00 0.00 81 LEU A O 9
ATOM 14084 N N . ARG A 1 82 ? 2.078 -2.057 -5.494 1.00 0.00 82 ARG A N 9
ATOM 14085 C CA . ARG A 1 82 ? 1.951 -2.453 -6.892 1.00 0.00 82 ARG A CA 9
ATOM 14086 C C . ARG A 1 82 ? 1.083 -1.461 -7.661 1.00 0.00 82 ARG A C 9
ATOM 14087 O O . ARG A 1 82 ? 0.088 -0.956 -7.140 1.00 0.00 82 ARG A O 9
ATOM 14108 N N . PHE A 1 83 ? 1.467 -1.185 -8.903 1.00 0.00 83 PHE A N 9
ATOM 14109 C CA . PHE A 1 83 ? 0.725 -0.252 -9.743 1.00 0.00 83 PHE A CA 9
ATOM 14110 C C . PHE A 1 83 ? 1.126 -0.403 -11.208 1.00 0.00 83 PHE A C 9
ATOM 14111 O O . PHE A 1 83 ? 2.310 -0.461 -11.536 1.00 0.00 83 PHE A O 9
ATOM 14128 N N . ASN A 1 84 ? 0.128 -0.468 -12.084 1.00 0.00 84 ASN A N 9
ATOM 14129 C CA . ASN A 1 84 ? 0.375 -0.614 -13.514 1.00 0.00 84 ASN A CA 9
ATOM 14130 C C . ASN A 1 84 ? 1.371 0.433 -14.003 1.00 0.00 84 ASN A C 9
ATOM 14131 O O . ASN A 1 84 ? 2.390 0.101 -14.609 1.00 0.00 84 ASN A O 9
ATOM 14142 N N . SER A 1 85 ? 1.069 1.700 -13.736 1.00 0.00 85 SER A N 9
ATOM 14143 C CA . SER A 1 85 ? 1.935 2.797 -14.152 1.00 0.00 85 SER A CA 9
ATOM 14144 C C . SER A 1 85 ? 1.723 4.022 -13.267 1.00 0.00 85 SER A C 9
ATOM 14145 O O . SER A 1 85 ? 0.934 3.990 -12.324 1.00 0.00 85 SER A O 9
ATOM 14153 N N . SER A 1 86 ? 2.435 5.100 -13.580 1.00 0.00 86 SER A N 9
ATOM 14154 C CA . SER A 1 86 ? 2.330 6.335 -12.812 1.00 0.00 86 SER A CA 9
ATOM 14155 C C . SER A 1 86 ? 0.872 6.764 -12.673 1.00 0.00 86 SER A C 9
ATOM 14156 O O . SER A 1 86 ? 0.398 7.041 -11.571 1.00 0.00 86 SER A O 9
ATOM 14164 N N . ASP A 1 87 ? 0.168 6.818 -13.798 1.00 0.00 87 ASP A N 9
ATOM 14165 C CA . ASP A 1 87 ? -1.236 7.214 -13.803 1.00 0.00 87 ASP A CA 9
ATOM 14166 C C . ASP A 1 87 ? -1.997 6.528 -12.673 1.00 0.00 87 ASP A C 9
ATOM 14167 O O . ASP A 1 87 ? -2.688 7.181 -11.890 1.00 0.00 87 ASP A O 9
ATOM 14176 N N . HIS A 1 88 ? -1.867 5.207 -12.595 1.00 0.00 88 HIS A N 9
ATOM 14177 C CA . HIS A 1 88 ? -2.544 4.432 -11.560 1.00 0.00 88 HIS A CA 9
ATOM 14178 C C . HIS A 1 88 ? -2.402 5.105 -10.198 1.00 0.00 88 HIS A C 9
ATOM 14179 O O . HIS A 1 88 ? -3.379 5.249 -9.463 1.00 0.00 88 HIS A O 9
ATOM 14193 N N . ILE A 1 89 ? -1.181 5.512 -9.869 1.00 0.00 89 ILE A N 9
ATOM 14194 C CA . ILE A 1 89 ? -0.913 6.169 -8.595 1.00 0.00 89 ILE A CA 9
ATOM 14195 C C . ILE A 1 89 ? -1.601 7.528 -8.522 1.00 0.00 89 ILE A C 9
ATOM 14196 O O . ILE A 1 89 ? -2.438 7.765 -7.652 1.00 0.00 89 ILE A O 9
ATOM 14212 N N . GLU A 1 90 ? -1.242 8.416 -9.444 1.00 0.00 90 GLU A N 9
ATOM 14213 C CA . GLU A 1 90 ? -1.825 9.752 -9.484 1.00 0.00 90 GLU A CA 9
ATOM 14214 C C . GLU A 1 90 ? -3.304 9.712 -9.110 1.00 0.00 90 GLU A C 9
ATOM 14215 O O . GLU A 1 90 ? -3.795 10.574 -8.382 1.00 0.00 90 GLU A O 9
ATOM 14227 N N . SER A 1 91 ? -4.008 8.703 -9.613 1.00 0.00 91 SER A N 9
ATOM 14228 C CA . SER A 1 91 ? -5.432 8.551 -9.336 1.00 0.00 91 SER A CA 9
ATOM 14229 C C . SER A 1 91 ? -5.675 8.333 -7.846 1.00 0.00 91 SER A C 9
ATOM 14230 O O . SER A 1 91 ? -6.467 9.041 -7.223 1.00 0.00 91 SER A O 9
ATOM 14238 N N . LYS A 1 92 ? -4.987 7.348 -7.279 1.00 0.00 92 LYS A N 9
ATOM 14239 C CA . LYS A 1 92 ? -5.126 7.035 -5.861 1.00 0.00 92 LYS A CA 9
ATOM 14240 C C . LYS A 1 92 ? -4.808 8.254 -5.001 1.00 0.00 92 LYS A C 9
ATOM 14241 O O . LYS A 1 92 ? -5.387 8.440 -3.932 1.00 0.00 92 LYS A O 9
ATOM 14260 N N . GLY A 1 93 ? -3.884 9.084 -5.477 1.00 0.00 93 GLY A N 9
ATOM 14261 C CA . GLY A 1 93 ? -3.506 10.275 -4.739 1.00 0.00 93 GLY A CA 9
ATOM 14262 C C . GLY A 1 93 ? -2.287 10.055 -3.866 1.00 0.00 93 GLY A C 9
ATOM 14263 O O . GLY A 1 93 ? -1.917 10.922 -3.074 1.00 0.00 93 GLY A O 9
ATOM 14267 N N . ILE A 1 94 ? -1.661 8.891 -4.009 1.00 0.00 94 ILE A N 9
ATOM 14268 C CA . ILE A 1 94 ? -0.477 8.560 -3.227 1.00 0.00 94 ILE A CA 9
ATOM 14269 C C . ILE A 1 94 ? 0.763 9.245 -3.789 1.00 0.00 94 ILE A C 9
ATOM 14270 O O . ILE A 1 94 ? 0.995 9.239 -4.999 1.00 0.00 94 ILE A O 9
ATOM 14286 N N . LYS A 1 95 ? 1.560 9.835 -2.904 1.00 0.00 95 LYS A N 9
ATOM 14287 C CA . LYS A 1 95 ? 2.780 10.523 -3.311 1.00 0.00 95 LYS A CA 9
ATOM 14288 C C . LYS A 1 95 ? 3.679 10.791 -2.108 1.00 0.00 95 LYS A C 9
ATOM 14289 O O . LYS A 1 95 ? 3.304 10.518 -0.968 1.00 0.00 95 LYS A O 9
ATOM 14308 N N . ILE A 1 96 ? 4.865 11.330 -2.371 1.00 0.00 96 ILE A N 9
ATOM 14309 C CA . ILE A 1 96 ? 5.816 11.638 -1.310 1.00 0.00 96 ILE A CA 9
ATOM 14310 C C . ILE A 1 96 ? 5.144 12.406 -0.177 1.00 0.00 96 ILE A C 9
ATOM 14311 O O . ILE A 1 96 ? 4.273 13.244 -0.410 1.00 0.00 96 ILE A O 9
ATOM 14327 N N . LYS A 1 97 ? 5.557 12.117 1.053 1.00 0.00 97 LYS A N 9
ATOM 14328 C CA . LYS A 1 97 ? 4.999 12.782 2.224 1.00 0.00 97 LYS A CA 9
ATOM 14329 C C . LYS A 1 97 ? 3.525 12.430 2.399 1.00 0.00 97 LYS A C 9
ATOM 14330 O O . LYS A 1 97 ? 2.704 13.294 2.704 1.00 0.00 97 LYS A O 9
ATOM 14349 N N . GLU A 1 98 ? 3.199 11.156 2.206 1.00 0.00 98 GLU A N 9
ATOM 14350 C CA . GLU A 1 98 ? 1.823 10.691 2.343 1.00 0.00 98 GLU A CA 9
ATOM 14351 C C . GLU A 1 98 ? 1.739 9.525 3.324 1.00 0.00 98 GLU A C 9
ATOM 14352 O O . GLU A 1 98 ? 2.236 8.431 3.051 1.00 0.00 98 GLU A O 9
ATOM 14364 N N . THR A 1 99 ? 1.106 9.765 4.468 1.00 0.00 99 THR A N 9
ATOM 14365 C CA . THR A 1 99 ? 0.957 8.737 5.490 1.00 0.00 99 THR A CA 9
ATOM 14366 C C . THR A 1 99 ? -0.113 7.724 5.099 1.00 0.00 99 THR A C 9
ATOM 14367 O O . THR A 1 99 ? -1.224 8.095 4.723 1.00 0.00 99 THR A O 9
ATOM 14378 N N . MET A 1 100 ? 0.231 6.443 5.189 1.00 0.00 100 MET A N 9
ATOM 14379 C CA . MET A 1 100 ? -0.702 5.376 4.846 1.00 0.00 100 MET A CA 9
ATOM 14380 C C . MET A 1 100 ? -1.068 4.557 6.080 1.00 0.00 100 MET A C 9
ATOM 14381 O O . MET A 1 100 ? -0.496 4.744 7.154 1.00 0.00 100 MET A O 9
ATOM 14395 N N . TYR A 1 101 ? -2.025 3.650 5.919 1.00 0.00 101 TYR A N 9
ATOM 14396 C CA . TYR A 1 101 ? -2.470 2.804 7.021 1.00 0.00 101 TYR A CA 9
ATOM 14397 C C . TYR A 1 101 ? -2.863 1.418 6.519 1.00 0.00 101 TYR A C 9
ATOM 14398 O O . TYR A 1 101 ? -2.944 1.181 5.314 1.00 0.00 101 TYR A O 9
ATOM 14416 N N . PHE A 1 102 ? -3.106 0.505 7.453 1.00 0.00 102 PHE A N 9
ATOM 14417 C CA . PHE A 1 102 ? -3.491 -0.859 7.108 1.00 0.00 102 PHE A CA 9
ATOM 14418 C C . PHE A 1 102 ? -4.650 -1.335 7.979 1.00 0.00 102 PHE A C 9
ATOM 14419 O O . PHE A 1 102 ? -5.023 -0.675 8.949 1.00 0.00 102 PHE A O 9
ATOM 14436 N N . ALA A 1 103 ? -5.215 -2.484 7.626 1.00 0.00 103 ALA A N 9
ATOM 14437 C CA . ALA A 1 103 ? -6.330 -3.050 8.376 1.00 0.00 103 ALA A CA 9
ATOM 14438 C C . ALA A 1 103 ? -6.014 -4.466 8.845 1.00 0.00 103 ALA A C 9
ATOM 14439 O O . ALA A 1 103 ? -6.049 -4.756 10.042 1.00 0.00 103 ALA A O 9
ATOM 14446 N N . GLY A 1 1 ? -17.464 -11.848 -9.341 1.00 0.00 1 GLY A N 10
ATOM 14447 C CA . GLY A 1 1 ? -18.684 -11.158 -8.962 1.00 0.00 1 GLY A CA 10
ATOM 14448 C C . GLY A 1 1 ? -19.861 -11.538 -9.839 1.00 0.00 1 GLY A C 10
ATOM 14449 O O . GLY A 1 1 ? -20.159 -12.720 -10.012 1.00 0.00 1 GLY A O 10
ATOM 14453 N N . SER A 1 2 ? -20.533 -10.534 -10.392 1.00 0.00 2 SER A N 10
ATOM 14454 C CA . SER A 1 2 ? -21.688 -10.768 -11.250 1.00 0.00 2 SER A CA 10
ATOM 14455 C C . SER A 1 2 ? -21.307 -10.636 -12.722 1.00 0.00 2 SER A C 10
ATOM 14456 O O . SER A 1 2 ? -21.646 -11.490 -13.541 1.00 0.00 2 SER A O 10
ATOM 14464 N N . SER A 1 3 ? -20.600 -9.559 -13.049 1.00 0.00 3 SER A N 10
ATOM 14465 C CA . SER A 1 3 ? -20.175 -9.312 -14.422 1.00 0.00 3 SER A CA 10
ATOM 14466 C C . SER A 1 3 ? -18.654 -9.238 -14.515 1.00 0.00 3 SER A C 10
ATOM 14467 O O . SER A 1 3 ? -18.038 -9.904 -15.346 1.00 0.00 3 SER A O 10
ATOM 14475 N N . GLY A 1 4 ? -18.054 -8.422 -13.654 1.00 0.00 4 GLY A N 10
ATOM 14476 C CA . GLY A 1 4 ? -16.610 -8.275 -13.654 1.00 0.00 4 GLY A CA 10
ATOM 14477 C C . GLY A 1 4 ? -16.052 -8.036 -15.043 1.00 0.00 4 GLY A C 10
ATOM 14478 O O . GLY A 1 4 ? -16.388 -7.046 -15.693 1.00 0.00 4 GLY A O 10
ATOM 14482 N N . SER A 1 5 ? -15.196 -8.945 -15.500 1.00 0.00 5 SER A N 10
ATOM 14483 C CA . SER A 1 5 ? -14.586 -8.826 -16.819 1.00 0.00 5 SER A CA 10
ATOM 14484 C C . SER A 1 5 ? -14.391 -10.199 -17.454 1.00 0.00 5 SER A C 10
ATOM 14485 O O . SER A 1 5 ? -13.848 -11.112 -16.831 1.00 0.00 5 SER A O 10
ATOM 14493 N N . SER A 1 6 ? -14.840 -10.339 -18.697 1.00 0.00 6 SER A N 10
ATOM 14494 C CA . SER A 1 6 ? -14.719 -11.601 -19.416 1.00 0.00 6 SER A CA 10
ATOM 14495 C C . SER A 1 6 ? -13.467 -11.613 -20.287 1.00 0.00 6 SER A C 10
ATOM 14496 O O . SER A 1 6 ? -13.490 -11.171 -21.435 1.00 0.00 6 SER A O 10
ATOM 14504 N N . GLY A 1 7 ? -12.372 -12.124 -19.731 1.00 0.00 7 GLY A N 10
ATOM 14505 C CA . GLY A 1 7 ? -11.124 -12.185 -20.469 1.00 0.00 7 GLY A CA 10
ATOM 14506 C C . GLY A 1 7 ? -9.965 -11.581 -19.700 1.00 0.00 7 GLY A C 10
ATOM 14507 O O . GLY A 1 7 ? -9.792 -10.363 -19.683 1.00 0.00 7 GLY A O 10
ATOM 14511 N N . GLU A 1 8 ? -9.172 -12.435 -19.061 1.00 0.00 8 GLU A N 10
ATOM 14512 C CA . GLU A 1 8 ? -8.026 -11.978 -18.284 1.00 0.00 8 GLU A CA 10
ATOM 14513 C C . GLU A 1 8 ? -7.283 -10.863 -19.016 1.00 0.00 8 GLU A C 10
ATOM 14514 O O . GLU A 1 8 ? -7.316 -10.782 -20.244 1.00 0.00 8 GLU A O 10
ATOM 14526 N N . LEU A 1 9 ? -6.614 -10.006 -18.253 1.00 0.00 9 LEU A N 10
ATOM 14527 C CA . LEU A 1 9 ? -5.862 -8.896 -18.827 1.00 0.00 9 LEU A CA 10
ATOM 14528 C C . LEU A 1 9 ? -4.436 -8.867 -18.287 1.00 0.00 9 LEU A C 10
ATOM 14529 O O . LEU A 1 9 ? -4.148 -9.364 -17.198 1.00 0.00 9 LEU A O 10
ATOM 14545 N N . PRO A 1 10 ? -3.521 -8.269 -19.065 1.00 0.00 10 PRO A N 10
ATOM 14546 C CA . PRO A 1 10 ? -2.110 -8.158 -18.684 1.00 0.00 10 PRO A CA 10
ATOM 14547 C C . PRO A 1 10 ? -1.897 -7.193 -17.523 1.00 0.00 10 PRO A C 10
ATOM 14548 O O . PRO A 1 10 ? -1.213 -7.517 -16.552 1.00 0.00 10 PRO A O 10
ATOM 14559 N N . SER A 1 11 ? -2.486 -6.006 -17.630 1.00 0.00 11 SER A N 10
ATOM 14560 C CA . SER A 1 11 ? -2.357 -4.992 -16.590 1.00 0.00 11 SER A CA 10
ATOM 14561 C C . SER A 1 11 ? -3.103 -5.412 -15.327 1.00 0.00 11 SER A C 10
ATOM 14562 O O . SER A 1 11 ? -4.190 -5.986 -15.396 1.00 0.00 11 SER A O 10
ATOM 14570 N N . VAL A 1 12 ? -2.510 -5.122 -14.173 1.00 0.00 12 VAL A N 10
ATOM 14571 C CA . VAL A 1 12 ? -3.117 -5.468 -12.894 1.00 0.00 12 VAL A CA 10
ATOM 14572 C C . VAL A 1 12 ? -4.427 -4.715 -12.685 1.00 0.00 12 VAL A C 10
ATOM 14573 O O . VAL A 1 12 ? -4.555 -3.555 -13.073 1.00 0.00 12 VAL A O 10
ATOM 14586 N N . GLU A 1 13 ? -5.396 -5.385 -12.070 1.00 0.00 13 GLU A N 10
ATOM 14587 C CA . GLU A 1 13 ? -6.697 -4.779 -11.810 1.00 0.00 13 GLU A CA 10
ATOM 14588 C C . GLU A 1 13 ? -6.664 -3.947 -10.531 1.00 0.00 13 GLU A C 10
ATOM 14589 O O . GLU A 1 13 ? -6.600 -4.489 -9.429 1.00 0.00 13 GLU A O 10
ATOM 14601 N N . GLU A 1 14 ? -6.707 -2.628 -10.689 1.00 0.00 14 GLU A N 10
ATOM 14602 C CA . GLU A 1 14 ? -6.681 -1.722 -9.547 1.00 0.00 14 GLU A CA 10
ATOM 14603 C C . GLU A 1 14 ? -7.487 -2.290 -8.382 1.00 0.00 14 GLU A C 10
ATOM 14604 O O . GLU A 1 14 ? -8.485 -2.983 -8.583 1.00 0.00 14 GLU A O 10
ATOM 14616 N N . LEU A 1 15 ? -7.046 -1.994 -7.165 1.00 0.00 15 LEU A N 10
ATOM 14617 C CA . LEU A 1 15 ? -7.725 -2.475 -5.967 1.00 0.00 15 LEU A CA 10
ATOM 14618 C C . LEU A 1 15 ? -8.505 -1.350 -5.294 1.00 0.00 15 LEU A C 10
ATOM 14619 O O . LEU A 1 15 ? -7.924 -0.473 -4.654 1.00 0.00 15 LEU A O 10
ATOM 14635 N N . THR A 1 16 ? -9.826 -1.383 -5.440 1.00 0.00 16 THR A N 10
ATOM 14636 C CA . THR A 1 16 ? -10.686 -0.368 -4.846 1.00 0.00 16 THR A CA 10
ATOM 14637 C C . THR A 1 16 ? -11.539 -0.955 -3.728 1.00 0.00 16 THR A C 10
ATOM 14638 O O . THR A 1 16 ? -12.598 -1.530 -3.979 1.00 0.00 16 THR A O 10
ATOM 14649 N N . ILE A 1 17 ? -11.071 -0.807 -2.493 1.00 0.00 17 ILE A N 10
ATOM 14650 C CA . ILE A 1 17 ? -11.793 -1.322 -1.336 1.00 0.00 17 ILE A CA 10
ATOM 14651 C C . ILE A 1 17 ? -12.001 -0.233 -0.289 1.00 0.00 17 ILE A C 10
ATOM 14652 O O . ILE A 1 17 ? -11.039 0.311 0.255 1.00 0.00 17 ILE A O 10
ATOM 14668 N N . ILE A 1 18 ? -13.262 0.078 -0.010 1.00 0.00 18 ILE A N 10
ATOM 14669 C CA . ILE A 1 18 ? -13.596 1.100 0.975 1.00 0.00 18 ILE A CA 10
ATOM 14670 C C . ILE A 1 18 ? -13.787 0.488 2.359 1.00 0.00 18 ILE A C 10
ATOM 14671 O O . ILE A 1 18 ? -14.536 -0.476 2.526 1.00 0.00 18 ILE A O 10
ATOM 14687 N N . LEU A 1 19 ? -13.106 1.055 3.349 1.00 0.00 19 LEU A N 10
ATOM 14688 C CA . LEU A 1 19 ? -13.202 0.567 4.720 1.00 0.00 19 LEU A CA 10
ATOM 14689 C C . LEU A 1 19 ? -14.217 1.378 5.518 1.00 0.00 19 LEU A C 10
ATOM 14690 O O . LEU A 1 19 ? -14.254 2.607 5.454 1.00 0.00 19 LEU A O 10
ATOM 14706 N N . PRO A 1 20 ? -15.061 0.677 6.290 1.00 0.00 20 PRO A N 10
ATOM 14707 C CA . PRO A 1 20 ? -16.090 1.313 7.117 1.00 0.00 20 PRO A CA 10
ATOM 14708 C C . PRO A 1 20 ? -15.497 2.080 8.293 1.00 0.00 20 PRO A C 10
ATOM 14709 O O . PRO A 1 20 ? -14.278 2.170 8.436 1.00 0.00 20 PRO A O 10
ATOM 14720 N N . GLU A 1 21 ? -16.367 2.632 9.134 1.00 0.00 21 GLU A N 10
ATOM 14721 C CA . GLU A 1 21 ? -15.927 3.393 10.297 1.00 0.00 21 GLU A CA 10
ATOM 14722 C C . GLU A 1 21 ? -15.817 2.493 11.525 1.00 0.00 21 GLU A C 10
ATOM 14723 O O . GLU A 1 21 ? -15.721 2.975 12.654 1.00 0.00 21 GLU A O 10
ATOM 14735 N N . ASP A 1 22 ? -15.832 1.185 11.296 1.00 0.00 22 ASP A N 10
ATOM 14736 C CA . ASP A 1 22 ? -15.734 0.217 12.382 1.00 0.00 22 ASP A CA 10
ATOM 14737 C C . ASP A 1 22 ? -14.316 -0.334 12.492 1.00 0.00 22 ASP A C 10
ATOM 14738 O O . ASP A 1 22 ? -13.970 -0.993 13.474 1.00 0.00 22 ASP A O 10
ATOM 14747 N N . ILE A 1 23 ? -13.500 -0.061 11.480 1.00 0.00 23 ILE A N 10
ATOM 14748 C CA . ILE A 1 23 ? -12.120 -0.530 11.463 1.00 0.00 23 ILE A CA 10
ATOM 14749 C C . ILE A 1 23 ? -11.162 0.566 11.917 1.00 0.00 23 ILE A C 10
ATOM 14750 O O . ILE A 1 23 ? -11.384 1.747 11.652 1.00 0.00 23 ILE A O 10
ATOM 14766 N N . GLU A 1 24 ? -10.095 0.166 12.602 1.00 0.00 24 GLU A N 10
ATOM 14767 C CA . GLU A 1 24 ? -9.102 1.114 13.092 1.00 0.00 24 GLU A CA 10
ATOM 14768 C C . GLU A 1 24 ? -7.871 1.129 12.190 1.00 0.00 24 GLU A C 10
ATOM 14769 O O . GLU A 1 24 ? -7.133 0.145 12.112 1.00 0.00 24 GLU A O 10
ATOM 14781 N N . LEU A 1 25 ? -7.656 2.249 11.510 1.00 0.00 25 LEU A N 10
ATOM 14782 C CA . LEU A 1 25 ? -6.515 2.393 10.613 1.00 0.00 25 LEU A CA 10
ATOM 14783 C C . LEU A 1 25 ? -5.285 2.881 11.370 1.00 0.00 25 LEU A C 10
ATOM 14784 O O . LEU A 1 25 ? -5.274 3.986 11.912 1.00 0.00 25 LEU A O 10
ATOM 14800 N N . LYS A 1 26 ? -4.248 2.050 11.402 1.00 0.00 26 LYS A N 10
ATOM 14801 C CA . LYS A 1 26 ? -3.010 2.398 12.089 1.00 0.00 26 LYS A CA 10
ATOM 14802 C C . LYS A 1 26 ? -1.981 2.954 11.109 1.00 0.00 26 LYS A C 10
ATOM 14803 O O . LYS A 1 26 ? -1.876 2.512 9.965 1.00 0.00 26 LYS A O 10
ATOM 14822 N N . PRO A 1 27 ? -1.203 3.945 11.567 1.00 0.00 27 PRO A N 10
ATOM 14823 C CA . PRO A 1 27 ? -0.167 4.582 10.747 1.00 0.00 27 PRO A CA 10
ATOM 14824 C C . PRO A 1 27 ? 1.010 3.651 10.475 1.00 0.00 27 PRO A C 10
ATOM 14825 O O . PRO A 1 27 ? 1.859 3.437 11.342 1.00 0.00 27 PRO A O 10
ATOM 14836 N N . LEU A 1 28 ? 1.056 3.101 9.267 1.00 0.00 28 LEU A N 10
ATOM 14837 C CA . LEU A 1 28 ? 2.130 2.193 8.881 1.00 0.00 28 LEU A CA 10
ATOM 14838 C C . LEU A 1 28 ? 3.412 2.963 8.579 1.00 0.00 28 LEU A C 10
ATOM 14839 O O . LEU A 1 28 ? 4.506 2.537 8.948 1.00 0.00 28 LEU A O 10
ATOM 14855 N N . GLY A 1 29 ? 3.268 4.101 7.906 1.00 0.00 29 GLY A N 10
ATOM 14856 C CA . GLY A 1 29 ? 4.422 4.914 7.568 1.00 0.00 29 GLY A CA 10
ATOM 14857 C C . GLY A 1 29 ? 4.077 6.043 6.618 1.00 0.00 29 GLY A C 10
ATOM 14858 O O . GLY A 1 29 ? 2.935 6.498 6.573 1.00 0.00 29 GLY A O 10
ATOM 14862 N N . MET A 1 30 ? 5.068 6.497 5.857 1.00 0.00 30 MET A N 10
ATOM 14863 C CA . MET A 1 30 ? 4.863 7.581 4.903 1.00 0.00 30 MET A CA 10
ATOM 14864 C C . MET A 1 30 ? 5.675 7.348 3.633 1.00 0.00 30 MET A C 10
ATOM 14865 O O . MET A 1 30 ? 6.740 6.731 3.669 1.00 0.00 30 MET A O 10
ATOM 14879 N N . VAL A 1 31 ? 5.165 7.845 2.510 1.00 0.00 31 VAL A N 10
ATO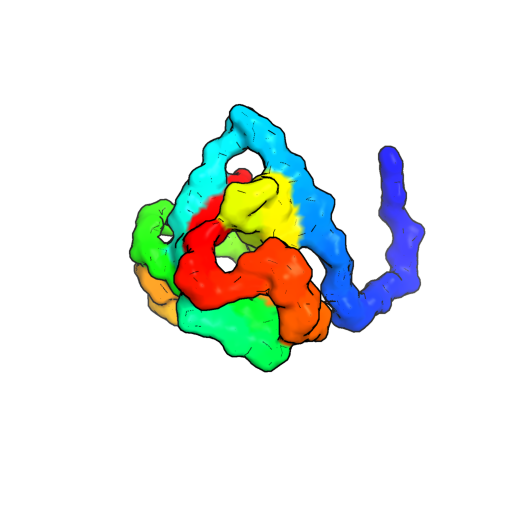M 14880 C CA . VAL A 1 31 ? 5.844 7.692 1.229 1.00 0.00 31 VAL A CA 10
ATOM 14881 C C . VAL A 1 31 ? 7.227 8.332 1.260 1.00 0.00 31 VAL A C 10
ATOM 14882 O O . VAL A 1 31 ? 7.369 9.513 1.575 1.00 0.00 31 VAL A O 10
ATOM 14895 N N . SER A 1 32 ? 8.246 7.544 0.929 1.00 0.00 32 SER A N 10
ATOM 14896 C CA . SER A 1 32 ? 9.619 8.033 0.922 1.00 0.00 32 SER A CA 10
ATOM 14897 C C . SER A 1 32 ? 10.124 8.214 -0.507 1.00 0.00 32 SER A C 10
ATOM 14898 O O . SER A 1 32 ? 10.826 9.178 -0.811 1.00 0.00 32 SER A O 10
ATOM 14906 N N . SER A 1 33 ? 9.761 7.279 -1.379 1.00 0.00 33 SER A N 10
ATOM 14907 C CA . SER A 1 33 ? 10.180 7.332 -2.775 1.00 0.00 33 SER A CA 10
ATOM 14908 C C . SER A 1 33 ? 9.162 6.635 -3.674 1.00 0.00 33 SER A C 10
ATOM 14909 O O . SER A 1 33 ? 8.233 5.987 -3.191 1.00 0.00 33 SER A O 10
ATOM 14917 N N . ILE A 1 34 ? 9.346 6.775 -4.982 1.00 0.00 34 ILE A N 10
ATOM 14918 C CA . ILE A 1 34 ? 8.445 6.159 -5.949 1.00 0.00 34 ILE A CA 10
ATOM 14919 C C . ILE A 1 34 ? 9.224 5.447 -7.050 1.00 0.00 34 ILE A C 10
ATOM 14920 O O . ILE A 1 34 ? 10.150 6.011 -7.633 1.00 0.00 34 ILE A O 10
ATOM 14936 N N . ILE A 1 35 ? 8.842 4.205 -7.329 1.00 0.00 35 ILE A N 10
ATOM 14937 C CA . ILE A 1 35 ? 9.503 3.417 -8.362 1.00 0.00 35 ILE A CA 10
ATOM 14938 C C . ILE A 1 35 ? 8.888 3.680 -9.732 1.00 0.00 35 ILE A C 10
ATOM 14939 O O . ILE A 1 35 ? 7.740 4.111 -9.835 1.00 0.00 35 ILE A O 10
ATOM 14955 N N . GLU A 1 36 ? 9.659 3.416 -10.782 1.00 0.00 36 GLU A N 10
ATOM 14956 C CA . GLU A 1 36 ? 9.189 3.624 -12.146 1.00 0.00 36 GLU A CA 10
ATOM 14957 C C . GLU A 1 36 ? 7.693 3.338 -12.255 1.00 0.00 36 GLU A C 10
ATOM 14958 O O . GLU A 1 36 ? 6.964 4.054 -12.940 1.00 0.00 36 GLU A O 10
ATOM 14970 N N . GLN A 1 37 ? 7.247 2.287 -11.576 1.00 0.00 37 GLN A N 10
ATOM 14971 C CA . GLN A 1 37 ? 5.840 1.906 -11.597 1.00 0.00 37 GLN A CA 10
ATOM 14972 C C . GLN A 1 37 ? 5.303 1.724 -10.181 1.00 0.00 37 GLN A C 10
ATOM 14973 O O . GLN A 1 37 ? 4.159 2.077 -9.889 1.00 0.00 37 GLN A O 10
ATOM 14987 N N . LEU A 1 38 ? 6.135 1.172 -9.305 1.00 0.00 38 LEU A N 10
ATOM 14988 C CA . LEU A 1 38 ? 5.744 0.944 -7.918 1.00 0.00 38 LEU A CA 10
ATOM 14989 C C . LEU A 1 38 ? 6.014 2.179 -7.065 1.00 0.00 38 LEU A C 10
ATOM 14990 O O . LEU A 1 38 ? 6.578 3.164 -7.542 1.00 0.00 38 LEU A O 10
ATOM 15006 N N . VAL A 1 39 ? 5.610 2.119 -5.800 1.00 0.00 39 VAL A N 10
ATOM 15007 C CA . VAL A 1 39 ? 5.812 3.231 -4.879 1.00 0.00 39 VAL A CA 10
ATOM 15008 C C . VAL A 1 39 ? 6.515 2.771 -3.608 1.00 0.00 39 VAL A C 10
ATOM 15009 O O . VAL A 1 39 ? 6.148 1.756 -3.015 1.00 0.00 39 VAL A O 10
ATOM 15022 N N . ILE A 1 40 ? 7.529 3.524 -3.193 1.00 0.00 40 ILE A N 10
ATOM 15023 C CA . ILE A 1 40 ? 8.283 3.194 -1.990 1.00 0.00 40 ILE A CA 10
ATOM 15024 C C . ILE A 1 40 ? 7.706 3.902 -0.768 1.00 0.00 40 ILE A C 10
ATOM 15025 O O . ILE A 1 40 ? 7.543 5.123 -0.765 1.00 0.00 40 ILE A O 10
ATOM 15041 N N . ILE A 1 41 ? 7.401 3.128 0.268 1.00 0.00 41 ILE A N 10
ATOM 15042 C CA . ILE A 1 41 ? 6.846 3.682 1.497 1.00 0.00 41 ILE A CA 10
ATOM 15043 C C . ILE A 1 41 ? 7.713 3.326 2.700 1.00 0.00 41 ILE A C 10
ATOM 15044 O O . ILE A 1 41 ? 7.975 2.153 2.963 1.00 0.00 41 ILE A O 10
ATOM 15060 N N . GLU A 1 42 ? 8.152 4.348 3.428 1.00 0.00 42 GLU A N 10
ATOM 15061 C CA . GLU A 1 42 ? 8.988 4.143 4.605 1.00 0.00 42 GLU A CA 10
ATOM 15062 C C . GLU A 1 42 ? 8.133 3.960 5.855 1.00 0.00 42 GLU A C 10
ATOM 15063 O O . GLU A 1 42 ? 7.023 4.485 5.943 1.00 0.00 42 GLU A O 10
ATOM 15075 N N . SER A 1 43 ? 8.658 3.213 6.821 1.00 0.00 43 SER A N 10
ATOM 15076 C CA . SER A 1 43 ? 7.941 2.957 8.065 1.00 0.00 43 SER A CA 10
ATOM 15077 C C . SER A 1 43 ? 8.364 3.944 9.148 1.00 0.00 43 SER A C 10
ATOM 15078 O O . SER A 1 43 ? 9.235 4.786 8.930 1.00 0.00 43 SER A O 10
ATOM 15086 N N . MET A 1 44 ? 7.740 3.834 10.316 1.00 0.00 44 MET A N 10
ATOM 15087 C CA . MET A 1 44 ? 8.052 4.716 11.435 1.00 0.00 44 MET A CA 10
ATOM 15088 C C . MET A 1 44 ? 8.501 3.913 12.651 1.00 0.00 44 MET A C 10
ATOM 15089 O O . MET A 1 44 ? 9.683 3.900 12.998 1.00 0.00 44 MET A O 10
ATOM 15103 N N . THR A 1 45 ? 7.551 3.244 13.298 1.00 0.00 45 THR A N 10
ATOM 15104 C CA . THR A 1 45 ? 7.849 2.440 14.476 1.00 0.00 45 THR A CA 10
ATOM 15105 C C . THR A 1 45 ? 6.608 1.703 14.966 1.00 0.00 45 THR A C 10
ATOM 15106 O O . THR A 1 45 ? 5.485 2.044 14.597 1.00 0.00 45 THR A O 10
ATOM 15117 N N . ASN A 1 46 ? 6.819 0.690 15.801 1.00 0.00 46 ASN A N 10
ATOM 15118 C CA . ASN A 1 46 ? 5.716 -0.096 16.343 1.00 0.00 46 ASN A CA 10
ATOM 15119 C C . ASN A 1 46 ? 4.896 -0.727 15.221 1.00 0.00 46 ASN A C 10
ATOM 15120 O O . ASN A 1 46 ? 3.694 -0.953 15.368 1.00 0.00 46 ASN A O 10
ATOM 15131 N N . LEU A 1 47 ? 5.553 -1.009 14.102 1.00 0.00 47 LEU A N 10
ATOM 15132 C CA . LEU A 1 47 ? 4.885 -1.614 12.955 1.00 0.00 47 LEU A CA 10
ATOM 15133 C C . LEU A 1 47 ? 4.696 -3.113 13.164 1.00 0.00 47 LEU A C 10
ATOM 15134 O O . LEU A 1 47 ? 5.633 -3.842 13.493 1.00 0.00 47 LEU A O 10
ATOM 15150 N N . PRO A 1 48 ? 3.457 -3.587 12.967 1.00 0.00 48 PRO A N 10
ATOM 15151 C CA . PRO A 1 48 ? 3.116 -5.004 13.126 1.00 0.00 48 PRO A CA 10
ATOM 15152 C C . PRO A 1 48 ? 3.728 -5.873 12.032 1.00 0.00 48 PRO A C 10
ATOM 15153 O O . PRO A 1 48 ? 4.055 -5.403 10.942 1.00 0.00 48 PRO A O 10
ATOM 15164 N N . PRO A 1 49 ? 3.886 -7.172 12.326 1.00 0.00 49 PRO A N 10
ATOM 15165 C CA . PRO A 1 49 ? 4.458 -8.134 11.380 1.00 0.00 49 PRO A CA 10
ATOM 15166 C C . PRO A 1 49 ? 3.529 -8.413 10.204 1.00 0.00 49 PRO A C 10
ATOM 15167 O O . PRO A 1 49 ? 2.823 -9.422 10.183 1.00 0.00 49 PRO A O 10
ATOM 15178 N N . VAL A 1 50 ? 3.533 -7.513 9.226 1.00 0.00 50 VAL A N 10
ATOM 15179 C CA . VAL A 1 50 ? 2.692 -7.664 8.045 1.00 0.00 50 VAL A CA 10
ATOM 15180 C C . VAL A 1 50 ? 3.492 -8.202 6.864 1.00 0.00 50 VAL A C 10
ATOM 15181 O O . VAL A 1 50 ? 4.627 -7.788 6.631 1.00 0.00 50 VAL A O 10
ATOM 15194 N N . ASN A 1 51 ? 2.892 -9.126 6.121 1.00 0.00 51 ASN A N 10
ATOM 15195 C CA . ASN A 1 51 ? 3.549 -9.721 4.963 1.00 0.00 51 ASN A CA 10
ATOM 15196 C C . ASN A 1 51 ? 3.101 -9.040 3.673 1.00 0.00 51 ASN A C 10
ATOM 15197 O O . ASN A 1 51 ? 2.295 -8.110 3.699 1.00 0.00 51 ASN A O 10
ATOM 15208 N N . GLU A 1 52 ? 3.629 -9.511 2.548 1.00 0.00 52 GLU A N 10
ATOM 15209 C CA . GLU A 1 52 ? 3.282 -8.947 1.248 1.00 0.00 52 GLU A CA 10
ATOM 15210 C C . GLU A 1 52 ? 1.773 -8.973 1.028 1.00 0.00 52 GLU A C 10
ATOM 15211 O O . GLU A 1 52 ? 1.154 -7.940 0.780 1.00 0.00 52 GLU A O 10
ATOM 15223 N N . GLU A 1 53 ? 1.188 -10.164 1.122 1.00 0.00 53 GLU A N 10
ATOM 15224 C CA . GLU A 1 53 ? -0.249 -10.325 0.932 1.00 0.00 53 GLU A CA 10
ATOM 15225 C C . GLU A 1 53 ? -1.019 -9.210 1.633 1.00 0.00 53 GLU A C 10
ATOM 15226 O O . GLU A 1 53 ? -2.152 -8.896 1.267 1.00 0.00 53 GLU A O 10
ATOM 15238 N N . THR A 1 54 ? -0.396 -8.614 2.645 1.00 0.00 54 THR A N 10
ATOM 15239 C CA . THR A 1 54 ? -1.022 -7.536 3.400 1.00 0.00 54 THR A CA 10
ATOM 15240 C C . THR A 1 54 ? -1.372 -6.362 2.494 1.00 0.00 54 THR A C 10
ATOM 15241 O O . THR A 1 54 ? -0.554 -5.924 1.684 1.00 0.00 54 THR A O 10
ATOM 15252 N N . VAL A 1 55 ? -2.592 -5.853 2.635 1.00 0.00 55 VAL A N 10
ATOM 15253 C CA . VAL A 1 55 ? -3.049 -4.727 1.830 1.00 0.00 55 VAL A CA 10
ATOM 15254 C C . VAL A 1 55 ? -2.766 -3.402 2.527 1.00 0.00 55 VAL A C 10
ATOM 15255 O O . VAL A 1 55 ? -2.873 -3.296 3.750 1.00 0.00 55 VAL A O 10
ATOM 15268 N N . ILE A 1 56 ? -2.403 -2.392 1.743 1.00 0.00 56 ILE A N 10
ATOM 15269 C CA . ILE A 1 56 ? -2.106 -1.072 2.285 1.00 0.00 56 ILE A CA 10
ATOM 15270 C C . ILE A 1 56 ? -3.237 -0.092 1.997 1.00 0.00 56 ILE A C 10
ATOM 15271 O O . ILE A 1 56 ? -3.552 0.187 0.840 1.00 0.00 56 ILE A O 10
ATOM 15287 N N . PHE A 1 57 ? -3.845 0.430 3.058 1.00 0.00 57 PHE A N 10
ATOM 15288 C CA . PHE A 1 57 ? -4.941 1.382 2.919 1.00 0.00 57 PHE A CA 10
ATOM 15289 C C . PHE A 1 57 ? -4.421 2.816 2.919 1.00 0.00 57 PHE A C 10
ATOM 15290 O O . PHE A 1 57 ? -3.393 3.116 3.527 1.00 0.00 57 PHE A O 10
ATOM 15307 N N . LYS A 1 58 ? -5.137 3.699 2.232 1.00 0.00 58 LYS A N 10
ATOM 15308 C CA . LYS A 1 58 ? -4.750 5.103 2.152 1.00 0.00 58 LYS A CA 10
ATOM 15309 C C . LYS A 1 58 ? -5.338 5.896 3.315 1.00 0.00 58 LYS A C 10
ATOM 15310 O O . LYS A 1 58 ? -6.063 5.352 4.147 1.00 0.00 58 LYS A O 10
ATOM 15329 N N . SER A 1 59 ? -5.021 7.186 3.365 1.00 0.00 59 SER A N 10
ATOM 15330 C CA . SER A 1 59 ? -5.515 8.054 4.427 1.00 0.00 59 SER A CA 10
ATOM 15331 C C . SER A 1 59 ? -7.016 8.288 4.282 1.00 0.00 59 SER A C 10
ATOM 15332 O O . SER A 1 59 ? -7.691 8.667 5.240 1.00 0.00 59 SER A O 10
ATOM 15340 N N . ASP A 1 60 ? -7.530 8.061 3.079 1.00 0.00 60 ASP A N 10
ATOM 15341 C CA . ASP A 1 60 ? -8.951 8.246 2.808 1.00 0.00 60 ASP A CA 10
ATOM 15342 C C . ASP A 1 60 ? -9.704 6.925 2.931 1.00 0.00 60 ASP A C 10
ATOM 15343 O O . ASP A 1 60 ? -10.805 6.775 2.401 1.00 0.00 60 ASP A O 10
ATOM 15352 N N . ARG A 1 61 ? -9.103 5.970 3.634 1.00 0.00 61 ARG A N 10
ATOM 15353 C CA . ARG A 1 61 ? -9.716 4.662 3.825 1.00 0.00 61 ARG A CA 10
ATOM 15354 C C . ARG A 1 61 ? -9.950 3.970 2.485 1.00 0.00 61 ARG A C 10
ATOM 15355 O O . ARG A 1 61 ? -10.978 3.325 2.280 1.00 0.00 61 ARG A O 10
ATOM 15376 N N . GLN A 1 62 ? -8.989 4.109 1.578 1.00 0.00 62 GLN A N 10
ATOM 15377 C CA . GLN A 1 62 ? -9.091 3.498 0.258 1.00 0.00 62 GLN A CA 10
ATOM 15378 C C . GLN A 1 62 ? -7.909 2.571 -0.006 1.00 0.00 62 GLN A C 10
ATOM 15379 O O . GLN A 1 62 ? -6.767 3.018 -0.104 1.00 0.00 62 GLN A O 10
ATOM 15393 N N . ALA A 1 63 ? -8.192 1.277 -0.120 1.00 0.00 63 ALA A N 10
ATOM 15394 C CA . ALA A 1 63 ? -7.153 0.287 -0.374 1.00 0.00 63 ALA A CA 10
ATOM 15395 C C . ALA A 1 63 ? -6.296 0.686 -1.571 1.00 0.00 63 ALA A C 10
ATOM 15396 O O . ALA A 1 63 ? -6.656 0.427 -2.718 1.00 0.00 63 ALA A O 10
ATOM 15403 N N . ALA A 1 64 ? -5.160 1.319 -1.295 1.00 0.00 64 ALA A N 10
ATOM 15404 C CA . ALA A 1 64 ? -4.251 1.752 -2.349 1.00 0.00 64 ALA A CA 10
ATOM 15405 C C . ALA A 1 64 ? -3.734 0.563 -3.151 1.00 0.00 64 ALA A C 10
ATOM 15406 O O . ALA A 1 64 ? -3.606 0.634 -4.372 1.00 0.00 64 ALA A O 10
ATOM 15413 N N . GLY A 1 65 ? -3.437 -0.531 -2.455 1.00 0.00 65 GLY A N 10
ATOM 15414 C CA . GLY A 1 65 ? -2.936 -1.720 -3.120 1.00 0.00 65 GLY A CA 10
ATOM 15415 C C . GLY A 1 65 ? -2.196 -2.644 -2.174 1.00 0.00 65 GLY A C 10
ATOM 15416 O O . GLY A 1 65 ? -1.906 -2.278 -1.035 1.00 0.00 65 GLY A O 10
ATOM 15420 N N . LYS A 1 66 ? -1.890 -3.849 -2.645 1.00 0.00 66 LYS A N 10
ATOM 15421 C CA . LYS A 1 66 ? -1.180 -4.830 -1.834 1.00 0.00 66 LYS A CA 10
ATOM 15422 C C . LYS A 1 66 ? 0.330 -4.661 -1.973 1.00 0.00 66 LYS A C 10
ATOM 15423 O O . LYS A 1 66 ? 0.817 -4.173 -2.994 1.00 0.00 66 LYS A O 10
ATOM 15442 N N . ILE A 1 67 ? 1.064 -5.068 -0.943 1.00 0.00 67 ILE A N 10
ATOM 15443 C CA . ILE A 1 67 ? 2.518 -4.963 -0.953 1.00 0.00 67 ILE A CA 10
ATOM 15444 C C . ILE A 1 67 ? 3.122 -5.809 -2.069 1.00 0.00 67 ILE A C 10
ATOM 15445 O O . ILE A 1 67 ? 2.787 -6.983 -2.223 1.00 0.00 67 ILE A O 10
ATOM 15461 N N . PHE A 1 68 ? 4.017 -5.204 -2.843 1.00 0.00 68 PHE A N 10
ATOM 15462 C CA . PHE A 1 68 ? 4.670 -5.902 -3.945 1.00 0.00 68 PHE A CA 10
ATOM 15463 C C . PHE A 1 68 ? 6.050 -6.404 -3.529 1.00 0.00 68 PHE A C 10
ATOM 15464 O O . PHE A 1 68 ? 6.521 -7.431 -4.018 1.00 0.00 68 PHE A O 10
ATOM 15481 N N . GLU A 1 69 ? 6.691 -5.672 -2.623 1.00 0.00 69 GLU A N 10
ATOM 15482 C CA . GLU A 1 69 ? 8.017 -6.043 -2.142 1.00 0.00 69 GLU A CA 10
ATOM 15483 C C . GLU A 1 69 ? 8.355 -5.301 -0.852 1.00 0.00 69 GLU A C 10
ATOM 15484 O O . GLU A 1 69 ? 7.893 -4.182 -0.628 1.00 0.00 69 GLU A O 10
ATOM 15496 N N . ILE A 1 70 ? 9.163 -5.934 -0.008 1.00 0.00 70 ILE A N 10
ATOM 15497 C CA . ILE A 1 70 ? 9.562 -5.335 1.260 1.00 0.00 70 ILE A CA 10
ATOM 15498 C C . ILE A 1 70 ? 11.074 -5.404 1.448 1.00 0.00 70 ILE A C 10
ATOM 15499 O O . ILE A 1 70 ? 11.672 -6.477 1.365 1.00 0.00 70 ILE A O 10
ATOM 15515 N N . PHE A 1 71 ? 11.686 -4.253 1.704 1.00 0.00 71 PHE A N 10
ATOM 15516 C CA . PHE A 1 71 ? 13.129 -4.183 1.906 1.00 0.00 71 PHE A CA 10
ATOM 15517 C C . PHE A 1 71 ? 13.470 -3.279 3.087 1.00 0.00 71 PHE A C 10
ATOM 15518 O O . PHE A 1 71 ? 12.596 -2.626 3.655 1.00 0.00 71 PHE A O 10
ATOM 15535 N N . GLY A 1 72 ? 14.748 -3.247 3.450 1.00 0.00 72 GLY A N 10
ATOM 15536 C CA . GLY A 1 72 ? 15.183 -2.421 4.562 1.00 0.00 72 GLY A CA 10
ATOM 15537 C C . GLY A 1 72 ? 15.425 -3.226 5.823 1.00 0.00 72 GLY A C 10
ATOM 15538 O O . GLY A 1 72 ? 15.475 -4.456 5.799 1.00 0.00 72 GLY A O 10
ATOM 15542 N N . PRO A 1 73 ? 15.583 -2.526 6.956 1.00 0.00 73 PRO A N 10
ATOM 15543 C CA . PRO A 1 73 ? 15.825 -3.163 8.253 1.00 0.00 73 PRO A CA 10
ATOM 15544 C C . PRO A 1 73 ? 14.600 -3.910 8.770 1.00 0.00 73 PRO A C 10
ATOM 15545 O O . PRO A 1 73 ? 13.671 -4.196 8.015 1.00 0.00 73 PRO A O 10
ATOM 15556 N N . VAL A 1 74 ? 14.605 -4.223 10.062 1.00 0.00 74 VAL A N 10
ATOM 15557 C CA . VAL A 1 74 ? 13.493 -4.936 10.680 1.00 0.00 74 VAL A CA 10
ATOM 15558 C C . VAL A 1 74 ? 12.679 -4.011 11.578 1.00 0.00 74 VAL A C 10
ATOM 15559 O O . VAL A 1 74 ? 11.620 -4.389 12.077 1.00 0.00 74 VAL A O 10
ATOM 15572 N N . ALA A 1 75 ? 13.182 -2.797 11.779 1.00 0.00 75 ALA A N 10
ATOM 15573 C CA . ALA A 1 75 ? 12.500 -1.817 12.615 1.00 0.00 75 ALA A CA 10
ATOM 15574 C C . ALA A 1 75 ? 11.948 -0.669 11.776 1.00 0.00 75 ALA A C 10
ATOM 15575 O O . ALA A 1 75 ? 10.906 -0.098 12.097 1.00 0.00 75 ALA A O 10
ATOM 15582 N N . HIS A 1 76 ? 12.653 -0.336 10.700 1.00 0.00 76 HIS A N 10
ATOM 15583 C CA . HIS A 1 76 ? 12.233 0.744 9.814 1.00 0.00 76 HIS A CA 10
ATOM 15584 C C . HIS A 1 76 ? 12.249 0.290 8.358 1.00 0.00 76 HIS A C 10
ATOM 15585 O O . HIS A 1 76 ? 12.794 0.959 7.480 1.00 0.00 76 HIS A O 10
ATOM 15599 N N . PRO A 1 77 ? 11.638 -0.874 8.093 1.00 0.00 77 PRO A N 10
ATOM 15600 C CA . PRO A 1 77 ? 11.569 -1.444 6.744 1.00 0.00 77 PRO A CA 10
ATOM 15601 C C . PRO A 1 77 ? 10.655 -0.642 5.823 1.00 0.00 77 PRO A C 10
ATOM 15602 O O . PRO A 1 77 ? 9.704 -0.005 6.277 1.00 0.00 77 PRO A O 10
ATOM 15613 N N . PHE A 1 78 ? 10.948 -0.679 4.528 1.00 0.00 78 PHE A N 10
ATOM 15614 C CA . PHE A 1 78 ? 10.153 0.044 3.543 1.00 0.00 78 PHE A CA 10
ATOM 15615 C C . PHE A 1 78 ? 9.337 -0.921 2.688 1.00 0.00 78 PHE A C 10
ATOM 15616 O O . PHE A 1 78 ? 9.851 -1.936 2.217 1.00 0.00 78 PHE A O 10
ATOM 15633 N N . TYR A 1 79 ? 8.064 -0.597 2.492 1.00 0.00 79 TYR A N 10
ATOM 15634 C CA . TYR A 1 79 ? 7.176 -1.436 1.696 1.00 0.00 79 TYR A CA 10
ATOM 15635 C C . TYR A 1 79 ? 6.939 -0.825 0.318 1.00 0.00 79 TYR A C 10
ATOM 15636 O O . TYR A 1 79 ? 6.937 0.395 0.159 1.00 0.00 79 TYR A O 10
ATOM 15654 N N . VAL A 1 80 ? 6.738 -1.684 -0.676 1.00 0.00 80 VAL A N 10
ATOM 15655 C CA . VAL A 1 80 ? 6.498 -1.232 -2.041 1.00 0.00 80 VAL A CA 10
ATOM 15656 C C . VAL A 1 80 ? 5.067 -1.530 -2.476 1.00 0.00 80 VAL A C 10
ATOM 15657 O O . VAL A 1 80 ? 4.506 -2.570 -2.130 1.00 0.00 80 VAL A O 10
ATOM 15670 N N . LEU A 1 81 ? 4.482 -0.611 -3.236 1.00 0.00 81 LEU A N 10
ATOM 15671 C CA . LEU A 1 81 ? 3.116 -0.774 -3.719 1.00 0.00 81 LEU A CA 10
ATOM 15672 C C . LEU A 1 81 ? 3.100 -1.094 -5.210 1.00 0.00 81 LEU A C 10
ATOM 15673 O O . LEU A 1 81 ? 3.879 -0.536 -5.983 1.00 0.00 81 LEU A O 10
ATOM 15689 N N . ARG A 1 82 ? 2.207 -1.994 -5.608 1.00 0.00 82 ARG A N 10
ATOM 15690 C CA . ARG A 1 82 ? 2.089 -2.387 -7.007 1.00 0.00 82 ARG A CA 10
ATOM 15691 C C . ARG A 1 82 ? 1.210 -1.404 -7.776 1.00 0.00 82 ARG A C 10
ATOM 15692 O O . ARG A 1 82 ? 0.222 -0.895 -7.247 1.00 0.00 82 ARG A O 10
ATOM 15713 N N . PHE A 1 83 ? 1.578 -1.143 -9.026 1.00 0.00 83 PHE A N 10
ATOM 15714 C CA . PHE A 1 83 ? 0.825 -0.220 -9.867 1.00 0.00 83 PHE A CA 10
ATOM 15715 C C . PHE A 1 83 ? 1.230 -0.364 -11.331 1.00 0.00 83 PHE A C 10
ATOM 15716 O O . PHE A 1 83 ? 2.404 -0.237 -11.676 1.00 0.00 83 PHE A O 10
ATOM 15733 N N . ASN A 1 84 ? 0.249 -0.632 -12.187 1.00 0.00 84 ASN A N 10
ATOM 15734 C CA . ASN A 1 84 ? 0.502 -0.795 -13.613 1.00 0.00 84 ASN A CA 10
ATOM 15735 C C . ASN A 1 84 ? 1.438 0.295 -14.128 1.00 0.00 84 ASN A C 10
ATOM 15736 O O . ASN A 1 84 ? 2.483 0.006 -14.712 1.00 0.00 84 ASN A O 10
ATOM 15747 N N . SER A 1 85 ? 1.056 1.548 -13.905 1.00 0.00 85 SER A N 10
ATOM 15748 C CA . SER A 1 85 ? 1.859 2.682 -14.349 1.00 0.00 85 SER A CA 10
ATOM 15749 C C . SER A 1 85 ? 1.696 3.867 -13.401 1.00 0.00 85 SER A C 10
ATOM 15750 O O . SER A 1 85 ? 0.993 3.779 -12.395 1.00 0.00 85 SER A O 10
ATOM 15758 N N . SER A 1 86 ? 2.352 4.975 -13.732 1.00 0.00 86 SER A N 10
ATOM 15759 C CA . SER A 1 86 ? 2.284 6.177 -12.909 1.00 0.00 86 SER A CA 10
ATOM 15760 C C . SER A 1 86 ? 0.837 6.619 -12.712 1.00 0.00 86 SER A C 10
ATOM 15761 O O . SER A 1 86 ? 0.409 6.899 -11.592 1.00 0.00 86 SER A O 10
ATOM 15769 N N . ASP A 1 87 ? 0.089 6.679 -13.808 1.00 0.00 87 ASP A N 10
ATOM 15770 C CA . ASP A 1 87 ? -1.311 7.086 -13.757 1.00 0.00 87 ASP A CA 10
ATOM 15771 C C . ASP A 1 87 ? -2.039 6.385 -12.614 1.00 0.00 87 ASP A C 10
ATOM 15772 O O . ASP A 1 87 ? -2.707 7.027 -11.803 1.00 0.00 87 ASP A O 10
ATOM 15781 N N . HIS A 1 88 ? -1.907 5.063 -12.557 1.00 0.00 88 HIS A N 10
ATOM 15782 C CA . HIS A 1 88 ? -2.553 4.274 -11.514 1.00 0.00 88 HIS A CA 10
ATOM 15783 C C . HIS A 1 88 ? -2.398 4.944 -10.152 1.00 0.00 88 HIS A C 10
ATOM 15784 O O . HIS A 1 88 ? -3.317 4.926 -9.333 1.00 0.00 88 HIS A O 10
ATOM 15798 N N . ILE A 1 89 ? -1.231 5.533 -9.917 1.00 0.00 89 ILE A N 10
ATOM 15799 C CA . ILE A 1 89 ? -0.957 6.209 -8.655 1.00 0.00 89 ILE A CA 10
ATOM 15800 C C . ILE A 1 89 ? -1.656 7.562 -8.592 1.00 0.00 89 ILE A C 10
ATOM 15801 O O . ILE A 1 89 ? -2.380 7.854 -7.641 1.00 0.00 89 ILE A O 10
ATOM 15817 N N . GLU A 1 90 ? -1.436 8.384 -9.614 1.00 0.00 90 GLU A N 10
ATOM 15818 C CA . GLU A 1 90 ? -2.046 9.707 -9.675 1.00 0.00 90 GLU A CA 10
ATOM 15819 C C . GLU A 1 90 ? -3.515 9.647 -9.266 1.00 0.00 90 GLU A C 10
ATOM 15820 O O . GLU A 1 90 ? -4.022 10.549 -8.600 1.00 0.00 90 GLU A O 10
ATOM 15832 N N . SER A 1 91 ? -4.193 8.578 -9.671 1.00 0.00 91 SER A N 10
ATOM 15833 C CA . SER A 1 91 ? -5.605 8.402 -9.352 1.00 0.00 91 SER A CA 10
ATOM 15834 C C . SER A 1 91 ? -5.802 8.210 -7.851 1.00 0.00 91 SER A C 10
ATOM 15835 O O . SER A 1 91 ? -6.592 8.915 -7.221 1.00 0.00 91 SER A O 10
ATOM 15843 N N . LYS A 1 92 ? -5.079 7.252 -7.283 1.00 0.00 92 LYS A N 10
ATOM 15844 C CA . LYS A 1 92 ? -5.171 6.966 -5.856 1.00 0.00 92 LYS A CA 10
ATOM 15845 C C . LYS A 1 92 ? -4.833 8.203 -5.031 1.00 0.00 92 LYS A C 10
ATOM 15846 O O . LYS A 1 92 ? -5.379 8.406 -3.947 1.00 0.00 92 LYS A O 10
ATOM 15865 N N . GLY A 1 93 ? -3.930 9.028 -5.551 1.00 0.00 93 GLY A N 10
ATOM 15866 C CA . GLY A 1 93 ? -3.536 10.236 -4.849 1.00 0.00 93 GLY A CA 10
ATOM 15867 C C . GLY A 1 93 ? -2.306 10.030 -3.987 1.00 0.00 93 GLY A C 10
ATOM 15868 O O . GLY A 1 93 ? -1.945 10.898 -3.193 1.00 0.00 93 GLY A O 10
ATOM 15872 N N . ILE A 1 94 ? -1.662 8.878 -4.143 1.00 0.00 94 ILE A N 10
ATOM 15873 C CA . ILE A 1 94 ? -0.467 8.561 -3.372 1.00 0.00 94 ILE A CA 10
ATOM 15874 C C . ILE A 1 94 ? 0.735 9.359 -3.867 1.00 0.00 94 ILE A C 10
ATOM 15875 O O . ILE A 1 94 ? 0.953 9.490 -5.072 1.00 0.00 94 ILE A O 10
ATOM 15891 N N . LYS A 1 95 ? 1.512 9.891 -2.930 1.00 0.00 95 LYS A N 10
ATOM 15892 C CA . LYS A 1 95 ? 2.694 10.674 -3.270 1.00 0.00 95 LYS A CA 10
ATOM 15893 C C . LYS A 1 95 ? 3.599 10.849 -2.054 1.00 0.00 95 LYS A C 10
ATOM 15894 O O . LYS A 1 95 ? 3.270 10.402 -0.955 1.00 0.00 95 LYS A O 10
ATOM 15913 N N . ILE A 1 96 ? 4.737 11.504 -2.258 1.00 0.00 96 ILE A N 10
ATOM 15914 C CA . ILE A 1 96 ? 5.686 11.740 -1.177 1.00 0.00 96 ILE A CA 10
ATOM 15915 C C . ILE A 1 96 ? 5.034 12.506 -0.031 1.00 0.00 96 ILE A C 10
ATOM 15916 O O . ILE A 1 96 ? 4.212 13.396 -0.252 1.00 0.00 96 ILE A O 10
ATOM 15932 N N . LYS A 1 97 ? 5.407 12.155 1.195 1.00 0.00 97 LYS A N 10
ATOM 15933 C CA . LYS A 1 97 ? 4.863 12.811 2.378 1.00 0.00 97 LYS A CA 10
ATOM 15934 C C . LYS A 1 97 ? 3.392 12.454 2.569 1.00 0.00 97 LYS A C 10
ATOM 15935 O O . LYS A 1 97 ? 2.571 13.316 2.882 1.00 0.00 97 LYS A O 10
ATOM 15954 N N . GLU A 1 98 ? 3.067 11.179 2.380 1.00 0.00 98 GLU A N 10
ATOM 15955 C CA . GLU A 1 98 ? 1.695 10.710 2.533 1.00 0.00 98 GLU A CA 10
ATOM 15956 C C . GLU A 1 98 ? 1.626 9.537 3.506 1.00 0.00 98 GLU A C 10
ATOM 15957 O O . GLU A 1 98 ? 2.102 8.440 3.210 1.00 0.00 98 GLU A O 10
ATOM 15969 N N . THR A 1 99 ? 1.031 9.776 4.671 1.00 0.00 99 THR A N 10
ATOM 15970 C CA . THR A 1 99 ? 0.901 8.741 5.689 1.00 0.00 99 THR A CA 10
ATOM 15971 C C . THR A 1 99 ? -0.163 7.720 5.302 1.00 0.00 99 THR A C 10
ATOM 15972 O O . THR A 1 99 ? -1.315 8.073 5.055 1.00 0.00 99 THR A O 10
ATOM 15983 N N . MET A 1 100 ? 0.232 6.452 5.253 1.00 0.00 100 MET A N 10
ATOM 15984 C CA . MET A 1 100 ? -0.689 5.378 4.898 1.00 0.00 100 MET A CA 10
ATOM 15985 C C . MET A 1 100 ? -1.065 4.555 6.126 1.00 0.00 100 MET A C 10
ATOM 15986 O O . MET A 1 100 ? -0.476 4.715 7.195 1.00 0.00 100 MET A O 10
ATOM 16000 N N . TYR A 1 101 ? -2.047 3.676 5.966 1.00 0.00 101 TYR A N 10
ATOM 16001 C CA . TYR A 1 101 ? -2.503 2.830 7.063 1.00 0.00 101 TYR A CA 10
ATOM 16002 C C . TYR A 1 101 ? -2.931 1.459 6.551 1.00 0.00 101 TYR A C 10
ATOM 16003 O O . TYR A 1 101 ? -3.018 1.232 5.344 1.00 0.00 101 TYR A O 10
ATOM 16021 N N . PHE A 1 102 ? -3.199 0.546 7.479 1.00 0.00 102 PHE A N 10
ATOM 16022 C CA . PHE A 1 102 ? -3.619 -0.805 7.124 1.00 0.00 102 PHE A CA 10
ATOM 16023 C C . PHE A 1 102 ? -4.766 -1.270 8.016 1.00 0.00 102 PHE A C 10
ATOM 16024 O O . PHE A 1 102 ? -5.129 -0.597 8.980 1.00 0.00 102 PHE A O 10
ATOM 16041 N N . ALA A 1 103 ? -5.333 -2.426 7.686 1.00 0.00 103 ALA A N 10
ATOM 16042 C CA . ALA A 1 103 ? -6.437 -2.983 8.457 1.00 0.00 103 ALA A CA 10
ATOM 16043 C C . ALA A 1 103 ? -6.204 -4.458 8.763 1.00 0.00 103 ALA A C 10
ATOM 16044 O O . ALA A 1 103 ? -5.672 -5.198 7.934 1.00 0.00 103 ALA A O 10
ATOM 16051 N N . GLY A 1 1 ? -21.154 -14.819 0.281 1.00 0.00 1 GLY A N 11
ATOM 16052 C CA . GLY A 1 1 ? -20.668 -16.149 -0.035 1.00 0.00 1 GLY A CA 11
ATOM 16053 C C . GLY A 1 1 ? -19.952 -16.202 -1.370 1.00 0.00 1 GLY A C 11
ATOM 16054 O O . GLY A 1 1 ? -20.267 -15.438 -2.282 1.00 0.00 1 GLY A O 11
ATOM 16058 N N . SER A 1 2 ? -18.984 -17.106 -1.485 1.00 0.00 2 SER A N 11
ATOM 16059 C CA . SER A 1 2 ? -18.218 -17.253 -2.717 1.00 0.00 2 SER A CA 11
ATOM 16060 C C . SER A 1 2 ? -18.816 -18.341 -3.603 1.00 0.00 2 SER A C 11
ATOM 16061 O O . SER A 1 2 ? -19.096 -19.448 -3.143 1.00 0.00 2 SER A O 11
ATOM 16069 N N . SER A 1 3 ? -19.009 -18.018 -4.878 1.00 0.00 3 SER A N 11
ATOM 16070 C CA . SER A 1 3 ? -19.578 -18.965 -5.829 1.00 0.00 3 SER A CA 11
ATOM 16071 C C . SER A 1 3 ? -18.477 -19.723 -6.565 1.00 0.00 3 SER A C 11
ATOM 16072 O O . SER A 1 3 ? -17.984 -19.276 -7.600 1.00 0.00 3 SER A O 11
ATOM 16080 N N . GLY A 1 4 ? -18.095 -20.876 -6.022 1.00 0.00 4 GLY A N 11
ATOM 16081 C CA . GLY A 1 4 ? -17.055 -21.678 -6.639 1.00 0.00 4 GLY A CA 11
ATOM 16082 C C . GLY A 1 4 ? -15.976 -20.832 -7.283 1.00 0.00 4 GLY A C 11
ATOM 16083 O O . GLY A 1 4 ? -15.492 -21.152 -8.369 1.00 0.00 4 GLY A O 11
ATOM 16087 N N . SER A 1 5 ? -15.597 -19.748 -6.614 1.00 0.00 5 SER A N 11
ATOM 16088 C CA . SER A 1 5 ? -14.571 -18.849 -7.131 1.00 0.00 5 SER A CA 11
ATOM 16089 C C . SER A 1 5 ? -13.349 -19.633 -7.599 1.00 0.00 5 SER A C 11
ATOM 16090 O O . SER A 1 5 ? -12.978 -20.643 -7.001 1.00 0.00 5 SER A O 11
ATOM 16098 N N . SER A 1 6 ? -12.727 -19.160 -8.674 1.00 0.00 6 SER A N 11
ATOM 16099 C CA . SER A 1 6 ? -11.548 -19.817 -9.227 1.00 0.00 6 SER A CA 11
ATOM 16100 C C . SER A 1 6 ? -10.306 -19.486 -8.405 1.00 0.00 6 SER A C 11
ATOM 16101 O O . SER A 1 6 ? -9.549 -20.375 -8.018 1.00 0.00 6 SER A O 11
ATOM 16109 N N . GLY A 1 7 ? -10.103 -18.198 -8.143 1.00 0.00 7 GLY A N 11
ATOM 16110 C CA . GLY A 1 7 ? -8.952 -17.771 -7.369 1.00 0.00 7 GLY A CA 11
ATOM 16111 C C . GLY A 1 7 ? -8.325 -16.504 -7.915 1.00 0.00 7 GLY A C 11
ATOM 16112 O O . GLY A 1 7 ? -8.190 -16.343 -9.128 1.00 0.00 7 GLY A O 11
ATOM 16116 N N . GLU A 1 8 ? -7.942 -15.600 -7.018 1.00 0.00 8 GLU A N 11
ATOM 16117 C CA . GLU A 1 8 ? -7.328 -14.340 -7.418 1.00 0.00 8 GLU A CA 11
ATOM 16118 C C . GLU A 1 8 ? -6.380 -14.546 -8.597 1.00 0.00 8 GLU A C 11
ATOM 16119 O O . GLU A 1 8 ? -5.876 -15.648 -8.817 1.00 0.00 8 GLU A O 11
ATOM 16131 N N . LEU A 1 9 ? -6.143 -13.479 -9.351 1.00 0.00 9 LEU A N 11
ATOM 16132 C CA . LEU A 1 9 ? -5.257 -13.542 -10.508 1.00 0.00 9 LEU A CA 11
ATOM 16133 C C . LEU A 1 9 ? -3.921 -12.868 -10.208 1.00 0.00 9 LEU A C 11
ATOM 16134 O O . LEU A 1 9 ? -3.823 -11.979 -9.362 1.00 0.00 9 LEU A O 11
ATOM 16150 N N . PRO A 1 10 ? -2.868 -13.298 -10.919 1.00 0.00 10 PRO A N 11
ATOM 16151 C CA . PRO A 1 10 ? -1.520 -12.747 -10.749 1.00 0.00 10 PRO A CA 11
ATOM 16152 C C . PRO A 1 10 ? -1.409 -11.316 -11.264 1.00 0.00 10 PRO A C 11
ATOM 16153 O O . PRO A 1 10 ? -0.680 -10.499 -10.703 1.00 0.00 10 PRO A O 11
ATOM 16164 N N . SER A 1 11 ? -2.137 -11.020 -12.336 1.00 0.00 11 SER A N 11
ATOM 16165 C CA . SER A 1 11 ? -2.117 -9.688 -12.929 1.00 0.00 11 SER A CA 11
ATOM 16166 C C . SER A 1 11 ? -2.679 -8.653 -11.960 1.00 0.00 11 SER A C 11
ATOM 16167 O O . SER A 1 11 ? -3.510 -8.970 -11.108 1.00 0.00 11 SER A O 11
ATOM 16175 N N . VAL A 1 12 ? -2.219 -7.413 -12.096 1.00 0.00 12 VAL A N 11
ATOM 16176 C CA . VAL A 1 12 ? -2.676 -6.330 -11.233 1.00 0.00 12 VAL A CA 11
ATOM 16177 C C . VAL A 1 12 ? -4.063 -5.849 -11.643 1.00 0.00 12 VAL A C 11
ATOM 16178 O O . VAL A 1 12 ? -4.411 -5.860 -12.824 1.00 0.00 12 VAL A O 11
ATOM 16191 N N . GLU A 1 13 ? -4.852 -5.426 -10.660 1.00 0.00 13 GLU A N 11
ATOM 16192 C CA . GLU A 1 13 ? -6.202 -4.941 -10.919 1.00 0.00 13 GLU A CA 11
ATOM 16193 C C . GLU A 1 13 ? -6.556 -3.790 -9.982 1.00 0.00 13 GLU A C 11
ATOM 16194 O O . GLU A 1 13 ? -6.347 -3.874 -8.773 1.00 0.00 13 GLU A O 11
ATOM 16206 N N . GLU A 1 14 ? -7.093 -2.715 -10.552 1.00 0.00 14 GLU A N 11
ATOM 16207 C CA . GLU A 1 14 ? -7.475 -1.546 -9.768 1.00 0.00 14 GLU A CA 11
ATOM 16208 C C . GLU A 1 14 ? -8.124 -1.963 -8.451 1.00 0.00 14 GLU A C 11
ATOM 16209 O O . GLU A 1 14 ? -9.333 -2.186 -8.385 1.00 0.00 14 GLU A O 11
ATOM 16221 N N . LEU A 1 15 ? -7.312 -2.065 -7.405 1.00 0.00 15 LEU A N 11
ATOM 16222 C CA . LEU A 1 15 ? -7.805 -2.455 -6.088 1.00 0.00 15 LEU A CA 11
ATOM 16223 C C . LEU A 1 15 ? -8.536 -1.298 -5.416 1.00 0.00 15 LEU A C 11
ATOM 16224 O O . LEU A 1 15 ? -7.913 -0.359 -4.919 1.00 0.00 15 LEU A O 11
ATOM 16240 N N . THR A 1 16 ? -9.864 -1.371 -5.403 1.00 0.00 16 THR A N 11
ATOM 16241 C CA . THR A 1 16 ? -10.680 -0.330 -4.791 1.00 0.00 16 THR A CA 11
ATOM 16242 C C . THR A 1 16 ? -11.529 -0.893 -3.657 1.00 0.00 16 THR A C 11
ATOM 16243 O O . THR A 1 16 ? -12.613 -1.431 -3.888 1.00 0.00 16 THR A O 11
ATOM 16254 N N . ILE A 1 17 ? -11.032 -0.766 -2.432 1.00 0.00 17 ILE A N 11
ATOM 16255 C CA . ILE A 1 17 ? -11.746 -1.261 -1.262 1.00 0.00 17 ILE A CA 11
ATOM 16256 C C . ILE A 1 17 ? -11.911 -0.166 -0.214 1.00 0.00 17 ILE A C 11
ATOM 16257 O O . ILE A 1 17 ? -10.928 0.363 0.306 1.00 0.00 17 ILE A O 11
ATOM 16273 N N . ILE A 1 18 ? -13.160 0.169 0.093 1.00 0.00 18 ILE A N 11
ATOM 16274 C CA . ILE A 1 18 ? -13.454 1.199 1.081 1.00 0.00 18 ILE A CA 11
ATOM 16275 C C . ILE A 1 18 ? -13.631 0.595 2.469 1.00 0.00 18 ILE A C 11
ATOM 16276 O O . ILE A 1 18 ? -14.272 -0.445 2.629 1.00 0.00 18 ILE A O 11
ATOM 16292 N N . LEU A 1 19 ? -13.061 1.253 3.473 1.00 0.00 19 LEU A N 11
ATOM 16293 C CA . LEU A 1 19 ? -13.157 0.782 4.850 1.00 0.00 19 LEU A CA 11
ATOM 16294 C C . LEU A 1 19 ? -14.119 1.649 5.656 1.00 0.00 19 LEU A C 11
ATOM 16295 O O . LEU A 1 19 ? -14.085 2.878 5.595 1.00 0.00 19 LEU A O 11
ATOM 16311 N N . PRO A 1 20 ? -14.996 0.996 6.432 1.00 0.00 20 PRO A N 11
ATOM 16312 C CA . PRO A 1 20 ? -15.982 1.688 7.268 1.00 0.00 20 PRO A CA 11
ATOM 16313 C C . PRO A 1 20 ? -15.337 2.417 8.442 1.00 0.00 20 PRO A C 11
ATOM 16314 O O . PRO A 1 20 ? -14.114 2.443 8.571 1.00 0.00 20 PRO A O 11
ATOM 16325 N N . GLU A 1 21 ? -16.169 3.008 9.295 1.00 0.00 21 GLU A N 11
ATOM 16326 C CA . GLU A 1 21 ? -15.678 3.738 10.457 1.00 0.00 21 GLU A CA 11
ATOM 16327 C C . GLU A 1 21 ? -15.621 2.832 11.684 1.00 0.00 21 GLU A C 11
ATOM 16328 O O . GLU A 1 21 ? -15.465 3.304 12.811 1.00 0.00 21 GLU A O 11
ATOM 16340 N N . ASP A 1 22 ? -15.751 1.530 11.457 1.00 0.00 22 ASP A N 11
ATOM 16341 C CA . ASP A 1 22 ? -15.714 0.557 12.543 1.00 0.00 22 ASP A CA 11
ATOM 16342 C C . ASP A 1 22 ? -14.335 -0.087 12.649 1.00 0.00 22 ASP A C 11
ATOM 16343 O O . ASP A 1 22 ? -14.042 -0.792 13.615 1.00 0.00 22 ASP A O 11
ATOM 16352 N N . ILE A 1 23 ? -13.494 0.159 11.651 1.00 0.00 23 ILE A N 11
ATOM 16353 C CA . ILE A 1 23 ? -12.147 -0.396 11.633 1.00 0.00 23 ILE A CA 11
ATOM 16354 C C . ILE A 1 23 ? -11.127 0.618 12.138 1.00 0.00 23 ILE A C 11
ATOM 16355 O O . ILE A 1 23 ? -11.292 1.823 11.951 1.00 0.00 23 ILE A O 11
ATOM 16371 N N . GLU A 1 24 ? -10.072 0.122 12.777 1.00 0.00 24 GLU A N 11
ATOM 16372 C CA . GLU A 1 24 ? -9.025 0.986 13.308 1.00 0.00 24 GLU A CA 11
ATOM 16373 C C . GLU A 1 24 ? -7.818 1.015 12.374 1.00 0.00 24 GLU A C 11
ATOM 16374 O O . GLU A 1 24 ? -7.087 0.030 12.255 1.00 0.00 24 GLU A O 11
ATOM 16386 N N . LEU A 1 25 ? -7.616 2.149 11.714 1.00 0.00 25 LEU A N 11
ATOM 16387 C CA . LEU A 1 25 ? -6.498 2.308 10.790 1.00 0.00 25 LEU A CA 11
ATOM 16388 C C . LEU A 1 25 ? -5.249 2.787 11.523 1.00 0.00 25 LEU A C 11
ATOM 16389 O O . LEU A 1 25 ? -5.222 3.888 12.072 1.00 0.00 25 LEU A O 11
ATOM 16405 N N . LYS A 1 26 ? -4.214 1.953 11.525 1.00 0.00 26 LYS A N 11
ATOM 16406 C CA . LYS A 1 26 ? -2.960 2.292 12.187 1.00 0.00 26 LYS A CA 11
ATOM 16407 C C . LYS A 1 26 ? -1.948 2.842 11.187 1.00 0.00 26 LYS A C 11
ATOM 16408 O O . LYS A 1 26 ? -1.865 2.396 10.042 1.00 0.00 26 LYS A O 11
ATOM 16427 N N . PRO A 1 27 ? -1.159 3.833 11.627 1.00 0.00 27 PRO A N 11
ATOM 16428 C CA . PRO A 1 27 ? -0.138 4.464 10.786 1.00 0.00 27 PRO A CA 11
ATOM 16429 C C . PRO A 1 27 ? 1.032 3.530 10.496 1.00 0.00 27 PRO A C 11
ATOM 16430 O O . PRO A 1 27 ? 1.873 3.284 11.361 1.00 0.00 27 PRO A O 11
ATOM 16441 N N . LEU A 1 28 ? 1.080 3.013 9.273 1.00 0.00 28 LEU A N 11
ATOM 16442 C CA . LEU A 1 28 ? 2.148 2.105 8.868 1.00 0.00 28 LEU A CA 11
ATOM 16443 C C . LEU A 1 28 ? 3.421 2.876 8.536 1.00 0.00 28 LEU A C 11
ATOM 16444 O O . LEU A 1 28 ? 4.520 2.476 8.919 1.00 0.00 28 LEU A O 11
ATOM 16460 N N . GLY A 1 29 ? 3.265 3.987 7.821 1.00 0.00 29 GLY A N 11
ATOM 16461 C CA . GLY A 1 29 ? 4.410 4.798 7.451 1.00 0.00 29 GLY A CA 11
ATOM 16462 C C . GLY A 1 29 ? 4.047 5.906 6.482 1.00 0.00 29 GLY A C 11
ATOM 16463 O O . GLY A 1 29 ? 2.869 6.191 6.268 1.00 0.00 29 GLY A O 11
ATOM 16467 N N . MET A 1 30 ? 5.061 6.533 5.896 1.00 0.00 30 MET A N 11
ATOM 16468 C CA . MET A 1 30 ? 4.842 7.617 4.944 1.00 0.00 30 MET A CA 11
ATOM 16469 C C . MET A 1 30 ? 5.652 7.394 3.671 1.00 0.00 30 MET A C 11
ATOM 16470 O O . MET A 1 30 ? 6.739 6.816 3.707 1.00 0.00 30 MET A O 11
ATOM 16484 N N . VAL A 1 31 ? 5.116 7.856 2.546 1.00 0.00 31 VAL A N 11
ATOM 16485 C CA . VAL A 1 31 ? 5.790 7.708 1.261 1.00 0.00 31 VAL A CA 11
ATOM 16486 C C . VAL A 1 31 ? 7.185 8.322 1.298 1.00 0.00 31 VAL A C 11
ATOM 16487 O O . VAL A 1 31 ? 7.352 9.490 1.649 1.00 0.00 31 VAL A O 11
ATOM 16500 N N . SER A 1 32 ? 8.185 7.526 0.933 1.00 0.00 32 SER A N 11
ATOM 16501 C CA . SER A 1 32 ? 9.568 7.989 0.928 1.00 0.00 32 SER A CA 11
ATOM 16502 C C . SER A 1 32 ? 10.074 8.172 -0.500 1.00 0.00 32 SER A C 11
ATOM 16503 O O . SER A 1 32 ? 10.877 9.063 -0.776 1.00 0.00 32 SER A O 11
ATOM 16511 N N . SER A 1 33 ? 9.598 7.320 -1.403 1.00 0.00 33 SER A N 11
ATOM 16512 C CA . SER A 1 33 ? 10.005 7.384 -2.802 1.00 0.00 33 SER A CA 11
ATOM 16513 C C . SER A 1 33 ? 9.005 6.653 -3.692 1.00 0.00 33 SER A C 11
ATOM 16514 O O . SER A 1 33 ? 8.093 5.986 -3.202 1.00 0.00 33 SER A O 11
ATOM 16522 N N . ILE A 1 34 ? 9.183 6.783 -5.002 1.00 0.00 34 ILE A N 11
ATOM 16523 C CA . ILE A 1 34 ? 8.297 6.134 -5.961 1.00 0.00 34 ILE A CA 11
ATOM 16524 C C . ILE A 1 34 ? 9.091 5.470 -7.081 1.00 0.00 34 ILE A C 11
ATOM 16525 O O . ILE A 1 34 ? 9.994 6.077 -7.659 1.00 0.00 34 ILE A O 11
ATOM 16541 N N . ILE A 1 35 ? 8.748 4.223 -7.383 1.00 0.00 35 ILE A N 11
ATOM 16542 C CA . ILE A 1 35 ? 9.427 3.478 -8.436 1.00 0.00 35 ILE A CA 11
ATOM 16543 C C . ILE A 1 35 ? 8.780 3.732 -9.794 1.00 0.00 35 ILE A C 11
ATOM 16544 O O . ILE A 1 35 ? 7.615 4.118 -9.874 1.00 0.00 35 ILE A O 11
ATOM 16560 N N . GLU A 1 36 ? 9.545 3.510 -10.858 1.00 0.00 36 GLU A N 11
ATOM 16561 C CA . GLU A 1 36 ? 9.046 3.714 -12.213 1.00 0.00 36 GLU A CA 11
ATOM 16562 C C . GLU A 1 36 ? 7.554 3.405 -12.295 1.00 0.00 36 GLU A C 11
ATOM 16563 O O . GLU A 1 36 ? 6.776 4.191 -12.834 1.00 0.00 36 GLU A O 11
ATOM 16575 N N . GLN A 1 37 ? 7.164 2.254 -11.756 1.00 0.00 37 GLN A N 11
ATOM 16576 C CA . GLN A 1 37 ? 5.766 1.840 -11.770 1.00 0.00 37 GLN A CA 11
ATOM 16577 C C . GLN A 1 37 ? 5.245 1.634 -10.351 1.00 0.00 37 GLN A C 11
ATOM 16578 O O . GLN A 1 37 ? 4.091 1.941 -10.051 1.00 0.00 37 GLN A O 11
ATOM 16592 N N . LEU A 1 38 ? 6.103 1.113 -9.481 1.00 0.00 38 LEU A N 11
ATOM 16593 C CA . LEU A 1 38 ? 5.730 0.865 -8.093 1.00 0.00 38 LEU A CA 11
ATOM 16594 C C . LEU A 1 38 ? 6.003 2.092 -7.228 1.00 0.00 38 LEU A C 11
ATOM 16595 O O . LEU A 1 38 ? 6.582 3.075 -7.692 1.00 0.00 38 LEU A O 11
ATOM 16611 N N . VAL A 1 39 ? 5.585 2.027 -5.968 1.00 0.00 39 VAL A N 11
ATOM 16612 C CA . VAL A 1 39 ? 5.787 3.131 -5.038 1.00 0.00 39 VAL A CA 11
ATOM 16613 C C . VAL A 1 39 ? 6.507 2.663 -3.778 1.00 0.00 39 VAL A C 11
ATOM 16614 O O . VAL A 1 39 ? 6.241 1.574 -3.268 1.00 0.00 39 VAL A O 11
ATOM 16627 N N . ILE A 1 40 ? 7.418 3.493 -3.281 1.00 0.00 40 ILE A N 11
ATOM 16628 C CA . ILE A 1 40 ? 8.175 3.164 -2.079 1.00 0.00 40 ILE A CA 11
ATOM 16629 C C . ILE A 1 40 ? 7.622 3.900 -0.863 1.00 0.00 40 ILE A C 11
ATOM 16630 O O . ILE A 1 40 ? 7.372 5.105 -0.915 1.00 0.00 40 ILE A O 11
ATOM 16646 N N . ILE A 1 41 ? 7.436 3.169 0.230 1.00 0.00 41 ILE A N 11
ATOM 16647 C CA . ILE A 1 41 ? 6.917 3.753 1.460 1.00 0.00 41 ILE A CA 11
ATOM 16648 C C . ILE A 1 41 ? 7.821 3.434 2.646 1.00 0.00 41 ILE A C 11
ATOM 16649 O O . ILE A 1 41 ? 8.250 2.294 2.822 1.00 0.00 41 ILE A O 11
ATOM 16665 N N . GLU A 1 42 ? 8.106 4.449 3.456 1.00 0.00 42 GLU A N 11
ATOM 16666 C CA . GLU A 1 42 ? 8.959 4.275 4.626 1.00 0.00 42 GLU A CA 11
ATOM 16667 C C . GLU A 1 42 ? 8.122 4.109 5.890 1.00 0.00 42 GLU A C 11
ATOM 16668 O O . GLU A 1 42 ? 7.098 4.771 6.061 1.00 0.00 42 GLU A O 11
ATOM 16680 N N . SER A 1 43 ? 8.564 3.220 6.774 1.00 0.00 43 SER A N 11
ATOM 16681 C CA . SER A 1 43 ? 7.854 2.963 8.021 1.00 0.00 43 SER A CA 11
ATOM 16682 C C . SER A 1 43 ? 8.391 3.844 9.144 1.00 0.00 43 SER A C 11
ATOM 16683 O O . SER A 1 43 ? 9.375 4.563 8.967 1.00 0.00 43 SER A O 11
ATOM 16691 N N . MET A 1 44 ? 7.739 3.783 10.300 1.00 0.00 44 MET A N 11
ATOM 16692 C CA . MET A 1 44 ? 8.151 4.574 11.453 1.00 0.00 44 MET A CA 11
ATOM 16693 C C . MET A 1 44 ? 8.585 3.672 12.604 1.00 0.00 44 MET A C 11
ATOM 16694 O O . MET A 1 44 ? 9.771 3.582 12.923 1.00 0.00 44 MET A O 11
ATOM 16708 N N . THR A 1 45 ? 7.617 3.007 13.226 1.00 0.00 45 THR A N 11
ATOM 16709 C CA . THR A 1 45 ? 7.898 2.113 14.343 1.00 0.00 45 THR A CA 11
ATOM 16710 C C . THR A 1 45 ? 6.635 1.398 14.806 1.00 0.00 45 THR A C 11
ATOM 16711 O O . THR A 1 45 ? 5.528 1.745 14.397 1.00 0.00 45 THR A O 11
ATOM 16722 N N . ASN A 1 46 ? 6.808 0.398 15.664 1.00 0.00 46 ASN A N 11
ATOM 16723 C CA . ASN A 1 46 ? 5.680 -0.367 16.184 1.00 0.00 46 ASN A CA 11
ATOM 16724 C C . ASN A 1 46 ? 4.891 -1.013 15.050 1.00 0.00 46 ASN A C 11
ATOM 16725 O O . ASN A 1 46 ? 3.696 -1.282 15.184 1.00 0.00 46 ASN A O 11
ATOM 16736 N N . LEU A 1 47 ? 5.566 -1.259 13.933 1.00 0.00 47 LEU A N 11
ATOM 16737 C CA . LEU A 1 47 ? 4.930 -1.875 12.773 1.00 0.00 47 LEU A CA 11
ATOM 16738 C C . LEU A 1 47 ? 4.741 -3.373 12.987 1.00 0.00 47 LEU A C 11
ATOM 16739 O O . LEU A 1 47 ? 5.683 -4.105 13.292 1.00 0.00 47 LEU A O 11
ATOM 16755 N N . PRO A 1 48 ? 3.495 -3.842 12.822 1.00 0.00 48 PRO A N 11
ATOM 16756 C CA . PRO A 1 48 ? 3.154 -5.258 12.990 1.00 0.00 48 PRO A CA 11
ATOM 16757 C C . PRO A 1 48 ? 3.734 -6.129 11.881 1.00 0.00 48 PRO A C 11
ATOM 16758 O O . PRO A 1 48 ? 4.060 -5.655 10.792 1.00 0.00 48 PRO A O 11
ATOM 16769 N N . PRO A 1 49 ? 3.866 -7.435 12.160 1.00 0.00 49 PRO A N 11
ATOM 16770 C CA . PRO A 1 49 ? 4.406 -8.399 11.198 1.00 0.00 49 PRO A CA 11
ATOM 16771 C C . PRO A 1 49 ? 3.458 -8.646 10.030 1.00 0.00 49 PRO A C 11
ATOM 16772 O O . PRO A 1 49 ? 2.730 -9.638 10.006 1.00 0.00 49 PRO A O 11
ATOM 16783 N N . VAL A 1 50 ? 3.472 -7.736 9.060 1.00 0.00 50 VAL A N 11
ATOM 16784 C CA . VAL A 1 50 ? 2.614 -7.856 7.887 1.00 0.00 50 VAL A CA 11
ATOM 16785 C C . VAL A 1 50 ? 3.402 -8.348 6.678 1.00 0.00 50 VAL A C 11
ATOM 16786 O O . VAL A 1 50 ? 4.458 -7.809 6.352 1.00 0.00 50 VAL A O 11
ATOM 16799 N N . ASN A 1 51 ? 2.880 -9.376 6.017 1.00 0.00 51 ASN A N 11
ATOM 16800 C CA . ASN A 1 51 ? 3.534 -9.941 4.843 1.00 0.00 51 ASN A CA 11
ATOM 16801 C C . ASN A 1 51 ? 3.031 -9.276 3.566 1.00 0.00 51 ASN A C 11
ATOM 16802 O O . ASN A 1 51 ? 2.140 -8.428 3.606 1.00 0.00 51 ASN A O 11
ATOM 16813 N N . GLU A 1 52 ? 3.608 -9.667 2.434 1.00 0.00 52 GLU A N 11
ATOM 16814 C CA . GLU A 1 52 ? 3.218 -9.107 1.145 1.00 0.00 52 GLU A CA 11
ATOM 16815 C C . GLU A 1 52 ? 1.701 -9.128 0.980 1.00 0.00 52 GLU A C 11
ATOM 16816 O O . GLU A 1 52 ? 1.087 -8.109 0.665 1.00 0.00 52 GLU A O 11
ATOM 16828 N N . GLU A 1 53 ? 1.105 -10.297 1.193 1.00 0.00 53 GLU A N 11
ATOM 16829 C CA . GLU A 1 53 ? -0.340 -10.451 1.066 1.00 0.00 53 GLU A CA 11
ATOM 16830 C C . GLU A 1 53 ? -1.072 -9.317 1.778 1.00 0.00 53 GLU A C 11
ATOM 16831 O O . GLU A 1 53 ? -2.231 -9.027 1.478 1.00 0.00 53 GLU A O 11
ATOM 16843 N N . THR A 1 54 ? -0.389 -8.680 2.723 1.00 0.00 54 THR A N 11
ATOM 16844 C CA . THR A 1 54 ? -0.973 -7.579 3.479 1.00 0.00 54 THR A CA 11
ATOM 16845 C C . THR A 1 54 ? -1.350 -6.421 2.562 1.00 0.00 54 THR A C 11
ATOM 16846 O O . THR A 1 54 ? -0.557 -6.002 1.718 1.00 0.00 54 THR A O 11
ATOM 16857 N N . VAL A 1 55 ? -2.563 -5.907 2.733 1.00 0.00 55 VAL A N 11
ATOM 16858 C CA . VAL A 1 55 ? -3.044 -4.795 1.922 1.00 0.00 55 VAL A CA 11
ATOM 16859 C C . VAL A 1 55 ? -2.822 -3.463 2.629 1.00 0.00 55 VAL A C 11
ATOM 16860 O O . VAL A 1 55 ? -2.945 -3.369 3.850 1.00 0.00 55 VAL A O 11
ATOM 16873 N N . ILE A 1 56 ? -2.496 -2.434 1.853 1.00 0.00 56 ILE A N 11
ATOM 16874 C CA . ILE A 1 56 ? -2.259 -1.106 2.405 1.00 0.00 56 ILE A CA 11
ATOM 16875 C C . ILE A 1 56 ? -3.404 -0.158 2.066 1.00 0.00 56 ILE A C 11
ATOM 16876 O O . ILE A 1 56 ? -3.761 0.010 0.900 1.00 0.00 56 ILE A O 11
ATOM 16892 N N . PHE A 1 57 ? -3.976 0.462 3.093 1.00 0.00 57 PHE A N 11
ATOM 16893 C CA . PHE A 1 57 ? -5.080 1.396 2.905 1.00 0.00 57 PHE A CA 11
ATOM 16894 C C . PHE A 1 57 ? -4.582 2.838 2.921 1.00 0.00 57 PHE A C 11
ATOM 16895 O O . PHE A 1 57 ? -3.563 3.148 3.538 1.00 0.00 57 PHE A O 11
ATOM 16912 N N . LYS A 1 58 ? -5.308 3.716 2.238 1.00 0.00 58 LYS A N 11
ATOM 16913 C CA . LYS A 1 58 ? -4.943 5.126 2.173 1.00 0.00 58 LYS A CA 11
ATOM 16914 C C . LYS A 1 58 ? -5.639 5.920 3.274 1.00 0.00 58 LYS A C 11
ATOM 16915 O O . LYS A 1 58 ? -6.546 5.417 3.936 1.00 0.00 58 LYS A O 11
ATOM 16934 N N . SER A 1 59 ? -5.208 7.163 3.464 1.00 0.00 59 SER A N 11
ATOM 16935 C CA . SER A 1 59 ? -5.788 8.025 4.487 1.00 0.00 59 SER A CA 11
ATOM 16936 C C . SER A 1 59 ? -7.274 8.254 4.226 1.00 0.00 59 SER A C 11
ATOM 16937 O O . SER A 1 59 ? -8.025 8.621 5.129 1.00 0.00 59 SER A O 11
ATOM 16945 N N . ASP A 1 60 ? -7.690 8.035 2.983 1.00 0.00 60 ASP A N 11
ATOM 16946 C CA . ASP A 1 60 ? -9.086 8.216 2.601 1.00 0.00 60 ASP A CA 11
ATOM 16947 C C . ASP A 1 60 ? -9.855 6.904 2.718 1.00 0.00 60 ASP A C 11
ATOM 16948 O O . ASP A 1 60 ? -10.939 6.757 2.152 1.00 0.00 60 ASP A O 11
ATOM 16957 N N . ARG A 1 61 ? -9.287 5.954 3.454 1.00 0.00 61 ARG A N 11
ATOM 16958 C CA . ARG A 1 61 ? -9.919 4.653 3.642 1.00 0.00 61 ARG A CA 11
ATOM 16959 C C . ARG A 1 61 ? -10.093 3.935 2.307 1.00 0.00 61 ARG A C 11
ATOM 16960 O O . ARG A 1 61 ? -11.141 3.346 2.041 1.00 0.00 61 ARG A O 11
ATOM 16981 N N . GLN A 1 62 ? -9.060 3.989 1.473 1.00 0.00 62 GLN A N 11
ATOM 16982 C CA . GLN A 1 62 ? -9.100 3.345 0.165 1.00 0.00 62 GLN A CA 11
ATOM 16983 C C . GLN A 1 62 ? -7.898 2.425 -0.025 1.00 0.00 62 GLN A C 11
ATOM 16984 O O . GLN A 1 62 ? -6.751 2.867 0.032 1.00 0.00 62 GLN A O 11
ATOM 16998 N N . ALA A 1 63 ? -8.170 1.144 -0.252 1.00 0.00 63 ALA A N 11
ATOM 16999 C CA . ALA A 1 63 ? -7.111 0.163 -0.453 1.00 0.00 63 ALA A CA 11
ATOM 17000 C C . ALA A 1 63 ? -6.236 0.535 -1.645 1.00 0.00 63 ALA A C 11
ATOM 17001 O O . ALA A 1 63 ? -6.563 0.220 -2.789 1.00 0.00 63 ALA A O 11
ATOM 17008 N N . ALA A 1 64 ? -5.124 1.207 -1.370 1.00 0.00 64 ALA A N 11
ATOM 17009 C CA . ALA A 1 64 ? -4.202 1.621 -2.421 1.00 0.00 64 ALA A CA 11
ATOM 17010 C C . ALA A 1 64 ? -3.663 0.416 -3.184 1.00 0.00 64 ALA A C 11
ATOM 17011 O O . ALA A 1 64 ? -3.504 0.462 -4.403 1.00 0.00 64 ALA A O 11
ATOM 17018 N N . GLY A 1 65 ? -3.382 -0.662 -2.458 1.00 0.00 65 GLY A N 11
ATOM 17019 C CA . GLY A 1 65 ? -2.863 -1.864 -3.084 1.00 0.00 65 GLY A CA 11
ATOM 17020 C C . GLY A 1 65 ? -2.144 -2.766 -2.100 1.00 0.00 65 GLY A C 11
ATOM 17021 O O . GLY A 1 65 ? -1.895 -2.379 -0.958 1.00 0.00 65 GLY A O 11
ATOM 17025 N N . LYS A 1 66 ? -1.811 -3.974 -2.542 1.00 0.00 66 LYS A N 11
ATOM 17026 C CA . LYS A 1 66 ? -1.117 -4.935 -1.693 1.00 0.00 66 LYS A CA 11
ATOM 17027 C C . LYS A 1 66 ? 0.395 -4.801 -1.843 1.00 0.00 66 LYS A C 11
ATOM 17028 O O . LYS A 1 66 ? 0.895 -4.481 -2.922 1.00 0.00 66 LYS A O 11
ATOM 17047 N N . ILE A 1 67 ? 1.117 -5.050 -0.756 1.00 0.00 67 ILE A N 11
ATOM 17048 C CA . ILE A 1 67 ? 2.572 -4.959 -0.769 1.00 0.00 67 ILE A CA 11
ATOM 17049 C C . ILE A 1 67 ? 3.163 -5.768 -1.918 1.00 0.00 67 ILE A C 11
ATOM 17050 O O . ILE A 1 67 ? 2.921 -6.970 -2.034 1.00 0.00 67 ILE A O 11
ATOM 17066 N N . PHE A 1 68 ? 3.941 -5.102 -2.765 1.00 0.00 68 PHE A N 11
ATOM 17067 C CA . PHE A 1 68 ? 4.568 -5.760 -3.906 1.00 0.00 68 PHE A CA 11
ATOM 17068 C C . PHE A 1 68 ? 5.977 -6.228 -3.556 1.00 0.00 68 PHE A C 11
ATOM 17069 O O . PHE A 1 68 ? 6.506 -7.152 -4.174 1.00 0.00 68 PHE A O 11
ATOM 17086 N N . GLU A 1 69 ? 6.579 -5.583 -2.561 1.00 0.00 69 GLU A N 11
ATOM 17087 C CA . GLU A 1 69 ? 7.927 -5.933 -2.130 1.00 0.00 69 GLU A CA 11
ATOM 17088 C C . GLU A 1 69 ? 8.277 -5.237 -0.818 1.00 0.00 69 GLU A C 11
ATOM 17089 O O . GLU A 1 69 ? 7.688 -4.213 -0.470 1.00 0.00 69 GLU A O 11
ATOM 17101 N N . ILE A 1 70 ? 9.239 -5.800 -0.094 1.00 0.00 70 ILE A N 11
ATOM 17102 C CA . ILE A 1 70 ? 9.667 -5.234 1.179 1.00 0.00 70 ILE A CA 11
ATOM 17103 C C . ILE A 1 70 ? 11.179 -5.336 1.344 1.00 0.00 70 ILE A C 11
ATOM 17104 O O . ILE A 1 70 ? 11.763 -6.405 1.167 1.00 0.00 70 ILE A O 11
ATOM 17120 N N . PHE A 1 71 ? 11.808 -4.217 1.687 1.00 0.00 71 PHE A N 11
ATOM 17121 C CA . PHE A 1 71 ? 13.253 -4.179 1.878 1.00 0.00 71 PHE A CA 11
ATOM 17122 C C . PHE A 1 71 ? 13.625 -3.265 3.042 1.00 0.00 71 PHE A C 11
ATOM 17123 O O . PHE A 1 71 ? 12.771 -2.583 3.606 1.00 0.00 71 PHE A O 11
ATOM 17140 N N . GLY A 1 72 ? 14.907 -3.257 3.395 1.00 0.00 72 GLY A N 11
ATOM 17141 C CA . GLY A 1 72 ? 15.370 -2.424 4.489 1.00 0.00 72 GLY A CA 11
ATOM 17142 C C . GLY A 1 72 ? 15.620 -3.218 5.756 1.00 0.00 72 GLY A C 11
ATOM 17143 O O . GLY A 1 72 ? 15.732 -4.444 5.734 1.00 0.00 72 GLY A O 11
ATOM 17147 N N . PRO A 1 73 ? 15.714 -2.512 6.893 1.00 0.00 73 PRO A N 11
ATOM 17148 C CA . PRO A 1 73 ? 15.955 -3.138 8.196 1.00 0.00 73 PRO A CA 11
ATOM 17149 C C . PRO A 1 73 ? 14.757 -3.946 8.682 1.00 0.00 73 PRO A C 11
ATOM 17150 O O . PRO A 1 73 ? 13.865 -4.281 7.903 1.00 0.00 73 PRO A O 11
ATOM 17161 N N . VAL A 1 74 ? 14.742 -4.256 9.974 1.00 0.00 74 VAL A N 11
ATOM 17162 C CA . VAL A 1 74 ? 13.652 -5.024 10.564 1.00 0.00 74 VAL A CA 11
ATOM 17163 C C . VAL A 1 74 ? 12.792 -4.150 11.470 1.00 0.00 74 VAL A C 11
ATOM 17164 O O . VAL A 1 74 ? 11.759 -4.589 11.974 1.00 0.00 74 VAL A O 11
ATOM 17177 N N . ALA A 1 75 ? 13.226 -2.910 11.672 1.00 0.00 75 ALA A N 11
ATOM 17178 C CA . ALA A 1 75 ? 12.494 -1.973 12.516 1.00 0.00 75 ALA A CA 11
ATOM 17179 C C . ALA A 1 75 ? 11.978 -0.790 11.703 1.00 0.00 75 ALA A C 11
ATOM 17180 O O . ALA A 1 75 ? 10.953 -0.194 12.036 1.00 0.00 75 ALA A O 11
ATOM 17187 N N . HIS A 1 76 ? 12.695 -0.454 10.635 1.00 0.00 76 HIS A N 11
ATOM 17188 C CA . HIS A 1 76 ? 12.309 0.658 9.774 1.00 0.00 76 HIS A CA 11
ATOM 17189 C C . HIS A 1 76 ? 12.351 0.248 8.305 1.00 0.00 76 HIS A C 11
ATOM 17190 O O . HIS A 1 76 ? 12.876 0.962 7.450 1.00 0.00 76 HIS A O 11
ATOM 17204 N N . PRO A 1 77 ? 11.785 -0.930 8.002 1.00 0.00 77 PRO A N 11
ATOM 17205 C CA . PRO A 1 77 ? 11.745 -1.462 6.637 1.00 0.00 77 PRO A CA 11
ATOM 17206 C C . PRO A 1 77 ? 10.808 -0.668 5.733 1.00 0.00 77 PRO A C 11
ATOM 17207 O O . PRO A 1 77 ? 9.831 -0.081 6.198 1.00 0.00 77 PRO A O 11
ATOM 17218 N N . PHE A 1 78 ? 11.111 -0.655 4.439 1.00 0.00 78 PHE A N 11
ATOM 17219 C CA . PHE A 1 78 ? 10.295 0.067 3.470 1.00 0.00 78 PHE A CA 11
ATOM 17220 C C . PHE A 1 78 ? 9.442 -0.898 2.651 1.00 0.00 78 PHE A C 11
ATOM 17221 O O . PHE A 1 78 ? 9.939 -1.900 2.136 1.00 0.00 78 PHE A O 11
ATOM 17238 N N . TYR A 1 79 ? 8.155 -0.588 2.536 1.00 0.00 79 TYR A N 11
ATOM 17239 C CA . TYR A 1 79 ? 7.231 -1.428 1.783 1.00 0.00 79 TYR A CA 11
ATOM 17240 C C . TYR A 1 79 ? 6.933 -0.820 0.416 1.00 0.00 79 TYR A C 11
ATOM 17241 O O . TYR A 1 79 ? 6.873 0.401 0.266 1.00 0.00 79 TYR A O 11
ATOM 17259 N N . VAL A 1 80 ? 6.746 -1.681 -0.579 1.00 0.00 80 VAL A N 11
ATOM 17260 C CA . VAL A 1 80 ? 6.452 -1.231 -1.935 1.00 0.00 80 VAL A CA 11
ATOM 17261 C C . VAL A 1 80 ? 5.015 -1.558 -2.322 1.00 0.00 80 VAL A C 11
ATOM 17262 O O . VAL A 1 80 ? 4.448 -2.552 -1.867 1.00 0.00 80 VAL A O 11
ATOM 17275 N N . LEU A 1 81 ? 4.429 -0.715 -3.166 1.00 0.00 81 LEU A N 11
ATOM 17276 C CA . LEU A 1 81 ? 3.056 -0.914 -3.617 1.00 0.00 81 LEU A CA 11
ATOM 17277 C C . LEU A 1 81 ? 3.019 -1.319 -5.087 1.00 0.00 81 LEU A C 11
ATOM 17278 O O . LEU A 1 81 ? 3.884 -0.927 -5.871 1.00 0.00 81 LEU A O 11
ATOM 17294 N N . ARG A 1 82 ? 2.011 -2.104 -5.454 1.00 0.00 82 ARG A N 11
ATOM 17295 C CA . ARG A 1 82 ? 1.861 -2.560 -6.831 1.00 0.00 82 ARG A CA 11
ATOM 17296 C C . ARG A 1 82 ? 1.065 -1.552 -7.654 1.00 0.00 82 ARG A C 11
ATOM 17297 O O . ARG A 1 82 ? 0.114 -0.945 -7.162 1.00 0.00 82 ARG A O 11
ATOM 17318 N N . PHE A 1 83 ? 1.462 -1.377 -8.911 1.00 0.00 83 PHE A N 11
ATOM 17319 C CA . PHE A 1 83 ? 0.788 -0.441 -9.802 1.00 0.00 83 PHE A CA 11
ATOM 17320 C C . PHE A 1 83 ? 1.172 -0.702 -11.256 1.00 0.00 83 PHE A C 11
ATOM 17321 O O . PHE A 1 83 ? 2.285 -1.136 -11.546 1.00 0.00 83 PHE A O 11
ATOM 17338 N N . ASN A 1 84 ? 0.240 -0.434 -12.165 1.00 0.00 84 ASN A N 11
ATOM 17339 C CA . ASN A 1 84 ? 0.479 -0.640 -13.589 1.00 0.00 84 ASN A CA 11
ATOM 17340 C C . ASN A 1 84 ? 1.377 0.456 -14.154 1.00 0.00 84 ASN A C 11
ATOM 17341 O O . ASN A 1 84 ? 2.338 0.177 -14.872 1.00 0.00 84 ASN A O 11
ATOM 17352 N N . SER A 1 85 ? 1.058 1.703 -13.825 1.00 0.00 85 SER A N 11
ATOM 17353 C CA . SER A 1 85 ? 1.833 2.842 -14.302 1.00 0.00 85 SER A CA 11
ATOM 17354 C C . SER A 1 85 ? 1.532 4.089 -13.476 1.00 0.00 85 SER A C 11
ATOM 17355 O O . SER A 1 85 ? 0.601 4.104 -12.671 1.00 0.00 85 SER A O 11
ATOM 17363 N N . SER A 1 86 ? 2.327 5.134 -13.681 1.00 0.00 86 SER A N 11
ATOM 17364 C CA . SER A 1 86 ? 2.149 6.385 -12.953 1.00 0.00 86 SER A CA 11
ATOM 17365 C C . SER A 1 86 ? 0.669 6.728 -12.816 1.00 0.00 86 SER A C 11
ATOM 17366 O O . SER A 1 86 ? 0.168 6.935 -11.710 1.00 0.00 86 SER A O 11
ATOM 17374 N N . ASP A 1 87 ? -0.026 6.785 -13.947 1.00 0.00 87 ASP A N 11
ATOM 17375 C CA . ASP A 1 87 ? -1.449 7.102 -13.954 1.00 0.00 87 ASP A CA 11
ATOM 17376 C C . ASP A 1 87 ? -2.161 6.433 -12.782 1.00 0.00 87 ASP A C 11
ATOM 17377 O O . ASP A 1 87 ? -2.869 7.087 -12.016 1.00 0.00 87 ASP A O 11
ATOM 17386 N N . HIS A 1 88 ? -1.969 5.124 -12.649 1.00 0.00 88 HIS A N 11
ATOM 17387 C CA . HIS A 1 88 ? -2.592 4.366 -11.570 1.00 0.00 88 HIS A CA 11
ATOM 17388 C C . HIS A 1 88 ? -2.405 5.072 -10.231 1.00 0.00 88 HIS A C 11
ATOM 17389 O O . HIS A 1 88 ? -3.367 5.291 -9.494 1.00 0.00 88 HIS A O 11
ATOM 17403 N N . ILE A 1 89 ? -1.162 5.424 -9.922 1.00 0.00 89 ILE A N 11
ATOM 17404 C CA . ILE A 1 89 ? -0.849 6.105 -8.672 1.00 0.00 89 ILE A CA 11
ATOM 17405 C C . ILE A 1 89 ? -1.496 7.485 -8.621 1.00 0.00 89 ILE A C 11
ATOM 17406 O O . ILE A 1 89 ? -2.294 7.775 -7.731 1.00 0.00 89 ILE A O 11
ATOM 17422 N N . GLU A 1 90 ? -1.146 8.332 -9.584 1.00 0.00 90 GLU A N 11
ATOM 17423 C CA . GLU A 1 90 ? -1.693 9.682 -9.649 1.00 0.00 90 GLU A CA 11
ATOM 17424 C C . GLU A 1 90 ? -3.174 9.687 -9.282 1.00 0.00 90 GLU A C 11
ATOM 17425 O O . GLU A 1 90 ? -3.663 10.617 -8.640 1.00 0.00 90 GLU A O 11
ATOM 17437 N N . SER A 1 91 ? -3.884 8.641 -9.695 1.00 0.00 91 SER A N 11
ATOM 17438 C CA . SER A 1 91 ? -5.310 8.526 -9.413 1.00 0.00 91 SER A CA 11
ATOM 17439 C C . SER A 1 91 ? -5.555 8.333 -7.920 1.00 0.00 91 SER A C 11
ATOM 17440 O O . SER A 1 91 ? -6.338 9.061 -7.308 1.00 0.00 91 SER A O 11
ATOM 17448 N N . LYS A 1 92 ? -4.881 7.347 -7.339 1.00 0.00 92 LYS A N 11
ATOM 17449 C CA . LYS A 1 92 ? -5.022 7.057 -5.917 1.00 0.00 92 LYS A CA 11
ATOM 17450 C C . LYS A 1 92 ? -4.709 8.290 -5.076 1.00 0.00 92 LYS A C 11
ATOM 17451 O O . LYS A 1 92 ? -5.278 8.482 -4.002 1.00 0.00 92 LYS A O 11
ATOM 17470 N N . GLY A 1 93 ? -3.801 9.125 -5.572 1.00 0.00 93 GLY A N 11
ATOM 17471 C CA . GLY A 1 93 ? -3.429 10.329 -4.854 1.00 0.00 93 GLY A CA 11
ATOM 17472 C C . GLY A 1 93 ? -2.198 10.133 -3.991 1.00 0.00 93 GLY A C 11
ATOM 17473 O O . GLY A 1 93 ? -1.809 11.029 -3.240 1.00 0.00 93 GLY A O 11
ATOM 17477 N N . ILE A 1 94 ? -1.584 8.960 -4.097 1.00 0.00 94 ILE A N 11
ATOM 17478 C CA . ILE A 1 94 ? -0.391 8.650 -3.320 1.00 0.00 94 ILE A CA 11
ATOM 17479 C C . ILE A 1 94 ? 0.807 9.461 -3.803 1.00 0.00 94 ILE A C 11
ATOM 17480 O O . ILE A 1 94 ? 1.085 9.524 -5.001 1.00 0.00 94 ILE A O 11
ATOM 17496 N N . LYS A 1 95 ? 1.514 10.078 -2.864 1.00 0.00 95 LYS A N 11
ATOM 17497 C CA . LYS A 1 95 ? 2.685 10.883 -3.192 1.00 0.00 95 LYS A CA 11
ATOM 17498 C C . LYS A 1 95 ? 3.617 11.002 -1.991 1.00 0.00 95 LYS A C 11
ATOM 17499 O O . LYS A 1 95 ? 3.289 10.555 -0.892 1.00 0.00 95 LYS A O 11
ATOM 17518 N N . ILE A 1 96 ? 4.779 11.610 -2.207 1.00 0.00 96 ILE A N 11
ATOM 17519 C CA . ILE A 1 96 ? 5.757 11.789 -1.142 1.00 0.00 96 ILE A CA 11
ATOM 17520 C C . ILE A 1 96 ? 5.147 12.528 0.045 1.00 0.00 96 ILE A C 11
ATOM 17521 O O . ILE A 1 96 ? 4.336 13.439 -0.126 1.00 0.00 96 ILE A O 11
ATOM 17537 N N . LYS A 1 97 ? 5.544 12.131 1.249 1.00 0.00 97 LYS A N 11
ATOM 17538 C CA . LYS A 1 97 ? 5.040 12.756 2.466 1.00 0.00 97 LYS A CA 11
ATOM 17539 C C . LYS A 1 97 ? 3.564 12.434 2.672 1.00 0.00 97 LYS A C 11
ATOM 17540 O O . LYS A 1 97 ? 2.789 13.285 3.108 1.00 0.00 97 LYS A O 11
ATOM 17559 N N . GLU A 1 98 ? 3.182 11.200 2.357 1.00 0.00 98 GLU A N 11
ATOM 17560 C CA . GLU A 1 98 ? 1.798 10.767 2.509 1.00 0.00 98 GLU A CA 11
ATOM 17561 C C . GLU A 1 98 ? 1.704 9.565 3.445 1.00 0.00 98 GLU A C 11
ATOM 17562 O O . GLU A 1 98 ? 2.143 8.465 3.109 1.00 0.00 98 GLU A O 11
ATOM 17574 N N . THR A 1 99 ? 1.128 9.784 4.623 1.00 0.00 99 THR A N 11
ATOM 17575 C CA . THR A 1 99 ? 0.977 8.722 5.609 1.00 0.00 99 THR A CA 11
ATOM 17576 C C . THR A 1 99 ? -0.076 7.711 5.171 1.00 0.00 99 THR A C 11
ATOM 17577 O O . THR A 1 99 ? -1.141 8.084 4.680 1.00 0.00 99 THR A O 11
ATOM 17588 N N . MET A 1 100 ? 0.228 6.430 5.353 1.00 0.00 100 MET A N 11
ATOM 17589 C CA . MET A 1 100 ? -0.695 5.365 4.978 1.00 0.00 100 MET A CA 11
ATOM 17590 C C . MET A 1 100 ? -1.128 4.565 6.202 1.00 0.00 100 MET A C 11
ATOM 17591 O O . MET A 1 100 ? -0.552 4.702 7.281 1.00 0.00 100 MET A O 11
ATOM 17605 N N . TYR A 1 101 ? -2.147 3.730 6.028 1.00 0.00 101 TYR A N 11
ATOM 17606 C CA . TYR A 1 101 ? -2.658 2.909 7.119 1.00 0.00 101 TYR A CA 11
ATOM 17607 C C . TYR A 1 101 ? -3.119 1.548 6.608 1.00 0.00 101 TYR A C 11
ATOM 17608 O O . TYR A 1 101 ? -3.322 1.358 5.408 1.00 0.00 101 TYR A O 11
ATOM 17626 N N . PHE A 1 102 ? -3.283 0.602 7.527 1.00 0.00 102 PHE A N 11
ATOM 17627 C CA . PHE A 1 102 ? -3.719 -0.743 7.171 1.00 0.00 102 PHE A CA 11
ATOM 17628 C C . PHE A 1 102 ? -4.832 -1.217 8.100 1.00 0.00 102 PHE A C 11
ATOM 17629 O O . PHE A 1 102 ? -5.196 -0.528 9.053 1.00 0.00 102 PHE A O 11
ATOM 17646 N N . ALA A 1 103 ? -5.369 -2.399 7.815 1.00 0.00 103 ALA A N 11
ATOM 17647 C CA . ALA A 1 103 ? -6.440 -2.967 8.626 1.00 0.00 103 ALA A CA 11
ATOM 17648 C C . ALA A 1 103 ? -6.066 -4.355 9.135 1.00 0.00 103 ALA A C 11
ATOM 17649 O O . ALA A 1 103 ? -6.085 -5.329 8.381 1.00 0.00 103 ALA A O 11
ATOM 17656 N N . GLY A 1 1 ? 9.851 -13.437 -22.543 1.00 0.00 1 GLY A N 12
ATOM 17657 C CA . GLY A 1 1 ? 9.761 -14.863 -22.793 1.00 0.00 1 GLY A CA 12
ATOM 17658 C C . GLY A 1 1 ? 9.329 -15.641 -21.565 1.00 0.00 1 GLY A C 12
ATOM 17659 O O . GLY A 1 1 ? 8.611 -15.118 -20.712 1.00 0.00 1 GLY A O 12
ATOM 17663 N N . SER A 1 2 ? 9.764 -16.893 -21.476 1.00 0.00 2 SER A N 12
ATOM 17664 C CA . SER A 1 2 ? 9.413 -17.746 -20.347 1.00 0.00 2 SER A CA 12
ATOM 17665 C C . SER A 1 2 ? 10.322 -17.469 -19.153 1.00 0.00 2 SER A C 12
ATOM 17666 O O . SER A 1 2 ? 11.354 -18.117 -18.981 1.00 0.00 2 SER A O 12
ATOM 17674 N N . SER A 1 3 ? 9.930 -16.500 -18.332 1.00 0.00 3 SER A N 12
ATOM 17675 C CA . SER A 1 3 ? 10.711 -16.133 -17.156 1.00 0.00 3 SER A CA 12
ATOM 17676 C C . SER A 1 3 ? 10.776 -17.290 -16.164 1.00 0.00 3 SER A C 12
ATOM 17677 O O . SER A 1 3 ? 11.857 -17.742 -15.790 1.00 0.00 3 SER A O 12
ATOM 17685 N N . GLY A 1 4 ? 9.608 -17.765 -15.741 1.00 0.00 4 GLY A N 12
ATOM 17686 C CA . GLY A 1 4 ? 9.553 -18.865 -14.796 1.00 0.00 4 GLY A CA 12
ATOM 17687 C C . GLY A 1 4 ? 8.245 -19.629 -14.871 1.00 0.00 4 GLY A C 12
ATOM 17688 O O . GLY A 1 4 ? 8.229 -20.856 -14.770 1.00 0.00 4 GLY A O 12
ATOM 17692 N N . SER A 1 5 ? 7.147 -18.902 -15.047 1.00 0.00 5 SER A N 12
ATOM 17693 C CA . SER A 1 5 ? 5.828 -19.519 -15.130 1.00 0.00 5 SER A CA 12
ATOM 17694 C C . SER A 1 5 ? 4.846 -18.605 -15.857 1.00 0.00 5 SER A C 12
ATOM 17695 O O . SER A 1 5 ? 4.622 -17.466 -15.449 1.00 0.00 5 SER A O 12
ATOM 17703 N N . SER A 1 6 ? 4.262 -19.115 -16.937 1.00 0.00 6 SER A N 12
ATOM 17704 C CA . SER A 1 6 ? 3.306 -18.344 -17.724 1.00 0.00 6 SER A CA 12
ATOM 17705 C C . SER A 1 6 ? 1.875 -18.651 -17.294 1.00 0.00 6 SER A C 12
ATOM 17706 O O . SER A 1 6 ? 1.297 -19.661 -17.695 1.00 0.00 6 SER A O 12
ATOM 17714 N N . GLY A 1 7 ? 1.309 -17.771 -16.473 1.00 0.00 7 GLY A N 12
ATOM 17715 C CA . GLY A 1 7 ? -0.050 -17.965 -16.001 1.00 0.00 7 GLY A CA 12
ATOM 17716 C C . GLY A 1 7 ? -0.766 -16.655 -15.742 1.00 0.00 7 GLY A C 12
ATOM 17717 O O . GLY A 1 7 ? -1.583 -16.216 -16.550 1.00 0.00 7 GLY A O 12
ATOM 17721 N N . GLU A 1 8 ? -0.460 -16.029 -14.609 1.00 0.00 8 GLU A N 12
ATOM 17722 C CA . GLU A 1 8 ? -1.083 -14.762 -14.245 1.00 0.00 8 GLU A CA 12
ATOM 17723 C C . GLU A 1 8 ? -0.720 -13.669 -15.247 1.00 0.00 8 GLU A C 12
ATOM 17724 O O . GLU A 1 8 ? 0.232 -13.808 -16.016 1.00 0.00 8 GLU A O 12
ATOM 17736 N N . LEU A 1 9 ? -1.485 -12.583 -15.232 1.00 0.00 9 LEU A N 12
ATOM 17737 C CA . LEU A 1 9 ? -1.246 -11.466 -16.139 1.00 0.00 9 LEU A CA 12
ATOM 17738 C C . LEU A 1 9 ? -0.478 -10.350 -15.438 1.00 0.00 9 LEU A C 12
ATOM 17739 O O . LEU A 1 9 ? -0.474 -10.242 -14.212 1.00 0.00 9 LEU A O 12
ATOM 17755 N N . PRO A 1 10 ? 0.186 -9.499 -16.233 1.00 0.00 10 PRO A N 12
ATOM 17756 C CA . PRO A 1 10 ? 0.967 -8.374 -15.711 1.00 0.00 10 PRO A CA 12
ATOM 17757 C C . PRO A 1 10 ? 0.085 -7.282 -15.114 1.00 0.00 10 PRO A C 12
ATOM 17758 O O . PRO A 1 10 ? 0.439 -6.665 -14.110 1.00 0.00 10 PRO A O 12
ATOM 17769 N N . SER A 1 11 ? -1.065 -7.051 -15.738 1.00 0.00 11 SER A N 12
ATOM 17770 C CA . SER A 1 11 ? -1.997 -6.031 -15.270 1.00 0.00 11 SER A CA 12
ATOM 17771 C C . SER A 1 11 ? -2.636 -6.446 -13.948 1.00 0.00 11 SER A C 12
ATOM 17772 O O . SER A 1 11 ? -3.123 -7.567 -13.805 1.00 0.00 11 SER A O 12
ATOM 17780 N N . VAL A 1 12 ? -2.631 -5.531 -12.983 1.00 0.00 12 VAL A N 12
ATOM 17781 C CA . VAL A 1 12 ? -3.210 -5.799 -11.672 1.00 0.00 12 VAL A CA 12
ATOM 17782 C C . VAL A 1 12 ? -4.675 -5.377 -11.622 1.00 0.00 12 VAL A C 12
ATOM 17783 O O . VAL A 1 12 ? -5.064 -4.382 -12.231 1.00 0.00 12 VAL A O 12
ATOM 17796 N N . GLU A 1 13 ? -5.480 -6.142 -10.892 1.00 0.00 13 GLU A N 12
ATOM 17797 C CA . GLU A 1 13 ? -6.903 -5.847 -10.764 1.00 0.00 13 GLU A CA 12
ATOM 17798 C C . GLU A 1 13 ? -7.130 -4.660 -9.832 1.00 0.00 13 GLU A C 12
ATOM 17799 O O . GLU A 1 13 ? -6.996 -4.780 -8.614 1.00 0.00 13 GLU A O 12
ATOM 17811 N N . GLU A 1 14 ? -7.473 -3.516 -10.414 1.00 0.00 14 GLU A N 12
ATOM 17812 C CA . GLU A 1 14 ? -7.717 -2.307 -9.635 1.00 0.00 14 GLU A CA 12
ATOM 17813 C C . GLU A 1 14 ? -8.356 -2.645 -8.291 1.00 0.00 14 GLU A C 12
ATOM 17814 O O . GLU A 1 14 ? -9.576 -2.774 -8.186 1.00 0.00 14 GLU A O 12
ATOM 17826 N N . LEU A 1 15 ? -7.523 -2.787 -7.266 1.00 0.00 15 LEU A N 12
ATOM 17827 C CA . LEU A 1 15 ? -8.005 -3.111 -5.928 1.00 0.00 15 LEU A CA 12
ATOM 17828 C C . LEU A 1 15 ? -8.745 -1.927 -5.315 1.00 0.00 15 LEU A C 12
ATOM 17829 O O . LEU A 1 15 ? -8.128 -0.991 -4.804 1.00 0.00 15 LEU A O 12
ATOM 17845 N N . THR A 1 16 ? -10.073 -1.974 -5.367 1.00 0.00 16 THR A N 12
ATOM 17846 C CA . THR A 1 16 ? -10.898 -0.906 -4.816 1.00 0.00 16 THR A CA 12
ATOM 17847 C C . THR A 1 16 ? -11.738 -1.408 -3.647 1.00 0.00 16 THR A C 12
ATOM 17848 O O . THR A 1 16 ? -12.816 -1.971 -3.842 1.00 0.00 16 THR A O 12
ATOM 17859 N N . ILE A 1 17 ? -11.239 -1.200 -2.433 1.00 0.00 17 ILE A N 12
ATOM 17860 C CA . ILE A 1 17 ? -11.946 -1.631 -1.233 1.00 0.00 17 ILE A CA 12
ATOM 17861 C C . ILE A 1 17 ? -12.094 -0.482 -0.242 1.00 0.00 17 ILE A C 12
ATOM 17862 O O . ILE A 1 17 ? -11.104 0.066 0.242 1.00 0.00 17 ILE A O 12
ATOM 17878 N N . ILE A 1 18 ? -13.338 -0.124 0.058 1.00 0.00 18 ILE A N 12
ATOM 17879 C CA . ILE A 1 18 ? -13.617 0.958 0.995 1.00 0.00 18 ILE A CA 12
ATOM 17880 C C . ILE A 1 18 ? -13.806 0.424 2.411 1.00 0.00 18 ILE A C 12
ATOM 17881 O O . ILE A 1 18 ? -14.564 -0.521 2.634 1.00 0.00 18 ILE A O 12
ATOM 17897 N N . LEU A 1 19 ? -13.113 1.035 3.365 1.00 0.00 19 LEU A N 12
ATOM 17898 C CA . LEU A 1 19 ? -13.205 0.623 4.761 1.00 0.00 19 LEU A CA 12
ATOM 17899 C C . LEU A 1 19 ? -14.199 1.495 5.522 1.00 0.00 19 LEU A C 12
ATOM 17900 O O . LEU A 1 19 ? -14.203 2.721 5.406 1.00 0.00 19 LEU A O 12
ATOM 17916 N N . PRO A 1 20 ? -15.062 0.850 6.321 1.00 0.00 20 PRO A N 12
ATOM 17917 C CA . PRO A 1 20 ? -16.075 1.547 7.119 1.00 0.00 20 PRO A CA 12
ATOM 17918 C C . PRO A 1 20 ? -15.462 2.347 8.263 1.00 0.00 20 PRO A C 12
ATOM 17919 O O . PRO A 1 20 ? -14.242 2.464 8.366 1.00 0.00 20 PRO A O 12
ATOM 17930 N N . GLU A 1 21 ? -16.318 2.896 9.120 1.00 0.00 21 GLU A N 12
ATOM 17931 C CA . GLU A 1 21 ? -15.858 3.685 10.257 1.00 0.00 21 GLU A CA 12
ATOM 17932 C C . GLU A 1 21 ? -15.803 2.835 11.523 1.00 0.00 21 GLU A C 12
ATOM 17933 O O . GLU A 1 21 ? -15.749 3.360 12.635 1.00 0.00 21 GLU A O 12
ATOM 17945 N N . ASP A 1 22 ? -15.816 1.518 11.345 1.00 0.00 22 ASP A N 12
ATOM 17946 C CA . ASP A 1 22 ? -15.767 0.594 12.472 1.00 0.00 22 ASP A CA 12
ATOM 17947 C C . ASP A 1 22 ? -14.383 -0.036 12.598 1.00 0.00 22 ASP A C 12
ATOM 17948 O O . ASP A 1 22 ? -14.081 -0.700 13.590 1.00 0.00 22 ASP A O 12
ATOM 17957 N N . ILE A 1 23 ? -13.548 0.175 11.586 1.00 0.00 23 ILE A N 12
ATOM 17958 C CA . ILE A 1 23 ? -12.197 -0.372 11.584 1.00 0.00 23 ILE A CA 12
ATOM 17959 C C . ILE A 1 23 ? -11.186 0.657 12.076 1.00 0.00 23 ILE A C 12
ATOM 17960 O O . ILE A 1 23 ? -11.351 1.857 11.858 1.00 0.00 23 ILE A O 12
ATOM 17976 N N . GLU A 1 24 ? -10.139 0.179 12.740 1.00 0.00 24 GLU A N 12
ATOM 17977 C CA . GLU A 1 24 ? -9.100 1.059 13.263 1.00 0.00 24 GLU A CA 12
ATOM 17978 C C . GLU A 1 24 ? -7.890 1.085 12.333 1.00 0.00 24 GLU A C 12
ATOM 17979 O O . GLU A 1 24 ? -7.197 0.081 12.169 1.00 0.00 24 GLU A O 12
ATOM 17991 N N . LEU A 1 25 ? -7.644 2.241 11.725 1.00 0.00 25 LEU A N 12
ATOM 17992 C CA . LEU A 1 25 ? -6.519 2.399 10.810 1.00 0.00 25 LEU A CA 12
ATOM 17993 C C . LEU A 1 25 ? -5.275 2.877 11.554 1.00 0.00 25 LEU A C 12
ATOM 17994 O O . LEU A 1 25 ? -5.289 3.927 12.197 1.00 0.00 25 LEU A O 12
ATOM 18010 N N . LYS A 1 26 ? -4.201 2.101 11.459 1.00 0.00 26 LYS A N 12
ATOM 18011 C CA . LYS A 1 26 ? -2.947 2.446 12.119 1.00 0.00 26 LYS A CA 12
ATOM 18012 C C . LYS A 1 26 ? -1.936 2.992 11.116 1.00 0.00 26 LYS A C 12
ATOM 18013 O O . LYS A 1 26 ? -1.859 2.545 9.971 1.00 0.00 26 LYS A O 12
ATOM 18032 N N . PRO A 1 27 ? -1.141 3.979 11.554 1.00 0.00 27 PRO A N 12
ATOM 18033 C CA . PRO A 1 27 ? -0.119 4.605 10.710 1.00 0.00 27 PRO A CA 12
ATOM 18034 C C . PRO A 1 27 ? 1.045 3.665 10.416 1.00 0.00 27 PRO A C 12
ATOM 18035 O O . PRO A 1 27 ? 1.967 3.531 11.222 1.00 0.00 27 PRO A O 12
ATOM 18046 N N . LEU A 1 28 ? 0.998 3.017 9.257 1.00 0.00 28 LEU A N 12
ATOM 18047 C CA . LEU A 1 28 ? 2.050 2.089 8.856 1.00 0.00 28 LEU A CA 12
ATOM 18048 C C . LEU A 1 28 ? 3.330 2.838 8.499 1.00 0.00 28 LEU A C 12
ATOM 18049 O O . LEU A 1 28 ? 4.429 2.417 8.857 1.00 0.00 28 LEU A O 12
ATOM 18065 N N . GLY A 1 29 ? 3.179 3.954 7.792 1.00 0.00 29 GLY A N 12
ATOM 18066 C CA . GLY A 1 29 ? 4.331 4.746 7.400 1.00 0.00 29 GLY A CA 12
ATOM 18067 C C . GLY A 1 29 ? 3.959 5.900 6.491 1.00 0.00 29 GLY A C 12
ATOM 18068 O O . GLY A 1 29 ? 2.852 6.431 6.572 1.00 0.00 29 GLY A O 12
ATOM 18072 N N . MET A 1 30 ? 4.886 6.290 5.623 1.00 0.00 30 MET A N 12
ATOM 18073 C CA . MET A 1 30 ? 4.650 7.389 4.694 1.00 0.00 30 MET A CA 12
ATOM 18074 C C . MET A 1 30 ? 5.491 7.226 3.432 1.00 0.00 30 MET A C 12
ATOM 18075 O O . MET A 1 30 ? 6.613 6.722 3.483 1.00 0.00 30 MET A O 12
ATOM 18089 N N . VAL A 1 31 ? 4.942 7.656 2.301 1.00 0.00 31 VAL A N 12
ATOM 18090 C CA . VAL A 1 31 ? 5.643 7.558 1.026 1.00 0.00 31 VAL A CA 12
ATOM 18091 C C . VAL A 1 31 ? 7.032 8.181 1.113 1.00 0.00 31 VAL A C 12
ATOM 18092 O O . VAL A 1 31 ? 7.172 9.377 1.368 1.00 0.00 31 VAL A O 12
ATOM 18105 N N . SER A 1 32 ? 8.056 7.362 0.898 1.00 0.00 32 SER A N 12
ATOM 18106 C CA . SER A 1 32 ? 9.436 7.832 0.955 1.00 0.00 32 SER A CA 12
ATOM 18107 C C . SER A 1 32 ? 10.003 8.022 -0.448 1.00 0.00 32 SER A C 12
ATOM 18108 O O . SER A 1 32 ? 10.788 8.939 -0.694 1.00 0.00 32 SER A O 12
ATOM 18116 N N . SER A 1 33 ? 9.601 7.149 -1.366 1.00 0.00 33 SER A N 12
ATOM 18117 C CA . SER A 1 33 ? 10.072 7.218 -2.745 1.00 0.00 33 SER A CA 12
ATOM 18118 C C . SER A 1 33 ? 9.044 6.619 -3.700 1.00 0.00 33 SER A C 12
ATOM 18119 O O . SER A 1 33 ? 8.048 6.034 -3.271 1.00 0.00 33 SER A O 12
ATOM 18127 N N . ILE A 1 34 ? 9.293 6.769 -4.996 1.00 0.00 34 ILE A N 12
ATOM 18128 C CA . ILE A 1 34 ? 8.390 6.242 -6.013 1.00 0.00 34 ILE A CA 12
ATOM 18129 C C . ILE A 1 34 ? 9.159 5.488 -7.093 1.00 0.00 34 ILE A C 12
ATOM 18130 O O . ILE A 1 34 ? 10.094 6.022 -7.691 1.00 0.00 34 ILE A O 12
ATOM 18146 N N . ILE A 1 35 ? 8.758 4.246 -7.339 1.00 0.00 35 ILE A N 12
ATOM 18147 C CA . ILE A 1 35 ? 9.407 3.420 -8.349 1.00 0.00 35 ILE A CA 12
ATOM 18148 C C . ILE A 1 35 ? 8.767 3.622 -9.718 1.00 0.00 35 ILE A C 12
ATOM 18149 O O . ILE A 1 35 ? 7.618 4.050 -9.820 1.00 0.00 35 ILE A O 12
ATOM 18165 N N . GLU A 1 36 ? 9.519 3.309 -10.769 1.00 0.00 36 GLU A N 12
ATOM 18166 C CA . GLU A 1 36 ? 9.025 3.456 -12.133 1.00 0.00 36 GLU A CA 12
ATOM 18167 C C . GLU A 1 36 ? 7.517 3.224 -12.193 1.00 0.00 36 GLU A C 12
ATOM 18168 O O . GLU A 1 36 ? 6.762 4.098 -12.617 1.00 0.00 36 GLU A O 12
ATOM 18180 N N . GLN A 1 37 ? 7.089 2.041 -11.765 1.00 0.00 37 GLN A N 12
ATOM 18181 C CA . GLN A 1 37 ? 5.673 1.694 -11.771 1.00 0.00 37 GLN A CA 12
ATOM 18182 C C . GLN A 1 37 ? 5.161 1.471 -10.352 1.00 0.00 37 GLN A C 12
ATOM 18183 O O . GLN A 1 37 ? 3.976 1.659 -10.072 1.00 0.00 37 GLN A O 12
ATOM 18197 N N . LEU A 1 38 ? 6.060 1.069 -9.460 1.00 0.00 38 LEU A N 12
ATOM 18198 C CA . LEU A 1 38 ? 5.699 0.820 -8.069 1.00 0.00 38 LEU A CA 12
ATOM 18199 C C . LEU A 1 38 ? 5.975 2.048 -7.207 1.00 0.00 38 LEU A C 12
ATOM 18200 O O . LEU A 1 38 ? 6.580 3.018 -7.664 1.00 0.00 38 LEU A O 12
ATOM 18216 N N . VAL A 1 39 ? 5.530 1.998 -5.955 1.00 0.00 39 VAL A N 12
ATOM 18217 C CA . VAL A 1 39 ? 5.732 3.104 -5.027 1.00 0.00 39 VAL A CA 12
ATOM 18218 C C . VAL A 1 39 ? 6.423 2.633 -3.753 1.00 0.00 39 VAL A C 12
ATOM 18219 O O . VAL A 1 39 ? 6.156 1.537 -3.258 1.00 0.00 39 VAL A O 12
ATOM 18232 N N . ILE A 1 40 ? 7.312 3.467 -3.225 1.00 0.00 40 ILE A N 12
ATOM 18233 C CA . ILE A 1 40 ? 8.040 3.137 -2.006 1.00 0.00 40 ILE A CA 12
ATOM 18234 C C . ILE A 1 40 ? 7.482 3.898 -0.809 1.00 0.00 40 ILE A C 12
ATOM 18235 O O . ILE A 1 40 ? 7.238 5.102 -0.885 1.00 0.00 40 ILE A O 12
ATOM 18251 N N . ILE A 1 41 ? 7.284 3.187 0.297 1.00 0.00 41 ILE A N 12
ATOM 18252 C CA . ILE A 1 41 ? 6.757 3.797 1.512 1.00 0.00 41 ILE A CA 12
ATOM 18253 C C . ILE A 1 41 ? 7.651 3.495 2.710 1.00 0.00 41 ILE A C 12
ATOM 18254 O O . ILE A 1 41 ? 7.914 2.335 3.023 1.00 0.00 41 ILE A O 12
ATOM 18270 N N . GLU A 1 42 ? 8.114 4.548 3.376 1.00 0.00 42 GLU A N 12
ATOM 18271 C CA . GLU A 1 42 ? 8.977 4.395 4.541 1.00 0.00 42 GLU A CA 12
ATOM 18272 C C . GLU A 1 42 ? 8.160 4.051 5.783 1.00 0.00 42 GLU A C 12
ATOM 18273 O O . GLU A 1 42 ? 6.953 4.289 5.831 1.00 0.00 42 GLU A O 12
ATOM 18285 N N . SER A 1 43 ? 8.827 3.488 6.786 1.00 0.00 43 SER A N 12
ATOM 18286 C CA . SER A 1 43 ? 8.163 3.107 8.026 1.00 0.00 43 SER A CA 12
ATOM 18287 C C . SER A 1 43 ? 8.623 3.989 9.183 1.00 0.00 43 SER A C 12
ATOM 18288 O O . SER A 1 43 ? 9.649 4.663 9.093 1.00 0.00 43 SER A O 12
ATOM 18296 N N . MET A 1 44 ? 7.856 3.980 10.268 1.00 0.00 44 MET A N 12
ATOM 18297 C CA . MET A 1 44 ? 8.185 4.778 11.443 1.00 0.00 44 MET A CA 12
ATOM 18298 C C . MET A 1 44 ? 8.507 3.883 12.635 1.00 0.00 44 MET A C 12
ATOM 18299 O O . MET A 1 44 ? 9.661 3.780 13.054 1.00 0.00 44 MET A O 12
ATOM 18313 N N . THR A 1 45 ? 7.481 3.238 13.180 1.00 0.00 45 THR A N 12
ATOM 18314 C CA . THR A 1 45 ? 7.655 2.353 14.325 1.00 0.00 45 THR A CA 12
ATOM 18315 C C . THR A 1 45 ? 6.343 1.671 14.698 1.00 0.00 45 THR A C 12
ATOM 18316 O O . THR A 1 45 ? 5.287 1.999 14.158 1.00 0.00 45 THR A O 12
ATOM 18327 N N . ASN A 1 46 ? 6.417 0.721 15.624 1.00 0.00 46 ASN A N 12
ATOM 18328 C CA . ASN A 1 46 ? 5.235 -0.006 16.069 1.00 0.00 46 ASN A CA 12
ATOM 18329 C C . ASN A 1 46 ? 4.533 -0.676 14.892 1.00 0.00 46 ASN A C 12
ATOM 18330 O O . ASN A 1 46 ? 3.309 -0.818 14.883 1.00 0.00 46 ASN A O 12
ATOM 18341 N N . LEU A 1 47 ? 5.316 -1.087 13.900 1.00 0.00 47 LEU A N 12
ATOM 18342 C CA . LEU A 1 47 ? 4.770 -1.743 12.716 1.00 0.00 47 LEU A CA 12
ATOM 18343 C C . LEU A 1 47 ? 4.573 -3.235 12.963 1.00 0.00 47 LEU A C 12
ATOM 18344 O O . LEU A 1 47 ? 5.507 -3.963 13.299 1.00 0.00 47 LEU A O 12
ATOM 18360 N N . PRO A 1 48 ? 3.328 -3.704 12.792 1.00 0.00 48 PRO A N 12
ATOM 18361 C CA . PRO A 1 48 ? 2.979 -5.114 12.988 1.00 0.00 48 PRO A CA 12
ATOM 18362 C C . PRO A 1 48 ? 3.572 -6.014 11.909 1.00 0.00 48 PRO A C 12
ATOM 18363 O O . PRO A 1 48 ? 3.902 -5.570 10.809 1.00 0.00 48 PRO A O 12
ATOM 18374 N N . PRO A 1 49 ? 3.711 -7.309 12.227 1.00 0.00 49 PRO A N 12
ATOM 18375 C CA . PRO A 1 49 ? 4.264 -8.298 11.298 1.00 0.00 49 PRO A CA 12
ATOM 18376 C C . PRO A 1 49 ? 3.325 -8.585 10.131 1.00 0.00 49 PRO A C 12
ATOM 18377 O O . PRO A 1 49 ? 2.612 -9.589 10.127 1.00 0.00 49 PRO A O 12
ATOM 18388 N N . VAL A 1 50 ? 3.330 -7.697 9.141 1.00 0.00 50 VAL A N 12
ATOM 18389 C CA . VAL A 1 50 ? 2.479 -7.856 7.968 1.00 0.00 50 VAL A CA 12
ATOM 18390 C C . VAL A 1 50 ? 3.287 -8.326 6.763 1.00 0.00 50 VAL A C 12
ATOM 18391 O O . VAL A 1 50 ? 4.315 -7.741 6.426 1.00 0.00 50 VAL A O 12
ATOM 18404 N N . ASN A 1 51 ? 2.814 -9.388 6.118 1.00 0.00 51 ASN A N 12
ATOM 18405 C CA . ASN A 1 51 ? 3.493 -9.938 4.950 1.00 0.00 51 ASN A CA 12
ATOM 18406 C C . ASN A 1 51 ? 3.048 -9.225 3.677 1.00 0.00 51 ASN A C 12
ATOM 18407 O O . ASN A 1 51 ? 2.179 -8.354 3.713 1.00 0.00 51 ASN A O 12
ATOM 18418 N N . GLU A 1 52 ? 3.649 -9.602 2.553 1.00 0.00 52 GLU A N 12
ATOM 18419 C CA . GLU A 1 52 ? 3.314 -8.999 1.268 1.00 0.00 52 GLU A CA 12
ATOM 18420 C C . GLU A 1 52 ? 1.807 -9.029 1.030 1.00 0.00 52 GLU A C 12
ATOM 18421 O O . GLU A 1 52 ? 1.195 -8.002 0.737 1.00 0.00 52 GLU A O 12
ATOM 18433 N N . GLU A 1 53 ? 1.217 -10.213 1.157 1.00 0.00 53 GLU A N 12
ATOM 18434 C CA . GLU A 1 53 ? -0.218 -10.377 0.953 1.00 0.00 53 GLU A CA 12
ATOM 18435 C C . GLU A 1 53 ? -0.997 -9.273 1.663 1.00 0.00 53 GLU A C 12
ATOM 18436 O O . GLU A 1 53 ? -2.139 -8.976 1.308 1.00 0.00 53 GLU A O 12
ATOM 18448 N N . THR A 1 54 ? -0.373 -8.669 2.669 1.00 0.00 54 THR A N 12
ATOM 18449 C CA . THR A 1 54 ? -1.007 -7.600 3.430 1.00 0.00 54 THR A CA 12
ATOM 18450 C C . THR A 1 54 ? -1.358 -6.419 2.532 1.00 0.00 54 THR A C 12
ATOM 18451 O O . THR A 1 54 ? -0.526 -5.948 1.756 1.00 0.00 54 THR A O 12
ATOM 18462 N N . VAL A 1 55 ? -2.594 -5.943 2.644 1.00 0.00 55 VAL A N 12
ATOM 18463 C CA . VAL A 1 55 ? -3.054 -4.815 1.843 1.00 0.00 55 VAL A CA 12
ATOM 18464 C C . VAL A 1 55 ? -2.779 -3.492 2.548 1.00 0.00 55 VAL A C 12
ATOM 18465 O O . VAL A 1 55 ? -2.850 -3.404 3.774 1.00 0.00 55 VAL A O 12
ATOM 18478 N N . ILE A 1 56 ? -2.466 -2.465 1.766 1.00 0.00 56 ILE A N 12
ATOM 18479 C CA . ILE A 1 56 ? -2.182 -1.145 2.316 1.00 0.00 56 ILE A CA 12
ATOM 18480 C C . ILE A 1 56 ? -3.329 -0.178 2.044 1.00 0.00 56 ILE A C 12
ATOM 18481 O O . ILE A 1 56 ? -3.643 0.122 0.892 1.00 0.00 56 ILE A O 12
ATOM 18497 N N . PHE A 1 57 ? -3.951 0.309 3.113 1.00 0.00 57 PHE A N 12
ATOM 18498 C CA . PHE A 1 57 ? -5.063 1.243 2.991 1.00 0.00 57 PHE A CA 12
ATOM 18499 C C . PHE A 1 57 ? -4.569 2.686 3.040 1.00 0.00 57 PHE A C 12
ATOM 18500 O O . PHE A 1 57 ? -3.585 2.995 3.712 1.00 0.00 57 PHE A O 12
ATOM 18517 N N . LYS A 1 58 ? -5.260 3.567 2.323 1.00 0.00 58 LYS A N 12
ATOM 18518 C CA . LYS A 1 58 ? -4.894 4.977 2.284 1.00 0.00 58 LYS A CA 12
ATOM 18519 C C . LYS A 1 58 ? -5.553 5.742 3.427 1.00 0.00 58 LYS A C 12
ATOM 18520 O O . LYS A 1 58 ? -6.369 5.192 4.166 1.00 0.00 58 LYS A O 12
ATOM 18539 N N . SER A 1 59 ? -5.193 7.014 3.567 1.00 0.00 59 SER A N 12
ATOM 18540 C CA . SER A 1 59 ? -5.748 7.854 4.622 1.00 0.00 59 SER A CA 12
ATOM 18541 C C . SER A 1 59 ? -7.242 8.077 4.410 1.00 0.00 59 SER A C 12
ATOM 18542 O O . SER A 1 59 ? -7.956 8.489 5.325 1.00 0.00 59 SER A O 12
ATOM 18550 N N . ASP A 1 60 ? -7.709 7.800 3.197 1.00 0.00 60 ASP A N 12
ATOM 18551 C CA . ASP A 1 60 ? -9.118 7.968 2.863 1.00 0.00 60 ASP A CA 12
ATOM 18552 C C . ASP A 1 60 ? -9.878 6.657 3.035 1.00 0.00 60 ASP A C 12
ATOM 18553 O O . ASP A 1 60 ? -11.040 6.545 2.645 1.00 0.00 60 ASP A O 12
ATOM 18562 N N . ARG A 1 61 ? -9.213 5.666 3.621 1.00 0.00 61 ARG A N 12
ATOM 18563 C CA . ARG A 1 61 ? -9.825 4.361 3.842 1.00 0.00 61 ARG A CA 12
ATOM 18564 C C . ARG A 1 61 ? -10.009 3.617 2.523 1.00 0.00 61 ARG A C 12
ATOM 18565 O O . ARG A 1 61 ? -10.957 2.848 2.361 1.00 0.00 61 ARG A O 12
ATOM 18586 N N . GLN A 1 62 ? -9.098 3.851 1.585 1.00 0.00 62 GLN A N 12
ATOM 18587 C CA . GLN A 1 62 ? -9.161 3.203 0.280 1.00 0.00 62 GLN A CA 12
ATOM 18588 C C . GLN A 1 62 ? -7.936 2.326 0.047 1.00 0.00 62 GLN A C 12
ATOM 18589 O O . GLN A 1 62 ? -6.804 2.808 0.059 1.00 0.00 62 GLN A O 12
ATOM 18603 N N . ALA A 1 63 ? -8.170 1.035 -0.164 1.00 0.00 63 ALA A N 12
ATOM 18604 C CA . ALA A 1 63 ? -7.085 0.091 -0.401 1.00 0.00 63 ALA A CA 12
ATOM 18605 C C . ALA A 1 63 ? -6.235 0.519 -1.592 1.00 0.00 63 ALA A C 12
ATOM 18606 O O . ALA A 1 63 ? -6.590 0.267 -2.743 1.00 0.00 63 ALA A O 12
ATOM 18613 N N . ALA A 1 64 ? -5.111 1.169 -1.308 1.00 0.00 64 ALA A N 12
ATOM 18614 C CA . ALA A 1 64 ? -4.210 1.631 -2.356 1.00 0.00 64 ALA A CA 12
ATOM 18615 C C . ALA A 1 64 ? -3.644 0.459 -3.150 1.00 0.00 64 ALA A C 12
ATOM 18616 O O . ALA A 1 64 ? -3.433 0.559 -4.358 1.00 0.00 64 ALA A O 12
ATOM 18623 N N . GLY A 1 65 ? -3.401 -0.653 -2.463 1.00 0.00 65 GLY A N 12
ATOM 18624 C CA . GLY A 1 65 ? -2.861 -1.829 -3.122 1.00 0.00 65 GLY A CA 12
ATOM 18625 C C . GLY A 1 65 ? -2.134 -2.748 -2.161 1.00 0.00 65 GLY A C 12
ATOM 18626 O O . GLY A 1 65 ? -1.878 -2.384 -1.013 1.00 0.00 65 GLY A O 12
ATOM 18630 N N . LYS A 1 66 ? -1.800 -3.946 -2.629 1.00 0.00 66 LYS A N 12
ATOM 18631 C CA . LYS A 1 66 ? -1.098 -4.922 -1.805 1.00 0.00 66 LYS A CA 12
ATOM 18632 C C . LYS A 1 66 ? 0.413 -4.751 -1.926 1.00 0.00 66 LYS A C 12
ATOM 18633 O O . LYS A 1 66 ? 0.920 -4.365 -2.980 1.00 0.00 66 LYS A O 12
ATOM 18652 N N . ILE A 1 67 ? 1.126 -5.041 -0.843 1.00 0.00 67 ILE A N 12
ATOM 18653 C CA . ILE A 1 67 ? 2.578 -4.921 -0.831 1.00 0.00 67 ILE A CA 12
ATOM 18654 C C . ILE A 1 67 ? 3.205 -5.706 -1.978 1.00 0.00 67 ILE A C 12
ATOM 18655 O O . ILE A 1 67 ? 3.007 -6.916 -2.098 1.00 0.00 67 ILE A O 12
ATOM 18671 N N . PHE A 1 68 ? 3.963 -5.011 -2.819 1.00 0.00 68 PHE A N 12
ATOM 18672 C CA . PHE A 1 68 ? 4.620 -5.643 -3.957 1.00 0.00 68 PHE A CA 12
ATOM 18673 C C . PHE A 1 68 ? 6.004 -6.157 -3.570 1.00 0.00 68 PHE A C 12
ATOM 18674 O O . PHE A 1 68 ? 6.498 -7.129 -4.139 1.00 0.00 68 PHE A O 12
ATOM 18691 N N . GLU A 1 69 ? 6.624 -5.495 -2.598 1.00 0.00 69 GLU A N 12
ATOM 18692 C CA . GLU A 1 69 ? 7.951 -5.883 -2.136 1.00 0.00 69 GLU A CA 12
ATOM 18693 C C . GLU A 1 69 ? 8.362 -5.067 -0.914 1.00 0.00 69 GLU A C 12
ATOM 18694 O O . GLU A 1 69 ? 7.961 -3.913 -0.762 1.00 0.00 69 GLU A O 12
ATOM 18706 N N . ILE A 1 70 ? 9.162 -5.676 -0.045 1.00 0.00 70 ILE A N 12
ATOM 18707 C CA . ILE A 1 70 ? 9.628 -5.006 1.163 1.00 0.00 70 ILE A CA 12
ATOM 18708 C C . ILE A 1 70 ? 11.140 -5.134 1.315 1.00 0.00 70 ILE A C 12
ATOM 18709 O O . ILE A 1 70 ? 11.705 -6.212 1.126 1.00 0.00 70 ILE A O 12
ATOM 18725 N N . PHE A 1 71 ? 11.790 -4.027 1.658 1.00 0.00 71 PHE A N 12
ATOM 18726 C CA . PHE A 1 71 ? 13.238 -4.015 1.837 1.00 0.00 71 PHE A CA 12
ATOM 18727 C C . PHE A 1 71 ? 13.635 -3.114 3.002 1.00 0.00 71 PHE A C 12
ATOM 18728 O O . PHE A 1 71 ? 12.801 -2.406 3.565 1.00 0.00 71 PHE A O 12
ATOM 18745 N N . GLY A 1 72 ? 14.915 -3.146 3.358 1.00 0.00 72 GLY A N 12
ATOM 18746 C CA . GLY A 1 72 ? 15.401 -2.328 4.454 1.00 0.00 72 GLY A CA 12
ATOM 18747 C C . GLY A 1 72 ? 15.618 -3.129 5.723 1.00 0.00 72 GLY A C 12
ATOM 18748 O O . GLY A 1 72 ? 15.679 -4.359 5.703 1.00 0.00 72 GLY A O 12
ATOM 18752 N N . PRO A 1 73 ? 15.740 -2.425 6.858 1.00 0.00 73 PRO A N 12
ATOM 18753 C CA . PRO A 1 73 ? 15.955 -3.058 8.163 1.00 0.00 73 PRO A CA 12
ATOM 18754 C C . PRO A 1 73 ? 14.724 -3.815 8.649 1.00 0.00 73 PRO A C 12
ATOM 18755 O O . PRO A 1 73 ? 13.817 -4.112 7.871 1.00 0.00 73 PRO A O 12
ATOM 18766 N N . VAL A 1 74 ? 14.697 -4.123 9.942 1.00 0.00 74 VAL A N 12
ATOM 18767 C CA . VAL A 1 74 ? 13.576 -4.844 10.533 1.00 0.00 74 VAL A CA 12
ATOM 18768 C C . VAL A 1 74 ? 12.752 -3.933 11.437 1.00 0.00 74 VAL A C 12
ATOM 18769 O O . VAL A 1 74 ? 11.669 -4.305 11.888 1.00 0.00 74 VAL A O 12
ATOM 18782 N N . ALA A 1 75 ? 13.273 -2.739 11.696 1.00 0.00 75 ALA A N 12
ATOM 18783 C CA . ALA A 1 75 ? 12.585 -1.773 12.544 1.00 0.00 75 ALA A CA 12
ATOM 18784 C C . ALA A 1 75 ? 12.090 -0.582 11.730 1.00 0.00 75 ALA A C 12
ATOM 18785 O O . ALA A 1 75 ? 11.058 0.012 12.045 1.00 0.00 75 ALA A O 12
ATOM 18792 N N . HIS A 1 76 ? 12.832 -0.238 10.683 1.00 0.00 76 HIS A N 12
ATOM 18793 C CA . HIS A 1 76 ? 12.468 0.883 9.824 1.00 0.00 76 HIS A CA 12
ATOM 18794 C C . HIS A 1 76 ? 12.545 0.487 8.352 1.00 0.00 76 HIS A C 12
ATOM 18795 O O . HIS A 1 76 ? 13.157 1.171 7.531 1.00 0.00 76 HIS A O 12
ATOM 18809 N N . PRO A 1 77 ? 11.910 -0.644 8.009 1.00 0.00 77 PRO A N 12
ATOM 18810 C CA . PRO A 1 77 ? 11.893 -1.156 6.636 1.00 0.00 77 PRO A CA 12
ATOM 18811 C C . PRO A 1 77 ? 11.055 -0.287 5.704 1.00 0.00 77 PRO A C 12
ATOM 18812 O O . PRO A 1 77 ? 10.540 0.756 6.107 1.00 0.00 77 PRO A O 12
ATOM 18823 N N . PHE A 1 78 ? 10.922 -0.724 4.456 1.00 0.00 78 PHE A N 12
ATOM 18824 C CA . PHE A 1 78 ? 10.146 0.014 3.466 1.00 0.00 78 PHE A CA 12
ATOM 18825 C C . PHE A 1 78 ? 9.265 -0.928 2.652 1.00 0.00 78 PHE A C 12
ATOM 18826 O O . PHE A 1 78 ? 9.731 -1.948 2.143 1.00 0.00 78 PHE A O 12
ATOM 18843 N N . TYR A 1 79 ? 7.988 -0.581 2.535 1.00 0.00 79 TYR A N 12
ATOM 18844 C CA . TYR A 1 79 ? 7.039 -1.397 1.786 1.00 0.00 79 TYR A CA 12
ATOM 18845 C C . TYR A 1 79 ? 6.809 -0.822 0.392 1.00 0.00 79 TYR A C 12
ATOM 18846 O O . TYR A 1 79 ? 6.840 0.393 0.195 1.00 0.00 79 TYR A O 12
ATOM 18864 N N . VAL A 1 80 ? 6.576 -1.705 -0.574 1.00 0.00 80 VAL A N 12
ATOM 18865 C CA . VAL A 1 80 ? 6.338 -1.288 -1.951 1.00 0.00 80 VAL A CA 12
ATOM 18866 C C . VAL A 1 80 ? 4.891 -1.541 -2.359 1.00 0.00 80 VAL A C 12
ATOM 18867 O O . VAL A 1 80 ? 4.241 -2.455 -1.849 1.00 0.00 80 VAL A O 12
ATOM 18880 N N . LEU A 1 81 ? 4.392 -0.727 -3.282 1.00 0.00 81 LEU A N 12
ATOM 18881 C CA . LEU A 1 81 ? 3.020 -0.863 -3.761 1.00 0.00 81 LEU A CA 12
ATOM 18882 C C . LEU A 1 81 ? 2.994 -1.193 -5.250 1.00 0.00 81 LEU A C 12
ATOM 18883 O O . LEU A 1 81 ? 3.789 -0.665 -6.028 1.00 0.00 81 LEU A O 12
ATOM 18899 N N . ARG A 1 82 ? 2.072 -2.068 -5.641 1.00 0.00 82 ARG A N 12
ATOM 18900 C CA . ARG A 1 82 ? 1.942 -2.467 -7.037 1.00 0.00 82 ARG A CA 12
ATOM 18901 C C . ARG A 1 82 ? 1.032 -1.504 -7.795 1.00 0.00 82 ARG A C 12
ATOM 18902 O O . ARG A 1 82 ? 0.014 -1.053 -7.271 1.00 0.00 82 ARG A O 12
ATOM 18923 N N . PHE A 1 83 ? 1.408 -1.193 -9.031 1.00 0.00 83 PHE A N 12
ATOM 18924 C CA . PHE A 1 83 ? 0.628 -0.283 -9.861 1.00 0.00 83 PHE A CA 12
ATOM 18925 C C . PHE A 1 83 ? 0.969 -0.464 -11.337 1.00 0.00 83 PHE A C 12
ATOM 18926 O O . PHE A 1 83 ? 2.136 -0.597 -11.703 1.00 0.00 83 PHE A O 12
ATOM 18943 N N . ASN A 1 84 ? -0.059 -0.470 -12.180 1.00 0.00 84 ASN A N 12
ATOM 18944 C CA . ASN A 1 84 ? 0.131 -0.637 -13.616 1.00 0.00 84 ASN A CA 12
ATOM 18945 C C . ASN A 1 84 ? 1.116 0.395 -14.158 1.00 0.00 84 ASN A C 12
ATOM 18946 O O . ASN A 1 84 ? 2.094 0.048 -14.820 1.00 0.00 84 ASN A O 12
ATOM 18957 N N . SER A 1 85 ? 0.851 1.666 -13.871 1.00 0.00 85 SER A N 12
ATOM 18958 C CA . SER A 1 85 ? 1.711 2.749 -14.332 1.00 0.00 85 SER A CA 12
ATOM 18959 C C . SER A 1 85 ? 1.581 3.969 -13.425 1.00 0.00 85 SER A C 12
ATOM 18960 O O . SER A 1 85 ? 0.722 4.013 -12.544 1.00 0.00 85 SER A O 12
ATOM 18968 N N . SER A 1 86 ? 2.440 4.958 -13.648 1.00 0.00 86 SER A N 12
ATOM 18969 C CA . SER A 1 86 ? 2.425 6.179 -12.850 1.00 0.00 86 SER A CA 12
ATOM 18970 C C . SER A 1 86 ? 0.998 6.680 -12.650 1.00 0.00 86 SER A C 12
ATOM 18971 O O . SER A 1 86 ? 0.629 7.120 -11.562 1.00 0.00 86 SER A O 12
ATOM 18979 N N . ASP A 1 87 ? 0.200 6.609 -13.710 1.00 0.00 87 ASP A N 12
ATOM 18980 C CA . ASP A 1 87 ? -1.188 7.054 -13.653 1.00 0.00 87 ASP A CA 12
ATOM 18981 C C . ASP A 1 87 ? -1.918 6.407 -12.480 1.00 0.00 87 ASP A C 12
ATOM 18982 O O . ASP A 1 87 ? -2.454 7.096 -11.612 1.00 0.00 87 ASP A O 12
ATOM 18991 N N . HIS A 1 88 ? -1.937 5.078 -12.462 1.00 0.00 88 HIS A N 12
ATOM 18992 C CA . HIS A 1 88 ? -2.603 4.337 -11.396 1.00 0.00 88 HIS A CA 12
ATOM 18993 C C . HIS A 1 88 ? -2.344 4.986 -10.040 1.00 0.00 88 HIS A C 12
ATOM 18994 O O . HIS A 1 88 ? -3.230 5.035 -9.186 1.00 0.00 88 HIS A O 12
ATOM 19008 N N . ILE A 1 89 ? -1.126 5.482 -9.850 1.00 0.00 89 ILE A N 12
ATOM 19009 C CA . ILE A 1 89 ? -0.752 6.128 -8.598 1.00 0.00 89 ILE A CA 12
ATOM 19010 C C . ILE A 1 89 ? -1.405 7.500 -8.471 1.00 0.00 89 ILE A C 12
ATOM 19011 O O . ILE A 1 89 ? -2.100 7.779 -7.495 1.00 0.00 89 ILE A O 12
ATOM 19027 N N . GLU A 1 90 ? -1.176 8.352 -9.465 1.00 0.00 90 GLU A N 12
ATOM 19028 C CA . GLU A 1 90 ? -1.744 9.695 -9.464 1.00 0.00 90 GLU A CA 12
ATOM 19029 C C . GLU A 1 90 ? -3.206 9.668 -9.029 1.00 0.00 90 GLU A C 12
ATOM 19030 O O . GLU A 1 90 ? -3.642 10.495 -8.228 1.00 0.00 90 GLU A O 12
ATOM 19042 N N . SER A 1 91 ? -3.959 8.712 -9.564 1.00 0.00 91 SER A N 12
ATOM 19043 C CA . SER A 1 91 ? -5.373 8.579 -9.235 1.00 0.00 91 SER A CA 12
ATOM 19044 C C . SER A 1 91 ? -5.563 8.342 -7.740 1.00 0.00 91 SER A C 12
ATOM 19045 O O . SER A 1 91 ? -6.328 9.046 -7.080 1.00 0.00 91 SER A O 12
ATOM 19053 N N . LYS A 1 92 ? -4.862 7.344 -7.212 1.00 0.00 92 LYS A N 12
ATOM 19054 C CA . LYS A 1 92 ? -4.951 7.013 -5.794 1.00 0.00 92 LYS A CA 12
ATOM 19055 C C . LYS A 1 92 ? -4.633 8.229 -4.930 1.00 0.00 92 LYS A C 12
ATOM 19056 O O . LYS A 1 92 ? -5.186 8.392 -3.843 1.00 0.00 92 LYS A O 12
ATOM 19075 N N . GLY A 1 93 ? -3.739 9.082 -5.422 1.00 0.00 93 GLY A N 12
ATOM 19076 C CA . GLY A 1 93 ? -3.364 10.272 -4.682 1.00 0.00 93 GLY A CA 12
ATOM 19077 C C . GLY A 1 93 ? -2.136 10.057 -3.820 1.00 0.00 93 GLY A C 12
ATOM 19078 O O . GLY A 1 93 ? -1.779 10.915 -3.012 1.00 0.00 93 GLY A O 12
ATOM 19082 N N . ILE A 1 94 ? -1.489 8.909 -3.991 1.00 0.00 94 ILE A N 12
ATOM 19083 C CA . ILE A 1 94 ? -0.294 8.585 -3.222 1.00 0.00 94 ILE A CA 12
ATOM 19084 C C . ILE A 1 94 ? 0.916 9.358 -3.733 1.00 0.00 94 ILE A C 12
ATOM 19085 O O . ILE A 1 94 ? 1.180 9.397 -4.936 1.00 0.00 94 ILE A O 12
ATOM 19101 N N . LYS A 1 95 ? 1.651 9.973 -2.813 1.00 0.00 95 LYS A N 12
ATOM 19102 C CA . LYS A 1 95 ? 2.836 10.743 -3.168 1.00 0.00 95 LYS A CA 12
ATOM 19103 C C . LYS A 1 95 ? 3.741 10.941 -1.956 1.00 0.00 95 LYS A C 12
ATOM 19104 O O . LYS A 1 95 ? 3.346 10.661 -0.823 1.00 0.00 95 LYS A O 12
ATOM 19123 N N . ILE A 1 96 ? 4.954 11.424 -2.201 1.00 0.00 96 ILE A N 12
ATOM 19124 C CA . ILE A 1 96 ? 5.912 11.661 -1.129 1.00 0.00 96 ILE A CA 12
ATOM 19125 C C . ILE A 1 96 ? 5.277 12.448 0.013 1.00 0.00 96 ILE A C 12
ATOM 19126 O O . ILE A 1 96 ? 4.450 13.332 -0.212 1.00 0.00 96 ILE A O 12
ATOM 19142 N N . LYS A 1 97 ? 5.670 12.121 1.240 1.00 0.00 97 LYS A N 12
ATOM 19143 C CA . LYS A 1 97 ? 5.142 12.799 2.418 1.00 0.00 97 LYS A CA 12
ATOM 19144 C C . LYS A 1 97 ? 3.660 12.490 2.605 1.00 0.00 97 LYS A C 12
ATOM 19145 O O . LYS A 1 97 ? 2.873 13.370 2.954 1.00 0.00 97 LYS A O 12
ATOM 19164 N N . GLU A 1 98 ? 3.287 11.236 2.370 1.00 0.00 98 GLU A N 12
ATOM 19165 C CA . GLU A 1 98 ? 1.899 10.813 2.514 1.00 0.00 98 GLU A CA 12
ATOM 19166 C C . GLU A 1 98 ? 1.790 9.612 3.449 1.00 0.00 98 GLU A C 12
ATOM 19167 O O . GLU A 1 98 ? 2.215 8.506 3.111 1.00 0.00 98 GLU A O 12
ATOM 19179 N N . THR A 1 99 ? 1.217 9.836 4.627 1.00 0.00 99 THR A N 12
ATOM 19180 C CA . THR A 1 99 ? 1.053 8.774 5.612 1.00 0.00 99 THR A CA 12
ATOM 19181 C C . THR A 1 99 ? -0.012 7.776 5.173 1.00 0.00 99 THR A C 12
ATOM 19182 O O . THR A 1 99 ? -1.071 8.162 4.680 1.00 0.00 99 THR A O 12
ATOM 19193 N N . MET A 1 100 ? 0.277 6.492 5.354 1.00 0.00 100 MET A N 12
ATOM 19194 C CA . MET A 1 100 ? -0.659 5.438 4.978 1.00 0.00 100 MET A CA 12
ATOM 19195 C C . MET A 1 100 ? -1.068 4.614 6.194 1.00 0.00 100 MET A C 12
ATOM 19196 O O . MET A 1 100 ? -0.531 4.795 7.288 1.00 0.00 100 MET A O 12
ATOM 19210 N N . TYR A 1 101 ? -2.021 3.710 5.997 1.00 0.00 101 TYR A N 12
ATOM 19211 C CA . TYR A 1 101 ? -2.504 2.861 7.080 1.00 0.00 101 TYR A CA 12
ATOM 19212 C C . TYR A 1 101 ? -2.962 1.506 6.546 1.00 0.00 101 TYR A C 12
ATOM 19213 O O . TYR A 1 101 ? -3.071 1.307 5.336 1.00 0.00 101 TYR A O 12
ATOM 19231 N N . PHE A 1 102 ? -3.229 0.578 7.459 1.00 0.00 102 PHE A N 12
ATOM 19232 C CA . PHE A 1 102 ? -3.675 -0.758 7.082 1.00 0.00 102 PHE A CA 12
ATOM 19233 C C . PHE A 1 102 ? -4.847 -1.206 7.951 1.00 0.00 102 PHE A C 12
ATOM 19234 O O . PHE A 1 102 ? -5.240 -0.510 8.887 1.00 0.00 102 PHE A O 12
ATOM 19251 N N . ALA A 1 103 ? -5.401 -2.371 7.633 1.00 0.00 103 ALA A N 12
ATOM 19252 C CA . ALA A 1 103 ? -6.526 -2.913 8.385 1.00 0.00 103 ALA A CA 12
ATOM 19253 C C . ALA A 1 103 ? -6.282 -4.370 8.764 1.00 0.00 103 ALA A C 12
ATOM 19254 O O . ALA A 1 103 ? -7.164 -5.035 9.309 1.00 0.00 103 ALA A O 12
ATOM 19261 N N . GLY A 1 1 ? -22.908 -12.045 -9.880 1.00 0.00 1 GLY A N 13
ATOM 19262 C CA . GLY A 1 1 ? -22.603 -11.994 -11.298 1.00 0.00 1 GLY A CA 13
ATOM 19263 C C . GLY A 1 1 ? -21.459 -12.913 -11.678 1.00 0.00 1 GLY A C 13
ATOM 19264 O O . GLY A 1 1 ? -21.519 -14.119 -11.443 1.00 0.00 1 GLY A O 13
ATOM 19268 N N . SER A 1 2 ? -20.414 -12.341 -12.269 1.00 0.00 2 SER A N 13
ATOM 19269 C CA . SER A 1 2 ? -19.253 -13.118 -12.688 1.00 0.00 2 SER A CA 13
ATOM 19270 C C . SER A 1 2 ? -17.975 -12.295 -12.564 1.00 0.00 2 SER A C 13
ATOM 19271 O O . SER A 1 2 ? -18.019 -11.098 -12.283 1.00 0.00 2 SER A O 13
ATOM 19279 N N . SER A 1 3 ? -16.836 -12.947 -12.775 1.00 0.00 3 SER A N 13
ATOM 19280 C CA . SER A 1 3 ? -15.544 -12.278 -12.684 1.00 0.00 3 SER A CA 13
ATOM 19281 C C . SER A 1 3 ? -15.569 -10.945 -13.426 1.00 0.00 3 SER A C 13
ATOM 19282 O O . SER A 1 3 ? -15.134 -9.921 -12.901 1.00 0.00 3 SER A O 13
ATOM 19290 N N . GLY A 1 4 ? -16.080 -10.967 -14.653 1.00 0.00 4 GLY A N 13
ATOM 19291 C CA . GLY A 1 4 ? -16.153 -9.756 -15.449 1.00 0.00 4 GLY A CA 13
ATOM 19292 C C . GLY A 1 4 ? -16.659 -10.014 -16.854 1.00 0.00 4 GLY A C 13
ATOM 19293 O O . GLY A 1 4 ? -17.760 -10.534 -17.039 1.00 0.00 4 GLY A O 13
ATOM 19297 N N . SER A 1 5 ? -15.855 -9.650 -17.848 1.00 0.00 5 SER A N 13
ATOM 19298 C CA . SER A 1 5 ? -16.230 -9.841 -19.244 1.00 0.00 5 SER A CA 13
ATOM 19299 C C . SER A 1 5 ? -15.160 -10.632 -19.991 1.00 0.00 5 SER A C 13
ATOM 19300 O O . SER A 1 5 ? -13.964 -10.402 -19.811 1.00 0.00 5 SER A O 13
ATOM 19308 N N . SER A 1 6 ? -15.600 -11.565 -20.829 1.00 0.00 6 SER A N 13
ATOM 19309 C CA . SER A 1 6 ? -14.682 -12.393 -21.601 1.00 0.00 6 SER A CA 13
ATOM 19310 C C . SER A 1 6 ? -13.467 -11.586 -22.049 1.00 0.00 6 SER A C 13
ATOM 19311 O O . SER A 1 6 ? -13.598 -10.460 -22.528 1.00 0.00 6 SER A O 13
ATOM 19319 N N . GLY A 1 7 ? -12.284 -12.170 -21.889 1.00 0.00 7 GLY A N 13
ATOM 19320 C CA . GLY A 1 7 ? -11.062 -11.492 -22.280 1.00 0.00 7 GLY A CA 13
ATOM 19321 C C . GLY A 1 7 ? -10.384 -10.799 -21.115 1.00 0.00 7 GLY A C 13
ATOM 19322 O O . GLY A 1 7 ? -11.021 -10.053 -20.373 1.00 0.00 7 GLY A O 13
ATOM 19326 N N . GLU A 1 8 ? -9.088 -11.049 -20.953 1.00 0.00 8 GLU A N 13
ATOM 19327 C CA . GLU A 1 8 ? -8.324 -10.445 -19.868 1.00 0.00 8 GLU A CA 13
ATOM 19328 C C . GLU A 1 8 ? -8.061 -8.967 -20.143 1.00 0.00 8 GLU A C 13
ATOM 19329 O O . GLU A 1 8 ? -8.101 -8.522 -21.291 1.00 0.00 8 GLU A O 13
ATOM 19341 N N . LEU A 1 9 ? -7.794 -8.212 -19.084 1.00 0.00 9 LEU A N 13
ATOM 19342 C CA . LEU A 1 9 ? -7.525 -6.784 -19.210 1.00 0.00 9 LEU A CA 13
ATOM 19343 C C . LEU A 1 9 ? -6.051 -6.483 -18.957 1.00 0.00 9 LEU A C 13
ATOM 19344 O O . LEU A 1 9 ? -5.354 -7.217 -18.256 1.00 0.00 9 LEU A O 13
ATOM 19360 N N . PRO A 1 10 ? -5.564 -5.378 -19.540 1.00 0.00 10 PRO A N 13
ATOM 19361 C CA . PRO A 1 10 ? -4.169 -4.953 -19.390 1.00 0.00 10 PRO A CA 13
ATOM 19362 C C . PRO A 1 10 ? -3.860 -4.464 -17.980 1.00 0.00 10 PRO A C 13
ATOM 19363 O O . PRO A 1 10 ? -2.874 -4.878 -17.371 1.00 0.00 10 PRO A O 13
ATOM 19374 N N . SER A 1 11 ? -4.710 -3.581 -17.465 1.00 0.00 11 SER A N 13
ATOM 19375 C CA . SER A 1 11 ? -4.526 -3.033 -16.126 1.00 0.00 11 SER A CA 13
ATOM 19376 C C . SER A 1 11 ? -4.535 -4.143 -15.079 1.00 0.00 11 SER A C 13
ATOM 19377 O O . SER A 1 11 ? -5.251 -5.134 -15.215 1.00 0.00 11 SER A O 13
ATOM 19385 N N . VAL A 1 12 ? -3.733 -3.968 -14.033 1.00 0.00 12 VAL A N 13
ATOM 19386 C CA . VAL A 1 12 ? -3.648 -4.952 -12.962 1.00 0.00 12 VAL A CA 13
ATOM 19387 C C . VAL A 1 12 ? -4.944 -5.007 -12.161 1.00 0.00 12 VAL A C 13
ATOM 19388 O O . VAL A 1 12 ? -5.668 -4.016 -12.066 1.00 0.00 12 VAL A O 13
ATOM 19401 N N . GLU A 1 13 ? -5.231 -6.171 -11.587 1.00 0.00 13 GLU A N 13
ATOM 19402 C CA . GLU A 1 13 ? -6.441 -6.354 -10.795 1.00 0.00 13 GLU A CA 13
ATOM 19403 C C . GLU A 1 13 ? -6.636 -5.193 -9.824 1.00 0.00 13 GLU A C 13
ATOM 19404 O O . GLU A 1 13 ? -6.155 -5.230 -8.692 1.00 0.00 13 GLU A O 13
ATOM 19416 N N . GLU A 1 14 ? -7.345 -4.163 -10.277 1.00 0.00 14 GLU A N 13
ATOM 19417 C CA . GLU A 1 14 ? -7.603 -2.991 -9.449 1.00 0.00 14 GLU A CA 13
ATOM 19418 C C . GLU A 1 14 ? -8.227 -3.393 -8.116 1.00 0.00 14 GLU A C 13
ATOM 19419 O O . GLU A 1 14 ? -9.339 -3.921 -8.072 1.00 0.00 14 GLU A O 13
ATOM 19431 N N . LEU A 1 15 ? -7.504 -3.139 -7.030 1.00 0.00 15 LEU A N 13
ATOM 19432 C CA . LEU A 1 15 ? -7.985 -3.475 -5.695 1.00 0.00 15 LEU A CA 13
ATOM 19433 C C . LEU A 1 15 ? -8.737 -2.301 -5.076 1.00 0.00 15 LEU A C 13
ATOM 19434 O O . LEU A 1 15 ? -8.129 -1.363 -4.558 1.00 0.00 15 LEU A O 13
ATOM 19450 N N . THR A 1 16 ? -10.064 -2.359 -5.132 1.00 0.00 16 THR A N 13
ATOM 19451 C CA . THR A 1 16 ? -10.899 -1.302 -4.577 1.00 0.00 16 THR A CA 13
ATOM 19452 C C . THR A 1 16 ? -11.737 -1.818 -3.412 1.00 0.00 16 THR A C 13
ATOM 19453 O O . THR A 1 16 ? -12.730 -2.518 -3.612 1.00 0.00 16 THR A O 13
ATOM 19464 N N . ILE A 1 17 ? -11.331 -1.467 -2.197 1.00 0.00 17 ILE A N 13
ATOM 19465 C CA . ILE A 1 17 ? -12.047 -1.894 -1.001 1.00 0.00 17 ILE A CA 13
ATOM 19466 C C . ILE A 1 17 ? -12.189 -0.746 -0.006 1.00 0.00 17 ILE A C 13
ATOM 19467 O O . ILE A 1 17 ? -11.202 -0.111 0.369 1.00 0.00 17 ILE A O 13
ATOM 19483 N N . ILE A 1 18 ? -13.421 -0.487 0.419 1.00 0.00 18 ILE A N 13
ATOM 19484 C CA . ILE A 1 18 ? -13.691 0.581 1.372 1.00 0.00 18 ILE A CA 13
ATOM 19485 C C . ILE A 1 18 ? -13.815 0.035 2.790 1.00 0.00 18 ILE A C 13
ATOM 19486 O O . ILE A 1 18 ? -14.443 -1.001 3.015 1.00 0.00 18 ILE A O 13
ATOM 19502 N N . LEU A 1 19 ? -13.214 0.738 3.744 1.00 0.00 19 LEU A N 13
ATOM 19503 C CA . LEU A 1 19 ? -13.259 0.324 5.142 1.00 0.00 19 LEU A CA 13
ATOM 19504 C C . LEU A 1 19 ? -14.327 1.100 5.905 1.00 0.00 19 LEU A C 13
ATOM 19505 O O . LEU A 1 19 ? -14.464 2.316 5.768 1.00 0.00 19 LEU A O 13
ATOM 19521 N N . PRO A 1 20 ? -15.103 0.382 6.732 1.00 0.00 20 PRO A N 13
ATOM 19522 C CA . PRO A 1 20 ? -16.171 0.983 7.536 1.00 0.00 20 PRO A CA 13
ATOM 19523 C C . PRO A 1 20 ? -15.629 1.866 8.654 1.00 0.00 20 PRO A C 13
ATOM 19524 O O . PRO A 1 20 ? -14.417 1.978 8.835 1.00 0.00 20 PRO A O 13
ATOM 19535 N N . GLU A 1 21 ? -16.534 2.491 9.401 1.00 0.00 21 GLU A N 13
ATOM 19536 C CA . GLU A 1 21 ? -16.144 3.364 10.501 1.00 0.00 21 GLU A CA 13
ATOM 19537 C C . GLU A 1 21 ? -16.001 2.574 11.799 1.00 0.00 21 GLU A C 13
ATOM 19538 O O . GLU A 1 21 ? -16.126 3.127 12.892 1.00 0.00 21 GLU A O 13
ATOM 19550 N N . ASP A 1 22 ? -15.738 1.278 11.669 1.00 0.00 22 ASP A N 13
ATOM 19551 C CA . ASP A 1 22 ? -15.577 0.411 12.831 1.00 0.00 22 ASP A CA 13
ATOM 19552 C C . ASP A 1 22 ? -14.142 -0.095 12.936 1.00 0.00 22 ASP A C 13
ATOM 19553 O O . ASP A 1 22 ? -13.751 -0.676 13.950 1.00 0.00 22 ASP A O 13
ATOM 19562 N N . ILE A 1 23 ? -13.362 0.129 11.884 1.00 0.00 23 ILE A N 13
ATOM 19563 C CA . ILE A 1 23 ? -11.971 -0.304 11.859 1.00 0.00 23 ILE A CA 13
ATOM 19564 C C . ILE A 1 23 ? -11.032 0.840 12.226 1.00 0.00 23 ILE A C 13
ATOM 19565 O O . ILE A 1 23 ? -11.296 1.999 11.907 1.00 0.00 23 ILE A O 13
ATOM 19581 N N . GLU A 1 24 ? -9.934 0.506 12.898 1.00 0.00 24 GLU A N 13
ATOM 19582 C CA . GLU A 1 24 ? -8.956 1.506 13.307 1.00 0.00 24 GLU A CA 13
ATOM 19583 C C . GLU A 1 24 ? -7.723 1.461 12.409 1.00 0.00 24 GLU A C 13
ATOM 19584 O O . GLU A 1 24 ? -6.951 0.501 12.444 1.00 0.00 24 GLU A O 13
ATOM 19596 N N . LEU A 1 25 ? -7.544 2.504 11.606 1.00 0.00 25 LEU A N 13
ATOM 19597 C CA . LEU A 1 25 ? -6.406 2.584 10.698 1.00 0.00 25 LEU A CA 13
ATOM 19598 C C . LEU A 1 25 ? -5.147 3.020 11.441 1.00 0.00 25 LEU A C 13
ATOM 19599 O O . LEU A 1 25 ? -5.100 4.103 12.024 1.00 0.00 25 LEU A O 13
ATOM 19615 N N . LYS A 1 26 ? -4.126 2.170 11.413 1.00 0.00 26 LYS A N 13
ATOM 19616 C CA . LYS A 1 26 ? -2.863 2.468 12.080 1.00 0.00 26 LYS A CA 13
ATOM 19617 C C . LYS A 1 26 ? -1.833 2.994 11.085 1.00 0.00 26 LYS A C 13
ATOM 19618 O O . LYS A 1 26 ? -1.757 2.548 9.940 1.00 0.00 26 LYS A O 13
ATOM 19637 N N . PRO A 1 27 ? -1.020 3.963 11.531 1.00 0.00 27 PRO A N 13
ATOM 19638 C CA . PRO A 1 27 ? 0.021 4.569 10.696 1.00 0.00 27 PRO A CA 13
ATOM 19639 C C . PRO A 1 27 ? 1.167 3.605 10.409 1.00 0.00 27 PRO A C 13
ATOM 19640 O O . PRO A 1 27 ? 2.027 3.375 11.260 1.00 0.00 27 PRO A O 13
ATOM 19651 N N . LEU A 1 28 ? 1.174 3.043 9.205 1.00 0.00 28 LEU A N 13
ATOM 19652 C CA . LEU A 1 28 ? 2.216 2.104 8.805 1.00 0.00 28 LEU A CA 13
ATOM 19653 C C . LEU A 1 28 ? 3.511 2.837 8.469 1.00 0.00 28 LEU A C 13
ATOM 19654 O O . LEU A 1 28 ? 4.602 2.369 8.790 1.00 0.00 28 LEU A O 13
ATOM 19670 N N . GLY A 1 29 ? 3.380 3.991 7.820 1.00 0.00 29 GLY A N 13
ATOM 19671 C CA . GLY A 1 29 ? 4.548 4.771 7.453 1.00 0.00 29 GLY A CA 13
ATOM 19672 C C . GLY A 1 29 ? 4.190 6.007 6.652 1.00 0.00 29 GLY A C 13
ATOM 19673 O O . GLY A 1 29 ? 3.200 6.678 6.942 1.00 0.00 29 GLY A O 13
ATOM 19677 N N . MET A 1 30 ? 4.999 6.310 5.642 1.00 0.00 30 MET A N 13
ATOM 19678 C CA . MET A 1 30 ? 4.762 7.475 4.797 1.00 0.00 30 MET A CA 13
ATOM 19679 C C . MET A 1 30 ? 5.558 7.375 3.499 1.00 0.00 30 MET A C 13
ATOM 19680 O O . MET A 1 30 ? 6.739 7.029 3.508 1.00 0.00 30 MET A O 13
ATOM 19694 N N . VAL A 1 31 ? 4.902 7.680 2.383 1.00 0.00 31 VAL A N 13
ATOM 19695 C CA . VAL A 1 31 ? 5.548 7.625 1.078 1.00 0.00 31 VAL A CA 13
ATOM 19696 C C . VAL A 1 31 ? 6.929 8.271 1.120 1.00 0.00 31 VAL A C 13
ATOM 19697 O O . VAL A 1 31 ? 7.060 9.463 1.395 1.00 0.00 31 VAL A O 13
ATOM 19710 N N . SER A 1 32 ? 7.957 7.474 0.846 1.00 0.00 32 SER A N 13
ATOM 19711 C CA . SER A 1 32 ? 9.329 7.967 0.856 1.00 0.00 32 SER A CA 13
ATOM 19712 C C . SER A 1 32 ? 9.838 8.188 -0.566 1.00 0.00 32 SER A C 13
ATOM 19713 O O . SER A 1 32 ? 10.553 9.152 -0.838 1.00 0.00 32 SER A O 13
ATOM 19721 N N . SER A 1 33 ? 9.463 7.288 -1.468 1.00 0.00 33 SER A N 13
ATOM 19722 C CA . SER A 1 33 ? 9.883 7.381 -2.862 1.00 0.00 33 SER A CA 13
ATOM 19723 C C . SER A 1 33 ? 8.873 6.701 -3.780 1.00 0.00 33 SER A C 13
ATOM 19724 O O . SER A 1 33 ? 7.939 6.046 -3.317 1.00 0.00 33 SER A O 13
ATOM 19732 N N . ILE A 1 34 ? 9.067 6.861 -5.085 1.00 0.00 34 ILE A N 13
ATOM 19733 C CA . ILE A 1 34 ? 8.175 6.262 -6.069 1.00 0.00 34 ILE A CA 13
ATOM 19734 C C . ILE A 1 34 ? 8.962 5.544 -7.160 1.00 0.00 34 ILE A C 13
ATOM 19735 O O . ILE A 1 34 ? 9.851 6.125 -7.783 1.00 0.00 34 ILE A O 13
ATOM 19751 N N . ILE A 1 35 ? 8.628 4.278 -7.387 1.00 0.00 35 ILE A N 13
ATOM 19752 C CA . ILE A 1 35 ? 9.302 3.481 -8.404 1.00 0.00 35 ILE A CA 13
ATOM 19753 C C . ILE A 1 35 ? 8.651 3.669 -9.770 1.00 0.00 35 ILE A C 13
ATOM 19754 O O . ILE A 1 35 ? 7.484 4.048 -9.865 1.00 0.00 35 ILE A O 13
ATOM 19770 N N . GLU A 1 36 ? 9.413 3.399 -10.826 1.00 0.00 36 GLU A N 13
ATOM 19771 C CA . GLU A 1 36 ? 8.908 3.538 -12.187 1.00 0.00 36 GLU A CA 13
ATOM 19772 C C . GLU A 1 36 ? 7.416 3.223 -12.249 1.00 0.00 36 GLU A C 13
ATOM 19773 O O . GLU A 1 36 ? 6.636 3.978 -12.827 1.00 0.00 36 GLU A O 13
ATOM 19785 N N . GLN A 1 37 ? 7.029 2.101 -11.649 1.00 0.00 37 GLN A N 13
ATOM 19786 C CA . GLN A 1 37 ? 5.631 1.685 -11.637 1.00 0.00 37 GLN A CA 13
ATOM 19787 C C . GLN A 1 37 ? 5.127 1.514 -10.208 1.00 0.00 37 GLN A C 13
ATOM 19788 O O . GLN A 1 37 ? 3.970 1.812 -9.907 1.00 0.00 37 GLN A O 13
ATOM 19802 N N . LEU A 1 38 ? 6.000 1.031 -9.332 1.00 0.00 38 LEU A N 13
ATOM 19803 C CA . LEU A 1 38 ? 5.643 0.819 -7.933 1.00 0.00 38 LEU A CA 13
ATOM 19804 C C . LEU A 1 38 ? 5.951 2.058 -7.099 1.00 0.00 38 LEU A C 13
ATOM 19805 O O . LEU A 1 38 ? 6.507 3.035 -7.601 1.00 0.00 38 LEU A O 13
ATOM 19821 N N . VAL A 1 39 ? 5.586 2.010 -5.821 1.00 0.00 39 VAL A N 13
ATOM 19822 C CA . VAL A 1 39 ? 5.826 3.127 -4.916 1.00 0.00 39 VAL A CA 13
ATOM 19823 C C . VAL A 1 39 ? 6.504 2.659 -3.633 1.00 0.00 39 VAL A C 13
ATOM 19824 O O . VAL A 1 39 ? 6.180 1.597 -3.100 1.00 0.00 39 VAL A O 13
ATOM 19837 N N . ILE A 1 40 ? 7.445 3.458 -3.142 1.00 0.00 40 ILE A N 13
ATOM 19838 C CA . ILE A 1 40 ? 8.167 3.127 -1.921 1.00 0.00 40 ILE A CA 13
ATOM 19839 C C . ILE A 1 40 ? 7.580 3.859 -0.719 1.00 0.00 40 ILE A C 13
ATOM 19840 O O . ILE A 1 40 ? 7.311 5.059 -0.781 1.00 0.00 40 ILE A O 13
ATOM 19856 N N . ILE A 1 41 ? 7.386 3.129 0.375 1.00 0.00 41 ILE A N 13
ATOM 19857 C CA . ILE A 1 41 ? 6.834 3.710 1.592 1.00 0.00 41 ILE A CA 13
ATOM 19858 C C . ILE A 1 41 ? 7.666 3.325 2.811 1.00 0.00 41 ILE A C 13
ATOM 19859 O O . ILE A 1 41 ? 7.733 2.155 3.184 1.00 0.00 41 ILE A O 13
ATOM 19875 N N . GLU A 1 42 ? 8.297 4.320 3.428 1.00 0.00 42 GLU A N 13
ATOM 19876 C CA . GLU A 1 42 ? 9.123 4.085 4.606 1.00 0.00 42 GLU A CA 13
ATOM 19877 C C . GLU A 1 42 ? 8.259 3.919 5.853 1.00 0.00 42 GLU A C 13
ATOM 19878 O O . GLU A 1 42 ? 7.180 4.503 5.955 1.00 0.00 42 GLU A O 13
ATOM 19890 N N . SER A 1 43 ? 8.742 3.120 6.798 1.00 0.00 43 SER A N 13
ATOM 19891 C CA . SER A 1 43 ? 8.013 2.874 8.037 1.00 0.00 43 SER A CA 13
ATOM 19892 C C . SER A 1 43 ? 8.523 3.776 9.156 1.00 0.00 43 SER A C 13
ATOM 19893 O O . SER A 1 43 ? 9.539 4.454 9.007 1.00 0.00 43 SER A O 13
ATOM 19901 N N . MET A 1 44 ? 7.811 3.777 10.278 1.00 0.00 44 MET A N 13
ATOM 19902 C CA . MET A 1 44 ? 8.191 4.595 11.424 1.00 0.00 44 MET A CA 13
ATOM 19903 C C . MET A 1 44 ? 8.479 3.723 12.642 1.00 0.00 44 MET A C 13
ATOM 19904 O O . MET A 1 44 ? 9.629 3.579 13.058 1.00 0.00 44 MET A O 13
ATOM 19918 N N . THR A 1 45 ? 7.427 3.144 13.212 1.00 0.00 45 THR A N 13
ATOM 19919 C CA . THR A 1 45 ? 7.566 2.288 14.383 1.00 0.00 45 THR A CA 13
ATOM 19920 C C . THR A 1 45 ? 6.230 1.667 14.772 1.00 0.00 45 THR A C 13
ATOM 19921 O O . THR A 1 45 ? 5.183 2.047 14.250 1.00 0.00 45 THR A O 13
ATOM 19932 N N . ASN A 1 46 ? 6.273 0.710 15.694 1.00 0.00 46 ASN A N 13
ATOM 19933 C CA . ASN A 1 46 ? 5.064 0.037 16.154 1.00 0.00 46 ASN A CA 13
ATOM 19934 C C . ASN A 1 46 ? 4.358 -0.664 14.997 1.00 0.00 46 ASN A C 13
ATOM 19935 O O . ASN A 1 46 ? 3.138 -0.828 15.008 1.00 0.00 46 ASN A O 13
ATOM 19946 N N . LEU A 1 47 ? 5.134 -1.075 14.000 1.00 0.00 47 LEU A N 13
ATOM 19947 C CA . LEU A 1 47 ? 4.584 -1.759 12.835 1.00 0.00 47 LEU A CA 13
ATOM 19948 C C . LEU A 1 47 ? 4.436 -3.254 13.101 1.00 0.00 47 LEU A C 13
ATOM 19949 O O . LEU A 1 47 ? 5.394 -3.946 13.445 1.00 0.00 47 LEU A O 13
ATOM 19965 N N . PRO A 1 48 ? 3.207 -3.766 12.936 1.00 0.00 48 PRO A N 13
ATOM 19966 C CA . PRO A 1 48 ? 2.905 -5.184 13.150 1.00 0.00 48 PRO A CA 13
ATOM 19967 C C . PRO A 1 48 ? 3.526 -6.077 12.081 1.00 0.00 48 PRO A C 13
ATOM 19968 O O . PRO A 1 48 ? 3.949 -5.615 11.021 1.00 0.00 48 PRO A O 13
ATOM 19979 N N . PRO A 1 49 ? 3.584 -7.387 12.364 1.00 0.00 49 PRO A N 13
ATOM 19980 C CA . PRO A 1 49 ? 4.152 -8.372 11.439 1.00 0.00 49 PRO A CA 13
ATOM 19981 C C . PRO A 1 49 ? 3.280 -8.577 10.204 1.00 0.00 49 PRO A C 13
ATOM 19982 O O . PRO A 1 49 ? 2.523 -9.544 10.120 1.00 0.00 49 PRO A O 13
ATOM 19993 N N . VAL A 1 50 ? 3.393 -7.661 9.247 1.00 0.00 50 VAL A N 13
ATOM 19994 C CA . VAL A 1 50 ? 2.617 -7.743 8.016 1.00 0.00 50 VAL A CA 13
ATOM 19995 C C . VAL A 1 50 ? 3.483 -8.202 6.849 1.00 0.00 50 VAL A C 13
ATOM 19996 O O . VAL A 1 50 ? 4.579 -7.685 6.636 1.00 0.00 50 VAL A O 13
ATOM 20009 N N . ASN A 1 51 ? 2.984 -9.176 6.095 1.00 0.00 51 ASN A N 13
ATOM 20010 C CA . ASN A 1 51 ? 3.713 -9.705 4.949 1.00 0.00 51 ASN A CA 13
ATOM 20011 C C . ASN A 1 51 ? 3.227 -9.065 3.652 1.00 0.00 51 ASN A C 13
ATOM 20012 O O . ASN A 1 51 ? 2.285 -8.274 3.655 1.00 0.00 51 ASN A O 13
ATOM 20023 N N . GLU A 1 52 ? 3.878 -9.412 2.546 1.00 0.00 52 GLU A N 13
ATOM 20024 C CA . GLU A 1 52 ? 3.513 -8.870 1.243 1.00 0.00 52 GLU A CA 13
ATOM 20025 C C . GLU A 1 52 ? 2.007 -8.974 1.013 1.00 0.00 52 GLU A C 13
ATOM 20026 O O . GLU A 1 52 ? 1.349 -7.985 0.694 1.00 0.00 52 GLU A O 13
ATOM 20038 N N . GLU A 1 53 ? 1.471 -10.179 1.179 1.00 0.00 53 GLU A N 13
ATOM 20039 C CA . GLU A 1 53 ? 0.045 -10.413 0.988 1.00 0.00 53 GLU A CA 13
ATOM 20040 C C . GLU A 1 53 ? -0.781 -9.347 1.703 1.00 0.00 53 GLU A C 13
ATOM 20041 O O . GLU A 1 53 ? -1.946 -9.121 1.372 1.00 0.00 53 GLU A O 13
ATOM 20053 N N . THR A 1 54 ? -0.170 -8.694 2.687 1.00 0.00 54 THR A N 13
ATOM 20054 C CA . THR A 1 54 ? -0.847 -7.654 3.450 1.00 0.00 54 THR A CA 13
ATOM 20055 C C . THR A 1 54 ? -1.298 -6.512 2.545 1.00 0.00 54 THR A C 13
ATOM 20056 O O . THR A 1 54 ? -0.566 -6.092 1.649 1.00 0.00 54 THR A O 13
ATOM 20067 N N . VAL A 1 55 ? -2.507 -6.015 2.786 1.00 0.00 55 VAL A N 13
ATOM 20068 C CA . VAL A 1 55 ? -3.054 -4.920 1.993 1.00 0.00 55 VAL A CA 13
ATOM 20069 C C . VAL A 1 55 ? -2.789 -3.574 2.658 1.00 0.00 55 VAL A C 13
ATOM 20070 O O . VAL A 1 55 ? -2.743 -3.475 3.885 1.00 0.00 55 VAL A O 13
ATOM 20083 N N . ILE A 1 56 ? -2.617 -2.540 1.841 1.00 0.00 56 ILE A N 13
ATOM 20084 C CA . ILE A 1 56 ? -2.359 -1.199 2.351 1.00 0.00 56 ILE A CA 13
ATOM 20085 C C . ILE A 1 56 ? -3.507 -0.253 2.015 1.00 0.00 56 ILE A C 13
ATOM 20086 O O . ILE A 1 56 ? -3.888 -0.111 0.853 1.00 0.00 56 ILE A O 13
ATOM 20102 N N . PHE A 1 57 ? -4.052 0.393 3.040 1.00 0.00 57 PHE A N 13
ATOM 20103 C CA . PHE A 1 57 ? -5.156 1.327 2.854 1.00 0.00 57 PHE A CA 13
ATOM 20104 C C . PHE A 1 57 ? -4.653 2.768 2.839 1.00 0.00 57 PHE A C 13
ATOM 20105 O O . PHE A 1 57 ? -3.649 3.094 3.471 1.00 0.00 57 PHE A O 13
ATOM 20122 N N . LYS A 1 58 ? -5.359 3.627 2.110 1.00 0.00 58 LYS A N 13
ATOM 20123 C CA . LYS A 1 58 ? -4.987 5.033 2.011 1.00 0.00 58 LYS A CA 13
ATOM 20124 C C . LYS A 1 58 ? -5.605 5.841 3.148 1.00 0.00 58 LYS A C 13
ATOM 20125 O O . LYS A 1 58 ? -6.443 5.337 3.896 1.00 0.00 58 LYS A O 13
ATOM 20144 N N . SER A 1 59 ? -5.187 7.097 3.270 1.00 0.00 59 SER A N 13
ATOM 20145 C CA . SER A 1 59 ? -5.699 7.974 4.317 1.00 0.00 59 SER A CA 13
ATOM 20146 C C . SER A 1 59 ? -7.212 8.131 4.203 1.00 0.00 59 SER A C 13
ATOM 20147 O O . SER A 1 59 ? -7.880 8.526 5.158 1.00 0.00 59 SER A O 13
ATOM 20155 N N . ASP A 1 60 ? -7.745 7.819 3.027 1.00 0.00 60 ASP A N 13
ATOM 20156 C CA . ASP A 1 60 ? -9.180 7.925 2.786 1.00 0.00 60 ASP A CA 13
ATOM 20157 C C . ASP A 1 60 ? -9.849 6.557 2.885 1.00 0.00 60 ASP A C 13
ATOM 20158 O O . ASP A 1 60 ? -10.930 6.343 2.335 1.00 0.00 60 ASP A O 13
ATOM 20167 N N . ARG A 1 61 ? -9.199 5.635 3.588 1.00 0.00 61 ARG A N 13
ATOM 20168 C CA . ARG A 1 61 ? -9.731 4.288 3.756 1.00 0.00 61 ARG A CA 13
ATOM 20169 C C . ARG A 1 61 ? -9.994 3.634 2.403 1.00 0.00 61 ARG A C 13
ATOM 20170 O O . ARG A 1 61 ? -11.066 3.075 2.172 1.00 0.00 61 ARG A O 13
ATOM 20191 N N . GLN A 1 62 ? -9.009 3.710 1.513 1.00 0.00 62 GLN A N 13
ATOM 20192 C CA . GLN A 1 62 ? -9.136 3.127 0.183 1.00 0.00 62 GLN A CA 13
ATOM 20193 C C . GLN A 1 62 ? -7.940 2.236 -0.137 1.00 0.00 62 GLN A C 13
ATOM 20194 O O . GLN A 1 62 ? -6.820 2.719 -0.299 1.00 0.00 62 GLN A O 13
ATOM 20208 N N . ALA A 1 63 ? -8.186 0.933 -0.226 1.00 0.00 63 ALA A N 13
ATOM 20209 C CA . ALA A 1 63 ? -7.130 -0.025 -0.528 1.00 0.00 63 ALA A CA 13
ATOM 20210 C C . ALA A 1 63 ? -6.326 0.411 -1.748 1.00 0.00 63 ALA A C 13
ATOM 20211 O O . ALA A 1 63 ? -6.732 0.179 -2.886 1.00 0.00 63 ALA A O 13
ATOM 20218 N N . ALA A 1 64 ? -5.183 1.044 -1.502 1.00 0.00 64 ALA A N 13
ATOM 20219 C CA . ALA A 1 64 ? -4.322 1.511 -2.581 1.00 0.00 64 ALA A CA 13
ATOM 20220 C C . ALA A 1 64 ? -3.737 0.340 -3.363 1.00 0.00 64 ALA A C 13
ATOM 20221 O O . ALA A 1 64 ? -3.535 0.428 -4.574 1.00 0.00 64 ALA A O 13
ATOM 20228 N N . GLY A 1 65 ? -3.466 -0.757 -2.663 1.00 0.00 65 GLY A N 13
ATOM 20229 C CA . GLY A 1 65 ? -2.906 -1.930 -3.308 1.00 0.00 65 GLY A CA 13
ATOM 20230 C C . GLY A 1 65 ? -2.135 -2.810 -2.345 1.00 0.00 65 GLY A C 13
ATOM 20231 O O . GLY A 1 65 ? -1.814 -2.392 -1.231 1.00 0.00 65 GLY A O 13
ATOM 20235 N N . LYS A 1 66 ? -1.836 -4.032 -2.771 1.00 0.00 66 LYS A N 13
ATOM 20236 C CA . LYS A 1 66 ? -1.098 -4.975 -1.939 1.00 0.00 66 LYS A CA 13
ATOM 20237 C C . LYS A 1 66 ? 0.406 -4.767 -2.084 1.00 0.00 66 LYS A C 13
ATOM 20238 O O . LYS A 1 66 ? 0.881 -4.311 -3.125 1.00 0.00 66 LYS A O 13
ATOM 20257 N N . ILE A 1 67 ? 1.149 -5.105 -1.036 1.00 0.00 67 ILE A N 13
ATOM 20258 C CA . ILE A 1 67 ? 2.599 -4.958 -1.049 1.00 0.00 67 ILE A CA 13
ATOM 20259 C C . ILE A 1 67 ? 3.228 -5.806 -2.149 1.00 0.00 67 ILE A C 13
ATOM 20260 O O . ILE A 1 67 ? 2.942 -6.997 -2.270 1.00 0.00 67 ILE A O 13
ATOM 20276 N N . PHE A 1 68 ? 4.088 -5.184 -2.949 1.00 0.00 68 PHE A N 13
ATOM 20277 C CA . PHE A 1 68 ? 4.759 -5.882 -4.040 1.00 0.00 68 PHE A CA 13
ATOM 20278 C C . PHE A 1 68 ? 6.152 -6.340 -3.617 1.00 0.00 68 PHE A C 13
ATOM 20279 O O . PHE A 1 68 ? 6.656 -7.354 -4.099 1.00 0.00 68 PHE A O 13
ATOM 20296 N N . GLU A 1 69 ? 6.768 -5.583 -2.715 1.00 0.00 69 GLU A N 13
ATOM 20297 C CA . GLU A 1 69 ? 8.104 -5.910 -2.228 1.00 0.00 69 GLU A CA 13
ATOM 20298 C C . GLU A 1 69 ? 8.429 -5.123 -0.962 1.00 0.00 69 GLU A C 13
ATOM 20299 O O . GLU A 1 69 ? 7.946 -4.007 -0.771 1.00 0.00 69 GLU A O 13
ATOM 20311 N N . ILE A 1 70 ? 9.251 -5.713 -0.101 1.00 0.00 70 ILE A N 13
ATOM 20312 C CA . ILE A 1 70 ? 9.642 -5.068 1.146 1.00 0.00 70 ILE A CA 13
ATOM 20313 C C . ILE A 1 70 ? 11.149 -5.159 1.364 1.00 0.00 70 ILE A C 13
ATOM 20314 O O . ILE A 1 70 ? 11.742 -6.229 1.231 1.00 0.00 70 ILE A O 13
ATOM 20330 N N . PHE A 1 71 ? 11.762 -4.029 1.701 1.00 0.00 71 PHE A N 13
ATOM 20331 C CA . PHE A 1 71 ? 13.200 -3.981 1.939 1.00 0.00 71 PHE A CA 13
ATOM 20332 C C . PHE A 1 71 ? 13.532 -3.009 3.066 1.00 0.00 71 PHE A C 13
ATOM 20333 O O . PHE A 1 71 ? 12.671 -2.264 3.533 1.00 0.00 71 PHE A O 13
ATOM 20350 N N . GLY A 1 72 ? 14.789 -3.022 3.500 1.00 0.00 72 GLY A N 13
ATOM 20351 C CA . GLY A 1 72 ? 15.214 -2.139 4.570 1.00 0.00 72 GLY A CA 13
ATOM 20352 C C . GLY A 1 72 ? 15.509 -2.885 5.856 1.00 0.00 72 GLY A C 13
ATOM 20353 O O . GLY A 1 72 ? 15.710 -4.100 5.862 1.00 0.00 72 GLY A O 13
ATOM 20357 N N . PRO A 1 73 ? 15.541 -2.150 6.978 1.00 0.00 73 PRO A N 13
ATOM 20358 C CA . PRO A 1 73 ? 15.814 -2.730 8.296 1.00 0.00 73 PRO A CA 13
ATOM 20359 C C . PRO A 1 73 ? 14.673 -3.613 8.790 1.00 0.00 73 PRO A C 13
ATOM 20360 O O . PRO A 1 73 ? 13.813 -4.025 8.011 1.00 0.00 73 PRO A O 13
ATOM 20371 N N . VAL A 1 74 ? 14.671 -3.899 10.088 1.00 0.00 74 VAL A N 13
ATOM 20372 C CA . VAL A 1 74 ? 13.634 -4.731 10.685 1.00 0.00 74 VAL A CA 13
ATOM 20373 C C . VAL A 1 74 ? 12.722 -3.909 11.589 1.00 0.00 74 VAL A C 13
ATOM 20374 O O . VAL A 1 74 ? 11.709 -4.405 12.081 1.00 0.00 74 VAL A O 13
ATOM 20387 N N . ALA A 1 75 ? 13.089 -2.650 11.803 1.00 0.00 75 ALA A N 13
ATOM 20388 C CA . ALA A 1 75 ? 12.303 -1.758 12.646 1.00 0.00 75 ALA A CA 13
ATOM 20389 C C . ALA A 1 75 ? 11.697 -0.622 11.828 1.00 0.00 75 ALA A C 13
ATOM 20390 O O . ALA A 1 75 ? 10.617 -0.123 12.144 1.00 0.00 75 ALA A O 13
ATOM 20397 N N . HIS A 1 76 ? 12.400 -0.217 10.775 1.00 0.00 76 HIS A N 13
ATOM 20398 C CA . HIS A 1 76 ? 11.931 0.860 9.911 1.00 0.00 76 HIS A CA 13
ATOM 20399 C C . HIS A 1 76 ? 12.039 0.465 8.441 1.00 0.00 76 HIS A C 13
ATOM 20400 O O . HIS A 1 76 ? 12.553 1.212 7.608 1.00 0.00 76 HIS A O 13
ATOM 20414 N N . PRO A 1 77 ? 11.545 -0.738 8.113 1.00 0.00 77 PRO A N 13
ATOM 20415 C CA . PRO A 1 77 ? 11.575 -1.260 6.744 1.00 0.00 77 PRO A CA 13
ATOM 20416 C C . PRO A 1 77 ? 10.626 -0.508 5.816 1.00 0.00 77 PRO A C 13
ATOM 20417 O O . PRO A 1 77 ? 9.602 0.017 6.253 1.00 0.00 77 PRO A O 13
ATOM 20428 N N . PHE A 1 78 ? 10.973 -0.461 4.534 1.00 0.00 78 PHE A N 13
ATOM 20429 C CA . PHE A 1 78 ? 10.152 0.227 3.545 1.00 0.00 78 PHE A CA 13
ATOM 20430 C C . PHE A 1 78 ? 9.350 -0.771 2.715 1.00 0.00 78 PHE A C 13
ATOM 20431 O O . PHE A 1 78 ? 9.895 -1.750 2.204 1.00 0.00 78 PHE A O 13
ATOM 20448 N N . TYR A 1 79 ? 8.053 -0.517 2.585 1.00 0.00 79 TYR A N 13
ATOM 20449 C CA . TYR A 1 79 ? 7.175 -1.394 1.820 1.00 0.00 79 TYR A CA 13
ATOM 20450 C C . TYR A 1 79 ? 6.919 -0.827 0.427 1.00 0.00 79 TYR A C 13
ATOM 20451 O O . TYR A 1 79 ? 6.891 0.388 0.233 1.00 0.00 79 TYR A O 13
ATOM 20469 N N . VAL A 1 80 ? 6.731 -1.718 -0.542 1.00 0.00 80 VAL A N 13
ATOM 20470 C CA . VAL A 1 80 ? 6.475 -1.309 -1.918 1.00 0.00 80 VAL A CA 13
ATOM 20471 C C . VAL A 1 80 ? 5.044 -1.634 -2.331 1.00 0.00 80 VAL A C 13
ATOM 20472 O O . VAL A 1 80 ? 4.490 -2.661 -1.935 1.00 0.00 80 VAL A O 13
ATOM 20485 N N . LEU A 1 81 ? 4.450 -0.755 -3.130 1.00 0.00 81 LEU A N 13
ATOM 20486 C CA . LEU A 1 81 ? 3.082 -0.948 -3.599 1.00 0.00 81 LEU A CA 13
ATOM 20487 C C . LEU A 1 81 ? 3.061 -1.324 -5.077 1.00 0.00 81 LEU A C 13
ATOM 20488 O O . LEU A 1 81 ? 3.872 -0.834 -5.863 1.00 0.00 81 LEU A O 13
ATOM 20504 N N . ARG A 1 82 ? 2.127 -2.193 -5.448 1.00 0.00 82 ARG A N 13
ATOM 20505 C CA . ARG A 1 82 ? 1.999 -2.633 -6.832 1.00 0.00 82 ARG A CA 13
ATOM 20506 C C . ARG A 1 82 ? 1.140 -1.661 -7.635 1.00 0.00 82 ARG A C 13
ATOM 20507 O O . ARG A 1 82 ? 0.197 -1.069 -7.108 1.00 0.00 82 ARG A O 13
ATOM 20528 N N . PHE A 1 83 ? 1.472 -1.500 -8.911 1.00 0.00 83 PHE A N 13
ATOM 20529 C CA . PHE A 1 83 ? 0.731 -0.599 -9.786 1.00 0.00 83 PHE A CA 13
ATOM 20530 C C . PHE A 1 83 ? 1.103 -0.832 -11.248 1.00 0.00 83 PHE A C 13
ATOM 20531 O O . PHE A 1 83 ? 2.281 -0.853 -11.604 1.00 0.00 83 PHE A O 13
ATOM 20548 N N . ASN A 1 84 ? 0.090 -1.008 -12.089 1.00 0.00 84 ASN A N 13
ATOM 20549 C CA . ASN A 1 84 ? 0.309 -1.241 -13.512 1.00 0.00 84 ASN A CA 13
ATOM 20550 C C . ASN A 1 84 ? 1.184 -0.145 -14.114 1.00 0.00 84 ASN A C 13
ATOM 20551 O O . ASN A 1 84 ? 2.126 -0.426 -14.855 1.00 0.00 84 ASN A O 13
ATOM 20562 N N . SER A 1 85 ? 0.865 1.104 -13.790 1.00 0.00 85 SER A N 13
ATOM 20563 C CA . SER A 1 85 ? 1.619 2.242 -14.301 1.00 0.00 85 SER A CA 13
ATOM 20564 C C . SER A 1 85 ? 1.620 3.389 -13.295 1.00 0.00 85 SER A C 13
ATOM 20565 O O . SER A 1 85 ? 1.076 3.267 -12.198 1.00 0.00 85 SER A O 13
ATOM 20573 N N . SER A 1 86 ? 2.234 4.504 -13.678 1.00 0.00 86 SER A N 13
ATOM 20574 C CA . SER A 1 86 ? 2.310 5.672 -12.810 1.00 0.00 86 SER A CA 13
ATOM 20575 C C . SER A 1 86 ? 0.930 6.292 -12.611 1.00 0.00 86 SER A C 13
ATOM 20576 O O . SER A 1 86 ? 0.517 6.566 -11.484 1.00 0.00 86 SER A O 13
ATOM 20584 N N . ASP A 1 87 ? 0.222 6.510 -13.713 1.00 0.00 87 ASP A N 13
ATOM 20585 C CA . ASP A 1 87 ? -1.112 7.096 -13.662 1.00 0.00 87 ASP A CA 13
ATOM 20586 C C . ASP A 1 87 ? -1.950 6.445 -12.565 1.00 0.00 87 ASP A C 13
ATOM 20587 O O . ASP A 1 87 ? -2.685 7.123 -11.847 1.00 0.00 87 ASP A O 13
ATOM 20596 N N . HIS A 1 88 ? -1.833 5.127 -12.442 1.00 0.00 88 HIS A N 13
ATOM 20597 C CA . HIS A 1 88 ? -2.580 4.384 -11.433 1.00 0.00 88 HIS A CA 13
ATOM 20598 C C . HIS A 1 88 ? -2.461 5.053 -10.067 1.00 0.00 88 HIS A C 13
ATOM 20599 O O . HIS A 1 88 ? -3.451 5.208 -9.352 1.00 0.00 88 HIS A O 13
ATOM 20613 N N . ILE A 1 89 ? -1.242 5.447 -9.711 1.00 0.00 89 ILE A N 13
ATOM 20614 C CA . ILE A 1 89 ? -0.994 6.099 -8.431 1.00 0.00 89 ILE A CA 13
ATOM 20615 C C . ILE A 1 89 ? -1.574 7.509 -8.411 1.00 0.00 89 ILE A C 13
ATOM 20616 O O . ILE A 1 89 ? -2.439 7.823 -7.594 1.00 0.00 89 ILE A O 13
ATOM 20632 N N . GLU A 1 90 ? -1.093 8.354 -9.317 1.00 0.00 90 GLU A N 13
ATOM 20633 C CA . GLU A 1 90 ? -1.565 9.731 -9.404 1.00 0.00 90 GLU A CA 13
ATOM 20634 C C . GLU A 1 90 ? -3.052 9.818 -9.070 1.00 0.00 90 GLU A C 13
ATOM 20635 O O . GLU A 1 90 ? -3.463 10.616 -8.227 1.00 0.00 90 GLU A O 13
ATOM 20647 N N . SER A 1 91 ? -3.852 8.992 -9.736 1.00 0.00 91 SER A N 13
ATOM 20648 C CA . SER A 1 91 ? -5.293 8.979 -9.514 1.00 0.00 91 SER A CA 13
ATOM 20649 C C . SER A 1 91 ? -5.613 8.723 -8.045 1.00 0.00 91 SER A C 13
ATOM 20650 O O . SER A 1 91 ? -6.384 9.458 -7.427 1.00 0.00 91 SER A O 13
ATOM 20658 N N . LYS A 1 92 ? -5.016 7.673 -7.490 1.00 0.00 92 LYS A N 13
ATOM 20659 C CA . LYS A 1 92 ? -5.235 7.318 -6.093 1.00 0.00 92 LYS A CA 13
ATOM 20660 C C . LYS A 1 92 ? -4.946 8.504 -5.178 1.00 0.00 92 LYS A C 13
ATOM 20661 O O . LYS A 1 92 ? -5.541 8.636 -4.109 1.00 0.00 92 LYS A O 13
ATOM 20680 N N . GLY A 1 93 ? -4.030 9.367 -5.606 1.00 0.00 93 GLY A N 13
ATOM 20681 C CA . GLY A 1 93 ? -3.680 10.532 -4.814 1.00 0.00 93 GLY A CA 13
ATOM 20682 C C . GLY A 1 93 ? -2.444 10.306 -3.966 1.00 0.00 93 GLY A C 13
ATOM 20683 O O . GLY A 1 93 ? -2.070 11.161 -3.163 1.00 0.00 93 GLY A O 13
ATOM 20687 N N . ILE A 1 94 ? -1.811 9.151 -4.141 1.00 0.00 94 ILE A N 13
ATOM 20688 C CA . ILE A 1 94 ? -0.611 8.815 -3.384 1.00 0.00 94 ILE A CA 13
ATOM 20689 C C . ILE A 1 94 ? 0.580 9.648 -3.845 1.00 0.00 94 ILE A C 13
ATOM 20690 O O . ILE A 1 94 ? 0.768 9.874 -5.041 1.00 0.00 94 ILE A O 13
ATOM 20706 N N . LYS A 1 95 ? 1.384 10.100 -2.889 1.00 0.00 95 LYS A N 13
ATOM 20707 C CA . LYS A 1 95 ? 2.561 10.905 -3.196 1.00 0.00 95 LYS A CA 13
ATOM 20708 C C . LYS A 1 95 ? 3.471 11.025 -1.977 1.00 0.00 95 LYS A C 13
ATOM 20709 O O . LYS A 1 95 ? 3.142 10.535 -0.896 1.00 0.00 95 LYS A O 13
ATOM 20728 N N . ILE A 1 96 ? 4.612 11.679 -2.159 1.00 0.00 96 ILE A N 13
ATOM 20729 C CA . ILE A 1 96 ? 5.567 11.865 -1.073 1.00 0.00 96 ILE A CA 13
ATOM 20730 C C . ILE A 1 96 ? 4.930 12.604 0.099 1.00 0.00 96 ILE A C 13
ATOM 20731 O O . ILE A 1 96 ? 4.113 13.505 -0.091 1.00 0.00 96 ILE A O 13
ATOM 20747 N N . LYS A 1 97 ? 5.310 12.217 1.312 1.00 0.00 97 LYS A N 13
ATOM 20748 C CA . LYS A 1 97 ? 4.779 12.843 2.517 1.00 0.00 97 LYS A CA 13
ATOM 20749 C C . LYS A 1 97 ? 3.317 12.462 2.729 1.00 0.00 97 LYS A C 13
ATOM 20750 O O . LYS A 1 97 ? 2.504 13.290 3.137 1.00 0.00 97 LYS A O 13
ATOM 20769 N N . GLU A 1 98 ? 2.992 11.203 2.452 1.00 0.00 98 GLU A N 13
ATOM 20770 C CA . GLU A 1 98 ? 1.628 10.713 2.614 1.00 0.00 98 GLU A CA 13
ATOM 20771 C C . GLU A 1 98 ? 1.590 9.512 3.554 1.00 0.00 98 GLU A C 13
ATOM 20772 O O . GLU A 1 98 ? 1.976 8.404 3.181 1.00 0.00 98 GLU A O 13
ATOM 20784 N N . THR A 1 99 ? 1.121 9.740 4.777 1.00 0.00 99 THR A N 13
ATOM 20785 C CA . THR A 1 99 ? 1.033 8.678 5.772 1.00 0.00 99 THR A CA 13
ATOM 20786 C C . THR A 1 99 ? -0.079 7.694 5.428 1.00 0.00 99 THR A C 13
ATOM 20787 O O . THR A 1 99 ? -1.250 8.065 5.357 1.00 0.00 99 THR A O 13
ATOM 20798 N N . MET A 1 100 ? 0.295 6.436 5.217 1.00 0.00 100 MET A N 13
ATOM 20799 C CA . MET A 1 100 ? -0.672 5.397 4.882 1.00 0.00 100 MET A CA 13
ATOM 20800 C C . MET A 1 100 ? -1.056 4.593 6.120 1.00 0.00 100 MET A C 13
ATOM 20801 O O . MET A 1 100 ? -0.463 4.756 7.187 1.00 0.00 100 MET A O 13
ATOM 20815 N N . TYR A 1 101 ? -2.051 3.725 5.972 1.00 0.00 101 TYR A N 13
ATOM 20816 C CA . TYR A 1 101 ? -2.515 2.898 7.079 1.00 0.00 101 TYR A CA 13
ATOM 20817 C C . TYR A 1 101 ? -3.002 1.541 6.578 1.00 0.00 101 TYR A C 13
ATOM 20818 O O . TYR A 1 101 ? -3.183 1.338 5.377 1.00 0.00 101 TYR A O 13
ATOM 20836 N N . PHE A 1 102 ? -3.213 0.616 7.508 1.00 0.00 102 PHE A N 13
ATOM 20837 C CA . PHE A 1 102 ? -3.679 -0.722 7.163 1.00 0.00 102 PHE A CA 13
ATOM 20838 C C . PHE A 1 102 ? -4.817 -1.156 8.083 1.00 0.00 102 PHE A C 13
ATOM 20839 O O . PHE A 1 102 ? -5.177 -0.445 9.020 1.00 0.00 102 PHE A O 13
ATOM 20856 N N . ALA A 1 103 ? -5.378 -2.329 7.807 1.00 0.00 103 ALA A N 13
ATOM 20857 C CA . ALA A 1 103 ? -6.473 -2.859 8.610 1.00 0.00 103 ALA A CA 13
ATOM 20858 C C . ALA A 1 103 ? -6.146 -4.254 9.132 1.00 0.00 103 ALA A C 13
ATOM 20859 O O . ALA A 1 103 ? -6.910 -4.833 9.904 1.00 0.00 103 ALA A O 13
ATOM 20866 N N . GLY A 1 1 ? -27.364 -11.715 -18.761 1.00 0.00 1 GLY A N 14
ATOM 20867 C CA . GLY A 1 1 ? -26.051 -11.747 -19.377 1.00 0.00 1 GLY A CA 14
ATOM 20868 C C . GLY A 1 1 ? -25.030 -12.477 -18.528 1.00 0.00 1 GLY A C 14
ATOM 20869 O O . GLY A 1 1 ? -25.184 -13.664 -18.243 1.00 0.00 1 GLY A O 14
ATOM 20873 N N . SER A 1 2 ? -23.982 -11.766 -18.123 1.00 0.00 2 SER A N 14
ATOM 20874 C CA . SER A 1 2 ? -22.928 -12.355 -17.306 1.00 0.00 2 SER A CA 14
ATOM 20875 C C . SER A 1 2 ? -21.996 -11.276 -16.762 1.00 0.00 2 SER A C 14
ATOM 20876 O O . SER A 1 2 ? -21.812 -10.229 -17.382 1.00 0.00 2 SER A O 14
ATOM 20884 N N . SER A 1 3 ? -21.409 -11.541 -15.599 1.00 0.00 3 SER A N 14
ATOM 20885 C CA . SER A 1 3 ? -20.499 -10.593 -14.968 1.00 0.00 3 SER A CA 14
ATOM 20886 C C . SER A 1 3 ? -19.047 -10.944 -15.280 1.00 0.00 3 SER A C 14
ATOM 20887 O O . SER A 1 3 ? -18.687 -12.116 -15.374 1.00 0.00 3 SER A O 14
ATOM 20895 N N . GLY A 1 4 ? -18.217 -9.917 -15.440 1.00 0.00 4 GLY A N 14
ATOM 20896 C CA . GLY A 1 4 ? -16.815 -10.137 -15.740 1.00 0.00 4 GLY A CA 14
ATOM 20897 C C . GLY A 1 4 ? -16.612 -10.952 -17.002 1.00 0.00 4 GLY A C 14
ATOM 20898 O O . GLY A 1 4 ? -16.751 -12.175 -16.988 1.00 0.00 4 GLY A O 14
ATOM 20902 N N . SER A 1 5 ? -16.284 -10.273 -18.097 1.00 0.00 5 SER A N 14
ATOM 20903 C CA . SER A 1 5 ? -16.068 -10.942 -19.374 1.00 0.00 5 SER A CA 14
ATOM 20904 C C . SER A 1 5 ? -14.991 -12.015 -19.250 1.00 0.00 5 SER A C 14
ATOM 20905 O O . SER A 1 5 ? -14.085 -11.909 -18.423 1.00 0.00 5 SER A O 14
ATOM 20913 N N . SER A 1 6 ? -15.096 -13.050 -20.078 1.00 0.00 6 SER A N 14
ATOM 20914 C CA . SER A 1 6 ? -14.134 -14.145 -20.060 1.00 0.00 6 SER A CA 14
ATOM 20915 C C . SER A 1 6 ? -12.789 -13.696 -20.621 1.00 0.00 6 SER A C 14
ATOM 20916 O O . SER A 1 6 ? -12.572 -13.712 -21.832 1.00 0.00 6 SER A O 14
ATOM 20924 N N . GLY A 1 7 ? -11.887 -13.296 -19.730 1.00 0.00 7 GLY A N 14
ATOM 20925 C CA . GLY A 1 7 ? -10.573 -12.847 -20.154 1.00 0.00 7 GLY A CA 14
ATOM 20926 C C . GLY A 1 7 ? -9.902 -11.960 -19.124 1.00 0.00 7 GLY A C 14
ATOM 20927 O O . GLY A 1 7 ? -10.480 -11.669 -18.077 1.00 0.00 7 GLY A O 14
ATOM 20931 N N . GLU A 1 8 ? -8.680 -11.531 -19.421 1.00 0.00 8 GLU A N 14
ATOM 20932 C CA . GLU A 1 8 ? -7.929 -10.675 -18.510 1.00 0.00 8 GLU A CA 14
ATOM 20933 C C . GLU A 1 8 ? -8.034 -9.211 -18.930 1.00 0.00 8 GLU A C 14
ATOM 20934 O O . GLU A 1 8 ? -8.286 -8.904 -20.096 1.00 0.00 8 GLU A O 14
ATOM 20946 N N . LEU A 1 9 ? -7.840 -8.312 -17.971 1.00 0.00 9 LEU A N 14
ATOM 20947 C CA . LEU A 1 9 ? -7.913 -6.880 -18.240 1.00 0.00 9 LEU A CA 14
ATOM 20948 C C . LEU A 1 9 ? -6.517 -6.275 -18.351 1.00 0.00 9 LEU A C 14
ATOM 20949 O O . LEU A 1 9 ? -5.540 -6.806 -17.823 1.00 0.00 9 LEU A O 14
ATOM 20965 N N . PRO A 1 10 ? -6.420 -5.136 -19.053 1.00 0.00 10 PRO A N 14
ATOM 20966 C CA . PRO A 1 10 ? -5.149 -4.433 -19.248 1.00 0.00 10 PRO A CA 14
ATOM 20967 C C . PRO A 1 10 ? -4.634 -3.798 -17.961 1.00 0.00 10 PRO A C 14
ATOM 20968 O O . PRO A 1 10 ? -3.435 -3.818 -17.684 1.00 0.00 10 PRO A O 14
ATOM 20979 N N . SER A 1 11 ? -5.549 -3.236 -17.177 1.00 0.00 11 SER A N 14
ATOM 20980 C CA . SER A 1 11 ? -5.186 -2.592 -15.920 1.00 0.00 11 SER A CA 14
ATOM 20981 C C . SER A 1 11 ? -5.003 -3.626 -14.813 1.00 0.00 11 SER A C 14
ATOM 20982 O O . SER A 1 11 ? -5.843 -4.505 -14.623 1.00 0.00 11 SER A O 14
ATOM 20990 N N . VAL A 1 12 ? -3.897 -3.514 -14.084 1.00 0.00 12 VAL A N 14
ATOM 20991 C CA . VAL A 1 12 ? -3.602 -4.438 -12.995 1.00 0.00 12 VAL A CA 14
ATOM 20992 C C . VAL A 1 12 ? -4.829 -4.665 -12.120 1.00 0.00 12 VAL A C 14
ATOM 20993 O O . VAL A 1 12 ? -5.655 -3.769 -11.947 1.00 0.00 12 VAL A O 14
ATOM 21006 N N . GLU A 1 13 ? -4.942 -5.870 -11.570 1.00 0.00 13 GLU A N 14
ATOM 21007 C CA . GLU A 1 13 ? -6.069 -6.215 -10.712 1.00 0.00 13 GLU A CA 14
ATOM 21008 C C . GLU A 1 13 ? -6.511 -5.012 -9.884 1.00 0.00 13 GLU A C 14
ATOM 21009 O O . GLU A 1 13 ? -5.929 -4.717 -8.841 1.00 0.00 13 GLU A O 14
ATOM 21021 N N . GLU A 1 14 ? -7.544 -4.322 -10.357 1.00 0.00 14 GLU A N 14
ATOM 21022 C CA . GLU A 1 14 ? -8.062 -3.150 -9.661 1.00 0.00 14 GLU A CA 14
ATOM 21023 C C . GLU A 1 14 ? -8.479 -3.504 -8.236 1.00 0.00 14 GLU A C 14
ATOM 21024 O O . GLU A 1 14 ? -9.352 -4.347 -8.024 1.00 0.00 14 GLU A O 14
ATOM 21036 N N . LEU A 1 15 ? -7.849 -2.854 -7.263 1.00 0.00 15 LEU A N 14
ATOM 21037 C CA . LEU A 1 15 ? -8.154 -3.100 -5.858 1.00 0.00 15 LEU A CA 14
ATOM 21038 C C . LEU A 1 15 ? -8.887 -1.912 -5.244 1.00 0.00 15 LEU A C 14
ATOM 21039 O O . LEU A 1 15 ? -8.279 -0.891 -4.921 1.00 0.00 15 LEU A O 14
ATOM 21055 N N . THR A 1 16 ? -10.200 -2.052 -5.084 1.00 0.00 16 THR A N 14
ATOM 21056 C CA . THR A 1 16 ? -11.017 -0.991 -4.507 1.00 0.00 16 THR A CA 14
ATOM 21057 C C . THR A 1 16 ? -11.828 -1.504 -3.323 1.00 0.00 16 THR A C 14
ATOM 21058 O O . THR A 1 16 ? -12.903 -2.078 -3.497 1.00 0.00 16 THR A O 14
ATOM 21069 N N . ILE A 1 17 ? -11.306 -1.292 -2.119 1.00 0.00 17 ILE A N 14
ATOM 21070 C CA . ILE A 1 17 ? -11.984 -1.732 -0.906 1.00 0.00 17 ILE A CA 14
ATOM 21071 C C . ILE A 1 17 ? -12.043 -0.612 0.127 1.00 0.00 17 ILE A C 14
ATOM 21072 O O . ILE A 1 17 ? -11.013 -0.068 0.527 1.00 0.00 17 ILE A O 14
ATOM 21088 N N . ILE A 1 18 ? -13.254 -0.274 0.558 1.00 0.00 18 ILE A N 14
ATOM 21089 C CA . ILE A 1 18 ? -13.447 0.779 1.547 1.00 0.00 18 ILE A CA 14
ATOM 21090 C C . ILE A 1 18 ? -13.590 0.196 2.949 1.00 0.00 18 ILE A C 14
ATOM 21091 O O . ILE A 1 18 ? -14.337 -0.759 3.163 1.00 0.00 18 ILE A O 14
ATOM 21107 N N . LEU A 1 19 ? -12.870 0.778 3.901 1.00 0.00 19 LEU A N 14
ATOM 21108 C CA . LEU A 1 19 ? -12.917 0.319 5.285 1.00 0.00 19 LEU A CA 14
ATOM 21109 C C . LEU A 1 19 ? -13.940 1.115 6.089 1.00 0.00 19 LEU A C 14
ATOM 21110 O O . LEU A 1 19 ? -14.030 2.339 5.987 1.00 0.00 19 LEU A O 14
ATOM 21126 N N . PRO A 1 20 ? -14.731 0.406 6.908 1.00 0.00 20 PRO A N 14
ATOM 21127 C CA . PRO A 1 20 ? -15.760 1.026 7.748 1.00 0.00 20 PRO A CA 14
ATOM 21128 C C . PRO A 1 20 ? -15.163 1.855 8.880 1.00 0.00 20 PRO A C 14
ATOM 21129 O O . PRO A 1 20 ? -13.944 1.980 8.993 1.00 0.00 20 PRO A O 14
ATOM 21140 N N . GLU A 1 21 ? -16.030 2.418 9.715 1.00 0.00 21 GLU A N 14
ATOM 21141 C CA . GLU A 1 21 ? -15.587 3.236 10.839 1.00 0.00 21 GLU A CA 14
ATOM 21142 C C . GLU A 1 21 ? -15.431 2.390 12.099 1.00 0.00 21 GLU A C 14
ATOM 21143 O O . GLU A 1 21 ? -15.436 2.911 13.214 1.00 0.00 21 GLU A O 14
ATOM 21155 N N . ASP A 1 22 ? -15.295 1.081 11.913 1.00 0.00 22 ASP A N 14
ATOM 21156 C CA . ASP A 1 22 ? -15.137 0.162 13.034 1.00 0.00 22 ASP A CA 14
ATOM 21157 C C . ASP A 1 22 ? -13.709 -0.370 13.104 1.00 0.00 22 ASP A C 14
ATOM 21158 O O . ASP A 1 22 ? -13.318 -0.997 14.089 1.00 0.00 22 ASP A O 14
ATOM 21167 N N . ILE A 1 23 ? -12.936 -0.116 12.054 1.00 0.00 23 ILE A N 14
ATOM 21168 C CA . ILE A 1 23 ? -11.552 -0.569 11.997 1.00 0.00 23 ILE A CA 14
ATOM 21169 C C . ILE A 1 23 ? -10.590 0.555 12.366 1.00 0.00 23 ILE A C 14
ATOM 21170 O O . ILE A 1 23 ? -10.847 1.724 12.078 1.00 0.00 23 ILE A O 14
ATOM 21186 N N . GLU A 1 24 ? -9.482 0.193 13.004 1.00 0.00 24 GLU A N 14
ATOM 21187 C CA . GLU A 1 24 ? -8.481 1.171 13.412 1.00 0.00 24 GLU A CA 14
ATOM 21188 C C . GLU A 1 24 ? -7.300 1.177 12.445 1.00 0.00 24 GLU A C 14
ATOM 21189 O O . GLU A 1 24 ? -6.510 0.233 12.407 1.00 0.00 24 GLU A O 14
ATOM 21201 N N . LEU A 1 25 ? -7.188 2.246 11.665 1.00 0.00 25 LEU A N 14
ATOM 21202 C CA . LEU A 1 25 ? -6.104 2.376 10.697 1.00 0.00 25 LEU A CA 14
ATOM 21203 C C . LEU A 1 25 ? -4.832 2.884 11.368 1.00 0.00 25 LEU A C 14
ATOM 21204 O O . LEU A 1 25 ? -4.732 4.057 11.728 1.00 0.00 25 LEU A O 14
ATOM 21220 N N . LYS A 1 26 ? -3.860 1.993 11.532 1.00 0.00 26 LYS A N 14
ATOM 21221 C CA . LYS A 1 26 ? -2.592 2.350 12.156 1.00 0.00 26 LYS A CA 14
ATOM 21222 C C . LYS A 1 26 ? -1.623 2.927 11.129 1.00 0.00 26 LYS A C 14
ATOM 21223 O O . LYS A 1 26 ? -1.542 2.467 9.990 1.00 0.00 26 LYS A O 14
ATOM 21242 N N . PRO A 1 27 ? -0.868 3.957 11.539 1.00 0.00 27 PRO A N 14
ATOM 21243 C CA . PRO A 1 27 ? 0.111 4.616 10.670 1.00 0.00 27 PRO A CA 14
ATOM 21244 C C . PRO A 1 27 ? 1.313 3.727 10.371 1.00 0.00 27 PRO A C 14
ATOM 21245 O O . PRO A 1 27 ? 2.332 3.791 11.060 1.00 0.00 27 PRO A O 14
ATOM 21256 N N . LEU A 1 28 ? 1.189 2.899 9.340 1.00 0.00 28 LEU A N 14
ATOM 21257 C CA . LEU A 1 28 ? 2.266 1.996 8.949 1.00 0.00 28 LEU A CA 14
ATOM 21258 C C . LEU A 1 28 ? 3.519 2.778 8.565 1.00 0.00 28 LEU A C 14
ATOM 21259 O O . LEU A 1 28 ? 4.635 2.381 8.895 1.00 0.00 28 LEU A O 14
ATOM 21275 N N . GLY A 1 29 ? 3.324 3.893 7.868 1.00 0.00 29 GLY A N 14
ATOM 21276 C CA . GLY A 1 29 ? 4.447 4.713 7.453 1.00 0.00 29 GLY A CA 14
ATOM 21277 C C . GLY A 1 29 ? 4.023 5.876 6.578 1.00 0.00 29 GLY A C 14
ATOM 21278 O O . GLY A 1 29 ? 2.897 6.362 6.682 1.00 0.00 29 GLY A O 14
ATOM 21282 N N . MET A 1 30 ? 4.928 6.324 5.713 1.00 0.00 30 MET A N 14
ATOM 21283 C CA . MET A 1 30 ? 4.641 7.438 4.817 1.00 0.00 30 MET A CA 14
ATOM 21284 C C . MET A 1 30 ? 5.472 7.338 3.542 1.00 0.00 30 MET A C 14
ATOM 21285 O O . MET A 1 30 ? 6.663 7.030 3.588 1.00 0.00 30 MET A O 14
ATOM 21299 N N . VAL A 1 31 ? 4.836 7.598 2.404 1.00 0.00 31 VAL A N 14
ATOM 21300 C CA . VAL A 1 31 ? 5.517 7.538 1.116 1.00 0.00 31 VAL A CA 14
ATOM 21301 C C . VAL A 1 31 ? 6.908 8.156 1.201 1.00 0.00 31 VAL A C 14
ATOM 21302 O O . VAL A 1 31 ? 7.059 9.326 1.553 1.00 0.00 31 VAL A O 14
ATOM 21315 N N . SER A 1 32 ? 7.924 7.362 0.875 1.00 0.00 32 SER A N 14
ATOM 21316 C CA . SER A 1 32 ? 9.304 7.830 0.917 1.00 0.00 32 SER A CA 14
ATOM 21317 C C . SER A 1 32 ? 9.846 8.051 -0.492 1.00 0.00 32 SER A C 14
ATOM 21318 O O . SER A 1 32 ? 10.694 8.915 -0.715 1.00 0.00 32 SER A O 14
ATOM 21326 N N . SER A 1 33 ? 9.349 7.263 -1.441 1.00 0.00 33 SER A N 14
ATOM 21327 C CA . SER A 1 33 ? 9.786 7.368 -2.828 1.00 0.00 33 SER A CA 14
ATOM 21328 C C . SER A 1 33 ? 8.785 6.698 -3.765 1.00 0.00 33 SER A C 14
ATOM 21329 O O . SER A 1 33 ? 7.841 6.045 -3.318 1.00 0.00 33 SER A O 14
ATOM 21337 N N . ILE A 1 34 ? 8.998 6.865 -5.066 1.00 0.00 34 ILE A N 14
ATOM 21338 C CA . ILE A 1 34 ? 8.117 6.276 -6.066 1.00 0.00 34 ILE A CA 14
ATOM 21339 C C . ILE A 1 34 ? 8.916 5.570 -7.155 1.00 0.00 34 ILE A C 14
ATOM 21340 O O . ILE A 1 34 ? 9.808 6.159 -7.765 1.00 0.00 34 ILE A O 14
ATOM 21356 N N . ILE A 1 35 ? 8.587 4.305 -7.396 1.00 0.00 35 ILE A N 14
ATOM 21357 C CA . ILE A 1 35 ? 9.273 3.519 -8.414 1.00 0.00 35 ILE A CA 14
ATOM 21358 C C . ILE A 1 35 ? 8.636 3.721 -9.785 1.00 0.00 35 ILE A C 14
ATOM 21359 O O . ILE A 1 35 ? 7.471 4.102 -9.889 1.00 0.00 35 ILE A O 14
ATOM 21375 N N . GLU A 1 36 ? 9.409 3.461 -10.835 1.00 0.00 36 GLU A N 14
ATOM 21376 C CA . GLU A 1 36 ? 8.919 3.613 -12.200 1.00 0.00 36 GLU A CA 14
ATOM 21377 C C . GLU A 1 36 ? 7.433 3.275 -12.286 1.00 0.00 36 GLU A C 14
ATOM 21378 O O . GLU A 1 36 ? 6.664 3.979 -12.939 1.00 0.00 36 GLU A O 14
ATOM 21390 N N . GLN A 1 37 ? 7.039 2.194 -11.621 1.00 0.00 37 GLN A N 14
ATOM 21391 C CA . GLN A 1 37 ? 5.646 1.762 -11.624 1.00 0.00 37 GLN A CA 14
ATOM 21392 C C . GLN A 1 37 ? 5.132 1.576 -10.200 1.00 0.00 37 GLN A C 14
ATOM 21393 O O . GLN A 1 37 ? 3.974 1.874 -9.903 1.00 0.00 37 GLN A O 14
ATOM 21407 N N . LEU A 1 38 ? 5.998 1.082 -9.323 1.00 0.00 38 LEU A N 14
ATOM 21408 C CA . LEU A 1 38 ? 5.631 0.856 -7.929 1.00 0.00 38 LEU A CA 14
ATOM 21409 C C . LEU A 1 38 ? 5.900 2.099 -7.087 1.00 0.00 38 LEU A C 14
ATOM 21410 O O . LEU A 1 38 ? 6.435 3.092 -7.580 1.00 0.00 38 LEU A O 14
ATOM 21426 N N . VAL A 1 39 ? 5.529 2.035 -5.812 1.00 0.00 39 VAL A N 14
ATOM 21427 C CA . VAL A 1 39 ? 5.733 3.154 -4.900 1.00 0.00 39 VAL A CA 14
ATOM 21428 C C . VAL A 1 39 ? 6.422 2.699 -3.618 1.00 0.00 39 VAL A C 14
ATOM 21429 O O . VAL A 1 39 ? 6.079 1.660 -3.053 1.00 0.00 39 VAL A O 14
ATOM 21442 N N . ILE A 1 40 ? 7.394 3.483 -3.165 1.00 0.00 40 ILE A N 14
ATOM 21443 C CA . ILE A 1 40 ? 8.130 3.162 -1.948 1.00 0.00 40 ILE A CA 14
ATOM 21444 C C . ILE A 1 40 ? 7.528 3.869 -0.739 1.00 0.00 40 ILE A C 14
ATOM 21445 O O . ILE A 1 40 ? 7.199 5.054 -0.800 1.00 0.00 40 ILE A O 14
ATOM 21461 N N . ILE A 1 41 ? 7.389 3.135 0.360 1.00 0.00 41 ILE A N 14
ATOM 21462 C CA . ILE A 1 41 ? 6.830 3.693 1.585 1.00 0.00 41 ILE A CA 14
ATOM 21463 C C . ILE A 1 41 ? 7.731 3.405 2.782 1.00 0.00 41 ILE A C 14
ATOM 21464 O O . ILE A 1 41 ? 8.048 2.251 3.068 1.00 0.00 41 ILE A O 14
ATOM 21480 N N . GLU A 1 42 ? 8.137 4.462 3.478 1.00 0.00 42 GLU A N 14
ATOM 21481 C CA . GLU A 1 42 ? 9.001 4.321 4.644 1.00 0.00 42 GLU A CA 14
ATOM 21482 C C . GLU A 1 42 ? 8.174 4.162 5.917 1.00 0.00 42 GLU A C 14
ATOM 21483 O O . GLU A 1 42 ? 7.244 4.929 6.166 1.00 0.00 42 GLU A O 14
ATOM 21495 N N . SER A 1 43 ? 8.521 3.160 6.719 1.00 0.00 43 SER A N 14
ATOM 21496 C CA . SER A 1 43 ? 7.809 2.896 7.964 1.00 0.00 43 SER A CA 14
ATOM 21497 C C . SER A 1 43 ? 8.363 3.753 9.098 1.00 0.00 43 SER A C 14
ATOM 21498 O O . SER A 1 43 ? 9.388 4.416 8.946 1.00 0.00 43 SER A O 14
ATOM 21506 N N . MET A 1 44 ? 7.676 3.733 10.236 1.00 0.00 44 MET A N 14
ATOM 21507 C CA . MET A 1 44 ? 8.100 4.506 11.398 1.00 0.00 44 MET A CA 14
ATOM 21508 C C . MET A 1 44 ? 8.524 3.586 12.538 1.00 0.00 44 MET A C 14
ATOM 21509 O O . MET A 1 44 ? 9.709 3.475 12.853 1.00 0.00 44 MET A O 14
ATOM 21523 N N . THR A 1 45 ? 7.547 2.928 13.156 1.00 0.00 45 THR A N 14
ATOM 21524 C CA . THR A 1 45 ? 7.819 2.019 14.262 1.00 0.00 45 THR A CA 14
ATOM 21525 C C . THR A 1 45 ? 6.545 1.322 14.727 1.00 0.00 45 THR A C 14
ATOM 21526 O O . THR A 1 45 ? 5.453 1.623 14.249 1.00 0.00 45 THR A O 14
ATOM 21537 N N . ASN A 1 46 ? 6.694 0.390 15.663 1.00 0.00 46 ASN A N 14
ATOM 21538 C CA . ASN A 1 46 ? 5.554 -0.350 16.193 1.00 0.00 46 ASN A CA 14
ATOM 21539 C C . ASN A 1 46 ? 4.739 -0.974 15.064 1.00 0.00 46 ASN A C 14
ATOM 21540 O O . ASN A 1 46 ? 3.520 -1.113 15.168 1.00 0.00 46 ASN A O 14
ATOM 21551 N N . LEU A 1 47 ? 5.421 -1.350 13.988 1.00 0.00 47 LEU A N 14
ATOM 21552 C CA . LEU A 1 47 ? 4.761 -1.961 12.839 1.00 0.00 47 LEU A CA 14
ATOM 21553 C C . LEU A 1 47 ? 4.464 -3.434 13.101 1.00 0.00 47 LEU A C 14
ATOM 21554 O O . LEU A 1 47 ? 5.335 -4.205 13.503 1.00 0.00 47 LEU A O 14
ATOM 21570 N N . PRO A 1 48 ? 3.206 -3.836 12.867 1.00 0.00 48 PRO A N 14
ATOM 21571 C CA . PRO A 1 48 ? 2.767 -5.219 13.068 1.00 0.00 48 PRO A CA 14
ATOM 21572 C C . PRO A 1 48 ? 3.367 -6.174 12.041 1.00 0.00 48 PRO A C 14
ATOM 21573 O O . PRO A 1 48 ? 3.814 -5.768 10.968 1.00 0.00 48 PRO A O 14
ATOM 21584 N N . PRO A 1 49 ? 3.378 -7.473 12.375 1.00 0.00 49 PRO A N 14
ATOM 21585 C CA . PRO A 1 49 ? 3.920 -8.512 11.494 1.00 0.00 49 PRO A CA 14
ATOM 21586 C C . PRO A 1 49 ? 3.053 -8.735 10.260 1.00 0.00 49 PRO A C 14
ATOM 21587 O O . PRO A 1 49 ? 2.264 -9.678 10.206 1.00 0.00 49 PRO A O 14
ATOM 21598 N N . VAL A 1 50 ? 3.205 -7.863 9.269 1.00 0.00 50 VAL A N 14
ATOM 21599 C CA . VAL A 1 50 ? 2.437 -7.966 8.034 1.00 0.00 50 VAL A CA 14
ATOM 21600 C C . VAL A 1 50 ? 3.307 -8.465 6.886 1.00 0.00 50 VAL A C 14
ATOM 21601 O O . VAL A 1 50 ? 4.451 -8.039 6.730 1.00 0.00 50 VAL A O 14
ATOM 21614 N N . ASN A 1 51 ? 2.757 -9.370 6.083 1.00 0.00 51 ASN A N 14
ATOM 21615 C CA . ASN A 1 51 ? 3.483 -9.927 4.948 1.00 0.00 51 ASN A CA 14
ATOM 21616 C C . ASN A 1 51 ? 3.044 -9.267 3.644 1.00 0.00 51 ASN A C 14
ATOM 21617 O O . ASN A 1 51 ? 2.180 -8.391 3.642 1.00 0.00 51 ASN A O 14
ATOM 21628 N N . GLU A 1 52 ? 3.646 -9.695 2.539 1.00 0.00 52 GLU A N 14
ATOM 21629 C CA . GLU A 1 52 ? 3.317 -9.144 1.229 1.00 0.00 52 GLU A CA 14
ATOM 21630 C C . GLU A 1 52 ? 1.809 -9.154 0.998 1.00 0.00 52 GLU A C 14
ATOM 21631 O O . GLU A 1 52 ? 1.225 -8.147 0.600 1.00 0.00 52 GLU A O 14
ATOM 21643 N N . GLU A 1 53 ? 1.185 -10.301 1.251 1.00 0.00 53 GLU A N 14
ATOM 21644 C CA . GLU A 1 53 ? -0.255 -10.442 1.069 1.00 0.00 53 GLU A CA 14
ATOM 21645 C C . GLU A 1 53 ? -1.006 -9.313 1.770 1.00 0.00 53 GLU A C 14
ATOM 21646 O O . GLU A 1 53 ? -2.153 -9.014 1.437 1.00 0.00 53 GLU A O 14
ATOM 21658 N N . THR A 1 54 ? -0.349 -8.689 2.743 1.00 0.00 54 THR A N 14
ATOM 21659 C CA . THR A 1 54 ? -0.953 -7.595 3.493 1.00 0.00 54 THR A CA 14
ATOM 21660 C C . THR A 1 54 ? -1.325 -6.437 2.573 1.00 0.00 54 THR A C 14
ATOM 21661 O O . THR A 1 54 ? -0.506 -5.976 1.778 1.00 0.00 54 THR A O 14
ATOM 21672 N N . VAL A 1 55 ? -2.564 -5.972 2.687 1.00 0.00 55 VAL A N 14
ATOM 21673 C CA . VAL A 1 55 ? -3.044 -4.866 1.866 1.00 0.00 55 VAL A CA 14
ATOM 21674 C C . VAL A 1 55 ? -2.840 -3.530 2.571 1.00 0.00 55 VAL A C 14
ATOM 21675 O O . VAL A 1 55 ? -3.013 -3.425 3.786 1.00 0.00 55 VAL A O 14
ATOM 21688 N N . ILE A 1 56 ? -2.472 -2.511 1.802 1.00 0.00 56 ILE A N 14
ATOM 21689 C CA . ILE A 1 56 ? -2.246 -1.181 2.353 1.00 0.00 56 ILE A CA 14
ATOM 21690 C C . ILE A 1 56 ? -3.417 -0.253 2.046 1.00 0.00 56 ILE A C 14
ATOM 21691 O O . ILE A 1 56 ? -3.854 -0.145 0.900 1.00 0.00 56 ILE A O 14
ATOM 21707 N N . PHE A 1 57 ? -3.919 0.417 3.078 1.00 0.00 57 PHE A N 14
ATOM 21708 C CA . PHE A 1 57 ? -5.039 1.338 2.919 1.00 0.00 57 PHE A CA 14
ATOM 21709 C C . PHE A 1 57 ? -4.557 2.786 2.917 1.00 0.00 57 PHE A C 14
ATOM 21710 O O . PHE A 1 57 ? -3.599 3.135 3.606 1.00 0.00 57 PHE A O 14
ATOM 21727 N N . LYS A 1 58 ? -5.228 3.625 2.135 1.00 0.00 58 LYS A N 14
ATOM 21728 C CA . LYS A 1 58 ? -4.871 5.035 2.042 1.00 0.00 58 LYS A CA 14
ATOM 21729 C C . LYS A 1 58 ? -5.468 5.826 3.201 1.00 0.00 58 LYS A C 14
ATOM 21730 O O . LYS A 1 58 ? -6.304 5.316 3.948 1.00 0.00 58 LYS A O 14
ATOM 21749 N N . SER A 1 59 ? -5.034 7.074 3.346 1.00 0.00 59 SER A N 14
ATOM 21750 C CA . SER A 1 59 ? -5.524 7.934 4.417 1.00 0.00 59 SER A CA 14
ATOM 21751 C C . SER A 1 59 ? -7.031 8.144 4.299 1.00 0.00 59 SER A C 14
ATOM 21752 O O . SER A 1 59 ? -7.696 8.503 5.271 1.00 0.00 59 SER A O 14
ATOM 21760 N N . ASP A 1 60 ? -7.561 7.917 3.103 1.00 0.00 60 ASP A N 14
ATOM 21761 C CA . ASP A 1 60 ? -8.989 8.079 2.856 1.00 0.00 60 ASP A CA 14
ATOM 21762 C C . ASP A 1 60 ? -9.715 6.741 2.962 1.00 0.00 60 ASP A C 14
ATOM 21763 O O . ASP A 1 60 ? -10.782 6.554 2.377 1.00 0.00 60 ASP A O 14
ATOM 21772 N N . ARG A 1 61 ? -9.127 5.813 3.711 1.00 0.00 61 ARG A N 14
ATOM 21773 C CA . ARG A 1 61 ? -9.716 4.492 3.891 1.00 0.00 61 ARG A CA 14
ATOM 21774 C C . ARG A 1 61 ? -9.954 3.814 2.545 1.00 0.00 61 ARG A C 14
ATOM 21775 O O . ARG A 1 61 ? -11.005 3.217 2.317 1.00 0.00 61 ARG A O 14
ATOM 21796 N N . GLN A 1 62 ? -8.969 3.912 1.657 1.00 0.00 62 GLN A N 14
ATOM 21797 C CA . GLN A 1 62 ? -9.072 3.310 0.333 1.00 0.00 62 GLN A CA 14
ATOM 21798 C C . GLN A 1 62 ? -7.884 2.395 0.057 1.00 0.00 62 GLN A C 14
ATOM 21799 O O . GLN A 1 62 ? -6.741 2.848 -0.006 1.00 0.00 62 GLN A O 14
ATOM 21813 N N . ALA A 1 63 ? -8.160 1.106 -0.106 1.00 0.00 63 ALA A N 14
ATOM 21814 C CA . ALA A 1 63 ? -7.114 0.128 -0.376 1.00 0.00 63 ALA A CA 14
ATOM 21815 C C . ALA A 1 63 ? -6.252 0.559 -1.558 1.00 0.00 63 ALA A C 14
ATOM 21816 O O . ALA A 1 63 ? -6.602 0.318 -2.714 1.00 0.00 63 ALA A O 14
ATOM 21823 N N . ALA A 1 64 ? -5.126 1.198 -1.262 1.00 0.00 64 ALA A N 14
ATOM 21824 C CA . ALA A 1 64 ? -4.214 1.661 -2.300 1.00 0.00 64 ALA A CA 14
ATOM 21825 C C . ALA A 1 64 ? -3.638 0.489 -3.088 1.00 0.00 64 ALA A C 14
ATOM 21826 O O . ALA A 1 64 ? -3.368 0.604 -4.283 1.00 0.00 64 ALA A O 14
ATOM 21833 N N . GLY A 1 65 ? -3.450 -0.639 -2.409 1.00 0.00 65 GLY A N 14
ATOM 21834 C CA . GLY A 1 65 ? -2.906 -1.816 -3.062 1.00 0.00 65 GLY A CA 14
ATOM 21835 C C . GLY A 1 65 ? -2.166 -2.723 -2.099 1.00 0.00 65 GLY A C 14
ATOM 21836 O O . GLY A 1 65 ? -1.941 -2.363 -0.943 1.00 0.00 65 GLY A O 14
ATOM 21840 N N . LYS A 1 66 ? -1.787 -3.904 -2.574 1.00 0.00 66 LYS A N 14
ATOM 21841 C CA . LYS A 1 66 ? -1.068 -4.866 -1.748 1.00 0.00 66 LYS A CA 14
ATOM 21842 C C . LYS A 1 66 ? 0.439 -4.652 -1.849 1.00 0.00 66 LYS A C 14
ATOM 21843 O O . LYS A 1 66 ? 0.929 -4.075 -2.820 1.00 0.00 66 LYS A O 14
ATOM 21862 N N . ILE A 1 67 ? 1.168 -5.122 -0.843 1.00 0.00 67 ILE A N 14
ATOM 21863 C CA . ILE A 1 67 ? 2.619 -4.984 -0.821 1.00 0.00 67 ILE A CA 14
ATOM 21864 C C . ILE A 1 67 ? 3.261 -5.740 -1.979 1.00 0.00 67 ILE A C 14
ATOM 21865 O O . ILE A 1 67 ? 3.111 -6.956 -2.100 1.00 0.00 67 ILE A O 14
ATOM 21881 N N . PHE A 1 68 ? 3.978 -5.012 -2.829 1.00 0.00 68 PHE A N 14
ATOM 21882 C CA . PHE A 1 68 ? 4.644 -5.614 -3.978 1.00 0.00 68 PHE A CA 14
ATOM 21883 C C . PHE A 1 68 ? 6.018 -6.151 -3.590 1.00 0.00 68 PHE A C 14
ATOM 21884 O O . PHE A 1 68 ? 6.494 -7.134 -4.157 1.00 0.00 68 PHE A O 14
ATOM 21901 N N . GLU A 1 69 ? 6.650 -5.498 -2.620 1.00 0.00 69 GLU A N 14
ATOM 21902 C CA . GLU A 1 69 ? 7.970 -5.909 -2.157 1.00 0.00 69 GLU A CA 14
ATOM 21903 C C . GLU A 1 69 ? 8.390 -5.108 -0.928 1.00 0.00 69 GLU A C 14
ATOM 21904 O O . GLU A 1 69 ? 8.000 -3.951 -0.765 1.00 0.00 69 GLU A O 14
ATOM 21916 N N . ILE A 1 70 ? 9.187 -5.731 -0.066 1.00 0.00 70 ILE A N 14
ATOM 21917 C CA . ILE A 1 70 ? 9.660 -5.076 1.147 1.00 0.00 70 ILE A CA 14
ATOM 21918 C C . ILE A 1 70 ? 11.175 -5.188 1.277 1.00 0.00 70 ILE A C 14
ATOM 21919 O O . ILE A 1 70 ? 11.753 -6.249 1.039 1.00 0.00 70 ILE A O 14
ATOM 21935 N N . PHE A 1 71 ? 11.813 -4.086 1.657 1.00 0.00 71 PHE A N 14
ATOM 21936 C CA . PHE A 1 71 ? 13.262 -4.060 1.820 1.00 0.00 71 PHE A CA 14
ATOM 21937 C C . PHE A 1 71 ? 13.663 -3.151 2.979 1.00 0.00 71 PHE A C 14
ATOM 21938 O O . PHE A 1 71 ? 12.828 -2.454 3.553 1.00 0.00 71 PHE A O 14
ATOM 21955 N N . GLY A 1 72 ? 14.949 -3.165 3.317 1.00 0.00 72 GLY A N 14
ATOM 21956 C CA . GLY A 1 72 ? 15.439 -2.340 4.405 1.00 0.00 72 GLY A CA 14
ATOM 21957 C C . GLY A 1 72 ? 15.687 -3.137 5.671 1.00 0.00 72 GLY A C 14
ATOM 21958 O O . GLY A 1 72 ? 15.710 -4.368 5.660 1.00 0.00 72 GLY A O 14
ATOM 21962 N N . PRO A 1 73 ? 15.881 -2.428 6.793 1.00 0.00 73 PRO A N 14
ATOM 21963 C CA . PRO A 1 73 ? 16.134 -3.057 8.093 1.00 0.00 73 PRO A CA 14
ATOM 21964 C C . PRO A 1 73 ? 14.903 -3.772 8.640 1.00 0.00 73 PRO A C 14
ATOM 21965 O O . PRO A 1 73 ? 13.951 -4.040 7.907 1.00 0.00 73 PRO A O 14
ATOM 21976 N N . VAL A 1 74 ? 14.929 -4.078 9.933 1.00 0.00 74 VAL A N 14
ATOM 21977 C CA . VAL A 1 74 ? 13.814 -4.760 10.579 1.00 0.00 74 VAL A CA 14
ATOM 21978 C C . VAL A 1 74 ? 13.034 -3.809 11.480 1.00 0.00 74 VAL A C 14
ATOM 21979 O O . VAL A 1 74 ? 11.938 -4.130 11.938 1.00 0.00 74 VAL A O 14
ATOM 21992 N N . ALA A 1 75 ? 13.607 -2.636 11.729 1.00 0.00 75 ALA A N 14
ATOM 21993 C CA . ALA A 1 75 ? 12.965 -1.636 12.573 1.00 0.00 75 ALA A CA 14
ATOM 21994 C C . ALA A 1 75 ? 12.498 -0.441 11.749 1.00 0.00 75 ALA A C 14
ATOM 21995 O O . ALA A 1 75 ? 11.544 0.245 12.117 1.00 0.00 75 ALA A O 14
ATOM 22002 N N . HIS A 1 76 ? 13.178 -0.195 10.633 1.00 0.00 76 HIS A N 14
ATOM 22003 C CA . HIS A 1 76 ? 12.833 0.918 9.757 1.00 0.00 76 HIS A CA 14
ATOM 22004 C C . HIS A 1 76 ? 12.782 0.468 8.300 1.00 0.00 76 HIS A C 14
ATOM 22005 O O . HIS A 1 76 ? 13.344 1.105 7.409 1.00 0.00 76 HIS A O 14
ATOM 22019 N N . PRO A 1 77 ? 12.095 -0.656 8.051 1.00 0.00 77 PRO A N 14
ATOM 22020 C CA . PRO A 1 77 ? 11.955 -1.217 6.704 1.00 0.00 77 PRO A CA 14
ATOM 22021 C C . PRO A 1 77 ? 11.068 -0.359 5.808 1.00 0.00 77 PRO A C 14
ATOM 22022 O O . PRO A 1 77 ? 10.467 0.615 6.262 1.00 0.00 77 PRO A O 14
ATOM 22033 N N . PHE A 1 78 ? 10.990 -0.727 4.534 1.00 0.00 78 PHE A N 14
ATOM 22034 C CA . PHE A 1 78 ? 10.176 0.010 3.574 1.00 0.00 78 PHE A CA 14
ATOM 22035 C C . PHE A 1 78 ? 9.311 -0.941 2.752 1.00 0.00 78 PHE A C 14
ATOM 22036 O O . PHE A 1 78 ? 9.797 -1.941 2.223 1.00 0.00 78 PHE A O 14
ATOM 22053 N N . TYR A 1 79 ? 8.025 -0.623 2.649 1.00 0.00 79 TYR A N 14
ATOM 22054 C CA . TYR A 1 79 ? 7.090 -1.449 1.895 1.00 0.00 79 TYR A CA 14
ATOM 22055 C C . TYR A 1 79 ? 6.780 -0.821 0.539 1.00 0.00 79 TYR A C 14
ATOM 22056 O O . TYR A 1 79 ? 6.616 0.394 0.427 1.00 0.00 79 TYR A O 14
ATOM 22074 N N . VAL A 1 80 ? 6.700 -1.660 -0.489 1.00 0.00 80 VAL A N 14
ATOM 22075 C CA . VAL A 1 80 ? 6.408 -1.189 -1.838 1.00 0.00 80 VAL A CA 14
ATOM 22076 C C . VAL A 1 80 ? 4.965 -1.495 -2.226 1.00 0.00 80 VAL A C 14
ATOM 22077 O O . VAL A 1 80 ? 4.367 -2.451 -1.730 1.00 0.00 80 VAL A O 14
ATOM 22090 N N . LEU A 1 81 ? 4.412 -0.679 -3.116 1.00 0.00 81 LEU A N 14
ATOM 22091 C CA . LEU A 1 81 ? 3.039 -0.862 -3.573 1.00 0.00 81 LEU A CA 14
ATOM 22092 C C . LEU A 1 81 ? 3.000 -1.209 -5.058 1.00 0.00 81 LEU A C 14
ATOM 22093 O O . LEU A 1 81 ? 3.747 -0.644 -5.857 1.00 0.00 81 LEU A O 14
ATOM 22109 N N . ARG A 1 82 ? 2.123 -2.139 -5.420 1.00 0.00 82 ARG A N 14
ATOM 22110 C CA . ARG A 1 82 ? 1.987 -2.560 -6.809 1.00 0.00 82 ARG A CA 14
ATOM 22111 C C . ARG A 1 82 ? 1.120 -1.578 -7.592 1.00 0.00 82 ARG A C 14
ATOM 22112 O O . ARG A 1 82 ? 0.177 -0.999 -7.052 1.00 0.00 82 ARG A O 14
ATOM 22133 N N . PHE A 1 83 ? 1.447 -1.394 -8.867 1.00 0.00 83 PHE A N 14
ATOM 22134 C CA . PHE A 1 83 ? 0.700 -0.481 -9.724 1.00 0.00 83 PHE A CA 14
ATOM 22135 C C . PHE A 1 83 ? 1.054 -0.701 -11.192 1.00 0.00 83 PHE A C 14
ATOM 22136 O O . PHE A 1 83 ? 2.227 -0.762 -11.556 1.00 0.00 83 PHE A O 14
ATOM 22153 N N . ASN A 1 84 ? 0.029 -0.819 -12.030 1.00 0.00 84 ASN A N 14
ATOM 22154 C CA . ASN A 1 84 ? 0.231 -1.034 -13.458 1.00 0.00 84 ASN A CA 14
ATOM 22155 C C . ASN A 1 84 ? 1.182 0.010 -14.036 1.00 0.00 84 ASN A C 14
ATOM 22156 O O . ASN A 1 84 ? 2.110 -0.322 -14.774 1.00 0.00 84 ASN A O 14
ATOM 22167 N N . SER A 1 85 ? 0.945 1.272 -13.694 1.00 0.00 85 SER A N 14
ATOM 22168 C CA . SER A 1 85 ? 1.778 2.365 -14.181 1.00 0.00 85 SER A CA 14
ATOM 22169 C C . SER A 1 85 ? 1.646 3.591 -13.282 1.00 0.00 85 SER A C 14
ATOM 22170 O O . SER A 1 85 ? 0.865 3.596 -12.331 1.00 0.00 85 SER A O 14
ATOM 22178 N N . SER A 1 86 ? 2.415 4.630 -13.592 1.00 0.00 86 SER A N 14
ATOM 22179 C CA . SER A 1 86 ? 2.388 5.861 -12.811 1.00 0.00 86 SER A CA 14
ATOM 22180 C C . SER A 1 86 ? 0.965 6.397 -12.691 1.00 0.00 86 SER A C 14
ATOM 22181 O O . SER A 1 86 ? 0.502 6.724 -11.598 1.00 0.00 86 SER A O 14
ATOM 22189 N N . ASP A 1 87 ? 0.275 6.484 -13.823 1.00 0.00 87 ASP A N 14
ATOM 22190 C CA . ASP A 1 87 ? -1.096 6.979 -13.847 1.00 0.00 87 ASP A CA 14
ATOM 22191 C C . ASP A 1 87 ? -1.901 6.407 -12.685 1.00 0.00 87 ASP A C 14
ATOM 22192 O O . ASP A 1 87 ? -2.549 7.145 -11.942 1.00 0.00 87 ASP A O 14
ATOM 22201 N N . HIS A 1 88 ? -1.856 5.087 -12.533 1.00 0.00 88 HIS A N 14
ATOM 22202 C CA . HIS A 1 88 ? -2.581 4.416 -11.461 1.00 0.00 88 HIS A CA 14
ATOM 22203 C C . HIS A 1 88 ? -2.392 5.148 -10.135 1.00 0.00 88 HIS A C 14
ATOM 22204 O O . HIS A 1 88 ? -3.351 5.368 -9.395 1.00 0.00 88 HIS A O 14
ATOM 22218 N N . ILE A 1 89 ? -1.151 5.521 -9.843 1.00 0.00 89 ILE A N 14
ATOM 22219 C CA . ILE A 1 89 ? -0.838 6.228 -8.608 1.00 0.00 89 ILE A CA 14
ATOM 22220 C C . ILE A 1 89 ? -1.456 7.622 -8.600 1.00 0.00 89 ILE A C 14
ATOM 22221 O O . ILE A 1 89 ? -2.198 7.977 -7.684 1.00 0.00 89 ILE A O 14
ATOM 22237 N N . GLU A 1 90 ? -1.146 8.407 -9.627 1.00 0.00 90 GLU A N 14
ATOM 22238 C CA . GLU A 1 90 ? -1.673 9.762 -9.739 1.00 0.00 90 GLU A CA 14
ATOM 22239 C C . GLU A 1 90 ? -3.162 9.796 -9.403 1.00 0.00 90 GLU A C 14
ATOM 22240 O O . GLU A 1 90 ? -3.623 10.671 -8.670 1.00 0.00 90 GLU A O 14
ATOM 22252 N N . SER A 1 91 ? -3.907 8.839 -9.946 1.00 0.00 91 SER A N 14
ATOM 22253 C CA . SER A 1 91 ? -5.343 8.761 -9.708 1.00 0.00 91 SER A CA 14
ATOM 22254 C C . SER A 1 91 ? -5.641 8.631 -8.217 1.00 0.00 91 SER A C 14
ATOM 22255 O O . SER A 1 91 ? -6.431 9.395 -7.661 1.00 0.00 91 SER A O 14
ATOM 22263 N N . LYS A 1 92 ? -5.003 7.659 -7.576 1.00 0.00 92 LYS A N 14
ATOM 22264 C CA . LYS A 1 92 ? -5.197 7.427 -6.149 1.00 0.00 92 LYS A CA 14
ATOM 22265 C C . LYS A 1 92 ? -4.857 8.677 -5.344 1.00 0.00 92 LYS A C 14
ATOM 22266 O O . LYS A 1 92 ? -5.436 8.923 -4.287 1.00 0.00 92 LYS A O 14
ATOM 22285 N N . GLY A 1 93 ? -3.914 9.465 -5.853 1.00 0.00 93 GLY A N 14
ATOM 22286 C CA . GLY A 1 93 ? -3.514 10.681 -5.168 1.00 0.00 93 GLY A CA 14
ATOM 22287 C C . GLY A 1 93 ? -2.274 10.486 -4.318 1.00 0.00 93 GLY A C 14
ATOM 22288 O O . GLY A 1 93 ? -1.770 11.436 -3.719 1.00 0.00 93 GLY A O 14
ATOM 22292 N N . ILE A 1 94 ? -1.783 9.253 -4.264 1.00 0.00 94 ILE A N 14
ATOM 22293 C CA . ILE A 1 94 ? -0.595 8.938 -3.480 1.00 0.00 94 ILE A CA 14
ATOM 22294 C C . ILE A 1 94 ? 0.583 9.813 -3.893 1.00 0.00 94 ILE A C 14
ATOM 22295 O O . ILE A 1 94 ? 0.788 10.082 -5.077 1.00 0.00 94 ILE A O 14
ATOM 22311 N N . LYS A 1 95 ? 1.358 10.255 -2.908 1.00 0.00 95 LYS A N 14
ATOM 22312 C CA . LYS A 1 95 ? 2.519 11.098 -3.166 1.00 0.00 95 LYS A CA 14
ATOM 22313 C C . LYS A 1 95 ? 3.439 11.146 -1.950 1.00 0.00 95 LYS A C 14
ATOM 22314 O O . LYS A 1 95 ? 3.127 10.580 -0.902 1.00 0.00 95 LYS A O 14
ATOM 22333 N N . ILE A 1 96 ? 4.571 11.825 -2.097 1.00 0.00 96 ILE A N 14
ATOM 22334 C CA . ILE A 1 96 ? 5.534 11.948 -1.009 1.00 0.00 96 ILE A CA 14
ATOM 22335 C C . ILE A 1 96 ? 4.917 12.654 0.194 1.00 0.00 96 ILE A C 14
ATOM 22336 O O . ILE A 1 96 ? 4.120 13.580 0.043 1.00 0.00 96 ILE A O 14
ATOM 22352 N N . LYS A 1 97 ? 5.293 12.212 1.389 1.00 0.00 97 LYS A N 14
ATOM 22353 C CA . LYS A 1 97 ? 4.780 12.803 2.620 1.00 0.00 97 LYS A CA 14
ATOM 22354 C C . LYS A 1 97 ? 3.318 12.426 2.836 1.00 0.00 97 LYS A C 14
ATOM 22355 O O . LYS A 1 97 ? 2.513 13.251 3.266 1.00 0.00 97 LYS A O 14
ATOM 22374 N N . GLU A 1 98 ? 2.983 11.175 2.537 1.00 0.00 98 GLU A N 14
ATOM 22375 C CA . GLU A 1 98 ? 1.618 10.690 2.700 1.00 0.00 98 GLU A CA 14
ATOM 22376 C C . GLU A 1 98 ? 1.572 9.505 3.659 1.00 0.00 98 GLU A C 14
ATOM 22377 O O . GLU A 1 98 ? 1.970 8.392 3.310 1.00 0.00 98 GLU A O 14
ATOM 22389 N N . THR A 1 99 ? 1.085 9.750 4.871 1.00 0.00 99 THR A N 14
ATOM 22390 C CA . THR A 1 99 ? 0.989 8.704 5.882 1.00 0.00 99 THR A CA 14
ATOM 22391 C C . THR A 1 99 ? -0.104 7.701 5.533 1.00 0.00 99 THR A C 14
ATOM 22392 O O . THR A 1 99 ? -1.283 8.050 5.470 1.00 0.00 99 THR A O 14
ATOM 22403 N N . MET A 1 100 ? 0.294 6.453 5.309 1.00 0.00 100 MET A N 14
ATOM 22404 C CA . MET A 1 100 ? -0.654 5.399 4.968 1.00 0.00 100 MET A CA 14
ATOM 22405 C C . MET A 1 100 ? -0.989 4.553 6.192 1.00 0.00 100 MET A C 14
ATOM 22406 O O . MET A 1 100 ? -0.392 4.720 7.256 1.00 0.00 100 MET A O 14
ATOM 22420 N N . TYR A 1 101 ? -1.947 3.646 6.034 1.00 0.00 101 TYR A N 14
ATOM 22421 C CA . TYR A 1 101 ? -2.364 2.777 7.128 1.00 0.00 101 TYR A CA 14
ATOM 22422 C C . TYR A 1 101 ? -2.810 1.416 6.602 1.00 0.00 101 TYR A C 14
ATOM 22423 O O . TYR A 1 101 ? -2.875 1.195 5.393 1.00 0.00 101 TYR A O 14
ATOM 22441 N N . PHE A 1 102 ? -3.118 0.506 7.520 1.00 0.00 102 PHE A N 14
ATOM 22442 C CA . PHE A 1 102 ? -3.558 -0.834 7.151 1.00 0.00 102 PHE A CA 14
ATOM 22443 C C . PHE A 1 102 ? -4.710 -1.293 8.041 1.00 0.00 102 PHE A C 14
ATOM 22444 O O . PHE A 1 102 ? -5.128 -0.577 8.951 1.00 0.00 102 PHE A O 14
ATOM 22461 N N . ALA A 1 103 ? -5.219 -2.490 7.770 1.00 0.00 103 ALA A N 14
ATOM 22462 C CA . ALA A 1 103 ? -6.321 -3.045 8.546 1.00 0.00 103 ALA A CA 14
ATOM 22463 C C . ALA A 1 103 ? -6.047 -4.496 8.929 1.00 0.00 103 ALA A C 14
ATOM 22464 O O . ALA A 1 103 ? -6.945 -5.211 9.375 1.00 0.00 103 ALA A O 14
ATOM 22471 N N . GLY A 1 1 ? -32.269 -9.353 -10.163 1.00 0.00 1 GLY A N 15
ATOM 22472 C CA . GLY A 1 1 ? -31.359 -8.537 -9.380 1.00 0.00 1 GLY A CA 15
ATOM 22473 C C . GLY A 1 1 ? -30.063 -8.249 -10.112 1.00 0.00 1 GLY A C 15
ATOM 22474 O O . GLY A 1 1 ? -30.062 -8.026 -11.322 1.00 0.00 1 GLY A O 15
ATOM 22478 N N . SER A 1 2 ? -28.956 -8.252 -9.376 1.00 0.00 2 SER A N 15
ATOM 22479 C CA . SER A 1 2 ? -27.648 -7.984 -9.961 1.00 0.00 2 SER A CA 15
ATOM 22480 C C . SER A 1 2 ? -26.566 -8.811 -9.274 1.00 0.00 2 SER A C 15
ATOM 22481 O O . SER A 1 2 ? -26.780 -9.360 -8.194 1.00 0.00 2 SER A O 15
ATOM 22489 N N . SER A 1 3 ? -25.401 -8.896 -9.910 1.00 0.00 3 SER A N 15
ATOM 22490 C CA . SER A 1 3 ? -24.285 -9.659 -9.363 1.00 0.00 3 SER A CA 15
ATOM 22491 C C . SER A 1 3 ? -23.050 -8.778 -9.207 1.00 0.00 3 SER A C 15
ATOM 22492 O O . SER A 1 3 ? -22.152 -8.792 -10.048 1.00 0.00 3 SER A O 15
ATOM 22500 N N . GLY A 1 4 ? -23.012 -8.010 -8.122 1.00 0.00 4 GLY A N 15
ATOM 22501 C CA . GLY A 1 4 ? -21.883 -7.132 -7.874 1.00 0.00 4 GLY A CA 15
ATOM 22502 C C . GLY A 1 4 ? -21.372 -6.472 -9.139 1.00 0.00 4 GLY A C 15
ATOM 22503 O O . GLY A 1 4 ? -22.104 -5.740 -9.804 1.00 0.00 4 GLY A O 15
ATOM 22507 N N . SER A 1 5 ? -20.111 -6.731 -9.472 1.00 0.00 5 SER A N 15
ATOM 22508 C CA . SER A 1 5 ? -19.501 -6.152 -10.663 1.00 0.00 5 SER A CA 15
ATOM 22509 C C . SER A 1 5 ? -18.858 -7.235 -11.524 1.00 0.00 5 SER A C 15
ATOM 22510 O O . SER A 1 5 ? -18.142 -8.100 -11.021 1.00 0.00 5 SER A O 15
ATOM 22518 N N . SER A 1 6 ? -19.119 -7.179 -12.826 1.00 0.00 6 SER A N 15
ATOM 22519 C CA . SER A 1 6 ? -18.569 -8.157 -13.759 1.00 0.00 6 SER A CA 15
ATOM 22520 C C . SER A 1 6 ? -17.734 -7.470 -14.835 1.00 0.00 6 SER A C 15
ATOM 22521 O O . SER A 1 6 ? -17.930 -6.293 -15.133 1.00 0.00 6 SER A O 15
ATOM 22529 N N . GLY A 1 7 ? -16.799 -8.217 -15.416 1.00 0.00 7 GLY A N 15
ATOM 22530 C CA . GLY A 1 7 ? -15.947 -7.665 -16.453 1.00 0.00 7 GLY A CA 15
ATOM 22531 C C . GLY A 1 7 ? -14.577 -7.279 -15.932 1.00 0.00 7 GLY A C 15
ATOM 22532 O O . GLY A 1 7 ? -14.459 -6.445 -15.035 1.00 0.00 7 GLY A O 15
ATOM 22536 N N . GLU A 1 8 ? -13.538 -7.889 -16.496 1.00 0.00 8 GLU A N 15
ATOM 22537 C CA . GLU A 1 8 ? -12.169 -7.605 -16.080 1.00 0.00 8 GLU A CA 15
ATOM 22538 C C . GLU A 1 8 ? -11.889 -6.105 -16.118 1.00 0.00 8 GLU A C 15
ATOM 22539 O O . GLU A 1 8 ? -12.589 -5.348 -16.791 1.00 0.00 8 GLU A O 15
ATOM 22551 N N . LEU A 1 9 ? -10.861 -5.684 -15.390 1.00 0.00 9 LEU A N 15
ATOM 22552 C CA . LEU A 1 9 ? -10.487 -4.275 -15.339 1.00 0.00 9 LEU A CA 15
ATOM 22553 C C . LEU A 1 9 ? -9.124 -4.049 -15.985 1.00 0.00 9 LEU A C 15
ATOM 22554 O O . LEU A 1 9 ? -8.283 -4.946 -16.047 1.00 0.00 9 LEU A O 15
ATOM 22570 N N . PRO A 1 10 ? -8.897 -2.822 -16.476 1.00 0.00 10 PRO A N 15
ATOM 22571 C CA . PRO A 1 10 ? -7.636 -2.449 -17.124 1.00 0.00 10 PRO A CA 15
ATOM 22572 C C . PRO A 1 10 ? -6.477 -2.374 -16.136 1.00 0.00 10 PRO A C 15
ATOM 22573 O O . PRO A 1 10 ? -5.415 -2.953 -16.365 1.00 0.00 10 PRO A O 15
ATOM 22584 N N . SER A 1 11 ? -6.688 -1.657 -15.036 1.00 0.00 11 SER A N 15
ATOM 22585 C CA . SER A 1 11 ? -5.659 -1.504 -14.015 1.00 0.00 11 SER A CA 15
ATOM 22586 C C . SER A 1 11 ? -5.213 -2.863 -13.484 1.00 0.00 11 SER A C 15
ATOM 22587 O O . SER A 1 11 ? -5.957 -3.842 -13.550 1.00 0.00 11 SER A O 15
ATOM 22595 N N . VAL A 1 12 ? -3.994 -2.915 -12.958 1.00 0.00 12 VAL A N 15
ATOM 22596 C CA . VAL A 1 12 ? -3.448 -4.153 -12.415 1.00 0.00 12 VAL A CA 15
ATOM 22597 C C . VAL A 1 12 ? -3.847 -4.336 -10.955 1.00 0.00 12 VAL A C 15
ATOM 22598 O O . VAL A 1 12 ? -3.806 -3.391 -10.168 1.00 0.00 12 VAL A O 15
ATOM 22611 N N . GLU A 1 13 ? -4.232 -5.558 -10.601 1.00 0.00 13 GLU A N 15
ATOM 22612 C CA . GLU A 1 13 ? -4.639 -5.864 -9.235 1.00 0.00 13 GLU A CA 15
ATOM 22613 C C . GLU A 1 13 ? -5.345 -4.671 -8.597 1.00 0.00 13 GLU A C 15
ATOM 22614 O O . GLU A 1 13 ? -5.087 -4.328 -7.444 1.00 0.00 13 GLU A O 15
ATOM 22626 N N . GLU A 1 14 ? -6.237 -4.043 -9.357 1.00 0.00 14 GLU A N 15
ATOM 22627 C CA . GLU A 1 14 ? -6.979 -2.888 -8.867 1.00 0.00 14 GLU A CA 15
ATOM 22628 C C . GLU A 1 14 ? -7.789 -3.249 -7.625 1.00 0.00 14 GLU A C 15
ATOM 22629 O O . GLU A 1 14 ? -8.984 -3.537 -7.710 1.00 0.00 14 GLU A O 15
ATOM 22641 N N . LEU A 1 15 ? -7.131 -3.231 -6.471 1.00 0.00 15 LEU A N 15
ATOM 22642 C CA . LEU A 1 15 ? -7.788 -3.556 -5.210 1.00 0.00 15 LEU A CA 15
ATOM 22643 C C . LEU A 1 15 ? -8.591 -2.368 -4.691 1.00 0.00 15 LEU A C 15
ATOM 22644 O O . LEU A 1 15 ? -8.036 -1.437 -4.106 1.00 0.00 15 LEU A O 15
ATOM 22660 N N . THR A 1 16 ? -9.902 -2.406 -4.908 1.00 0.00 16 THR A N 15
ATOM 22661 C CA . THR A 1 16 ? -10.782 -1.333 -4.462 1.00 0.00 16 THR A CA 15
ATOM 22662 C C . THR A 1 16 ? -11.677 -1.795 -3.318 1.00 0.00 16 THR A C 15
ATOM 22663 O O . THR A 1 16 ? -12.694 -2.453 -3.541 1.00 0.00 16 THR A O 15
ATOM 22674 N N . ILE A 1 17 ? -11.293 -1.448 -2.095 1.00 0.00 17 ILE A N 15
ATOM 22675 C CA . ILE A 1 17 ? -12.062 -1.826 -0.917 1.00 0.00 17 ILE A CA 15
ATOM 22676 C C . ILE A 1 17 ? -12.191 -0.658 0.055 1.00 0.00 17 ILE A C 15
ATOM 22677 O O . ILE A 1 17 ? -11.199 -0.019 0.407 1.00 0.00 17 ILE A O 15
ATOM 22693 N N . ILE A 1 18 ? -13.418 -0.385 0.485 1.00 0.00 18 ILE A N 15
ATOM 22694 C CA . ILE A 1 18 ? -13.675 0.704 1.419 1.00 0.00 18 ILE A CA 15
ATOM 22695 C C . ILE A 1 18 ? -13.810 0.185 2.846 1.00 0.00 18 ILE A C 15
ATOM 22696 O O . ILE A 1 18 ? -14.546 -0.768 3.105 1.00 0.00 18 ILE A O 15
ATOM 22712 N N . LEU A 1 19 ? -13.097 0.819 3.770 1.00 0.00 19 LEU A N 15
ATOM 22713 C CA . LEU A 1 19 ? -13.137 0.423 5.173 1.00 0.00 19 LEU A CA 15
ATOM 22714 C C . LEU A 1 19 ? -14.108 1.299 5.958 1.00 0.00 19 LEU A C 15
ATOM 22715 O O . LEU A 1 19 ? -14.118 2.524 5.833 1.00 0.00 19 LEU A O 15
ATOM 22731 N N . PRO A 1 20 ? -14.944 0.659 6.790 1.00 0.00 20 PRO A N 15
ATOM 22732 C CA . PRO A 1 20 ? -15.932 1.361 7.614 1.00 0.00 20 PRO A CA 15
ATOM 22733 C C . PRO A 1 20 ? -15.284 2.171 8.732 1.00 0.00 20 PRO A C 15
ATOM 22734 O O . PRO A 1 20 ? -14.068 2.131 8.914 1.00 0.00 20 PRO A O 15
ATOM 22745 N N . GLU A 1 21 ? -16.105 2.905 9.477 1.00 0.00 21 GLU A N 15
ATOM 22746 C CA . GLU A 1 21 ? -15.610 3.724 10.577 1.00 0.00 21 GLU A CA 15
ATOM 22747 C C . GLU A 1 21 ? -15.537 2.915 11.868 1.00 0.00 21 GLU A C 15
ATOM 22748 O O . GLU A 1 21 ? -15.553 3.474 12.965 1.00 0.00 21 GLU A O 15
ATOM 22760 N N . ASP A 1 22 ? -15.456 1.596 11.729 1.00 0.00 22 ASP A N 15
ATOM 22761 C CA . ASP A 1 22 ? -15.380 0.709 12.884 1.00 0.00 22 ASP A CA 15
ATOM 22762 C C . ASP A 1 22 ? -13.995 0.080 12.995 1.00 0.00 22 ASP A C 15
ATOM 22763 O O . ASP A 1 22 ? -13.657 -0.524 14.013 1.00 0.00 22 ASP A O 15
ATOM 22772 N N . ILE A 1 23 ? -13.199 0.225 11.941 1.00 0.00 23 ILE A N 15
ATOM 22773 C CA . ILE A 1 23 ? -11.851 -0.329 11.921 1.00 0.00 23 ILE A CA 15
ATOM 22774 C C . ILE A 1 23 ? -10.814 0.734 12.268 1.00 0.00 23 ILE A C 15
ATOM 22775 O O . ILE A 1 23 ? -10.993 1.912 11.961 1.00 0.00 23 ILE A O 15
ATOM 22791 N N . GLU A 1 24 ? -9.729 0.309 12.907 1.00 0.00 24 GLU A N 15
ATOM 22792 C CA . GLU A 1 24 ? -8.663 1.225 13.295 1.00 0.00 24 GLU A CA 15
ATOM 22793 C C . GLU A 1 24 ? -7.527 1.200 12.276 1.00 0.00 24 GLU A C 15
ATOM 22794 O O . GLU A 1 24 ? -6.972 0.143 11.973 1.00 0.00 24 GLU A O 15
ATOM 22806 N N . LEU A 1 25 ? -7.187 2.371 11.749 1.00 0.00 25 LEU A N 15
ATOM 22807 C CA . LEU A 1 25 ? -6.118 2.485 10.763 1.00 0.00 25 LEU A CA 15
ATOM 22808 C C . LEU A 1 25 ? -4.824 2.962 11.416 1.00 0.00 25 LEU A C 15
ATOM 22809 O O . LEU A 1 25 ? -4.663 4.147 11.709 1.00 0.00 25 LEU A O 15
ATOM 22825 N N . LYS A 1 26 ? -3.903 2.031 11.640 1.00 0.00 26 LYS A N 15
ATOM 22826 C CA . LYS A 1 26 ? -2.621 2.355 12.255 1.00 0.00 26 LYS A CA 15
ATOM 22827 C C . LYS A 1 26 ? -1.642 2.897 11.218 1.00 0.00 26 LYS A C 15
ATOM 22828 O O . LYS A 1 26 ? -1.590 2.436 10.077 1.00 0.00 26 LYS A O 15
ATOM 22847 N N . PRO A 1 27 ? -0.845 3.898 11.621 1.00 0.00 27 PRO A N 15
ATOM 22848 C CA . PRO A 1 27 ? 0.148 4.522 10.743 1.00 0.00 27 PRO A CA 15
ATOM 22849 C C . PRO A 1 27 ? 1.313 3.590 10.430 1.00 0.00 27 PRO A C 15
ATOM 22850 O O . PRO A 1 27 ? 2.198 3.384 11.263 1.00 0.00 27 PRO A O 15
ATOM 22861 N N . LEU A 1 28 ? 1.310 3.029 9.226 1.00 0.00 28 LEU A N 15
ATOM 22862 C CA . LEU A 1 28 ? 2.368 2.118 8.803 1.00 0.00 28 LEU A CA 15
ATOM 22863 C C . LEU A 1 28 ? 3.622 2.889 8.404 1.00 0.00 28 LEU A C 15
ATOM 22864 O O . LEU A 1 28 ? 4.742 2.447 8.657 1.00 0.00 28 LEU A O 15
ATOM 22880 N N . GLY A 1 29 ? 3.426 4.046 7.779 1.00 0.00 29 GLY A N 15
ATOM 22881 C CA . GLY A 1 29 ? 4.550 4.861 7.357 1.00 0.00 29 GLY A CA 15
ATOM 22882 C C . GLY A 1 29 ? 4.127 6.022 6.479 1.00 0.00 29 GLY A C 15
ATOM 22883 O O . GLY A 1 29 ? 2.997 6.499 6.572 1.00 0.00 29 GLY A O 15
ATOM 22887 N N . MET A 1 30 ? 5.038 6.479 5.625 1.00 0.00 30 MET A N 15
ATOM 22888 C CA . MET A 1 30 ? 4.753 7.592 4.727 1.00 0.00 30 MET A CA 15
ATOM 22889 C C . MET A 1 30 ? 5.545 7.461 3.431 1.00 0.00 30 MET A C 15
ATOM 22890 O O . MET A 1 30 ? 6.720 7.094 3.443 1.00 0.00 30 MET A O 15
ATOM 22904 N N . VAL A 1 31 ? 4.894 7.763 2.312 1.00 0.00 31 VAL A N 15
ATOM 22905 C CA . VAL A 1 31 ? 5.538 7.680 1.006 1.00 0.00 31 VAL A CA 15
ATOM 22906 C C . VAL A 1 31 ? 6.880 8.404 1.008 1.00 0.00 31 VAL A C 15
ATOM 22907 O O . VAL A 1 31 ? 6.936 9.628 1.125 1.00 0.00 31 VAL A O 15
ATOM 22920 N N . SER A 1 32 ? 7.959 7.639 0.877 1.00 0.00 32 SER A N 15
ATOM 22921 C CA . SER A 1 32 ? 9.302 8.207 0.867 1.00 0.00 32 SER A CA 15
ATOM 22922 C C . SER A 1 32 ? 9.833 8.321 -0.559 1.00 0.00 32 SER A C 15
ATOM 22923 O O . SER A 1 32 ? 10.593 9.235 -0.879 1.00 0.00 32 SER A O 15
ATOM 22931 N N . SER A 1 33 ? 9.426 7.386 -1.411 1.00 0.00 33 SER A N 15
ATOM 22932 C CA . SER A 1 33 ? 9.863 7.377 -2.802 1.00 0.00 33 SER A CA 15
ATOM 22933 C C . SER A 1 33 ? 8.846 6.662 -3.687 1.00 0.00 33 SER A C 15
ATOM 22934 O O . SER A 1 33 ? 7.900 6.049 -3.193 1.00 0.00 33 SER A O 15
ATOM 22942 N N . ILE A 1 34 ? 9.050 6.746 -4.998 1.00 0.00 34 ILE A N 15
ATOM 22943 C CA . ILE A 1 34 ? 8.152 6.106 -5.952 1.00 0.00 34 ILE A CA 15
ATOM 22944 C C . ILE A 1 34 ? 8.933 5.429 -7.072 1.00 0.00 34 ILE A C 15
ATOM 22945 O O . ILE A 1 34 ? 9.863 6.009 -7.633 1.00 0.00 34 ILE A O 15
ATOM 22961 N N . ILE A 1 35 ? 8.548 4.198 -7.394 1.00 0.00 35 ILE A N 15
ATOM 22962 C CA . ILE A 1 35 ? 9.211 3.443 -8.450 1.00 0.00 35 ILE A CA 15
ATOM 22963 C C . ILE A 1 35 ? 8.571 3.717 -9.806 1.00 0.00 35 ILE A C 15
ATOM 22964 O O . ILE A 1 35 ? 7.415 4.131 -9.886 1.00 0.00 35 ILE A O 15
ATOM 22980 N N . GLU A 1 36 ? 9.331 3.482 -10.872 1.00 0.00 36 GLU A N 15
ATOM 22981 C CA . GLU A 1 36 ? 8.837 3.703 -12.226 1.00 0.00 36 GLU A CA 15
ATOM 22982 C C . GLU A 1 36 ? 7.341 3.417 -12.312 1.00 0.00 36 GLU A C 15
ATOM 22983 O O . GLU A 1 36 ? 6.587 4.178 -12.918 1.00 0.00 36 GLU A O 15
ATOM 22995 N N . GLN A 1 37 ? 6.919 2.313 -11.703 1.00 0.00 37 GLN A N 15
ATOM 22996 C CA . GLN A 1 37 ? 5.514 1.925 -11.713 1.00 0.00 37 GLN A CA 15
ATOM 22997 C C . GLN A 1 37 ? 4.994 1.727 -10.293 1.00 0.00 37 GLN A C 15
ATOM 22998 O O . GLN A 1 37 ? 3.857 2.082 -9.981 1.00 0.00 37 GLN A O 15
ATOM 23012 N N . LEU A 1 38 ? 5.834 1.157 -9.435 1.00 0.00 38 LEU A N 15
ATOM 23013 C CA . LEU A 1 38 ? 5.459 0.911 -8.047 1.00 0.00 38 LEU A CA 15
ATOM 23014 C C . LEU A 1 38 ? 5.745 2.134 -7.181 1.00 0.00 38 LEU A C 15
ATOM 23015 O O . LEU A 1 38 ? 6.302 3.125 -7.652 1.00 0.00 38 LEU A O 15
ATOM 23031 N N . VAL A 1 39 ? 5.360 2.056 -5.910 1.00 0.00 39 VAL A N 15
ATOM 23032 C CA . VAL A 1 39 ? 5.578 3.154 -4.977 1.00 0.00 39 VAL A CA 15
ATOM 23033 C C . VAL A 1 39 ? 6.319 2.679 -3.732 1.00 0.00 39 VAL A C 15
ATOM 23034 O O . VAL A 1 39 ? 6.098 1.567 -3.253 1.00 0.00 39 VAL A O 15
ATOM 23047 N N . ILE A 1 40 ? 7.199 3.530 -3.214 1.00 0.00 40 ILE A N 15
ATOM 23048 C CA . ILE A 1 40 ? 7.971 3.197 -2.024 1.00 0.00 40 ILE A CA 15
ATOM 23049 C C . ILE A 1 40 ? 7.438 3.933 -0.799 1.00 0.00 40 ILE A C 15
ATOM 23050 O O . ILE A 1 40 ? 7.253 5.150 -0.825 1.00 0.00 40 ILE A O 15
ATOM 23066 N N . ILE A 1 41 ? 7.195 3.186 0.273 1.00 0.00 41 ILE A N 15
ATOM 23067 C CA . ILE A 1 41 ? 6.686 3.768 1.509 1.00 0.00 41 ILE A CA 15
ATOM 23068 C C . ILE A 1 41 ? 7.602 3.449 2.685 1.00 0.00 41 ILE A C 15
ATOM 23069 O O . ILE A 1 41 ? 7.819 2.284 3.016 1.00 0.00 41 ILE A O 15
ATOM 23085 N N . GLU A 1 42 ? 8.135 4.492 3.313 1.00 0.00 42 GLU A N 15
ATOM 23086 C CA . GLU A 1 42 ? 9.028 4.321 4.454 1.00 0.00 42 GLU A CA 15
ATOM 23087 C C . GLU A 1 42 ? 8.233 4.158 5.747 1.00 0.00 42 GLU A C 15
ATOM 23088 O O . GLU A 1 42 ? 7.247 4.859 5.974 1.00 0.00 42 GLU A O 15
ATOM 23100 N N . SER A 1 43 ? 8.670 3.228 6.589 1.00 0.00 43 SER A N 15
ATOM 23101 C CA . SER A 1 43 ? 7.998 2.969 7.857 1.00 0.00 43 SER A CA 15
ATOM 23102 C C . SER A 1 43 ? 8.511 3.906 8.946 1.00 0.00 43 SER A C 15
ATOM 23103 O O . SER A 1 43 ? 9.545 4.553 8.785 1.00 0.00 43 SER A O 15
ATOM 23111 N N . MET A 1 44 ? 7.780 3.972 10.054 1.00 0.00 44 MET A N 15
ATOM 23112 C CA . MET A 1 44 ? 8.162 4.829 11.170 1.00 0.00 44 MET A CA 15
ATOM 23113 C C . MET A 1 44 ? 8.605 3.996 12.369 1.00 0.00 44 MET A C 15
ATOM 23114 O O . MET A 1 44 ? 9.792 3.931 12.688 1.00 0.00 44 MET A O 15
ATOM 23128 N N . THR A 1 45 ? 7.642 3.360 13.030 1.00 0.00 45 THR A N 15
ATOM 23129 C CA . THR A 1 45 ? 7.933 2.532 14.193 1.00 0.00 45 THR A CA 15
ATOM 23130 C C . THR A 1 45 ? 6.669 1.864 14.723 1.00 0.00 45 THR A C 15
ATOM 23131 O O . THR A 1 45 ? 5.560 2.198 14.309 1.00 0.00 45 THR A O 15
ATOM 23142 N N . ASN A 1 46 ? 6.845 0.920 15.642 1.00 0.00 46 ASN A N 15
ATOM 23143 C CA . ASN A 1 46 ? 5.717 0.205 16.228 1.00 0.00 46 ASN A CA 15
ATOM 23144 C C . ASN A 1 46 ? 4.887 -0.482 15.148 1.00 0.00 46 ASN A C 15
ATOM 23145 O O . ASN A 1 46 ? 3.675 -0.647 15.292 1.00 0.00 46 ASN A O 15
ATOM 23156 N N . LEU A 1 47 ? 5.547 -0.880 14.067 1.00 0.00 47 LEU A N 15
ATOM 23157 C CA . LEU A 1 47 ? 4.871 -1.551 12.961 1.00 0.00 47 LEU A CA 15
ATOM 23158 C C . LEU A 1 47 ? 4.697 -3.038 13.251 1.00 0.00 47 LEU A C 15
ATOM 23159 O O . LEU A 1 47 ? 5.649 -3.746 13.582 1.00 0.00 47 LEU A O 15
ATOM 23175 N N . PRO A 1 48 ? 3.454 -3.525 13.121 1.00 0.00 48 PRO A N 15
ATOM 23176 C CA . PRO A 1 48 ? 3.127 -4.934 13.362 1.00 0.00 48 PRO A CA 15
ATOM 23177 C C . PRO A 1 48 ? 3.704 -5.854 12.291 1.00 0.00 48 PRO A C 15
ATOM 23178 O O . PRO A 1 48 ? 4.106 -5.416 11.213 1.00 0.00 48 PRO A O 15
ATOM 23189 N N . PRO A 1 49 ? 3.747 -7.160 12.593 1.00 0.00 49 PRO A N 15
ATOM 23190 C CA . PRO A 1 49 ? 4.273 -8.169 11.669 1.00 0.00 49 PRO A CA 15
ATOM 23191 C C . PRO A 1 49 ? 3.365 -8.378 10.461 1.00 0.00 49 PRO A C 15
ATOM 23192 O O . PRO A 1 49 ? 2.591 -9.333 10.412 1.00 0.00 49 PRO A O 15
ATOM 23203 N N . VAL A 1 50 ? 3.466 -7.477 9.488 1.00 0.00 50 VAL A N 15
ATOM 23204 C CA . VAL A 1 50 ? 2.656 -7.564 8.280 1.00 0.00 50 VAL A CA 15
ATOM 23205 C C . VAL A 1 50 ? 3.465 -8.119 7.113 1.00 0.00 50 VAL A C 15
ATOM 23206 O O . VAL A 1 50 ? 4.566 -7.648 6.829 1.00 0.00 50 VAL A O 15
ATOM 23219 N N . ASN A 1 51 ? 2.912 -9.124 6.441 1.00 0.00 51 ASN A N 15
ATOM 23220 C CA . ASN A 1 51 ? 3.583 -9.744 5.305 1.00 0.00 51 ASN A CA 15
ATOM 23221 C C . ASN A 1 51 ? 3.138 -9.103 3.994 1.00 0.00 51 ASN A C 15
ATOM 23222 O O . ASN A 1 51 ? 2.240 -8.262 3.977 1.00 0.00 51 ASN A O 15
ATOM 23233 N N . GLU A 1 52 ? 3.773 -9.508 2.898 1.00 0.00 52 GLU A N 15
ATOM 23234 C CA . GLU A 1 52 ? 3.442 -8.972 1.583 1.00 0.00 52 GLU A CA 15
ATOM 23235 C C . GLU A 1 52 ? 1.943 -9.074 1.315 1.00 0.00 52 GLU A C 15
ATOM 23236 O O . GLU A 1 52 ? 1.302 -8.094 0.937 1.00 0.00 52 GLU A O 15
ATOM 23248 N N . GLU A 1 53 ? 1.393 -10.268 1.514 1.00 0.00 53 GLU A N 15
ATOM 23249 C CA . GLU A 1 53 ? -0.030 -10.498 1.292 1.00 0.00 53 GLU A CA 15
ATOM 23250 C C . GLU A 1 53 ? -0.868 -9.410 1.958 1.00 0.00 53 GLU A C 15
ATOM 23251 O O . GLU A 1 53 ? -2.020 -9.182 1.587 1.00 0.00 53 GLU A O 15
ATOM 23263 N N . THR A 1 54 ? -0.280 -8.740 2.944 1.00 0.00 54 THR A N 15
ATOM 23264 C CA . THR A 1 54 ? -0.971 -7.677 3.664 1.00 0.00 54 THR A CA 15
ATOM 23265 C C . THR A 1 54 ? -1.364 -6.543 2.724 1.00 0.00 54 THR A C 15
ATOM 23266 O O . THR A 1 54 ? -0.582 -6.135 1.865 1.00 0.00 54 THR A O 15
ATOM 23277 N N . VAL A 1 55 ? -2.582 -6.036 2.892 1.00 0.00 55 VAL A N 15
ATOM 23278 C CA . VAL A 1 55 ? -3.078 -4.947 2.060 1.00 0.00 55 VAL A CA 15
ATOM 23279 C C . VAL A 1 55 ? -2.814 -3.594 2.710 1.00 0.00 55 VAL A C 15
ATOM 23280 O O . VAL A 1 55 ? -2.790 -3.477 3.936 1.00 0.00 55 VAL A O 15
ATOM 23293 N N . ILE A 1 56 ? -2.618 -2.573 1.882 1.00 0.00 56 ILE A N 15
ATOM 23294 C CA . ILE A 1 56 ? -2.357 -1.227 2.377 1.00 0.00 56 ILE A CA 15
ATOM 23295 C C . ILE A 1 56 ? -3.513 -0.288 2.050 1.00 0.00 56 ILE A C 15
ATOM 23296 O O . ILE A 1 56 ? -3.881 -0.120 0.887 1.00 0.00 56 ILE A O 15
ATOM 23312 N N . PHE A 1 57 ? -4.082 0.324 3.084 1.00 0.00 57 PHE A N 15
ATOM 23313 C CA . PHE A 1 57 ? -5.196 1.248 2.907 1.00 0.00 57 PHE A CA 15
ATOM 23314 C C . PHE A 1 57 ? -4.704 2.692 2.869 1.00 0.00 57 PHE A C 15
ATOM 23315 O O . PHE A 1 57 ? -3.677 3.026 3.459 1.00 0.00 57 PHE A O 15
ATOM 23332 N N . LYS A 1 58 ? -5.446 3.545 2.171 1.00 0.00 58 LYS A N 15
ATOM 23333 C CA . LYS A 1 58 ? -5.088 4.954 2.055 1.00 0.00 58 LYS A CA 15
ATOM 23334 C C . LYS A 1 58 ? -5.717 5.769 3.180 1.00 0.00 58 LYS A C 15
ATOM 23335 O O . LYS A 1 58 ? -6.521 5.255 3.958 1.00 0.00 58 LYS A O 15
ATOM 23354 N N . SER A 1 59 ? -5.346 7.043 3.260 1.00 0.00 59 SER A N 15
ATOM 23355 C CA . SER A 1 59 ? -5.872 7.929 4.292 1.00 0.00 59 SER A CA 15
ATOM 23356 C C . SER A 1 59 ? -7.382 8.093 4.149 1.00 0.00 59 SER A C 15
ATOM 23357 O O . SER A 1 59 ? -8.078 8.406 5.115 1.00 0.00 59 SER A O 15
ATOM 23365 N N . ASP A 1 60 ? -7.882 7.878 2.937 1.00 0.00 60 ASP A N 15
ATOM 23366 C CA . ASP A 1 60 ? -9.310 8.001 2.666 1.00 0.00 60 ASP A CA 15
ATOM 23367 C C . ASP A 1 60 ? -10.009 6.653 2.815 1.00 0.00 60 ASP A C 15
ATOM 23368 O O . ASP A 1 60 ? -11.098 6.446 2.280 1.00 0.00 60 ASP A O 15
ATOM 23377 N N . ARG A 1 61 ? -9.374 5.740 3.543 1.00 0.00 61 ARG A N 15
ATOM 23378 C CA . ARG A 1 61 ? -9.934 4.412 3.760 1.00 0.00 61 ARG A CA 15
ATOM 23379 C C . ARG A 1 61 ? -10.162 3.694 2.433 1.00 0.00 61 ARG A C 15
ATOM 23380 O O . ARG A 1 61 ? -11.186 3.041 2.238 1.00 0.00 61 ARG A O 15
ATOM 23401 N N . GLN A 1 62 ? -9.200 3.822 1.524 1.00 0.00 62 GLN A N 15
ATOM 23402 C CA . GLN A 1 62 ? -9.296 3.187 0.216 1.00 0.00 62 GLN A CA 15
ATOM 23403 C C . GLN A 1 62 ? -8.088 2.294 -0.047 1.00 0.00 62 GLN A C 15
ATOM 23404 O O . GLN A 1 62 ? -6.961 2.775 -0.161 1.00 0.00 62 GLN A O 15
ATOM 23418 N N . ALA A 1 63 ? -8.331 0.991 -0.140 1.00 0.00 63 ALA A N 15
ATOM 23419 C CA . ALA A 1 63 ? -7.263 0.031 -0.391 1.00 0.00 63 ALA A CA 15
ATOM 23420 C C . ALA A 1 63 ? -6.414 0.453 -1.585 1.00 0.00 63 ALA A C 15
ATOM 23421 O O . ALA A 1 63 ? -6.795 0.241 -2.735 1.00 0.00 63 ALA A O 15
ATOM 23428 N N . ALA A 1 64 ? -5.261 1.052 -1.303 1.00 0.00 64 ALA A N 15
ATOM 23429 C CA . ALA A 1 64 ? -4.358 1.503 -2.354 1.00 0.00 64 ALA A CA 15
ATOM 23430 C C . ALA A 1 64 ? -3.756 0.320 -3.106 1.00 0.00 64 ALA A C 15
ATOM 23431 O O . ALA A 1 64 ? -3.455 0.416 -4.295 1.00 0.00 64 ALA A O 15
ATOM 23438 N N . GLY A 1 65 ? -3.582 -0.795 -2.403 1.00 0.00 65 GLY A N 15
ATOM 23439 C CA . GLY A 1 65 ? -3.016 -1.980 -3.020 1.00 0.00 65 GLY A CA 15
ATOM 23440 C C . GLY A 1 65 ? -2.221 -2.821 -2.041 1.00 0.00 65 GLY A C 15
ATOM 23441 O O . GLY A 1 65 ? -1.874 -2.359 -0.954 1.00 0.00 65 GLY A O 15
ATOM 23445 N N . LYS A 1 66 ? -1.933 -4.060 -2.425 1.00 0.00 66 LYS A N 15
ATOM 23446 C CA . LYS A 1 66 ? -1.175 -4.968 -1.573 1.00 0.00 66 LYS A CA 15
ATOM 23447 C C . LYS A 1 66 ? 0.324 -4.723 -1.715 1.00 0.00 66 LYS A C 15
ATOM 23448 O O . LYS A 1 66 ? 0.773 -4.106 -2.682 1.00 0.00 66 LYS A O 15
ATOM 23467 N N . ILE A 1 67 ? 1.093 -5.211 -0.748 1.00 0.00 67 ILE A N 15
ATOM 23468 C CA . ILE A 1 67 ? 2.541 -5.046 -0.767 1.00 0.00 67 ILE A CA 15
ATOM 23469 C C . ILE A 1 67 ? 3.176 -5.890 -1.868 1.00 0.00 67 ILE A C 15
ATOM 23470 O O . ILE A 1 67 ? 3.044 -7.114 -1.880 1.00 0.00 67 ILE A O 15
ATOM 23486 N N . PHE A 1 68 ? 3.866 -5.227 -2.790 1.00 0.00 68 PHE A N 15
ATOM 23487 C CA . PHE A 1 68 ? 4.523 -5.916 -3.895 1.00 0.00 68 PHE A CA 15
ATOM 23488 C C . PHE A 1 68 ? 5.898 -6.428 -3.476 1.00 0.00 68 PHE A C 15
ATOM 23489 O O . PHE A 1 68 ? 6.345 -7.479 -3.933 1.00 0.00 68 PHE A O 15
ATOM 23506 N N . GLU A 1 69 ? 6.563 -5.675 -2.605 1.00 0.00 69 GLU A N 15
ATOM 23507 C CA . GLU A 1 69 ? 7.888 -6.052 -2.127 1.00 0.00 69 GLU A CA 15
ATOM 23508 C C . GLU A 1 69 ? 8.244 -5.288 -0.854 1.00 0.00 69 GLU A C 15
ATOM 23509 O O . GLU A 1 69 ? 7.762 -4.178 -0.629 1.00 0.00 69 GLU A O 15
ATOM 23521 N N . ILE A 1 70 ? 9.089 -5.893 -0.026 1.00 0.00 70 ILE A N 15
ATOM 23522 C CA . ILE A 1 70 ? 9.510 -5.271 1.223 1.00 0.00 70 ILE A CA 15
ATOM 23523 C C . ILE A 1 70 ? 11.025 -5.336 1.387 1.00 0.00 70 ILE A C 15
ATOM 23524 O O . ILE A 1 70 ? 11.636 -6.388 1.198 1.00 0.00 70 ILE A O 15
ATOM 23540 N N . PHE A 1 71 ? 11.625 -4.205 1.741 1.00 0.00 71 PHE A N 15
ATOM 23541 C CA . PHE A 1 71 ? 13.069 -4.133 1.932 1.00 0.00 71 PHE A CA 15
ATOM 23542 C C . PHE A 1 71 ? 13.420 -3.195 3.084 1.00 0.00 71 PHE A C 15
ATOM 23543 O O . PHE A 1 71 ? 12.551 -2.524 3.638 1.00 0.00 71 PHE A O 15
ATOM 23560 N N . GLY A 1 72 ? 14.701 -3.156 3.438 1.00 0.00 72 GLY A N 15
ATOM 23561 C CA . GLY A 1 72 ? 15.145 -2.299 4.522 1.00 0.00 72 GLY A CA 15
ATOM 23562 C C . GLY A 1 72 ? 15.430 -3.073 5.793 1.00 0.00 72 GLY A C 15
ATOM 23563 O O . GLY A 1 72 ? 15.621 -4.289 5.775 1.00 0.00 72 GLY A O 15
ATOM 23567 N N . PRO A 1 73 ? 15.465 -2.361 6.929 1.00 0.00 73 PRO A N 15
ATOM 23568 C CA . PRO A 1 73 ? 15.730 -2.968 8.237 1.00 0.00 73 PRO A CA 15
ATOM 23569 C C . PRO A 1 73 ? 14.580 -3.851 8.710 1.00 0.00 73 PRO A C 15
ATOM 23570 O O . PRO A 1 73 ? 13.720 -4.243 7.921 1.00 0.00 73 PRO A O 15
ATOM 23581 N N . VAL A 1 74 ? 14.571 -4.161 10.003 1.00 0.00 74 VAL A N 15
ATOM 23582 C CA . VAL A 1 74 ? 13.525 -4.996 10.581 1.00 0.00 74 VAL A CA 15
ATOM 23583 C C . VAL A 1 74 ? 12.612 -4.182 11.491 1.00 0.00 74 VAL A C 15
ATOM 23584 O O . VAL A 1 74 ? 11.597 -4.681 11.975 1.00 0.00 74 VAL A O 15
ATOM 23597 N N . ALA A 1 75 ? 12.981 -2.926 11.719 1.00 0.00 75 ALA A N 15
ATOM 23598 C CA . ALA A 1 75 ? 12.193 -2.042 12.569 1.00 0.00 75 ALA A CA 15
ATOM 23599 C C . ALA A 1 75 ? 11.599 -0.892 11.764 1.00 0.00 75 ALA A C 15
ATOM 23600 O O . ALA A 1 75 ? 10.509 -0.406 12.067 1.00 0.00 75 ALA A O 15
ATOM 23607 N N . HIS A 1 76 ? 12.322 -0.459 10.735 1.00 0.00 76 HIS A N 15
ATOM 23608 C CA . HIS A 1 76 ? 11.866 0.634 9.886 1.00 0.00 76 HIS A CA 15
ATOM 23609 C C . HIS A 1 76 ? 11.982 0.262 8.411 1.00 0.00 76 HIS A C 15
ATOM 23610 O O . HIS A 1 76 ? 12.507 1.018 7.594 1.00 0.00 76 HIS A O 15
ATOM 23624 N N . PRO A 1 77 ? 11.481 -0.933 8.061 1.00 0.00 77 PRO A N 15
ATOM 23625 C CA . PRO A 1 77 ? 11.517 -1.433 6.683 1.00 0.00 77 PRO A CA 15
ATOM 23626 C C . PRO A 1 77 ? 10.580 -0.660 5.761 1.00 0.00 77 PRO A C 15
ATOM 23627 O O . PRO A 1 77 ? 9.560 -0.129 6.200 1.00 0.00 77 PRO A O 15
ATOM 23638 N N . PHE A 1 78 ? 10.932 -0.602 4.481 1.00 0.00 78 PHE A N 15
ATOM 23639 C CA . PHE A 1 78 ? 10.123 0.107 3.497 1.00 0.00 78 PHE A CA 15
ATOM 23640 C C . PHE A 1 78 ? 9.273 -0.869 2.688 1.00 0.00 78 PHE A C 15
ATOM 23641 O O . PHE A 1 78 ? 9.764 -1.895 2.218 1.00 0.00 78 PHE A O 15
ATOM 23658 N N . TYR A 1 79 ? 7.995 -0.541 2.531 1.00 0.00 79 TYR A N 15
ATOM 23659 C CA . TYR A 1 79 ? 7.075 -1.389 1.782 1.00 0.00 79 TYR A CA 15
ATOM 23660 C C . TYR A 1 79 ? 6.804 -0.808 0.397 1.00 0.00 79 TYR A C 15
ATOM 23661 O O . TYR A 1 79 ? 6.763 0.409 0.219 1.00 0.00 79 TYR A O 15
ATOM 23679 N N . VAL A 1 80 ? 6.619 -1.689 -0.581 1.00 0.00 80 VAL A N 15
ATOM 23680 C CA . VAL A 1 80 ? 6.349 -1.266 -1.950 1.00 0.00 80 VAL A CA 15
ATOM 23681 C C . VAL A 1 80 ? 4.924 -1.616 -2.363 1.00 0.00 80 VAL A C 15
ATOM 23682 O O . VAL A 1 80 ? 4.388 -2.653 -1.968 1.00 0.00 80 VAL A O 15
ATOM 23695 N N . LEU A 1 81 ? 4.315 -0.746 -3.160 1.00 0.00 81 LEU A N 15
ATOM 23696 C CA . LEU A 1 81 ? 2.950 -0.962 -3.628 1.00 0.00 81 LEU A CA 15
ATOM 23697 C C . LEU A 1 81 ? 2.935 -1.331 -5.109 1.00 0.00 81 LEU A C 15
ATOM 23698 O O . LEU A 1 81 ? 3.744 -0.833 -5.891 1.00 0.00 81 LEU A O 15
ATOM 23714 N N . ARG A 1 82 ? 2.006 -2.204 -5.486 1.00 0.00 82 ARG A N 15
ATOM 23715 C CA . ARG A 1 82 ? 1.884 -2.638 -6.873 1.00 0.00 82 ARG A CA 15
ATOM 23716 C C . ARG A 1 82 ? 1.060 -1.642 -7.683 1.00 0.00 82 ARG A C 15
ATOM 23717 O O . ARG A 1 82 ? 0.080 -1.083 -7.190 1.00 0.00 82 ARG A O 15
ATOM 23738 N N . PHE A 1 83 ? 1.465 -1.423 -8.930 1.00 0.00 83 PHE A N 15
ATOM 23739 C CA . PHE A 1 83 ? 0.766 -0.493 -9.809 1.00 0.00 83 PHE A CA 15
ATOM 23740 C C . PHE A 1 83 ? 1.208 -0.678 -11.258 1.00 0.00 83 PHE A C 15
ATOM 23741 O O . PHE A 1 83 ? 2.212 -1.332 -11.533 1.00 0.00 83 PHE A O 15
ATOM 23758 N N . ASN A 1 84 ? 0.449 -0.095 -12.181 1.00 0.00 84 ASN A N 15
ATOM 23759 C CA . ASN A 1 84 ? 0.761 -0.195 -13.602 1.00 0.00 84 ASN A CA 15
ATOM 23760 C C . ASN A 1 84 ? 1.779 0.865 -14.011 1.00 0.00 84 ASN A C 15
ATOM 23761 O O . ASN A 1 84 ? 2.741 0.574 -14.722 1.00 0.00 84 ASN A O 15
ATOM 23772 N N . SER A 1 85 ? 1.560 2.095 -13.558 1.00 0.00 85 SER A N 15
ATOM 23773 C CA . SER A 1 85 ? 2.456 3.199 -13.879 1.00 0.00 85 SER A CA 15
ATOM 23774 C C . SER A 1 85 ? 2.065 4.458 -13.110 1.00 0.00 85 SER A C 15
ATOM 23775 O O . SER A 1 85 ? 1.006 4.512 -12.484 1.00 0.00 85 SER A O 15
ATOM 23783 N N . SER A 1 86 ? 2.927 5.468 -13.163 1.00 0.00 86 SER A N 15
ATOM 23784 C CA . SER A 1 86 ? 2.675 6.725 -12.469 1.00 0.00 86 SER A CA 15
ATOM 23785 C C . SER A 1 86 ? 1.188 7.068 -12.489 1.00 0.00 86 SER A C 15
ATOM 23786 O O . SER A 1 86 ? 0.613 7.444 -11.467 1.00 0.00 86 SER A O 15
ATOM 23794 N N . ASP A 1 87 ? 0.573 6.936 -13.659 1.00 0.00 87 ASP A N 15
ATOM 23795 C CA . ASP A 1 87 ? -0.847 7.230 -13.813 1.00 0.00 87 ASP A CA 15
ATOM 23796 C C . ASP A 1 87 ? -1.669 6.519 -12.744 1.00 0.00 87 ASP A C 15
ATOM 23797 O O . ASP A 1 87 ? -2.397 7.155 -11.980 1.00 0.00 87 ASP A O 15
ATOM 23806 N N . HIS A 1 88 ? -1.550 5.196 -12.695 1.00 0.00 88 HIS A N 15
ATOM 23807 C CA . HIS A 1 88 ? -2.282 4.397 -11.718 1.00 0.00 88 HIS A CA 15
ATOM 23808 C C . HIS A 1 88 ? -2.193 5.022 -10.329 1.00 0.00 88 HIS A C 15
ATOM 23809 O O . HIS A 1 88 ? -3.190 5.106 -9.611 1.00 0.00 88 HIS A O 15
ATOM 23823 N N . ILE A 1 89 ? -0.994 5.457 -9.958 1.00 0.00 89 ILE A N 15
ATOM 23824 C CA . ILE A 1 89 ? -0.775 6.073 -8.655 1.00 0.00 89 ILE A CA 15
ATOM 23825 C C . ILE A 1 89 ? -1.495 7.414 -8.553 1.00 0.00 89 ILE A C 15
ATOM 23826 O O . ILE A 1 89 ? -2.356 7.603 -7.694 1.00 0.00 89 ILE A O 15
ATOM 23842 N N . GLU A 1 90 ? -1.137 8.340 -9.437 1.00 0.00 90 GLU A N 15
ATOM 23843 C CA . GLU A 1 90 ? -1.751 9.663 -9.447 1.00 0.00 90 GLU A CA 15
ATOM 23844 C C . GLU A 1 90 ? -3.234 9.577 -9.101 1.00 0.00 90 GLU A C 15
ATOM 23845 O O . GLU A 1 90 ? -3.722 10.297 -8.230 1.00 0.00 90 GLU A O 15
ATOM 23857 N N . SER A 1 91 ? -3.947 8.692 -9.790 1.00 0.00 91 SER A N 15
ATOM 23858 C CA . SER A 1 91 ? -5.376 8.514 -9.560 1.00 0.00 91 SER A CA 15
ATOM 23859 C C . SER A 1 91 ? -5.662 8.279 -8.080 1.00 0.00 91 SER A C 15
ATOM 23860 O O . SER A 1 91 ? -6.485 8.968 -7.477 1.00 0.00 91 SER A O 15
ATOM 23868 N N . LYS A 1 92 ? -4.977 7.300 -7.500 1.00 0.00 92 LYS A N 15
ATOM 23869 C CA . LYS A 1 92 ? -5.154 6.972 -6.090 1.00 0.00 92 LYS A CA 15
ATOM 23870 C C . LYS A 1 92 ? -4.900 8.192 -5.211 1.00 0.00 92 LYS A C 15
ATOM 23871 O O . LYS A 1 92 ? -5.435 8.297 -4.109 1.00 0.00 92 LYS A O 15
ATOM 23890 N N . GLY A 1 93 ? -4.080 9.113 -5.708 1.00 0.00 93 GLY A N 15
ATOM 23891 C CA . GLY A 1 93 ? -3.770 10.315 -4.955 1.00 0.00 93 GLY A CA 15
ATOM 23892 C C . GLY A 1 93 ? -2.534 10.156 -4.092 1.00 0.00 93 GLY A C 15
ATOM 23893 O O . GLY A 1 93 ? -2.101 11.104 -3.436 1.00 0.00 93 GLY A O 15
ATOM 23897 N N . ILE A 1 94 ? -1.965 8.955 -4.092 1.00 0.00 94 ILE A N 15
ATOM 23898 C CA . ILE A 1 94 ? -0.772 8.676 -3.302 1.00 0.00 94 ILE A CA 15
ATOM 23899 C C . ILE A 1 94 ? 0.434 9.437 -3.841 1.00 0.00 94 ILE A C 15
ATOM 23900 O O . ILE A 1 94 ? 0.673 9.471 -5.049 1.00 0.00 94 ILE A O 15
ATOM 23916 N N . LYS A 1 95 ? 1.194 10.047 -2.938 1.00 0.00 95 LYS A N 15
ATOM 23917 C CA . LYS A 1 95 ? 2.378 10.806 -3.320 1.00 0.00 95 LYS A CA 15
ATOM 23918 C C . LYS A 1 95 ? 3.305 11.007 -2.125 1.00 0.00 95 LYS A C 15
ATOM 23919 O O . LYS A 1 95 ? 2.978 10.622 -1.003 1.00 0.00 95 LYS A O 15
ATOM 23938 N N . ILE A 1 96 ? 4.461 11.613 -2.374 1.00 0.00 96 ILE A N 15
ATOM 23939 C CA . ILE A 1 96 ? 5.433 11.867 -1.318 1.00 0.00 96 ILE A CA 15
ATOM 23940 C C . ILE A 1 96 ? 4.798 12.626 -0.158 1.00 0.00 96 ILE A C 15
ATOM 23941 O O . ILE A 1 96 ? 3.953 13.498 -0.360 1.00 0.00 96 ILE A O 15
ATOM 23957 N N . LYS A 1 97 ? 5.212 12.290 1.059 1.00 0.00 97 LYS A N 15
ATOM 23958 C CA . LYS A 1 97 ? 4.687 12.940 2.254 1.00 0.00 97 LYS A CA 15
ATOM 23959 C C . LYS A 1 97 ? 3.234 12.544 2.496 1.00 0.00 97 LYS A C 15
ATOM 23960 O O . LYS A 1 97 ? 2.405 13.379 2.855 1.00 0.00 97 LYS A O 15
ATOM 23979 N N . GLU A 1 98 ? 2.934 11.264 2.297 1.00 0.00 98 GLU A N 15
ATOM 23980 C CA . GLU A 1 98 ? 1.581 10.757 2.495 1.00 0.00 98 GLU A CA 15
ATOM 23981 C C . GLU A 1 98 ? 1.580 9.563 3.445 1.00 0.00 98 GLU A C 15
ATOM 23982 O O . GLU A 1 98 ? 2.031 8.473 3.091 1.00 0.00 98 GLU A O 15
ATOM 23994 N N . THR A 1 99 ? 1.071 9.776 4.654 1.00 0.00 99 THR A N 15
ATOM 23995 C CA . THR A 1 99 ? 1.013 8.719 5.656 1.00 0.00 99 THR A CA 15
ATOM 23996 C C . THR A 1 99 ? -0.058 7.691 5.310 1.00 0.00 99 THR A C 15
ATOM 23997 O O . THR A 1 99 ? -1.228 8.034 5.137 1.00 0.00 99 THR A O 15
ATOM 24008 N N . MET A 1 100 ? 0.349 6.430 5.210 1.00 0.00 100 MET A N 15
ATOM 24009 C CA . MET A 1 100 ? -0.578 5.352 4.885 1.00 0.00 100 MET A CA 15
ATOM 24010 C C . MET A 1 100 ? -0.919 4.536 6.128 1.00 0.00 100 MET A C 15
ATOM 24011 O O . MET A 1 100 ? -0.318 4.719 7.187 1.00 0.00 100 MET A O 15
ATOM 24025 N N . TYR A 1 101 ? -1.886 3.636 5.992 1.00 0.00 101 TYR A N 15
ATOM 24026 C CA . TYR A 1 101 ? -2.309 2.794 7.105 1.00 0.00 101 TYR A CA 15
ATOM 24027 C C . TYR A 1 101 ? -2.753 1.420 6.611 1.00 0.00 101 TYR A C 15
ATOM 24028 O O . TYR A 1 101 ? -2.836 1.178 5.407 1.00 0.00 101 TYR A O 15
ATOM 24046 N N . PHE A 1 102 ? -3.038 0.525 7.551 1.00 0.00 102 PHE A N 15
ATOM 24047 C CA . PHE A 1 102 ? -3.474 -0.825 7.213 1.00 0.00 102 PHE A CA 15
ATOM 24048 C C . PHE A 1 102 ? -4.624 -1.266 8.113 1.00 0.00 102 PHE A C 15
ATOM 24049 O O . PHE A 1 102 ? -4.916 -0.628 9.124 1.00 0.00 102 PHE A O 15
ATOM 24066 N N . ALA A 1 103 ? -5.275 -2.363 7.737 1.00 0.00 103 ALA A N 15
ATOM 24067 C CA . ALA A 1 103 ? -6.392 -2.891 8.510 1.00 0.00 103 ALA A CA 15
ATOM 24068 C C . ALA A 1 103 ? -6.196 -4.372 8.816 1.00 0.00 103 ALA A C 15
ATOM 24069 O O . ALA A 1 103 ? -7.127 -5.055 9.246 1.00 0.00 103 ALA A O 15
ATOM 24076 N N . GLY A 1 1 ? -16.231 -18.212 -14.359 1.00 0.00 1 GLY A N 16
ATOM 24077 C CA . GLY A 1 1 ? -16.786 -18.134 -15.697 1.00 0.00 1 GLY A CA 16
ATOM 24078 C C . GLY A 1 1 ? -17.738 -19.275 -15.998 1.00 0.00 1 GLY A C 16
ATOM 24079 O O . GLY A 1 1 ? -18.114 -20.031 -15.102 1.00 0.00 1 GLY A O 16
ATOM 24083 N N . SER A 1 2 ? -18.130 -19.400 -17.262 1.00 0.00 2 SER A N 16
ATOM 24084 C CA . SER A 1 2 ? -19.048 -20.453 -17.677 1.00 0.00 2 SER A CA 16
ATOM 24085 C C . SER A 1 2 ? -18.529 -21.167 -18.921 1.00 0.00 2 SER A C 16
ATOM 24086 O O . SER A 1 2 ? -19.290 -21.464 -19.842 1.00 0.00 2 SER A O 16
ATOM 24094 N N . SER A 1 3 ? -17.228 -21.440 -18.940 1.00 0.00 3 SER A N 16
ATOM 24095 C CA . SER A 1 3 ? -16.605 -22.115 -20.072 1.00 0.00 3 SER A CA 16
ATOM 24096 C C . SER A 1 3 ? -16.789 -21.309 -21.354 1.00 0.00 3 SER A C 16
ATOM 24097 O O . SER A 1 3 ? -17.076 -21.864 -22.414 1.00 0.00 3 SER A O 16
ATOM 24105 N N . GLY A 1 4 ? -16.622 -19.994 -21.248 1.00 0.00 4 GLY A N 16
ATOM 24106 C CA . GLY A 1 4 ? -16.773 -19.131 -22.406 1.00 0.00 4 GLY A CA 16
ATOM 24107 C C . GLY A 1 4 ? -15.504 -18.370 -22.731 1.00 0.00 4 GLY A C 16
ATOM 24108 O O . GLY A 1 4 ? -14.915 -18.557 -23.795 1.00 0.00 4 GLY A O 16
ATOM 24112 N N . SER A 1 5 ? -15.081 -17.506 -21.812 1.00 0.00 5 SER A N 16
ATOM 24113 C CA . SER A 1 5 ? -13.876 -16.709 -22.010 1.00 0.00 5 SER A CA 16
ATOM 24114 C C . SER A 1 5 ? -12.828 -17.039 -20.951 1.00 0.00 5 SER A C 16
ATOM 24115 O O . SER A 1 5 ? -11.684 -17.358 -21.274 1.00 0.00 5 SER A O 16
ATOM 24123 N N . SER A 1 6 ? -13.228 -16.959 -19.686 1.00 0.00 6 SER A N 16
ATOM 24124 C CA . SER A 1 6 ? -12.323 -17.245 -18.579 1.00 0.00 6 SER A CA 16
ATOM 24125 C C . SER A 1 6 ? -10.941 -16.652 -18.840 1.00 0.00 6 SER A C 16
ATOM 24126 O O . SER A 1 6 ? -9.921 -17.290 -18.586 1.00 0.00 6 SER A O 16
ATOM 24134 N N . GLY A 1 7 ? -10.918 -15.423 -19.349 1.00 0.00 7 GLY A N 16
ATOM 24135 C CA . GLY A 1 7 ? -9.658 -14.763 -19.636 1.00 0.00 7 GLY A CA 16
ATOM 24136 C C . GLY A 1 7 ? -9.343 -13.660 -18.646 1.00 0.00 7 GLY A C 16
ATOM 24137 O O . GLY A 1 7 ? -10.248 -13.059 -18.069 1.00 0.00 7 GLY A O 16
ATOM 24141 N N . GLU A 1 8 ? -8.055 -13.394 -18.448 1.00 0.00 8 GLU A N 16
ATOM 24142 C CA . GLU A 1 8 ? -7.624 -12.357 -17.518 1.00 0.00 8 GLU A CA 16
ATOM 24143 C C . GLU A 1 8 ? -7.372 -11.041 -18.250 1.00 0.00 8 GLU A C 16
ATOM 24144 O O . GLU A 1 8 ? -7.235 -11.014 -19.473 1.00 0.00 8 GLU A O 16
ATOM 24156 N N . LEU A 1 9 ? -7.313 -9.952 -17.492 1.00 0.00 9 LEU A N 16
ATOM 24157 C CA . LEU A 1 9 ? -7.079 -8.632 -18.066 1.00 0.00 9 LEU A CA 16
ATOM 24158 C C . LEU A 1 9 ? -5.589 -8.304 -18.087 1.00 0.00 9 LEU A C 16
ATOM 24159 O O . LEU A 1 9 ? -4.802 -8.826 -17.297 1.00 0.00 9 LEU A O 16
ATOM 24175 N N . PRO A 1 10 ? -5.191 -7.416 -19.011 1.00 0.00 10 PRO A N 16
ATOM 24176 C CA . PRO A 1 10 ? -3.794 -6.996 -19.155 1.00 0.00 10 PRO A CA 16
ATOM 24177 C C . PRO A 1 10 ? -3.323 -6.138 -17.986 1.00 0.00 10 PRO A C 16
ATOM 24178 O O . PRO A 1 10 ? -2.223 -6.328 -17.468 1.00 0.00 10 PRO A O 16
ATOM 24189 N N . SER A 1 11 ? -4.163 -5.194 -17.575 1.00 0.00 11 SER A N 16
ATOM 24190 C CA . SER A 1 11 ? -3.831 -4.304 -16.468 1.00 0.00 11 SER A CA 16
ATOM 24191 C C . SER A 1 11 ? -4.187 -4.945 -15.130 1.00 0.00 11 SER A C 16
ATOM 24192 O O . SER A 1 11 ? -5.248 -5.551 -14.982 1.00 0.00 11 SER A O 16
ATOM 24200 N N . VAL A 1 12 ? -3.291 -4.806 -14.158 1.00 0.00 12 VAL A N 16
ATOM 24201 C CA . VAL A 1 12 ? -3.509 -5.369 -12.831 1.00 0.00 12 VAL A CA 16
ATOM 24202 C C . VAL A 1 12 ? -4.843 -4.911 -12.252 1.00 0.00 12 VAL A C 16
ATOM 24203 O O . VAL A 1 12 ? -5.085 -3.715 -12.096 1.00 0.00 12 VAL A O 16
ATOM 24216 N N . GLU A 1 13 ? -5.706 -5.872 -11.934 1.00 0.00 13 GLU A N 16
ATOM 24217 C CA . GLU A 1 13 ? -7.016 -5.566 -11.372 1.00 0.00 13 GLU A CA 16
ATOM 24218 C C . GLU A 1 13 ? -6.885 -4.669 -10.144 1.00 0.00 13 GLU A C 16
ATOM 24219 O O . GLU A 1 13 ? -6.767 -5.154 -9.020 1.00 0.00 13 GLU A O 16
ATOM 24231 N N . GLU A 1 14 ? -6.907 -3.359 -10.370 1.00 0.00 14 GLU A N 16
ATOM 24232 C CA . GLU A 1 14 ? -6.790 -2.395 -9.283 1.00 0.00 14 GLU A CA 16
ATOM 24233 C C . GLU A 1 14 ? -7.629 -2.824 -8.083 1.00 0.00 14 GLU A C 16
ATOM 24234 O O . GLU A 1 14 ? -8.816 -3.125 -8.216 1.00 0.00 14 GLU A O 16
ATOM 24246 N N . LEU A 1 15 ? -7.005 -2.849 -6.910 1.00 0.00 15 LEU A N 16
ATOM 24247 C CA . LEU A 1 15 ? -7.693 -3.242 -5.685 1.00 0.00 15 LEU A CA 16
ATOM 24248 C C . LEU A 1 15 ? -8.480 -2.071 -5.104 1.00 0.00 15 LEU A C 16
ATOM 24249 O O . LEU A 1 15 ? -7.914 -1.185 -4.463 1.00 0.00 15 LEU A O 16
ATOM 24265 N N . THR A 1 16 ? -9.790 -2.075 -5.331 1.00 0.00 16 THR A N 16
ATOM 24266 C CA . THR A 1 16 ? -10.655 -1.015 -4.829 1.00 0.00 16 THR A CA 16
ATOM 24267 C C . THR A 1 16 ? -11.563 -1.526 -3.716 1.00 0.00 16 THR A C 16
ATOM 24268 O O . THR A 1 16 ? -12.573 -2.181 -3.978 1.00 0.00 16 THR A O 16
ATOM 24279 N N . ILE A 1 17 ? -11.198 -1.223 -2.475 1.00 0.00 17 ILE A N 16
ATOM 24280 C CA . ILE A 1 17 ? -11.982 -1.651 -1.323 1.00 0.00 17 ILE A CA 16
ATOM 24281 C C . ILE A 1 17 ? -12.159 -0.512 -0.325 1.00 0.00 17 ILE A C 16
ATOM 24282 O O . ILE A 1 17 ? -11.184 0.090 0.125 1.00 0.00 17 ILE A O 16
ATOM 24298 N N . ILE A 1 18 ? -13.410 -0.223 0.018 1.00 0.00 18 ILE A N 16
ATOM 24299 C CA . ILE A 1 18 ? -13.715 0.842 0.965 1.00 0.00 18 ILE A CA 16
ATOM 24300 C C . ILE A 1 18 ? -13.901 0.288 2.374 1.00 0.00 18 ILE A C 16
ATOM 24301 O O . ILE A 1 18 ? -14.645 -0.671 2.583 1.00 0.00 18 ILE A O 16
ATOM 24317 N N . LEU A 1 19 ? -13.222 0.900 3.338 1.00 0.00 19 LEU A N 16
ATOM 24318 C CA . LEU A 1 19 ? -13.313 0.470 4.729 1.00 0.00 19 LEU A CA 16
ATOM 24319 C C . LEU A 1 19 ? -14.310 1.328 5.500 1.00 0.00 19 LEU A C 16
ATOM 24320 O O . LEU A 1 19 ? -14.327 2.554 5.391 1.00 0.00 19 LEU A O 16
ATOM 24336 N N . PRO A 1 20 ? -15.162 0.670 6.301 1.00 0.00 20 PRO A N 16
ATOM 24337 C CA . PRO A 1 20 ? -16.177 1.354 7.109 1.00 0.00 20 PRO A CA 16
ATOM 24338 C C . PRO A 1 20 ? -15.564 2.154 8.253 1.00 0.00 20 PRO A C 16
ATOM 24339 O O . PRO A 1 20 ? -14.346 2.181 8.420 1.00 0.00 20 PRO A O 16
ATOM 24350 N N . GLU A 1 21 ? -16.418 2.803 9.038 1.00 0.00 21 GLU A N 16
ATOM 24351 C CA . GLU A 1 21 ? -15.959 3.604 10.167 1.00 0.00 21 GLU A CA 16
ATOM 24352 C C . GLU A 1 21 ? -15.900 2.766 11.441 1.00 0.00 21 GLU A C 16
ATOM 24353 O O . GLU A 1 21 ? -15.867 3.302 12.549 1.00 0.00 21 GLU A O 16
ATOM 24365 N N . ASP A 1 22 ? -15.888 1.448 11.275 1.00 0.00 22 ASP A N 16
ATOM 24366 C CA . ASP A 1 22 ? -15.833 0.535 12.410 1.00 0.00 22 ASP A CA 16
ATOM 24367 C C . ASP A 1 22 ? -14.442 -0.076 12.549 1.00 0.00 22 ASP A C 16
ATOM 24368 O O . ASP A 1 22 ? -14.134 -0.721 13.552 1.00 0.00 22 ASP A O 16
ATOM 24377 N N . ILE A 1 23 ? -13.607 0.131 11.536 1.00 0.00 23 ILE A N 16
ATOM 24378 C CA . ILE A 1 23 ? -12.249 -0.400 11.546 1.00 0.00 23 ILE A CA 16
ATOM 24379 C C . ILE A 1 23 ? -11.242 0.675 11.940 1.00 0.00 23 ILE A C 16
ATOM 24380 O O . ILE A 1 23 ? -11.434 1.855 11.649 1.00 0.00 23 ILE A O 16
ATOM 24396 N N . GLU A 1 24 ? -10.168 0.258 12.603 1.00 0.00 24 GLU A N 16
ATOM 24397 C CA . GLU A 1 24 ? -9.129 1.185 13.036 1.00 0.00 24 GLU A CA 16
ATOM 24398 C C . GLU A 1 24 ? -7.919 1.119 12.109 1.00 0.00 24 GLU A C 16
ATOM 24399 O O . GLU A 1 24 ? -7.326 0.056 11.919 1.00 0.00 24 GLU A O 16
ATOM 24411 N N . LEU A 1 25 ? -7.558 2.261 11.534 1.00 0.00 25 LEU A N 16
ATOM 24412 C CA . LEU A 1 25 ? -6.418 2.333 10.626 1.00 0.00 25 LEU A CA 16
ATOM 24413 C C . LEU A 1 25 ? -5.165 2.799 11.361 1.00 0.00 25 LEU A C 16
ATOM 24414 O O . LEU A 1 25 ? -5.130 3.897 11.917 1.00 0.00 25 LEU A O 16
ATOM 24430 N N . LYS A 1 26 ? -4.137 1.958 11.358 1.00 0.00 26 LYS A N 16
ATOM 24431 C CA . LYS A 1 26 ? -2.880 2.283 12.021 1.00 0.00 26 LYS A CA 16
ATOM 24432 C C . LYS A 1 26 ? -1.866 2.836 11.024 1.00 0.00 26 LYS A C 16
ATOM 24433 O O . LYS A 1 26 ? -1.785 2.397 9.876 1.00 0.00 26 LYS A O 16
ATOM 24452 N N . PRO A 1 27 ? -1.072 3.820 11.470 1.00 0.00 27 PRO A N 16
ATOM 24453 C CA . PRO A 1 27 ? -0.048 4.452 10.633 1.00 0.00 27 PRO A CA 16
ATOM 24454 C C . PRO A 1 27 ? 1.117 3.514 10.336 1.00 0.00 27 PRO A C 16
ATOM 24455 O O . PRO A 1 27 ? 1.968 3.273 11.194 1.00 0.00 27 PRO A O 16
ATOM 24466 N N . LEU A 1 28 ? 1.151 2.988 9.117 1.00 0.00 28 LEU A N 16
ATOM 24467 C CA . LEU A 1 28 ? 2.213 2.076 8.706 1.00 0.00 28 LEU A CA 16
ATOM 24468 C C . LEU A 1 28 ? 3.487 2.843 8.364 1.00 0.00 28 LEU A C 16
ATOM 24469 O O . LEU A 1 28 ? 4.587 2.435 8.734 1.00 0.00 28 LEU A O 16
ATOM 24485 N N . GLY A 1 29 ? 3.329 3.958 7.657 1.00 0.00 29 GLY A N 16
ATOM 24486 C CA . GLY A 1 29 ? 4.475 4.765 7.279 1.00 0.00 29 GLY A CA 16
ATOM 24487 C C . GLY A 1 29 ? 4.092 5.939 6.400 1.00 0.00 29 GLY A C 16
ATOM 24488 O O . GLY A 1 29 ? 2.963 6.424 6.459 1.00 0.00 29 GLY A O 16
ATOM 24492 N N . MET A 1 30 ? 5.035 6.397 5.584 1.00 0.00 30 MET A N 16
ATOM 24493 C CA . MET A 1 30 ? 4.790 7.522 4.689 1.00 0.00 30 MET A CA 16
ATOM 24494 C C . MET A 1 30 ? 5.614 7.391 3.412 1.00 0.00 30 MET A C 16
ATOM 24495 O O . MET A 1 30 ? 6.791 7.032 3.455 1.00 0.00 30 MET A O 16
ATOM 24509 N N . VAL A 1 31 ? 4.989 7.683 2.276 1.00 0.00 31 VAL A N 16
ATOM 24510 C CA . VAL A 1 31 ? 5.665 7.598 0.987 1.00 0.00 31 VAL A CA 16
ATOM 24511 C C . VAL A 1 31 ? 7.053 8.225 1.052 1.00 0.00 31 VAL A C 16
ATOM 24512 O O . VAL A 1 31 ? 7.191 9.431 1.261 1.00 0.00 31 VAL A O 16
ATOM 24525 N N . SER A 1 32 ? 8.078 7.400 0.871 1.00 0.00 32 SER A N 16
ATOM 24526 C CA . SER A 1 32 ? 9.457 7.873 0.912 1.00 0.00 32 SER A CA 16
ATOM 24527 C C . SER A 1 32 ? 10.007 8.068 -0.497 1.00 0.00 32 SER A C 16
ATOM 24528 O O . SER A 1 32 ? 10.837 8.945 -0.736 1.00 0.00 32 SER A O 16
ATOM 24536 N N . SER A 1 33 ? 9.538 7.243 -1.428 1.00 0.00 33 SER A N 16
ATOM 24537 C CA . SER A 1 33 ? 9.984 7.321 -2.814 1.00 0.00 33 SER A CA 16
ATOM 24538 C C . SER A 1 33 ? 8.984 6.644 -3.746 1.00 0.00 33 SER A C 16
ATOM 24539 O O . SER A 1 33 ? 8.032 6.006 -3.295 1.00 0.00 33 SER A O 16
ATOM 24547 N N . ILE A 1 34 ? 9.207 6.787 -5.048 1.00 0.00 34 ILE A N 16
ATOM 24548 C CA . ILE A 1 34 ? 8.327 6.189 -6.044 1.00 0.00 34 ILE A CA 16
ATOM 24549 C C . ILE A 1 34 ? 9.127 5.452 -7.112 1.00 0.00 34 ILE A C 16
ATOM 24550 O O . ILE A 1 34 ? 10.067 6.001 -7.687 1.00 0.00 34 ILE A O 16
ATOM 24566 N N . ILE A 1 35 ? 8.746 4.206 -7.374 1.00 0.00 35 ILE A N 16
ATOM 24567 C CA . ILE A 1 35 ? 9.426 3.394 -8.376 1.00 0.00 35 ILE A CA 16
ATOM 24568 C C . ILE A 1 35 ? 8.832 3.620 -9.762 1.00 0.00 35 ILE A C 16
ATOM 24569 O O . ILE A 1 35 ? 7.686 4.048 -9.894 1.00 0.00 35 ILE A O 16
ATOM 24585 N N . GLU A 1 36 ? 9.619 3.326 -10.793 1.00 0.00 36 GLU A N 16
ATOM 24586 C CA . GLU A 1 36 ? 9.168 3.496 -12.169 1.00 0.00 36 GLU A CA 16
ATOM 24587 C C . GLU A 1 36 ? 7.671 3.229 -12.289 1.00 0.00 36 GLU A C 16
ATOM 24588 O O . GLU A 1 36 ? 6.952 3.965 -12.964 1.00 0.00 36 GLU A O 16
ATOM 24600 N N . GLN A 1 37 ? 7.209 2.172 -11.628 1.00 0.00 37 GLN A N 16
ATOM 24601 C CA . GLN A 1 37 ? 5.798 1.808 -11.661 1.00 0.00 37 GLN A CA 16
ATOM 24602 C C . GLN A 1 37 ? 5.249 1.625 -10.250 1.00 0.00 37 GLN A C 16
ATOM 24603 O O . GLN A 1 37 ? 4.100 1.968 -9.970 1.00 0.00 37 GLN A O 16
ATOM 24617 N N . LEU A 1 38 ? 6.078 1.084 -9.364 1.00 0.00 38 LEU A N 16
ATOM 24618 C CA . LEU A 1 38 ? 5.676 0.855 -7.981 1.00 0.00 38 LEU A CA 16
ATOM 24619 C C . LEU A 1 38 ? 5.938 2.091 -7.126 1.00 0.00 38 LEU A C 16
ATOM 24620 O O . LEU A 1 38 ? 6.501 3.078 -7.599 1.00 0.00 38 LEU A O 16
ATOM 24636 N N . VAL A 1 39 ? 5.528 2.029 -5.863 1.00 0.00 39 VAL A N 16
ATOM 24637 C CA . VAL A 1 39 ? 5.721 3.142 -4.941 1.00 0.00 39 VAL A CA 16
ATOM 24638 C C . VAL A 1 39 ? 6.414 2.682 -3.663 1.00 0.00 39 VAL A C 16
ATOM 24639 O O . VAL A 1 39 ? 6.100 1.622 -3.121 1.00 0.00 39 VAL A O 16
ATOM 24652 N N . ILE A 1 40 ? 7.359 3.487 -3.187 1.00 0.00 40 ILE A N 16
ATOM 24653 C CA . ILE A 1 40 ? 8.096 3.163 -1.972 1.00 0.00 40 ILE A CA 16
ATOM 24654 C C . ILE A 1 40 ? 7.522 3.903 -0.768 1.00 0.00 40 ILE A C 16
ATOM 24655 O O . ILE A 1 40 ? 7.249 5.102 -0.836 1.00 0.00 40 ILE A O 16
ATOM 24671 N N . ILE A 1 41 ? 7.344 3.181 0.333 1.00 0.00 41 ILE A N 16
ATOM 24672 C CA . ILE A 1 41 ? 6.806 3.770 1.553 1.00 0.00 41 ILE A CA 16
ATOM 24673 C C . ILE A 1 41 ? 7.687 3.447 2.754 1.00 0.00 41 ILE A C 16
ATOM 24674 O O . ILE A 1 41 ? 7.884 2.281 3.096 1.00 0.00 41 ILE A O 16
ATOM 24690 N N . GLU A 1 42 ? 8.215 4.488 3.392 1.00 0.00 42 GLU A N 16
ATOM 24691 C CA . GLU A 1 42 ? 9.075 4.314 4.556 1.00 0.00 42 GLU A CA 16
ATOM 24692 C C . GLU A 1 42 ? 8.244 4.147 5.826 1.00 0.00 42 GLU A C 16
ATOM 24693 O O . GLU A 1 42 ? 7.237 4.828 6.016 1.00 0.00 42 GLU A O 16
ATOM 24705 N N . SER A 1 43 ? 8.675 3.235 6.692 1.00 0.00 43 SER A N 16
ATOM 24706 C CA . SER A 1 43 ? 7.970 2.974 7.941 1.00 0.00 43 SER A CA 16
ATOM 24707 C C . SER A 1 43 ? 8.541 3.821 9.074 1.00 0.00 43 SER A C 16
ATOM 24708 O O . SER A 1 43 ? 9.644 4.357 8.968 1.00 0.00 43 SER A O 16
ATOM 24716 N N . MET A 1 44 ? 7.781 3.938 10.158 1.00 0.00 44 MET A N 16
ATOM 24717 C CA . MET A 1 44 ? 8.211 4.719 11.312 1.00 0.00 44 MET A CA 16
ATOM 24718 C C . MET A 1 44 ? 8.643 3.806 12.456 1.00 0.00 44 MET A C 16
ATOM 24719 O O . MET A 1 44 ? 9.830 3.700 12.766 1.00 0.00 44 MET A O 16
ATOM 24733 N N . THR A 1 45 ? 7.671 3.149 13.082 1.00 0.00 45 THR A N 16
ATOM 24734 C CA . THR A 1 45 ? 7.950 2.247 14.192 1.00 0.00 45 THR A CA 16
ATOM 24735 C C . THR A 1 45 ? 6.679 1.557 14.673 1.00 0.00 45 THR A C 16
ATOM 24736 O O . THR A 1 45 ? 5.587 1.833 14.178 1.00 0.00 45 THR A O 16
ATOM 24747 N N . ASN A 1 46 ? 6.829 0.658 15.640 1.00 0.00 46 ASN A N 16
ATOM 24748 C CA . ASN A 1 46 ? 5.691 -0.073 16.187 1.00 0.00 46 ASN A CA 16
ATOM 24749 C C . ASN A 1 46 ? 4.870 -0.715 15.074 1.00 0.00 46 ASN A C 16
ATOM 24750 O O . ASN A 1 46 ? 3.647 -0.819 15.170 1.00 0.00 46 ASN A O 16
ATOM 24761 N N . LEU A 1 47 ? 5.551 -1.146 14.018 1.00 0.00 47 LEU A N 16
ATOM 24762 C CA . LEU A 1 47 ? 4.886 -1.780 12.885 1.00 0.00 47 LEU A CA 16
ATOM 24763 C C . LEU A 1 47 ? 4.700 -3.274 13.128 1.00 0.00 47 LEU A C 16
ATOM 24764 O O . LEU A 1 47 ? 5.641 -3.995 13.463 1.00 0.00 47 LEU A O 16
ATOM 24780 N N . PRO A 1 48 ? 3.459 -3.753 12.956 1.00 0.00 48 PRO A N 16
ATOM 24781 C CA . PRO A 1 48 ? 3.122 -5.166 13.149 1.00 0.00 48 PRO A CA 16
ATOM 24782 C C . PRO A 1 48 ? 3.722 -6.059 12.068 1.00 0.00 48 PRO A C 16
ATOM 24783 O O . PRO A 1 48 ? 4.033 -5.613 10.963 1.00 0.00 48 PRO A O 16
ATOM 24794 N N . PRO A 1 49 ? 3.890 -7.350 12.391 1.00 0.00 49 PRO A N 16
ATOM 24795 C CA . PRO A 1 49 ? 4.453 -8.332 11.459 1.00 0.00 49 PRO A CA 16
ATOM 24796 C C . PRO A 1 49 ? 3.509 -8.642 10.303 1.00 0.00 49 PRO A C 16
ATOM 24797 O O . PRO A 1 49 ? 2.814 -9.658 10.311 1.00 0.00 49 PRO A O 16
ATOM 24808 N N . VAL A 1 50 ? 3.488 -7.760 9.309 1.00 0.00 50 VAL A N 16
ATOM 24809 C CA . VAL A 1 50 ? 2.630 -7.941 8.144 1.00 0.00 50 VAL A CA 16
ATOM 24810 C C . VAL A 1 50 ? 3.412 -8.518 6.969 1.00 0.00 50 VAL A C 16
ATOM 24811 O O . VAL A 1 50 ? 4.595 -8.229 6.796 1.00 0.00 50 VAL A O 16
ATOM 24824 N N . ASN A 1 51 ? 2.742 -9.336 6.164 1.00 0.00 51 ASN A N 16
ATOM 24825 C CA . ASN A 1 51 ? 3.375 -9.955 5.005 1.00 0.00 51 ASN A CA 16
ATOM 24826 C C . ASN A 1 51 ? 2.993 -9.223 3.722 1.00 0.00 51 ASN A C 16
ATOM 24827 O O . ASN A 1 51 ? 2.128 -8.348 3.729 1.00 0.00 51 ASN A O 16
ATOM 24838 N N . GLU A 1 52 ? 3.645 -9.589 2.622 1.00 0.00 52 GLU A N 16
ATOM 24839 C CA . GLU A 1 52 ? 3.374 -8.966 1.332 1.00 0.00 52 GLU A CA 16
ATOM 24840 C C . GLU A 1 52 ? 1.878 -8.964 1.033 1.00 0.00 52 GLU A C 16
ATOM 24841 O O . GLU A 1 52 ? 1.306 -7.933 0.681 1.00 0.00 52 GLU A O 16
ATOM 24853 N N . GLU A 1 53 ? 1.250 -10.128 1.174 1.00 0.00 53 GLU A N 16
ATOM 24854 C CA . GLU A 1 53 ? -0.179 -10.260 0.918 1.00 0.00 53 GLU A CA 16
ATOM 24855 C C . GLU A 1 53 ? -0.965 -9.170 1.641 1.00 0.00 53 GLU A C 16
ATOM 24856 O O . GLU A 1 53 ? -2.115 -8.887 1.301 1.00 0.00 53 GLU A O 16
ATOM 24868 N N . THR A 1 54 ? -0.337 -8.560 2.641 1.00 0.00 54 THR A N 16
ATOM 24869 C CA . THR A 1 54 ? -0.976 -7.503 3.414 1.00 0.00 54 THR A CA 16
ATOM 24870 C C . THR A 1 54 ? -1.414 -6.352 2.514 1.00 0.00 54 THR A C 16
ATOM 24871 O O . THR A 1 54 ? -0.636 -5.859 1.698 1.00 0.00 54 THR A O 16
ATOM 24882 N N . VAL A 1 55 ? -2.664 -5.929 2.670 1.00 0.00 55 VAL A N 16
ATOM 24883 C CA . VAL A 1 55 ? -3.205 -4.834 1.873 1.00 0.00 55 VAL A CA 16
ATOM 24884 C C . VAL A 1 55 ? -2.904 -3.485 2.515 1.00 0.00 55 VAL A C 16
ATOM 24885 O O . VAL A 1 55 ? -2.916 -3.352 3.739 1.00 0.00 55 VAL A O 16
ATOM 24898 N N . ILE A 1 56 ? -2.633 -2.487 1.681 1.00 0.00 56 ILE A N 16
ATOM 24899 C CA . ILE A 1 56 ? -2.330 -1.147 2.167 1.00 0.00 56 ILE A CA 16
ATOM 24900 C C . ILE A 1 56 ? -3.480 -0.186 1.886 1.00 0.00 56 ILE A C 16
ATOM 24901 O O . ILE A 1 56 ? -3.874 0.008 0.736 1.00 0.00 56 ILE A O 16
ATOM 24917 N N . PHE A 1 57 ? -4.014 0.415 2.944 1.00 0.00 57 PHE A N 16
ATOM 24918 C CA . PHE A 1 57 ? -5.119 1.357 2.812 1.00 0.00 57 PHE A CA 16
ATOM 24919 C C . PHE A 1 57 ? -4.612 2.796 2.819 1.00 0.00 57 PHE A C 16
ATOM 24920 O O . PHE A 1 57 ? -3.609 3.109 3.462 1.00 0.00 57 PHE A O 16
ATOM 24937 N N . LYS A 1 58 ? -5.310 3.667 2.100 1.00 0.00 58 LYS A N 16
ATOM 24938 C CA . LYS A 1 58 ? -4.933 5.073 2.022 1.00 0.00 58 LYS A CA 16
ATOM 24939 C C . LYS A 1 58 ? -5.569 5.871 3.156 1.00 0.00 58 LYS A C 16
ATOM 24940 O O . LYS A 1 58 ? -6.350 5.335 3.943 1.00 0.00 58 LYS A O 16
ATOM 24959 N N . SER A 1 59 ? -5.232 7.154 3.233 1.00 0.00 59 SER A N 16
ATOM 24960 C CA . SER A 1 59 ? -5.769 8.025 4.272 1.00 0.00 59 SER A CA 16
ATOM 24961 C C . SER A 1 59 ? -7.263 8.256 4.069 1.00 0.00 59 SER A C 16
ATOM 24962 O O . SER A 1 59 ? -7.999 8.507 5.023 1.00 0.00 59 SER A O 16
ATOM 24970 N N . ASP A 1 60 ? -7.704 8.169 2.819 1.00 0.00 60 ASP A N 16
ATOM 24971 C CA . ASP A 1 60 ? -9.110 8.368 2.488 1.00 0.00 60 ASP A CA 16
ATOM 24972 C C . ASP A 1 60 ? -9.895 7.070 2.651 1.00 0.00 60 ASP A C 16
ATOM 24973 O O . ASP A 1 60 ? -10.975 6.910 2.081 1.00 0.00 60 ASP A O 16
ATOM 24982 N N . ARG A 1 61 ? -9.345 6.145 3.431 1.00 0.00 61 ARG A N 16
ATOM 24983 C CA . ARG A 1 61 ? -9.992 4.860 3.667 1.00 0.00 61 ARG A CA 16
ATOM 24984 C C . ARG A 1 61 ? -10.224 4.120 2.353 1.00 0.00 61 ARG A C 16
ATOM 24985 O O . ARG A 1 61 ? -11.282 3.527 2.143 1.00 0.00 61 ARG A O 16
ATOM 25006 N N . GLN A 1 62 ? -9.228 4.159 1.474 1.00 0.00 62 GLN A N 16
ATOM 25007 C CA . GLN A 1 62 ? -9.325 3.492 0.180 1.00 0.00 62 GLN A CA 16
ATOM 25008 C C . GLN A 1 62 ? -8.108 2.607 -0.068 1.00 0.00 62 GLN A C 16
ATOM 25009 O O . GLN A 1 62 ? -6.973 3.081 -0.061 1.00 0.00 62 GLN A O 16
ATOM 25023 N N . ALA A 1 63 ? -8.354 1.320 -0.289 1.00 0.00 63 ALA A N 16
ATOM 25024 C CA . ALA A 1 63 ? -7.279 0.369 -0.541 1.00 0.00 63 ALA A CA 16
ATOM 25025 C C . ALA A 1 63 ? -6.386 0.841 -1.684 1.00 0.00 63 ALA A C 16
ATOM 25026 O O . ALA A 1 63 ? -6.813 0.891 -2.837 1.00 0.00 63 ALA A O 16
ATOM 25033 N N . ALA A 1 64 ? -5.146 1.186 -1.356 1.00 0.00 64 ALA A N 16
ATOM 25034 C CA . ALA A 1 64 ? -4.193 1.653 -2.356 1.00 0.00 64 ALA A CA 16
ATOM 25035 C C . ALA A 1 64 ? -3.534 0.480 -3.075 1.00 0.00 64 ALA A C 16
ATOM 25036 O O . ALA A 1 64 ? -3.165 0.585 -4.244 1.00 0.00 64 ALA A O 16
ATOM 25043 N N . GLY A 1 65 ? -3.389 -0.636 -2.369 1.00 0.00 65 GLY A N 16
ATOM 25044 C CA . GLY A 1 65 ? -2.774 -1.812 -2.957 1.00 0.00 65 GLY A CA 16
ATOM 25045 C C . GLY A 1 65 ? -2.013 -2.639 -1.939 1.00 0.00 65 GLY A C 16
ATOM 25046 O O . GLY A 1 65 ? -1.724 -2.170 -0.838 1.00 0.00 65 GLY A O 16
ATOM 25050 N N . LYS A 1 66 ? -1.690 -3.874 -2.305 1.00 0.00 66 LYS A N 16
ATOM 25051 C CA . LYS A 1 66 ? -0.958 -4.769 -1.417 1.00 0.00 66 LYS A CA 16
ATOM 25052 C C . LYS A 1 66 ? 0.546 -4.551 -1.542 1.00 0.00 66 LYS A C 16
ATOM 25053 O O . LYS A 1 66 ? 1.032 -4.091 -2.576 1.00 0.00 66 LYS A O 16
ATOM 25072 N N . ILE A 1 67 ? 1.278 -4.885 -0.485 1.00 0.00 67 ILE A N 16
ATOM 25073 C CA . ILE A 1 67 ? 2.727 -4.728 -0.479 1.00 0.00 67 ILE A CA 16
ATOM 25074 C C . ILE A 1 67 ? 3.368 -5.494 -1.631 1.00 0.00 67 ILE A C 16
ATOM 25075 O O . ILE A 1 67 ? 3.457 -6.721 -1.602 1.00 0.00 67 ILE A O 16
ATOM 25091 N N . PHE A 1 68 ? 3.815 -4.760 -2.646 1.00 0.00 68 PHE A N 16
ATOM 25092 C CA . PHE A 1 68 ? 4.449 -5.370 -3.809 1.00 0.00 68 PHE A CA 16
ATOM 25093 C C . PHE A 1 68 ? 5.795 -5.983 -3.435 1.00 0.00 68 PHE A C 16
ATOM 25094 O O . PHE A 1 68 ? 6.222 -6.975 -4.026 1.00 0.00 68 PHE A O 16
ATOM 25111 N N . GLU A 1 69 ? 6.459 -5.385 -2.451 1.00 0.00 69 GLU A N 16
ATOM 25112 C CA . GLU A 1 69 ? 7.757 -5.871 -1.999 1.00 0.00 69 GLU A CA 16
ATOM 25113 C C . GLU A 1 69 ? 8.213 -5.125 -0.748 1.00 0.00 69 GLU A C 16
ATOM 25114 O O . GLU A 1 69 ? 7.849 -3.968 -0.536 1.00 0.00 69 GLU A O 16
ATOM 25126 N N . ILE A 1 70 ? 9.009 -5.797 0.076 1.00 0.00 70 ILE A N 16
ATOM 25127 C CA . ILE A 1 70 ? 9.515 -5.198 1.306 1.00 0.00 70 ILE A CA 16
ATOM 25128 C C . ILE A 1 70 ? 11.034 -5.296 1.380 1.00 0.00 70 ILE A C 16
ATOM 25129 O O . ILE A 1 70 ? 11.611 -6.361 1.158 1.00 0.00 70 ILE A O 16
ATOM 25145 N N . PHE A 1 71 ? 11.679 -4.178 1.696 1.00 0.00 71 PHE A N 16
ATOM 25146 C CA . PHE A 1 71 ? 13.133 -4.137 1.801 1.00 0.00 71 PHE A CA 16
ATOM 25147 C C . PHE A 1 71 ? 13.571 -3.205 2.928 1.00 0.00 71 PHE A C 16
ATOM 25148 O O . PHE A 1 71 ? 12.758 -2.481 3.500 1.00 0.00 71 PHE A O 16
ATOM 25165 N N . GLY A 1 72 ? 14.863 -3.231 3.240 1.00 0.00 72 GLY A N 16
ATOM 25166 C CA . GLY A 1 72 ? 15.387 -2.385 4.297 1.00 0.00 72 GLY A CA 16
ATOM 25167 C C . GLY A 1 72 ? 15.693 -3.162 5.563 1.00 0.00 72 GLY A C 16
ATOM 25168 O O . GLY A 1 72 ? 15.784 -4.389 5.557 1.00 0.00 72 GLY A O 16
ATOM 25172 N N . PRO A 1 73 ? 15.858 -2.438 6.680 1.00 0.00 73 PRO A N 16
ATOM 25173 C CA . PRO A 1 73 ? 16.158 -3.046 7.979 1.00 0.00 73 PRO A CA 16
ATOM 25174 C C . PRO A 1 73 ? 14.975 -3.826 8.542 1.00 0.00 73 PRO A C 16
ATOM 25175 O O . PRO A 1 73 ? 14.036 -4.158 7.818 1.00 0.00 73 PRO A O 16
ATOM 25186 N N . VAL A 1 74 ? 15.026 -4.117 9.838 1.00 0.00 74 VAL A N 16
ATOM 25187 C CA . VAL A 1 74 ? 13.957 -4.857 10.499 1.00 0.00 74 VAL A CA 16
ATOM 25188 C C . VAL A 1 74 ? 13.130 -3.944 11.396 1.00 0.00 74 VAL A C 16
ATOM 25189 O O . VAL A 1 74 ? 12.084 -4.342 11.909 1.00 0.00 74 VAL A O 16
ATOM 25202 N N . ALA A 1 75 ? 13.605 -2.717 11.582 1.00 0.00 75 ALA A N 16
ATOM 25203 C CA . ALA A 1 75 ? 12.908 -1.745 12.416 1.00 0.00 75 ALA A CA 16
ATOM 25204 C C . ALA A 1 75 ? 12.393 -0.576 11.583 1.00 0.00 75 ALA A C 16
ATOM 25205 O O . ALA A 1 75 ? 11.338 -0.012 11.873 1.00 0.00 75 ALA A O 16
ATOM 25212 N N . HIS A 1 76 ? 13.145 -0.217 10.547 1.00 0.00 76 HIS A N 16
ATOM 25213 C CA . HIS A 1 76 ? 12.764 0.886 9.672 1.00 0.00 76 HIS A CA 16
ATOM 25214 C C . HIS A 1 76 ? 12.695 0.428 8.219 1.00 0.00 76 HIS A C 16
ATOM 25215 O O . HIS A 1 76 ? 13.194 1.091 7.309 1.00 0.00 76 HIS A O 16
ATOM 25229 N N . PRO A 1 77 ? 12.064 -0.734 7.993 1.00 0.00 77 PRO A N 16
ATOM 25230 C CA . PRO A 1 77 ? 11.916 -1.307 6.652 1.00 0.00 77 PRO A CA 16
ATOM 25231 C C . PRO A 1 77 ? 10.956 -0.503 5.781 1.00 0.00 77 PRO A C 16
ATOM 25232 O O . PRO A 1 77 ? 10.028 0.131 6.283 1.00 0.00 77 PRO A O 16
ATOM 25243 N N . PHE A 1 78 ? 11.185 -0.533 4.472 1.00 0.00 78 PHE A N 16
ATOM 25244 C CA . PHE A 1 78 ? 10.341 0.193 3.531 1.00 0.00 78 PHE A CA 16
ATOM 25245 C C . PHE A 1 78 ? 9.456 -0.767 2.741 1.00 0.00 78 PHE A C 16
ATOM 25246 O O . PHE A 1 78 ? 9.925 -1.787 2.235 1.00 0.00 78 PHE A O 16
ATOM 25263 N N . TYR A 1 79 ? 8.174 -0.433 2.642 1.00 0.00 79 TYR A N 16
ATOM 25264 C CA . TYR A 1 79 ? 7.222 -1.266 1.917 1.00 0.00 79 TYR A CA 16
ATOM 25265 C C . TYR A 1 79 ? 6.948 -0.698 0.527 1.00 0.00 79 TYR A C 16
ATOM 25266 O O . TYR A 1 79 ? 6.927 0.517 0.334 1.00 0.00 79 TYR A O 16
ATOM 25284 N N . VAL A 1 80 ? 6.739 -1.588 -0.438 1.00 0.00 80 VAL A N 16
ATOM 25285 C CA . VAL A 1 80 ? 6.465 -1.178 -1.810 1.00 0.00 80 VAL A CA 16
ATOM 25286 C C . VAL A 1 80 ? 5.031 -1.507 -2.206 1.00 0.00 80 VAL A C 16
ATOM 25287 O O . VAL A 1 80 ? 4.423 -2.434 -1.667 1.00 0.00 80 VAL A O 16
ATOM 25300 N N . LEU A 1 81 ? 4.494 -0.744 -3.151 1.00 0.00 81 LEU A N 16
ATOM 25301 C CA . LEU A 1 81 ? 3.129 -0.955 -3.621 1.00 0.00 81 LEU A CA 16
ATOM 25302 C C . LEU A 1 81 ? 3.112 -1.309 -5.104 1.00 0.00 81 LEU A C 16
ATOM 25303 O O . LEU A 1 81 ? 3.924 -0.807 -5.882 1.00 0.00 81 LEU A O 16
ATOM 25319 N N . ARG A 1 82 ? 2.181 -2.175 -5.490 1.00 0.00 82 ARG A N 16
ATOM 25320 C CA . ARG A 1 82 ? 2.058 -2.596 -6.881 1.00 0.00 82 ARG A CA 16
ATOM 25321 C C . ARG A 1 82 ? 1.144 -1.652 -7.656 1.00 0.00 82 ARG A C 16
ATOM 25322 O O . ARG A 1 82 ? 0.136 -1.178 -7.132 1.00 0.00 82 ARG A O 16
ATOM 25343 N N . PHE A 1 83 ? 1.504 -1.382 -8.906 1.00 0.00 83 PHE A N 16
ATOM 25344 C CA . PHE A 1 83 ? 0.718 -0.493 -9.753 1.00 0.00 83 PHE A CA 16
ATOM 25345 C C . PHE A 1 83 ? 1.055 -0.706 -11.226 1.00 0.00 83 PHE A C 16
ATOM 25346 O O . PHE A 1 83 ? 2.179 -1.068 -11.571 1.00 0.00 83 PHE A O 16
ATOM 25363 N N . ASN A 1 84 ? 0.071 -0.479 -12.091 1.00 0.00 84 ASN A N 16
ATOM 25364 C CA . ASN A 1 84 ? 0.262 -0.647 -13.527 1.00 0.00 84 ASN A CA 16
ATOM 25365 C C . ASN A 1 84 ? 1.200 0.422 -14.080 1.00 0.00 84 ASN A C 16
ATOM 25366 O O . ASN A 1 84 ? 2.170 0.113 -14.772 1.00 0.00 84 ASN A O 16
ATOM 25377 N N . SER A 1 85 ? 0.903 1.679 -13.769 1.00 0.00 85 SER A N 16
ATOM 25378 C CA . SER A 1 85 ? 1.718 2.795 -14.237 1.00 0.00 85 SER A CA 16
ATOM 25379 C C . SER A 1 85 ? 1.482 4.036 -13.381 1.00 0.00 85 SER A C 16
ATOM 25380 O O . SER A 1 85 ? 0.506 4.113 -12.635 1.00 0.00 85 SER A O 16
ATOM 25388 N N . SER A 1 86 ? 2.385 5.005 -13.494 1.00 0.00 86 SER A N 16
ATOM 25389 C CA . SER A 1 86 ? 2.279 6.242 -12.729 1.00 0.00 86 SER A CA 16
ATOM 25390 C C . SER A 1 86 ? 0.822 6.676 -12.598 1.00 0.00 86 SER A C 16
ATOM 25391 O O . SER A 1 86 ? 0.358 7.008 -11.507 1.00 0.00 86 SER A O 16
ATOM 25399 N N . ASP A 1 87 ? 0.107 6.672 -13.717 1.00 0.00 87 ASP A N 16
ATOM 25400 C CA . ASP A 1 87 ? -1.297 7.065 -13.729 1.00 0.00 87 ASP A CA 16
ATOM 25401 C C . ASP A 1 87 ? -2.059 6.391 -12.593 1.00 0.00 87 ASP A C 16
ATOM 25402 O O . ASP A 1 87 ? -2.728 7.056 -11.800 1.00 0.00 87 ASP A O 16
ATOM 25411 N N . HIS A 1 88 ? -1.955 5.068 -12.519 1.00 0.00 88 HIS A N 16
ATOM 25412 C CA . HIS A 1 88 ? -2.635 4.304 -11.479 1.00 0.00 88 HIS A CA 16
ATOM 25413 C C . HIS A 1 88 ? -2.427 4.945 -10.110 1.00 0.00 88 HIS A C 16
ATOM 25414 O O . HIS A 1 88 ? -3.350 5.007 -9.297 1.00 0.00 88 HIS A O 16
ATOM 25428 N N . ILE A 1 89 ? -1.211 5.419 -9.863 1.00 0.00 89 ILE A N 16
ATOM 25429 C CA . ILE A 1 89 ? -0.883 6.055 -8.593 1.00 0.00 89 ILE A CA 16
ATOM 25430 C C . ILE A 1 89 ? -1.479 7.457 -8.511 1.00 0.00 89 ILE A C 16
ATOM 25431 O O . ILE A 1 89 ? -2.247 7.762 -7.599 1.00 0.00 89 ILE A O 16
ATOM 25447 N N . GLU A 1 90 ? -1.120 8.304 -9.470 1.00 0.00 90 GLU A N 16
ATOM 25448 C CA . GLU A 1 90 ? -1.620 9.673 -9.505 1.00 0.00 90 GLU A CA 16
ATOM 25449 C C . GLU A 1 90 ? -3.078 9.731 -9.061 1.00 0.00 90 GLU A C 16
ATOM 25450 O O . GLU A 1 90 ? -3.446 10.539 -8.207 1.00 0.00 90 GLU A O 16
ATOM 25462 N N . SER A 1 91 ? -3.904 8.870 -9.646 1.00 0.00 91 SER A N 16
ATOM 25463 C CA . SER A 1 91 ? -5.324 8.826 -9.314 1.00 0.00 91 SER A CA 16
ATOM 25464 C C . SER A 1 91 ? -5.525 8.590 -7.820 1.00 0.00 91 SER A C 16
ATOM 25465 O O . SER A 1 91 ? -6.156 9.392 -7.132 1.00 0.00 91 SER A O 16
ATOM 25473 N N . LYS A 1 92 ? -4.983 7.482 -7.324 1.00 0.00 92 LYS A N 16
ATOM 25474 C CA . LYS A 1 92 ? -5.101 7.138 -5.912 1.00 0.00 92 LYS A CA 16
ATOM 25475 C C . LYS A 1 92 ? -4.766 8.337 -5.031 1.00 0.00 92 LYS A C 16
ATOM 25476 O O . LYS A 1 92 ? -5.182 8.406 -3.875 1.00 0.00 92 LYS A O 16
ATOM 25495 N N . GLY A 1 93 ? -4.013 9.282 -5.585 1.00 0.00 93 GLY A N 16
ATOM 25496 C CA . GLY A 1 93 ? -3.637 10.467 -4.835 1.00 0.00 93 GLY A CA 16
ATOM 25497 C C . GLY A 1 93 ? -2.395 10.250 -3.995 1.00 0.00 93 GLY A C 16
ATOM 25498 O O . GLY A 1 93 ? -1.999 11.125 -3.223 1.00 0.00 93 GLY A O 16
ATOM 25502 N N . ILE A 1 94 ? -1.778 9.083 -4.142 1.00 0.00 94 ILE A N 16
ATOM 25503 C CA . ILE A 1 94 ? -0.574 8.755 -3.390 1.00 0.00 94 ILE A CA 16
ATOM 25504 C C . ILE A 1 94 ? 0.615 9.580 -3.869 1.00 0.00 94 ILE A C 16
ATOM 25505 O O . ILE A 1 94 ? 0.808 9.773 -5.070 1.00 0.00 94 ILE A O 16
ATOM 25521 N N . LYS A 1 95 ? 1.413 10.064 -2.922 1.00 0.00 95 LYS A N 16
ATOM 25522 C CA . LYS A 1 95 ? 2.586 10.866 -3.246 1.00 0.00 95 LYS A CA 16
ATOM 25523 C C . LYS A 1 95 ? 3.495 11.016 -2.031 1.00 0.00 95 LYS A C 16
ATOM 25524 O O . LYS A 1 95 ? 3.137 10.613 -0.923 1.00 0.00 95 LYS A O 16
ATOM 25543 N N . ILE A 1 96 ? 4.670 11.598 -2.244 1.00 0.00 96 ILE A N 16
ATOM 25544 C CA . ILE A 1 96 ? 5.628 11.803 -1.165 1.00 0.00 96 ILE A CA 16
ATOM 25545 C C . ILE A 1 96 ? 4.987 12.538 0.007 1.00 0.00 96 ILE A C 16
ATOM 25546 O O . ILE A 1 96 ? 4.157 13.427 -0.183 1.00 0.00 96 ILE A O 16
ATOM 25562 N N . LYS A 1 97 ? 5.380 12.164 1.220 1.00 0.00 97 LYS A N 16
ATOM 25563 C CA . LYS A 1 97 ? 4.847 12.789 2.424 1.00 0.00 97 LYS A CA 16
ATOM 25564 C C . LYS A 1 97 ? 3.380 12.420 2.625 1.00 0.00 97 LYS A C 16
ATOM 25565 O O . LYS A 1 97 ? 2.572 13.255 3.030 1.00 0.00 97 LYS A O 16
ATOM 25584 N N . GLU A 1 98 ? 3.046 11.166 2.341 1.00 0.00 98 GLU A N 16
ATOM 25585 C CA . GLU A 1 98 ? 1.676 10.688 2.492 1.00 0.00 98 GLU A CA 16
ATOM 25586 C C . GLU A 1 98 ? 1.617 9.499 3.448 1.00 0.00 98 GLU A C 16
ATOM 25587 O O . GLU A 1 98 ? 2.098 8.410 3.133 1.00 0.00 98 GLU A O 16
ATOM 25599 N N . THR A 1 99 ? 1.023 9.716 4.617 1.00 0.00 99 THR A N 16
ATOM 25600 C CA . THR A 1 99 ? 0.902 8.665 5.619 1.00 0.00 99 THR A CA 16
ATOM 25601 C C . THR A 1 99 ? -0.155 7.642 5.218 1.00 0.00 99 THR A C 16
ATOM 25602 O O . THR A 1 99 ? -1.297 7.997 4.927 1.00 0.00 99 THR A O 16
ATOM 25613 N N . MET A 1 100 ? 0.234 6.371 5.205 1.00 0.00 100 MET A N 16
ATOM 25614 C CA . MET A 1 100 ? -0.682 5.296 4.840 1.00 0.00 100 MET A CA 16
ATOM 25615 C C . MET A 1 100 ? -1.087 4.488 6.069 1.00 0.00 100 MET A C 16
ATOM 25616 O O . MET A 1 100 ? -0.522 4.658 7.150 1.00 0.00 100 MET A O 16
ATOM 25630 N N . TYR A 1 101 ? -2.069 3.610 5.896 1.00 0.00 101 TYR A N 16
ATOM 25631 C CA . TYR A 1 101 ? -2.552 2.778 6.992 1.00 0.00 101 TYR A CA 16
ATOM 25632 C C . TYR A 1 101 ? -3.027 1.423 6.478 1.00 0.00 101 TYR A C 16
ATOM 25633 O O . TYR A 1 101 ? -3.293 1.255 5.287 1.00 0.00 101 TYR A O 16
ATOM 25651 N N . PHE A 1 102 ? -3.132 0.457 7.385 1.00 0.00 102 PHE A N 16
ATOM 25652 C CA . PHE A 1 102 ? -3.574 -0.885 7.025 1.00 0.00 102 PHE A CA 16
ATOM 25653 C C . PHE A 1 102 ? -4.717 -1.342 7.927 1.00 0.00 102 PHE A C 16
ATOM 25654 O O . PHE A 1 102 ? -5.074 -0.659 8.887 1.00 0.00 102 PHE A O 16
ATOM 25671 N N . ALA A 1 103 ? -5.285 -2.501 7.612 1.00 0.00 103 ALA A N 16
ATOM 25672 C CA . ALA A 1 103 ? -6.386 -3.050 8.394 1.00 0.00 103 ALA A CA 16
ATOM 25673 C C . ALA A 1 103 ? -6.222 -4.553 8.593 1.00 0.00 103 ALA A C 16
ATOM 25674 O O . ALA A 1 103 ? -5.604 -5.233 7.772 1.00 0.00 103 ALA A O 16
ATOM 25681 N N . GLY A 1 1 ? -27.394 -9.822 -19.924 1.00 0.00 1 GLY A N 17
ATOM 25682 C CA . GLY A 1 1 ? -28.507 -9.957 -19.002 1.00 0.00 1 GLY A CA 17
ATOM 25683 C C . GLY A 1 1 ? -28.076 -9.837 -17.554 1.00 0.00 1 GLY A C 17
ATOM 25684 O O . GLY A 1 1 ? -28.363 -8.837 -16.895 1.00 0.00 1 GLY A O 17
ATOM 25688 N N . SER A 1 2 ? -27.388 -10.859 -17.055 1.00 0.00 2 SER A N 17
ATOM 25689 C CA . SER A 1 2 ? -26.923 -10.866 -15.673 1.00 0.00 2 SER A CA 17
ATOM 25690 C C . SER A 1 2 ? -25.626 -11.658 -15.541 1.00 0.00 2 SER A C 17
ATOM 25691 O O . SER A 1 2 ? -25.611 -12.878 -15.703 1.00 0.00 2 SER A O 17
ATOM 25699 N N . SER A 1 3 ? -24.538 -10.954 -15.246 1.00 0.00 3 SER A N 17
ATOM 25700 C CA . SER A 1 3 ? -23.234 -11.590 -15.095 1.00 0.00 3 SER A CA 17
ATOM 25701 C C . SER A 1 3 ? -22.900 -11.802 -13.622 1.00 0.00 3 SER A C 17
ATOM 25702 O O . SER A 1 3 ? -22.568 -10.858 -12.906 1.00 0.00 3 SER A O 17
ATOM 25710 N N . GLY A 1 4 ? -22.991 -13.051 -13.175 1.00 0.00 4 GLY A N 17
ATOM 25711 C CA . GLY A 1 4 ? -22.696 -13.367 -11.789 1.00 0.00 4 GLY A CA 17
ATOM 25712 C C . GLY A 1 4 ? -21.804 -14.584 -11.649 1.00 0.00 4 GLY A C 17
ATOM 25713 O O . GLY A 1 4 ? -22.281 -15.718 -11.675 1.00 0.00 4 GLY A O 17
ATOM 25717 N N . SER A 1 5 ? -20.504 -14.349 -11.501 1.00 0.00 5 SER A N 17
ATOM 25718 C CA . SER A 1 5 ? -19.542 -15.436 -11.362 1.00 0.00 5 SER A CA 17
ATOM 25719 C C . SER A 1 5 ? -18.207 -14.915 -10.837 1.00 0.00 5 SER A C 17
ATOM 25720 O O . SER A 1 5 ? -17.886 -13.736 -10.985 1.00 0.00 5 SER A O 17
ATOM 25728 N N . SER A 1 6 ? -17.433 -15.804 -10.222 1.00 0.00 6 SER A N 17
ATOM 25729 C CA . SER A 1 6 ? -16.134 -15.435 -9.671 1.00 0.00 6 SER A CA 17
ATOM 25730 C C . SER A 1 6 ? -15.011 -15.804 -10.635 1.00 0.00 6 SER A C 17
ATOM 25731 O O . SER A 1 6 ? -14.544 -16.942 -10.657 1.00 0.00 6 SER A O 17
ATOM 25739 N N . GLY A 1 7 ? -14.580 -14.831 -11.433 1.00 0.00 7 GLY A N 17
ATOM 25740 C CA . GLY A 1 7 ? -13.515 -15.071 -12.389 1.00 0.00 7 GLY A CA 17
ATOM 25741 C C . GLY A 1 7 ? -12.744 -13.811 -12.727 1.00 0.00 7 GLY A C 17
ATOM 25742 O O . GLY A 1 7 ? -13.147 -13.047 -13.603 1.00 0.00 7 GLY A O 17
ATOM 25746 N N . GLU A 1 8 ? -11.634 -13.593 -12.029 1.00 0.00 8 GLU A N 17
ATOM 25747 C CA . GLU A 1 8 ? -10.807 -12.415 -12.260 1.00 0.00 8 GLU A CA 17
ATOM 25748 C C . GLU A 1 8 ? -9.393 -12.814 -12.672 1.00 0.00 8 GLU A C 17
ATOM 25749 O O . GLU A 1 8 ? -8.950 -13.934 -12.410 1.00 0.00 8 GLU A O 17
ATOM 25761 N N . LEU A 1 9 ? -8.688 -11.892 -13.318 1.00 0.00 9 LEU A N 17
ATOM 25762 C CA . LEU A 1 9 ? -7.324 -12.147 -13.768 1.00 0.00 9 LEU A CA 17
ATOM 25763 C C . LEU A 1 9 ? -6.339 -12.038 -12.608 1.00 0.00 9 LEU A C 17
ATOM 25764 O O . LEU A 1 9 ? -6.590 -11.362 -11.610 1.00 0.00 9 LEU A O 17
ATOM 25780 N N . PRO A 1 10 ? -5.190 -12.716 -12.741 1.00 0.00 10 PRO A N 17
ATOM 25781 C CA . PRO A 1 10 ? -4.143 -12.708 -11.716 1.00 0.00 10 PRO A CA 17
ATOM 25782 C C . PRO A 1 10 ? -3.446 -11.356 -11.608 1.00 0.00 10 PRO A C 17
ATOM 25783 O O . PRO A 1 10 ? -3.275 -10.820 -10.513 1.00 0.00 10 PRO A O 17
ATOM 25794 N N . SER A 1 11 ? -3.046 -10.809 -12.752 1.00 0.00 11 SER A N 17
ATOM 25795 C CA . SER A 1 11 ? -2.365 -9.520 -12.786 1.00 0.00 11 SER A CA 17
ATOM 25796 C C . SER A 1 11 ? -3.205 -8.443 -12.105 1.00 0.00 11 SER A C 17
ATOM 25797 O O . SER A 1 11 ? -4.427 -8.563 -12.007 1.00 0.00 11 SER A O 17
ATOM 25805 N N . VAL A 1 12 ? -2.542 -7.391 -11.637 1.00 0.00 12 VAL A N 17
ATOM 25806 C CA . VAL A 1 12 ? -3.226 -6.292 -10.967 1.00 0.00 12 VAL A CA 17
ATOM 25807 C C . VAL A 1 12 ? -4.075 -5.493 -11.949 1.00 0.00 12 VAL A C 17
ATOM 25808 O O . VAL A 1 12 ? -3.704 -5.324 -13.111 1.00 0.00 12 VAL A O 17
ATOM 25821 N N . GLU A 1 13 ? -5.216 -5.002 -11.474 1.00 0.00 13 GLU A N 17
ATOM 25822 C CA . GLU A 1 13 ? -6.118 -4.220 -12.312 1.00 0.00 13 GLU A CA 17
ATOM 25823 C C . GLU A 1 13 ? -6.593 -2.969 -11.579 1.00 0.00 13 GLU A C 17
ATOM 25824 O O . GLU A 1 13 ? -6.142 -1.861 -11.867 1.00 0.00 13 GLU A O 17
ATOM 25836 N N . GLU A 1 14 ? -7.507 -3.156 -10.632 1.00 0.00 14 GLU A N 17
ATOM 25837 C CA . GLU A 1 14 ? -8.044 -2.042 -9.859 1.00 0.00 14 GLU A CA 17
ATOM 25838 C C . GLU A 1 14 ? -8.506 -2.509 -8.482 1.00 0.00 14 GLU A C 17
ATOM 25839 O O . GLU A 1 14 ? -9.467 -3.269 -8.361 1.00 0.00 14 GLU A O 17
ATOM 25851 N N . LEU A 1 15 ? -7.814 -2.048 -7.445 1.00 0.00 15 LEU A N 17
ATOM 25852 C CA . LEU A 1 15 ? -8.152 -2.417 -6.075 1.00 0.00 15 LEU A CA 17
ATOM 25853 C C . LEU A 1 15 ? -8.872 -1.275 -5.365 1.00 0.00 15 LEU A C 17
ATOM 25854 O O . LEU A 1 15 ? -8.243 -0.328 -4.892 1.00 0.00 15 LEU A O 17
ATOM 25870 N N . THR A 1 16 ? -10.196 -1.371 -5.292 1.00 0.00 16 THR A N 17
ATOM 25871 C CA . THR A 1 16 ? -11.002 -0.348 -4.639 1.00 0.00 16 THR A CA 17
ATOM 25872 C C . THR A 1 16 ? -11.830 -0.941 -3.504 1.00 0.00 16 THR A C 17
ATOM 25873 O O . THR A 1 16 ? -12.835 -1.611 -3.742 1.00 0.00 16 THR A O 17
ATOM 25884 N N . ILE A 1 17 ? -11.402 -0.690 -2.272 1.00 0.00 17 ILE A N 17
ATOM 25885 C CA . ILE A 1 17 ? -12.106 -1.198 -1.101 1.00 0.00 17 ILE A CA 17
ATOM 25886 C C . ILE A 1 17 ? -12.216 -0.129 -0.019 1.00 0.00 17 ILE A C 17
ATOM 25887 O O . ILE A 1 17 ? -11.206 0.378 0.471 1.00 0.00 17 ILE A O 17
ATOM 25903 N N . ILE A 1 18 ? -13.447 0.207 0.350 1.00 0.00 18 ILE A N 17
ATOM 25904 C CA . ILE A 1 18 ? -13.689 1.213 1.377 1.00 0.00 18 ILE A CA 17
ATOM 25905 C C . ILE A 1 18 ? -13.800 0.575 2.757 1.00 0.00 18 ILE A C 17
ATOM 25906 O O . ILE A 1 18 ? -14.505 -0.419 2.938 1.00 0.00 18 ILE A O 17
ATOM 25922 N N . LEU A 1 19 ? -13.102 1.152 3.728 1.00 0.00 19 LEU A N 17
ATOM 25923 C CA . LEU A 1 19 ? -13.123 0.641 5.094 1.00 0.00 19 LEU A CA 17
ATOM 25924 C C . LEU A 1 19 ? -14.114 1.422 5.952 1.00 0.00 19 LEU A C 17
ATOM 25925 O O . LEU A 1 19 ? -14.170 2.651 5.916 1.00 0.00 19 LEU A O 17
ATOM 25941 N N . PRO A 1 20 ? -14.913 0.693 6.746 1.00 0.00 20 PRO A N 17
ATOM 25942 C CA . PRO A 1 20 ? -15.914 1.297 7.630 1.00 0.00 20 PRO A CA 17
ATOM 25943 C C . PRO A 1 20 ? -15.279 2.049 8.795 1.00 0.00 20 PRO A C 17
ATOM 25944 O O . PRO A 1 20 ? -14.056 2.141 8.893 1.00 0.00 20 PRO A O 17
ATOM 25955 N N . GLU A 1 21 ? -16.119 2.584 9.676 1.00 0.00 21 GLU A N 17
ATOM 25956 C CA . GLU A 1 21 ? -15.639 3.329 10.834 1.00 0.00 21 GLU A CA 17
ATOM 25957 C C . GLU A 1 21 ? -15.490 2.413 12.046 1.00 0.00 21 GLU A C 17
ATOM 25958 O O . GLU A 1 21 ? -15.384 2.879 13.180 1.00 0.00 21 GLU A O 17
ATOM 25970 N N . ASP A 1 22 ? -15.485 1.108 11.797 1.00 0.00 22 ASP A N 17
ATOM 25971 C CA . ASP A 1 22 ? -15.349 0.126 12.866 1.00 0.00 22 ASP A CA 17
ATOM 25972 C C . ASP A 1 22 ? -13.929 -0.429 12.917 1.00 0.00 22 ASP A C 17
ATOM 25973 O O . ASP A 1 22 ? -13.551 -1.109 13.872 1.00 0.00 22 ASP A O 17
ATOM 25982 N N . ILE A 1 23 ? -13.147 -0.136 11.883 1.00 0.00 23 ILE A N 17
ATOM 25983 C CA . ILE A 1 23 ? -11.769 -0.606 11.810 1.00 0.00 23 ILE A CA 17
ATOM 25984 C C . ILE A 1 23 ? -10.795 0.473 12.269 1.00 0.00 23 ILE A C 17
ATOM 25985 O O . ILE A 1 23 ? -11.042 1.664 12.084 1.00 0.00 23 ILE A O 17
ATOM 26001 N N . GLU A 1 24 ? -9.687 0.047 12.867 1.00 0.00 24 GLU A N 17
ATOM 26002 C CA . GLU A 1 24 ? -8.675 0.978 13.352 1.00 0.00 24 GLU A CA 17
ATOM 26003 C C . GLU A 1 24 ? -7.477 1.019 12.408 1.00 0.00 24 GLU A C 17
ATOM 26004 O O . GLU A 1 24 ? -6.708 0.061 12.320 1.00 0.00 24 GLU A O 17
ATOM 26016 N N . LEU A 1 25 ? -7.325 2.134 11.702 1.00 0.00 25 LEU A N 17
ATOM 26017 C CA . LEU A 1 25 ? -6.221 2.301 10.763 1.00 0.00 25 LEU A CA 17
ATOM 26018 C C . LEU A 1 25 ? -4.954 2.747 11.486 1.00 0.00 25 LEU A C 17
ATOM 26019 O O . LEU A 1 25 ? -4.893 3.849 12.032 1.00 0.00 25 LEU A O 17
ATOM 26035 N N . LYS A 1 26 ? -3.943 1.885 11.484 1.00 0.00 26 LYS A N 17
ATOM 26036 C CA . LYS A 1 26 ? -2.675 2.190 12.137 1.00 0.00 26 LYS A CA 17
ATOM 26037 C C . LYS A 1 26 ? -1.660 2.722 11.130 1.00 0.00 26 LYS A C 17
ATOM 26038 O O . LYS A 1 26 ? -1.596 2.279 9.983 1.00 0.00 26 LYS A O 17
ATOM 26057 N N . PRO A 1 27 ? -0.845 3.693 11.567 1.00 0.00 27 PRO A N 17
ATOM 26058 C CA . PRO A 1 27 ? 0.184 4.304 10.721 1.00 0.00 27 PRO A CA 17
ATOM 26059 C C . PRO A 1 27 ? 1.330 3.345 10.417 1.00 0.00 27 PRO A C 17
ATOM 26060 O O . PRO A 1 27 ? 2.130 3.020 11.295 1.00 0.00 27 PRO A O 17
ATOM 26071 N N . LEU A 1 28 ? 1.404 2.896 9.169 1.00 0.00 28 LEU A N 17
ATOM 26072 C CA . LEU A 1 28 ? 2.453 1.973 8.748 1.00 0.00 28 LEU A CA 17
ATOM 26073 C C . LEU A 1 28 ? 3.706 2.731 8.324 1.00 0.00 28 LEU A C 17
ATOM 26074 O O . LEU A 1 28 ? 4.826 2.272 8.543 1.00 0.00 28 LEU A O 17
ATOM 26090 N N . GLY A 1 29 ? 3.509 3.897 7.716 1.00 0.00 29 GLY A N 17
ATOM 26091 C CA . GLY A 1 29 ? 4.633 4.702 7.272 1.00 0.00 29 GLY A CA 17
ATOM 26092 C C . GLY A 1 29 ? 4.209 5.837 6.362 1.00 0.00 29 GLY A C 17
ATOM 26093 O O . GLY A 1 29 ? 3.022 6.142 6.250 1.00 0.00 29 GLY A O 17
ATOM 26097 N N . MET A 1 30 ? 5.182 6.466 5.711 1.00 0.00 30 MET A N 17
ATOM 26098 C CA . MET A 1 30 ? 4.903 7.575 4.806 1.00 0.00 30 MET A CA 17
ATOM 26099 C C . MET A 1 30 ? 5.693 7.431 3.509 1.00 0.00 30 MET A C 17
ATOM 26100 O O . MET A 1 30 ? 6.866 7.058 3.523 1.00 0.00 30 MET A O 17
ATOM 26114 N N . VAL A 1 31 ? 5.042 7.728 2.388 1.00 0.00 31 VAL A N 17
ATOM 26115 C CA . VAL A 1 31 ? 5.685 7.633 1.083 1.00 0.00 31 VAL A CA 17
ATOM 26116 C C . VAL A 1 31 ? 7.047 8.317 1.089 1.00 0.00 31 VAL A C 17
ATOM 26117 O O . VAL A 1 31 ? 7.137 9.544 1.130 1.00 0.00 31 VAL A O 17
ATOM 26130 N N . SER A 1 32 ? 8.106 7.515 1.048 1.00 0.00 32 SER A N 17
ATOM 26131 C CA . SER A 1 32 ? 9.465 8.043 1.053 1.00 0.00 32 SER A CA 17
ATOM 26132 C C . SER A 1 32 ? 9.980 8.229 -0.372 1.00 0.00 32 SER A C 17
ATOM 26133 O O . SER A 1 32 ? 10.653 9.213 -0.676 1.00 0.00 32 SER A O 17
ATOM 26141 N N . SER A 1 33 ? 9.659 7.275 -1.240 1.00 0.00 33 SER A N 17
ATOM 26142 C CA . SER A 1 33 ? 10.092 7.330 -2.631 1.00 0.00 33 SER A CA 17
ATOM 26143 C C . SER A 1 33 ? 9.038 6.723 -3.552 1.00 0.00 33 SER A C 17
ATOM 26144 O O . SER A 1 33 ? 8.053 6.145 -3.091 1.00 0.00 33 SER A O 17
ATOM 26152 N N . ILE A 1 34 ? 9.251 6.860 -4.856 1.00 0.00 34 ILE A N 17
ATOM 26153 C CA . ILE A 1 34 ? 8.321 6.325 -5.843 1.00 0.00 34 ILE A CA 17
ATOM 26154 C C . ILE A 1 34 ? 9.063 5.613 -6.969 1.00 0.00 34 ILE A C 17
ATOM 26155 O O . ILE A 1 34 ? 9.979 6.172 -7.573 1.00 0.00 34 ILE A O 17
ATOM 26171 N N . ILE A 1 35 ? 8.661 4.377 -7.246 1.00 0.00 35 ILE A N 17
ATOM 26172 C CA . ILE A 1 35 ? 9.286 3.590 -8.301 1.00 0.00 35 ILE A CA 17
ATOM 26173 C C . ILE A 1 35 ? 8.639 3.871 -9.653 1.00 0.00 35 ILE A C 17
ATOM 26174 O O . ILE A 1 35 ? 7.495 4.319 -9.723 1.00 0.00 35 ILE A O 17
ATOM 26190 N N . GLU A 1 36 ? 9.379 3.603 -10.725 1.00 0.00 36 GLU A N 17
ATOM 26191 C CA . GLU A 1 36 ? 8.876 3.826 -12.075 1.00 0.00 36 GLU A CA 17
ATOM 26192 C C . GLU A 1 36 ? 7.372 3.574 -12.144 1.00 0.00 36 GLU A C 17
ATOM 26193 O O . GLU A 1 36 ? 6.624 4.378 -12.699 1.00 0.00 36 GLU A O 17
ATOM 26205 N N . GLN A 1 37 ? 6.940 2.452 -11.578 1.00 0.00 37 GLN A N 17
ATOM 26206 C CA . GLN A 1 37 ? 5.526 2.094 -11.576 1.00 0.00 37 GLN A CA 17
ATOM 26207 C C . GLN A 1 37 ? 5.024 1.867 -10.155 1.00 0.00 37 GLN A C 17
ATOM 26208 O O . GLN A 1 37 ? 3.869 2.158 -9.839 1.00 0.00 37 GLN A O 17
ATOM 26222 N N . LEU A 1 38 ? 5.896 1.344 -9.300 1.00 0.00 38 LEU A N 17
ATOM 26223 C CA . LEU A 1 38 ? 5.541 1.078 -7.911 1.00 0.00 38 LEU A CA 17
ATOM 26224 C C . LEU A 1 38 ? 5.867 2.276 -7.026 1.00 0.00 38 LEU A C 17
ATOM 26225 O O . LEU A 1 38 ? 6.471 3.249 -7.478 1.00 0.00 38 LEU A O 17
ATOM 26241 N N . VAL A 1 39 ? 5.465 2.198 -5.761 1.00 0.00 39 VAL A N 17
ATOM 26242 C CA . VAL A 1 39 ? 5.717 3.275 -4.811 1.00 0.00 39 VAL A CA 17
ATOM 26243 C C . VAL A 1 39 ? 6.450 2.760 -3.578 1.00 0.00 39 VAL A C 17
ATOM 26244 O O . VAL A 1 39 ? 6.236 1.627 -3.145 1.00 0.00 39 VAL A O 17
ATOM 26257 N N . ILE A 1 40 ? 7.314 3.599 -3.016 1.00 0.00 40 ILE A N 17
ATOM 26258 C CA . ILE A 1 40 ? 8.078 3.228 -1.831 1.00 0.00 40 ILE A CA 17
ATOM 26259 C C . ILE A 1 40 ? 7.553 3.946 -0.593 1.00 0.00 40 ILE A C 17
ATOM 26260 O O . ILE A 1 40 ? 7.409 5.169 -0.586 1.00 0.00 40 ILE A O 17
ATOM 26276 N N . ILE A 1 41 ? 7.271 3.178 0.454 1.00 0.00 41 ILE A N 17
ATOM 26277 C CA . ILE A 1 41 ? 6.765 3.741 1.700 1.00 0.00 41 ILE A CA 17
ATOM 26278 C C . ILE A 1 41 ? 7.724 3.469 2.855 1.00 0.00 41 ILE A C 17
ATOM 26279 O O . ILE A 1 41 ? 8.129 2.330 3.082 1.00 0.00 41 ILE A O 17
ATOM 26295 N N . GLU A 1 42 ? 8.080 4.524 3.582 1.00 0.00 42 GLU A N 17
ATOM 26296 C CA . GLU A 1 42 ? 8.990 4.399 4.714 1.00 0.00 42 GLU A CA 17
ATOM 26297 C C . GLU A 1 42 ? 8.217 4.175 6.011 1.00 0.00 42 GLU A C 17
ATOM 26298 O O . GLU A 1 42 ? 7.312 4.940 6.346 1.00 0.00 42 GLU A O 17
ATOM 26310 N N . SER A 1 43 ? 8.580 3.122 6.735 1.00 0.00 43 SER A N 17
ATOM 26311 C CA . SER A 1 43 ? 7.919 2.794 7.993 1.00 0.00 43 SER A CA 17
ATOM 26312 C C . SER A 1 43 ? 8.453 3.660 9.129 1.00 0.00 43 SER A C 17
ATOM 26313 O O . SER A 1 43 ? 9.566 4.181 9.057 1.00 0.00 43 SER A O 17
ATOM 26321 N N . MET A 1 44 ? 7.652 3.809 10.179 1.00 0.00 44 MET A N 17
ATOM 26322 C CA . MET A 1 44 ? 8.044 4.611 11.332 1.00 0.00 44 MET A CA 17
ATOM 26323 C C . MET A 1 44 ? 8.462 3.719 12.497 1.00 0.00 44 MET A C 17
ATOM 26324 O O . MET A 1 44 ? 9.642 3.637 12.838 1.00 0.00 44 MET A O 17
ATOM 26338 N N . THR A 1 45 ? 7.486 3.053 13.107 1.00 0.00 45 THR A N 17
ATOM 26339 C CA . THR A 1 45 ? 7.752 2.170 14.235 1.00 0.00 45 THR A CA 17
ATOM 26340 C C . THR A 1 45 ? 6.484 1.448 14.678 1.00 0.00 45 THR A C 17
ATOM 26341 O O . THR A 1 45 ? 5.398 1.706 14.161 1.00 0.00 45 THR A O 17
ATOM 26352 N N . ASN A 1 46 ? 6.630 0.543 15.640 1.00 0.00 46 ASN A N 17
ATOM 26353 C CA . ASN A 1 46 ? 5.496 -0.216 16.154 1.00 0.00 46 ASN A CA 17
ATOM 26354 C C . ASN A 1 46 ? 4.724 -0.878 15.017 1.00 0.00 46 ASN A C 17
ATOM 26355 O O . ASN A 1 46 ? 3.511 -1.074 15.106 1.00 0.00 46 ASN A O 17
ATOM 26366 N N . LEU A 1 47 ? 5.435 -1.222 13.948 1.00 0.00 47 LEU A N 17
ATOM 26367 C CA . LEU A 1 47 ? 4.818 -1.863 12.792 1.00 0.00 47 LEU A CA 17
ATOM 26368 C C . LEU A 1 47 ? 4.576 -3.345 13.057 1.00 0.00 47 LEU A C 17
ATOM 26369 O O . LEU A 1 47 ? 5.487 -4.096 13.406 1.00 0.00 47 LEU A O 17
ATOM 26385 N N . PRO A 1 48 ? 3.318 -3.780 12.885 1.00 0.00 48 PRO A N 17
ATOM 26386 C CA . PRO A 1 48 ? 2.928 -5.177 13.097 1.00 0.00 48 PRO A CA 17
ATOM 26387 C C . PRO A 1 48 ? 3.498 -6.106 12.031 1.00 0.00 48 PRO A C 17
ATOM 26388 O O . PRO A 1 48 ? 3.878 -5.680 10.941 1.00 0.00 48 PRO A O 17
ATOM 26399 N N . PRO A 1 49 ? 3.561 -7.407 12.352 1.00 0.00 49 PRO A N 17
ATOM 26400 C CA . PRO A 1 49 ? 4.083 -8.424 11.434 1.00 0.00 49 PRO A CA 17
ATOM 26401 C C . PRO A 1 49 ? 3.159 -8.661 10.245 1.00 0.00 49 PRO A C 17
ATOM 26402 O O . PRO A 1 49 ? 2.393 -9.624 10.223 1.00 0.00 49 PRO A O 17
ATOM 26413 N N . VAL A 1 50 ? 3.236 -7.776 9.256 1.00 0.00 50 VAL A N 17
ATOM 26414 C CA . VAL A 1 50 ? 2.408 -7.890 8.061 1.00 0.00 50 VAL A CA 17
ATOM 26415 C C . VAL A 1 50 ? 3.228 -8.364 6.867 1.00 0.00 50 VAL A C 17
ATOM 26416 O O . VAL A 1 50 ? 4.378 -7.964 6.693 1.00 0.00 50 VAL A O 17
ATOM 26429 N N . ASN A 1 51 ? 2.628 -9.219 6.045 1.00 0.00 51 ASN A N 17
ATOM 26430 C CA . ASN A 1 51 ? 3.303 -9.748 4.866 1.00 0.00 51 ASN A CA 17
ATOM 26431 C C . ASN A 1 51 ? 2.879 -8.990 3.611 1.00 0.00 51 ASN A C 17
ATOM 26432 O O . ASN A 1 51 ? 1.912 -8.231 3.630 1.00 0.00 51 ASN A O 17
ATOM 26443 N N . GLU A 1 52 ? 3.611 -9.204 2.522 1.00 0.00 52 GLU A N 17
ATOM 26444 C CA . GLU A 1 52 ? 3.311 -8.541 1.258 1.00 0.00 52 GLU A CA 17
ATOM 26445 C C . GLU A 1 52 ? 1.837 -8.700 0.897 1.00 0.00 52 GLU A C 17
ATOM 26446 O O . GLU A 1 52 ? 1.183 -7.745 0.482 1.00 0.00 52 GLU A O 17
ATOM 26458 N N . GLU A 1 53 ? 1.322 -9.915 1.058 1.00 0.00 53 GLU A N 17
ATOM 26459 C CA . GLU A 1 53 ? -0.074 -10.200 0.748 1.00 0.00 53 GLU A CA 17
ATOM 26460 C C . GLU A 1 53 ? -0.998 -9.189 1.421 1.00 0.00 53 GLU A C 17
ATOM 26461 O O . GLU A 1 53 ? -2.148 -9.017 1.017 1.00 0.00 53 GLU A O 17
ATOM 26473 N N . THR A 1 54 ? -0.487 -8.524 2.452 1.00 0.00 54 THR A N 17
ATOM 26474 C CA . THR A 1 54 ? -1.265 -7.532 3.183 1.00 0.00 54 THR A CA 17
ATOM 264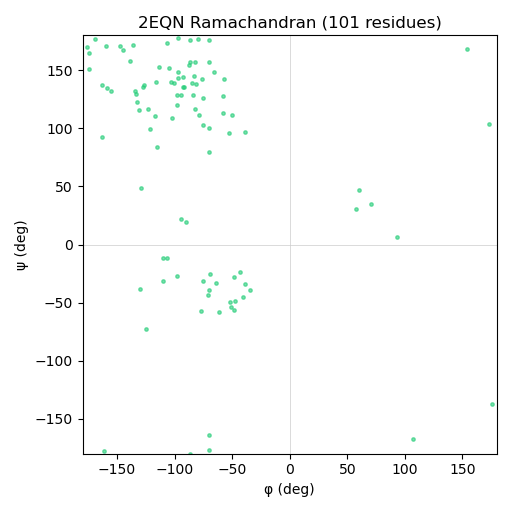75 C C . THR A 1 54 ? -1.598 -6.335 2.300 1.00 0.00 54 THR A C 17
ATOM 26476 O O . THR A 1 54 ? -0.763 -5.872 1.523 1.00 0.00 54 THR A O 17
ATOM 26487 N N . VAL A 1 55 ? -2.824 -5.836 2.425 1.00 0.00 55 VAL A N 17
ATOM 26488 C CA . VAL A 1 55 ? -3.268 -4.691 1.639 1.00 0.00 55 VAL A CA 17
ATOM 26489 C C . VAL A 1 55 ? -3.025 -3.385 2.387 1.00 0.00 55 VAL A C 17
ATOM 26490 O O . VAL A 1 55 ? -3.226 -3.305 3.599 1.00 0.00 55 VAL A O 17
ATOM 26503 N N . ILE A 1 56 ? -2.592 -2.363 1.656 1.00 0.00 56 ILE A N 17
ATOM 26504 C CA . ILE A 1 56 ? -2.323 -1.059 2.250 1.00 0.00 56 ILE A CA 17
ATOM 26505 C C . ILE A 1 56 ? -3.452 -0.078 1.956 1.00 0.00 56 ILE A C 17
ATOM 26506 O O . ILE A 1 56 ? -3.757 0.205 0.797 1.00 0.00 56 ILE A O 17
ATOM 26522 N N . PHE A 1 57 ? -4.069 0.440 3.013 1.00 0.00 57 PHE A N 17
ATOM 26523 C CA . PHE A 1 57 ? -5.165 1.391 2.868 1.00 0.00 57 PHE A CA 17
ATOM 26524 C C . PHE A 1 57 ? -4.648 2.826 2.912 1.00 0.00 57 PHE A C 17
ATOM 26525 O O . PHE A 1 57 ? -3.640 3.116 3.555 1.00 0.00 57 PHE A O 17
ATOM 26542 N N . LYS A 1 58 ? -5.347 3.721 2.222 1.00 0.00 58 LYS A N 17
ATOM 26543 C CA . LYS A 1 58 ? -4.962 5.127 2.181 1.00 0.00 58 LYS A CA 17
ATOM 26544 C C . LYS A 1 58 ? -5.564 5.891 3.356 1.00 0.00 58 LYS A C 17
ATOM 26545 O O . LYS A 1 58 ? -6.361 5.346 4.120 1.00 0.00 58 LYS A O 17
ATOM 26564 N N . SER A 1 59 ? -5.178 7.155 3.494 1.00 0.00 59 SER A N 17
ATOM 26565 C CA . SER A 1 59 ? -5.678 7.993 4.578 1.00 0.00 59 SER A CA 17
ATOM 26566 C C . SER A 1 59 ? -7.195 8.131 4.502 1.00 0.00 59 SER A C 17
ATOM 26567 O O . SER A 1 59 ? -7.873 8.228 5.525 1.00 0.00 59 SER A O 17
ATOM 26575 N N . ASP A 1 60 ? -7.722 8.140 3.283 1.00 0.00 60 ASP A N 17
ATOM 26576 C CA . ASP A 1 60 ? -9.159 8.266 3.071 1.00 0.00 60 ASP A CA 17
ATOM 26577 C C . ASP A 1 60 ? -9.837 6.900 3.120 1.00 0.00 60 ASP A C 17
ATOM 26578 O O . ASP A 1 60 ? -10.873 6.688 2.490 1.00 0.00 60 ASP A O 17
ATOM 26587 N N . ARG A 1 61 ? -9.244 5.977 3.870 1.00 0.00 61 ARG A N 17
ATOM 26588 C CA . ARG A 1 61 ? -9.789 4.631 3.999 1.00 0.00 61 ARG A CA 17
ATOM 26589 C C . ARG A 1 61 ? -10.017 4.003 2.627 1.00 0.00 61 ARG A C 17
ATOM 26590 O O . ARG A 1 61 ? -11.011 3.311 2.408 1.00 0.00 61 ARG A O 17
ATOM 26611 N N . GLN A 1 62 ? -9.089 4.250 1.708 1.00 0.00 62 GLN A N 17
ATOM 26612 C CA . GLN A 1 62 ? -9.190 3.710 0.357 1.00 0.00 62 GLN A CA 17
ATOM 26613 C C . GLN A 1 62 ? -8.007 2.799 0.046 1.00 0.00 62 GLN A C 17
ATOM 26614 O O . GLN A 1 62 ? -6.854 3.228 0.086 1.00 0.00 62 GLN A O 17
ATOM 26628 N N . ALA A 1 63 ? -8.301 1.541 -0.264 1.00 0.00 63 ALA A N 17
ATOM 26629 C CA . ALA A 1 63 ? -7.261 0.570 -0.584 1.00 0.00 63 ALA A CA 17
ATOM 26630 C C . ALA A 1 63 ? -6.408 1.045 -1.756 1.00 0.00 63 ALA A C 17
ATOM 26631 O O . ALA A 1 63 ? -6.843 1.011 -2.906 1.00 0.00 63 ALA A O 17
ATOM 26638 N N . ALA A 1 64 ? -5.192 1.489 -1.455 1.00 0.00 64 ALA A N 17
ATOM 26639 C CA . ALA A 1 64 ? -4.278 1.970 -2.483 1.00 0.00 64 ALA A CA 17
ATOM 26640 C C . ALA A 1 64 ? -3.693 0.810 -3.283 1.00 0.00 64 ALA A C 17
ATOM 26641 O O . ALA A 1 64 ? -3.470 0.924 -4.487 1.00 0.00 64 ALA A O 17
ATOM 26648 N N . GLY A 1 65 ? -3.445 -0.306 -2.604 1.00 0.00 65 GLY A N 17
ATOM 26649 C CA . GLY A 1 65 ? -2.887 -1.469 -3.267 1.00 0.00 65 GLY A CA 17
ATOM 26650 C C . GLY A 1 65 ? -2.158 -2.390 -2.308 1.00 0.00 65 GLY A C 17
ATOM 26651 O O . GLY A 1 65 ? -1.824 -1.996 -1.190 1.00 0.00 65 GLY A O 17
ATOM 26655 N N . LYS A 1 66 ? -1.912 -3.621 -2.744 1.00 0.00 66 LYS A N 17
ATOM 26656 C CA . LYS A 1 66 ? -1.219 -4.601 -1.917 1.00 0.00 66 LYS A CA 17
ATOM 26657 C C . LYS A 1 66 ? 0.293 -4.444 -2.038 1.00 0.00 66 LYS A C 17
ATOM 26658 O O . LYS A 1 66 ? 0.804 -4.068 -3.093 1.00 0.00 66 LYS A O 17
ATOM 26677 N N . ILE A 1 67 ? 1.003 -4.736 -0.953 1.00 0.00 67 ILE A N 17
ATOM 26678 C CA . ILE A 1 67 ? 2.456 -4.629 -0.940 1.00 0.00 67 ILE A CA 17
ATOM 26679 C C . ILE A 1 67 ? 3.075 -5.407 -2.096 1.00 0.00 67 ILE A C 17
ATOM 26680 O O . ILE A 1 67 ? 2.797 -6.593 -2.280 1.00 0.00 67 ILE A O 17
ATOM 26696 N N . PHE A 1 68 ? 3.917 -4.733 -2.873 1.00 0.00 68 PHE A N 17
ATOM 26697 C CA . PHE A 1 68 ? 4.576 -5.362 -4.012 1.00 0.00 68 PHE A CA 17
ATOM 26698 C C . PHE A 1 68 ? 5.900 -5.993 -3.592 1.00 0.00 68 PHE A C 17
ATOM 26699 O O . PHE A 1 68 ? 6.301 -7.030 -4.122 1.00 0.00 68 PHE A O 17
ATOM 26716 N N . GLU A 1 69 ? 6.575 -5.360 -2.638 1.00 0.00 69 GLU A N 17
ATOM 26717 C CA . GLU A 1 69 ? 7.855 -5.860 -2.148 1.00 0.00 69 GLU A CA 17
ATOM 26718 C C . GLU A 1 69 ? 8.303 -5.087 -0.911 1.00 0.00 69 GLU A C 17
ATOM 26719 O O . GLU A 1 69 ? 7.963 -3.916 -0.741 1.00 0.00 69 GLU A O 17
ATOM 26731 N N . ILE A 1 70 ? 9.068 -5.751 -0.051 1.00 0.00 70 ILE A N 17
ATOM 26732 C CA . ILE A 1 70 ? 9.563 -5.127 1.170 1.00 0.00 70 ILE A CA 17
ATOM 26733 C C . ILE A 1 70 ? 11.081 -5.234 1.265 1.00 0.00 70 ILE A C 17
ATOM 26734 O O . ILE A 1 70 ? 11.659 -6.285 0.988 1.00 0.00 70 ILE A O 17
ATOM 26750 N N . PHE A 1 71 ? 11.722 -4.138 1.659 1.00 0.00 71 PHE A N 17
ATOM 26751 C CA . PHE A 1 71 ? 13.174 -4.108 1.792 1.00 0.00 71 PHE A CA 17
ATOM 26752 C C . PHE A 1 71 ? 13.596 -3.195 2.939 1.00 0.00 71 PHE A C 17
ATOM 26753 O O . PHE A 1 71 ? 12.770 -2.506 3.535 1.00 0.00 71 PHE A O 17
ATOM 26770 N N . GLY A 1 72 ? 14.891 -3.197 3.243 1.00 0.00 72 GLY A N 17
ATOM 26771 C CA . GLY A 1 72 ? 15.401 -2.366 4.318 1.00 0.00 72 GLY A CA 17
ATOM 26772 C C . GLY A 1 72 ? 15.735 -3.167 5.561 1.00 0.00 72 GLY A C 17
ATOM 26773 O O . GLY A 1 72 ? 15.853 -4.392 5.523 1.00 0.00 72 GLY A O 17
ATOM 26777 N N . PRO A 1 73 ? 15.896 -2.468 6.695 1.00 0.00 73 PRO A N 17
ATOM 26778 C CA . PRO A 1 73 ? 16.223 -3.102 7.976 1.00 0.00 73 PRO A CA 17
ATOM 26779 C C . PRO A 1 73 ? 15.062 -3.921 8.530 1.00 0.00 73 PRO A C 17
ATOM 26780 O O . PRO A 1 73 ? 14.121 -4.251 7.807 1.00 0.00 73 PRO A O 17
ATOM 26791 N N . VAL A 1 74 ? 15.134 -4.246 9.817 1.00 0.00 74 VAL A N 17
ATOM 26792 C CA . VAL A 1 74 ? 14.088 -5.025 10.468 1.00 0.00 74 VAL A CA 17
ATOM 26793 C C . VAL A 1 74 ? 13.283 -4.164 11.435 1.00 0.00 74 VAL A C 17
ATOM 26794 O O . VAL A 1 74 ? 12.290 -4.616 12.005 1.00 0.00 74 VAL A O 17
ATOM 26807 N N . ALA A 1 75 ? 13.717 -2.921 11.614 1.00 0.00 75 ALA A N 17
ATOM 26808 C CA . ALA A 1 75 ? 13.035 -1.995 12.510 1.00 0.00 75 ALA A CA 17
ATOM 26809 C C . ALA A 1 75 ? 12.452 -0.815 11.740 1.00 0.00 75 ALA A C 17
ATOM 26810 O O . ALA A 1 75 ? 11.420 -0.262 12.121 1.00 0.00 75 ALA A O 17
ATOM 26817 N N . HIS A 1 76 ? 13.120 -0.434 10.656 1.00 0.00 76 HIS A N 17
ATOM 26818 C CA . HIS A 1 76 ? 12.667 0.682 9.832 1.00 0.00 76 HIS A CA 17
ATOM 26819 C C . HIS A 1 76 ? 12.626 0.287 8.359 1.00 0.00 76 HIS A C 17
ATOM 26820 O O . HIS A 1 76 ? 13.102 1.010 7.484 1.00 0.00 76 HIS A O 17
ATOM 26834 N N . PRO A 1 77 ? 12.043 -0.888 8.076 1.00 0.00 77 PRO A N 17
ATOM 26835 C CA . PRO A 1 77 ? 11.926 -1.405 6.710 1.00 0.00 77 PRO A CA 17
ATOM 26836 C C . PRO A 1 77 ? 10.939 -0.602 5.869 1.00 0.00 77 PRO A C 17
ATOM 26837 O O . PRO A 1 77 ? 10.005 0.001 6.397 1.00 0.00 77 PRO A O 17
ATOM 26848 N N . PHE A 1 78 ? 11.153 -0.598 4.557 1.00 0.00 78 PHE A N 17
ATOM 26849 C CA . PHE A 1 78 ? 10.282 0.132 3.643 1.00 0.00 78 PHE A CA 17
ATOM 26850 C C . PHE A 1 78 ? 9.423 -0.829 2.826 1.00 0.00 78 PHE A C 17
ATOM 26851 O O . PHE A 1 78 ? 9.911 -1.843 2.326 1.00 0.00 78 PHE A O 17
ATOM 26868 N N . TYR A 1 79 ? 8.142 -0.503 2.696 1.00 0.00 79 TYR A N 17
ATOM 26869 C CA . TYR A 1 79 ? 7.213 -1.338 1.943 1.00 0.00 79 TYR A CA 17
ATOM 26870 C C . TYR A 1 79 ? 6.920 -0.730 0.576 1.00 0.00 79 TYR A C 17
ATOM 26871 O O . TYR A 1 79 ? 6.824 0.489 0.433 1.00 0.00 79 TYR A O 17
ATOM 26889 N N . VAL A 1 80 ? 6.777 -1.589 -0.429 1.00 0.00 80 VAL A N 17
ATOM 26890 C CA . VAL A 1 80 ? 6.492 -1.138 -1.786 1.00 0.00 80 VAL A CA 17
ATOM 26891 C C . VAL A 1 80 ? 5.041 -1.412 -2.163 1.00 0.00 80 VAL A C 17
ATOM 26892 O O . VAL A 1 80 ? 4.422 -2.348 -1.655 1.00 0.00 80 VAL A O 17
ATOM 26905 N N . LEU A 1 81 ? 4.502 -0.590 -3.057 1.00 0.00 81 LEU A N 17
ATOM 26906 C CA . LEU A 1 81 ? 3.122 -0.744 -3.504 1.00 0.00 81 LEU A CA 17
ATOM 26907 C C . LEU A 1 81 ? 3.067 -1.130 -4.978 1.00 0.00 81 LEU A C 17
ATOM 26908 O O . LEU A 1 81 ? 3.766 -0.550 -5.809 1.00 0.00 81 LEU A O 17
ATOM 26924 N N . ARG A 1 82 ? 2.229 -2.112 -5.297 1.00 0.00 82 ARG A N 17
ATOM 26925 C CA . ARG A 1 82 ? 2.082 -2.575 -6.671 1.00 0.00 82 ARG A CA 17
ATOM 26926 C C . ARG A 1 82 ? 1.109 -1.688 -7.442 1.00 0.00 82 ARG A C 17
ATOM 26927 O O . ARG A 1 82 ? 0.043 -1.332 -6.938 1.00 0.00 82 ARG A O 17
ATOM 26948 N N . PHE A 1 83 ? 1.482 -1.333 -8.667 1.00 0.00 83 PHE A N 17
ATOM 26949 C CA . PHE A 1 83 ? 0.643 -0.487 -9.508 1.00 0.00 83 PHE A CA 17
ATOM 26950 C C . PHE A 1 83 ? 0.963 -0.699 -10.984 1.00 0.00 83 PHE A C 17
ATOM 26951 O O . PHE A 1 83 ? 2.116 -0.598 -11.401 1.00 0.00 83 PHE A O 17
ATOM 26968 N N . ASN A 1 84 ? -0.067 -0.993 -11.771 1.00 0.00 84 ASN A N 17
ATOM 26969 C CA . ASN A 1 84 ? 0.103 -1.220 -13.201 1.00 0.00 84 ASN A CA 17
ATOM 26970 C C . ASN A 1 84 ? 1.031 -0.175 -13.811 1.00 0.00 84 ASN A C 17
ATOM 26971 O O . ASN A 1 84 ? 2.074 -0.508 -14.374 1.00 0.00 84 ASN A O 17
ATOM 26982 N N . SER A 1 85 ? 0.644 1.092 -13.696 1.00 0.00 85 SER A N 17
ATOM 26983 C CA . SER A 1 85 ? 1.439 2.187 -14.239 1.00 0.00 85 SER A CA 17
ATOM 26984 C C . SER A 1 85 ? 1.304 3.437 -13.375 1.00 0.00 85 SER A C 17
ATOM 26985 O O . SER A 1 85 ? 0.400 3.537 -12.545 1.00 0.00 85 SER A O 17
ATOM 26993 N N . SER A 1 86 ? 2.209 4.389 -13.576 1.00 0.00 86 SER A N 17
ATOM 26994 C CA . SER A 1 86 ? 2.195 5.632 -12.814 1.00 0.00 86 SER A CA 17
ATOM 26995 C C . SER A 1 86 ? 0.770 6.152 -12.651 1.00 0.00 86 SER A C 17
ATOM 26996 O O . SER A 1 86 ? 0.321 6.427 -11.538 1.00 0.00 86 SER A O 17
ATOM 27004 N N . ASP A 1 87 ? 0.064 6.285 -13.769 1.00 0.00 87 ASP A N 17
ATOM 27005 C CA . ASP A 1 87 ? -1.310 6.772 -13.752 1.00 0.00 87 ASP A CA 17
ATOM 27006 C C . ASP A 1 87 ? -2.079 6.188 -12.570 1.00 0.00 87 ASP A C 17
ATOM 27007 O O . ASP A 1 87 ? -2.715 6.918 -11.809 1.00 0.00 87 ASP A O 17
ATOM 27016 N N . HIS A 1 88 ? -2.017 4.869 -12.424 1.00 0.00 88 HIS A N 17
ATOM 27017 C CA . HIS A 1 88 ? -2.707 4.187 -11.336 1.00 0.00 88 HIS A CA 17
ATOM 27018 C C . HIS A 1 88 ? -2.524 4.938 -10.021 1.00 0.00 88 HIS A C 17
ATOM 27019 O O . HIS A 1 88 ? -3.480 5.137 -9.270 1.00 0.00 88 HIS A O 17
ATOM 27033 N N . ILE A 1 89 ? -1.292 5.353 -9.748 1.00 0.00 89 ILE A N 17
ATOM 27034 C CA . ILE A 1 89 ? -0.984 6.082 -8.524 1.00 0.00 89 ILE A CA 17
ATOM 27035 C C . ILE A 1 89 ? -1.546 7.499 -8.573 1.00 0.00 89 ILE A C 17
ATOM 27036 O O . ILE A 1 89 ? -2.245 7.932 -7.657 1.00 0.00 89 ILE A O 17
ATOM 27052 N N . GLU A 1 90 ? -1.238 8.215 -9.650 1.00 0.00 90 GLU A N 17
ATOM 27053 C CA . GLU A 1 90 ? -1.714 9.583 -9.818 1.00 0.00 90 GLU A CA 17
ATOM 27054 C C . GLU A 1 90 ? -3.193 9.693 -9.458 1.00 0.00 90 GLU A C 17
ATOM 27055 O O . GLU A 1 90 ? -3.625 10.676 -8.856 1.00 0.00 90 GLU A O 17
ATOM 27067 N N . SER A 1 91 ? -3.964 8.677 -9.832 1.00 0.00 91 SER A N 17
ATOM 27068 C CA . SER A 1 91 ? -5.395 8.660 -9.553 1.00 0.00 91 SER A CA 17
ATOM 27069 C C . SER A 1 91 ? -5.656 8.495 -8.059 1.00 0.00 91 SER A C 17
ATOM 27070 O O . SER A 1 91 ? -6.461 9.218 -7.473 1.00 0.00 91 SER A O 17
ATOM 27078 N N . LYS A 1 92 ? -4.968 7.536 -7.448 1.00 0.00 92 LYS A N 17
ATOM 27079 C CA . LYS A 1 92 ? -5.122 7.274 -6.022 1.00 0.00 92 LYS A CA 17
ATOM 27080 C C . LYS A 1 92 ? -4.788 8.515 -5.201 1.00 0.00 92 LYS A C 17
ATOM 27081 O O . LYS A 1 92 ? -5.404 8.773 -4.168 1.00 0.00 92 LYS A O 17
ATOM 27100 N N . GLY A 1 93 ? -3.808 9.283 -5.669 1.00 0.00 93 GLY A N 17
ATOM 27101 C CA . GLY A 1 93 ? -3.411 10.489 -4.966 1.00 0.00 93 GLY A CA 17
ATOM 27102 C C . GLY A 1 93 ? -2.200 10.272 -4.080 1.00 0.00 93 GLY A C 17
ATOM 27103 O O . GLY A 1 93 ? -1.804 11.164 -3.330 1.00 0.00 93 GLY A O 17
ATOM 27107 N N . ILE A 1 94 ? -1.612 9.083 -4.166 1.00 0.00 94 ILE A N 17
ATOM 27108 C CA . ILE A 1 94 ? -0.440 8.752 -3.365 1.00 0.00 94 ILE A CA 17
ATOM 27109 C C . ILE A 1 94 ? 0.800 9.475 -3.880 1.00 0.00 94 ILE A C 17
ATOM 27110 O O . ILE A 1 94 ? 1.037 9.541 -5.087 1.00 0.00 94 ILE A O 17
ATOM 27126 N N . LYS A 1 95 ? 1.590 10.014 -2.958 1.00 0.00 95 LYS A N 17
ATOM 27127 C CA . LYS A 1 95 ? 2.809 10.729 -3.318 1.00 0.00 95 LYS A CA 17
ATOM 27128 C C . LYS A 1 95 ? 3.694 10.944 -2.094 1.00 0.00 95 LYS A C 17
ATOM 27129 O O . LYS A 1 95 ? 3.326 10.577 -0.978 1.00 0.00 95 LYS A O 17
ATOM 27148 N N . ILE A 1 96 ? 4.860 11.542 -2.312 1.00 0.00 96 ILE A N 17
ATOM 27149 C CA . ILE A 1 96 ? 5.796 11.808 -1.226 1.00 0.00 96 ILE A CA 17
ATOM 27150 C C . ILE A 1 96 ? 5.111 12.542 -0.078 1.00 0.00 96 ILE A C 17
ATOM 27151 O O . ILE A 1 96 ? 4.251 13.395 -0.296 1.00 0.00 96 ILE A O 17
ATOM 27167 N N . LYS A 1 97 ? 5.500 12.206 1.147 1.00 0.00 97 LYS A N 17
ATOM 27168 C CA . LYS A 1 97 ? 4.927 12.834 2.332 1.00 0.00 97 LYS A CA 17
ATOM 27169 C C . LYS A 1 97 ? 3.458 12.456 2.492 1.00 0.00 97 LYS A C 17
ATOM 27170 O O . LYS A 1 97 ? 2.624 13.297 2.824 1.00 0.00 97 LYS A O 17
ATOM 27189 N N . GLU A 1 98 ? 3.150 11.184 2.254 1.00 0.00 98 GLU A N 17
ATOM 27190 C CA . GLU A 1 98 ? 1.781 10.696 2.373 1.00 0.00 98 GLU A CA 17
ATOM 27191 C C . GLU A 1 98 ? 1.716 9.478 3.291 1.00 0.00 98 GLU A C 17
ATOM 27192 O O . GLU A 1 98 ? 2.115 8.377 2.911 1.00 0.00 98 GLU A O 17
ATOM 27204 N N . THR A 1 99 ? 1.210 9.684 4.503 1.00 0.00 99 THR A N 17
ATOM 27205 C CA . THR A 1 99 ? 1.093 8.606 5.476 1.00 0.00 99 THR A CA 17
ATOM 27206 C C . THR A 1 99 ? -0.011 7.630 5.085 1.00 0.00 99 THR A C 17
ATOM 27207 O O . THR A 1 99 ? -1.105 8.039 4.698 1.00 0.00 99 THR A O 17
ATOM 27218 N N . MET A 1 100 ? 0.283 6.338 5.191 1.00 0.00 100 MET A N 17
ATOM 27219 C CA . MET A 1 100 ? -0.687 5.304 4.850 1.00 0.00 100 MET A CA 17
ATOM 27220 C C . MET A 1 100 ? -1.053 4.475 6.078 1.00 0.00 100 MET A C 17
ATOM 27221 O O . MET A 1 100 ? -0.444 4.618 7.139 1.00 0.00 100 MET A O 17
ATOM 27235 N N . TYR A 1 101 ? -2.050 3.611 5.927 1.00 0.00 101 TYR A N 17
ATOM 27236 C CA . TYR A 1 101 ? -2.498 2.762 7.025 1.00 0.00 101 TYR A CA 17
ATOM 27237 C C . TYR A 1 101 ? -2.949 1.398 6.510 1.00 0.00 101 TYR A C 17
ATOM 27238 O O . TYR A 1 101 ? -3.117 1.201 5.306 1.00 0.00 101 TYR A O 17
ATOM 27256 N N . PHE A 1 102 ? -3.143 0.460 7.431 1.00 0.00 102 PHE A N 17
ATOM 27257 C CA . PHE A 1 102 ? -3.574 -0.886 7.072 1.00 0.00 102 PHE A CA 17
ATOM 27258 C C . PHE A 1 102 ? -4.705 -1.355 7.982 1.00 0.00 102 PHE A C 17
ATOM 27259 O O . PHE A 1 102 ? -5.032 -0.701 8.972 1.00 0.00 102 PHE A O 17
ATOM 27276 N N . ALA A 1 103 ? -5.300 -2.493 7.638 1.00 0.00 103 ALA A N 17
ATOM 27277 C CA . ALA A 1 103 ? -6.393 -3.051 8.423 1.00 0.00 103 ALA A CA 17
ATOM 27278 C C . ALA A 1 103 ? -6.032 -4.431 8.963 1.00 0.00 103 ALA A C 17
ATOM 27279 O O . ALA A 1 103 ? -6.701 -4.953 9.857 1.00 0.00 103 ALA A O 17
ATOM 27286 N N . GLY A 1 1 ? -29.244 -6.832 -10.522 1.00 0.00 1 GLY A N 18
ATOM 27287 C CA . GLY A 1 1 ? -27.842 -6.701 -10.873 1.00 0.00 1 GLY A CA 18
ATOM 27288 C C . GLY A 1 1 ? -27.220 -8.022 -11.280 1.00 0.00 1 GLY A C 18
ATOM 27289 O O . GLY A 1 1 ? -27.904 -9.044 -11.347 1.00 0.00 1 GLY A O 18
ATOM 27293 N N . SER A 1 2 ? -25.920 -8.003 -11.554 1.00 0.00 2 SER A N 18
ATOM 27294 C CA . SER A 1 2 ? -25.206 -9.208 -11.962 1.00 0.00 2 SER A CA 18
ATOM 27295 C C . SER A 1 2 ? -23.705 -8.949 -12.043 1.00 0.00 2 SER A C 18
ATOM 27296 O O . SER A 1 2 ? -23.271 -7.835 -12.336 1.00 0.00 2 SER A O 18
ATOM 27304 N N . SER A 1 3 ? -22.917 -9.987 -11.782 1.00 0.00 3 SER A N 18
ATOM 27305 C CA . SER A 1 3 ? -21.464 -9.873 -11.821 1.00 0.00 3 SER A CA 18
ATOM 27306 C C . SER A 1 3 ? -20.824 -11.204 -12.202 1.00 0.00 3 SER A C 18
ATOM 27307 O O . SER A 1 3 ? -21.437 -12.262 -12.063 1.00 0.00 3 SER A O 18
ATOM 27315 N N . GLY A 1 4 ? -19.586 -11.143 -12.683 1.00 0.00 4 GLY A N 18
ATOM 27316 C CA . GLY A 1 4 ? -18.883 -12.349 -13.077 1.00 0.00 4 GLY A CA 18
ATOM 27317 C C . GLY A 1 4 ? -18.346 -12.271 -14.493 1.00 0.00 4 GLY A C 18
ATOM 27318 O O . GLY A 1 4 ? -19.115 -12.231 -15.454 1.00 0.00 4 GLY A O 18
ATOM 27322 N N . SER A 1 5 ? -17.024 -12.249 -14.622 1.00 0.00 5 SER A N 18
ATOM 27323 C CA . SER A 1 5 ? -16.385 -12.170 -15.931 1.00 0.00 5 SER A CA 18
ATOM 27324 C C . SER A 1 5 ? -15.459 -13.361 -16.157 1.00 0.00 5 SER A C 18
ATOM 27325 O O . SER A 1 5 ? -15.289 -14.205 -15.277 1.00 0.00 5 SER A O 18
ATOM 27333 N N . SER A 1 6 ? -14.864 -13.423 -17.343 1.00 0.00 6 SER A N 18
ATOM 27334 C CA . SER A 1 6 ? -13.958 -14.513 -17.688 1.00 0.00 6 SER A CA 18
ATOM 27335 C C . SER A 1 6 ? -12.672 -13.975 -18.309 1.00 0.00 6 SER A C 18
ATOM 27336 O O . SER A 1 6 ? -11.576 -14.223 -17.808 1.00 0.00 6 SER A O 18
ATOM 27344 N N . GLY A 1 7 ? -12.816 -13.235 -19.404 1.00 0.00 7 GLY A N 18
ATOM 27345 C CA . GLY A 1 7 ? -11.659 -12.673 -20.077 1.00 0.00 7 GLY A CA 18
ATOM 27346 C C . GLY A 1 7 ? -10.778 -11.869 -19.141 1.00 0.00 7 GLY A C 18
ATOM 27347 O O . GLY A 1 7 ? -11.275 -11.180 -18.251 1.00 0.00 7 GLY A O 18
ATOM 27351 N N . GLU A 1 8 ? -9.467 -11.959 -19.341 1.00 0.00 8 GLU A N 18
ATOM 27352 C CA . GLU A 1 8 ? -8.516 -11.236 -18.505 1.00 0.00 8 GLU A CA 18
ATOM 27353 C C . GLU A 1 8 ? -8.293 -9.822 -19.034 1.00 0.00 8 GLU A C 18
ATOM 27354 O O . GLU A 1 8 ? -8.575 -9.530 -20.197 1.00 0.00 8 GLU A O 18
ATOM 27366 N N . LEU A 1 9 ? -7.786 -8.947 -18.172 1.00 0.00 9 LEU A N 18
ATOM 27367 C CA . LEU A 1 9 ? -7.525 -7.563 -18.551 1.00 0.00 9 LEU A CA 18
ATOM 27368 C C . LEU A 1 9 ? -6.039 -7.239 -18.440 1.00 0.00 9 LEU A C 18
ATOM 27369 O O . LEU A 1 9 ? -5.304 -7.843 -17.658 1.00 0.00 9 LEU A O 18
ATOM 27385 N N . PRO A 1 10 ? -5.585 -6.261 -19.237 1.00 0.00 10 PRO A N 18
ATOM 27386 C CA . PRO A 1 10 ? -4.183 -5.832 -19.245 1.00 0.00 10 PRO A CA 18
ATOM 27387 C C . PRO A 1 10 ? -3.794 -5.102 -17.964 1.00 0.00 10 PRO A C 18
ATOM 27388 O O . PRO A 1 10 ? -2.643 -5.159 -17.531 1.00 0.00 10 PRO A O 18
ATOM 27399 N N . SER A 1 11 ? -4.760 -4.415 -17.362 1.00 0.00 11 SER A N 18
ATOM 27400 C CA . SER A 1 11 ? -4.516 -3.671 -16.132 1.00 0.00 11 SER A CA 18
ATOM 27401 C C . SER A 1 11 ? -4.696 -4.567 -14.911 1.00 0.00 11 SER A C 18
ATOM 27402 O O . SER A 1 11 ? -5.650 -5.340 -14.828 1.00 0.00 11 SER A O 18
ATOM 27410 N N . VAL A 1 12 ? -3.770 -4.457 -13.963 1.00 0.00 12 VAL A N 18
ATOM 27411 C CA . VAL A 1 12 ? -3.826 -5.255 -12.744 1.00 0.00 12 VAL A CA 18
ATOM 27412 C C . VAL A 1 12 ? -5.200 -5.166 -12.090 1.00 0.00 12 VAL A C 18
ATOM 27413 O O . VAL A 1 12 ? -5.892 -4.156 -12.215 1.00 0.00 12 VAL A O 18
ATOM 27426 N N . GLU A 1 13 ? -5.587 -6.228 -11.392 1.00 0.00 13 GLU A N 18
ATOM 27427 C CA . GLU A 1 13 ? -6.880 -6.269 -10.718 1.00 0.00 13 GLU A CA 18
ATOM 27428 C C . GLU A 1 13 ? -7.075 -5.036 -9.840 1.00 0.00 13 GLU A C 18
ATOM 27429 O O . GLU A 1 13 ? -6.708 -5.034 -8.666 1.00 0.00 13 GLU A O 18
ATOM 27441 N N . GLU A 1 14 ? -7.655 -3.990 -10.420 1.00 0.00 14 GLU A N 18
ATOM 27442 C CA . GLU A 1 14 ? -7.897 -2.750 -9.692 1.00 0.00 14 GLU A CA 18
ATOM 27443 C C . GLU A 1 14 ? -8.429 -3.038 -8.291 1.00 0.00 14 GLU A C 18
ATOM 27444 O O . GLU A 1 14 ? -9.626 -3.258 -8.102 1.00 0.00 14 GLU A O 18
ATOM 27456 N N . LEU A 1 15 ? -7.532 -3.035 -7.311 1.00 0.00 15 LEU A N 18
ATOM 27457 C CA . LEU A 1 15 ? -7.910 -3.296 -5.927 1.00 0.00 15 LEU A CA 18
ATOM 27458 C C . LEU A 1 15 ? -8.635 -2.097 -5.325 1.00 0.00 15 LEU A C 18
ATOM 27459 O O . LEU A 1 15 ? -8.010 -1.109 -4.937 1.00 0.00 15 LEU A O 18
ATOM 27475 N N . THR A 1 16 ? -9.959 -2.191 -5.247 1.00 0.00 16 THR A N 18
ATOM 27476 C CA . THR A 1 16 ? -10.770 -1.115 -4.691 1.00 0.00 16 THR A CA 18
ATOM 27477 C C . THR A 1 16 ? -11.651 -1.622 -3.554 1.00 0.00 16 THR A C 18
ATOM 27478 O O . THR A 1 16 ? -12.725 -2.175 -3.788 1.00 0.00 16 THR A O 18
ATOM 27489 N N . ILE A 1 17 ? -11.189 -1.428 -2.323 1.00 0.00 17 ILE A N 18
ATOM 27490 C CA . ILE A 1 17 ? -11.936 -1.864 -1.150 1.00 0.00 17 ILE A CA 18
ATOM 27491 C C . ILE A 1 17 ? -12.117 -0.721 -0.158 1.00 0.00 17 ILE A C 18
ATOM 27492 O O . ILE A 1 17 ? -11.141 -0.161 0.345 1.00 0.00 17 ILE A O 18
ATOM 27508 N N . ILE A 1 18 ? -13.370 -0.379 0.122 1.00 0.00 18 ILE A N 18
ATOM 27509 C CA . ILE A 1 18 ? -13.678 0.695 1.057 1.00 0.00 18 ILE A CA 18
ATOM 27510 C C . ILE A 1 18 ? -13.876 0.155 2.469 1.00 0.00 18 ILE A C 18
ATOM 27511 O O . ILE A 1 18 ? -14.620 -0.804 2.680 1.00 0.00 18 ILE A O 18
ATOM 27527 N N . LEU A 1 19 ? -13.208 0.778 3.434 1.00 0.00 19 LEU A N 18
ATOM 27528 C CA . LEU A 1 19 ? -13.312 0.362 4.828 1.00 0.00 19 LEU A CA 18
ATOM 27529 C C . LEU A 1 19 ? -14.318 1.226 5.581 1.00 0.00 19 LEU A C 18
ATOM 27530 O O . LEU A 1 19 ? -14.313 2.453 5.486 1.00 0.00 19 LEU A O 18
ATOM 27546 N N . PRO A 1 20 ? -15.202 0.572 6.350 1.00 0.00 20 PRO A N 18
ATOM 27547 C CA . PRO A 1 20 ? -16.229 1.261 7.137 1.00 0.00 20 PRO A CA 18
ATOM 27548 C C . PRO A 1 20 ? -15.637 2.039 8.308 1.00 0.00 20 PRO A C 18
ATOM 27549 O O . PRO A 1 20 ? -14.420 2.086 8.481 1.00 0.00 20 PRO A O 18
ATOM 27560 N N . GLU A 1 21 ? -16.507 2.648 9.108 1.00 0.00 21 GLU A N 18
ATOM 27561 C CA . GLU A 1 21 ? -16.069 3.424 10.262 1.00 0.00 21 GLU A CA 18
ATOM 27562 C C . GLU A 1 21 ? -15.976 2.544 11.506 1.00 0.00 21 GLU A C 18
ATOM 27563 O O . GLU A 1 21 ? -15.948 3.043 12.631 1.00 0.00 21 GLU A O 18
ATOM 27575 N N . ASP A 1 22 ? -15.930 1.234 11.294 1.00 0.00 22 ASP A N 18
ATOM 27576 C CA . ASP A 1 22 ? -15.840 0.284 12.396 1.00 0.00 22 ASP A CA 18
ATOM 27577 C C . ASP A 1 22 ? -14.435 -0.303 12.495 1.00 0.00 22 ASP A C 18
ATOM 27578 O O . ASP A 1 22 ? -14.091 -0.953 13.482 1.00 0.00 22 ASP A O 18
ATOM 27587 N N . ILE A 1 23 ? -13.629 -0.071 11.464 1.00 0.00 23 ILE A N 18
ATOM 27588 C CA . ILE A 1 23 ? -12.262 -0.577 11.435 1.00 0.00 23 ILE A CA 18
ATOM 27589 C C . ILE A 1 23 ? -11.262 0.520 11.784 1.00 0.00 23 ILE A C 18
ATOM 27590 O O . ILE A 1 23 ? -11.461 1.685 11.442 1.00 0.00 23 ILE A O 18
ATOM 27606 N N . GLU A 1 24 ? -10.187 0.138 12.466 1.00 0.00 24 GLU A N 18
ATOM 27607 C CA . GLU A 1 24 ? -9.155 1.089 12.860 1.00 0.00 24 GLU A CA 18
ATOM 27608 C C . GLU A 1 24 ? -7.971 1.037 11.899 1.00 0.00 24 GLU A C 18
ATOM 27609 O O . GLU A 1 24 ? -7.503 -0.041 11.530 1.00 0.00 24 GLU A O 18
ATOM 27621 N N . LEU A 1 25 ? -7.491 2.209 11.498 1.00 0.00 25 LEU A N 18
ATOM 27622 C CA . LEU A 1 25 ? -6.361 2.299 10.579 1.00 0.00 25 LEU A CA 18
ATOM 27623 C C . LEU A 1 25 ? -5.114 2.805 11.297 1.00 0.00 25 LEU A C 18
ATOM 27624 O O . LEU A 1 25 ? -5.073 3.943 11.765 1.00 0.00 25 LEU A O 18
ATOM 27640 N N . LYS A 1 26 ? -4.098 1.953 11.378 1.00 0.00 26 LYS A N 18
ATOM 27641 C CA . LYS A 1 26 ? -2.847 2.314 12.036 1.00 0.00 26 LYS A CA 18
ATOM 27642 C C . LYS A 1 26 ? -1.835 2.844 11.026 1.00 0.00 26 LYS A C 18
ATOM 27643 O O . LYS A 1 26 ? -1.739 2.363 9.896 1.00 0.00 26 LYS A O 18
ATOM 27662 N N . PRO A 1 27 ? -1.059 3.856 11.440 1.00 0.00 27 PRO A N 18
ATOM 27663 C CA . PRO A 1 27 ? -0.038 4.471 10.586 1.00 0.00 27 PRO A CA 18
ATOM 27664 C C . PRO A 1 27 ? 1.143 3.541 10.332 1.00 0.00 27 PRO A C 18
ATOM 27665 O O . PRO A 1 27 ? 1.997 3.353 11.200 1.00 0.00 27 PRO A O 18
ATOM 27676 N N . LEU A 1 28 ? 1.187 2.960 9.138 1.00 0.00 28 LEU A N 18
ATOM 27677 C CA . LEU A 1 28 ? 2.265 2.049 8.770 1.00 0.00 28 LEU A CA 18
ATOM 27678 C C . LEU A 1 28 ? 3.519 2.821 8.373 1.00 0.00 28 LEU A C 18
ATOM 27679 O O . LEU A 1 28 ? 4.639 2.383 8.636 1.00 0.00 28 LEU A O 18
ATOM 27695 N N . GLY A 1 29 ? 3.324 3.974 7.741 1.00 0.00 29 GLY A N 18
ATOM 27696 C CA . GLY A 1 29 ? 4.448 4.789 7.321 1.00 0.00 29 GLY A CA 18
ATOM 27697 C C . GLY A 1 29 ? 4.035 5.908 6.385 1.00 0.00 29 GLY A C 18
ATOM 27698 O O . GLY A 1 29 ? 2.854 6.238 6.285 1.00 0.00 29 GLY A O 18
ATOM 27702 N N . MET A 1 30 ? 5.011 6.495 5.700 1.00 0.00 30 MET A N 18
ATOM 27703 C CA . MET A 1 30 ? 4.742 7.584 4.768 1.00 0.00 30 MET A CA 18
ATOM 27704 C C . MET A 1 30 ? 5.580 7.436 3.502 1.00 0.00 30 MET A C 18
ATOM 27705 O O . MET A 1 30 ? 6.770 7.128 3.566 1.00 0.00 30 MET A O 18
ATOM 27719 N N . VAL A 1 31 ? 4.951 7.658 2.352 1.00 0.00 31 VAL A N 18
ATOM 27720 C CA . VAL A 1 31 ? 5.640 7.550 1.072 1.00 0.00 31 VAL A CA 18
ATOM 27721 C C . VAL A 1 31 ? 7.042 8.142 1.149 1.00 0.00 31 VAL A C 18
ATOM 27722 O O . VAL A 1 31 ? 7.210 9.335 1.403 1.00 0.00 31 VAL A O 18
ATOM 27735 N N . SER A 1 32 ? 8.047 7.301 0.930 1.00 0.00 32 SER A N 18
ATOM 27736 C CA . SER A 1 32 ? 9.437 7.741 0.978 1.00 0.00 32 SER A CA 18
ATOM 27737 C C . SER A 1 32 ? 9.984 7.968 -0.428 1.00 0.00 32 SER A C 18
ATOM 27738 O O . SER A 1 32 ? 10.866 8.801 -0.635 1.00 0.00 32 SER A O 18
ATOM 27746 N N . SER A 1 33 ? 9.453 7.221 -1.390 1.00 0.00 33 SER A N 18
ATOM 27747 C CA . SER A 1 33 ? 9.890 7.337 -2.777 1.00 0.00 33 SER A CA 18
ATOM 27748 C C . SER A 1 33 ? 8.871 6.707 -3.722 1.00 0.00 33 SER A C 18
ATOM 27749 O O . SER A 1 33 ? 7.914 6.068 -3.284 1.00 0.00 33 SER A O 18
ATOM 27757 N N . ILE A 1 34 ? 9.085 6.893 -5.020 1.00 0.00 34 ILE A N 18
ATOM 27758 C CA . ILE A 1 34 ? 8.186 6.343 -6.028 1.00 0.00 34 ILE A CA 18
ATOM 27759 C C . ILE A 1 34 ? 8.965 5.633 -7.130 1.00 0.00 34 ILE A C 18
ATOM 27760 O O . ILE A 1 34 ? 9.867 6.212 -7.738 1.00 0.00 34 ILE A O 18
ATOM 27776 N N . ILE A 1 35 ? 8.610 4.379 -7.384 1.00 0.00 35 ILE A N 18
ATOM 27777 C CA . ILE A 1 35 ? 9.274 3.591 -8.416 1.00 0.00 35 ILE A CA 18
ATOM 27778 C C . ILE A 1 35 ? 8.633 3.821 -9.780 1.00 0.00 35 ILE A C 18
ATOM 27779 O O . ILE A 1 35 ? 7.475 4.226 -9.872 1.00 0.00 35 ILE A O 18
ATOM 27795 N N . GLU A 1 36 ? 9.396 3.559 -10.837 1.00 0.00 36 GLU A N 18
ATOM 27796 C CA . GLU A 1 36 ? 8.902 3.737 -12.198 1.00 0.00 36 GLU A CA 18
ATOM 27797 C C . GLU A 1 36 ? 7.413 3.413 -12.282 1.00 0.00 36 GLU A C 18
ATOM 27798 O O . GLU A 1 36 ? 6.649 4.126 -12.933 1.00 0.00 36 GLU A O 18
ATOM 27810 N N . GLN A 1 37 ? 7.010 2.333 -11.621 1.00 0.00 37 GLN A N 18
ATOM 27811 C CA . GLN A 1 37 ? 5.614 1.914 -11.623 1.00 0.00 37 GLN A CA 18
ATOM 27812 C C . GLN A 1 37 ? 5.105 1.707 -10.200 1.00 0.00 37 GLN A C 18
ATOM 27813 O O . GLN A 1 37 ? 3.942 1.980 -9.899 1.00 0.00 37 GLN A O 18
ATOM 27827 N N . LEU A 1 38 ? 5.983 1.224 -9.328 1.00 0.00 38 LEU A N 18
ATOM 27828 C CA . LEU A 1 38 ? 5.623 0.980 -7.936 1.00 0.00 38 LEU A CA 18
ATOM 27829 C C . LEU A 1 38 ? 5.895 2.213 -7.079 1.00 0.00 38 LEU A C 18
ATOM 27830 O O . LEU A 1 38 ? 6.426 3.213 -7.563 1.00 0.00 38 LEU A O 18
ATOM 27846 N N . VAL A 1 39 ? 5.528 2.134 -5.804 1.00 0.00 39 VAL A N 18
ATOM 27847 C CA . VAL A 1 39 ? 5.735 3.242 -4.879 1.00 0.00 39 VAL A CA 18
ATOM 27848 C C . VAL A 1 39 ? 6.393 2.765 -3.589 1.00 0.00 39 VAL A C 18
ATOM 27849 O O . VAL A 1 39 ? 5.999 1.747 -3.019 1.00 0.00 39 VAL A O 18
ATOM 27862 N N . ILE A 1 40 ? 7.396 3.507 -3.134 1.00 0.00 40 ILE A N 18
ATOM 27863 C CA . ILE A 1 40 ? 8.108 3.161 -1.910 1.00 0.00 40 ILE A CA 18
ATOM 27864 C C . ILE A 1 40 ? 7.502 3.869 -0.703 1.00 0.00 40 ILE A C 18
ATOM 27865 O O . ILE A 1 40 ? 7.202 5.062 -0.757 1.00 0.00 40 ILE A O 18
ATOM 27881 N N . ILE A 1 41 ? 7.328 3.127 0.385 1.00 0.00 41 ILE A N 18
ATOM 27882 C CA . ILE A 1 41 ? 6.761 3.685 1.607 1.00 0.00 41 ILE A CA 18
ATOM 27883 C C . ILE A 1 41 ? 7.619 3.339 2.819 1.00 0.00 41 ILE A C 18
ATOM 27884 O O . ILE A 1 41 ? 7.783 2.168 3.161 1.00 0.00 41 ILE A O 18
ATOM 27900 N N . GLU A 1 42 ? 8.162 4.366 3.465 1.00 0.00 42 GLU A N 18
ATOM 27901 C CA . GLU A 1 42 ? 9.003 4.170 4.640 1.00 0.00 42 GLU A CA 18
ATOM 27902 C C . GLU A 1 42 ? 8.153 4.037 5.901 1.00 0.00 42 GLU A C 18
ATOM 27903 O O . GLU A 1 42 ? 7.157 4.741 6.067 1.00 0.00 42 GLU A O 18
ATOM 27915 N N . SER A 1 43 ? 8.555 3.130 6.785 1.00 0.00 43 SER A N 18
ATOM 27916 C CA . SER A 1 43 ? 7.828 2.902 8.029 1.00 0.00 43 SER A CA 18
ATOM 27917 C C . SER A 1 43 ? 8.341 3.820 9.134 1.00 0.00 43 SER A C 18
ATOM 27918 O O . SER A 1 43 ? 9.319 4.545 8.950 1.00 0.00 43 SER A O 18
ATOM 27926 N N . MET A 1 44 ? 7.674 3.783 10.283 1.00 0.00 44 MET A N 18
ATOM 27927 C CA . MET A 1 44 ? 8.062 4.611 11.419 1.00 0.00 44 MET A CA 18
ATOM 27928 C C . MET A 1 44 ? 8.457 3.746 12.612 1.00 0.00 44 MET A C 18
ATOM 27929 O O . MET A 1 44 ? 9.633 3.657 12.966 1.00 0.00 44 MET A O 18
ATOM 27943 N N . THR A 1 45 ? 7.466 3.110 13.230 1.00 0.00 45 THR A N 18
ATOM 27944 C CA . THR A 1 45 ? 7.709 2.254 14.384 1.00 0.00 45 THR A CA 18
ATOM 27945 C C . THR A 1 45 ? 6.427 1.566 14.838 1.00 0.00 45 THR A C 18
ATOM 27946 O O . THR A 1 45 ? 5.346 1.844 14.321 1.00 0.00 45 THR A O 18
ATOM 27957 N N . ASN A 1 46 ? 6.556 0.666 15.807 1.00 0.00 46 ASN A N 18
ATOM 27958 C CA . ASN A 1 46 ? 5.406 -0.062 16.331 1.00 0.00 46 ASN A CA 18
ATOM 27959 C C . ASN A 1 46 ? 4.636 -0.746 15.206 1.00 0.00 46 ASN A C 18
ATOM 27960 O O . ASN A 1 46 ? 3.422 -0.932 15.293 1.00 0.00 46 ASN A O 18
ATOM 27971 N N . LEU A 1 47 ? 5.350 -1.118 14.149 1.00 0.00 47 LEU A N 18
ATOM 27972 C CA . LEU A 1 47 ? 4.735 -1.782 13.005 1.00 0.00 47 LEU A CA 18
ATOM 27973 C C . LEU A 1 47 ? 4.564 -3.274 13.269 1.00 0.00 47 LEU A C 18
ATOM 27974 O O . LEU A 1 47 ? 5.509 -3.980 13.621 1.00 0.00 47 LEU A O 18
ATOM 27990 N N . PRO A 1 48 ? 3.330 -3.769 13.093 1.00 0.00 48 PRO A N 18
ATOM 27991 C CA . PRO A 1 48 ? 3.006 -5.183 13.304 1.00 0.00 48 PRO A CA 18
ATOM 27992 C C . PRO A 1 48 ? 3.625 -6.084 12.241 1.00 0.00 48 PRO A C 18
ATOM 27993 O O . PRO A 1 48 ? 4.007 -5.637 11.159 1.00 0.00 48 PRO A O 18
ATOM 28004 N N . PRO A 1 49 ? 3.728 -7.385 12.553 1.00 0.00 49 PRO A N 18
ATOM 28005 C CA . PRO A 1 49 ? 4.299 -8.376 11.637 1.00 0.00 49 PRO A CA 18
ATOM 28006 C C . PRO A 1 49 ? 3.402 -8.635 10.431 1.00 0.00 49 PRO A C 18
ATOM 28007 O O . PRO A 1 49 ? 2.664 -9.620 10.394 1.00 0.00 49 PRO A O 18
ATOM 28018 N N . VAL A 1 50 ? 3.472 -7.746 9.445 1.00 0.00 50 VAL A N 18
ATOM 28019 C CA . VAL A 1 50 ? 2.667 -7.880 8.237 1.00 0.00 50 VAL A CA 18
ATOM 28020 C C . VAL A 1 50 ? 3.508 -8.385 7.070 1.00 0.00 50 VAL A C 18
ATOM 28021 O O . VAL A 1 50 ? 4.654 -7.974 6.894 1.00 0.00 50 VAL A O 18
ATOM 28034 N N . ASN A 1 51 ? 2.930 -9.278 6.274 1.00 0.00 51 ASN A N 18
ATOM 28035 C CA . ASN A 1 51 ? 3.626 -9.840 5.122 1.00 0.00 51 ASN A CA 18
ATOM 28036 C C . ASN A 1 51 ? 3.164 -9.175 3.829 1.00 0.00 51 ASN A C 18
ATOM 28037 O O . ASN A 1 51 ? 2.233 -8.370 3.833 1.00 0.00 51 ASN A O 18
ATOM 28048 N N . GLU A 1 52 ? 3.820 -9.519 2.726 1.00 0.00 52 GLU A N 18
ATOM 28049 C CA . GLU A 1 52 ? 3.476 -8.955 1.426 1.00 0.00 52 GLU A CA 18
ATOM 28050 C C . GLU A 1 52 ? 1.970 -9.021 1.186 1.00 0.00 52 GLU A C 18
ATOM 28051 O O . GLU A 1 52 ? 1.328 -8.004 0.927 1.00 0.00 52 GLU A O 18
ATOM 28063 N N . GLU A 1 53 ? 1.415 -10.226 1.273 1.00 0.00 53 GLU A N 18
ATOM 28064 C CA . GLU A 1 53 ? -0.014 -10.425 1.064 1.00 0.00 53 GLU A CA 18
ATOM 28065 C C . GLU A 1 53 ? -0.821 -9.315 1.731 1.00 0.00 53 GLU A C 18
ATOM 28066 O O . GLU A 1 53 ? -1.950 -9.025 1.332 1.00 0.00 53 GLU A O 18
ATOM 28078 N N . THR A 1 54 ? -0.235 -8.697 2.752 1.00 0.00 54 THR A N 18
ATOM 28079 C CA . THR A 1 54 ? -0.899 -7.621 3.477 1.00 0.00 54 THR A CA 18
ATOM 28080 C C . THR A 1 54 ? -1.269 -6.475 2.542 1.00 0.00 54 THR A C 18
ATOM 28081 O O . THR A 1 54 ? -0.474 -6.070 1.694 1.00 0.00 54 THR A O 18
ATOM 28092 N N . VAL A 1 55 ? -2.482 -5.955 2.702 1.00 0.00 55 VAL A N 18
ATOM 28093 C CA . VAL A 1 55 ? -2.958 -4.854 1.873 1.00 0.00 55 VAL A CA 18
ATOM 28094 C C . VAL A 1 55 ? -2.759 -3.514 2.573 1.00 0.00 55 VAL A C 18
ATOM 28095 O O . VAL A 1 55 ? -2.936 -3.404 3.786 1.00 0.00 55 VAL A O 18
ATOM 28108 N N . ILE A 1 56 ? -2.389 -2.499 1.799 1.00 0.00 56 ILE A N 18
ATOM 28109 C CA . ILE A 1 56 ? -2.168 -1.165 2.344 1.00 0.00 56 ILE A CA 18
ATOM 28110 C C . ILE A 1 56 ? -3.335 -0.239 2.022 1.00 0.00 56 ILE A C 18
ATOM 28111 O O . ILE A 1 56 ? -3.710 -0.076 0.860 1.00 0.00 56 ILE A O 18
ATOM 28127 N N . PHE A 1 57 ? -3.904 0.369 3.057 1.00 0.00 57 PHE A N 18
ATOM 28128 C CA . PHE A 1 57 ? -5.029 1.281 2.884 1.00 0.00 57 PHE A CA 18
ATOM 28129 C C . PHE A 1 57 ? -4.561 2.733 2.912 1.00 0.00 57 PHE A C 18
ATOM 28130 O O . PHE A 1 57 ? -3.566 3.065 3.557 1.00 0.00 57 PHE A O 18
ATOM 28147 N N . LYS A 1 58 ? -5.285 3.596 2.208 1.00 0.00 58 LYS A N 18
ATOM 28148 C CA . LYS A 1 58 ? -4.946 5.013 2.151 1.00 0.00 58 LYS A CA 18
ATOM 28149 C C . LYS A 1 58 ? -5.599 5.775 3.299 1.00 0.00 58 LYS A C 18
ATOM 28150 O O . LYS A 1 58 ? -6.314 5.193 4.116 1.00 0.00 58 LYS A O 18
ATOM 28169 N N . SER A 1 59 ? -5.350 7.079 3.356 1.00 0.00 59 SER A N 18
ATOM 28170 C CA . SER A 1 59 ? -5.912 7.920 4.406 1.00 0.00 59 SER A CA 18
ATOM 28171 C C . SER A 1 59 ? -7.424 8.053 4.245 1.00 0.00 59 SER A C 18
ATOM 28172 O O . SER A 1 59 ? -8.150 8.226 5.223 1.00 0.00 59 SER A O 18
ATOM 28180 N N . ASP A 1 60 ? -7.889 7.971 3.003 1.00 0.00 60 ASP A N 18
ATOM 28181 C CA . ASP A 1 60 ? -9.314 8.080 2.712 1.00 0.00 60 ASP A CA 18
ATOM 28182 C C . ASP A 1 60 ? -9.992 6.716 2.792 1.00 0.00 60 ASP A C 18
ATOM 28183 O O . ASP A 1 60 ? -11.029 6.490 2.168 1.00 0.00 60 ASP A O 18
ATOM 28192 N N . ARG A 1 61 ? -9.397 5.810 3.561 1.00 0.00 61 ARG A N 18
ATOM 28193 C CA . ARG A 1 61 ? -9.942 4.467 3.719 1.00 0.00 61 ARG A CA 18
ATOM 28194 C C . ARG A 1 61 ? -10.146 3.799 2.363 1.00 0.00 61 ARG A C 18
ATOM 28195 O O . ARG A 1 61 ? -11.227 3.290 2.068 1.00 0.00 61 ARG A O 18
ATOM 28216 N N . GLN A 1 62 ? -9.101 3.807 1.542 1.00 0.00 62 GLN A N 18
ATOM 28217 C CA . GLN A 1 62 ? -9.167 3.203 0.216 1.00 0.00 62 GLN A CA 18
ATOM 28218 C C . GLN A 1 62 ? -7.952 2.318 -0.040 1.00 0.00 62 GLN A C 18
ATOM 28219 O O . GLN A 1 62 ? -6.828 2.807 -0.150 1.00 0.00 62 GLN A O 18
ATOM 28233 N N . ALA A 1 63 ? -8.186 1.013 -0.134 1.00 0.00 63 ALA A N 18
ATOM 28234 C CA . ALA A 1 63 ? -7.110 0.060 -0.379 1.00 0.00 63 ALA A CA 18
ATOM 28235 C C . ALA A 1 63 ? -6.287 0.463 -1.598 1.00 0.00 63 ALA A C 18
ATOM 28236 O O . ALA A 1 63 ? -6.651 0.159 -2.733 1.00 0.00 63 ALA A O 18
ATOM 28243 N N . ALA A 1 64 ? -5.175 1.150 -1.354 1.00 0.00 64 ALA A N 18
ATOM 28244 C CA . ALA A 1 64 ? -4.299 1.593 -2.431 1.00 0.00 64 ALA A CA 18
ATOM 28245 C C . ALA A 1 64 ? -3.734 0.406 -3.203 1.00 0.00 64 ALA A C 18
ATOM 28246 O O . ALA A 1 64 ? -3.571 0.465 -4.421 1.00 0.00 64 ALA A O 18
ATOM 28253 N N . GLY A 1 65 ? -3.436 -0.673 -2.485 1.00 0.00 65 GLY A N 18
ATOM 28254 C CA . GLY A 1 65 ? -2.891 -1.859 -3.120 1.00 0.00 65 GLY A CA 18
ATOM 28255 C C . GLY A 1 65 ? -2.129 -2.739 -2.148 1.00 0.00 65 GLY A C 18
ATOM 28256 O O . GLY A 1 65 ? -1.877 -2.345 -1.010 1.00 0.00 65 GLY A O 18
ATOM 28260 N N . LYS A 1 66 ? -1.764 -3.934 -2.597 1.00 0.00 66 LYS A N 18
ATOM 28261 C CA . LYS A 1 66 ? -1.027 -4.874 -1.760 1.00 0.00 66 LYS A CA 18
ATOM 28262 C C . LYS A 1 66 ? 0.475 -4.625 -1.855 1.00 0.00 66 LYS A C 18
ATOM 28263 O O . LYS A 1 66 ? 0.960 -4.064 -2.839 1.00 0.00 66 LYS A O 18
ATOM 28282 N N . ILE A 1 67 ? 1.207 -5.046 -0.829 1.00 0.00 67 ILE A N 18
ATOM 28283 C CA . ILE A 1 67 ? 2.653 -4.871 -0.800 1.00 0.00 67 ILE A CA 18
ATOM 28284 C C . ILE A 1 67 ? 3.316 -5.569 -1.982 1.00 0.00 67 ILE A C 18
ATOM 28285 O O . ILE A 1 67 ? 3.198 -6.784 -2.145 1.00 0.00 67 ILE A O 18
ATOM 28301 N N . PHE A 1 68 ? 4.015 -4.794 -2.805 1.00 0.00 68 PHE A N 18
ATOM 28302 C CA . PHE A 1 68 ? 4.698 -5.338 -3.973 1.00 0.00 68 PHE A CA 18
ATOM 28303 C C . PHE A 1 68 ? 6.055 -5.918 -3.587 1.00 0.00 68 PHE A C 18
ATOM 28304 O O . PHE A 1 68 ? 6.528 -6.876 -4.199 1.00 0.00 68 PHE A O 18
ATOM 28321 N N . GLU A 1 69 ? 6.676 -5.331 -2.569 1.00 0.00 69 GLU A N 18
ATOM 28322 C CA . GLU A 1 69 ? 7.979 -5.789 -2.103 1.00 0.00 69 GLU A CA 18
ATOM 28323 C C . GLU A 1 69 ? 8.411 -5.024 -0.855 1.00 0.00 69 GLU A C 18
ATOM 28324 O O . GLU A 1 69 ? 8.061 -3.857 -0.679 1.00 0.00 69 GLU A O 18
ATOM 28336 N N . ILE A 1 70 ? 9.171 -5.690 0.007 1.00 0.00 70 ILE A N 18
ATOM 28337 C CA . ILE A 1 70 ? 9.651 -5.074 1.237 1.00 0.00 70 ILE A CA 18
ATOM 28338 C C . ILE A 1 70 ? 11.167 -5.189 1.355 1.00 0.00 70 ILE A C 18
ATOM 28339 O O . ILE A 1 70 ? 11.733 -6.271 1.195 1.00 0.00 70 ILE A O 18
ATOM 28355 N N . PHE A 1 71 ? 11.820 -4.067 1.638 1.00 0.00 71 PHE A N 18
ATOM 28356 C CA . PHE A 1 71 ? 13.271 -4.041 1.779 1.00 0.00 71 PHE A CA 18
ATOM 28357 C C . PHE A 1 71 ? 13.688 -3.160 2.953 1.00 0.00 71 PHE A C 18
ATOM 28358 O O . PHE A 1 71 ? 12.871 -2.439 3.523 1.00 0.00 71 PHE A O 18
ATOM 28375 N N . GLY A 1 72 ? 14.968 -3.226 3.310 1.00 0.00 72 GLY A N 18
ATOM 28376 C CA . GLY A 1 72 ? 15.472 -2.431 4.414 1.00 0.00 72 GLY A CA 18
ATOM 28377 C C . GLY A 1 72 ? 15.691 -3.254 5.668 1.00 0.00 72 GLY A C 18
ATOM 28378 O O . GLY A 1 72 ? 15.738 -4.484 5.629 1.00 0.00 72 GLY A O 18
ATOM 28382 N N . PRO A 1 73 ? 15.832 -2.569 6.813 1.00 0.00 73 PRO A N 18
ATOM 28383 C CA . PRO A 1 73 ? 16.052 -3.225 8.105 1.00 0.00 73 PRO A CA 18
ATOM 28384 C C . PRO A 1 73 ? 14.817 -3.975 8.592 1.00 0.00 73 PRO A C 18
ATOM 28385 O O . PRO A 1 73 ? 13.897 -4.244 7.820 1.00 0.00 73 PRO A O 18
ATOM 28396 N N . VAL A 1 74 ? 14.803 -4.311 9.878 1.00 0.00 74 VAL A N 18
ATOM 28397 C CA . VAL A 1 74 ? 13.680 -5.029 10.468 1.00 0.00 74 VAL A CA 18
ATOM 28398 C C . VAL A 1 74 ? 12.864 -4.120 11.381 1.00 0.00 74 VAL A C 18
ATOM 28399 O O . VAL A 1 74 ? 11.775 -4.483 11.822 1.00 0.00 74 VAL A O 18
ATOM 28412 N N . ALA A 1 75 ? 13.400 -2.936 11.659 1.00 0.00 75 ALA A N 18
ATOM 28413 C CA . ALA A 1 75 ? 12.721 -1.973 12.517 1.00 0.00 75 ALA A CA 18
ATOM 28414 C C . ALA A 1 75 ? 12.227 -0.775 11.714 1.00 0.00 75 ALA A C 18
ATOM 28415 O O . ALA A 1 75 ? 11.187 -0.193 12.023 1.00 0.00 75 ALA A O 18
ATOM 28422 N N . HIS A 1 76 ? 12.980 -0.409 10.681 1.00 0.00 76 HIS A N 18
ATOM 28423 C CA . HIS A 1 76 ? 12.619 0.721 9.833 1.00 0.00 76 HIS A CA 18
ATOM 28424 C C . HIS A 1 76 ? 12.680 0.335 8.358 1.00 0.00 76 HIS A C 18
ATOM 28425 O O . HIS A 1 76 ? 13.305 1.011 7.540 1.00 0.00 76 HIS A O 18
ATOM 28439 N N . PRO A 1 77 ? 12.018 -0.778 8.009 1.00 0.00 77 PRO A N 18
ATOM 28440 C CA . PRO A 1 77 ? 11.983 -1.278 6.631 1.00 0.00 77 PRO A CA 18
ATOM 28441 C C . PRO A 1 77 ? 11.162 -0.383 5.710 1.00 0.00 77 PRO A C 18
ATOM 28442 O O . PRO A 1 77 ? 10.686 0.676 6.119 1.00 0.00 77 PRO A O 18
ATOM 28453 N N . PHE A 1 78 ? 11.000 -0.814 4.463 1.00 0.00 78 PHE A N 18
ATOM 28454 C CA . PHE A 1 78 ? 10.237 -0.051 3.483 1.00 0.00 78 PHE A CA 18
ATOM 28455 C C . PHE A 1 78 ? 9.320 -0.965 2.676 1.00 0.00 78 PHE A C 18
ATOM 28456 O O . PHE A 1 78 ? 9.763 -1.968 2.115 1.00 0.00 78 PHE A O 18
ATOM 28473 N N . TYR A 1 79 ? 8.041 -0.612 2.622 1.00 0.00 79 TYR A N 18
ATOM 28474 C CA . TYR A 1 79 ? 7.060 -1.401 1.886 1.00 0.00 79 TYR A CA 18
ATOM 28475 C C . TYR A 1 79 ? 6.745 -0.760 0.538 1.00 0.00 79 TYR A C 18
ATOM 28476 O O . TYR A 1 79 ? 6.537 0.450 0.446 1.00 0.00 79 TYR A O 18
ATOM 28494 N N . VAL A 1 80 ? 6.712 -1.581 -0.507 1.00 0.00 80 VAL A N 18
ATOM 28495 C CA . VAL A 1 80 ? 6.421 -1.097 -1.851 1.00 0.00 80 VAL A CA 18
ATOM 28496 C C . VAL A 1 80 ? 4.977 -1.392 -2.241 1.00 0.00 80 VAL A C 18
ATOM 28497 O O . VAL A 1 80 ? 4.351 -2.305 -1.701 1.00 0.00 80 VAL A O 18
ATOM 28510 N N . LEU A 1 81 ? 4.453 -0.614 -3.182 1.00 0.00 81 LEU A N 18
ATOM 28511 C CA . LEU A 1 81 ? 3.082 -0.793 -3.646 1.00 0.00 81 LEU A CA 18
ATOM 28512 C C . LEU A 1 81 ? 3.049 -1.122 -5.135 1.00 0.00 81 LEU A C 18
ATOM 28513 O O . LEU A 1 81 ? 3.774 -0.523 -5.930 1.00 0.00 81 LEU A O 18
ATOM 28529 N N . ARG A 1 82 ? 2.203 -2.077 -5.506 1.00 0.00 82 ARG A N 18
ATOM 28530 C CA . ARG A 1 82 ? 2.075 -2.486 -6.900 1.00 0.00 82 ARG A CA 18
ATOM 28531 C C . ARG A 1 82 ? 1.165 -1.530 -7.665 1.00 0.00 82 ARG A C 18
ATOM 28532 O O . ARG A 1 82 ? 0.245 -0.942 -7.096 1.00 0.00 82 ARG A O 18
ATOM 28553 N N . PHE A 1 83 ? 1.428 -1.378 -8.959 1.00 0.00 83 PHE A N 18
ATOM 28554 C CA . PHE A 1 83 ? 0.634 -0.493 -9.802 1.00 0.00 83 PHE A CA 18
ATOM 28555 C C . PHE A 1 83 ? 0.920 -0.748 -11.279 1.00 0.00 83 PHE A C 18
ATOM 28556 O O . PHE A 1 83 ? 2.059 -0.641 -11.730 1.00 0.00 83 PHE A O 18
ATOM 28573 N N . ASN A 1 84 ? -0.125 -1.087 -12.028 1.00 0.00 84 ASN A N 18
ATOM 28574 C CA . ASN A 1 84 ? 0.012 -1.358 -13.454 1.00 0.00 84 ASN A CA 18
ATOM 28575 C C . ASN A 1 84 ? 0.871 -0.294 -14.131 1.00 0.00 84 ASN A C 18
ATOM 28576 O O . ASN A 1 84 ? 1.774 -0.610 -14.905 1.00 0.00 84 ASN A O 18
ATOM 28587 N N . SER A 1 85 ? 0.583 0.969 -13.832 1.00 0.00 85 SER A N 18
ATOM 28588 C CA . SER A 1 85 ? 1.326 2.081 -14.413 1.00 0.00 85 SER A CA 18
ATOM 28589 C C . SER A 1 85 ? 1.386 3.259 -13.446 1.00 0.00 85 SER A C 18
ATOM 28590 O O . SER A 1 85 ? 0.823 3.208 -12.352 1.00 0.00 85 SER A O 18
ATOM 28598 N N . SER A 1 86 ? 2.074 4.319 -13.856 1.00 0.00 86 SER A N 18
ATOM 28599 C CA . SER A 1 86 ? 2.212 5.510 -13.026 1.00 0.00 86 SER A CA 18
ATOM 28600 C C . SER A 1 86 ? 0.856 6.168 -12.790 1.00 0.00 86 SER A C 18
ATOM 28601 O O . SER A 1 86 ? 0.477 6.445 -11.652 1.00 0.00 86 SER A O 18
ATOM 28609 N N . ASP A 1 87 ? 0.129 6.415 -13.874 1.00 0.00 87 ASP A N 18
ATOM 28610 C CA . ASP A 1 87 ? -1.186 7.040 -13.787 1.00 0.00 87 ASP A CA 18
ATOM 28611 C C . ASP A 1 87 ? -2.007 6.423 -12.659 1.00 0.00 87 ASP A C 18
ATOM 28612 O O . ASP A 1 87 ? -2.746 7.120 -11.962 1.00 0.00 87 ASP A O 18
ATOM 28621 N N . HIS A 1 88 ? -1.874 5.112 -12.485 1.00 0.00 88 HIS A N 18
ATOM 28622 C CA . HIS A 1 88 ? -2.604 4.401 -11.442 1.00 0.00 88 HIS A CA 18
ATOM 28623 C C . HIS A 1 88 ? -2.467 5.115 -10.100 1.00 0.00 88 HIS A C 18
ATOM 28624 O O . HIS A 1 88 ? -3.461 5.382 -9.425 1.00 0.00 88 HIS A O 18
ATOM 28638 N N . ILE A 1 89 ? -1.231 5.419 -9.721 1.00 0.00 89 ILE A N 18
ATOM 28639 C CA . ILE A 1 89 ? -0.965 6.102 -8.461 1.00 0.00 89 ILE A CA 18
ATOM 28640 C C . ILE A 1 89 ? -1.556 7.508 -8.462 1.00 0.00 89 ILE A C 18
ATOM 28641 O O . ILE A 1 89 ? -2.404 7.836 -7.633 1.00 0.00 89 ILE A O 18
ATOM 28657 N N . GLU A 1 90 ? -1.103 8.334 -9.400 1.00 0.00 90 GLU A N 18
ATOM 28658 C CA . GLU A 1 90 ? -1.588 9.704 -9.510 1.00 0.00 90 GLU A CA 18
ATOM 28659 C C . GLU A 1 90 ? -3.066 9.790 -9.140 1.00 0.00 90 GLU A C 18
ATOM 28660 O O . GLU A 1 90 ? -3.469 10.634 -8.340 1.00 0.00 90 GLU A O 18
ATOM 28672 N N . SER A 1 91 ? -3.869 8.909 -9.729 1.00 0.00 91 SER A N 18
ATOM 28673 C CA . SER A 1 91 ? -5.303 8.887 -9.466 1.00 0.00 91 SER A CA 18
ATOM 28674 C C . SER A 1 91 ? -5.579 8.675 -7.980 1.00 0.00 91 SER A C 18
ATOM 28675 O O . SER A 1 91 ? -6.386 9.385 -7.379 1.00 0.00 91 SER A O 18
ATOM 28683 N N . LYS A 1 92 ? -4.903 7.693 -7.393 1.00 0.00 92 LYS A N 18
ATOM 28684 C CA . LYS A 1 92 ? -5.073 7.386 -5.978 1.00 0.00 92 LYS A CA 18
ATOM 28685 C C . LYS A 1 92 ? -4.769 8.608 -5.116 1.00 0.00 92 LYS A C 18
ATOM 28686 O O . LYS A 1 92 ? -5.349 8.784 -4.046 1.00 0.00 92 LYS A O 18
ATOM 28705 N N . GLY A 1 93 ? -3.856 9.450 -5.592 1.00 0.00 93 GLY A N 18
ATOM 28706 C CA . GLY A 1 93 ? -3.493 10.645 -4.852 1.00 0.00 93 GLY A CA 18
ATOM 28707 C C . GLY A 1 93 ? -2.259 10.443 -3.995 1.00 0.00 93 GLY A C 18
ATOM 28708 O O . GLY A 1 93 ? -1.771 11.383 -3.367 1.00 0.00 93 GLY A O 18
ATOM 28712 N N . ILE A 1 94 ? -1.754 9.214 -3.968 1.00 0.00 94 ILE A N 18
ATOM 28713 C CA . ILE A 1 94 ? -0.570 8.893 -3.180 1.00 0.00 94 ILE A CA 18
ATOM 28714 C C . ILE A 1 94 ? 0.644 9.676 -3.669 1.00 0.00 94 ILE A C 18
ATOM 28715 O O . ILE A 1 94 ? 0.827 9.873 -4.870 1.00 0.00 94 ILE A O 18
ATOM 28731 N N . LYS A 1 95 ? 1.472 10.119 -2.729 1.00 0.00 95 LYS A N 18
ATOM 28732 C CA . LYS A 1 95 ? 2.672 10.878 -3.062 1.00 0.00 95 LYS A CA 18
ATOM 28733 C C . LYS A 1 95 ? 3.587 11.008 -1.849 1.00 0.00 95 LYS A C 18
ATOM 28734 O O . LYS A 1 95 ? 3.247 10.563 -0.752 1.00 0.00 95 LYS A O 18
ATOM 28753 N N . ILE A 1 96 ? 4.749 11.620 -2.053 1.00 0.00 96 ILE A N 18
ATOM 28754 C CA . ILE A 1 96 ? 5.711 11.810 -0.975 1.00 0.00 96 ILE A CA 18
ATOM 28755 C C . ILE A 1 96 ? 5.076 12.532 0.208 1.00 0.00 96 ILE A C 18
ATOM 28756 O O . ILE A 1 96 ? 4.249 13.427 0.033 1.00 0.00 96 ILE A O 18
ATOM 28772 N N . LYS A 1 97 ? 5.470 12.139 1.415 1.00 0.00 97 LYS A N 18
ATOM 28773 C CA . LYS A 1 97 ? 4.943 12.750 2.629 1.00 0.00 97 LYS A CA 18
ATOM 28774 C C . LYS A 1 97 ? 3.476 12.385 2.829 1.00 0.00 97 LYS A C 18
ATOM 28775 O O . LYS A 1 97 ? 2.689 13.190 3.328 1.00 0.00 97 LYS A O 18
ATOM 28794 N N . GLU A 1 98 ? 3.115 11.167 2.438 1.00 0.00 98 GLU A N 18
ATOM 28795 C CA . GLU A 1 98 ? 1.742 10.696 2.575 1.00 0.00 98 GLU A CA 18
ATOM 28796 C C . GLU A 1 98 ? 1.661 9.534 3.560 1.00 0.00 98 GLU A C 18
ATOM 28797 O O . GLU A 1 98 ? 2.105 8.423 3.267 1.00 0.00 98 GLU A O 18
ATOM 28809 N N . THR A 1 99 ? 1.091 9.797 4.732 1.00 0.00 99 THR A N 18
ATOM 28810 C CA . THR A 1 99 ? 0.953 8.775 5.762 1.00 0.00 99 THR A CA 18
ATOM 28811 C C . THR A 1 99 ? -0.101 7.744 5.375 1.00 0.00 99 THR A C 18
ATOM 28812 O O . THR A 1 99 ? -1.269 8.080 5.179 1.00 0.00 99 THR A O 18
ATOM 28823 N N . MET A 1 100 ? 0.318 6.487 5.268 1.00 0.00 100 MET A N 18
ATOM 28824 C CA . MET A 1 100 ? -0.592 5.406 4.907 1.00 0.00 100 MET A CA 18
ATOM 28825 C C . MET A 1 100 ? -0.952 4.567 6.129 1.00 0.00 100 MET A C 18
ATOM 28826 O O . MET A 1 100 ? -0.340 4.703 7.189 1.00 0.00 100 MET A O 18
ATOM 28840 N N . TYR A 1 101 ? -1.947 3.702 5.974 1.00 0.00 101 TYR A N 18
ATOM 28841 C CA . TYR A 1 101 ? -2.390 2.843 7.066 1.00 0.00 101 TYR A CA 18
ATOM 28842 C C . TYR A 1 101 ? -2.854 1.488 6.539 1.00 0.00 101 TYR A C 18
ATOM 28843 O O . TYR A 1 101 ? -2.891 1.258 5.330 1.00 0.00 101 TYR A O 18
ATOM 28861 N N . PHE A 1 102 ? -3.208 0.594 7.457 1.00 0.00 102 PHE A N 18
ATOM 28862 C CA . PHE A 1 102 ? -3.670 -0.739 7.087 1.00 0.00 102 PHE A CA 18
ATOM 28863 C C . PHE A 1 102 ? -4.847 -1.168 7.958 1.00 0.00 102 PHE A C 18
ATOM 28864 O O . PHE A 1 102 ? -5.217 -0.475 8.905 1.00 0.00 102 PHE A O 18
ATOM 28881 N N . ALA A 1 103 ? -5.432 -2.315 7.629 1.00 0.00 103 ALA A N 18
ATOM 28882 C CA . ALA A 1 103 ? -6.566 -2.838 8.381 1.00 0.00 103 ALA A CA 18
ATOM 28883 C C . ALA A 1 103 ? -6.580 -4.362 8.363 1.00 0.00 103 ALA A C 18
ATOM 28884 O O . ALA A 1 103 ? -6.150 -4.985 7.392 1.00 0.00 103 ALA A O 18
ATOM 28891 N N . GLY A 1 1 ? -24.947 -24.323 -9.214 1.00 0.00 1 GLY A N 19
ATOM 28892 C CA . GLY A 1 1 ? -24.113 -24.493 -10.389 1.00 0.00 1 GLY A CA 19
ATOM 28893 C C . GLY A 1 1 ? -22.661 -24.751 -10.036 1.00 0.00 1 GLY A C 19
ATOM 28894 O O . GLY A 1 1 ? -22.354 -25.210 -8.936 1.00 0.00 1 GLY A O 19
ATOM 28898 N N . SER A 1 2 ? -21.765 -24.456 -10.973 1.00 0.00 2 SER A N 19
ATOM 28899 C CA . SER A 1 2 ? -20.338 -24.664 -10.758 1.00 0.00 2 SER A CA 19
ATOM 28900 C C . SER A 1 2 ? -19.542 -23.428 -11.165 1.00 0.00 2 SER A C 19
ATOM 28901 O O . SER A 1 2 ? -20.045 -22.558 -11.876 1.00 0.00 2 SER A O 19
ATOM 28909 N N . SER A 1 3 ? -18.296 -23.357 -10.708 1.00 0.00 3 SER A N 19
ATOM 28910 C CA . SER A 1 3 ? -17.430 -22.226 -11.020 1.00 0.00 3 SER A CA 19
ATOM 28911 C C . SER A 1 3 ? -17.029 -22.239 -12.492 1.00 0.00 3 SER A C 19
ATOM 28912 O O . SER A 1 3 ? -16.763 -23.295 -13.065 1.00 0.00 3 SER A O 19
ATOM 28920 N N . GLY A 1 4 ? -16.988 -21.057 -13.098 1.00 0.00 4 GLY A N 19
ATOM 28921 C CA . GLY A 1 4 ? -16.618 -20.953 -14.498 1.00 0.00 4 GLY A CA 19
ATOM 28922 C C . GLY A 1 4 ? -15.155 -20.607 -14.688 1.00 0.00 4 GLY A C 19
ATOM 28923 O O . GLY A 1 4 ? -14.300 -21.053 -13.922 1.00 0.00 4 GLY A O 19
ATOM 28927 N N . SER A 1 5 ? -14.865 -19.810 -15.711 1.00 0.00 5 SER A N 19
ATOM 28928 C CA . SER A 1 5 ? -13.493 -19.409 -16.002 1.00 0.00 5 SER A CA 19
ATOM 28929 C C . SER A 1 5 ? -13.325 -17.900 -15.849 1.00 0.00 5 SER A C 19
ATOM 28930 O O . SER A 1 5 ? -13.911 -17.119 -16.599 1.00 0.00 5 SER A O 19
ATOM 28938 N N . SER A 1 6 ? -12.519 -17.498 -14.872 1.00 0.00 6 SER A N 19
ATOM 28939 C CA . SER A 1 6 ? -12.275 -16.083 -14.616 1.00 0.00 6 SER A CA 19
ATOM 28940 C C . SER A 1 6 ? -11.352 -15.491 -15.677 1.00 0.00 6 SER A C 19
ATOM 28941 O O . SER A 1 6 ? -11.743 -14.600 -16.430 1.00 0.00 6 SER A O 19
ATOM 28949 N N . GLY A 1 7 ? -10.121 -15.993 -15.729 1.00 0.00 7 GLY A N 19
ATOM 28950 C CA . GLY A 1 7 ? -9.160 -15.502 -16.700 1.00 0.00 7 GLY A CA 19
ATOM 28951 C C . GLY A 1 7 ? -8.133 -14.575 -16.081 1.00 0.00 7 GLY A C 19
ATOM 28952 O O . GLY A 1 7 ? -8.453 -13.794 -15.186 1.00 0.00 7 GLY A O 19
ATOM 28956 N N . GLU A 1 8 ? -6.896 -14.662 -16.559 1.00 0.00 8 GLU A N 19
ATOM 28957 C CA . GLU A 1 8 ? -5.818 -13.826 -16.044 1.00 0.00 8 GLU A CA 19
ATOM 28958 C C . GLU A 1 8 ? -5.664 -12.560 -16.882 1.00 0.00 8 GLU A C 19
ATOM 28959 O O . GLU A 1 8 ? -6.022 -12.535 -18.061 1.00 0.00 8 GLU A O 19
ATOM 28971 N N . LEU A 1 9 ? -5.130 -11.511 -16.267 1.00 0.00 9 LEU A N 19
ATOM 28972 C CA . LEU A 1 9 ? -4.929 -10.241 -16.955 1.00 0.00 9 LEU A CA 19
ATOM 28973 C C . LEU A 1 9 ? -3.509 -9.725 -16.741 1.00 0.00 9 LEU A C 19
ATOM 28974 O O . LEU A 1 9 ? -2.858 -10.023 -15.740 1.00 0.00 9 LEU A O 19
ATOM 28990 N N . PRO A 1 10 ? -3.017 -8.931 -17.704 1.00 0.00 10 PRO A N 19
ATOM 28991 C CA . PRO A 1 10 ? -1.671 -8.354 -17.643 1.00 0.00 10 PRO A CA 19
ATOM 28992 C C . PRO A 1 10 ? -1.546 -7.286 -16.561 1.00 0.00 10 PRO A C 19
ATOM 28993 O O . PRO A 1 10 ? -0.553 -7.237 -15.836 1.00 0.00 10 PRO A O 19
ATOM 29004 N N . SER A 1 11 ? -2.560 -6.433 -16.459 1.00 0.00 11 SER A N 19
ATOM 29005 C CA . SER A 1 11 ? -2.562 -5.363 -15.468 1.00 0.00 11 SER A CA 19
ATOM 29006 C C . SER A 1 11 ? -3.166 -5.843 -14.152 1.00 0.00 11 SER A C 19
ATOM 29007 O O . SER A 1 11 ? -4.079 -6.669 -14.139 1.00 0.00 11 SER A O 19
ATOM 29015 N N . VAL A 1 12 ? -2.648 -5.320 -13.045 1.00 0.00 12 VAL A N 19
ATOM 29016 C CA . VAL A 1 12 ? -3.135 -5.694 -11.722 1.00 0.00 12 VAL A CA 19
ATOM 29017 C C . VAL A 1 12 ? -4.611 -5.346 -11.562 1.00 0.00 12 VAL A C 19
ATOM 29018 O O . VAL A 1 12 ? -5.054 -4.275 -11.974 1.00 0.00 12 VAL A O 19
ATOM 29031 N N . GLU A 1 13 ? -5.367 -6.259 -10.961 1.00 0.00 13 GLU A N 19
ATOM 29032 C CA . GLU A 1 13 ? -6.794 -6.049 -10.747 1.00 0.00 13 GLU A CA 19
ATOM 29033 C C . GLU A 1 13 ? -7.033 -4.964 -9.700 1.00 0.00 13 GLU A C 19
ATOM 29034 O O . GLU A 1 13 ? -6.918 -5.210 -8.500 1.00 0.00 13 GLU A O 19
ATOM 29046 N N . GLU A 1 14 ? -7.366 -3.764 -10.165 1.00 0.00 14 GLU A N 19
ATOM 29047 C CA . GLU A 1 14 ? -7.619 -2.642 -9.270 1.00 0.00 14 GLU A CA 19
ATOM 29048 C C . GLU A 1 14 ? -8.304 -3.111 -7.990 1.00 0.00 14 GLU A C 19
ATOM 29049 O O . GLU A 1 14 ? -9.392 -3.687 -8.030 1.00 0.00 14 GLU A O 19
ATOM 29061 N N . LEU A 1 15 ? -7.660 -2.862 -6.855 1.00 0.00 15 LEU A N 19
ATOM 29062 C CA . LEU A 1 15 ? -8.205 -3.259 -5.562 1.00 0.00 15 LEU A CA 19
ATOM 29063 C C . LEU A 1 15 ? -8.924 -2.092 -4.892 1.00 0.00 15 LEU A C 19
ATOM 29064 O O . LEU A 1 15 ? -8.293 -1.219 -4.296 1.00 0.00 15 LEU A O 19
ATOM 29080 N N . THR A 1 16 ? -10.250 -2.084 -4.993 1.00 0.00 16 THR A N 19
ATOM 29081 C CA . THR A 1 16 ? -11.055 -1.026 -4.397 1.00 0.00 16 THR A CA 19
ATOM 29082 C C . THR A 1 16 ? -11.845 -1.544 -3.200 1.00 0.00 16 THR A C 19
ATOM 29083 O O . THR A 1 16 ? -12.920 -2.124 -3.359 1.00 0.00 16 THR A O 19
ATOM 29094 N N . ILE A 1 17 ? -11.307 -1.330 -2.004 1.00 0.00 17 ILE A N 19
ATOM 29095 C CA . ILE A 1 17 ? -11.964 -1.774 -0.781 1.00 0.00 17 ILE A CA 19
ATOM 29096 C C . ILE A 1 17 ? -12.086 -0.632 0.222 1.00 0.00 17 ILE A C 19
ATOM 29097 O O . ILE A 1 17 ? -11.083 -0.080 0.675 1.00 0.00 17 ILE A O 19
ATOM 29113 N N . ILE A 1 18 ? -13.322 -0.285 0.567 1.00 0.00 18 ILE A N 19
ATOM 29114 C CA . ILE A 1 18 ? -13.575 0.788 1.520 1.00 0.00 18 ILE A CA 19
ATOM 29115 C C . ILE A 1 18 ? -13.721 0.243 2.937 1.00 0.00 18 ILE A C 19
ATOM 29116 O O . ILE A 1 18 ? -14.450 -0.722 3.170 1.00 0.00 18 ILE A O 19
ATOM 29132 N N . LEU A 1 19 ? -13.025 0.868 3.879 1.00 0.00 19 LEU A N 19
ATOM 29133 C CA . LEU A 1 19 ? -13.077 0.448 5.275 1.00 0.00 19 LEU A CA 19
ATOM 29134 C C . LEU A 1 19 ? -14.068 1.299 6.063 1.00 0.00 19 LEU A C 19
ATOM 29135 O O . LEU A 1 19 ? -14.098 2.524 5.951 1.00 0.00 19 LEU A O 19
ATOM 29151 N N . PRO A 1 20 ? -14.897 0.635 6.883 1.00 0.00 20 PRO A N 19
ATOM 29152 C CA . PRO A 1 20 ? -15.902 1.311 7.709 1.00 0.00 20 PRO A CA 19
ATOM 29153 C C . PRO A 1 20 ? -15.275 2.121 8.838 1.00 0.00 20 PRO A C 19
ATOM 29154 O O . PRO A 1 20 ? -14.054 2.247 8.920 1.00 0.00 20 PRO A O 19
ATOM 29165 N N . GLU A 1 21 ? -16.119 2.668 9.708 1.00 0.00 21 GLU A N 19
ATOM 29166 C CA . GLU A 1 21 ? -15.646 3.466 10.832 1.00 0.00 21 GLU A CA 19
ATOM 29167 C C . GLU A 1 21 ? -15.536 2.616 12.095 1.00 0.00 21 GLU A C 19
ATOM 29168 O O . GLU A 1 21 ? -15.491 3.141 13.207 1.00 0.00 21 GLU A O 19
ATOM 29180 N N . ASP A 1 22 ? -15.494 1.301 11.913 1.00 0.00 22 ASP A N 19
ATOM 29181 C CA . ASP A 1 22 ? -15.390 0.377 13.036 1.00 0.00 22 ASP A CA 19
ATOM 29182 C C . ASP A 1 22 ? -13.989 -0.221 13.119 1.00 0.00 22 ASP A C 19
ATOM 29183 O O . ASP A 1 22 ? -13.636 -0.867 14.107 1.00 0.00 22 ASP A O 19
ATOM 29192 N N . ILE A 1 23 ? -13.195 -0.003 12.076 1.00 0.00 23 ILE A N 19
ATOM 29193 C CA . ILE A 1 23 ? -11.833 -0.520 12.031 1.00 0.00 23 ILE A CA 19
ATOM 29194 C C . ILE A 1 23 ? -10.827 0.542 12.461 1.00 0.00 23 ILE A C 19
ATOM 29195 O O . ILE A 1 23 ? -11.034 1.734 12.235 1.00 0.00 23 ILE A O 19
ATOM 29211 N N . GLU A 1 24 ? -9.737 0.101 13.079 1.00 0.00 24 GLU A N 19
ATOM 29212 C CA . GLU A 1 24 ? -8.697 1.014 13.540 1.00 0.00 24 GLU A CA 19
ATOM 29213 C C . GLU A 1 24 ? -7.523 1.037 12.566 1.00 0.00 24 GLU A C 19
ATOM 29214 O O . GLU A 1 24 ? -6.768 0.070 12.463 1.00 0.00 24 GLU A O 19
ATOM 29226 N N . LEU A 1 25 ? -7.375 2.148 11.852 1.00 0.00 25 LEU A N 19
ATOM 29227 C CA . LEU A 1 25 ? -6.293 2.298 10.885 1.00 0.00 25 LEU A CA 19
ATOM 29228 C C . LEU A 1 25 ? -5.028 2.817 11.561 1.00 0.00 25 LEU A C 19
ATOM 29229 O O . LEU A 1 25 ? -5.004 3.927 12.093 1.00 0.00 25 LEU A O 19
ATOM 29245 N N . LYS A 1 26 ? -3.975 2.006 11.534 1.00 0.00 26 LYS A N 19
ATOM 29246 C CA . LYS A 1 26 ? -2.704 2.383 12.140 1.00 0.00 26 LYS A CA 19
ATOM 29247 C C . LYS A 1 26 ? -1.760 2.977 11.100 1.00 0.00 26 LYS A C 19
ATOM 29248 O O . LYS A 1 26 ? -1.703 2.534 9.953 1.00 0.00 26 LYS A O 19
ATOM 29267 N N . PRO A 1 27 ? -1.000 4.004 11.508 1.00 0.00 27 PRO A N 19
ATOM 29268 C CA . PRO A 1 27 ? -0.043 4.680 10.626 1.00 0.00 27 PRO A CA 19
ATOM 29269 C C . PRO A 1 27 ? 1.156 3.800 10.288 1.00 0.00 27 PRO A C 19
ATOM 29270 O O . PRO A 1 27 ? 2.165 3.809 10.994 1.00 0.00 27 PRO A O 19
ATOM 29281 N N . LEU A 1 28 ? 1.039 3.040 9.205 1.00 0.00 28 LEU A N 19
ATOM 29282 C CA . LEU A 1 28 ? 2.114 2.154 8.772 1.00 0.00 28 LEU A CA 19
ATOM 29283 C C . LEU A 1 28 ? 3.376 2.946 8.448 1.00 0.00 28 LEU A C 19
ATOM 29284 O O . LEU A 1 28 ? 4.486 2.524 8.771 1.00 0.00 28 LEU A O 19
ATOM 29300 N N . GLY A 1 29 ? 3.198 4.099 7.810 1.00 0.00 29 GLY A N 19
ATOM 29301 C CA . GLY A 1 29 ? 4.331 4.934 7.456 1.00 0.00 29 GLY A CA 19
ATOM 29302 C C . GLY A 1 29 ? 3.961 6.026 6.472 1.00 0.00 29 GLY A C 19
ATOM 29303 O O . GLY A 1 29 ? 2.783 6.320 6.276 1.00 0.00 29 GLY A O 19
ATOM 29307 N N . MET A 1 30 ? 4.971 6.629 5.853 1.00 0.00 30 MET A N 19
ATOM 29308 C CA . MET A 1 30 ? 4.745 7.696 4.884 1.00 0.00 30 MET A CA 19
ATOM 29309 C C . MET A 1 30 ? 5.583 7.476 3.629 1.00 0.00 30 MET A C 19
ATOM 29310 O O . MET A 1 30 ? 6.743 7.073 3.707 1.00 0.00 30 MET A O 19
ATOM 29324 N N . VAL A 1 31 ? 4.987 7.743 2.471 1.00 0.00 31 VAL A N 19
ATOM 29325 C CA . VAL A 1 31 ? 5.678 7.575 1.198 1.00 0.00 31 VAL A CA 19
ATOM 29326 C C . VAL A 1 31 ? 7.069 8.199 1.242 1.00 0.00 31 VAL A C 19
ATOM 29327 O O . VAL A 1 31 ? 7.232 9.347 1.654 1.00 0.00 31 VAL A O 19
ATOM 29340 N N . SER A 1 32 ? 8.068 7.434 0.815 1.00 0.00 32 SER A N 19
ATOM 29341 C CA . SER A 1 32 ? 9.446 7.910 0.808 1.00 0.00 32 SER A CA 19
ATOM 29342 C C . SER A 1 32 ? 9.964 8.057 -0.620 1.00 0.00 32 SER A C 19
ATOM 29343 O O . SER A 1 32 ? 10.732 8.969 -0.922 1.00 0.00 32 SER A O 19
ATOM 29351 N N . SER A 1 33 ? 9.536 7.150 -1.493 1.00 0.00 33 SER A N 19
ATOM 29352 C CA . SER A 1 33 ? 9.959 7.175 -2.889 1.00 0.00 33 SER A CA 19
ATOM 29353 C C . SER A 1 33 ? 8.920 6.504 -3.782 1.00 0.00 33 SER A C 19
ATOM 29354 O O . SER A 1 33 ? 7.972 5.887 -3.295 1.00 0.00 33 SER A O 19
ATOM 29362 N N . ILE A 1 34 ? 9.107 6.629 -5.092 1.00 0.00 34 ILE A N 19
ATOM 29363 C CA . ILE A 1 34 ? 8.188 6.033 -6.054 1.00 0.00 34 ILE A CA 19
ATOM 29364 C C . ILE A 1 34 ? 8.944 5.289 -7.149 1.00 0.00 34 ILE A C 19
ATOM 29365 O O . ILE A 1 34 ? 9.843 5.843 -7.783 1.00 0.00 34 ILE A O 19
ATOM 29381 N N . ILE A 1 35 ? 8.574 4.031 -7.366 1.00 0.00 35 ILE A N 19
ATOM 29382 C CA . ILE A 1 35 ? 9.216 3.212 -8.386 1.00 0.00 35 ILE A CA 19
ATOM 29383 C C . ILE A 1 35 ? 8.536 3.388 -9.740 1.00 0.00 35 ILE A C 19
ATOM 29384 O O . ILE A 1 35 ? 7.374 3.785 -9.815 1.00 0.00 35 ILE A O 19
ATOM 29400 N N . GLU A 1 36 ? 9.269 3.087 -10.808 1.00 0.00 36 GLU A N 19
ATOM 29401 C CA . GLU A 1 36 ? 8.736 3.211 -12.159 1.00 0.00 36 GLU A CA 19
ATOM 29402 C C . GLU A 1 36 ? 7.239 2.913 -12.183 1.00 0.00 36 GLU A C 19
ATOM 29403 O O . GLU A 1 36 ? 6.434 3.761 -12.566 1.00 0.00 36 GLU A O 19
ATOM 29415 N N . GLN A 1 37 ? 6.877 1.702 -11.773 1.00 0.00 37 GLN A N 19
ATOM 29416 C CA . GLN A 1 37 ? 5.478 1.292 -11.749 1.00 0.00 37 GLN A CA 19
ATOM 29417 C C . GLN A 1 37 ? 4.984 1.127 -10.315 1.00 0.00 37 GLN A C 19
ATOM 29418 O O . GLN A 1 37 ? 3.796 1.291 -10.034 1.00 0.00 37 GLN A O 19
ATOM 29432 N N . LEU A 1 38 ? 5.902 0.801 -9.412 1.00 0.00 38 LEU A N 19
ATOM 29433 C CA . LEU A 1 38 ? 5.560 0.613 -8.006 1.00 0.00 38 LEU A CA 19
ATOM 29434 C C . LEU A 1 38 ? 5.872 1.867 -7.198 1.00 0.00 38 LEU A C 19
ATOM 29435 O O . LEU A 1 38 ? 6.471 2.815 -7.708 1.00 0.00 38 LEU A O 19
ATOM 29451 N N . VAL A 1 39 ? 5.466 1.866 -5.932 1.00 0.00 39 VAL A N 19
ATOM 29452 C CA . VAL A 1 39 ? 5.706 3.003 -5.051 1.00 0.00 39 VAL A CA 19
ATOM 29453 C C . VAL A 1 39 ? 6.406 2.566 -3.769 1.00 0.00 39 VAL A C 19
ATOM 29454 O O . VAL A 1 39 ? 6.095 1.515 -3.207 1.00 0.00 39 VAL A O 19
ATOM 29467 N N . ILE A 1 40 ? 7.352 3.379 -3.312 1.00 0.00 40 ILE A N 19
ATOM 29468 C CA . ILE A 1 40 ? 8.095 3.078 -2.095 1.00 0.00 40 ILE A CA 19
ATOM 29469 C C . ILE A 1 40 ? 7.531 3.842 -0.902 1.00 0.00 40 ILE A C 19
ATOM 29470 O O . ILE A 1 40 ? 7.240 5.035 -0.998 1.00 0.00 40 ILE A O 19
ATOM 29486 N N . ILE A 1 41 ? 7.381 3.148 0.221 1.00 0.00 41 ILE A N 19
ATOM 29487 C CA . ILE A 1 41 ? 6.855 3.763 1.433 1.00 0.00 41 ILE A CA 19
ATOM 29488 C C . ILE A 1 41 ? 7.752 3.471 2.632 1.00 0.00 41 ILE A C 19
ATOM 29489 O O . ILE A 1 41 ? 8.163 2.332 2.848 1.00 0.00 41 ILE A O 19
ATOM 29505 N N . GLU A 1 42 ? 8.050 4.509 3.407 1.00 0.00 42 GLU A N 19
ATOM 29506 C CA . GLU A 1 42 ? 8.898 4.363 4.584 1.00 0.00 42 GLU A CA 19
ATOM 29507 C C . GLU A 1 42 ? 8.055 4.220 5.848 1.00 0.00 42 GLU A C 19
ATOM 29508 O O . GLU A 1 42 ? 7.024 4.877 5.996 1.00 0.00 42 GLU A O 19
ATOM 29520 N N . SER A 1 43 ? 8.500 3.358 6.756 1.00 0.00 43 SER A N 19
ATOM 29521 C CA . SER A 1 43 ? 7.785 3.125 8.005 1.00 0.00 43 SER A CA 19
ATOM 29522 C C . SER A 1 43 ? 8.296 4.051 9.104 1.00 0.00 43 SER A C 19
ATOM 29523 O O . SER A 1 43 ? 9.256 4.795 8.907 1.00 0.00 43 SER A O 19
ATOM 29531 N N . MET A 1 44 ? 7.646 3.999 10.262 1.00 0.00 44 MET A N 19
ATOM 29532 C CA . MET A 1 44 ? 8.034 4.833 11.394 1.00 0.00 44 MET A CA 19
ATOM 29533 C C . MET A 1 44 ? 8.449 3.974 12.585 1.00 0.00 44 MET A C 19
ATOM 29534 O O . MET A 1 44 ? 9.628 3.903 12.932 1.00 0.00 44 MET A O 19
ATOM 29548 N N . THR A 1 45 ? 7.471 3.323 13.208 1.00 0.00 45 THR A N 19
ATOM 29549 C CA . THR A 1 45 ? 7.735 2.471 14.361 1.00 0.00 45 THR A CA 19
ATOM 29550 C C . THR A 1 45 ? 6.467 1.759 14.819 1.00 0.00 45 THR A C 19
ATOM 29551 O O . THR A 1 45 ? 5.380 2.013 14.303 1.00 0.00 45 THR A O 19
ATOM 29562 N N . ASN A 1 46 ? 6.615 0.866 15.793 1.00 0.00 46 ASN A N 19
ATOM 29563 C CA . ASN A 1 46 ? 5.480 0.117 16.321 1.00 0.00 46 ASN A CA 19
ATOM 29564 C C . ASN A 1 46 ? 4.701 -0.556 15.195 1.00 0.00 46 ASN A C 19
ATOM 29565 O O . ASN A 1 46 ? 3.482 -0.712 15.276 1.00 0.00 46 ASN A O 19
ATOM 29576 N N . LEU A 1 47 ? 5.413 -0.954 14.146 1.00 0.00 47 LEU A N 19
ATOM 29577 C CA . LEU A 1 47 ? 4.789 -1.611 13.003 1.00 0.00 47 LEU A CA 19
ATOM 29578 C C . LEU A 1 47 ? 4.559 -3.092 13.286 1.00 0.00 47 LEU A C 19
ATOM 29579 O O . LEU A 1 47 ? 5.464 -3.819 13.696 1.00 0.00 47 LEU A O 19
ATOM 29595 N N . PRO A 1 48 ? 3.319 -3.553 13.060 1.00 0.00 48 PRO A N 19
ATOM 29596 C CA . PRO A 1 48 ? 2.942 -4.952 13.282 1.00 0.00 48 PRO A CA 19
ATOM 29597 C C . PRO A 1 48 ? 3.581 -5.892 12.266 1.00 0.00 48 PRO A C 19
ATOM 29598 O O . PRO A 1 48 ? 3.989 -5.485 11.178 1.00 0.00 48 PRO A O 19
ATOM 29609 N N . PRO A 1 49 ? 3.672 -7.181 12.627 1.00 0.00 49 PRO A N 19
ATOM 29610 C CA . PRO A 1 49 ? 4.260 -8.206 11.760 1.00 0.00 49 PRO A CA 19
ATOM 29611 C C . PRO A 1 49 ? 3.390 -8.506 10.544 1.00 0.00 49 PRO A C 19
ATOM 29612 O O . PRO A 1 49 ? 2.654 -9.492 10.522 1.00 0.00 49 PRO A O 19
ATOM 29623 N N . VAL A 1 50 ? 3.480 -7.649 9.532 1.00 0.00 50 VAL A N 19
ATOM 29624 C CA . VAL A 1 50 ? 2.702 -7.823 8.311 1.00 0.00 50 VAL A CA 19
ATOM 29625 C C . VAL A 1 50 ? 3.591 -8.253 7.150 1.00 0.00 50 VAL A C 19
ATOM 29626 O O . VAL A 1 50 ? 4.712 -7.769 7.000 1.00 0.00 50 VAL A O 19
ATOM 29639 N N . ASN A 1 51 ? 3.082 -9.167 6.329 1.00 0.00 51 ASN A N 19
ATOM 29640 C CA . ASN A 1 51 ? 3.830 -9.664 5.180 1.00 0.00 51 ASN A CA 19
ATOM 29641 C C . ASN A 1 51 ? 3.317 -9.040 3.886 1.00 0.00 51 ASN A C 19
ATOM 29642 O O . ASN A 1 51 ? 2.426 -8.191 3.906 1.00 0.00 51 ASN A O 19
ATOM 29653 N N . GLU A 1 52 ? 3.884 -9.469 2.763 1.00 0.00 52 GLU A N 19
ATOM 29654 C CA . GLU A 1 52 ? 3.484 -8.952 1.460 1.00 0.00 52 GLU A CA 19
ATOM 29655 C C . GLU A 1 52 ? 1.973 -9.057 1.274 1.00 0.00 52 GLU A C 19
ATOM 29656 O O . GLU A 1 52 ? 1.304 -8.069 0.971 1.00 0.00 52 GLU A O 19
ATOM 29668 N N . GLU A 1 53 ? 1.442 -10.262 1.457 1.00 0.00 53 GLU A N 19
ATOM 29669 C CA . GLU A 1 53 ? 0.010 -10.497 1.308 1.00 0.00 53 GLU A CA 19
ATOM 29670 C C . GLU A 1 53 ? -0.795 -9.397 1.994 1.00 0.00 53 GLU A C 19
ATOM 29671 O O . GLU A 1 53 ? -1.957 -9.161 1.660 1.00 0.00 53 GLU A O 19
ATOM 29683 N N . THR A 1 54 ? -0.170 -8.726 2.957 1.00 0.00 54 THR A N 19
ATOM 29684 C CA . THR A 1 54 ? -0.827 -7.653 3.691 1.00 0.00 54 THR A CA 19
ATOM 29685 C C . THR A 1 54 ? -1.248 -6.524 2.756 1.00 0.00 54 THR A C 19
ATOM 29686 O O . THR A 1 54 ? -0.484 -6.109 1.885 1.00 0.00 54 THR A O 19
ATOM 29697 N N . VAL A 1 55 ? -2.468 -6.031 2.944 1.00 0.00 55 VAL A N 19
ATOM 29698 C CA . VAL A 1 55 ? -2.990 -4.948 2.118 1.00 0.00 55 VAL A CA 19
ATOM 29699 C C . VAL A 1 55 ? -2.724 -3.591 2.759 1.00 0.00 55 VAL A C 19
ATOM 29700 O O . VAL A 1 55 ? -2.735 -3.458 3.983 1.00 0.00 55 VAL A O 19
ATOM 29713 N N . ILE A 1 56 ? -2.485 -2.585 1.924 1.00 0.00 56 ILE A N 19
ATOM 29714 C CA . ILE A 1 56 ? -2.217 -1.237 2.410 1.00 0.00 56 ILE A CA 19
ATOM 29715 C C . ILE A 1 56 ? -3.372 -0.296 2.084 1.00 0.00 56 ILE A C 19
ATOM 29716 O O . ILE A 1 56 ? -3.691 -0.068 0.917 1.00 0.00 56 ILE A O 19
ATOM 29732 N N . PHE A 1 57 ? -3.995 0.249 3.124 1.00 0.00 57 PHE A N 19
ATOM 29733 C CA . PHE A 1 57 ? -5.115 1.166 2.949 1.00 0.00 57 PHE A CA 19
ATOM 29734 C C . PHE A 1 57 ? -4.631 2.613 2.906 1.00 0.00 57 PHE A C 19
ATOM 29735 O O . PHE A 1 57 ? -3.635 2.966 3.537 1.00 0.00 57 PHE A O 19
ATOM 29752 N N . LYS A 1 58 ? -5.344 3.447 2.157 1.00 0.00 58 LYS A N 19
ATOM 29753 C CA . LYS A 1 58 ? -4.990 4.856 2.031 1.00 0.00 58 LYS A CA 19
ATOM 29754 C C . LYS A 1 58 ? -5.599 5.674 3.166 1.00 0.00 58 LYS A C 19
ATOM 29755 O O . LYS A 1 58 ? -6.457 5.188 3.902 1.00 0.00 58 LYS A O 19
ATOM 29774 N N . SER A 1 59 ? -5.150 6.917 3.299 1.00 0.00 59 SER A N 19
ATOM 29775 C CA . SER A 1 59 ? -5.649 7.802 4.346 1.00 0.00 59 SER A CA 19
ATOM 29776 C C . SER A 1 59 ? -7.153 8.017 4.204 1.00 0.00 59 SER A C 19
ATOM 29777 O O . SER A 1 59 ? -7.850 8.277 5.185 1.00 0.00 59 SER A O 19
ATOM 29785 N N . ASP A 1 60 ? -7.646 7.907 2.976 1.00 0.00 60 ASP A N 19
ATOM 29786 C CA . ASP A 1 60 ? -9.067 8.088 2.703 1.00 0.00 60 ASP A CA 19
ATOM 29787 C C . ASP A 1 60 ? -9.818 6.766 2.832 1.00 0.00 60 ASP A C 19
ATOM 29788 O O . ASP A 1 60 ? -10.918 6.611 2.300 1.00 0.00 60 ASP A O 19
ATOM 29797 N N . ARG A 1 61 ? -9.217 5.816 3.540 1.00 0.00 61 ARG A N 19
ATOM 29798 C CA . ARG A 1 61 ? -9.827 4.507 3.737 1.00 0.00 61 ARG A CA 19
ATOM 29799 C C . ARG A 1 61 ? -10.071 3.815 2.399 1.00 0.00 61 ARG A C 19
ATOM 29800 O O . ARG A 1 61 ? -11.182 3.366 2.116 1.00 0.00 61 ARG A O 19
ATOM 29821 N N . GLN A 1 62 ? -9.027 3.732 1.582 1.00 0.00 62 GLN A N 19
ATOM 29822 C CA . GLN A 1 62 ? -9.128 3.096 0.274 1.00 0.00 62 GLN A CA 19
ATOM 29823 C C . GLN A 1 62 ? -7.947 2.164 0.029 1.00 0.00 62 GLN A C 19
ATOM 29824 O O . GLN A 1 62 ? -6.805 2.609 -0.084 1.00 0.00 62 GLN A O 19
ATOM 29838 N N . ALA A 1 63 ? -8.229 0.867 -0.052 1.00 0.00 63 ALA A N 19
ATOM 29839 C CA . ALA A 1 63 ? -7.190 -0.128 -0.286 1.00 0.00 63 ALA A CA 19
ATOM 29840 C C . ALA A 1 63 ? -6.361 0.223 -1.517 1.00 0.00 63 ALA A C 19
ATOM 29841 O O . ALA A 1 63 ? -6.723 -0.126 -2.640 1.00 0.00 63 ALA A O 19
ATOM 29848 N N . ALA A 1 64 ? -5.247 0.915 -1.297 1.00 0.00 64 ALA A N 19
ATOM 29849 C CA . ALA A 1 64 ? -4.367 1.311 -2.389 1.00 0.00 64 ALA A CA 19
ATOM 29850 C C . ALA A 1 64 ? -3.822 0.092 -3.125 1.00 0.00 64 ALA A C 19
ATOM 29851 O O . ALA A 1 64 ? -3.581 0.139 -4.331 1.00 0.00 64 ALA A O 19
ATOM 29858 N N . GLY A 1 65 ? -3.630 -1.000 -2.391 1.00 0.00 65 GLY A N 19
ATOM 29859 C CA . GLY A 1 65 ? -3.114 -2.216 -2.992 1.00 0.00 65 GLY A CA 19
ATOM 29860 C C . GLY A 1 65 ? -2.328 -3.061 -2.008 1.00 0.00 65 GLY A C 19
ATOM 29861 O O . GLY A 1 65 ? -2.060 -2.632 -0.885 1.00 0.00 65 GLY A O 19
ATOM 29865 N N . LYS A 1 66 ? -1.958 -4.266 -2.428 1.00 0.00 66 LYS A N 19
ATOM 29866 C CA . LYS A 1 66 ? -1.199 -5.174 -1.577 1.00 0.00 66 LYS A CA 19
ATOM 29867 C C . LYS A 1 66 ? 0.301 -4.964 -1.760 1.00 0.00 66 LYS A C 19
ATOM 29868 O O . LYS A 1 66 ? 0.758 -4.599 -2.843 1.00 0.00 66 LYS A O 19
ATOM 29887 N N . ILE A 1 67 ? 1.060 -5.199 -0.695 1.00 0.00 67 ILE A N 19
ATOM 29888 C CA . ILE A 1 67 ? 2.508 -5.038 -0.740 1.00 0.00 67 ILE A CA 19
ATOM 29889 C C . ILE A 1 67 ? 3.123 -5.898 -1.839 1.00 0.00 67 ILE A C 19
ATOM 29890 O O . ILE A 1 67 ? 2.949 -7.117 -1.859 1.00 0.00 67 ILE A O 19
ATOM 29906 N N . PHE A 1 68 ? 3.844 -5.255 -2.752 1.00 0.00 68 PHE A N 19
ATOM 29907 C CA . PHE A 1 68 ? 4.487 -5.961 -3.854 1.00 0.00 68 PHE A CA 19
ATOM 29908 C C . PHE A 1 68 ? 5.868 -6.466 -3.446 1.00 0.00 68 PHE A C 19
ATOM 29909 O O . PHE A 1 68 ? 6.275 -7.564 -3.824 1.00 0.00 68 PHE A O 19
ATOM 29926 N N . GLU A 1 69 ? 6.583 -5.655 -2.673 1.00 0.00 69 GLU A N 19
ATOM 29927 C CA . GLU A 1 69 ? 7.918 -6.019 -2.215 1.00 0.00 69 GLU A CA 19
ATOM 29928 C C . GLU A 1 69 ? 8.321 -5.190 -0.998 1.00 0.00 69 GLU A C 19
ATOM 29929 O O . GLU A 1 69 ? 7.902 -4.041 -0.850 1.00 0.00 69 GLU A O 19
ATOM 29941 N N . ILE A 1 70 ? 9.134 -5.781 -0.130 1.00 0.00 70 ILE A N 19
ATOM 29942 C CA . ILE A 1 70 ? 9.593 -5.098 1.073 1.00 0.00 70 ILE A CA 19
ATOM 29943 C C . ILE A 1 70 ? 11.112 -5.164 1.197 1.00 0.00 70 ILE A C 19
ATOM 29944 O O . ILE A 1 70 ? 11.711 -6.230 1.059 1.00 0.00 70 ILE A O 19
ATOM 29960 N N . PHE A 1 71 ? 11.729 -4.016 1.460 1.00 0.00 71 PHE A N 19
ATOM 29961 C CA . PHE A 1 71 ? 13.178 -3.943 1.604 1.00 0.00 71 PHE A CA 19
ATOM 29962 C C . PHE A 1 71 ? 13.565 -2.979 2.721 1.00 0.00 71 PHE A C 19
ATOM 29963 O O . PHE A 1 71 ? 12.724 -2.252 3.248 1.00 0.00 71 PHE A O 19
ATOM 29980 N N . GLY A 1 72 ? 14.846 -2.979 3.078 1.00 0.00 72 GLY A N 19
ATOM 29981 C CA . GLY A 1 72 ? 15.324 -2.102 4.131 1.00 0.00 72 GLY A CA 19
ATOM 29982 C C . GLY A 1 72 ? 15.701 -2.858 5.389 1.00 0.00 72 GLY A C 19
ATOM 29983 O O . GLY A 1 72 ? 15.848 -4.081 5.384 1.00 0.00 72 GLY A O 19
ATOM 29987 N N . PRO A 1 73 ? 15.865 -2.123 6.499 1.00 0.00 73 PRO A N 19
ATOM 29988 C CA . PRO A 1 73 ? 16.231 -2.712 7.791 1.00 0.00 73 PRO A CA 19
ATOM 29989 C C . PRO A 1 73 ? 15.102 -3.543 8.390 1.00 0.00 73 PRO A C 19
ATOM 29990 O O . PRO A 1 73 ? 14.156 -3.915 7.696 1.00 0.00 73 PRO A O 19
ATOM 30001 N N . VAL A 1 74 ? 15.207 -3.829 9.684 1.00 0.00 74 VAL A N 19
ATOM 30002 C CA . VAL A 1 74 ? 14.193 -4.615 10.377 1.00 0.00 74 VAL A CA 19
ATOM 30003 C C . VAL A 1 74 ? 13.378 -3.745 11.327 1.00 0.00 74 VAL A C 19
ATOM 30004 O O . VAL A 1 74 ? 12.379 -4.191 11.892 1.00 0.00 74 VAL A O 19
ATOM 30017 N N . ALA A 1 75 ? 13.810 -2.500 11.499 1.00 0.00 75 ALA A N 19
ATOM 30018 C CA . ALA A 1 75 ? 13.119 -1.566 12.379 1.00 0.00 75 ALA A CA 19
ATOM 30019 C C . ALA A 1 75 ? 12.482 -0.432 11.584 1.00 0.00 75 ALA A C 19
ATOM 30020 O O . ALA A 1 75 ? 11.440 0.101 11.968 1.00 0.00 75 ALA A O 19
ATOM 30027 N N . HIS A 1 76 ? 13.115 -0.065 10.473 1.00 0.00 76 HIS A N 19
ATOM 30028 C CA . HIS A 1 76 ? 12.609 1.007 9.623 1.00 0.00 76 HIS A CA 19
ATOM 30029 C C . HIS A 1 76 ? 12.560 0.565 8.164 1.00 0.00 76 HIS A C 19
ATOM 30030 O O . HIS A 1 76 ? 13.018 1.267 7.262 1.00 0.00 76 HIS A O 19
ATOM 30044 N N . PRO A 1 77 ? 11.992 -0.626 7.924 1.00 0.00 77 PRO A N 19
ATOM 30045 C CA . PRO A 1 77 ? 11.870 -1.187 6.575 1.00 0.00 77 PRO A CA 19
ATOM 30046 C C . PRO A 1 77 ? 10.864 -0.425 5.719 1.00 0.00 77 PRO A C 19
ATOM 30047 O O . PRO A 1 77 ? 9.922 0.175 6.236 1.00 0.00 77 PRO A O 19
ATOM 30058 N N . PHE A 1 78 ? 11.070 -0.453 4.406 1.00 0.00 78 PHE A N 19
ATOM 30059 C CA . PHE A 1 78 ? 10.182 0.236 3.478 1.00 0.00 78 PHE A CA 19
ATOM 30060 C C . PHE A 1 78 ? 9.360 -0.763 2.669 1.00 0.00 78 PHE A C 19
ATOM 30061 O O . PHE A 1 78 ? 9.892 -1.743 2.146 1.00 0.00 78 PHE A O 19
ATOM 30078 N N . TYR A 1 79 ? 8.060 -0.508 2.571 1.00 0.00 79 TYR A N 19
ATOM 30079 C CA . TYR A 1 79 ? 7.163 -1.386 1.829 1.00 0.00 79 TYR A CA 19
ATOM 30080 C C . TYR A 1 79 ? 6.874 -0.823 0.440 1.00 0.00 79 TYR A C 19
ATOM 30081 O O . TYR A 1 79 ? 6.828 0.392 0.248 1.00 0.00 79 TYR A O 19
ATOM 30099 N N . VAL A 1 80 ? 6.681 -1.716 -0.525 1.00 0.00 80 VAL A N 19
ATOM 30100 C CA . VAL A 1 80 ? 6.395 -1.310 -1.896 1.00 0.00 80 VAL A CA 19
ATOM 30101 C C . VAL A 1 80 ? 4.959 -1.647 -2.281 1.00 0.00 80 VAL A C 19
ATOM 30102 O O . VAL A 1 80 ? 4.394 -2.634 -1.809 1.00 0.00 80 VAL A O 19
ATOM 30115 N N . LEU A 1 81 ? 4.375 -0.822 -3.142 1.00 0.00 81 LEU A N 19
ATOM 30116 C CA . LEU A 1 81 ? 3.003 -1.033 -3.593 1.00 0.00 81 LEU A CA 19
ATOM 30117 C C . LEU A 1 81 ? 2.960 -1.319 -5.090 1.00 0.00 81 LEU A C 19
ATOM 30118 O O . LEU A 1 81 ? 3.776 -0.805 -5.855 1.00 0.00 81 LEU A O 19
ATOM 30134 N N . ARG A 1 82 ? 2.000 -2.141 -5.503 1.00 0.00 82 ARG A N 19
ATOM 30135 C CA . ARG A 1 82 ? 1.850 -2.495 -6.909 1.00 0.00 82 ARG A CA 19
ATOM 30136 C C . ARG A 1 82 ? 0.949 -1.495 -7.628 1.00 0.00 82 ARG A C 19
ATOM 30137 O O . ARG A 1 82 ? -0.001 -0.970 -7.047 1.00 0.00 82 ARG A O 19
ATOM 30158 N N . PHE A 1 83 ? 1.254 -1.236 -8.895 1.00 0.00 83 PHE A N 19
ATOM 30159 C CA . PHE A 1 83 ? 0.473 -0.298 -9.693 1.00 0.00 83 PHE A CA 19
ATOM 30160 C C . PHE A 1 83 ? 0.814 -0.429 -11.175 1.00 0.00 83 PHE A C 19
ATOM 30161 O O . PHE A 1 83 ? 1.984 -0.490 -11.550 1.00 0.00 83 PHE A O 19
ATOM 30178 N N . ASN A 1 84 ? -0.217 -0.473 -12.011 1.00 0.00 84 ASN A N 19
ATOM 30179 C CA . ASN A 1 84 ? -0.028 -0.598 -13.452 1.00 0.00 84 ASN A CA 19
ATOM 30180 C C . ASN A 1 84 ? 1.079 0.332 -13.938 1.00 0.00 84 ASN A C 19
ATOM 30181 O O . ASN A 1 84 ? 2.065 -0.113 -14.524 1.00 0.00 84 ASN A O 19
ATOM 30192 N N . SER A 1 85 ? 0.907 1.627 -13.690 1.00 0.00 85 SER A N 19
ATOM 30193 C CA . SER A 1 85 ? 1.890 2.621 -14.105 1.00 0.00 85 SER A CA 19
ATOM 30194 C C . SER A 1 85 ? 1.849 3.841 -13.189 1.00 0.00 85 SER A C 19
ATOM 30195 O O . SER A 1 85 ? 1.110 3.867 -12.205 1.00 0.00 85 SER A O 19
ATOM 30203 N N . SER A 1 86 ? 2.649 4.849 -13.521 1.00 0.00 86 SER A N 19
ATOM 30204 C CA . SER A 1 86 ? 2.708 6.071 -12.726 1.00 0.00 86 SER A CA 19
ATOM 30205 C C . SER A 1 86 ? 1.315 6.660 -12.532 1.00 0.00 86 SER A C 19
ATOM 30206 O O . SER A 1 86 ? 0.923 7.000 -11.415 1.00 0.00 86 SER A O 19
ATOM 30214 N N . ASP A 1 87 ? 0.572 6.779 -13.626 1.00 0.00 87 ASP A N 19
ATOM 30215 C CA . ASP A 1 87 ? -0.779 7.327 -13.578 1.00 0.00 87 ASP A CA 19
ATOM 30216 C C . ASP A 1 87 ? -1.588 6.679 -12.458 1.00 0.00 87 ASP A C 19
ATOM 30217 O O . ASP A 1 87 ? -2.124 7.366 -11.588 1.00 0.00 87 ASP A O 19
ATOM 30226 N N . HIS A 1 88 ? -1.674 5.353 -12.488 1.00 0.00 88 HIS A N 19
ATOM 30227 C CA . HIS A 1 88 ? -2.418 4.612 -11.475 1.00 0.00 88 HIS A CA 19
ATOM 30228 C C . HIS A 1 88 ? -2.259 5.259 -10.103 1.00 0.00 88 HIS A C 19
ATOM 30229 O O . HIS A 1 88 ? -3.219 5.356 -9.337 1.00 0.00 88 HIS A O 19
ATOM 30243 N N . ILE A 1 89 ? -1.043 5.699 -9.798 1.00 0.00 89 ILE A N 19
ATOM 30244 C CA . ILE A 1 89 ? -0.759 6.336 -8.518 1.00 0.00 89 ILE A CA 19
ATOM 30245 C C . ILE A 1 89 ? -1.492 7.668 -8.393 1.00 0.00 89 ILE A C 19
ATOM 30246 O O . ILE A 1 89 ? -2.341 7.840 -7.520 1.00 0.00 89 ILE A O 19
ATOM 30262 N N . GLU A 1 90 ? -1.157 8.606 -9.274 1.00 0.00 90 GLU A N 19
ATOM 30263 C CA . GLU A 1 90 ? -1.784 9.922 -9.262 1.00 0.00 90 GLU A CA 19
ATOM 30264 C C . GLU A 1 90 ? -3.275 9.812 -8.953 1.00 0.00 90 GLU A C 19
ATOM 30265 O O . GLU A 1 90 ? -3.780 10.464 -8.039 1.00 0.00 90 GLU A O 19
ATOM 30277 N N . SER A 1 91 ? -3.973 8.983 -9.722 1.00 0.00 91 SER A N 19
ATOM 30278 C CA . SER A 1 91 ? -5.406 8.790 -9.534 1.00 0.00 91 SER A CA 19
ATOM 30279 C C . SER A 1 91 ? -5.721 8.436 -8.084 1.00 0.00 91 SER A C 19
ATOM 30280 O O . SER A 1 91 ? -6.614 9.020 -7.470 1.00 0.00 91 SER A O 19
ATOM 30288 N N . LYS A 1 92 ? -4.981 7.475 -7.542 1.00 0.00 92 LYS A N 19
ATOM 30289 C CA . LYS A 1 92 ? -5.178 7.042 -6.164 1.00 0.00 92 LYS A CA 19
ATOM 30290 C C . LYS A 1 92 ? -4.893 8.181 -5.190 1.00 0.00 92 LYS A C 19
ATOM 30291 O O . LYS A 1 92 ? -5.496 8.261 -4.120 1.00 0.00 92 LYS A O 19
ATOM 30310 N N . GLY A 1 93 ? -3.973 9.063 -5.569 1.00 0.00 93 GLY A N 19
ATOM 30311 C CA . GLY A 1 93 ? -3.626 10.186 -4.718 1.00 0.00 93 GLY A CA 19
ATOM 30312 C C . GLY A 1 93 ? -2.362 9.940 -3.919 1.00 0.00 93 GLY A C 19
ATOM 30313 O O . GLY A 1 93 ? -1.932 10.796 -3.145 1.00 0.00 93 GLY A O 19
ATOM 30317 N N . ILE A 1 94 ? -1.765 8.767 -4.105 1.00 0.00 94 ILE A N 19
ATOM 30318 C CA . ILE A 1 94 ? -0.543 8.411 -3.394 1.00 0.00 94 ILE A CA 19
ATOM 30319 C C . ILE A 1 94 ? 0.645 9.217 -3.908 1.00 0.00 94 ILE A C 19
ATOM 30320 O O . ILE A 1 94 ? 0.799 9.418 -5.113 1.00 0.00 94 ILE A O 19
ATOM 30336 N N . LYS A 1 95 ? 1.486 9.674 -2.987 1.00 0.00 95 LYS A N 19
ATOM 30337 C CA . LYS A 1 95 ? 2.664 10.455 -3.345 1.00 0.00 95 LYS A CA 19
ATOM 30338 C C . LYS A 1 95 ? 3.561 10.675 -2.131 1.00 0.00 95 LYS A C 19
ATOM 30339 O O . LYS A 1 95 ? 3.234 10.253 -1.021 1.00 0.00 95 LYS A O 19
ATOM 30358 N N . ILE A 1 96 ? 4.692 11.337 -2.349 1.00 0.00 96 ILE A N 19
ATOM 30359 C CA . ILE A 1 96 ? 5.634 11.614 -1.272 1.00 0.00 96 ILE A CA 19
ATOM 30360 C C . ILE A 1 96 ? 4.969 12.403 -0.149 1.00 0.00 96 ILE A C 19
ATOM 30361 O O . ILE A 1 96 ? 4.128 13.267 -0.396 1.00 0.00 96 ILE A O 19
ATOM 30377 N N . LYS A 1 97 ? 5.353 12.101 1.087 1.00 0.00 97 LYS A N 19
ATOM 30378 C CA . LYS A 1 97 ? 4.798 12.783 2.250 1.00 0.00 97 LYS A CA 19
ATOM 30379 C C . LYS A 1 97 ? 3.331 12.413 2.448 1.00 0.00 97 LYS A C 19
ATOM 30380 O O . LYS A 1 97 ? 2.519 13.249 2.842 1.00 0.00 97 LYS A O 19
ATOM 30399 N N . GLU A 1 98 ? 3.001 11.154 2.176 1.00 0.00 98 GLU A N 19
ATOM 30400 C CA . GLU A 1 98 ? 1.633 10.674 2.326 1.00 0.00 98 GLU A CA 19
ATOM 30401 C C . GLU A 1 98 ? 1.571 9.501 3.301 1.00 0.00 98 GLU A C 19
ATOM 30402 O O . GLU A 1 98 ? 2.001 8.392 2.984 1.00 0.00 98 GLU A O 19
ATOM 30414 N N . THR A 1 99 ? 1.033 9.755 4.490 1.00 0.00 99 THR A N 19
ATOM 30415 C CA . THR A 1 99 ? 0.917 8.723 5.512 1.00 0.00 99 THR A CA 19
ATOM 30416 C C . THR A 1 99 ? -0.147 7.697 5.138 1.00 0.00 99 THR A C 19
ATOM 30417 O O . THR A 1 99 ? -1.276 8.053 4.802 1.00 0.00 99 THR A O 19
ATOM 30428 N N . MET A 1 100 ? 0.221 6.421 5.199 1.00 0.00 100 MET A N 19
ATOM 30429 C CA . MET A 1 100 ? -0.703 5.343 4.868 1.00 0.00 100 MET A CA 19
ATOM 30430 C C . MET A 1 100 ? -1.072 4.542 6.113 1.00 0.00 100 MET A C 19
ATOM 30431 O O . MET A 1 100 ? -0.486 4.729 7.179 1.00 0.00 100 MET A O 19
ATOM 30445 N N . TYR A 1 101 ? -2.046 3.650 5.970 1.00 0.00 101 TYR A N 19
ATOM 30446 C CA . TYR A 1 101 ? -2.494 2.823 7.084 1.00 0.00 101 TYR A CA 19
ATOM 30447 C C . TYR A 1 101 ? -2.941 1.448 6.596 1.00 0.00 101 TYR A C 19
ATOM 30448 O O . TYR A 1 101 ? -3.070 1.215 5.394 1.00 0.00 101 TYR A O 19
ATOM 30466 N N . PHE A 1 102 ? -3.177 0.541 7.538 1.00 0.00 102 PHE A N 19
ATOM 30467 C CA . PHE A 1 102 ? -3.609 -0.812 7.206 1.00 0.00 102 PHE A CA 19
ATOM 30468 C C . PHE A 1 102 ? -4.714 -1.276 8.149 1.00 0.00 102 PHE A C 19
ATOM 30469 O O . PHE A 1 102 ? -5.043 -0.596 9.120 1.00 0.00 102 PHE A O 19
ATOM 30486 N N . ALA A 1 103 ? -5.285 -2.440 7.855 1.00 0.00 103 ALA A N 19
ATOM 30487 C CA . ALA A 1 103 ? -6.352 -2.997 8.677 1.00 0.00 103 ALA A CA 19
ATOM 30488 C C . ALA A 1 103 ? -5.953 -4.353 9.250 1.00 0.00 103 ALA A C 19
ATOM 30489 O O . ALA A 1 103 ? -6.666 -4.921 10.078 1.00 0.00 103 ALA A O 19
ATOM 30496 N N . GLY A 1 1 ? -21.434 -19.702 -8.591 1.00 0.00 1 GLY A N 20
ATOM 30497 C CA . GLY A 1 1 ? -20.390 -19.265 -7.683 1.00 0.00 1 GLY A CA 20
ATOM 30498 C C . GLY A 1 1 ? -19.028 -19.816 -8.056 1.00 0.00 1 GLY A C 20
ATOM 30499 O O . GLY A 1 1 ? -18.337 -20.400 -7.222 1.00 0.00 1 GLY A O 20
ATOM 30503 N N . SER A 1 2 ? -18.642 -19.632 -9.315 1.00 0.00 2 SER A N 20
ATOM 30504 C CA . SER A 1 2 ? -17.356 -20.120 -9.799 1.00 0.00 2 SER A CA 20
ATOM 30505 C C . SER A 1 2 ? -16.304 -19.016 -9.753 1.00 0.00 2 SER A C 20
ATOM 30506 O O . SER A 1 2 ? -16.555 -17.885 -10.168 1.00 0.00 2 SER A O 20
ATOM 30514 N N . SER A 1 3 ? -15.123 -19.354 -9.243 1.00 0.00 3 SER A N 20
ATOM 30515 C CA . SER A 1 3 ? -14.033 -18.392 -9.138 1.00 0.00 3 SER A CA 20
ATOM 30516 C C . SER A 1 3 ? -12.737 -18.976 -9.693 1.00 0.00 3 SER A C 20
ATOM 30517 O O . SER A 1 3 ? -12.633 -20.181 -9.920 1.00 0.00 3 SER A O 20
ATOM 30525 N N . GLY A 1 4 ? -11.750 -18.112 -9.910 1.00 0.00 4 GLY A N 20
ATOM 30526 C CA . GLY A 1 4 ? -10.474 -18.560 -10.436 1.00 0.00 4 GLY A CA 20
ATOM 30527 C C . GLY A 1 4 ? -9.797 -19.571 -9.533 1.00 0.00 4 GLY A C 20
ATOM 30528 O O . GLY A 1 4 ? -9.908 -19.493 -8.309 1.00 0.00 4 GLY A O 20
ATOM 30532 N N . SER A 1 5 ? -9.093 -20.524 -10.136 1.00 0.00 5 SER A N 20
ATOM 30533 C CA . SER A 1 5 ? -8.400 -21.558 -9.378 1.00 0.00 5 SER A CA 20
ATOM 30534 C C . SER A 1 5 ? -6.899 -21.519 -9.651 1.00 0.00 5 SER A C 20
ATOM 30535 O O . SER A 1 5 ? -6.092 -21.401 -8.729 1.00 0.00 5 SER A O 20
ATOM 30543 N N . SER A 1 6 ? -6.533 -21.618 -10.925 1.00 0.00 6 SER A N 20
ATOM 30544 C CA . SER A 1 6 ? -5.130 -21.597 -11.321 1.00 0.00 6 SER A CA 20
ATOM 30545 C C . SER A 1 6 ? -4.940 -20.794 -12.604 1.00 0.00 6 SER A C 20
ATOM 30546 O O . SER A 1 6 ? -5.585 -21.059 -13.618 1.00 0.00 6 SER A O 20
ATOM 30554 N N . GLY A 1 7 ? -4.048 -19.809 -12.551 1.00 0.00 7 GLY A N 20
ATOM 30555 C CA . GLY A 1 7 ? -3.787 -18.981 -13.714 1.00 0.00 7 GLY A CA 20
ATOM 30556 C C . GLY A 1 7 ? -3.913 -17.501 -13.412 1.00 0.00 7 GLY A C 20
ATOM 30557 O O . GLY A 1 7 ? -4.794 -16.825 -13.942 1.00 0.00 7 GLY A O 20
ATOM 30561 N N . GLU A 1 8 ? -3.029 -16.996 -12.556 1.00 0.00 8 GLU A N 20
ATOM 30562 C CA . GLU A 1 8 ? -3.048 -15.586 -12.183 1.00 0.00 8 GLU A CA 20
ATOM 30563 C C . GLU A 1 8 ? -2.748 -14.700 -13.388 1.00 0.00 8 GLU A C 20
ATOM 30564 O O . GLU A 1 8 ? -2.182 -15.156 -14.383 1.00 0.00 8 GLU A O 20
ATOM 30576 N N . LEU A 1 9 ? -3.131 -13.432 -13.292 1.00 0.00 9 LEU A N 20
ATOM 30577 C CA . LEU A 1 9 ? -2.904 -12.480 -14.374 1.00 0.00 9 LEU A CA 20
ATOM 30578 C C . LEU A 1 9 ? -1.659 -11.639 -14.108 1.00 0.00 9 LEU A C 20
ATOM 30579 O O . LEU A 1 9 ? -1.261 -11.421 -12.963 1.00 0.00 9 LEU A O 20
ATOM 30595 N N . PRO A 1 10 ? -1.031 -11.153 -15.188 1.00 0.00 10 PRO A N 20
ATOM 30596 C CA . PRO A 1 10 ? 0.176 -10.326 -15.097 1.00 0.00 10 PRO A CA 20
ATOM 30597 C C . PRO A 1 10 ? -0.111 -8.943 -14.521 1.00 0.00 10 PRO A C 20
ATOM 30598 O O . PRO A 1 10 ? 0.746 -8.338 -13.878 1.00 0.00 10 PRO A O 20
ATOM 30609 N N . SER A 1 11 ? -1.323 -8.450 -14.755 1.00 0.00 11 SER A N 20
ATOM 30610 C CA . SER A 1 11 ? -1.722 -7.137 -14.263 1.00 0.00 11 SER A CA 20
ATOM 30611 C C . SER A 1 11 ? -2.311 -7.239 -12.859 1.00 0.00 11 SER A C 20
ATOM 30612 O O . SER A 1 11 ? -2.645 -8.328 -12.391 1.00 0.00 11 SER A O 20
ATOM 30620 N N . VAL A 1 12 ? -2.435 -6.097 -12.191 1.00 0.00 12 VAL A N 20
ATOM 30621 C CA . VAL A 1 12 ? -2.984 -6.056 -10.841 1.00 0.00 12 VAL A CA 20
ATOM 30622 C C . VAL A 1 12 ? -4.432 -5.579 -10.851 1.00 0.00 12 VAL A C 20
ATOM 30623 O O . VAL A 1 12 ? -4.727 -4.471 -11.298 1.00 0.00 12 VAL A O 20
ATOM 30636 N N . GLU A 1 13 ? -5.331 -6.423 -10.354 1.00 0.00 13 GLU A N 20
ATOM 30637 C CA . GLU A 1 13 ? -6.749 -6.087 -10.306 1.00 0.00 13 GLU A CA 20
ATOM 30638 C C . GLU A 1 13 ? -6.989 -4.868 -9.419 1.00 0.00 13 GLU A C 20
ATOM 30639 O O . GLU A 1 13 ? -6.818 -4.930 -8.203 1.00 0.00 13 GLU A O 20
ATOM 30651 N N . GLU A 1 14 ? -7.387 -3.762 -10.040 1.00 0.00 14 GLU A N 20
ATOM 30652 C CA . GLU A 1 14 ? -7.650 -2.528 -9.308 1.00 0.00 14 GLU A CA 20
ATOM 30653 C C . GLU A 1 14 ? -8.260 -2.827 -7.941 1.00 0.00 14 GLU A C 20
ATOM 30654 O O . GLU A 1 14 ? -9.475 -2.977 -7.810 1.00 0.00 14 GLU A O 20
ATOM 30666 N N . LEU A 1 15 ? -7.408 -2.911 -6.925 1.00 0.00 15 LEU A N 20
ATOM 30667 C CA . LEU A 1 15 ? -7.861 -3.192 -5.567 1.00 0.00 15 LEU A CA 20
ATOM 30668 C C . LEU A 1 15 ? -8.623 -2.002 -4.991 1.00 0.00 15 LEU A C 20
ATOM 30669 O O . LEU A 1 15 ? -8.022 -1.032 -4.528 1.00 0.00 15 LEU A O 20
ATOM 30685 N N . THR A 1 16 ? -9.949 -2.085 -5.020 1.00 0.00 16 THR A N 20
ATOM 30686 C CA . THR A 1 16 ? -10.793 -1.017 -4.499 1.00 0.00 16 THR A CA 20
ATOM 30687 C C . THR A 1 16 ? -11.667 -1.515 -3.354 1.00 0.00 16 THR A C 20
ATOM 30688 O O . THR A 1 16 ? -12.729 -2.097 -3.579 1.00 0.00 16 THR A O 20
ATOM 30699 N N . ILE A 1 17 ? -11.215 -1.282 -2.127 1.00 0.00 17 ILE A N 20
ATOM 30700 C CA . ILE A 1 17 ? -11.958 -1.706 -0.946 1.00 0.00 17 ILE A CA 20
ATOM 30701 C C . ILE A 1 17 ? -12.101 -0.563 0.053 1.00 0.00 17 ILE A C 20
ATOM 30702 O O . ILE A 1 17 ? -11.108 -0.018 0.535 1.00 0.00 17 ILE A O 20
ATOM 30718 N N . ILE A 1 18 ? -13.344 -0.206 0.360 1.00 0.00 18 ILE A N 20
ATOM 30719 C CA . ILE A 1 18 ? -13.617 0.871 1.304 1.00 0.00 18 ILE A CA 20
ATOM 30720 C C . ILE A 1 18 ? -13.806 0.328 2.717 1.00 0.00 18 ILE A C 20
ATOM 30721 O O . ILE A 1 18 ? -14.571 -0.612 2.935 1.00 0.00 18 ILE A O 20
ATOM 30737 N N . LEU A 1 19 ? -13.105 0.928 3.673 1.00 0.00 19 LEU A N 20
ATOM 30738 C CA . LEU A 1 19 ? -13.197 0.506 5.067 1.00 0.00 19 LEU A CA 20
ATOM 30739 C C . LEU A 1 19 ? -14.168 1.391 5.841 1.00 0.00 19 LEU A C 20
ATOM 30740 O O . LEU A 1 19 ? -14.164 2.616 5.717 1.00 0.00 19 LEU A O 20
ATOM 30756 N N . PRO A 1 20 ? -15.020 0.759 6.661 1.00 0.00 20 PRO A N 20
ATOM 30757 C CA . PRO A 1 20 ? -16.012 1.470 7.474 1.00 0.00 20 PRO A CA 20
ATOM 30758 C C . PRO A 1 20 ? -15.370 2.273 8.600 1.00 0.00 20 PRO A C 20
ATOM 30759 O O . PRO A 1 20 ? -14.146 2.340 8.707 1.00 0.00 20 PRO A O 20
ATOM 30770 N N . GLU A 1 21 ? -16.204 2.880 9.438 1.00 0.00 21 GLU A N 20
ATOM 30771 C CA . GLU A 1 21 ? -15.716 3.678 10.556 1.00 0.00 21 GLU A CA 20
ATOM 30772 C C . GLU A 1 21 ? -15.626 2.838 11.827 1.00 0.00 21 GLU A C 20
ATOM 30773 O O . GLU A 1 21 ? -15.505 3.372 12.930 1.00 0.00 21 GLU A O 20
ATOM 30785 N N . ASP A 1 22 ? -15.686 1.521 11.663 1.00 0.00 22 ASP A N 20
ATOM 30786 C CA . ASP A 1 22 ? -15.611 0.606 12.796 1.00 0.00 22 ASP A CA 20
ATOM 30787 C C . ASP A 1 22 ? -14.218 -0.005 12.910 1.00 0.00 22 ASP A C 20
ATOM 30788 O O . ASP A 1 22 ? -13.894 -0.656 13.903 1.00 0.00 22 ASP A O 20
ATOM 30797 N N . ILE A 1 23 ? -13.398 0.209 11.886 1.00 0.00 23 ILE A N 20
ATOM 30798 C CA . ILE A 1 23 ? -12.040 -0.320 11.871 1.00 0.00 23 ILE A CA 20
ATOM 30799 C C . ILE A 1 23 ? -11.028 0.751 12.263 1.00 0.00 23 ILE A C 20
ATOM 30800 O O . ILE A 1 23 ? -11.225 1.934 11.986 1.00 0.00 23 ILE A O 20
ATOM 30816 N N . GLU A 1 24 ? -9.945 0.328 12.907 1.00 0.00 24 GLU A N 20
ATOM 30817 C CA . GLU A 1 24 ? -8.902 1.252 13.335 1.00 0.00 24 GLU A CA 20
ATOM 30818 C C . GLU A 1 24 ? -7.704 1.194 12.392 1.00 0.00 24 GLU A C 20
ATOM 30819 O O . GLU A 1 24 ? -7.005 0.182 12.318 1.00 0.00 24 GLU A O 20
ATOM 30831 N N . LEU A 1 25 ? -7.472 2.286 11.672 1.00 0.00 25 LEU A N 20
ATOM 30832 C CA . LEU A 1 25 ? -6.359 2.362 10.733 1.00 0.00 25 LEU A CA 20
ATOM 30833 C C . LEU A 1 25 ? -5.105 2.900 11.415 1.00 0.00 25 LEU A C 20
ATOM 30834 O O . LEU A 1 25 ? -5.031 4.079 11.762 1.00 0.00 25 LEU A O 20
ATOM 30850 N N . LYS A 1 26 ? -4.120 2.028 11.604 1.00 0.00 26 LYS A N 20
ATOM 30851 C CA . LYS A 1 26 ? -2.868 2.415 12.242 1.00 0.00 26 LYS A CA 20
ATOM 30852 C C . LYS A 1 26 ? -1.893 2.992 11.221 1.00 0.00 26 LYS A C 20
ATOM 30853 O O . LYS A 1 26 ? -1.809 2.536 10.080 1.00 0.00 26 LYS A O 20
ATOM 30872 N N . PRO A 1 27 ? -1.136 4.018 11.638 1.00 0.00 27 PRO A N 20
ATOM 30873 C CA . PRO A 1 27 ? -0.151 4.677 10.775 1.00 0.00 27 PRO A CA 20
ATOM 30874 C C . PRO A 1 27 ? 1.049 3.785 10.478 1.00 0.00 27 PRO A C 20
ATOM 30875 O O . PRO A 1 27 ? 2.003 3.731 11.255 1.00 0.00 27 PRO A O 20
ATOM 30886 N N . LEU A 1 28 ? 0.996 3.086 9.349 1.00 0.00 28 LEU A N 20
ATOM 30887 C CA . LEU A 1 28 ? 2.080 2.196 8.948 1.00 0.00 28 LEU A CA 20
ATOM 30888 C C . LEU A 1 28 ? 3.352 2.985 8.653 1.00 0.00 28 LEU A C 20
ATOM 30889 O O . LEU A 1 28 ? 4.445 2.592 9.056 1.00 0.00 28 LEU A O 20
ATOM 30905 N N . GLY A 1 29 ? 3.199 4.102 7.949 1.00 0.00 29 GLY A N 20
ATOM 30906 C CA . GLY A 1 29 ? 4.343 4.930 7.614 1.00 0.00 29 GLY A CA 20
ATOM 30907 C C . GLY A 1 29 ? 3.986 6.054 6.661 1.00 0.00 29 GLY A C 20
ATOM 30908 O O . GLY A 1 29 ? 2.847 6.517 6.636 1.00 0.00 29 GLY A O 20
ATOM 30912 N N . MET A 1 30 ? 4.964 6.494 5.875 1.00 0.00 30 MET A N 20
ATOM 30913 C CA . MET A 1 30 ? 4.747 7.571 4.917 1.00 0.00 30 MET A CA 20
ATOM 30914 C C . MET A 1 30 ? 5.580 7.354 3.657 1.00 0.00 30 MET A C 20
ATOM 30915 O O . MET A 1 30 ? 6.686 6.818 3.718 1.00 0.00 30 MET A O 20
ATOM 30929 N N . VAL A 1 31 ? 5.040 7.774 2.517 1.00 0.00 31 VAL A N 20
ATOM 30930 C CA . VAL A 1 31 ? 5.735 7.626 1.243 1.00 0.00 31 VAL A CA 20
ATOM 30931 C C . VAL A 1 31 ? 7.165 8.146 1.333 1.00 0.00 31 VAL A C 20
ATOM 30932 O O . VAL A 1 31 ? 7.418 9.199 1.918 1.00 0.00 31 VAL A O 20
ATOM 30945 N N . SER A 1 32 ? 8.098 7.400 0.749 1.00 0.00 32 SER A N 20
ATOM 30946 C CA . SER A 1 32 ? 9.504 7.784 0.766 1.00 0.00 32 SER A CA 20
ATOM 30947 C C . SER A 1 32 ? 10.025 8.003 -0.651 1.00 0.00 32 SER A C 20
ATOM 30948 O O . SER A 1 32 ? 10.893 8.844 -0.883 1.00 0.00 32 SER A O 20
ATOM 30956 N N . SER A 1 33 ? 9.487 7.239 -1.597 1.00 0.00 33 SER A N 20
ATOM 30957 C CA . SER A 1 33 ? 9.899 7.345 -2.992 1.00 0.00 33 SER A CA 20
ATOM 30958 C C . SER A 1 33 ? 8.879 6.682 -3.912 1.00 0.00 33 SER A C 20
ATOM 30959 O O . SER A 1 33 ? 7.940 6.033 -3.449 1.00 0.00 33 SER A O 20
ATOM 30967 N N . ILE A 1 34 ? 9.070 6.850 -5.216 1.00 0.00 34 ILE A N 20
ATOM 30968 C CA . ILE A 1 34 ? 8.167 6.268 -6.201 1.00 0.00 34 ILE A CA 20
ATOM 30969 C C . ILE A 1 34 ? 8.942 5.530 -7.287 1.00 0.00 34 ILE A C 20
ATOM 30970 O O . ILE A 1 34 ? 9.847 6.089 -7.907 1.00 0.00 34 ILE A O 20
ATOM 30986 N N . ILE A 1 35 ? 8.579 4.272 -7.514 1.00 0.00 35 ILE A N 20
ATOM 30987 C CA . ILE A 1 35 ? 9.238 3.458 -8.528 1.00 0.00 35 ILE A CA 20
ATOM 30988 C C . ILE A 1 35 ? 8.594 3.656 -9.896 1.00 0.00 35 ILE A C 20
ATOM 30989 O O . ILE A 1 35 ? 7.437 4.065 -9.994 1.00 0.00 35 ILE A O 20
ATOM 31005 N N . GLU A 1 36 ? 9.349 3.360 -10.949 1.00 0.00 36 GLU A N 20
ATOM 31006 C CA . GLU A 1 36 ? 8.850 3.505 -12.311 1.00 0.00 36 GLU A CA 20
ATOM 31007 C C . GLU A 1 36 ? 7.350 3.233 -12.373 1.00 0.00 36 GLU A C 20
ATOM 31008 O O . GLU A 1 36 ? 6.602 3.971 -13.014 1.00 0.00 36 GLU A O 20
ATOM 31020 N N . GLN A 1 37 ? 6.919 2.170 -11.702 1.00 0.00 37 GLN A N 20
ATOM 31021 C CA . GLN A 1 37 ? 5.509 1.800 -11.681 1.00 0.00 37 GLN A CA 20
ATOM 31022 C C . GLN A 1 37 ? 5.019 1.601 -10.251 1.00 0.00 37 GLN A C 20
ATOM 31023 O O . GLN A 1 37 ? 3.870 1.905 -9.929 1.00 0.00 37 GLN A O 20
ATOM 31037 N N . LEU A 1 38 ? 5.897 1.088 -9.396 1.00 0.00 38 LEU A N 20
ATOM 31038 C CA . LEU A 1 38 ? 5.554 0.848 -7.999 1.00 0.00 38 LEU A CA 20
ATOM 31039 C C . LEU A 1 38 ? 5.827 2.086 -7.150 1.00 0.00 38 LEU A C 20
ATOM 31040 O O . LEU A 1 38 ? 6.383 3.072 -7.633 1.00 0.00 38 LEU A O 20
ATOM 31056 N N . VAL A 1 39 ? 5.434 2.026 -5.882 1.00 0.00 39 VAL A N 20
ATOM 31057 C CA . VAL A 1 39 ? 5.638 3.141 -4.965 1.00 0.00 39 VAL A CA 20
ATOM 31058 C C . VAL A 1 39 ? 6.349 2.685 -3.696 1.00 0.00 39 VAL A C 20
ATOM 31059 O O . VAL A 1 39 ? 6.040 1.627 -3.145 1.00 0.00 39 VAL A O 20
ATOM 31072 N N . ILE A 1 40 ? 7.302 3.489 -3.236 1.00 0.00 40 ILE A N 20
ATOM 31073 C CA . ILE A 1 40 ? 8.055 3.169 -2.030 1.00 0.00 40 ILE A CA 20
ATOM 31074 C C . ILE A 1 40 ? 7.495 3.908 -0.819 1.00 0.00 40 ILE A C 20
ATOM 31075 O O . ILE A 1 40 ? 7.212 5.104 -0.886 1.00 0.00 40 ILE A O 20
ATOM 31091 N N . ILE A 1 41 ? 7.340 3.188 0.286 1.00 0.00 41 ILE A N 20
ATOM 31092 C CA . ILE A 1 41 ? 6.817 3.776 1.513 1.00 0.00 41 ILE A CA 20
ATOM 31093 C C . ILE A 1 41 ? 7.707 3.442 2.706 1.00 0.00 41 ILE A C 20
ATOM 31094 O O . ILE A 1 41 ? 8.043 2.281 2.936 1.00 0.00 41 ILE A O 20
ATOM 31110 N N . GLU A 1 42 ? 8.084 4.469 3.462 1.00 0.00 42 GLU A N 20
ATOM 31111 C CA . GLU A 1 42 ? 8.934 4.283 4.632 1.00 0.00 42 GLU A CA 20
ATOM 31112 C C . GLU A 1 42 ? 8.093 4.035 5.881 1.00 0.00 42 GLU A C 20
ATOM 31113 O O . GLU A 1 42 ? 6.952 4.486 5.974 1.00 0.00 42 GLU A O 20
ATOM 31125 N N . SER A 1 43 ? 8.667 3.315 6.840 1.00 0.00 43 SER A N 20
ATOM 31126 C CA . SER A 1 43 ? 7.970 3.003 8.082 1.00 0.00 43 SER A CA 20
ATOM 31127 C C . SER A 1 43 ? 8.475 3.881 9.223 1.00 0.00 43 SER A C 20
ATOM 31128 O O . SER A 1 43 ? 9.562 4.452 9.147 1.00 0.00 43 SER A O 20
ATOM 31136 N N . MET A 1 44 ? 7.676 3.982 10.281 1.00 0.00 44 MET A N 20
ATOM 31137 C CA . MET A 1 44 ? 8.041 4.790 11.439 1.00 0.00 44 MET A CA 20
ATOM 31138 C C . MET A 1 44 ? 8.559 3.910 12.573 1.00 0.00 44 MET A C 20
ATOM 31139 O O . MET A 1 44 ? 9.757 3.885 12.856 1.00 0.00 44 MET A O 20
ATOM 31153 N N . THR A 1 45 ? 7.648 3.190 13.221 1.00 0.00 45 THR A N 20
ATOM 31154 C CA . THR A 1 45 ? 8.013 2.311 14.325 1.00 0.00 45 THR A CA 20
ATOM 31155 C C . THR A 1 45 ? 6.802 1.537 14.833 1.00 0.00 45 THR A C 20
ATOM 31156 O O . THR A 1 45 ? 5.675 1.778 14.405 1.00 0.00 45 THR A O 20
ATOM 31167 N N . ASN A 1 46 ? 7.044 0.606 15.750 1.00 0.00 46 ASN A N 20
ATOM 31168 C CA . ASN A 1 46 ? 5.972 -0.205 16.318 1.00 0.00 46 ASN A CA 20
ATOM 31169 C C . ASN A 1 46 ? 5.130 -0.841 15.217 1.00 0.00 46 ASN A C 20
ATOM 31170 O O . ASN A 1 46 ? 3.921 -1.024 15.371 1.00 0.00 46 ASN A O 20
ATOM 31181 N N . LEU A 1 47 ? 5.775 -1.176 14.105 1.00 0.00 47 LEU A N 20
ATOM 31182 C CA . LEU A 1 47 ? 5.086 -1.793 12.977 1.00 0.00 47 LEU A CA 20
ATOM 31183 C C . LEU A 1 47 ? 4.937 -3.297 13.185 1.00 0.00 47 LEU A C 20
ATOM 31184 O O . LEU A 1 47 ? 5.900 -4.006 13.478 1.00 0.00 47 LEU A O 20
ATOM 31200 N N . PRO A 1 48 ? 3.702 -3.797 13.030 1.00 0.00 48 PRO A N 20
ATOM 31201 C CA . PRO A 1 48 ? 3.399 -5.221 13.194 1.00 0.00 48 PRO A CA 20
ATOM 31202 C C . PRO A 1 48 ? 3.991 -6.073 12.075 1.00 0.00 48 PRO A C 20
ATOM 31203 O O . PRO A 1 48 ? 4.270 -5.591 10.977 1.00 0.00 48 PRO A O 20
ATOM 31214 N N . PRO A 1 49 ? 4.187 -7.369 12.358 1.00 0.00 49 PRO A N 20
ATOM 31215 C CA . PRO A 1 49 ? 4.747 -8.315 11.388 1.00 0.00 4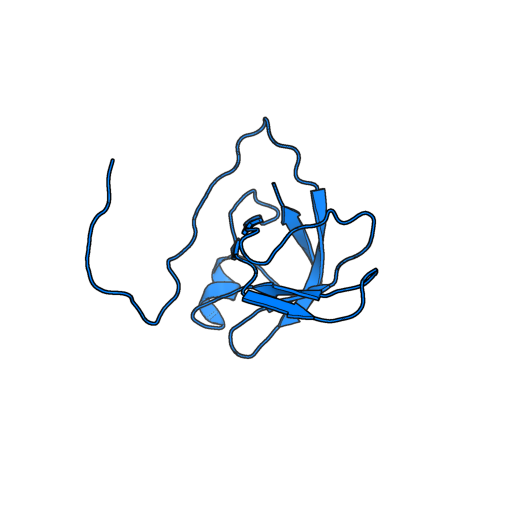9 PRO A CA 20
ATOM 31216 C C . PRO A 1 49 ? 3.783 -8.609 10.243 1.00 0.00 49 PRO A C 20
ATOM 31217 O O . PRO A 1 49 ? 3.108 -9.639 10.236 1.00 0.00 49 PRO A O 20
ATOM 31228 N N . VAL A 1 50 ? 3.725 -7.700 9.276 1.00 0.00 50 VAL A N 20
ATOM 31229 C CA . VAL A 1 50 ? 2.845 -7.863 8.125 1.00 0.00 50 VAL A CA 20
ATOM 31230 C C . VAL A 1 50 ? 3.617 -8.366 6.910 1.00 0.00 50 VAL A C 20
ATOM 31231 O O . VAL A 1 50 ? 4.686 -7.853 6.586 1.00 0.00 50 VAL A O 20
ATOM 31244 N N . ASN A 1 51 ? 3.066 -9.375 6.242 1.00 0.00 51 ASN A N 20
ATOM 31245 C CA . ASN A 1 51 ? 3.703 -9.948 5.062 1.00 0.00 51 ASN A CA 20
ATOM 31246 C C . ASN A 1 51 ? 3.222 -9.253 3.792 1.00 0.00 51 ASN A C 20
ATOM 31247 O O . ASN A 1 51 ? 2.334 -8.402 3.838 1.00 0.00 51 ASN A O 20
ATOM 31258 N N . GLU A 1 52 ? 3.814 -9.623 2.661 1.00 0.00 52 GLU A N 20
ATOM 31259 C CA . GLU A 1 52 ? 3.445 -9.035 1.379 1.00 0.00 52 GLU A CA 20
ATOM 31260 C C . GLU A 1 52 ? 1.935 -9.093 1.167 1.00 0.00 52 GLU A C 20
ATOM 31261 O O . GLU A 1 52 ? 1.305 -8.088 0.839 1.00 0.00 52 GLU A O 20
ATOM 31273 N N . GLU A 1 53 ? 1.362 -10.278 1.357 1.00 0.00 53 GLU A N 20
ATOM 31274 C CA . GLU A 1 53 ? -0.074 -10.468 1.186 1.00 0.00 53 GLU A CA 20
ATOM 31275 C C . GLU A 1 53 ? -0.856 -9.363 1.890 1.00 0.00 53 GLU A C 20
ATOM 31276 O O . GLU A 1 53 ? -2.016 -9.104 1.566 1.00 0.00 53 GLU A O 20
ATOM 31288 N N . THR A 1 54 ? -0.214 -8.713 2.856 1.00 0.00 54 THR A N 20
ATOM 31289 C CA . THR A 1 54 ? -0.849 -7.638 3.607 1.00 0.00 54 THR A CA 20
ATOM 31290 C C . THR A 1 54 ? -1.247 -6.487 2.690 1.00 0.00 54 THR A C 20
ATOM 31291 O O . THR A 1 54 ? -0.442 -6.011 1.889 1.00 0.00 54 THR A O 20
ATOM 31302 N N . VAL A 1 55 ? -2.493 -6.043 2.813 1.00 0.00 55 VAL A N 20
ATOM 31303 C CA . VAL A 1 55 ? -2.998 -4.946 1.996 1.00 0.00 55 VAL A CA 20
ATOM 31304 C C . VAL A 1 55 ? -2.748 -3.600 2.667 1.00 0.00 55 VAL A C 20
ATOM 31305 O O . VAL A 1 55 ? -2.795 -3.488 3.893 1.00 0.00 55 VAL A O 20
ATOM 31318 N N . ILE A 1 56 ? -2.482 -2.581 1.857 1.00 0.00 56 ILE A N 20
ATOM 31319 C CA . ILE A 1 56 ? -2.226 -1.242 2.373 1.00 0.00 56 ILE A CA 20
ATOM 31320 C C . ILE A 1 56 ? -3.379 -0.299 2.051 1.00 0.00 56 ILE A C 20
ATOM 31321 O O . ILE A 1 56 ? -3.771 -0.152 0.893 1.00 0.00 56 ILE A O 20
ATOM 31337 N N . PHE A 1 57 ? -3.920 0.341 3.083 1.00 0.00 57 PHE A N 20
ATOM 31338 C CA . PHE A 1 57 ? -5.029 1.272 2.910 1.00 0.00 57 PHE A CA 20
ATOM 31339 C C . PHE A 1 57 ? -4.530 2.714 2.885 1.00 0.00 57 PHE A C 20
ATOM 31340 O O . PHE A 1 57 ? -3.484 3.031 3.452 1.00 0.00 57 PHE A O 20
ATOM 31357 N N . LYS A 1 58 ? -5.285 3.584 2.224 1.00 0.00 58 LYS A N 20
ATOM 31358 C CA . LYS A 1 58 ? -4.922 4.992 2.125 1.00 0.00 58 LYS A CA 20
ATOM 31359 C C . LYS A 1 58 ? -5.548 5.797 3.259 1.00 0.00 58 LYS A C 20
ATOM 31360 O O . LYS A 1 58 ? -6.382 5.287 4.008 1.00 0.00 58 LYS A O 20
ATOM 31379 N N . SER A 1 59 ? -5.141 7.056 3.380 1.00 0.00 59 SER A N 20
ATOM 31380 C CA . SER A 1 59 ? -5.661 7.930 4.426 1.00 0.00 59 SER A CA 20
ATOM 31381 C C . SER A 1 59 ? -7.158 8.164 4.244 1.00 0.00 59 SER A C 20
ATOM 31382 O O . SER A 1 59 ? -7.870 8.467 5.202 1.00 0.00 59 SER A O 20
ATOM 31390 N N . ASP A 1 60 ? -7.627 8.021 3.010 1.00 0.00 60 ASP A N 20
ATOM 31391 C CA . ASP A 1 60 ? -9.039 8.215 2.702 1.00 0.00 60 ASP A CA 20
ATOM 31392 C C . ASP A 1 60 ? -9.809 6.905 2.835 1.00 0.00 60 ASP A C 20
ATOM 31393 O O . ASP A 1 60 ? -10.899 6.755 2.282 1.00 0.00 60 ASP A O 20
ATOM 31402 N N . ARG A 1 61 ? -9.235 5.959 3.570 1.00 0.00 61 ARG A N 20
ATOM 31403 C CA . ARG A 1 61 ? -9.866 4.661 3.774 1.00 0.00 61 ARG A CA 20
ATOM 31404 C C . ARG A 1 61 ? -10.092 3.951 2.442 1.00 0.00 61 ARG A C 20
ATOM 31405 O O . ARG A 1 61 ? -11.173 3.421 2.186 1.00 0.00 61 ARG A O 20
ATOM 31426 N N . GLN A 1 62 ? -9.065 3.946 1.598 1.00 0.00 62 GLN A N 20
ATOM 31427 C CA . GLN A 1 62 ? -9.152 3.303 0.293 1.00 0.00 62 GLN A CA 20
ATOM 31428 C C . GLN A 1 62 ? -7.974 2.360 0.071 1.00 0.00 62 GLN A C 20
ATOM 31429 O O . GLN A 1 62 ? -6.822 2.791 0.024 1.00 0.00 62 GLN A O 20
ATOM 31443 N N . ALA A 1 63 ? -8.271 1.072 -0.065 1.00 0.00 63 ALA A N 20
ATOM 31444 C CA . ALA A 1 63 ? -7.237 0.068 -0.284 1.00 0.00 63 ALA A CA 20
ATOM 31445 C C . ALA A 1 63 ? -6.367 0.429 -1.484 1.00 0.00 63 ALA A C 20
ATOM 31446 O O . ALA A 1 63 ? -6.724 0.149 -2.628 1.00 0.00 63 ALA A O 20
ATOM 31453 N N . ALA A 1 64 ? -5.225 1.052 -1.214 1.00 0.00 64 ALA A N 20
ATOM 31454 C CA . ALA A 1 64 ? -4.304 1.450 -2.272 1.00 0.00 64 ALA A CA 20
ATOM 31455 C C . ALA A 1 64 ? -3.800 0.236 -3.046 1.00 0.00 64 ALA A C 20
ATOM 31456 O O . ALA A 1 64 ? -3.696 0.269 -4.272 1.00 0.00 64 ALA A O 20
ATOM 31463 N N . GLY A 1 65 ? -3.488 -0.834 -2.322 1.00 0.00 65 GLY A N 20
ATOM 31464 C CA . GLY A 1 65 ? -2.998 -2.043 -2.958 1.00 0.00 65 GLY A CA 20
ATOM 31465 C C . GLY A 1 65 ? -2.228 -2.931 -2.001 1.00 0.00 65 GLY A C 20
ATOM 31466 O O . GLY A 1 65 ? -1.988 -2.558 -0.852 1.00 0.00 65 GLY A O 20
ATOM 31470 N N . LYS A 1 66 ? -1.841 -4.111 -2.473 1.00 0.00 66 LYS A N 20
ATOM 31471 C CA . LYS A 1 66 ? -1.094 -5.057 -1.652 1.00 0.00 66 LYS A CA 20
ATOM 31472 C C . LYS A 1 66 ? 0.408 -4.832 -1.792 1.00 0.00 66 LYS A C 20
ATOM 31473 O O . LYS A 1 66 ? 0.885 -4.405 -2.844 1.00 0.00 66 LYS A O 20
ATOM 31492 N N . ILE A 1 67 ? 1.147 -5.124 -0.728 1.00 0.00 67 ILE A N 20
ATOM 31493 C CA . ILE A 1 67 ? 2.595 -4.956 -0.734 1.00 0.00 67 ILE A CA 20
ATOM 31494 C C . ILE A 1 67 ? 3.229 -5.699 -1.905 1.00 0.00 67 ILE A C 20
ATOM 31495 O O . ILE A 1 67 ? 3.195 -6.928 -1.966 1.00 0.00 67 ILE A O 20
ATOM 31511 N N . PHE A 1 68 ? 3.810 -4.945 -2.833 1.00 0.00 68 PHE A N 20
ATOM 31512 C CA . PHE A 1 68 ? 4.453 -5.532 -4.002 1.00 0.00 68 PHE A CA 20
ATOM 31513 C C . PHE A 1 68 ? 5.830 -6.084 -3.646 1.00 0.00 68 PHE A C 20
ATOM 31514 O O . PHE A 1 68 ? 6.300 -7.047 -4.251 1.00 0.00 68 PHE A O 20
ATOM 31531 N N . GLU A 1 69 ? 6.472 -5.466 -2.659 1.00 0.00 69 GLU A N 20
ATOM 31532 C CA . GLU A 1 69 ? 7.796 -5.894 -2.223 1.00 0.00 69 GLU A CA 20
ATOM 31533 C C . GLU A 1 69 ? 8.221 -5.148 -0.961 1.00 0.00 69 GLU A C 20
ATOM 31534 O O . GLU A 1 69 ? 7.767 -4.032 -0.705 1.00 0.00 69 GLU A O 20
ATOM 31546 N N . ILE A 1 70 ? 9.094 -5.772 -0.178 1.00 0.00 70 ILE A N 20
ATOM 31547 C CA . ILE A 1 70 ? 9.581 -5.167 1.056 1.00 0.00 70 ILE A CA 20
ATOM 31548 C C . ILE A 1 70 ? 11.101 -5.250 1.146 1.00 0.00 70 ILE A C 20
ATOM 31549 O O . ILE A 1 70 ? 11.693 -6.297 0.885 1.00 0.00 70 ILE A O 20
ATOM 31565 N N . PHE A 1 71 ? 11.727 -4.139 1.519 1.00 0.00 71 PHE A N 20
ATOM 31566 C CA . PHE A 1 71 ? 13.179 -4.085 1.645 1.00 0.00 71 PHE A CA 20
ATOM 31567 C C . PHE A 1 71 ? 13.592 -3.155 2.782 1.00 0.00 71 PHE A C 20
ATOM 31568 O O . PHE A 1 71 ? 12.757 -2.474 3.376 1.00 0.00 71 PHE A O 20
ATOM 31585 N N . GLY A 1 72 ? 14.888 -3.134 3.080 1.00 0.00 72 GLY A N 20
ATOM 31586 C CA . GLY A 1 72 ? 15.390 -2.286 4.146 1.00 0.00 72 GLY A CA 20
ATOM 31587 C C . GLY A 1 72 ? 15.726 -3.068 5.400 1.00 0.00 72 GLY A C 20
ATOM 31588 O O . GLY A 1 72 ? 15.839 -4.294 5.381 1.00 0.00 72 GLY A O 20
ATOM 31592 N N . PRO A 1 73 ? 15.895 -2.352 6.521 1.00 0.00 73 PRO A N 20
ATOM 31593 C CA . PRO A 1 73 ? 16.224 -2.967 7.811 1.00 0.00 73 PRO A CA 20
ATOM 31594 C C . PRO A 1 73 ? 15.062 -3.773 8.382 1.00 0.00 73 PRO A C 20
ATOM 31595 O O . PRO A 1 73 ? 14.119 -4.112 7.669 1.00 0.00 73 PRO A O 20
ATOM 31606 N N . VAL A 1 74 ? 15.138 -4.076 9.675 1.00 0.00 74 VAL A N 20
ATOM 31607 C CA . VAL A 1 74 ? 14.092 -4.841 10.343 1.00 0.00 74 VAL A CA 20
ATOM 31608 C C . VAL A 1 74 ? 13.281 -3.957 11.284 1.00 0.00 74 VAL A C 20
ATOM 31609 O O . VAL A 1 74 ? 12.248 -4.374 11.807 1.00 0.00 74 VAL A O 20
ATOM 31622 N N . ALA A 1 75 ? 13.756 -2.734 11.494 1.00 0.00 75 ALA A N 20
ATOM 31623 C CA . ALA A 1 75 ? 13.074 -1.790 12.371 1.00 0.00 75 ALA A CA 20
ATOM 31624 C C . ALA A 1 75 ? 12.514 -0.612 11.580 1.00 0.00 75 ALA A C 20
ATOM 31625 O O . ALA A 1 75 ? 11.529 0.007 11.982 1.00 0.00 75 ALA A O 20
ATOM 31632 N N . HIS A 1 76 ? 13.150 -0.307 10.452 1.00 0.00 76 HIS A N 20
ATOM 31633 C CA . HIS A 1 76 ? 12.715 0.798 9.605 1.00 0.00 76 HIS A CA 20
ATOM 31634 C C . HIS A 1 76 ? 12.646 0.366 8.143 1.00 0.00 76 HIS A C 20
ATOM 31635 O O . HIS A 1 76 ? 13.117 1.060 7.242 1.00 0.00 76 HIS A O 20
ATOM 31649 N N . PRO A 1 77 ? 12.045 -0.809 7.900 1.00 0.00 77 PRO A N 20
ATOM 31650 C CA . PRO A 1 77 ? 11.900 -1.359 6.549 1.00 0.00 77 PRO A CA 20
ATOM 31651 C C . PRO A 1 77 ? 10.910 -0.566 5.703 1.00 0.00 77 PRO A C 20
ATOM 31652 O O . PRO A 1 77 ? 9.983 0.051 6.228 1.00 0.00 77 PRO A O 20
ATOM 31663 N N . PHE A 1 78 ? 11.112 -0.587 4.389 1.00 0.00 78 PHE A N 20
ATOM 31664 C CA . PHE A 1 78 ? 10.237 0.131 3.470 1.00 0.00 78 PHE A CA 20
ATOM 31665 C C . PHE A 1 78 ? 9.390 -0.841 2.654 1.00 0.00 78 PHE A C 20
ATOM 31666 O O . PHE A 1 78 ? 9.892 -1.845 2.149 1.00 0.00 78 PHE A O 20
ATOM 31683 N N . TYR A 1 79 ? 8.104 -0.535 2.529 1.00 0.00 79 TYR A N 20
ATOM 31684 C CA . TYR A 1 79 ? 7.186 -1.383 1.777 1.00 0.00 79 TYR A CA 20
ATOM 31685 C C . TYR A 1 79 ? 6.905 -0.792 0.399 1.00 0.00 79 TYR A C 20
ATOM 31686 O O . TYR A 1 79 ? 6.896 0.426 0.222 1.00 0.00 79 TYR A O 20
ATOM 31704 N N . VAL A 1 80 ? 6.675 -1.666 -0.576 1.00 0.00 80 VAL A N 20
ATOM 31705 C CA . VAL A 1 80 ? 6.391 -1.234 -1.939 1.00 0.00 80 VAL A CA 20
ATOM 31706 C C . VAL A 1 80 ? 4.950 -1.546 -2.326 1.00 0.00 80 VAL A C 20
ATOM 31707 O O . VAL A 1 80 ? 4.359 -2.509 -1.837 1.00 0.00 80 VAL A O 20
ATOM 31720 N N . LEU A 1 81 ? 4.389 -0.725 -3.208 1.00 0.00 81 LEU A N 20
ATOM 31721 C CA . LEU A 1 81 ? 3.016 -0.913 -3.663 1.00 0.00 81 LEU A CA 20
ATOM 31722 C C . LEU A 1 81 ? 2.973 -1.208 -5.159 1.00 0.00 81 LEU A C 20
ATOM 31723 O O . LEU A 1 81 ? 3.711 -0.608 -5.941 1.00 0.00 81 LEU A O 20
ATOM 31739 N N . ARG A 1 82 ? 2.103 -2.133 -5.550 1.00 0.00 82 ARG A N 20
ATOM 31740 C CA . ARG A 1 82 ? 1.963 -2.506 -6.952 1.00 0.00 82 ARG A CA 20
ATOM 31741 C C . ARG A 1 82 ? 1.035 -1.538 -7.682 1.00 0.00 82 ARG A C 20
ATOM 31742 O O . ARG A 1 82 ? 0.003 -1.130 -7.150 1.00 0.00 82 ARG A O 20
ATOM 31763 N N . PHE A 1 83 ? 1.411 -1.175 -8.904 1.00 0.00 83 PHE A N 20
ATOM 31764 C CA . PHE A 1 83 ? 0.615 -0.254 -9.706 1.00 0.00 83 PHE A CA 20
ATOM 31765 C C . PHE A 1 83 ? 0.948 -0.396 -11.189 1.00 0.00 83 PHE A C 20
ATOM 31766 O O . PHE A 1 83 ? 2.110 -0.316 -11.585 1.00 0.00 83 PHE A O 20
ATOM 31783 N N . ASN A 1 84 ? -0.081 -0.609 -12.002 1.00 0.00 84 ASN A N 20
ATOM 31784 C CA . ASN A 1 84 ? 0.102 -0.764 -13.441 1.00 0.00 84 ASN A CA 20
ATOM 31785 C C . ASN A 1 84 ? 1.157 0.206 -13.963 1.00 0.00 84 ASN A C 20
ATOM 31786 O O . ASN A 1 84 ? 2.179 -0.208 -14.511 1.00 0.00 84 ASN A O 20
ATOM 31797 N N . SER A 1 85 ? 0.902 1.499 -13.789 1.00 0.00 85 SER A N 20
ATOM 31798 C CA . SER A 1 85 ? 1.828 2.529 -14.245 1.00 0.00 85 SER A CA 20
ATOM 31799 C C . SER A 1 85 ? 1.764 3.756 -13.341 1.00 0.00 85 SER A C 20
ATOM 31800 O O . SER A 1 85 ? 1.049 3.766 -12.339 1.00 0.00 85 SER A O 20
ATOM 31808 N N . SER A 1 86 ? 2.518 4.789 -13.702 1.00 0.00 86 SER A N 20
ATOM 31809 C CA . SER A 1 86 ? 2.552 6.020 -12.921 1.00 0.00 86 SER A CA 20
ATOM 31810 C C . SER A 1 86 ? 1.145 6.575 -12.722 1.00 0.00 86 SER A C 20
ATOM 31811 O O . SER A 1 86 ? 0.741 6.884 -11.601 1.00 0.00 86 SER A O 20
ATOM 31819 N N . ASP A 1 87 ? 0.404 6.699 -13.817 1.00 0.00 87 ASP A N 20
ATOM 31820 C CA . ASP A 1 87 ? -0.959 7.216 -13.764 1.00 0.00 87 ASP A CA 20
ATOM 31821 C C . ASP A 1 87 ? -1.757 6.532 -12.658 1.00 0.00 87 ASP A C 20
ATOM 31822 O O . ASP A 1 87 ? -2.412 7.193 -11.852 1.00 0.00 87 ASP A O 20
ATOM 31831 N N . HIS A 1 88 ? -1.697 5.205 -12.627 1.00 0.00 88 HIS A N 20
ATOM 31832 C CA . HIS A 1 88 ? -2.414 4.431 -11.619 1.00 0.00 88 HIS A CA 20
ATOM 31833 C C . HIS A 1 88 ? -2.274 5.070 -10.241 1.00 0.00 88 HIS A C 20
ATOM 31834 O O . HIS A 1 88 ? -3.238 5.143 -9.479 1.00 0.00 88 HIS A O 20
ATOM 31848 N N . ILE A 1 89 ? -1.067 5.531 -9.929 1.00 0.00 89 ILE A N 20
ATOM 31849 C CA . ILE A 1 89 ? -0.801 6.164 -8.643 1.00 0.00 89 ILE A CA 20
ATOM 31850 C C . ILE A 1 89 ? -1.461 7.536 -8.559 1.00 0.00 89 ILE A C 20
ATOM 31851 O O . ILE A 1 89 ? -2.316 7.773 -7.707 1.00 0.00 89 ILE A O 20
ATOM 31867 N N . GLU A 1 90 ? -1.056 8.436 -9.450 1.00 0.00 90 GLU A N 20
ATOM 31868 C CA . GLU A 1 90 ? -1.609 9.786 -9.477 1.00 0.00 90 GLU A CA 20
ATOM 31869 C C . GLU A 1 90 ? -3.101 9.769 -9.156 1.00 0.00 90 GLU A C 20
ATOM 31870 O O . GLU A 1 90 ? -3.594 10.609 -8.403 1.00 0.00 90 GLU A O 20
ATOM 31882 N N . SER A 1 91 ? -3.814 8.807 -9.733 1.00 0.00 91 SER A N 20
ATOM 31883 C CA . SER A 1 91 ? -5.250 8.683 -9.512 1.00 0.00 91 SER A CA 20
ATOM 31884 C C . SER A 1 91 ? -5.557 8.494 -8.030 1.00 0.00 91 SER A C 20
ATOM 31885 O O . SER A 1 91 ? -6.313 9.265 -7.437 1.00 0.00 91 SER A O 20
ATOM 31893 N N . LYS A 1 92 ? -4.966 7.463 -7.436 1.00 0.00 92 LYS A N 20
ATOM 31894 C CA . LYS A 1 92 ? -5.174 7.171 -6.023 1.00 0.00 92 LYS A CA 20
ATOM 31895 C C . LYS A 1 92 ? -4.830 8.382 -5.161 1.00 0.00 92 LYS A C 20
ATOM 31896 O O . LYS A 1 92 ? -5.436 8.603 -4.114 1.00 0.00 92 LYS A O 20
ATOM 31915 N N . GLY A 1 93 ? -3.852 9.164 -5.610 1.00 0.00 93 GLY A N 20
ATOM 31916 C CA . GLY A 1 93 ? -3.446 10.343 -4.868 1.00 0.00 93 GLY A CA 20
ATOM 31917 C C . GLY A 1 93 ? -2.175 10.118 -4.073 1.00 0.00 93 GLY A C 20
ATOM 31918 O O . GLY A 1 93 ? -1.647 11.045 -3.459 1.00 0.00 93 GLY A O 20
ATOM 31922 N N . ILE A 1 94 ? -1.683 8.883 -4.084 1.00 0.00 94 ILE A N 20
ATOM 31923 C CA . ILE A 1 94 ? -0.467 8.540 -3.357 1.00 0.00 94 ILE A CA 20
ATOM 31924 C C . ILE A 1 94 ? 0.712 9.386 -3.828 1.00 0.00 94 ILE A C 20
ATOM 31925 O O . ILE A 1 94 ? 0.939 9.540 -5.028 1.00 0.00 94 ILE A O 20
ATOM 31941 N N . LYS A 1 95 ? 1.460 9.930 -2.875 1.00 0.00 95 LYS A N 20
ATOM 31942 C CA . LYS A 1 95 ? 2.619 10.758 -3.190 1.00 0.00 95 LYS A CA 20
ATOM 31943 C C . LYS A 1 95 ? 3.532 10.899 -1.977 1.00 0.00 95 LYS A C 20
ATOM 31944 O O . LYS A 1 95 ? 3.207 10.433 -0.885 1.00 0.00 95 LYS A O 20
ATOM 31963 N N . ILE A 1 96 ? 4.676 11.546 -2.176 1.00 0.00 96 ILE A N 20
ATOM 31964 C CA . ILE A 1 96 ? 5.635 11.751 -1.098 1.00 0.00 96 ILE A CA 20
ATOM 31965 C C . ILE A 1 96 ? 4.987 12.462 0.086 1.00 0.00 96 ILE A C 20
ATOM 31966 O O . ILE A 1 96 ? 4.132 13.330 -0.089 1.00 0.00 96 ILE A O 20
ATOM 31982 N N . LYS A 1 97 ? 5.402 12.089 1.292 1.00 0.00 97 LYS A N 20
ATOM 31983 C CA . LYS A 1 97 ? 4.866 12.692 2.506 1.00 0.00 97 LYS A CA 20
ATOM 31984 C C . LYS A 1 97 ? 3.392 12.340 2.684 1.00 0.00 97 LYS A C 20
ATOM 31985 O O . LYS A 1 97 ? 2.595 13.169 3.121 1.00 0.00 97 LYS A O 20
ATOM 32004 N N . GLU A 1 98 ? 3.039 11.104 2.345 1.00 0.00 98 GLU A N 20
ATOM 32005 C CA . GLU A 1 98 ? 1.661 10.643 2.468 1.00 0.00 98 GLU A CA 20
ATOM 32006 C C . GLU A 1 98 ? 1.558 9.501 3.476 1.00 0.00 98 GLU A C 20
ATOM 32007 O O . GLU A 1 98 ? 2.016 8.387 3.219 1.00 0.00 98 GLU A O 20
ATOM 32019 N N . THR A 1 99 ? 0.952 9.786 4.624 1.00 0.00 99 THR A N 20
ATOM 32020 C CA . THR A 1 99 ? 0.789 8.786 5.672 1.00 0.00 99 THR A CA 20
ATOM 32021 C C . THR A 1 99 ? -0.238 7.733 5.271 1.00 0.00 99 THR A C 20
ATOM 32022 O O . THR A 1 99 ? -1.352 8.063 4.865 1.00 0.00 99 THR A O 20
ATOM 32033 N N . MET A 1 100 ? 0.143 6.466 5.390 1.00 0.00 100 MET A N 20
ATOM 32034 C CA . MET A 1 100 ? -0.747 5.365 5.042 1.00 0.00 100 MET A CA 20
ATOM 32035 C C . MET A 1 100 ? -1.087 4.530 6.273 1.00 0.00 100 MET A C 20
ATOM 32036 O O . MET A 1 100 ? -0.485 4.699 7.334 1.00 0.00 100 MET A O 20
ATOM 32050 N N . TYR A 1 101 ? -2.053 3.631 6.124 1.00 0.00 101 TYR A N 20
ATOM 32051 C CA . TYR A 1 101 ? -2.475 2.773 7.225 1.00 0.00 101 TYR A CA 20
ATOM 32052 C C . TYR A 1 101 ? -2.902 1.401 6.713 1.00 0.00 101 TYR A C 20
ATOM 32053 O O . TYR A 1 101 ? -2.994 1.177 5.506 1.00 0.00 101 TYR A O 20
ATOM 32071 N N . PHE A 1 102 ? -3.164 0.486 7.640 1.00 0.00 102 PHE A N 20
ATOM 32072 C CA . PHE A 1 102 ? -3.583 -0.865 7.285 1.00 0.00 102 PHE A CA 20
ATOM 32073 C C . PHE A 1 102 ? -4.703 -1.347 8.202 1.00 0.00 102 PHE A C 20
ATOM 32074 O O . PHE A 1 102 ? -5.020 -0.704 9.202 1.00 0.00 102 PHE A O 20
ATOM 32091 N N . ALA A 1 103 ? -5.299 -2.482 7.852 1.00 0.00 103 ALA A N 20
ATOM 32092 C CA . ALA A 1 103 ? -6.382 -3.051 8.643 1.00 0.00 103 ALA A CA 20
ATOM 32093 C C . ALA A 1 103 ? -6.040 -4.463 9.108 1.00 0.00 103 ALA A C 20
ATOM 32094 O O . ALA A 1 103 ? -6.290 -5.438 8.398 1.00 0.00 103 ALA A O 20
#

Radius of gyration: 13.78 Å; Cα contacts (8 Å, |Δi|>4): 198; chains: 1; bounding box: 37×33×34 Å

CATH classification: 2.40.10.230

InterPro domains:
  IPR007504 H/ACA ribonucleoprotein complex, subunit Gar1/Naf1 [PF04410] (199-286)
  IPR009000 Translation protein, beta-barrel domain superfamily [SSF50447] (198-275)
  IPR038664 H/ACA RNP complex subunit Gar1/Naf1, Cbf5-binding domain [G3DSA:2.40.10.230] (169-276)
  IPR040309 H/ACA ribonucleoprotein complex non-core subunit Naf1 [PTHR31633] (109-480)

GO terms:
  GO:0005634 nucleus (C, IMP)
  GO:0005737 cytoplasm (C, IMP)
  GO:0042802 identical protein binding (F, IPI)
  GO:0005515 protein binding (F, IPI)
  GO:0090671 telomerase RNA localization to Cajal body (P, HMP)
  GO:0032212 positive regulation of telomere maintenance via telomerase (P, TAS)
  GO:0000493 box H/ACA snoRNP assembly (P, TAS)
  GO:1904358 positive regulation of telomere maintenance via telomere lengthening (P, IMP)
  GO:1905323 telomerase holoenzyme complex assembly (P, IMP)
  GO:0032212 positive regulation of telomere maintenance via telomerase (P, IMP)
  GO:0090669 telomerase RNA stabilization (P, IMP)
  GO:0070034 telomerase RNA binding (F, IPI)
  GO:0003723 RNA binding (F, IPI)
  GO:0005654 nucleoplasm (C, IDA)
  GO:0005829 cytosol (C, IDA)
  GO:0042254 ribosome biogenesis (P, IDA)
  GO:0003723 RNA binding (F, IDA)
  GO:0005732 sno(s)RNA-containing ribonucleoprotein complex (C, IDA)
  GO:0003723 RNA binding (F, HDA)

Secondary structure (DSSP, 8-state):
-----S---SS------B--TTS--EEEEEEEEE-SSSEEEEE-SS-----TTPEEE-TTSBEEEEEEEEES-SSS-EEEE--SSHHHHHHHT--TT-EEEE-

Solvent-accessible surface area: 6845 Å² total; per-residue (Å²): 134,116,121,81,114,125,58,164,147,137,63,38,123,100,40,93,82,122,20,73,172,128,73,131,43,92,79,0,0,40,0,38,52,78,56,161,86,15,0,18,0,58,1,81,99,143,40,44,137,40,107,91,133,28,29,0,16,16,64,101,112,72,2,3,3,80,2,78,92,60,87,50,74,149,58,107,15,54,12,2,0,108,6,68,54,69,101,20,10,145,93,34,43,6,110,71,150,19,51,0,52,8,73

Foldseek 3Di:
DDDDDDDDDPADDQQWDADDPVDDWDFQFFWDAADQFKTKTKGDFPHDDDDQQFWKAFPNRTGLAGFPDWDDDPGIIMTMGGGPGPVRCVVVVGDGGGTITGD

Sequence (103 aa):
GSSGSSGELPSVEELTIILPEDIELKPLGMVSSIIEQLVIIESMTNLPPVNEETVIFKSDRQAAGKIFEIFGPVAHPFYVLRFNSSDHIESKGIKIKETMYFAGSSGSSGELPSVEELTIILPEDIELKPLGMVSSIIEQLVIIESMTNLPPVNEETVIFKSDRQAAGKIFEIFGPVAHPFYVLRFNSSDHIESKGIKIKETMYFAGSSGSSGELPSVEELTIILPEDIELKPLGMVSSIIEQLVIIESMTNLPPVNEETVIFKSDRQAAGKIFEIFGPVAHPFYVLRFNSSDHIESKGIKIKETMYFAGSSGSSGELPSVEELTIILPEDIELKPLGMVSSIIEQLVIIESMTNLPPVNEETVIFKSDRQAAGKIFEIFGPVAHPFYVLRFNSSDHIESKGIKIKETMYFAGSSGSSGELPSVEELTIILPEDIELKPLGMVSSIIEQLVIIESMTNLPPVNEETVIFKSDRQAAGKIFEIFGPVAHPFYVLRFNSSDHIESKGIKIKETMYFAGSSGSSGELPSVEELTIILPEDIELKPLGMVSSIIEQLVIIESMTNLPPVNEETVIFKSDRQAAGKIFEIFGPVAHPFYVLRFNSSDHIESKGIKIKETMYFAGSSGSSGELPSVEELTIILPEDIELKPLGMVSSIIEQLVIIESMTNLPPVNEETVIFKSDRQAAGKIFEIFGPVAHPFYVLRFNSSDHIESKGIKIKETMYFAGSSGSSGELPSVEELTIILPEDIELKPLGMVSSIIEQLVIIESMTNLPPVNEETVIFKSDRQAAGKIFEIFGPVAHPFYVLRFNSSDHIESKGIKIKETMYFAGSSGSSGELPSVEELTIILPEDIELKPLGMVSSIIEQLVIIESMTNLPPVNEETVIFKSDRQAAGKIFEIFGPVAHPFYVLRFNSSDHIESKGIKIKETMYFAGSSGSSGELPSVEELTIILPEDIELKPLGMVSSIIEQLVIIESMTNLPPVNEETVIFKSDRQAAGKIFEIFGPVAHPFYVLRFNSSDHIESKGIKIKETMYFAGSSGSSGELPSVEELTIILPEDIELKPLGMVSSIIEQLVIIESMTNLPPVNEETVIFKSDRQAAGKIFEIFGPVAHPFYVLRFNSSDHIESKGIKIKETMYFAGSSGSSGELPSVEELTIILPEDIELKPLGMVSSIIEQLVIIESMTNLPPVNEETVIFKSDRQAAGKIFEIFGPVAHPFYVLRFNSSDHIESKGIKIKETMYFAGSSGSSGELPSVEELTIILPEDIELKPLGMVSSIIEQLVIIESMTNLPPVNEETVIFKSDRQAAGKIFEIFGPVAHPFYVLRFNSSDHIESKGIKIKETMYFAGSSGSSGELPSVEELTIILPEDIELKPLGMVSSIIEQLVIIESMTNLPPVNEETVIFKSDRQAAGKIFEIFGPVAHPFYVLRFNSSDHIESKGIKIKETMYFAGSSGSSGELPSVEELTIILPEDIELKPLGMVSSIIEQLVIIESMTNLPPVNEETVIFKSDRQAAGKIFEIFGPVAHPFYVLRFNSSDHIESKGIKIKETMYFAGSSGSSGELPSVEELTIILPEDIELKPLGMVSSIIEQLVIIESMTNLPPVNEETVIFKSDRQAAGKIFEIFGPVAHPFYVLRFNSSDHIESKGIKIKETMYFAGSSGSSGELPSVEELTIILPEDIELKPLGMVSSIIEQLVIIESMTNLPPVNEETVIFKSDRQAAGKIFEIFGPVAHPFYVLRFNSSDHIESKGIKIKETMYFAGSSGSSGELPSVEELTIILPEDIELKPLGMVSSIIEQLVIIESMTNLPPVNEETVIFKSDRQAAGKIFEIFGPVAHPFYVLRFNSSDHIESKGIKIKETMYFAGSSGSSGELPSVEELTIILPEDIELKPLGMVSSIIEQLVIIESMTNLPPVNEETVIFKSDRQAAGKIFEIFGPVAHPFYVLRFNSSDHIESKGIKIKETMYFAGSSGSSGELPSVEELTIILPEDIELKPLGMVSSIIEQLVIIESMTNLPPVNEETVIFKSDRQAAGKIFEIFGPVAHPFYVLRFNSSDHIESKGIKIKETMYFA